Protein 2E60 (pdb70)

Structure (mmCIF, N/CA/C/O backbone):
data_2E60
#
_entry.id   2E60
#
loop_
_atom_site.group_PDB
_atom_site.id
_atom_site.type_symbol
_atom_site.label_atom_id
_atom_site.label_alt_id
_atom_site.label_comp_id
_atom_site.label_asym_id
_atom_site.label_entity_id
_atom_site.label_seq_id
_atom_site.pdbx_PDB_ins_code
_atom_site.Cartn_x
_atom_site.Cartn_y
_atom_site.Cartn_z
_atom_site.occupancy
_atom_site.B_iso_or_equiv
_atom_site.auth_seq_id
_atom_site.auth_comp_id
_atom_site.auth_asym_id
_atom_site.auth_atom_id
_atom_site.pdbx_PDB_model_num
ATOM 1 N N . GLY A 1 1 ? 23.302 20.447 5.272 1.00 0.00 1 GLY A N 1
ATOM 2 C CA . GLY A 1 1 ? 24.044 20.448 4.024 1.00 0.00 1 GLY A CA 1
ATOM 3 C C . GLY A 1 1 ? 24.330 19.048 3.519 1.00 0.00 1 GLY A C 1
ATOM 4 O O . GLY A 1 1 ? 23.767 18.617 2.512 1.00 0.00 1 GLY A O 1
ATOM 8 N N . SER A 1 2 ? 25.208 18.335 4.218 1.00 0.00 2 SER A N 1
ATOM 9 C CA . SER A 1 2 ? 25.571 16.977 3.831 1.00 0.00 2 SER A CA 1
ATOM 10 C C . SER A 1 2 ? 24.821 15.952 4.675 1.00 0.00 2 SER A C 1
ATOM 11 O O . SER A 1 2 ? 24.500 16.204 5.836 1.00 0.00 2 SER A O 1
ATOM 19 N N . SER A 1 3 ? 24.545 14.795 4.082 1.00 0.00 3 SER A N 1
ATOM 20 C CA . SER A 1 3 ? 23.829 13.732 4.778 1.00 0.00 3 SER A CA 1
ATOM 21 C C . SER A 1 3 ? 22.424 14.185 5.163 1.00 0.00 3 SER A C 1
ATOM 22 O O . SER A 1 3 ? 22.001 15.290 4.825 1.00 0.00 3 SER A O 1
ATOM 30 N N . GLY A 1 4 ? 21.705 13.322 5.875 1.00 0.00 4 GLY A N 1
ATOM 31 C CA . GLY A 1 4 ? 20.355 13.651 6.296 1.00 0.00 4 GLY A CA 1
ATOM 32 C C . GLY A 1 4 ? 19.443 12.441 6.313 1.00 0.00 4 GLY A C 1
ATOM 33 O O . GLY A 1 4 ? 19.713 11.460 7.006 1.00 0.00 4 GLY A O 1
ATOM 37 N N . SER A 1 5 ? 18.357 12.509 5.549 1.00 0.00 5 SER A N 1
ATOM 38 C CA . SER A 1 5 ? 17.398 11.413 5.483 1.00 0.00 5 SER A CA 1
ATOM 39 C C . SER A 1 5 ? 17.036 11.094 4.035 1.00 0.00 5 SER A C 1
ATOM 40 O O . SER A 1 5 ? 17.257 11.904 3.136 1.00 0.00 5 SER A O 1
ATOM 48 N N . SER A 1 6 ? 16.479 9.907 3.819 1.00 0.00 6 SER A N 1
ATOM 49 C CA . SER A 1 6 ? 16.090 9.477 2.481 1.00 0.00 6 SER A CA 1
ATOM 50 C C . SER A 1 6 ? 14.798 8.667 2.525 1.00 0.00 6 SER A C 1
ATOM 51 O O . SER A 1 6 ? 14.471 8.054 3.541 1.00 0.00 6 SER A O 1
ATOM 59 N N . GLY A 1 7 ? 14.067 8.669 1.415 1.00 0.00 7 GLY A N 1
ATOM 60 C CA . GLY A 1 7 ? 12.819 7.931 1.346 1.00 0.00 7 GLY A CA 1
ATOM 61 C C . GLY A 1 7 ? 11.606 8.839 1.381 1.00 0.00 7 GLY A C 1
ATOM 62 O O . GLY A 1 7 ? 11.687 9.978 1.842 1.00 0.00 7 GLY A O 1
ATOM 66 N N . VAL A 1 8 ? 10.478 8.336 0.890 1.00 0.00 8 VAL A N 1
ATOM 67 C CA . VAL A 1 8 ? 9.242 9.110 0.866 1.00 0.00 8 VAL A CA 1
ATOM 68 C C . VAL A 1 8 ? 8.241 8.579 1.886 1.00 0.00 8 VAL A C 1
ATOM 69 O O . VAL A 1 8 ? 8.122 7.370 2.083 1.00 0.00 8 VAL A O 1
ATOM 82 N N . ALA A 1 9 ? 7.523 9.492 2.532 1.00 0.00 9 ALA A N 1
ATOM 83 C CA . ALA A 1 9 ? 6.529 9.116 3.531 1.00 0.00 9 ALA A CA 1
ATOM 84 C C . ALA A 1 9 ? 5.251 9.931 3.368 1.00 0.00 9 ALA A C 1
ATOM 85 O O . ALA A 1 9 ? 5.243 11.002 2.760 1.00 0.00 9 ALA A O 1
ATOM 92 N N . PRO A 1 10 ? 4.145 9.415 3.923 1.00 0.00 10 PRO A N 1
ATOM 93 C CA . PRO A 1 10 ? 2.840 10.080 3.852 1.00 0.00 10 PRO A CA 1
ATOM 94 C C . PRO A 1 10 ? 2.790 11.349 4.696 1.00 0.00 10 PRO A C 1
ATOM 95 O O . PRO A 1 10 ? 3.812 11.808 5.207 1.00 0.00 10 PRO A O 1
ATOM 106 N N . LEU A 1 11 ? 1.595 11.912 4.838 1.00 0.00 11 LEU A N 1
ATOM 107 C CA . LEU A 1 11 ? 1.411 13.130 5.621 1.00 0.00 11 LEU A CA 1
ATOM 108 C C . LEU A 1 11 ? 0.631 12.842 6.900 1.00 0.00 11 LEU A C 1
ATOM 109 O O . LEU A 1 11 ? 1.198 12.813 7.992 1.00 0.00 11 LEU A O 1
ATOM 125 N N . GLY A 1 12 ? -0.673 12.628 6.756 1.00 0.00 12 GLY A N 1
ATOM 126 C CA . GLY A 1 12 ? -1.510 12.343 7.907 1.00 0.00 12 GLY A CA 1
ATOM 127 C C . GLY A 1 12 ? -0.997 11.172 8.721 1.00 0.00 12 GLY A C 1
ATOM 128 O O . GLY A 1 12 ? -0.960 11.229 9.951 1.00 0.00 12 GLY A O 1
ATOM 132 N N . LEU A 1 13 ? -0.602 10.105 8.035 1.00 0.00 13 LEU A N 1
ATOM 133 C CA . LEU A 1 13 ? -0.089 8.913 8.702 1.00 0.00 13 LEU A CA 1
ATOM 134 C C . LEU A 1 13 ? 1.238 9.205 9.396 1.00 0.00 13 LEU A C 1
ATOM 135 O O . LEU A 1 13 ? 2.139 9.801 8.807 1.00 0.00 13 LEU A O 1
ATOM 151 N N . SER A 1 14 ? 1.350 8.779 10.650 1.00 0.00 14 SER A N 1
ATOM 152 C CA . SER A 1 14 ? 2.567 8.996 11.424 1.00 0.00 14 SER A CA 1
ATOM 153 C C . SER A 1 14 ? 3.273 7.674 11.708 1.00 0.00 14 SER A C 1
ATOM 154 O O . SER A 1 14 ? 2.935 6.968 12.659 1.00 0.00 14 SER A O 1
ATOM 162 N N . VAL A 1 15 ? 4.256 7.344 10.876 1.00 0.00 15 VAL A N 1
ATOM 163 C CA . VAL A 1 15 ? 5.012 6.108 11.037 1.00 0.00 15 VAL A CA 1
ATOM 164 C C . VAL A 1 15 ? 6.031 6.230 12.165 1.00 0.00 15 VAL A C 1
ATOM 165 O O . VAL A 1 15 ? 6.756 7.218 12.276 1.00 0.00 15 VAL A O 1
ATOM 178 N N . PRO A 1 16 ? 6.089 5.200 13.023 1.00 0.00 16 PRO A N 1
ATOM 179 C CA . PRO A 1 16 ? 7.017 5.167 14.157 1.00 0.00 16 PRO A CA 1
ATOM 180 C C . PRO A 1 16 ? 8.468 5.009 13.715 1.00 0.00 16 PRO A C 1
ATOM 181 O O . PRO A 1 16 ? 8.769 5.031 12.521 1.00 0.00 16 PRO A O 1
ATOM 192 N N . SER A 1 17 ? 9.363 4.849 14.684 1.00 0.00 17 SER A N 1
ATOM 193 C CA . SER A 1 17 ? 10.784 4.690 14.395 1.00 0.00 17 SER A CA 1
ATOM 194 C C . SER A 1 17 ? 11.169 3.214 14.361 1.00 0.00 17 SER A C 1
ATOM 195 O O . SER A 1 17 ? 12.320 2.856 14.613 1.00 0.00 17 SER A O 1
ATOM 203 N N . ASP A 1 18 ? 10.199 2.363 14.046 1.00 0.00 18 ASP A N 1
ATOM 204 C CA . ASP A 1 18 ? 10.436 0.926 13.978 1.00 0.00 18 ASP A CA 1
ATOM 205 C C . ASP A 1 18 ? 10.276 0.416 12.549 1.00 0.00 18 ASP A C 1
ATOM 206 O O . ASP A 1 18 ? 10.862 -0.598 12.171 1.00 0.00 18 ASP A O 1
ATOM 215 N N . VAL A 1 19 ? 9.477 1.127 11.759 1.00 0.00 19 VAL A N 1
ATOM 216 C CA . VAL A 1 19 ? 9.240 0.747 10.371 1.00 0.00 19 VAL A CA 1
ATOM 217 C C . VAL A 1 19 ? 10.162 1.510 9.427 1.00 0.00 19 VAL A C 1
ATOM 218 O O . VAL A 1 19 ? 10.501 2.666 9.676 1.00 0.00 19 VAL A O 1
ATOM 231 N N . GLU A 1 20 ? 10.562 0.855 8.342 1.00 0.00 20 GLU A N 1
ATOM 232 C CA . GLU A 1 20 ? 11.446 1.473 7.360 1.00 0.00 20 GLU A CA 1
ATOM 233 C C . GLU A 1 20 ? 10.644 2.078 6.211 1.00 0.00 20 GLU A C 1
ATOM 234 O O . GLU A 1 20 ? 9.581 1.572 5.847 1.00 0.00 20 GLU A O 1
ATOM 246 N N . LEU A 1 21 ? 11.159 3.163 5.644 1.00 0.00 21 LEU A N 1
ATOM 247 C CA . LEU A 1 21 ? 10.492 3.838 4.536 1.00 0.00 21 LEU A CA 1
ATOM 248 C C . LEU A 1 21 ? 10.821 3.162 3.209 1.00 0.00 21 LEU A C 1
ATOM 249 O O . LEU A 1 21 ? 11.812 2.443 3.079 1.00 0.00 21 LEU A O 1
ATOM 265 N N . PRO A 1 22 ? 9.973 3.399 2.198 1.00 0.00 22 PRO A N 1
ATOM 266 C CA . PRO A 1 22 ? 10.154 2.825 0.861 1.00 0.00 22 PRO A CA 1
ATOM 267 C C . PRO A 1 22 ? 11.349 3.427 0.129 1.00 0.00 22 PRO A C 1
ATOM 268 O O . PRO A 1 22 ? 11.876 4.474 0.506 1.00 0.00 22 PRO A O 1
ATOM 279 N N . PRO A 1 23 ? 11.788 2.751 -0.944 1.00 0.00 23 PRO A N 1
ATOM 280 C CA . PRO A 1 23 ? 12.925 3.202 -1.752 1.00 0.00 23 PRO A CA 1
ATOM 281 C C . PRO A 1 23 ? 12.605 4.460 -2.552 1.00 0.00 23 PRO A C 1
ATOM 282 O O . PRO A 1 23 ? 13.373 5.423 -2.550 1.00 0.00 23 PRO A O 1
ATOM 293 N N . THR A 1 24 ? 11.466 4.446 -3.238 1.00 0.00 24 THR A N 1
ATOM 294 C CA . THR A 1 24 ? 11.045 5.585 -4.043 1.00 0.00 24 THR A CA 1
ATOM 295 C C . THR A 1 24 ? 9.525 5.680 -4.108 1.00 0.00 24 THR A C 1
ATOM 296 O O . THR A 1 24 ? 8.817 4.772 -3.673 1.00 0.00 24 THR A O 1
ATOM 307 N N . ALA A 1 25 ? 9.029 6.785 -4.655 1.00 0.00 25 ALA A N 1
ATOM 308 C CA . ALA A 1 25 ? 7.592 6.998 -4.779 1.00 0.00 25 ALA A CA 1
ATOM 309 C C . ALA A 1 25 ? 6.915 5.802 -5.441 1.00 0.00 25 ALA A C 1
ATOM 310 O O . ALA A 1 25 ? 5.816 5.406 -5.056 1.00 0.00 25 ALA A O 1
ATOM 317 N N . LYS A 1 26 ? 7.579 5.232 -6.441 1.00 0.00 26 LYS A N 1
ATOM 318 C CA . LYS A 1 26 ? 7.043 4.081 -7.158 1.00 0.00 26 LYS A CA 1
ATOM 319 C C . LYS A 1 26 ? 6.654 2.969 -6.189 1.00 0.00 26 LYS A C 1
ATOM 320 O O . LYS A 1 26 ? 5.479 2.622 -6.068 1.00 0.00 26 LYS A O 1
ATOM 339 N N . MET A 1 27 ? 7.646 2.417 -5.499 1.00 0.00 27 MET A N 1
ATOM 340 C CA . MET A 1 27 ? 7.406 1.347 -4.538 1.00 0.00 27 MET A CA 1
ATOM 341 C C . MET A 1 27 ? 6.383 1.776 -3.491 1.00 0.00 27 MET A C 1
ATOM 342 O O . MET A 1 27 ? 5.489 1.009 -3.130 1.00 0.00 27 MET A O 1
ATOM 356 N N . HIS A 1 28 ? 6.520 3.006 -3.005 1.00 0.00 28 HIS A N 1
ATOM 357 C CA . HIS A 1 28 ? 5.608 3.537 -1.999 1.00 0.00 28 HIS A CA 1
ATOM 358 C C . HIS A 1 28 ? 4.164 3.475 -2.488 1.00 0.00 28 HIS A C 1
ATOM 359 O O . HIS A 1 28 ? 3.264 3.082 -1.748 1.00 0.00 28 HIS A O 1
ATOM 373 N N . ALA A 1 29 ? 3.952 3.868 -3.740 1.00 0.00 29 ALA A N 1
ATOM 374 C CA . ALA A 1 29 ? 2.618 3.856 -4.328 1.00 0.00 29 ALA A CA 1
ATOM 375 C C . ALA A 1 29 ? 2.092 2.432 -4.468 1.00 0.00 29 ALA A C 1
ATOM 376 O O . ALA A 1 29 ? 0.945 2.147 -4.124 1.00 0.00 29 ALA A O 1
ATOM 383 N N . ILE A 1 30 ? 2.938 1.541 -4.976 1.00 0.00 30 ILE A N 1
ATOM 384 C CA . ILE A 1 30 ? 2.557 0.146 -5.161 1.00 0.00 30 ILE A CA 1
ATOM 385 C C . ILE A 1 30 ? 2.085 -0.473 -3.850 1.00 0.00 30 ILE A C 1
ATOM 386 O O . ILE A 1 30 ? 1.076 -1.178 -3.812 1.00 0.00 30 ILE A O 1
ATOM 402 N N . ILE A 1 31 ? 2.820 -0.203 -2.776 1.00 0.00 31 ILE A N 1
ATOM 403 C CA . ILE A 1 31 ? 2.475 -0.732 -1.462 1.00 0.00 31 ILE A CA 1
ATOM 404 C C . ILE A 1 31 ? 1.081 -0.282 -1.037 1.00 0.00 31 ILE A C 1
ATOM 405 O O . ILE A 1 31 ? 0.171 -1.097 -0.898 1.00 0.00 31 ILE A O 1
ATOM 421 N N . GLU A 1 32 ? 0.923 1.023 -0.835 1.00 0.00 32 GLU A N 1
ATOM 422 C CA . GLU A 1 32 ? -0.361 1.581 -0.427 1.00 0.00 32 GLU A CA 1
ATOM 423 C C . GLU A 1 32 ? -1.477 1.118 -1.359 1.00 0.00 32 GLU A C 1
ATOM 424 O O . GLU A 1 32 ? -2.498 0.596 -0.910 1.00 0.00 32 GLU A O 1
ATOM 436 N N . ARG A 1 33 ? -1.274 1.312 -2.658 1.00 0.00 33 ARG A N 1
ATOM 437 C CA . ARG A 1 33 ? -2.263 0.916 -3.653 1.00 0.00 33 ARG A CA 1
ATOM 438 C C . ARG A 1 33 ? -2.675 -0.541 -3.460 1.00 0.00 33 ARG A C 1
ATOM 439 O O . ARG A 1 33 ? -3.862 -0.866 -3.449 1.00 0.00 33 ARG A O 1
ATOM 460 N N . THR A 1 34 ? -1.685 -1.416 -3.310 1.00 0.00 34 THR A N 1
ATOM 461 C CA . THR A 1 34 ? -1.943 -2.837 -3.120 1.00 0.00 34 THR A CA 1
ATOM 462 C C . THR A 1 34 ? -2.673 -3.093 -1.806 1.00 0.00 34 THR A C 1
ATOM 463 O O . THR A 1 34 ? -3.555 -3.947 -1.731 1.00 0.00 34 THR A O 1
ATOM 474 N N . ALA A 1 35 ? -2.299 -2.346 -0.772 1.00 0.00 35 ALA A N 1
ATOM 475 C CA . ALA A 1 35 ? -2.921 -2.490 0.539 1.00 0.00 35 ALA A CA 1
ATOM 476 C C . ALA A 1 35 ? -4.421 -2.227 0.467 1.00 0.00 35 ALA A C 1
ATOM 477 O O . ALA A 1 35 ? -5.222 -3.002 0.989 1.00 0.00 35 ALA A O 1
ATOM 484 N N . SER A 1 36 ? -4.794 -1.130 -0.184 1.00 0.00 36 SER A N 1
ATOM 485 C CA . SER A 1 36 ? -6.199 -0.762 -0.320 1.00 0.00 36 SER A CA 1
ATOM 486 C C . SER A 1 36 ? -6.986 -1.871 -1.012 1.00 0.00 36 SER A C 1
ATOM 487 O O . SER A 1 36 ? -8.118 -2.173 -0.635 1.00 0.00 36 SER A O 1
ATOM 495 N N . PHE A 1 37 ? -6.377 -2.475 -2.028 1.00 0.00 37 PHE A N 1
ATOM 496 C CA . PHE A 1 37 ? -7.020 -3.550 -2.775 1.00 0.00 37 PHE A CA 1
ATOM 497 C C . PHE A 1 37 ? -7.096 -4.823 -1.938 1.00 0.00 37 PHE A C 1
ATOM 498 O O . PHE A 1 37 ? -8.119 -5.508 -1.921 1.00 0.00 37 PHE A O 1
ATOM 515 N N . VAL A 1 38 ? -6.006 -5.135 -1.244 1.00 0.00 38 VAL A N 1
ATOM 516 C CA . VAL A 1 38 ? -5.948 -6.325 -0.404 1.00 0.00 38 VAL A CA 1
ATOM 517 C C . VAL A 1 38 ? -6.864 -6.188 0.807 1.00 0.00 38 VAL A C 1
ATOM 518 O O . VAL A 1 38 ? -7.296 -7.185 1.387 1.00 0.00 38 VAL A O 1
ATOM 531 N N . CYS A 1 39 ? -7.156 -4.948 1.184 1.00 0.00 39 CYS A N 1
ATOM 532 C CA . CYS A 1 39 ? -8.020 -4.680 2.327 1.00 0.00 39 CYS A CA 1
ATOM 533 C C . CYS A 1 39 ? -9.483 -4.616 1.900 1.00 0.00 39 CYS A C 1
ATOM 534 O O . CYS A 1 39 ? -10.376 -5.015 2.647 1.00 0.00 39 CYS A O 1
ATOM 542 N N . ARG A 1 40 ? -9.720 -4.110 0.694 1.00 0.00 40 ARG A N 1
ATOM 543 C CA . ARG A 1 40 ? -11.075 -3.991 0.168 1.00 0.00 40 ARG A CA 1
ATOM 544 C C . ARG A 1 40 ? -11.565 -5.328 -0.378 1.00 0.00 40 ARG A C 1
ATOM 545 O O . ARG A 1 40 ? -12.688 -5.748 -0.101 1.00 0.00 40 ARG A O 1
ATOM 566 N N . GLN A 1 41 ? -10.715 -5.991 -1.156 1.00 0.00 41 GLN A N 1
ATOM 567 C CA . GLN A 1 41 ? -11.064 -7.280 -1.742 1.00 0.00 41 GLN A CA 1
ATOM 568 C C . GLN A 1 41 ? -11.081 -8.374 -0.680 1.00 0.00 41 GLN A C 1
ATOM 569 O O . GLN A 1 41 ? -11.879 -9.308 -0.749 1.00 0.00 41 GLN A O 1
ATOM 583 N N . GLY A 1 42 ? -10.192 -8.253 0.302 1.00 0.00 42 GLY A N 1
ATOM 584 C CA . GLY A 1 42 ? -10.122 -9.239 1.364 1.00 0.00 42 GLY A CA 1
ATOM 585 C C . GLY A 1 42 ? -8.731 -9.820 1.525 1.00 0.00 42 GLY A C 1
ATOM 586 O O . GLY A 1 42 ? -7.865 -9.619 0.674 1.00 0.00 42 GLY A O 1
ATOM 590 N N . ALA A 1 43 ? -8.516 -10.541 2.621 1.00 0.00 43 ALA A N 1
ATOM 591 C CA . ALA A 1 43 ? -7.220 -11.152 2.890 1.00 0.00 43 ALA A CA 1
ATOM 592 C C . ALA A 1 43 ? -6.823 -12.111 1.773 1.00 0.00 43 ALA A C 1
ATOM 593 O O . ALA A 1 43 ? -5.652 -12.197 1.405 1.00 0.00 43 ALA A O 1
ATOM 600 N N . GLN A 1 44 ? -7.805 -12.830 1.239 1.00 0.00 44 GLN A N 1
ATOM 601 C CA . GLN A 1 44 ? -7.556 -13.783 0.165 1.00 0.00 44 GLN A CA 1
ATOM 602 C C . GLN A 1 44 ? -6.788 -13.128 -0.978 1.00 0.00 44 GLN A C 1
ATOM 603 O O . GLN A 1 44 ? -5.968 -13.768 -1.637 1.00 0.00 44 GLN A O 1
ATOM 617 N N . PHE A 1 45 ? -7.058 -11.847 -1.208 1.00 0.00 45 PHE A N 1
ATOM 618 C CA . PHE A 1 45 ? -6.393 -11.104 -2.273 1.00 0.00 45 PHE A CA 1
ATOM 619 C C . PHE A 1 45 ? -4.878 -11.247 -2.170 1.00 0.00 45 PHE A C 1
ATOM 620 O O . PHE A 1 45 ? -4.207 -11.569 -3.150 1.00 0.00 45 PHE A O 1
ATOM 637 N N . GLU A 1 46 ? -4.346 -11.003 -0.976 1.00 0.00 46 GLU A N 1
ATOM 638 C CA . GLU A 1 46 ? -2.909 -11.102 -0.746 1.00 0.00 46 GLU A CA 1
ATOM 639 C C . GLU A 1 46 ? -2.375 -12.453 -1.215 1.00 0.00 46 GLU A C 1
ATOM 640 O O . GLU A 1 46 ? -1.277 -12.540 -1.766 1.00 0.00 46 GLU A O 1
ATOM 652 N N . ILE A 1 47 ? -3.159 -13.502 -0.993 1.00 0.00 47 ILE A N 1
ATOM 653 C CA . ILE A 1 47 ? -2.766 -14.847 -1.393 1.00 0.00 47 ILE A CA 1
ATOM 654 C C . ILE A 1 47 ? -2.645 -14.957 -2.909 1.00 0.00 47 ILE A C 1
ATOM 655 O O . ILE A 1 47 ? -1.604 -15.353 -3.432 1.00 0.00 47 ILE A O 1
ATOM 671 N N . MET A 1 48 ? -3.717 -14.601 -3.610 1.00 0.00 48 MET A N 1
ATOM 672 C CA . MET A 1 48 ? -3.730 -14.657 -5.067 1.00 0.00 48 MET A CA 1
ATOM 673 C C . MET A 1 48 ? -2.544 -13.895 -5.650 1.00 0.00 48 MET A C 1
ATOM 674 O O . MET A 1 48 ? -1.880 -14.371 -6.573 1.00 0.00 48 MET A O 1
ATOM 688 N N . LEU A 1 49 ? -2.282 -12.711 -5.108 1.00 0.00 49 LEU A N 1
ATOM 689 C CA . LEU A 1 49 ? -1.176 -11.883 -5.575 1.00 0.00 49 LEU A CA 1
ATOM 690 C C . LEU A 1 49 ? 0.164 -12.554 -5.292 1.00 0.00 49 LEU A C 1
ATOM 691 O O . LEU A 1 49 ? 0.970 -12.764 -6.199 1.00 0.00 49 LEU A O 1
ATOM 707 N N . LYS A 1 50 ? 0.395 -12.891 -4.028 1.00 0.00 50 LYS A N 1
ATOM 708 C CA . LYS A 1 50 ? 1.636 -13.542 -3.624 1.00 0.00 50 LYS A CA 1
ATOM 709 C C . LYS A 1 50 ? 1.834 -14.853 -4.379 1.00 0.00 50 LYS A C 1
ATOM 710 O O . LYS A 1 50 ? 2.956 -15.340 -4.511 1.00 0.00 50 LYS A O 1
ATOM 729 N N . ALA A 1 51 ? 0.737 -15.416 -4.874 1.00 0.00 51 ALA A N 1
ATOM 730 C CA . ALA A 1 51 ? 0.791 -16.668 -5.619 1.00 0.00 51 ALA A CA 1
ATOM 731 C C . ALA A 1 51 ? 1.099 -16.418 -7.091 1.00 0.00 51 ALA A C 1
ATOM 732 O O . ALA A 1 51 ? 2.162 -16.793 -7.586 1.00 0.00 51 ALA A O 1
ATOM 739 N N . LYS A 1 52 ? 0.163 -15.781 -7.787 1.00 0.00 52 LYS A N 1
ATOM 740 C CA . LYS A 1 52 ? 0.335 -15.479 -9.203 1.00 0.00 52 LYS A CA 1
ATOM 741 C C . LYS A 1 52 ? 1.592 -14.647 -9.434 1.00 0.00 52 LYS A C 1
ATOM 742 O O . LYS A 1 52 ? 2.462 -15.025 -10.218 1.00 0.00 52 LYS A O 1
ATOM 761 N N . GLN A 1 53 ? 1.680 -13.514 -8.745 1.00 0.00 53 GLN A N 1
ATOM 762 C CA . GLN A 1 53 ? 2.832 -12.629 -8.875 1.00 0.00 53 GLN A CA 1
ATOM 763 C C . GLN A 1 53 ? 3.993 -13.117 -8.015 1.00 0.00 53 GLN A C 1
ATOM 764 O O . GLN A 1 53 ? 4.487 -12.391 -7.152 1.00 0.00 53 GLN A O 1
ATOM 778 N N . ALA A 1 54 ? 4.424 -14.351 -8.256 1.00 0.00 54 ALA A N 1
ATOM 779 C CA . ALA A 1 54 ? 5.528 -14.935 -7.505 1.00 0.00 54 ALA A CA 1
ATOM 780 C C . ALA A 1 54 ? 6.873 -14.496 -8.074 1.00 0.00 54 ALA A C 1
ATOM 781 O O . ALA A 1 54 ? 7.882 -14.482 -7.368 1.00 0.00 54 ALA A O 1
ATOM 788 N N . ARG A 1 55 ? 6.880 -14.138 -9.354 1.00 0.00 55 ARG A N 1
ATOM 789 C CA . ARG A 1 55 ? 8.102 -13.700 -10.018 1.00 0.00 55 ARG A CA 1
ATOM 790 C C . ARG A 1 55 ? 8.224 -12.180 -9.985 1.00 0.00 55 ARG A C 1
ATOM 791 O O . ARG A 1 55 ? 9.325 -11.634 -10.044 1.00 0.00 55 ARG A O 1
ATOM 812 N N . ASN A 1 56 ? 7.084 -11.502 -9.890 1.00 0.00 56 ASN A N 1
ATOM 813 C CA . ASN A 1 56 ? 7.063 -10.044 -9.850 1.00 0.00 56 ASN A CA 1
ATOM 814 C C . ASN A 1 56 ? 7.942 -9.518 -8.719 1.00 0.00 56 ASN A C 1
ATOM 815 O O . ASN A 1 56 ? 8.123 -10.183 -7.699 1.00 0.00 56 ASN A O 1
ATOM 826 N N . SER A 1 57 ? 8.485 -8.319 -8.907 1.00 0.00 57 SER A N 1
ATOM 827 C CA . SER A 1 57 ? 9.347 -7.705 -7.904 1.00 0.00 57 SER A CA 1
ATOM 828 C C . SER A 1 57 ? 8.606 -6.606 -7.150 1.00 0.00 57 SER A C 1
ATOM 829 O O . SER A 1 57 ? 8.845 -6.384 -5.963 1.00 0.00 57 SER A O 1
ATOM 837 N N . GLN A 1 58 ? 7.705 -5.922 -7.847 1.00 0.00 58 GLN A N 1
ATOM 838 C CA . GLN A 1 58 ? 6.928 -4.846 -7.244 1.00 0.00 58 GLN A CA 1
ATOM 839 C C . GLN A 1 58 ? 6.177 -5.341 -6.012 1.00 0.00 58 GLN A C 1
ATOM 840 O O . GLN A 1 58 ? 5.858 -4.563 -5.113 1.00 0.00 58 GLN A O 1
ATOM 854 N N . PHE A 1 59 ? 5.898 -6.639 -5.978 1.00 0.00 59 PHE A N 1
ATOM 855 C CA . PHE A 1 59 ? 5.183 -7.238 -4.857 1.00 0.00 59 PHE A CA 1
ATOM 856 C C . PHE A 1 59 ? 6.146 -7.974 -3.929 1.00 0.00 59 PHE A C 1
ATOM 857 O O . PHE A 1 59 ? 5.795 -8.994 -3.335 1.00 0.00 59 PHE A O 1
ATOM 874 N N . ASP A 1 60 ? 7.360 -7.449 -3.809 1.00 0.00 60 ASP A N 1
ATOM 875 C CA . ASP A 1 60 ? 8.374 -8.055 -2.954 1.00 0.00 60 ASP A CA 1
ATOM 876 C C . ASP A 1 60 ? 8.104 -7.741 -1.485 1.00 0.00 60 ASP A C 1
ATOM 877 O O . ASP A 1 60 ? 8.553 -8.460 -0.593 1.00 0.00 60 ASP A O 1
ATOM 886 N N . PHE A 1 61 ? 7.369 -6.660 -1.242 1.00 0.00 61 PHE A N 1
ATOM 887 C CA . PHE A 1 61 ? 7.041 -6.249 0.118 1.00 0.00 61 PHE A CA 1
ATOM 888 C C . PHE A 1 61 ? 6.232 -7.328 0.832 1.00 0.00 61 PHE A C 1
ATOM 889 O O . PHE A 1 61 ? 6.150 -7.348 2.061 1.00 0.00 61 PHE A O 1
ATOM 906 N N . LEU A 1 62 ? 5.635 -8.224 0.054 1.00 0.00 62 LEU A N 1
ATOM 907 C CA . LEU A 1 62 ? 4.831 -9.307 0.610 1.00 0.00 62 LEU A CA 1
ATOM 908 C C . LEU A 1 62 ? 5.719 -10.377 1.237 1.00 0.00 62 LEU A C 1
ATOM 909 O O . LEU A 1 62 ? 5.320 -11.049 2.188 1.00 0.00 62 LEU A O 1
ATOM 925 N N . ARG A 1 63 ? 6.924 -10.529 0.699 1.00 0.00 63 ARG A N 1
ATOM 926 C CA . ARG A 1 63 ? 7.869 -11.516 1.206 1.00 0.00 63 ARG A CA 1
ATOM 927 C C . ARG A 1 63 ? 8.196 -11.253 2.673 1.00 0.00 63 ARG A C 1
ATOM 928 O O . ARG A 1 63 ? 8.563 -10.139 3.048 1.00 0.00 63 ARG A O 1
ATOM 949 N N . PHE A 1 64 ? 8.060 -12.285 3.499 1.00 0.00 64 PHE A N 1
ATOM 950 C CA . PHE A 1 64 ? 8.339 -12.165 4.925 1.00 0.00 64 PHE A CA 1
ATOM 951 C C . PHE A 1 64 ? 9.785 -11.738 5.162 1.00 0.00 64 PHE A C 1
ATOM 952 O O . PHE A 1 64 ? 10.113 -11.172 6.205 1.00 0.00 64 PHE A O 1
ATOM 969 N N . ASP A 1 65 ? 10.644 -12.014 4.187 1.00 0.00 65 ASP A N 1
ATOM 970 C CA . ASP A 1 65 ? 12.055 -11.659 4.288 1.00 0.00 65 ASP A CA 1
ATOM 971 C C . ASP A 1 65 ? 12.329 -10.323 3.604 1.00 0.00 65 ASP A C 1
ATOM 972 O O . ASP A 1 65 ? 13.388 -10.125 3.008 1.00 0.00 65 ASP A O 1
ATOM 981 N N . HIS A 1 66 ? 11.367 -9.410 3.694 1.00 0.00 66 HIS A N 1
ATOM 982 C CA . HIS A 1 66 ? 11.505 -8.092 3.083 1.00 0.00 66 HIS A CA 1
ATOM 983 C C . HIS A 1 66 ? 11.459 -6.995 4.142 1.00 0.00 66 HIS A C 1
ATOM 984 O O . HIS A 1 66 ? 10.957 -7.205 5.247 1.00 0.00 66 HIS A O 1
ATOM 998 N N . TYR A 1 67 ? 11.986 -5.825 3.798 1.00 0.00 67 TYR A N 1
ATOM 999 C CA . TYR A 1 67 ? 12.009 -4.696 4.721 1.00 0.00 67 TYR A CA 1
ATOM 1000 C C . TYR A 1 67 ? 10.669 -3.967 4.722 1.00 0.00 67 TYR A C 1
ATOM 1001 O O . TYR A 1 67 ? 10.336 -3.256 5.671 1.00 0.00 67 TYR A O 1
ATOM 1019 N N . LEU A 1 68 ? 9.902 -4.150 3.652 1.00 0.00 68 LEU A N 1
ATOM 1020 C CA . LEU A 1 68 ? 8.597 -3.511 3.528 1.00 0.00 68 LEU A CA 1
ATOM 1021 C C . LEU A 1 68 ? 7.520 -4.332 4.231 1.00 0.00 68 LEU A C 1
ATOM 1022 O O . LEU A 1 68 ? 6.340 -3.987 4.194 1.00 0.00 68 LEU A O 1
ATOM 1038 N N . ASN A 1 69 ? 7.936 -5.419 4.873 1.00 0.00 69 ASN A N 1
ATOM 1039 C CA . ASN A 1 69 ? 7.007 -6.288 5.587 1.00 0.00 69 ASN A CA 1
ATOM 1040 C C . ASN A 1 69 ? 6.155 -5.486 6.565 1.00 0.00 69 ASN A C 1
ATOM 1041 O O . ASN A 1 69 ? 4.925 -5.533 6.539 1.00 0.00 69 ASN A O 1
ATOM 1052 N N . PRO A 1 70 ? 6.823 -4.732 7.451 1.00 0.00 70 PRO A N 1
ATOM 1053 C CA . PRO A 1 70 ? 6.146 -3.905 8.455 1.00 0.00 70 PRO A CA 1
ATOM 1054 C C . PRO A 1 70 ? 5.427 -2.712 7.834 1.00 0.00 70 PRO A C 1
ATOM 1055 O O . PRO A 1 70 ? 4.330 -2.347 8.258 1.00 0.00 70 PRO A O 1
ATOM 1066 N N . TYR A 1 71 ? 6.050 -2.110 6.827 1.00 0.00 71 TYR A N 1
ATOM 1067 C CA . TYR A 1 71 ? 5.470 -0.957 6.149 1.00 0.00 71 TYR A CA 1
ATOM 1068 C C . TYR A 1 71 ? 4.137 -1.320 5.501 1.00 0.00 71 TYR A C 1
ATOM 1069 O O . TYR A 1 71 ? 3.122 -0.662 5.731 1.00 0.00 71 TYR A O 1
ATOM 1087 N N . TYR A 1 72 ? 4.148 -2.373 4.691 1.00 0.00 72 TYR A N 1
ATOM 1088 C CA . TYR A 1 72 ? 2.942 -2.824 4.008 1.00 0.00 72 TYR A CA 1
ATOM 1089 C C . TYR A 1 72 ? 1.905 -3.326 5.007 1.00 0.00 72 TYR A C 1
ATOM 1090 O O . TYR A 1 72 ? 0.737 -2.939 4.956 1.00 0.00 72 TYR A O 1
ATOM 1108 N N . LYS A 1 73 ? 2.340 -4.191 5.918 1.00 0.00 73 LYS A N 1
ATOM 1109 C CA . LYS A 1 73 ? 1.452 -4.746 6.932 1.00 0.00 73 LYS A CA 1
ATOM 1110 C C . LYS A 1 73 ? 0.810 -3.637 7.759 1.00 0.00 73 LYS A C 1
ATOM 1111 O O . LYS A 1 73 ? -0.333 -3.760 8.200 1.00 0.00 73 LYS A O 1
ATOM 1130 N N . PHE A 1 74 ? 1.551 -2.554 7.965 1.00 0.00 74 PHE A N 1
ATOM 1131 C CA . PHE A 1 74 ? 1.053 -1.422 8.739 1.00 0.00 74 PHE A CA 1
ATOM 1132 C C . PHE A 1 74 ? -0.019 -0.662 7.963 1.00 0.00 74 PHE A C 1
ATOM 1133 O O . PHE A 1 74 ? -1.152 -0.524 8.424 1.00 0.00 74 PHE A O 1
ATOM 1150 N N . ILE A 1 75 ? 0.349 -0.172 6.784 1.00 0.00 75 ILE A N 1
ATOM 1151 C CA . ILE A 1 75 ? -0.581 0.574 5.944 1.00 0.00 75 ILE A CA 1
ATOM 1152 C C . ILE A 1 75 ? -1.874 -0.205 5.731 1.00 0.00 75 ILE A C 1
ATOM 1153 O O . ILE A 1 75 ? -2.961 0.373 5.709 1.00 0.00 75 ILE A O 1
ATOM 1169 N N . GLN A 1 76 ? -1.749 -1.519 5.578 1.00 0.00 76 GLN A N 1
ATOM 1170 C CA . GLN A 1 76 ? -2.910 -2.377 5.368 1.00 0.00 76 GLN A CA 1
ATOM 1171 C C . GLN A 1 76 ? -3.750 -2.477 6.637 1.00 0.00 76 GLN A C 1
ATOM 1172 O O . GLN A 1 76 ? -4.943 -2.175 6.630 1.00 0.00 76 GLN A O 1
ATOM 1186 N N . LYS A 1 77 ? -3.118 -2.902 7.726 1.00 0.00 77 LYS A N 1
ATOM 1187 C CA . LYS A 1 77 ? -3.806 -3.041 9.004 1.00 0.00 77 LYS A CA 1
ATOM 1188 C C . LYS A 1 77 ? -4.469 -1.729 9.411 1.00 0.00 77 LYS A C 1
ATOM 1189 O O . LYS A 1 77 ? -5.547 -1.726 10.005 1.00 0.00 77 LYS A O 1
ATOM 1208 N N . ALA A 1 78 ? -3.818 -0.617 9.087 1.00 0.00 78 ALA A N 1
ATOM 1209 C CA . ALA A 1 78 ? -4.347 0.701 9.415 1.00 0.00 78 ALA A CA 1
ATOM 1210 C C . ALA A 1 78 ? -5.526 1.059 8.517 1.00 0.00 78 ALA A C 1
ATOM 1211 O O . ALA A 1 78 ? -6.535 1.587 8.982 1.00 0.00 78 ALA A O 1
ATOM 1218 N N . MET A 1 79 ? -5.390 0.770 7.227 1.00 0.00 79 MET A N 1
ATOM 1219 C CA . MET A 1 79 ? -6.445 1.062 6.263 1.00 0.00 79 MET A CA 1
ATOM 1220 C C . MET A 1 79 ? -7.713 0.282 6.593 1.00 0.00 79 MET A C 1
ATOM 1221 O O . MET A 1 79 ? -8.825 0.772 6.394 1.00 0.00 79 MET A O 1
ATOM 1235 N N . LYS A 1 80 ? -7.539 -0.935 7.097 1.00 0.00 80 LYS A N 1
ATOM 1236 C CA . LYS A 1 80 ? -8.670 -1.784 7.455 1.00 0.00 80 LYS A CA 1
ATOM 1237 C C . LYS A 1 80 ? -9.182 -1.447 8.852 1.00 0.00 80 LYS A C 1
ATOM 1238 O O . LYS A 1 80 ? -10.378 -1.541 9.123 1.00 0.00 80 LYS A O 1
ATOM 1257 N N . GLU A 1 81 ? -8.268 -1.053 9.733 1.00 0.00 81 GLU A N 1
ATOM 1258 C CA . GLU A 1 81 ? -8.629 -0.701 11.102 1.00 0.00 81 GLU A CA 1
ATOM 1259 C C . GLU A 1 81 ? -9.403 0.613 11.140 1.00 0.00 81 GLU A C 1
ATOM 1260 O O . GLU A 1 81 ? -10.138 0.886 12.087 1.00 0.00 81 GLU A O 1
ATOM 1272 N N . GLY A 1 82 ? -9.230 1.425 10.101 1.00 0.00 82 GLY A N 1
ATOM 1273 C CA . GLY A 1 82 ? -9.917 2.702 10.035 1.00 0.00 82 GLY A CA 1
ATOM 1274 C C . GLY A 1 82 ? -9.028 3.860 10.442 1.00 0.00 82 GLY A C 1
ATOM 1275 O O . GLY A 1 82 ? -9.474 4.784 11.123 1.00 0.00 82 GLY A O 1
ATOM 1279 N N . ARG A 1 83 ? -7.767 3.811 10.026 1.00 0.00 83 ARG A N 1
ATOM 1280 C CA . ARG A 1 83 ? -6.813 4.864 10.354 1.00 0.00 83 ARG A CA 1
ATOM 1281 C C . ARG A 1 83 ? -6.243 5.495 9.087 1.00 0.00 83 ARG A C 1
ATOM 1282 O O . ARG A 1 83 ? -6.134 6.717 8.985 1.00 0.00 83 ARG A O 1
ATOM 1303 N N . TYR A 1 84 ? -5.880 4.654 8.125 1.00 0.00 84 TYR A N 1
ATOM 1304 C CA . TYR A 1 84 ? -5.318 5.129 6.866 1.00 0.00 84 TYR A CA 1
ATOM 1305 C C . TYR A 1 84 ? -6.397 5.232 5.793 1.00 0.00 84 TYR A C 1
ATOM 1306 O O . TYR A 1 84 ? -7.225 4.334 5.639 1.00 0.00 84 TYR A O 1
ATOM 1324 N N . THR A 1 85 ? -6.381 6.335 5.051 1.00 0.00 85 THR A N 1
ATOM 1325 C CA . THR A 1 85 ? -7.357 6.559 3.992 1.00 0.00 85 THR A CA 1
ATOM 1326 C C . THR A 1 85 ? -6.670 6.859 2.665 1.00 0.00 85 THR A C 1
ATOM 1327 O O . THR A 1 85 ? -5.541 7.349 2.636 1.00 0.00 85 THR A O 1
ATOM 1338 N N . VAL A 1 86 ? -7.358 6.562 1.567 1.00 0.00 86 VAL A N 1
ATOM 1339 C CA . VAL A 1 86 ? -6.814 6.802 0.236 1.00 0.00 86 VAL A CA 1
ATOM 1340 C C . VAL A 1 86 ? -7.781 7.619 -0.614 1.00 0.00 86 VAL A C 1
ATOM 1341 O O . VAL A 1 86 ? -8.832 7.126 -1.025 1.00 0.00 86 VAL A O 1
ATOM 1354 N N . LEU A 1 87 ? -7.418 8.870 -0.875 1.00 0.00 87 LEU A N 1
ATOM 1355 C CA . LEU A 1 87 ? -8.254 9.756 -1.678 1.00 0.00 87 LEU A CA 1
ATOM 1356 C C . LEU A 1 87 ? -9.653 9.872 -1.083 1.00 0.00 87 LEU A C 1
ATOM 1357 O O . LEU A 1 87 ? -9.933 9.323 -0.018 1.00 0.00 87 LEU A O 1
ATOM 1373 N N . ALA A 1 88 ? -10.529 10.589 -1.780 1.00 0.00 88 ALA A N 1
ATOM 1374 C CA . ALA A 1 88 ? -11.901 10.773 -1.323 1.00 0.00 88 ALA A CA 1
ATOM 1375 C C . ALA A 1 88 ? -12.788 9.616 -1.769 1.00 0.00 88 ALA A C 1
ATOM 1376 O O . ALA A 1 88 ? -13.420 9.677 -2.823 1.00 0.00 88 ALA A O 1
ATOM 1383 N N . GLU A 1 89 ? -12.830 8.562 -0.960 1.00 0.00 89 GLU A N 1
ATOM 1384 C CA . GLU A 1 89 ? -13.639 7.390 -1.274 1.00 0.00 89 GLU A CA 1
ATOM 1385 C C . GLU A 1 89 ? -14.759 7.213 -0.252 1.00 0.00 89 GLU A C 1
ATOM 1386 O O . GLU A 1 89 ? -14.895 6.154 0.358 1.00 0.00 89 GLU A O 1
ATOM 1398 N N . ASN A 1 90 ? -15.559 8.259 -0.073 1.00 0.00 90 ASN A N 1
ATOM 1399 C CA . ASN A 1 90 ? -16.667 8.220 0.875 1.00 0.00 90 ASN A CA 1
ATOM 1400 C C . ASN A 1 90 ? -17.701 9.293 0.548 1.00 0.00 90 ASN A C 1
ATOM 1401 O O . ASN A 1 90 ? -18.894 9.009 0.436 1.00 0.00 90 ASN A O 1
ATOM 1412 N N . LYS A 1 91 ? -17.235 10.528 0.394 1.00 0.00 91 LYS A N 1
ATOM 1413 C CA . LYS A 1 91 ? -18.117 11.645 0.078 1.00 0.00 91 LYS A CA 1
ATOM 1414 C C . LYS A 1 91 ? -17.329 12.810 -0.514 1.00 0.00 91 LYS A C 1
ATOM 1415 O O . LYS A 1 91 ? -16.118 12.716 -0.711 1.00 0.00 91 LYS A O 1
ATOM 1434 N N . SER A 1 92 ? -18.025 13.907 -0.795 1.00 0.00 92 SER A N 1
ATOM 1435 C CA . SER A 1 92 ? -17.391 15.089 -1.367 1.00 0.00 92 SER A CA 1
ATOM 1436 C C . SER A 1 92 ? -18.362 16.266 -1.397 1.00 0.00 92 SER A C 1
ATOM 1437 O O . SER A 1 92 ? -17.984 17.404 -1.120 1.00 0.00 92 SER A O 1
ATOM 1445 N N . ASP A 1 93 ? -19.614 15.982 -1.736 1.00 0.00 93 ASP A N 1
ATOM 1446 C CA . ASP A 1 93 ? -20.641 17.015 -1.803 1.00 0.00 93 ASP A CA 1
ATOM 1447 C C . ASP A 1 93 ? -20.271 18.085 -2.825 1.00 0.00 93 ASP A C 1
ATOM 1448 O O . ASP A 1 93 ? -20.658 19.245 -2.691 1.00 0.00 93 ASP A O 1
ATOM 1457 N N . GLU A 1 94 ? -19.518 17.685 -3.846 1.00 0.00 94 GLU A N 1
ATOM 1458 C CA . GLU A 1 94 ? -19.093 18.611 -4.889 1.00 0.00 94 GLU A CA 1
ATOM 1459 C C . GLU A 1 94 ? -18.880 17.880 -6.212 1.00 0.00 94 GLU A C 1
ATOM 1460 O O . GLU A 1 94 ? -18.894 16.650 -6.264 1.00 0.00 94 GLU A O 1
ATOM 1472 N N . LYS A 1 95 ? -18.684 18.646 -7.279 1.00 0.00 95 LYS A N 1
ATOM 1473 C CA . LYS A 1 95 ? -18.467 18.073 -8.603 1.00 0.00 95 LYS A CA 1
ATOM 1474 C C . LYS A 1 95 ? -17.308 17.082 -8.584 1.00 0.00 95 LYS A C 1
ATOM 1475 O O . LYS A 1 95 ? -16.229 17.382 -8.071 1.00 0.00 95 LYS A O 1
ATOM 1494 N N . LYS A 1 96 ? -17.536 15.901 -9.147 1.00 0.00 96 LYS A N 1
ATOM 1495 C CA . LYS A 1 96 ? -16.510 14.866 -9.197 1.00 0.00 96 LYS A CA 1
ATOM 1496 C C . LYS A 1 96 ? -15.906 14.767 -10.594 1.00 0.00 96 LYS A C 1
ATOM 1497 O O . LYS A 1 96 ? -16.467 15.279 -11.563 1.00 0.00 96 LYS A O 1
ATOM 1516 N N . LYS A 1 97 ? -14.759 14.103 -10.692 1.00 0.00 97 LYS A N 1
ATOM 1517 C CA . LYS A 1 97 ? -14.079 13.934 -11.971 1.00 0.00 97 LYS A CA 1
ATOM 1518 C C . LYS A 1 97 ? -14.935 13.126 -12.940 1.00 0.00 97 LYS A C 1
ATOM 1519 O O . LYS A 1 97 ? -16.003 12.633 -12.576 1.00 0.00 97 LYS A O 1
ATOM 1538 N N . SER A 1 98 ? -14.460 12.993 -14.174 1.00 0.00 98 SER A N 1
ATOM 1539 C CA . SER A 1 98 ? -15.184 12.246 -15.196 1.00 0.00 98 SER A CA 1
ATOM 1540 C C . SER A 1 98 ? -14.271 11.229 -15.875 1.00 0.00 98 SER A C 1
ATOM 1541 O O . SER A 1 98 ? -13.051 11.386 -15.890 1.00 0.00 98 SER A O 1
ATOM 1549 N N . GLY A 1 99 ? -14.873 10.185 -16.436 1.00 0.00 99 GLY A N 1
ATOM 1550 C CA . GLY A 1 99 ? -14.100 9.157 -17.109 1.00 0.00 99 GLY A CA 1
ATOM 1551 C C . GLY A 1 99 ? -14.015 9.382 -18.605 1.00 0.00 99 GLY A C 1
ATOM 1552 O O . GLY A 1 99 ? -14.982 9.817 -19.231 1.00 0.00 99 GLY A O 1
ATOM 1556 N N . VAL A 1 100 ? -12.854 9.085 -19.182 1.00 0.00 100 VAL A N 1
ATOM 1557 C CA . VAL A 1 100 ? -12.646 9.259 -20.614 1.00 0.00 100 VAL A CA 1
ATOM 1558 C C . VAL A 1 100 ? -13.464 8.250 -21.414 1.00 0.00 100 VAL A C 1
ATOM 1559 O O . VAL A 1 100 ? -13.541 7.075 -21.056 1.00 0.00 100 VAL A O 1
ATOM 1572 N N . SER A 1 101 ? -14.072 8.718 -22.499 1.00 0.00 101 SER A N 1
ATOM 1573 C CA . SER A 1 101 ? -14.887 7.858 -23.349 1.00 0.00 101 SER A CA 1
ATOM 1574 C C . SER A 1 101 ? -14.201 7.610 -24.689 1.00 0.00 101 SER A C 1
ATOM 1575 O O . SER A 1 101 ? -13.729 8.543 -25.337 1.00 0.00 101 SER A O 1
ATOM 1583 N N . GLY A 1 1 ? 24.375 3.213 -10.915 1.00 0.00 1 GLY A N 2
ATOM 1584 C CA . GLY A 1 1 ? 23.411 2.830 -9.900 1.00 0.00 1 GLY A CA 2
ATOM 1585 C C . GLY A 1 1 ? 23.878 3.172 -8.499 1.00 0.00 1 GLY A C 2
ATOM 1586 O O . GLY A 1 1 ? 24.935 2.718 -8.062 1.00 0.00 1 GLY A O 2
ATOM 1590 N N . SER A 1 2 ? 23.089 3.976 -7.794 1.00 0.00 2 SER A N 2
ATOM 1591 C CA . SER A 1 2 ? 23.430 4.383 -6.436 1.00 0.00 2 SER A CA 2
ATOM 1592 C C . SER A 1 2 ? 22.372 3.908 -5.444 1.00 0.00 2 SER A C 2
ATOM 1593 O O . SER A 1 2 ? 21.362 3.321 -5.831 1.00 0.00 2 SER A O 2
ATOM 1601 N N . SER A 1 3 ? 22.613 4.166 -4.163 1.00 0.00 3 SER A N 2
ATOM 1602 C CA . SER A 1 3 ? 21.684 3.761 -3.114 1.00 0.00 3 SER A CA 2
ATOM 1603 C C . SER A 1 3 ? 21.762 4.712 -1.923 1.00 0.00 3 SER A C 2
ATOM 1604 O O . SER A 1 3 ? 22.782 5.364 -1.701 1.00 0.00 3 SER A O 2
ATOM 1612 N N . GLY A 1 4 ? 20.676 4.784 -1.159 1.00 0.00 4 GLY A N 2
ATOM 1613 C CA . GLY A 1 4 ? 20.642 5.657 0.000 1.00 0.00 4 GLY A CA 2
ATOM 1614 C C . GLY A 1 4 ? 19.823 6.909 -0.242 1.00 0.00 4 GLY A C 2
ATOM 1615 O O . GLY A 1 4 ? 20.059 7.943 0.383 1.00 0.00 4 GLY A O 2
ATOM 1619 N N . SER A 1 5 ? 18.859 6.818 -1.152 1.00 0.00 5 SER A N 2
ATOM 1620 C CA . SER A 1 5 ? 18.006 7.955 -1.479 1.00 0.00 5 SER A CA 2
ATOM 1621 C C . SER A 1 5 ? 17.151 8.355 -0.280 1.00 0.00 5 SER A C 2
ATOM 1622 O O . SER A 1 5 ? 17.018 7.598 0.681 1.00 0.00 5 SER A O 2
ATOM 1630 N N . SER A 1 6 ? 16.573 9.550 -0.346 1.00 0.00 6 SER A N 2
ATOM 1631 C CA . SER A 1 6 ? 15.734 10.054 0.734 1.00 0.00 6 SER A CA 2
ATOM 1632 C C . SER A 1 6 ? 14.499 9.177 0.917 1.00 0.00 6 SER A C 2
ATOM 1633 O O . SER A 1 6 ? 13.970 8.621 -0.046 1.00 0.00 6 SER A O 2
ATOM 1641 N N . GLY A 1 7 ? 14.043 9.058 2.160 1.00 0.00 7 GLY A N 2
ATOM 1642 C CA . GLY A 1 7 ? 12.874 8.248 2.448 1.00 0.00 7 GLY A CA 2
ATOM 1643 C C . GLY A 1 7 ? 11.586 9.044 2.380 1.00 0.00 7 GLY A C 2
ATOM 1644 O O . GLY A 1 7 ? 11.300 9.853 3.263 1.00 0.00 7 GLY A O 2
ATOM 1648 N N . VAL A 1 8 ? 10.806 8.816 1.328 1.00 0.00 8 VAL A N 2
ATOM 1649 C CA . VAL A 1 8 ? 9.541 9.519 1.148 1.00 0.00 8 VAL A CA 2
ATOM 1650 C C . VAL A 1 8 ? 8.439 8.893 1.995 1.00 0.00 8 VAL A C 2
ATOM 1651 O O . VAL A 1 8 ? 8.357 7.671 2.121 1.00 0.00 8 VAL A O 2
ATOM 1664 N N . ALA A 1 9 ? 7.593 9.739 2.573 1.00 0.00 9 ALA A N 2
ATOM 1665 C CA . ALA A 1 9 ? 6.493 9.268 3.407 1.00 0.00 9 ALA A CA 2
ATOM 1666 C C . ALA A 1 9 ? 5.183 9.948 3.023 1.00 0.00 9 ALA A C 2
ATOM 1667 O O . ALA A 1 9 ? 5.166 11.032 2.440 1.00 0.00 9 ALA A O 2
ATOM 1674 N N . PRO A 1 10 ? 4.059 9.298 3.357 1.00 0.00 10 PRO A N 2
ATOM 1675 C CA . PRO A 1 10 ? 2.723 9.822 3.056 1.00 0.00 10 PRO A CA 2
ATOM 1676 C C . PRO A 1 10 ? 2.379 11.048 3.894 1.00 0.00 10 PRO A C 2
ATOM 1677 O O . PRO A 1 10 ? 3.227 11.580 4.612 1.00 0.00 10 PRO A O 2
ATOM 1688 N N . LEU A 1 11 ? 1.130 11.492 3.799 1.00 0.00 11 LEU A N 2
ATOM 1689 C CA . LEU A 1 11 ? 0.674 12.657 4.550 1.00 0.00 11 LEU A CA 2
ATOM 1690 C C . LEU A 1 11 ? -0.341 12.255 5.615 1.00 0.00 11 LEU A C 2
ATOM 1691 O O . LEU A 1 11 ? -1.302 11.540 5.333 1.00 0.00 11 LEU A O 2
ATOM 1707 N N . GLY A 1 12 ? -0.122 12.720 6.841 1.00 0.00 12 GLY A N 2
ATOM 1708 C CA . GLY A 1 12 ? -1.026 12.400 7.929 1.00 0.00 12 GLY A CA 2
ATOM 1709 C C . GLY A 1 12 ? -0.580 11.184 8.716 1.00 0.00 12 GLY A C 2
ATOM 1710 O O . GLY A 1 12 ? -0.562 11.204 9.948 1.00 0.00 12 GLY A O 2
ATOM 1714 N N . LEU A 1 13 ? -0.220 10.121 8.005 1.00 0.00 13 LEU A N 2
ATOM 1715 C CA . LEU A 1 13 ? 0.228 8.889 8.645 1.00 0.00 13 LEU A CA 2
ATOM 1716 C C . LEU A 1 13 ? 1.612 9.066 9.260 1.00 0.00 13 LEU A C 2
ATOM 1717 O O . LEU A 1 13 ? 2.577 9.380 8.563 1.00 0.00 13 LEU A O 2
ATOM 1733 N N . SER A 1 14 ? 1.703 8.861 10.570 1.00 0.00 14 SER A N 2
ATOM 1734 C CA . SER A 1 14 ? 2.969 9.000 11.280 1.00 0.00 14 SER A CA 2
ATOM 1735 C C . SER A 1 14 ? 3.598 7.635 11.541 1.00 0.00 14 SER A C 2
ATOM 1736 O O . SER A 1 14 ? 3.276 6.968 12.525 1.00 0.00 14 SER A O 2
ATOM 1744 N N . VAL A 1 15 ? 4.497 7.225 10.652 1.00 0.00 15 VAL A N 2
ATOM 1745 C CA . VAL A 1 15 ? 5.173 5.940 10.785 1.00 0.00 15 VAL A CA 2
ATOM 1746 C C . VAL A 1 15 ? 6.272 6.004 11.841 1.00 0.00 15 VAL A C 2
ATOM 1747 O O . VAL A 1 15 ? 7.070 6.940 11.886 1.00 0.00 15 VAL A O 2
ATOM 1760 N N . PRO A 1 16 ? 6.315 4.985 12.711 1.00 0.00 16 PRO A N 2
ATOM 1761 C CA . PRO A 1 16 ? 7.313 4.901 13.782 1.00 0.00 16 PRO A CA 2
ATOM 1762 C C . PRO A 1 16 ? 8.716 4.633 13.249 1.00 0.00 16 PRO A C 2
ATOM 1763 O O . PRO A 1 16 ? 8.906 4.436 12.049 1.00 0.00 16 PRO A O 2
ATOM 1774 N N . SER A 1 17 ? 9.695 4.629 14.147 1.00 0.00 17 SER A N 2
ATOM 1775 C CA . SER A 1 17 ? 11.082 4.389 13.766 1.00 0.00 17 SER A CA 2
ATOM 1776 C C . SER A 1 17 ? 11.317 2.910 13.475 1.00 0.00 17 SER A C 2
ATOM 1777 O O . SER A 1 17 ? 12.194 2.552 12.688 1.00 0.00 17 SER A O 2
ATOM 1785 N N . ASP A 1 18 ? 10.528 2.055 14.116 1.00 0.00 18 ASP A N 2
ATOM 1786 C CA . ASP A 1 18 ? 10.648 0.614 13.926 1.00 0.00 18 ASP A CA 2
ATOM 1787 C C . ASP A 1 18 ? 10.512 0.246 12.452 1.00 0.00 18 ASP A C 2
ATOM 1788 O O . ASP A 1 18 ? 11.331 -0.495 11.908 1.00 0.00 18 ASP A O 2
ATOM 1797 N N . VAL A 1 19 ? 9.471 0.768 11.811 1.00 0.00 19 VAL A N 2
ATOM 1798 C CA . VAL A 1 19 ? 9.228 0.495 10.399 1.00 0.00 19 VAL A CA 2
ATOM 1799 C C . VAL A 1 19 ? 10.148 1.326 9.512 1.00 0.00 19 VAL A C 2
ATOM 1800 O O . VAL A 1 19 ? 10.510 2.450 9.858 1.00 0.00 19 VAL A O 2
ATOM 1813 N N . GLU A 1 20 ? 10.522 0.764 8.366 1.00 0.00 20 GLU A N 2
ATOM 1814 C CA . GLU A 1 20 ? 11.400 1.455 7.429 1.00 0.00 20 GLU A CA 2
ATOM 1815 C C . GLU A 1 20 ? 10.598 2.081 6.292 1.00 0.00 20 GLU A C 2
ATOM 1816 O O . GLU A 1 20 ? 9.560 1.556 5.886 1.00 0.00 20 GLU A O 2
ATOM 1828 N N . LEU A 1 21 ? 11.086 3.207 5.783 1.00 0.00 21 LEU A N 2
ATOM 1829 C CA . LEU A 1 21 ? 10.415 3.907 4.692 1.00 0.00 21 LEU A CA 2
ATOM 1830 C C . LEU A 1 21 ? 10.773 3.286 3.346 1.00 0.00 21 LEU A C 2
ATOM 1831 O O . LEU A 1 21 ? 11.780 2.593 3.201 1.00 0.00 21 LEU A O 2
ATOM 1847 N N . PRO A 1 22 ? 9.929 3.540 2.334 1.00 0.00 22 PRO A N 2
ATOM 1848 C CA . PRO A 1 22 ? 10.137 3.018 0.980 1.00 0.00 22 PRO A CA 2
ATOM 1849 C C . PRO A 1 22 ? 11.325 3.671 0.283 1.00 0.00 22 PRO A C 2
ATOM 1850 O O . PRO A 1 22 ? 11.809 4.729 0.687 1.00 0.00 22 PRO A O 2
ATOM 1861 N N . PRO A 1 23 ? 11.808 3.029 -0.791 1.00 0.00 23 PRO A N 2
ATOM 1862 C CA . PRO A 1 23 ? 12.946 3.530 -1.568 1.00 0.00 23 PRO A CA 2
ATOM 1863 C C . PRO A 1 23 ? 12.600 4.790 -2.355 1.00 0.00 23 PRO A C 2
ATOM 1864 O O . PRO A 1 23 ? 13.335 5.778 -2.320 1.00 0.00 23 PRO A O 2
ATOM 1875 N N . THR A 1 24 ? 11.477 4.749 -3.064 1.00 0.00 24 THR A N 2
ATOM 1876 C CA . THR A 1 24 ? 11.034 5.887 -3.861 1.00 0.00 24 THR A CA 2
ATOM 1877 C C . THR A 1 24 ? 9.514 5.931 -3.958 1.00 0.00 24 THR A C 2
ATOM 1878 O O . THR A 1 24 ? 8.829 4.992 -3.554 1.00 0.00 24 THR A O 2
ATOM 1889 N N . ALA A 1 25 ? 8.992 7.027 -4.499 1.00 0.00 25 ALA A N 2
ATOM 1890 C CA . ALA A 1 25 ? 7.552 7.193 -4.652 1.00 0.00 25 ALA A CA 2
ATOM 1891 C C . ALA A 1 25 ? 6.932 5.986 -5.349 1.00 0.00 25 ALA A C 2
ATOM 1892 O O . ALA A 1 25 ? 5.821 5.570 -5.021 1.00 0.00 25 ALA A O 2
ATOM 1899 N N . LYS A 1 26 ? 7.657 5.428 -6.312 1.00 0.00 26 LYS A N 2
ATOM 1900 C CA . LYS A 1 26 ? 7.180 4.268 -7.056 1.00 0.00 26 LYS A CA 2
ATOM 1901 C C . LYS A 1 26 ? 6.786 3.139 -6.109 1.00 0.00 26 LYS A C 2
ATOM 1902 O O . LYS A 1 26 ? 5.610 2.799 -5.990 1.00 0.00 26 LYS A O 2
ATOM 1921 N N . MET A 1 27 ? 7.778 2.563 -5.438 1.00 0.00 27 MET A N 2
ATOM 1922 C CA . MET A 1 27 ? 7.534 1.474 -4.499 1.00 0.00 27 MET A CA 2
ATOM 1923 C C . MET A 1 27 ? 6.498 1.878 -3.455 1.00 0.00 27 MET A C 2
ATOM 1924 O O . MET A 1 27 ? 5.615 1.095 -3.107 1.00 0.00 27 MET A O 2
ATOM 1938 N N . HIS A 1 28 ? 6.613 3.106 -2.958 1.00 0.00 28 HIS A N 2
ATOM 1939 C CA . HIS A 1 28 ? 5.686 3.614 -1.953 1.00 0.00 28 HIS A CA 2
ATOM 1940 C C . HIS A 1 28 ? 4.246 3.533 -2.452 1.00 0.00 28 HIS A C 2
ATOM 1941 O O . HIS A 1 28 ? 3.352 3.097 -1.728 1.00 0.00 28 HIS A O 2
ATOM 1955 N N . ALA A 1 29 ? 4.031 3.958 -3.693 1.00 0.00 29 ALA A N 2
ATOM 1956 C CA . ALA A 1 29 ? 2.700 3.932 -4.288 1.00 0.00 29 ALA A CA 2
ATOM 1957 C C . ALA A 1 29 ? 2.206 2.501 -4.467 1.00 0.00 29 ALA A C 2
ATOM 1958 O O . ALA A 1 29 ? 1.054 2.190 -4.164 1.00 0.00 29 ALA A O 2
ATOM 1965 N N . ILE A 1 30 ? 3.084 1.634 -4.960 1.00 0.00 30 ILE A N 2
ATOM 1966 C CA . ILE A 1 30 ? 2.735 0.236 -5.178 1.00 0.00 30 ILE A CA 2
ATOM 1967 C C . ILE A 1 30 ? 2.250 -0.418 -3.889 1.00 0.00 30 ILE A C 2
ATOM 1968 O O . ILE A 1 30 ? 1.253 -1.140 -3.885 1.00 0.00 30 ILE A O 2
ATOM 1984 N N . ILE A 1 31 ? 2.960 -0.157 -2.796 1.00 0.00 31 ILE A N 2
ATOM 1985 C CA . ILE A 1 31 ? 2.599 -0.717 -1.500 1.00 0.00 31 ILE A CA 2
ATOM 1986 C C . ILE A 1 31 ? 1.195 -0.289 -1.087 1.00 0.00 31 ILE A C 2
ATOM 1987 O O . ILE A 1 31 ? 0.293 -1.117 -0.969 1.00 0.00 31 ILE A O 2
ATOM 2003 N N . GLU A 1 32 ? 1.018 1.011 -0.872 1.00 0.00 32 GLU A N 2
ATOM 2004 C CA . GLU A 1 32 ? -0.278 1.549 -0.474 1.00 0.00 32 GLU A CA 2
ATOM 2005 C C . GLU A 1 32 ? -1.376 1.083 -1.425 1.00 0.00 32 GLU A C 2
ATOM 2006 O O . GLU A 1 32 ? -2.408 0.567 -0.993 1.00 0.00 32 GLU A O 2
ATOM 2018 N N . ARG A 1 33 ? -1.147 1.268 -2.720 1.00 0.00 33 ARG A N 2
ATOM 2019 C CA . ARG A 1 33 ? -2.117 0.869 -3.733 1.00 0.00 33 ARG A CA 2
ATOM 2020 C C . ARG A 1 33 ? -2.535 -0.586 -3.541 1.00 0.00 33 ARG A C 2
ATOM 2021 O O . ARG A 1 33 ? -3.721 -0.914 -3.581 1.00 0.00 33 ARG A O 2
ATOM 2042 N N . THR A 1 34 ? -1.551 -1.457 -3.333 1.00 0.00 34 THR A N 2
ATOM 2043 C CA . THR A 1 34 ? -1.816 -2.876 -3.137 1.00 0.00 34 THR A CA 2
ATOM 2044 C C . THR A 1 34 ? -2.633 -3.114 -1.872 1.00 0.00 34 THR A C 2
ATOM 2045 O O . THR A 1 34 ? -3.594 -3.883 -1.878 1.00 0.00 34 THR A O 2
ATOM 2056 N N . ALA A 1 35 ? -2.246 -2.448 -0.789 1.00 0.00 35 ALA A N 2
ATOM 2057 C CA . ALA A 1 35 ? -2.945 -2.585 0.483 1.00 0.00 35 ALA A CA 2
ATOM 2058 C C . ALA A 1 35 ? -4.424 -2.246 0.335 1.00 0.00 35 ALA A C 2
ATOM 2059 O O . ALA A 1 35 ? -5.287 -2.941 0.872 1.00 0.00 35 ALA A O 2
ATOM 2066 N N . SER A 1 36 ? -4.711 -1.174 -0.396 1.00 0.00 36 SER A N 2
ATOM 2067 C CA . SER A 1 36 ? -6.087 -0.740 -0.610 1.00 0.00 36 SER A CA 2
ATOM 2068 C C . SER A 1 36 ? -6.922 -1.863 -1.218 1.00 0.00 36 SER A C 2
ATOM 2069 O O . SER A 1 36 ? -8.034 -2.138 -0.769 1.00 0.00 36 SER A O 2
ATOM 2077 N N . PHE A 1 37 ? -6.376 -2.508 -2.244 1.00 0.00 37 PHE A N 2
ATOM 2078 C CA . PHE A 1 37 ? -7.070 -3.600 -2.917 1.00 0.00 37 PHE A CA 2
ATOM 2079 C C . PHE A 1 37 ? -7.129 -4.837 -2.025 1.00 0.00 37 PHE A C 2
ATOM 2080 O O . PHE A 1 37 ? -8.144 -5.532 -1.976 1.00 0.00 37 PHE A O 2
ATOM 2097 N N . VAL A 1 38 ? -6.034 -5.106 -1.322 1.00 0.00 38 VAL A N 2
ATOM 2098 C CA . VAL A 1 38 ? -5.960 -6.258 -0.432 1.00 0.00 38 VAL A CA 2
ATOM 2099 C C . VAL A 1 38 ? -6.916 -6.104 0.746 1.00 0.00 38 VAL A C 2
ATOM 2100 O O . VAL A 1 38 ? -7.342 -7.092 1.345 1.00 0.00 38 VAL A O 2
ATOM 2113 N N . CYS A 1 39 ? -7.250 -4.861 1.071 1.00 0.00 39 CYS A N 2
ATOM 2114 C CA . CYS A 1 39 ? -8.156 -4.577 2.179 1.00 0.00 39 CYS A CA 2
ATOM 2115 C C . CYS A 1 39 ? -9.608 -4.599 1.711 1.00 0.00 39 CYS A C 2
ATOM 2116 O O . CYS A 1 39 ? -10.477 -5.160 2.379 1.00 0.00 39 CYS A O 2
ATOM 2124 N N . ARG A 1 40 ? -9.863 -3.982 0.562 1.00 0.00 40 ARG A N 2
ATOM 2125 C CA . ARG A 1 40 ? -11.211 -3.928 0.007 1.00 0.00 40 ARG A CA 2
ATOM 2126 C C . ARG A 1 40 ? -11.645 -5.300 -0.500 1.00 0.00 40 ARG A C 2
ATOM 2127 O O . ARG A 1 40 ? -12.767 -5.739 -0.245 1.00 0.00 40 ARG A O 2
ATOM 2148 N N . GLN A 1 41 ? -10.751 -5.970 -1.219 1.00 0.00 41 GLN A N 2
ATOM 2149 C CA . GLN A 1 41 ? -11.043 -7.291 -1.762 1.00 0.00 41 GLN A CA 2
ATOM 2150 C C . GLN A 1 41 ? -11.069 -8.341 -0.657 1.00 0.00 41 GLN A C 2
ATOM 2151 O O . GLN A 1 41 ? -11.840 -9.298 -0.714 1.00 0.00 41 GLN A O 2
ATOM 2165 N N . GLY A 1 42 ? -10.220 -8.155 0.349 1.00 0.00 42 GLY A N 2
ATOM 2166 C CA . GLY A 1 42 ? -10.161 -9.095 1.454 1.00 0.00 42 GLY A CA 2
ATOM 2167 C C . GLY A 1 42 ? -8.780 -9.691 1.635 1.00 0.00 42 GLY A C 2
ATOM 2168 O O . GLY A 1 42 ? -7.921 -9.560 0.764 1.00 0.00 42 GLY A O 2
ATOM 2172 N N . ALA A 1 43 ? -8.564 -10.345 2.772 1.00 0.00 43 ALA A N 2
ATOM 2173 C CA . ALA A 1 43 ? -7.277 -10.963 3.064 1.00 0.00 43 ALA A CA 2
ATOM 2174 C C . ALA A 1 43 ? -6.885 -11.959 1.977 1.00 0.00 43 ALA A C 2
ATOM 2175 O O . ALA A 1 43 ? -5.720 -12.041 1.590 1.00 0.00 43 ALA A O 2
ATOM 2182 N N . GLN A 1 44 ? -7.866 -12.712 1.490 1.00 0.00 44 GLN A N 2
ATOM 2183 C CA . GLN A 1 44 ? -7.623 -13.703 0.449 1.00 0.00 44 GLN A CA 2
ATOM 2184 C C . GLN A 1 44 ? -6.886 -13.080 -0.733 1.00 0.00 44 GLN A C 2
ATOM 2185 O O . GLN A 1 44 ? -6.073 -13.736 -1.385 1.00 0.00 44 GLN A O 2
ATOM 2199 N N . PHE A 1 45 ? -7.175 -11.812 -1.003 1.00 0.00 45 PHE A N 2
ATOM 2200 C CA . PHE A 1 45 ? -6.540 -11.101 -2.107 1.00 0.00 45 PHE A CA 2
ATOM 2201 C C . PHE A 1 45 ? -5.021 -11.223 -2.031 1.00 0.00 45 PHE A C 2
ATOM 2202 O O . PHE A 1 45 ? -4.366 -11.564 -3.015 1.00 0.00 45 PHE A O 2
ATOM 2219 N N . GLU A 1 46 ? -4.469 -10.942 -0.855 1.00 0.00 46 GLU A N 2
ATOM 2220 C CA . GLU A 1 46 ? -3.027 -11.020 -0.651 1.00 0.00 46 GLU A CA 2
ATOM 2221 C C . GLU A 1 46 ? -2.486 -12.374 -1.100 1.00 0.00 46 GLU A C 2
ATOM 2222 O O . GLU A 1 46 ? -1.405 -12.459 -1.683 1.00 0.00 46 GLU A O 2
ATOM 2234 N N . ILE A 1 47 ? -3.245 -13.429 -0.824 1.00 0.00 47 ILE A N 2
ATOM 2235 C CA . ILE A 1 47 ? -2.842 -14.778 -1.200 1.00 0.00 47 ILE A CA 2
ATOM 2236 C C . ILE A 1 47 ? -2.727 -14.916 -2.714 1.00 0.00 47 ILE A C 2
ATOM 2237 O O . ILE A 1 47 ? -1.678 -15.291 -3.236 1.00 0.00 47 ILE A O 2
ATOM 2253 N N . MET A 1 48 ? -3.814 -14.608 -3.415 1.00 0.00 48 MET A N 2
ATOM 2254 C CA . MET A 1 48 ? -3.834 -14.695 -4.871 1.00 0.00 48 MET A CA 2
ATOM 2255 C C . MET A 1 48 ? -2.670 -13.917 -5.478 1.00 0.00 48 MET A C 2
ATOM 2256 O O . MET A 1 48 ? -2.000 -14.396 -6.393 1.00 0.00 48 MET A O 2
ATOM 2270 N N . LEU A 1 49 ? -2.436 -12.715 -4.963 1.00 0.00 49 LEU A N 2
ATOM 2271 C CA . LEU A 1 49 ? -1.354 -11.870 -5.455 1.00 0.00 49 LEU A CA 2
ATOM 2272 C C . LEU A 1 49 ? 0.005 -12.493 -5.150 1.00 0.00 49 LEU A C 2
ATOM 2273 O O . LEU A 1 49 ? 0.823 -12.695 -6.048 1.00 0.00 49 LEU A O 2
ATOM 2289 N N . LYS A 1 50 ? 0.238 -12.799 -3.878 1.00 0.00 50 LYS A N 2
ATOM 2290 C CA . LYS A 1 50 ? 1.496 -13.403 -3.454 1.00 0.00 50 LYS A CA 2
ATOM 2291 C C . LYS A 1 50 ? 1.739 -14.720 -4.183 1.00 0.00 50 LYS A C 2
ATOM 2292 O O . LYS A 1 50 ? 2.876 -15.177 -4.297 1.00 0.00 50 LYS A O 2
ATOM 2311 N N . ALA A 1 51 ? 0.664 -15.326 -4.676 1.00 0.00 51 ALA A N 2
ATOM 2312 C CA . ALA A 1 51 ? 0.762 -16.590 -5.396 1.00 0.00 51 ALA A CA 2
ATOM 2313 C C . ALA A 1 51 ? 1.051 -16.357 -6.875 1.00 0.00 51 ALA A C 2
ATOM 2314 O O . ALA A 1 51 ? 2.118 -16.715 -7.374 1.00 0.00 51 ALA A O 2
ATOM 2321 N N . LYS A 1 52 ? 0.093 -15.756 -7.573 1.00 0.00 52 LYS A N 2
ATOM 2322 C CA . LYS A 1 52 ? 0.244 -15.474 -8.996 1.00 0.00 52 LYS A CA 2
ATOM 2323 C C . LYS A 1 52 ? 1.477 -14.613 -9.252 1.00 0.00 52 LYS A C 2
ATOM 2324 O O . LYS A 1 52 ? 2.352 -14.984 -10.034 1.00 0.00 52 LYS A O 2
ATOM 2343 N N . GLN A 1 53 ? 1.540 -13.464 -8.587 1.00 0.00 53 GLN A N 2
ATOM 2344 C CA . GLN A 1 53 ? 2.667 -12.552 -8.743 1.00 0.00 53 GLN A CA 2
ATOM 2345 C C . GLN A 1 53 ? 3.846 -12.992 -7.881 1.00 0.00 53 GLN A C 2
ATOM 2346 O O . GLN A 1 53 ? 4.323 -12.238 -7.034 1.00 0.00 53 GLN A O 2
ATOM 2360 N N . ALA A 1 54 ? 4.312 -14.216 -8.104 1.00 0.00 54 ALA A N 2
ATOM 2361 C CA . ALA A 1 54 ? 5.436 -14.755 -7.349 1.00 0.00 54 ALA A CA 2
ATOM 2362 C C . ALA A 1 54 ? 6.765 -14.342 -7.973 1.00 0.00 54 ALA A C 2
ATOM 2363 O O . ALA A 1 54 ? 7.789 -14.285 -7.294 1.00 0.00 54 ALA A O 2
ATOM 2370 N N . ARG A 1 55 ? 6.740 -14.055 -9.271 1.00 0.00 55 ARG A N 2
ATOM 2371 C CA . ARG A 1 55 ? 7.943 -13.649 -9.987 1.00 0.00 55 ARG A CA 2
ATOM 2372 C C . ARG A 1 55 ? 8.078 -12.129 -10.005 1.00 0.00 55 ARG A C 2
ATOM 2373 O O . ARG A 1 55 ? 9.181 -11.595 -10.117 1.00 0.00 55 ARG A O 2
ATOM 2394 N N . ASN A 1 56 ? 6.947 -11.438 -9.895 1.00 0.00 56 ASN A N 2
ATOM 2395 C CA . ASN A 1 56 ? 6.939 -9.980 -9.900 1.00 0.00 56 ASN A CA 2
ATOM 2396 C C . ASN A 1 56 ? 7.858 -9.427 -8.815 1.00 0.00 56 ASN A C 2
ATOM 2397 O O . ASN A 1 56 ? 8.028 -10.038 -7.760 1.00 0.00 56 ASN A O 2
ATOM 2408 N N . SER A 1 57 ? 8.447 -8.266 -9.082 1.00 0.00 57 SER A N 2
ATOM 2409 C CA . SER A 1 57 ? 9.351 -7.631 -8.130 1.00 0.00 57 SER A CA 2
ATOM 2410 C C . SER A 1 57 ? 8.656 -6.484 -7.402 1.00 0.00 57 SER A C 2
ATOM 2411 O O . SER A 1 57 ? 8.974 -6.182 -6.252 1.00 0.00 57 SER A O 2
ATOM 2419 N N . GLN A 1 58 ? 7.706 -5.850 -8.082 1.00 0.00 58 GLN A N 2
ATOM 2420 C CA . GLN A 1 58 ? 6.967 -4.736 -7.501 1.00 0.00 58 GLN A CA 2
ATOM 2421 C C . GLN A 1 58 ? 6.249 -5.165 -6.225 1.00 0.00 58 GLN A C 2
ATOM 2422 O O . GLN A 1 58 ? 5.964 -4.343 -5.354 1.00 0.00 58 GLN A O 2
ATOM 2436 N N . PHE A 1 59 ? 5.958 -6.458 -6.122 1.00 0.00 59 PHE A N 2
ATOM 2437 C CA . PHE A 1 59 ? 5.272 -6.997 -4.954 1.00 0.00 59 PHE A CA 2
ATOM 2438 C C . PHE A 1 59 ? 6.250 -7.724 -4.036 1.00 0.00 59 PHE A C 2
ATOM 2439 O O . PHE A 1 59 ? 5.896 -8.712 -3.393 1.00 0.00 59 PHE A O 2
ATOM 2456 N N . ASP A 1 60 ? 7.481 -7.228 -3.982 1.00 0.00 60 ASP A N 2
ATOM 2457 C CA . ASP A 1 60 ? 8.511 -7.829 -3.143 1.00 0.00 60 ASP A CA 2
ATOM 2458 C C . ASP A 1 60 ? 8.242 -7.550 -1.667 1.00 0.00 60 ASP A C 2
ATOM 2459 O O . ASP A 1 60 ? 8.698 -8.286 -0.792 1.00 0.00 60 ASP A O 2
ATOM 2468 N N . PHE A 1 61 ? 7.499 -6.481 -1.399 1.00 0.00 61 PHE A N 2
ATOM 2469 C CA . PHE A 1 61 ? 7.170 -6.103 -0.029 1.00 0.00 61 PHE A CA 2
ATOM 2470 C C . PHE A 1 61 ? 6.381 -7.209 0.666 1.00 0.00 61 PHE A C 2
ATOM 2471 O O . PHE A 1 61 ? 6.314 -7.261 1.895 1.00 0.00 61 PHE A O 2
ATOM 2488 N N . LEU A 1 62 ? 5.785 -8.091 -0.129 1.00 0.00 62 LEU A N 2
ATOM 2489 C CA . LEU A 1 62 ? 4.999 -9.196 0.409 1.00 0.00 62 LEU A CA 2
ATOM 2490 C C . LEU A 1 62 ? 5.903 -10.254 1.033 1.00 0.00 62 LEU A C 2
ATOM 2491 O O . LEU A 1 62 ? 5.525 -10.915 2.000 1.00 0.00 62 LEU A O 2
ATOM 2507 N N . ARG A 1 63 ? 7.100 -10.406 0.476 1.00 0.00 63 ARG A N 2
ATOM 2508 C CA . ARG A 1 63 ? 8.058 -11.383 0.979 1.00 0.00 63 ARG A CA 2
ATOM 2509 C C . ARG A 1 63 ? 8.369 -11.131 2.451 1.00 0.00 63 ARG A C 2
ATOM 2510 O O . ARG A 1 63 ? 8.713 -10.015 2.841 1.00 0.00 63 ARG A O 2
ATOM 2531 N N . PHE A 1 64 ? 8.246 -12.175 3.264 1.00 0.00 64 PHE A N 2
ATOM 2532 C CA . PHE A 1 64 ? 8.512 -12.067 4.693 1.00 0.00 64 PHE A CA 2
ATOM 2533 C C . PHE A 1 64 ? 9.950 -11.621 4.946 1.00 0.00 64 PHE A C 2
ATOM 2534 O O . PHE A 1 64 ? 10.264 -11.073 6.003 1.00 0.00 64 PHE A O 2
ATOM 2551 N N . ASP A 1 65 ? 10.817 -11.861 3.970 1.00 0.00 65 ASP A N 2
ATOM 2552 C CA . ASP A 1 65 ? 12.222 -11.485 4.085 1.00 0.00 65 ASP A CA 2
ATOM 2553 C C . ASP A 1 65 ? 12.477 -10.131 3.430 1.00 0.00 65 ASP A C 2
ATOM 2554 O O . ASP A 1 65 ? 13.541 -9.899 2.856 1.00 0.00 65 ASP A O 2
ATOM 2563 N N . HIS A 1 66 ? 11.494 -9.241 3.521 1.00 0.00 66 HIS A N 2
ATOM 2564 C CA . HIS A 1 66 ? 11.612 -7.910 2.936 1.00 0.00 66 HIS A CA 2
ATOM 2565 C C . HIS A 1 66 ? 11.542 -6.834 4.016 1.00 0.00 66 HIS A C 2
ATOM 2566 O O . HIS A 1 66 ? 11.031 -7.073 5.111 1.00 0.00 66 HIS A O 2
ATOM 2580 N N . TYR A 1 67 ? 12.059 -5.652 3.702 1.00 0.00 67 TYR A N 2
ATOM 2581 C CA . TYR A 1 67 ? 12.058 -4.541 4.646 1.00 0.00 67 TYR A CA 2
ATOM 2582 C C . TYR A 1 67 ? 10.708 -3.831 4.650 1.00 0.00 67 TYR A C 2
ATOM 2583 O O . TYR A 1 67 ? 10.361 -3.135 5.606 1.00 0.00 67 TYR A O 2
ATOM 2601 N N . LEU A 1 68 ? 9.949 -4.012 3.575 1.00 0.00 68 LEU A N 2
ATOM 2602 C CA . LEU A 1 68 ? 8.635 -3.389 3.453 1.00 0.00 68 LEU A CA 2
ATOM 2603 C C . LEU A 1 68 ? 7.565 -4.238 4.133 1.00 0.00 68 LEU A C 2
ATOM 2604 O O . LEU A 1 68 ? 6.382 -3.901 4.106 1.00 0.00 68 LEU A O 2
ATOM 2620 N N . ASN A 1 69 ? 7.991 -5.339 4.745 1.00 0.00 69 ASN A N 2
ATOM 2621 C CA . ASN A 1 69 ? 7.069 -6.235 5.434 1.00 0.00 69 ASN A CA 2
ATOM 2622 C C . ASN A 1 69 ? 6.196 -5.464 6.420 1.00 0.00 69 ASN A C 2
ATOM 2623 O O . ASN A 1 69 ? 4.967 -5.528 6.381 1.00 0.00 69 ASN A O 2
ATOM 2634 N N . PRO A 1 70 ? 6.845 -4.717 7.325 1.00 0.00 70 PRO A N 2
ATOM 2635 C CA . PRO A 1 70 ? 6.148 -3.918 8.338 1.00 0.00 70 PRO A CA 2
ATOM 2636 C C . PRO A 1 70 ? 5.416 -2.725 7.733 1.00 0.00 70 PRO A C 2
ATOM 2637 O O . PRO A 1 70 ? 4.291 -2.412 8.123 1.00 0.00 70 PRO A O 2
ATOM 2648 N N . TYR A 1 71 ? 6.061 -2.064 6.778 1.00 0.00 71 TYR A N 2
ATOM 2649 C CA . TYR A 1 71 ? 5.471 -0.904 6.120 1.00 0.00 71 TYR A CA 2
ATOM 2650 C C . TYR A 1 71 ? 4.150 -1.269 5.451 1.00 0.00 71 TYR A C 2
ATOM 2651 O O . TYR A 1 71 ? 3.124 -0.631 5.687 1.00 0.00 71 TYR A O 2
ATOM 2669 N N . TYR A 1 72 ? 4.183 -2.302 4.616 1.00 0.00 72 TYR A N 2
ATOM 2670 C CA . TYR A 1 72 ? 2.990 -2.753 3.911 1.00 0.00 72 TYR A CA 2
ATOM 2671 C C . TYR A 1 72 ? 1.948 -3.287 4.889 1.00 0.00 72 TYR A C 2
ATOM 2672 O O . TYR A 1 72 ? 0.779 -2.903 4.841 1.00 0.00 72 TYR A O 2
ATOM 2690 N N . LYS A 1 73 ? 2.380 -4.176 5.777 1.00 0.00 73 LYS A N 2
ATOM 2691 C CA . LYS A 1 73 ? 1.488 -4.763 6.769 1.00 0.00 73 LYS A CA 2
ATOM 2692 C C . LYS A 1 73 ? 0.838 -3.680 7.625 1.00 0.00 73 LYS A C 2
ATOM 2693 O O . LYS A 1 73 ? -0.291 -3.838 8.090 1.00 0.00 73 LYS A O 2
ATOM 2712 N N . PHE A 1 74 ? 1.556 -2.581 7.826 1.00 0.00 74 PHE A N 2
ATOM 2713 C CA . PHE A 1 74 ? 1.048 -1.472 8.625 1.00 0.00 74 PHE A CA 2
ATOM 2714 C C . PHE A 1 74 ? -0.034 -0.707 7.869 1.00 0.00 74 PHE A C 2
ATOM 2715 O O . PHE A 1 74 ? -1.162 -0.574 8.345 1.00 0.00 74 PHE A O 2
ATOM 2732 N N . ILE A 1 75 ? 0.318 -0.207 6.689 1.00 0.00 75 ILE A N 2
ATOM 2733 C CA . ILE A 1 75 ? -0.623 0.543 5.866 1.00 0.00 75 ILE A CA 2
ATOM 2734 C C . ILE A 1 75 ? -1.914 -0.241 5.654 1.00 0.00 75 ILE A C 2
ATOM 2735 O O . ILE A 1 75 ? -3.007 0.323 5.697 1.00 0.00 75 ILE A O 2
ATOM 2751 N N . GLN A 1 76 ? -1.779 -1.543 5.428 1.00 0.00 76 GLN A N 2
ATOM 2752 C CA . GLN A 1 76 ? -2.935 -2.404 5.210 1.00 0.00 76 GLN A CA 2
ATOM 2753 C C . GLN A 1 76 ? -3.730 -2.584 6.499 1.00 0.00 76 GLN A C 2
ATOM 2754 O O . GLN A 1 76 ? -4.930 -2.312 6.544 1.00 0.00 76 GLN A O 2
ATOM 2768 N N . LYS A 1 77 ? -3.054 -3.045 7.546 1.00 0.00 77 LYS A N 2
ATOM 2769 C CA . LYS A 1 77 ? -3.696 -3.260 8.837 1.00 0.00 77 LYS A CA 2
ATOM 2770 C C . LYS A 1 77 ? -4.404 -1.995 9.311 1.00 0.00 77 LYS A C 2
ATOM 2771 O O . LYS A 1 77 ? -5.462 -2.063 9.936 1.00 0.00 77 LYS A O 2
ATOM 2790 N N . ALA A 1 78 ? -3.815 -0.843 9.007 1.00 0.00 78 ALA A N 2
ATOM 2791 C CA . ALA A 1 78 ? -4.393 0.436 9.399 1.00 0.00 78 ALA A CA 2
ATOM 2792 C C . ALA A 1 78 ? -5.593 0.787 8.526 1.00 0.00 78 ALA A C 2
ATOM 2793 O O . ALA A 1 78 ? -6.619 1.252 9.023 1.00 0.00 78 ALA A O 2
ATOM 2800 N N . MET A 1 79 ? -5.457 0.562 7.223 1.00 0.00 79 MET A N 2
ATOM 2801 C CA . MET A 1 79 ? -6.532 0.854 6.282 1.00 0.00 79 MET A CA 2
ATOM 2802 C C . MET A 1 79 ? -7.761 -0.001 6.577 1.00 0.00 79 MET A C 2
ATOM 2803 O O . MET A 1 79 ? -8.893 0.419 6.338 1.00 0.00 79 MET A O 2
ATOM 2817 N N . LYS A 1 80 ? -7.529 -1.201 7.097 1.00 0.00 80 LYS A N 2
ATOM 2818 C CA . LYS A 1 80 ? -8.617 -2.115 7.425 1.00 0.00 80 LYS A CA 2
ATOM 2819 C C . LYS A 1 80 ? -9.120 -1.874 8.845 1.00 0.00 80 LYS A C 2
ATOM 2820 O O . LYS A 1 80 ? -10.307 -2.034 9.127 1.00 0.00 80 LYS A O 2
ATOM 2839 N N . GLU A 1 81 ? -8.210 -1.486 9.733 1.00 0.00 81 GLU A N 2
ATOM 2840 C CA . GLU A 1 81 ? -8.564 -1.221 11.123 1.00 0.00 81 GLU A CA 2
ATOM 2841 C C . GLU A 1 81 ? -9.399 0.051 11.239 1.00 0.00 81 GLU A C 2
ATOM 2842 O O . GLU A 1 81 ? -10.132 0.239 12.209 1.00 0.00 81 GLU A O 2
ATOM 2854 N N . GLY A 1 82 ? -9.281 0.922 10.242 1.00 0.00 82 GLY A N 2
ATOM 2855 C CA . GLY A 1 82 ? -10.029 2.166 10.251 1.00 0.00 82 GLY A CA 2
ATOM 2856 C C . GLY A 1 82 ? -9.183 3.348 10.683 1.00 0.00 82 GLY A C 2
ATOM 2857 O O . GLY A 1 82 ? -9.676 4.264 11.342 1.00 0.00 82 GLY A O 2
ATOM 2861 N N . ARG A 1 83 ? -7.907 3.328 10.312 1.00 0.00 83 ARG A N 2
ATOM 2862 C CA . ARG A 1 83 ? -6.991 4.405 10.667 1.00 0.00 83 ARG A CA 2
ATOM 2863 C C . ARG A 1 83 ? -6.477 5.115 9.419 1.00 0.00 83 ARG A C 2
ATOM 2864 O O . ARG A 1 83 ? -6.472 6.344 9.349 1.00 0.00 83 ARG A O 2
ATOM 2885 N N . TYR A 1 84 ? -6.045 4.334 8.435 1.00 0.00 84 TYR A N 2
ATOM 2886 C CA . TYR A 1 84 ? -5.526 4.888 7.191 1.00 0.00 84 TYR A CA 2
ATOM 2887 C C . TYR A 1 84 ? -6.635 5.029 6.153 1.00 0.00 84 TYR A C 2
ATOM 2888 O O . TYR A 1 84 ? -7.401 4.095 5.913 1.00 0.00 84 TYR A O 2
ATOM 2906 N N . THR A 1 85 ? -6.715 6.205 5.538 1.00 0.00 85 THR A N 2
ATOM 2907 C CA . THR A 1 85 ? -7.729 6.471 4.526 1.00 0.00 85 THR A CA 2
ATOM 2908 C C . THR A 1 85 ? -7.092 6.797 3.180 1.00 0.00 85 THR A C 2
ATOM 2909 O O . THR A 1 85 ? -6.034 7.424 3.119 1.00 0.00 85 THR A O 2
ATOM 2920 N N . VAL A 1 86 ? -7.742 6.368 2.103 1.00 0.00 86 VAL A N 2
ATOM 2921 C CA . VAL A 1 86 ? -7.239 6.616 0.757 1.00 0.00 86 VAL A CA 2
ATOM 2922 C C . VAL A 1 86 ? -8.305 7.266 -0.117 1.00 0.00 86 VAL A C 2
ATOM 2923 O O . VAL A 1 86 ? -9.436 6.785 -0.198 1.00 0.00 86 VAL A O 2
ATOM 2936 N N . LEU A 1 87 ? -7.938 8.363 -0.771 1.00 0.00 87 LEU A N 2
ATOM 2937 C CA . LEU A 1 87 ? -8.863 9.080 -1.641 1.00 0.00 87 LEU A CA 2
ATOM 2938 C C . LEU A 1 87 ? -10.063 9.597 -0.853 1.00 0.00 87 LEU A C 2
ATOM 2939 O O . LEU A 1 87 ? -10.145 9.414 0.361 1.00 0.00 87 LEU A O 2
ATOM 2955 N N . ALA A 1 88 ? -10.991 10.241 -1.553 1.00 0.00 88 ALA A N 2
ATOM 2956 C CA . ALA A 1 88 ? -12.188 10.780 -0.920 1.00 0.00 88 ALA A CA 2
ATOM 2957 C C . ALA A 1 88 ? -13.376 9.841 -1.102 1.00 0.00 88 ALA A C 2
ATOM 2958 O O . ALA A 1 88 ? -14.526 10.276 -1.110 1.00 0.00 88 ALA A O 2
ATOM 2965 N N . GLU A 1 89 ? -13.087 8.551 -1.248 1.00 0.00 89 GLU A N 2
ATOM 2966 C CA . GLU A 1 89 ? -14.133 7.551 -1.431 1.00 0.00 89 GLU A CA 2
ATOM 2967 C C . GLU A 1 89 ? -14.255 6.659 -0.199 1.00 0.00 89 GLU A C 2
ATOM 2968 O O . GLU A 1 89 ? -13.381 5.839 0.075 1.00 0.00 89 GLU A O 2
ATOM 2980 N N . ASN A 1 90 ? -15.347 6.828 0.540 1.00 0.00 90 ASN A N 2
ATOM 2981 C CA . ASN A 1 90 ? -15.584 6.039 1.743 1.00 0.00 90 ASN A CA 2
ATOM 2982 C C . ASN A 1 90 ? -16.958 5.377 1.698 1.00 0.00 90 ASN A C 2
ATOM 2983 O O . ASN A 1 90 ? -17.916 5.944 1.171 1.00 0.00 90 ASN A O 2
ATOM 2994 N N . LYS A 1 91 ? -17.048 4.174 2.255 1.00 0.00 91 LYS A N 2
ATOM 2995 C CA . LYS A 1 91 ? -18.304 3.434 2.281 1.00 0.00 91 LYS A CA 2
ATOM 2996 C C . LYS A 1 91 ? -19.016 3.617 3.618 1.00 0.00 91 LYS A C 2
ATOM 2997 O O . LYS A 1 91 ? -20.242 3.716 3.671 1.00 0.00 91 LYS A O 2
ATOM 3016 N N . SER A 1 92 ? -18.239 3.662 4.695 1.00 0.00 92 SER A N 2
ATOM 3017 C CA . SER A 1 92 ? -18.795 3.830 6.033 1.00 0.00 92 SER A CA 2
ATOM 3018 C C . SER A 1 92 ? -18.018 4.884 6.816 1.00 0.00 92 SER A C 2
ATOM 3019 O O . SER A 1 92 ? -16.808 4.764 7.007 1.00 0.00 92 SER A O 2
ATOM 3027 N N . ASP A 1 93 ? -18.722 5.916 7.267 1.00 0.00 93 ASP A N 2
ATOM 3028 C CA . ASP A 1 93 ? -18.100 6.991 8.030 1.00 0.00 93 ASP A CA 2
ATOM 3029 C C . ASP A 1 93 ? -18.220 6.733 9.529 1.00 0.00 93 ASP A C 2
ATOM 3030 O O . ASP A 1 93 ? -19.308 6.467 10.037 1.00 0.00 93 ASP A O 2
ATOM 3039 N N . GLU A 1 94 ? -17.093 6.812 10.230 1.00 0.00 94 GLU A N 2
ATOM 3040 C CA . GLU A 1 94 ? -17.072 6.585 11.670 1.00 0.00 94 GLU A CA 2
ATOM 3041 C C . GLU A 1 94 ? -16.039 7.481 12.348 1.00 0.00 94 GLU A C 2
ATOM 3042 O O . GLU A 1 94 ? -16.354 8.211 13.288 1.00 0.00 94 GLU A O 2
ATOM 3054 N N . LYS A 1 95 ? -14.803 7.419 11.864 1.00 0.00 95 LYS A N 2
ATOM 3055 C CA . LYS A 1 95 ? -13.722 8.223 12.420 1.00 0.00 95 LYS A CA 2
ATOM 3056 C C . LYS A 1 95 ? -12.906 8.879 11.311 1.00 0.00 95 LYS A C 2
ATOM 3057 O O . LYS A 1 95 ? -12.381 8.201 10.428 1.00 0.00 95 LYS A O 2
ATOM 3076 N N . LYS A 1 96 ? -12.801 10.203 11.363 1.00 0.00 96 LYS A N 2
ATOM 3077 C CA . LYS A 1 96 ? -12.046 10.951 10.365 1.00 0.00 96 LYS A CA 2
ATOM 3078 C C . LYS A 1 96 ? -11.594 12.297 10.922 1.00 0.00 96 LYS A C 2
ATOM 3079 O O . LYS A 1 96 ? -12.408 13.191 11.153 1.00 0.00 96 LYS A O 2
ATOM 3098 N N . LYS A 1 97 ? -10.290 12.436 11.134 1.00 0.00 97 LYS A N 2
ATOM 3099 C CA . LYS A 1 97 ? -9.727 13.674 11.661 1.00 0.00 97 LYS A CA 2
ATOM 3100 C C . LYS A 1 97 ? -8.634 14.210 10.741 1.00 0.00 97 LYS A C 2
ATOM 3101 O O . LYS A 1 97 ? -7.521 14.491 11.183 1.00 0.00 97 LYS A O 2
ATOM 3120 N N . SER A 1 98 ? -8.961 14.350 9.461 1.00 0.00 98 SER A N 2
ATOM 3121 C CA . SER A 1 98 ? -8.006 14.850 8.478 1.00 0.00 98 SER A CA 2
ATOM 3122 C C . SER A 1 98 ? -8.159 16.357 8.291 1.00 0.00 98 SER A C 2
ATOM 3123 O O . SER A 1 98 ? -9.221 16.841 7.905 1.00 0.00 98 SER A O 2
ATOM 3131 N N . GLY A 1 99 ? -7.086 17.092 8.568 1.00 0.00 99 GLY A N 2
ATOM 3132 C CA . GLY A 1 99 ? -7.120 18.536 8.425 1.00 0.00 99 GLY A CA 2
ATOM 3133 C C . GLY A 1 99 ? -5.866 19.201 8.958 1.00 0.00 99 GLY A C 2
ATOM 3134 O O . GLY A 1 99 ? -5.649 19.254 10.168 1.00 0.00 99 GLY A O 2
ATOM 3138 N N . VAL A 1 100 ? -5.037 19.709 8.052 1.00 0.00 100 VAL A N 2
ATOM 3139 C CA . VAL A 1 100 ? -3.798 20.374 8.437 1.00 0.00 100 VAL A CA 2
ATOM 3140 C C . VAL A 1 100 ? -3.867 21.871 8.158 1.00 0.00 100 VAL A C 2
ATOM 3141 O O . VAL A 1 100 ? -4.879 22.376 7.672 1.00 0.00 100 VAL A O 2
ATOM 3154 N N . SER A 1 101 ? -2.784 22.576 8.469 1.00 0.00 101 SER A N 2
ATOM 3155 C CA . SER A 1 101 ? -2.722 24.017 8.254 1.00 0.00 101 SER A CA 2
ATOM 3156 C C . SER A 1 101 ? -1.522 24.387 7.389 1.00 0.00 101 SER A C 2
ATOM 3157 O O . SER A 1 101 ? -1.652 24.585 6.182 1.00 0.00 101 SER A O 2
ATOM 3165 N N . GLY A 1 1 ? 24.869 11.950 -13.440 1.00 0.00 1 GLY A N 3
ATOM 3166 C CA . GLY A 1 1 ? 24.260 10.723 -12.963 1.00 0.00 1 GLY A CA 3
ATOM 3167 C C . GLY A 1 1 ? 23.458 10.930 -11.693 1.00 0.00 1 GLY A C 3
ATOM 3168 O O . GLY A 1 1 ? 24.010 10.915 -10.593 1.00 0.00 1 GLY A O 3
ATOM 3172 N N . SER A 1 2 ? 22.152 11.124 -11.845 1.00 0.00 2 SER A N 3
ATOM 3173 C CA . SER A 1 2 ? 21.273 11.340 -10.701 1.00 0.00 2 SER A CA 3
ATOM 3174 C C . SER A 1 2 ? 20.573 10.045 -10.302 1.00 0.00 2 SER A C 3
ATOM 3175 O O . SER A 1 2 ? 19.348 9.999 -10.185 1.00 0.00 2 SER A O 3
ATOM 3183 N N . SER A 1 3 ? 21.360 8.994 -10.093 1.00 0.00 3 SER A N 3
ATOM 3184 C CA . SER A 1 3 ? 20.816 7.696 -9.711 1.00 0.00 3 SER A CA 3
ATOM 3185 C C . SER A 1 3 ? 20.783 7.547 -8.193 1.00 0.00 3 SER A C 3
ATOM 3186 O O . SER A 1 3 ? 21.682 6.957 -7.596 1.00 0.00 3 SER A O 3
ATOM 3194 N N . GLY A 1 4 ? 19.738 8.088 -7.574 1.00 0.00 4 GLY A N 3
ATOM 3195 C CA . GLY A 1 4 ? 19.606 8.006 -6.131 1.00 0.00 4 GLY A CA 3
ATOM 3196 C C . GLY A 1 4 ? 18.433 8.812 -5.609 1.00 0.00 4 GLY A C 3
ATOM 3197 O O . GLY A 1 4 ? 18.271 9.982 -5.958 1.00 0.00 4 GLY A O 3
ATOM 3201 N N . SER A 1 5 ? 17.612 8.186 -4.772 1.00 0.00 5 SER A N 3
ATOM 3202 C CA . SER A 1 5 ? 16.445 8.852 -4.205 1.00 0.00 5 SER A CA 3
ATOM 3203 C C . SER A 1 5 ? 16.375 8.634 -2.696 1.00 0.00 5 SER A C 3
ATOM 3204 O O . SER A 1 5 ? 16.942 7.677 -2.169 1.00 0.00 5 SER A O 3
ATOM 3212 N N . SER A 1 6 ? 15.673 9.528 -2.008 1.00 0.00 6 SER A N 3
ATOM 3213 C CA . SER A 1 6 ? 15.531 9.437 -0.559 1.00 0.00 6 SER A CA 3
ATOM 3214 C C . SER A 1 6 ? 14.214 8.764 -0.184 1.00 0.00 6 SER A C 3
ATOM 3215 O O . SER A 1 6 ? 13.253 8.783 -0.952 1.00 0.00 6 SER A O 3
ATOM 3223 N N . GLY A 1 7 ? 14.179 8.168 1.004 1.00 0.00 7 GLY A N 3
ATOM 3224 C CA . GLY A 1 7 ? 12.976 7.496 1.461 1.00 0.00 7 GLY A CA 3
ATOM 3225 C C . GLY A 1 7 ? 11.785 8.431 1.543 1.00 0.00 7 GLY A C 3
ATOM 3226 O O . GLY A 1 7 ? 11.858 9.487 2.171 1.00 0.00 7 GLY A O 3
ATOM 3230 N N . VAL A 1 8 ? 10.686 8.043 0.905 1.00 0.00 8 VAL A N 3
ATOM 3231 C CA . VAL A 1 8 ? 9.474 8.853 0.908 1.00 0.00 8 VAL A CA 3
ATOM 3232 C C . VAL A 1 8 ? 8.464 8.329 1.922 1.00 0.00 8 VAL A C 3
ATOM 3233 O O . VAL A 1 8 ? 8.352 7.122 2.134 1.00 0.00 8 VAL A O 3
ATOM 3246 N N . ALA A 1 9 ? 7.730 9.244 2.546 1.00 0.00 9 ALA A N 3
ATOM 3247 C CA . ALA A 1 9 ? 6.726 8.874 3.536 1.00 0.00 9 ALA A CA 3
ATOM 3248 C C . ALA A 1 9 ? 5.468 9.723 3.387 1.00 0.00 9 ALA A C 3
ATOM 3249 O O . ALA A 1 9 ? 5.479 10.790 2.774 1.00 0.00 9 ALA A O 3
ATOM 3256 N N . PRO A 1 10 ? 4.356 9.239 3.959 1.00 0.00 10 PRO A N 3
ATOM 3257 C CA . PRO A 1 10 ? 3.068 9.938 3.903 1.00 0.00 10 PRO A CA 3
ATOM 3258 C C . PRO A 1 10 ? 3.063 11.212 4.741 1.00 0.00 10 PRO A C 3
ATOM 3259 O O . PRO A 1 10 ? 4.103 11.641 5.243 1.00 0.00 10 PRO A O 3
ATOM 3270 N N . LEU A 1 11 ? 1.888 11.812 4.889 1.00 0.00 11 LEU A N 3
ATOM 3271 C CA . LEU A 1 11 ? 1.747 13.038 5.668 1.00 0.00 11 LEU A CA 3
ATOM 3272 C C . LEU A 1 11 ? 0.948 12.785 6.942 1.00 0.00 11 LEU A C 3
ATOM 3273 O O . LEU A 1 11 ? 1.506 12.737 8.037 1.00 0.00 11 LEU A O 3
ATOM 3289 N N . GLY A 1 12 ? -0.363 12.621 6.790 1.00 0.00 12 GLY A N 3
ATOM 3290 C CA . GLY A 1 12 ? -1.217 12.373 7.937 1.00 0.00 12 GLY A CA 3
ATOM 3291 C C . GLY A 1 12 ? -0.806 11.135 8.708 1.00 0.00 12 GLY A C 3
ATOM 3292 O O . GLY A 1 12 ? -0.836 11.123 9.940 1.00 0.00 12 GLY A O 3
ATOM 3296 N N . LEU A 1 13 ? -0.424 10.089 7.985 1.00 0.00 13 LEU A N 3
ATOM 3297 C CA . LEU A 1 13 ? -0.007 8.838 8.609 1.00 0.00 13 LEU A CA 3
ATOM 3298 C C . LEU A 1 13 ? 1.363 8.985 9.262 1.00 0.00 13 LEU A C 3
ATOM 3299 O O . LEU A 1 13 ? 2.344 9.326 8.601 1.00 0.00 13 LEU A O 3
ATOM 3315 N N . SER A 1 14 ? 1.423 8.724 10.564 1.00 0.00 14 SER A N 3
ATOM 3316 C CA . SER A 1 14 ? 2.673 8.829 11.308 1.00 0.00 14 SER A CA 3
ATOM 3317 C C . SER A 1 14 ? 3.307 7.455 11.503 1.00 0.00 14 SER A C 3
ATOM 3318 O O . SER A 1 14 ? 2.804 6.629 12.264 1.00 0.00 14 SER A O 3
ATOM 3326 N N . VAL A 1 15 ? 4.415 7.218 10.808 1.00 0.00 15 VAL A N 3
ATOM 3327 C CA . VAL A 1 15 ? 5.119 5.945 10.905 1.00 0.00 15 VAL A CA 3
ATOM 3328 C C . VAL A 1 15 ? 6.378 6.076 11.755 1.00 0.00 15 VAL A C 3
ATOM 3329 O O . VAL A 1 15 ? 7.161 7.014 11.609 1.00 0.00 15 VAL A O 3
ATOM 3342 N N . PRO A 1 16 ? 6.578 5.113 12.667 1.00 0.00 16 PRO A N 3
ATOM 3343 C CA . PRO A 1 16 ? 7.741 5.097 13.559 1.00 0.00 16 PRO A CA 3
ATOM 3344 C C . PRO A 1 16 ? 9.039 4.800 12.816 1.00 0.00 16 PRO A C 3
ATOM 3345 O O . PRO A 1 16 ? 9.020 4.317 11.684 1.00 0.00 16 PRO A O 3
ATOM 3356 N N . SER A 1 17 ? 10.165 5.091 13.460 1.00 0.00 17 SER A N 3
ATOM 3357 C CA . SER A 1 17 ? 11.472 4.857 12.858 1.00 0.00 17 SER A CA 3
ATOM 3358 C C . SER A 1 17 ? 11.733 3.364 12.689 1.00 0.00 17 SER A C 3
ATOM 3359 O O . SER A 1 17 ? 12.484 2.950 11.805 1.00 0.00 17 SER A O 3
ATOM 3367 N N . ASP A 1 18 ? 11.108 2.560 13.542 1.00 0.00 18 ASP A N 3
ATOM 3368 C CA . ASP A 1 18 ? 11.271 1.112 13.488 1.00 0.00 18 ASP A CA 3
ATOM 3369 C C . ASP A 1 18 ? 10.956 0.581 12.093 1.00 0.00 18 ASP A C 3
ATOM 3370 O O . ASP A 1 18 ? 11.655 -0.290 11.576 1.00 0.00 18 ASP A O 3
ATOM 3379 N N . VAL A 1 19 ? 9.898 1.112 11.488 1.00 0.00 19 VAL A N 3
ATOM 3380 C CA . VAL A 1 19 ? 9.489 0.692 10.153 1.00 0.00 19 VAL A CA 3
ATOM 3381 C C . VAL A 1 19 ? 10.354 1.348 9.082 1.00 0.00 19 VAL A C 3
ATOM 3382 O O . VAL A 1 19 ? 10.505 2.569 9.055 1.00 0.00 19 VAL A O 3
ATOM 3395 N N . GLU A 1 20 ? 10.919 0.528 8.201 1.00 0.00 20 GLU A N 3
ATOM 3396 C CA . GLU A 1 20 ? 11.769 1.030 7.128 1.00 0.00 20 GLU A CA 3
ATOM 3397 C C . GLU A 1 20 ? 10.948 1.805 6.101 1.00 0.00 20 GLU A C 3
ATOM 3398 O O . GLU A 1 20 ? 9.744 1.589 5.961 1.00 0.00 20 GLU A O 3
ATOM 3410 N N . LEU A 1 21 ? 11.608 2.709 5.386 1.00 0.00 21 LEU A N 3
ATOM 3411 C CA . LEU A 1 21 ? 10.941 3.518 4.372 1.00 0.00 21 LEU A CA 3
ATOM 3412 C C . LEU A 1 21 ? 11.133 2.917 2.983 1.00 0.00 21 LEU A C 3
ATOM 3413 O O . LEU A 1 21 ? 12.048 2.129 2.742 1.00 0.00 21 LEU A O 3
ATOM 3429 N N . PRO A 1 22 ? 10.253 3.298 2.046 1.00 0.00 22 PRO A N 3
ATOM 3430 C CA . PRO A 1 22 ? 10.306 2.811 0.665 1.00 0.00 22 PRO A CA 3
ATOM 3431 C C . PRO A 1 22 ? 11.505 3.362 -0.099 1.00 0.00 22 PRO A C 3
ATOM 3432 O O . PRO A 1 22 ? 12.092 4.380 0.270 1.00 0.00 22 PRO A O 3
ATOM 3443 N N . PRO A 1 23 ? 11.881 2.676 -1.188 1.00 0.00 23 PRO A N 3
ATOM 3444 C CA . PRO A 1 23 ? 13.013 3.080 -2.027 1.00 0.00 23 PRO A CA 3
ATOM 3445 C C . PRO A 1 23 ? 12.729 4.358 -2.809 1.00 0.00 23 PRO A C 3
ATOM 3446 O O . PRO A 1 23 ? 13.541 5.284 -2.823 1.00 0.00 23 PRO A O 3
ATOM 3457 N N . THR A 1 24 ? 11.571 4.403 -3.460 1.00 0.00 24 THR A N 3
ATOM 3458 C CA . THR A 1 24 ? 11.180 5.567 -4.245 1.00 0.00 24 THR A CA 3
ATOM 3459 C C . THR A 1 24 ? 9.665 5.733 -4.265 1.00 0.00 24 THR A C 3
ATOM 3460 O O . THR A 1 24 ? 8.928 4.853 -3.819 1.00 0.00 24 THR A O 3
ATOM 3471 N N . ALA A 1 25 ? 9.205 6.866 -4.784 1.00 0.00 25 ALA A N 3
ATOM 3472 C CA . ALA A 1 25 ? 7.777 7.146 -4.865 1.00 0.00 25 ALA A CA 3
ATOM 3473 C C . ALA A 1 25 ? 7.027 5.992 -5.522 1.00 0.00 25 ALA A C 3
ATOM 3474 O O . ALA A 1 25 ? 5.899 5.676 -5.146 1.00 0.00 25 ALA A O 3
ATOM 3481 N N . LYS A 1 26 ? 7.662 5.366 -6.507 1.00 0.00 26 LYS A N 3
ATOM 3482 C CA . LYS A 1 26 ? 7.056 4.246 -7.218 1.00 0.00 26 LYS A CA 3
ATOM 3483 C C . LYS A 1 26 ? 6.667 3.133 -6.249 1.00 0.00 26 LYS A C 3
ATOM 3484 O O . LYS A 1 26 ? 5.485 2.839 -6.070 1.00 0.00 26 LYS A O 3
ATOM 3503 N N . MET A 1 27 ? 7.668 2.520 -5.626 1.00 0.00 27 MET A N 3
ATOM 3504 C CA . MET A 1 27 ? 7.428 1.442 -4.673 1.00 0.00 27 MET A CA 3
ATOM 3505 C C . MET A 1 27 ? 6.449 1.882 -3.589 1.00 0.00 27 MET A C 3
ATOM 3506 O O . MET A 1 27 ? 5.518 1.153 -3.247 1.00 0.00 27 MET A O 3
ATOM 3520 N N . HIS A 1 28 ? 6.665 3.079 -3.053 1.00 0.00 28 HIS A N 3
ATOM 3521 C CA . HIS A 1 28 ? 5.800 3.616 -2.008 1.00 0.00 28 HIS A CA 3
ATOM 3522 C C . HIS A 1 28 ? 4.340 3.602 -2.451 1.00 0.00 28 HIS A C 3
ATOM 3523 O O . HIS A 1 28 ? 3.448 3.275 -1.669 1.00 0.00 28 HIS A O 3
ATOM 3537 N N . ALA A 1 29 ? 4.105 3.960 -3.709 1.00 0.00 29 ALA A N 3
ATOM 3538 C CA . ALA A 1 29 ? 2.754 3.988 -4.255 1.00 0.00 29 ALA A CA 3
ATOM 3539 C C . ALA A 1 29 ? 2.197 2.577 -4.413 1.00 0.00 29 ALA A C 3
ATOM 3540 O O . ALA A 1 29 ? 1.042 2.315 -4.076 1.00 0.00 29 ALA A O 3
ATOM 3547 N N . ILE A 1 30 ? 3.024 1.674 -4.928 1.00 0.00 30 ILE A N 3
ATOM 3548 C CA . ILE A 1 30 ? 2.613 0.290 -5.130 1.00 0.00 30 ILE A CA 3
ATOM 3549 C C . ILE A 1 30 ? 2.121 -0.333 -3.828 1.00 0.00 30 ILE A C 3
ATOM 3550 O O . ILE A 1 30 ? 1.066 -0.968 -3.792 1.00 0.00 30 ILE A O 3
ATOM 3566 N N . ILE A 1 31 ? 2.890 -0.146 -2.761 1.00 0.00 31 ILE A N 3
ATOM 3567 C CA . ILE A 1 31 ? 2.531 -0.687 -1.456 1.00 0.00 31 ILE A CA 3
ATOM 3568 C C . ILE A 1 31 ? 1.139 -0.228 -1.035 1.00 0.00 31 ILE A C 3
ATOM 3569 O O . ILE A 1 31 ? 0.234 -1.043 -0.857 1.00 0.00 31 ILE A O 3
ATOM 3585 N N . GLU A 1 32 ? 0.975 1.082 -0.881 1.00 0.00 32 GLU A N 3
ATOM 3586 C CA . GLU A 1 32 ? -0.307 1.649 -0.482 1.00 0.00 32 GLU A CA 3
ATOM 3587 C C . GLU A 1 32 ? -1.429 1.146 -1.385 1.00 0.00 32 GLU A C 3
ATOM 3588 O O . GLU A 1 32 ? -2.426 0.602 -0.910 1.00 0.00 32 GLU A O 3
ATOM 3600 N N . ARG A 1 33 ? -1.259 1.333 -2.690 1.00 0.00 33 ARG A N 3
ATOM 3601 C CA . ARG A 1 33 ? -2.258 0.900 -3.660 1.00 0.00 33 ARG A CA 3
ATOM 3602 C C . ARG A 1 33 ? -2.622 -0.567 -3.447 1.00 0.00 33 ARG A C 3
ATOM 3603 O O . ARG A 1 33 ? -3.800 -0.927 -3.414 1.00 0.00 33 ARG A O 3
ATOM 3624 N N . THR A 1 34 ? -1.605 -1.410 -3.304 1.00 0.00 34 THR A N 3
ATOM 3625 C CA . THR A 1 34 ? -1.817 -2.837 -3.097 1.00 0.00 34 THR A CA 3
ATOM 3626 C C . THR A 1 34 ? -2.609 -3.094 -1.819 1.00 0.00 34 THR A C 3
ATOM 3627 O O . THR A 1 34 ? -3.555 -3.881 -1.813 1.00 0.00 34 THR A O 3
ATOM 3638 N N . ALA A 1 35 ? -2.216 -2.426 -0.740 1.00 0.00 35 ALA A N 3
ATOM 3639 C CA . ALA A 1 35 ? -2.891 -2.581 0.542 1.00 0.00 35 ALA A CA 3
ATOM 3640 C C . ALA A 1 35 ? -4.383 -2.293 0.415 1.00 0.00 35 ALA A C 3
ATOM 3641 O O . ALA A 1 35 ? -5.217 -3.077 0.870 1.00 0.00 35 ALA A O 3
ATOM 3648 N N . SER A 1 36 ? -4.713 -1.164 -0.204 1.00 0.00 36 SER A N 3
ATOM 3649 C CA . SER A 1 36 ? -6.105 -0.771 -0.386 1.00 0.00 36 SER A CA 3
ATOM 3650 C C . SER A 1 36 ? -6.904 -1.891 -1.047 1.00 0.00 36 SER A C 3
ATOM 3651 O O . SER A 1 36 ? -8.021 -2.201 -0.632 1.00 0.00 36 SER A O 3
ATOM 3659 N N . PHE A 1 37 ? -6.323 -2.494 -2.079 1.00 0.00 37 PHE A N 3
ATOM 3660 C CA . PHE A 1 37 ? -6.979 -3.579 -2.799 1.00 0.00 37 PHE A CA 3
ATOM 3661 C C . PHE A 1 37 ? -7.041 -4.841 -1.944 1.00 0.00 37 PHE A C 3
ATOM 3662 O O . PHE A 1 37 ? -8.054 -5.540 -1.920 1.00 0.00 37 PHE A O 3
ATOM 3679 N N . VAL A 1 38 ? -5.948 -5.127 -1.242 1.00 0.00 38 VAL A N 3
ATOM 3680 C CA . VAL A 1 38 ? -5.876 -6.304 -0.385 1.00 0.00 38 VAL A CA 3
ATOM 3681 C C . VAL A 1 38 ? -6.869 -6.205 0.768 1.00 0.00 38 VAL A C 3
ATOM 3682 O O . VAL A 1 38 ? -7.298 -7.219 1.320 1.00 0.00 38 VAL A O 3
ATOM 3695 N N . CYS A 1 39 ? -7.230 -4.978 1.127 1.00 0.00 39 CYS A N 3
ATOM 3696 C CA . CYS A 1 39 ? -8.172 -4.746 2.216 1.00 0.00 39 CYS A CA 3
ATOM 3697 C C . CYS A 1 39 ? -9.611 -4.836 1.718 1.00 0.00 39 CYS A C 3
ATOM 3698 O O . CYS A 1 39 ? -10.434 -5.551 2.291 1.00 0.00 39 CYS A O 3
ATOM 3706 N N . ARG A 1 40 ? -9.908 -4.105 0.648 1.00 0.00 40 ARG A N 3
ATOM 3707 C CA . ARG A 1 40 ? -11.248 -4.100 0.074 1.00 0.00 40 ARG A CA 3
ATOM 3708 C C . ARG A 1 40 ? -11.602 -5.472 -0.494 1.00 0.00 40 ARG A C 3
ATOM 3709 O O . ARG A 1 40 ? -12.708 -5.971 -0.291 1.00 0.00 40 ARG A O 3
ATOM 3730 N N . GLN A 1 41 ? -10.655 -6.073 -1.206 1.00 0.00 41 GLN A N 3
ATOM 3731 C CA . GLN A 1 41 ? -10.867 -7.386 -1.804 1.00 0.00 41 GLN A CA 3
ATOM 3732 C C . GLN A 1 41 ? -10.878 -8.475 -0.737 1.00 0.00 41 GLN A C 3
ATOM 3733 O O . GLN A 1 41 ? -11.514 -9.515 -0.903 1.00 0.00 41 GLN A O 3
ATOM 3747 N N . GLY A 1 42 ? -10.168 -8.229 0.360 1.00 0.00 42 GLY A N 3
ATOM 3748 C CA . GLY A 1 42 ? -10.109 -9.199 1.439 1.00 0.00 42 GLY A CA 3
ATOM 3749 C C . GLY A 1 42 ? -8.729 -9.804 1.599 1.00 0.00 42 GLY A C 3
ATOM 3750 O O . GLY A 1 42 ? -7.883 -9.679 0.715 1.00 0.00 42 GLY A O 3
ATOM 3754 N N . ALA A 1 43 ? -8.501 -10.460 2.732 1.00 0.00 43 ALA A N 3
ATOM 3755 C CA . ALA A 1 43 ? -7.213 -11.087 3.006 1.00 0.00 43 ALA A CA 3
ATOM 3756 C C . ALA A 1 43 ? -6.830 -12.061 1.896 1.00 0.00 43 ALA A C 3
ATOM 3757 O O . ALA A 1 43 ? -5.665 -12.148 1.510 1.00 0.00 43 ALA A O 3
ATOM 3764 N N . GLN A 1 44 ? -7.818 -12.790 1.388 1.00 0.00 44 GLN A N 3
ATOM 3765 C CA . GLN A 1 44 ? -7.583 -13.759 0.324 1.00 0.00 44 GLN A CA 3
ATOM 3766 C C . GLN A 1 44 ? -6.835 -13.117 -0.840 1.00 0.00 44 GLN A C 3
ATOM 3767 O O . GLN A 1 44 ? -6.021 -13.763 -1.501 1.00 0.00 44 GLN A O 3
ATOM 3781 N N . PHE A 1 45 ? -7.116 -11.842 -1.086 1.00 0.00 45 PHE A N 3
ATOM 3782 C CA . PHE A 1 45 ? -6.470 -11.113 -2.172 1.00 0.00 45 PHE A CA 3
ATOM 3783 C C . PHE A 1 45 ? -4.952 -11.244 -2.088 1.00 0.00 45 PHE A C 3
ATOM 3784 O O . PHE A 1 45 ? -4.294 -11.580 -3.072 1.00 0.00 45 PHE A O 3
ATOM 3801 N N . GLU A 1 46 ? -4.405 -10.976 -0.907 1.00 0.00 46 GLU A N 3
ATOM 3802 C CA . GLU A 1 46 ? -2.965 -11.063 -0.696 1.00 0.00 46 GLU A CA 3
ATOM 3803 C C . GLU A 1 46 ? -2.428 -12.414 -1.159 1.00 0.00 46 GLU A C 3
ATOM 3804 O O . GLU A 1 46 ? -1.336 -12.500 -1.721 1.00 0.00 46 GLU A O 3
ATOM 3816 N N . ILE A 1 47 ? -3.203 -13.466 -0.917 1.00 0.00 47 ILE A N 3
ATOM 3817 C CA . ILE A 1 47 ? -2.806 -14.813 -1.310 1.00 0.00 47 ILE A CA 3
ATOM 3818 C C . ILE A 1 47 ? -2.714 -14.939 -2.827 1.00 0.00 47 ILE A C 3
ATOM 3819 O O . ILE A 1 47 ? -1.676 -15.323 -3.366 1.00 0.00 47 ILE A O 3
ATOM 3835 N N . MET A 1 48 ? -3.806 -14.611 -3.509 1.00 0.00 48 MET A N 3
ATOM 3836 C CA . MET A 1 48 ? -3.847 -14.684 -4.965 1.00 0.00 48 MET A CA 3
ATOM 3837 C C . MET A 1 48 ? -2.675 -13.926 -5.581 1.00 0.00 48 MET A C 3
ATOM 3838 O O . MET A 1 48 ? -2.031 -14.410 -6.513 1.00 0.00 48 MET A O 3
ATOM 3852 N N . LEU A 1 49 ? -2.405 -12.736 -5.057 1.00 0.00 49 LEU A N 3
ATOM 3853 C CA . LEU A 1 49 ? -1.311 -11.911 -5.556 1.00 0.00 49 LEU A CA 3
ATOM 3854 C C . LEU A 1 49 ? 0.036 -12.578 -5.297 1.00 0.00 49 LEU A C 3
ATOM 3855 O O . LEU A 1 49 ? 0.825 -12.788 -6.219 1.00 0.00 49 LEU A O 3
ATOM 3871 N N . LYS A 1 50 ? 0.293 -12.911 -4.037 1.00 0.00 50 LYS A N 3
ATOM 3872 C CA . LYS A 1 50 ? 1.543 -13.558 -3.656 1.00 0.00 50 LYS A CA 3
ATOM 3873 C C . LYS A 1 50 ? 1.726 -14.873 -4.406 1.00 0.00 50 LYS A C 3
ATOM 3874 O O . LYS A 1 50 ? 2.844 -15.364 -4.555 1.00 0.00 50 LYS A O 3
ATOM 3893 N N . ALA A 1 51 ? 0.619 -15.438 -4.879 1.00 0.00 51 ALA A N 3
ATOM 3894 C CA . ALA A 1 51 ? 0.658 -16.695 -5.617 1.00 0.00 51 ALA A CA 3
ATOM 3895 C C . ALA A 1 51 ? 0.941 -16.454 -7.096 1.00 0.00 51 ALA A C 3
ATOM 3896 O O . ALA A 1 51 ? 1.994 -16.833 -7.608 1.00 0.00 51 ALA A O 3
ATOM 3903 N N . LYS A 1 52 ? -0.008 -15.821 -7.779 1.00 0.00 52 LYS A N 3
ATOM 3904 C CA . LYS A 1 52 ? 0.138 -15.529 -9.200 1.00 0.00 52 LYS A CA 3
ATOM 3905 C C . LYS A 1 52 ? 1.386 -14.690 -9.457 1.00 0.00 52 LYS A C 3
ATOM 3906 O O . LYS A 1 52 ? 2.243 -15.066 -10.256 1.00 0.00 52 LYS A O 3
ATOM 3925 N N . GLN A 1 53 ? 1.480 -13.553 -8.775 1.00 0.00 53 GLN A N 3
ATOM 3926 C CA . GLN A 1 53 ? 2.624 -12.662 -8.931 1.00 0.00 53 GLN A CA 3
ATOM 3927 C C . GLN A 1 53 ? 3.801 -13.135 -8.084 1.00 0.00 53 GLN A C 3
ATOM 3928 O O . GLN A 1 53 ? 4.303 -12.398 -7.236 1.00 0.00 53 GLN A O 3
ATOM 3942 N N . ALA A 1 54 ? 4.236 -14.368 -8.321 1.00 0.00 54 ALA A N 3
ATOM 3943 C CA . ALA A 1 54 ? 5.356 -14.938 -7.582 1.00 0.00 54 ALA A CA 3
ATOM 3944 C C . ALA A 1 54 ? 6.688 -14.475 -8.160 1.00 0.00 54 ALA A C 3
ATOM 3945 O O . ALA A 1 54 ? 7.696 -14.421 -7.456 1.00 0.00 54 ALA A O 3
ATOM 3952 N N . ARG A 1 55 ? 6.686 -14.142 -9.447 1.00 0.00 55 ARG A N 3
ATOM 3953 C CA . ARG A 1 55 ? 7.896 -13.685 -10.120 1.00 0.00 55 ARG A CA 3
ATOM 3954 C C . ARG A 1 55 ? 7.885 -12.168 -10.288 1.00 0.00 55 ARG A C 3
ATOM 3955 O O . ARG A 1 55 ? 8.599 -11.622 -11.127 1.00 0.00 55 ARG A O 3
ATOM 3976 N N . ASN A 1 56 ? 7.070 -11.495 -9.482 1.00 0.00 56 ASN A N 3
ATOM 3977 C CA . ASN A 1 56 ? 6.965 -10.041 -9.542 1.00 0.00 56 ASN A CA 3
ATOM 3978 C C . ASN A 1 56 ? 7.977 -9.384 -8.608 1.00 0.00 56 ASN A C 3
ATOM 3979 O O . ASN A 1 56 ? 8.413 -9.986 -7.627 1.00 0.00 56 ASN A O 3
ATOM 3990 N N . SER A 1 57 ? 8.344 -8.145 -8.921 1.00 0.00 57 SER A N 3
ATOM 3991 C CA . SER A 1 57 ? 9.307 -7.407 -8.112 1.00 0.00 57 SER A CA 3
ATOM 3992 C C . SER A 1 57 ? 8.603 -6.371 -7.241 1.00 0.00 57 SER A C 3
ATOM 3993 O O . SER A 1 57 ? 8.925 -6.212 -6.064 1.00 0.00 57 SER A O 3
ATOM 4001 N N . GLN A 1 58 ? 7.640 -5.668 -7.829 1.00 0.00 58 GLN A N 3
ATOM 4002 C CA . GLN A 1 58 ? 6.891 -4.646 -7.108 1.00 0.00 58 GLN A CA 3
ATOM 4003 C C . GLN A 1 58 ? 6.177 -5.246 -5.901 1.00 0.00 58 GLN A C 3
ATOM 4004 O O . GLN A 1 58 ? 5.900 -4.551 -4.923 1.00 0.00 58 GLN A O 3
ATOM 4018 N N . PHE A 1 59 ? 5.881 -6.539 -5.977 1.00 0.00 59 PHE A N 3
ATOM 4019 C CA . PHE A 1 59 ? 5.197 -7.232 -4.891 1.00 0.00 59 PHE A CA 3
ATOM 4020 C C . PHE A 1 59 ? 6.193 -7.988 -4.016 1.00 0.00 59 PHE A C 3
ATOM 4021 O O . PHE A 1 59 ? 5.884 -9.055 -3.485 1.00 0.00 59 PHE A O 3
ATOM 4038 N N . ASP A 1 60 ? 7.389 -7.427 -3.871 1.00 0.00 60 ASP A N 3
ATOM 4039 C CA . ASP A 1 60 ? 8.431 -8.047 -3.061 1.00 0.00 60 ASP A CA 3
ATOM 4040 C C . ASP A 1 60 ? 8.240 -7.716 -1.584 1.00 0.00 60 ASP A C 3
ATOM 4041 O O . ASP A 1 60 ? 8.765 -8.406 -0.710 1.00 0.00 60 ASP A O 3
ATOM 4050 N N . PHE A 1 61 ? 7.485 -6.656 -1.313 1.00 0.00 61 PHE A N 3
ATOM 4051 C CA . PHE A 1 61 ? 7.226 -6.233 0.058 1.00 0.00 61 PHE A CA 3
ATOM 4052 C C . PHE A 1 61 ? 6.464 -7.309 0.825 1.00 0.00 61 PHE A C 3
ATOM 4053 O O . PHE A 1 61 ? 6.415 -7.294 2.056 1.00 0.00 61 PHE A O 3
ATOM 4070 N N . LEU A 1 62 ? 5.868 -8.241 0.089 1.00 0.00 62 LEU A N 3
ATOM 4071 C CA . LEU A 1 62 ? 5.107 -9.326 0.699 1.00 0.00 62 LEU A CA 3
ATOM 4072 C C . LEU A 1 62 ? 6.035 -10.334 1.369 1.00 0.00 62 LEU A C 3
ATOM 4073 O O . LEU A 1 62 ? 5.677 -10.952 2.371 1.00 0.00 62 LEU A O 3
ATOM 4089 N N . ARG A 1 63 ? 7.230 -10.492 0.810 1.00 0.00 63 ARG A N 3
ATOM 4090 C CA . ARG A 1 63 ? 8.211 -11.424 1.354 1.00 0.00 63 ARG A CA 3
ATOM 4091 C C . ARG A 1 63 ? 8.477 -11.134 2.828 1.00 0.00 63 ARG A C 3
ATOM 4092 O O . ARG A 1 63 ? 8.778 -10.001 3.204 1.00 0.00 63 ARG A O 3
ATOM 4113 N N . PHE A 1 64 ? 8.365 -12.165 3.658 1.00 0.00 64 PHE A N 3
ATOM 4114 C CA . PHE A 1 64 ? 8.592 -12.021 5.091 1.00 0.00 64 PHE A CA 3
ATOM 4115 C C . PHE A 1 64 ? 9.997 -11.494 5.369 1.00 0.00 64 PHE A C 3
ATOM 4116 O O . PHE A 1 64 ? 10.243 -10.864 6.397 1.00 0.00 64 PHE A O 3
ATOM 4133 N N . ASP A 1 65 ? 10.914 -11.759 4.445 1.00 0.0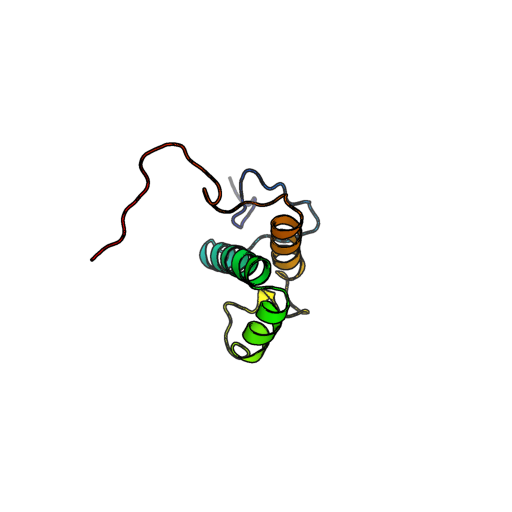0 65 ASP A N 3
ATOM 4134 C CA . ASP A 1 65 ? 12.295 -11.312 4.589 1.00 0.00 65 ASP A CA 3
ATOM 4135 C C . ASP A 1 65 ? 12.556 -10.072 3.739 1.00 0.00 65 ASP A C 3
ATOM 4136 O O . ASP A 1 65 ? 13.587 -9.969 3.073 1.00 0.00 65 ASP A O 3
ATOM 4145 N N . HIS A 1 66 ? 11.615 -9.134 3.764 1.00 0.00 66 HIS A N 3
ATOM 4146 C CA . HIS A 1 66 ? 11.743 -7.901 2.995 1.00 0.00 66 HIS A CA 3
ATOM 4147 C C . HIS A 1 66 ? 11.821 -6.690 3.919 1.00 0.00 66 HIS A C 3
ATOM 4148 O O . HIS A 1 66 ? 11.534 -6.788 5.113 1.00 0.00 66 HIS A O 3
ATOM 4162 N N . TYR A 1 67 ? 12.212 -5.550 3.361 1.00 0.00 67 TYR A N 3
ATOM 4163 C CA . TYR A 1 67 ? 12.331 -4.321 4.135 1.00 0.00 67 TYR A CA 3
ATOM 4164 C C . TYR A 1 67 ? 11.032 -3.522 4.093 1.00 0.00 67 TYR A C 3
ATOM 4165 O O . TYR A 1 67 ? 10.996 -2.351 4.474 1.00 0.00 67 TYR A O 3
ATOM 4183 N N . LEU A 1 68 ? 9.966 -4.164 3.628 1.00 0.00 68 LEU A N 3
ATOM 4184 C CA . LEU A 1 68 ? 8.663 -3.515 3.535 1.00 0.00 68 LEU A CA 3
ATOM 4185 C C . LEU A 1 68 ? 7.584 -4.362 4.204 1.00 0.00 68 LEU A C 3
ATOM 4186 O O . LEU A 1 68 ? 6.392 -4.138 4.003 1.00 0.00 68 LEU A O 3
ATOM 4202 N N . ASN A 1 69 ? 8.013 -5.336 5.000 1.00 0.00 69 ASN A N 3
ATOM 4203 C CA . ASN A 1 69 ? 7.084 -6.216 5.700 1.00 0.00 69 ASN A CA 3
ATOM 4204 C C . ASN A 1 69 ? 6.200 -5.422 6.658 1.00 0.00 69 ASN A C 3
ATOM 4205 O O . ASN A 1 69 ? 4.972 -5.488 6.607 1.00 0.00 69 ASN A O 3
ATOM 4216 N N . PRO A 1 70 ? 6.839 -4.654 7.553 1.00 0.00 70 PRO A N 3
ATOM 4217 C CA . PRO A 1 70 ? 6.131 -3.832 8.539 1.00 0.00 70 PRO A CA 3
ATOM 4218 C C . PRO A 1 70 ? 5.406 -2.654 7.898 1.00 0.00 70 PRO A C 3
ATOM 4219 O O . PRO A 1 70 ? 4.281 -2.325 8.275 1.00 0.00 70 PRO A O 3
ATOM 4230 N N . TYR A 1 71 ? 6.056 -2.022 6.927 1.00 0.00 71 TYR A N 3
ATOM 4231 C CA . TYR A 1 71 ? 5.474 -0.879 6.235 1.00 0.00 71 TYR A CA 3
ATOM 4232 C C . TYR A 1 71 ? 4.160 -1.261 5.561 1.00 0.00 71 TYR A C 3
ATOM 4233 O O . TYR A 1 71 ? 3.133 -0.615 5.766 1.00 0.00 71 TYR A O 3
ATOM 4251 N N . TYR A 1 72 ? 4.202 -2.317 4.756 1.00 0.00 72 TYR A N 3
ATOM 4252 C CA . TYR A 1 72 ? 3.016 -2.786 4.049 1.00 0.00 72 TYR A CA 3
ATOM 4253 C C . TYR A 1 72 ? 1.965 -3.299 5.028 1.00 0.00 72 TYR A C 3
ATOM 4254 O O . TYR A 1 72 ? 0.794 -2.926 4.952 1.00 0.00 72 TYR A O 3
ATOM 4272 N N . LYS A 1 73 ? 2.392 -4.156 5.949 1.00 0.00 73 LYS A N 3
ATOM 4273 C CA . LYS A 1 73 ? 1.490 -4.720 6.947 1.00 0.00 73 LYS A CA 3
ATOM 4274 C C . LYS A 1 73 ? 0.828 -3.617 7.767 1.00 0.00 73 LYS A C 3
ATOM 4275 O O . LYS A 1 73 ? -0.312 -3.759 8.209 1.00 0.00 73 LYS A O 3
ATOM 4294 N N . PHE A 1 74 ? 1.549 -2.519 7.964 1.00 0.00 74 PHE A N 3
ATOM 4295 C CA . PHE A 1 74 ? 1.030 -1.392 8.731 1.00 0.00 74 PHE A CA 3
ATOM 4296 C C . PHE A 1 74 ? -0.042 -0.645 7.942 1.00 0.00 74 PHE A C 3
ATOM 4297 O O . PHE A 1 74 ? -1.179 -0.510 8.395 1.00 0.00 74 PHE A O 3
ATOM 4314 N N . ILE A 1 75 ? 0.329 -0.162 6.761 1.00 0.00 75 ILE A N 3
ATOM 4315 C CA . ILE A 1 75 ? -0.600 0.570 5.910 1.00 0.00 75 ILE A CA 3
ATOM 4316 C C . ILE A 1 75 ? -1.887 -0.219 5.695 1.00 0.00 75 ILE A C 3
ATOM 4317 O O . ILE A 1 75 ? -2.981 0.344 5.712 1.00 0.00 75 ILE A O 3
ATOM 4333 N N . GLN A 1 76 ? -1.747 -1.525 5.495 1.00 0.00 76 GLN A N 3
ATOM 4334 C CA . GLN A 1 76 ? -2.900 -2.392 5.278 1.00 0.00 76 GLN A CA 3
ATOM 4335 C C . GLN A 1 76 ? -3.724 -2.531 6.554 1.00 0.00 76 GLN A C 3
ATOM 4336 O O . GLN A 1 76 ? -4.927 -2.272 6.560 1.00 0.00 76 GLN A O 3
ATOM 4350 N N . LYS A 1 77 ? -3.068 -2.943 7.634 1.00 0.00 77 LYS A N 3
ATOM 4351 C CA . LYS A 1 77 ? -3.739 -3.117 8.917 1.00 0.00 77 LYS A CA 3
ATOM 4352 C C . LYS A 1 77 ? -4.452 -1.835 9.336 1.00 0.00 77 LYS A C 3
ATOM 4353 O O . LYS A 1 77 ? -5.524 -1.878 9.938 1.00 0.00 77 LYS A O 3
ATOM 4372 N N . ALA A 1 78 ? -3.850 -0.695 9.011 1.00 0.00 78 ALA A N 3
ATOM 4373 C CA . ALA A 1 78 ? -4.430 0.598 9.351 1.00 0.00 78 ALA A CA 3
ATOM 4374 C C . ALA A 1 78 ? -5.620 0.919 8.454 1.00 0.00 78 ALA A C 3
ATOM 4375 O O . ALA A 1 78 ? -6.648 1.409 8.921 1.00 0.00 78 ALA A O 3
ATOM 4382 N N . MET A 1 79 ? -5.474 0.641 7.162 1.00 0.00 79 MET A N 3
ATOM 4383 C CA . MET A 1 79 ? -6.538 0.901 6.200 1.00 0.00 79 MET A CA 3
ATOM 4384 C C . MET A 1 79 ? -7.774 0.064 6.517 1.00 0.00 79 MET A C 3
ATOM 4385 O O . MET A 1 79 ? -8.904 0.497 6.290 1.00 0.00 79 MET A O 3
ATOM 4399 N N . LYS A 1 80 ? -7.552 -1.135 7.044 1.00 0.00 80 LYS A N 3
ATOM 4400 C CA . LYS A 1 80 ? -8.646 -2.032 7.394 1.00 0.00 80 LYS A CA 3
ATOM 4401 C C . LYS A 1 80 ? -9.169 -1.732 8.796 1.00 0.00 80 LYS A C 3
ATOM 4402 O O . LYS A 1 80 ? -10.360 -1.877 9.067 1.00 0.00 80 LYS A O 3
ATOM 4421 N N . GLU A 1 81 ? -8.269 -1.312 9.680 1.00 0.00 81 GLU A N 3
ATOM 4422 C CA . GLU A 1 81 ? -8.641 -0.992 11.053 1.00 0.00 81 GLU A CA 3
ATOM 4423 C C . GLU A 1 81 ? -9.466 0.291 11.108 1.00 0.00 81 GLU A C 3
ATOM 4424 O O . GLU A 1 81 ? -10.209 0.524 12.060 1.00 0.00 81 GLU A O 3
ATOM 4436 N N . GLY A 1 82 ? -9.327 1.122 10.079 1.00 0.00 82 GLY A N 3
ATOM 4437 C CA . GLY A 1 82 ? -10.064 2.371 10.029 1.00 0.00 82 GLY A CA 3
ATOM 4438 C C . GLY A 1 82 ? -9.219 3.559 10.443 1.00 0.00 82 GLY A C 3
ATOM 4439 O O . GLY A 1 82 ? -9.699 4.462 11.128 1.00 0.00 82 GLY A O 3
ATOM 4443 N N . ARG A 1 83 ? -7.956 3.558 10.028 1.00 0.00 83 ARG A N 3
ATOM 4444 C CA . ARG A 1 83 ? -7.041 4.643 10.363 1.00 0.00 83 ARG A CA 3
ATOM 4445 C C . ARG A 1 83 ? -6.496 5.304 9.100 1.00 0.00 83 ARG A C 3
ATOM 4446 O O . ARG A 1 83 ? -6.404 6.529 9.018 1.00 0.00 83 ARG A O 3
ATOM 4467 N N . TYR A 1 84 ? -6.134 4.484 8.119 1.00 0.00 84 TYR A N 3
ATOM 4468 C CA . TYR A 1 84 ? -5.595 4.988 6.862 1.00 0.00 84 TYR A CA 3
ATOM 4469 C C . TYR A 1 84 ? -6.679 5.048 5.790 1.00 0.00 84 TYR A C 3
ATOM 4470 O O . TYR A 1 84 ? -7.461 4.111 5.627 1.00 0.00 84 TYR A O 3
ATOM 4488 N N . THR A 1 85 ? -6.718 6.158 5.059 1.00 0.00 85 THR A N 3
ATOM 4489 C CA . THR A 1 85 ? -7.705 6.343 4.002 1.00 0.00 85 THR A CA 3
ATOM 4490 C C . THR A 1 85 ? -7.040 6.763 2.696 1.00 0.00 85 THR A C 3
ATOM 4491 O O . THR A 1 85 ? -6.038 7.478 2.700 1.00 0.00 85 THR A O 3
ATOM 4502 N N . VAL A 1 86 ? -7.604 6.314 1.579 1.00 0.00 86 VAL A N 3
ATOM 4503 C CA . VAL A 1 86 ? -7.067 6.646 0.265 1.00 0.00 86 VAL A CA 3
ATOM 4504 C C . VAL A 1 86 ? -8.038 7.519 -0.522 1.00 0.00 86 VAL A C 3
ATOM 4505 O O . VAL A 1 86 ? -9.255 7.369 -0.410 1.00 0.00 86 VAL A O 3
ATOM 4518 N N . LEU A 1 87 ? -7.492 8.432 -1.317 1.00 0.00 87 LEU A N 3
ATOM 4519 C CA . LEU A 1 87 ? -8.310 9.331 -2.124 1.00 0.00 87 LEU A CA 3
ATOM 4520 C C . LEU A 1 87 ? -8.343 8.878 -3.580 1.00 0.00 87 LEU A C 3
ATOM 4521 O O . LEU A 1 87 ? -7.723 7.878 -3.943 1.00 0.00 87 LEU A O 3
ATOM 4537 N N . ALA A 1 88 ? -9.067 9.621 -4.410 1.00 0.00 88 ALA A N 3
ATOM 4538 C CA . ALA A 1 88 ? -9.177 9.298 -5.827 1.00 0.00 88 ALA A CA 3
ATOM 4539 C C . ALA A 1 88 ? -9.821 7.930 -6.030 1.00 0.00 88 ALA A C 3
ATOM 4540 O O . ALA A 1 88 ? -9.568 7.257 -7.028 1.00 0.00 88 ALA A O 3
ATOM 4547 N N . GLU A 1 89 ? -10.654 7.526 -5.075 1.00 0.00 89 GLU A N 3
ATOM 4548 C CA . GLU A 1 89 ? -11.332 6.237 -5.150 1.00 0.00 89 GLU A CA 3
ATOM 4549 C C . GLU A 1 89 ? -12.727 6.390 -5.750 1.00 0.00 89 GLU A C 3
ATOM 4550 O O . GLU A 1 89 ? -13.566 7.117 -5.219 1.00 0.00 89 GLU A O 3
ATOM 4562 N N . ASN A 1 90 ? -12.967 5.700 -6.860 1.00 0.00 90 ASN A N 3
ATOM 4563 C CA . ASN A 1 90 ? -14.259 5.760 -7.533 1.00 0.00 90 ASN A CA 3
ATOM 4564 C C . ASN A 1 90 ? -15.017 4.445 -7.373 1.00 0.00 90 ASN A C 3
ATOM 4565 O O . ASN A 1 90 ? -14.907 3.547 -8.207 1.00 0.00 90 ASN A O 3
ATOM 4576 N N . LYS A 1 91 ? -15.787 4.340 -6.295 1.00 0.00 91 LYS A N 3
ATOM 4577 C CA . LYS A 1 91 ? -16.565 3.137 -6.025 1.00 0.00 91 LYS A CA 3
ATOM 4578 C C . LYS A 1 91 ? -18.053 3.392 -6.243 1.00 0.00 91 LYS A C 3
ATOM 4579 O O . LYS A 1 91 ? -18.796 2.491 -6.635 1.00 0.00 91 LYS A O 3
ATOM 4598 N N . SER A 1 92 ? -18.482 4.624 -5.988 1.00 0.00 92 SER A N 3
ATOM 4599 C CA . SER A 1 92 ? -19.882 4.996 -6.154 1.00 0.00 92 SER A CA 3
ATOM 4600 C C . SER A 1 92 ? -20.091 6.476 -5.847 1.00 0.00 92 SER A C 3
ATOM 4601 O O . SER A 1 92 ? -20.126 6.881 -4.686 1.00 0.00 92 SER A O 3
ATOM 4609 N N . ASP A 1 93 ? -20.229 7.277 -6.898 1.00 0.00 93 ASP A N 3
ATOM 4610 C CA . ASP A 1 93 ? -20.436 8.712 -6.743 1.00 0.00 93 ASP A CA 3
ATOM 4611 C C . ASP A 1 93 ? -21.150 9.293 -7.959 1.00 0.00 93 ASP A C 3
ATOM 4612 O O . ASP A 1 93 ? -21.187 8.675 -9.022 1.00 0.00 93 ASP A O 3
ATOM 4621 N N . GLU A 1 94 ? -21.715 10.485 -7.794 1.00 0.00 94 GLU A N 3
ATOM 4622 C CA . GLU A 1 94 ? -22.430 11.148 -8.879 1.00 0.00 94 GLU A CA 3
ATOM 4623 C C . GLU A 1 94 ? -21.880 12.552 -9.114 1.00 0.00 94 GLU A C 3
ATOM 4624 O O . GLU A 1 94 ? -21.799 13.362 -8.191 1.00 0.00 94 GLU A O 3
ATOM 4636 N N . LYS A 1 95 ? -21.503 12.832 -10.357 1.00 0.00 95 LYS A N 3
ATOM 4637 C CA . LYS A 1 95 ? -20.962 14.137 -10.717 1.00 0.00 95 LYS A CA 3
ATOM 4638 C C . LYS A 1 95 ? -19.724 14.461 -9.886 1.00 0.00 95 LYS A C 3
ATOM 4639 O O . LYS A 1 95 ? -19.655 15.504 -9.236 1.00 0.00 95 LYS A O 3
ATOM 4658 N N . LYS A 1 96 ? -18.747 13.560 -9.913 1.00 0.00 96 LYS A N 3
ATOM 4659 C CA . LYS A 1 96 ? -17.510 13.750 -9.165 1.00 0.00 96 LYS A CA 3
ATOM 4660 C C . LYS A 1 96 ? -16.548 14.656 -9.926 1.00 0.00 96 LYS A C 3
ATOM 4661 O O . LYS A 1 96 ? -15.726 15.349 -9.326 1.00 0.00 96 LYS A O 3
ATOM 4680 N N . LYS A 1 97 ? -16.657 14.648 -11.250 1.00 0.00 97 LYS A N 3
ATOM 4681 C CA . LYS A 1 97 ? -15.799 15.472 -12.093 1.00 0.00 97 LYS A CA 3
ATOM 4682 C C . LYS A 1 97 ? -16.406 16.856 -12.301 1.00 0.00 97 LYS A C 3
ATOM 4683 O O . LYS A 1 97 ? -17.214 17.060 -13.207 1.00 0.00 97 LYS A O 3
ATOM 4702 N N . SER A 1 98 ? -16.011 17.803 -11.457 1.00 0.00 98 SER A N 3
ATOM 4703 C CA . SER A 1 98 ? -16.518 19.167 -11.547 1.00 0.00 98 SER A CA 3
ATOM 4704 C C . SER A 1 98 ? -16.330 19.725 -12.954 1.00 0.00 98 SER A C 3
ATOM 4705 O O . SER A 1 98 ? -15.353 19.412 -13.633 1.00 0.00 98 SER A O 3
ATOM 4713 N N . GLY A 1 99 ? -17.275 20.555 -13.387 1.00 0.00 99 GLY A N 3
ATOM 4714 C CA . GLY A 1 99 ? -17.197 21.144 -14.711 1.00 0.00 99 GLY A CA 3
ATOM 4715 C C . GLY A 1 99 ? -16.483 22.481 -14.709 1.00 0.00 99 GLY A C 3
ATOM 4716 O O . GLY A 1 99 ? -15.808 22.832 -13.741 1.00 0.00 99 GLY A O 3
ATOM 4720 N N . VAL A 1 100 ? -16.631 23.230 -15.797 1.00 0.00 100 VAL A N 3
ATOM 4721 C CA . VAL A 1 100 ? -15.995 24.537 -15.918 1.00 0.00 100 VAL A CA 3
ATOM 4722 C C . VAL A 1 100 ? -16.984 25.585 -16.416 1.00 0.00 100 VAL A C 3
ATOM 4723 O O . VAL A 1 100 ? -16.604 26.537 -17.097 1.00 0.00 100 VAL A O 3
ATOM 4736 N N . SER A 1 101 ? -18.255 25.404 -16.070 1.00 0.00 101 SER A N 3
ATOM 4737 C CA . SER A 1 101 ? -19.300 26.332 -16.485 1.00 0.00 101 SER A CA 3
ATOM 4738 C C . SER A 1 101 ? -19.028 27.733 -15.944 1.00 0.00 101 SER A C 3
ATOM 4739 O O . SER A 1 101 ? -19.903 28.597 -15.964 1.00 0.00 101 SER A O 3
ATOM 4747 N N . GLY A 1 1 ? 24.538 -3.680 4.830 1.00 0.00 1 GLY A N 4
ATOM 4748 C CA . GLY A 1 1 ? 23.880 -4.877 4.338 1.00 0.00 1 GLY A CA 4
ATOM 4749 C C . GLY A 1 1 ? 22.429 -4.634 3.976 1.00 0.00 1 GLY A C 4
ATOM 4750 O O . GLY A 1 1 ? 21.967 -5.059 2.917 1.00 0.00 1 GLY A O 4
ATOM 4754 N N . SER A 1 2 ? 21.707 -3.948 4.857 1.00 0.00 2 SER A N 4
ATOM 4755 C CA . SER A 1 2 ? 20.298 -3.654 4.626 1.00 0.00 2 SER A CA 4
ATOM 4756 C C . SER A 1 2 ? 19.826 -2.517 5.529 1.00 0.00 2 SER A C 4
ATOM 4757 O O . SER A 1 2 ? 19.586 -2.714 6.720 1.00 0.00 2 SER A O 4
ATOM 4765 N N . SER A 1 3 ? 19.695 -1.327 4.951 1.00 0.00 3 SER A N 4
ATOM 4766 C CA . SER A 1 3 ? 19.255 -0.158 5.703 1.00 0.00 3 SER A CA 4
ATOM 4767 C C . SER A 1 3 ? 18.506 0.818 4.800 1.00 0.00 3 SER A C 4
ATOM 4768 O O . SER A 1 3 ? 18.351 0.580 3.603 1.00 0.00 3 SER A O 4
ATOM 4776 N N . GLY A 1 4 ? 18.043 1.919 5.384 1.00 0.00 4 GLY A N 4
ATOM 4777 C CA . GLY A 1 4 ? 17.315 2.915 4.619 1.00 0.00 4 GLY A CA 4
ATOM 4778 C C . GLY A 1 4 ? 17.600 4.328 5.088 1.00 0.00 4 GLY A C 4
ATOM 4779 O O . GLY A 1 4 ? 16.893 4.860 5.944 1.00 0.00 4 GLY A O 4
ATOM 4783 N N . SER A 1 5 ? 18.640 4.937 4.527 1.00 0.00 5 SER A N 4
ATOM 4784 C CA . SER A 1 5 ? 19.020 6.295 4.896 1.00 0.00 5 SER A CA 4
ATOM 4785 C C . SER A 1 5 ? 17.990 7.303 4.396 1.00 0.00 5 SER A C 4
ATOM 4786 O O . SER A 1 5 ? 17.636 8.248 5.102 1.00 0.00 5 SER A O 4
ATOM 4794 N N . SER A 1 6 ? 17.512 7.095 3.174 1.00 0.00 6 SER A N 4
ATOM 4795 C CA . SER A 1 6 ? 16.525 7.986 2.577 1.00 0.00 6 SER A CA 4
ATOM 4796 C C . SER A 1 6 ? 15.269 7.217 2.177 1.00 0.00 6 SER A C 4
ATOM 4797 O O . SER A 1 6 ? 15.291 5.993 2.051 1.00 0.00 6 SER A O 4
ATOM 4805 N N . GLY A 1 7 ? 14.174 7.945 1.979 1.00 0.00 7 GLY A N 4
ATOM 4806 C CA . GLY A 1 7 ? 12.924 7.315 1.596 1.00 0.00 7 GLY A CA 4
ATOM 4807 C C . GLY A 1 7 ? 11.741 8.256 1.713 1.00 0.00 7 GLY A C 4
ATOM 4808 O O . GLY A 1 7 ? 11.755 9.185 2.521 1.00 0.00 7 GLY A O 4
ATOM 4812 N N . VAL A 1 8 ? 10.714 8.017 0.904 1.00 0.00 8 VAL A N 4
ATOM 4813 C CA . VAL A 1 8 ? 9.518 8.850 0.920 1.00 0.00 8 VAL A CA 4
ATOM 4814 C C . VAL A 1 8 ? 8.492 8.319 1.915 1.00 0.00 8 VAL A C 4
ATOM 4815 O O . VAL A 1 8 ? 8.359 7.110 2.099 1.00 0.00 8 VAL A O 4
ATOM 4828 N N . ALA A 1 9 ? 7.768 9.233 2.553 1.00 0.00 9 ALA A N 4
ATOM 4829 C CA . ALA A 1 9 ? 6.751 8.856 3.528 1.00 0.00 9 ALA A CA 4
ATOM 4830 C C . ALA A 1 9 ? 5.500 9.716 3.376 1.00 0.00 9 ALA A C 4
ATOM 4831 O O . ALA A 1 9 ? 5.525 10.788 2.772 1.00 0.00 9 ALA A O 4
ATOM 4838 N N . PRO A 1 10 ? 4.380 9.235 3.935 1.00 0.00 10 PRO A N 4
ATOM 4839 C CA . PRO A 1 10 ? 3.098 9.944 3.875 1.00 0.00 10 PRO A CA 4
ATOM 4840 C C . PRO A 1 10 ? 3.096 11.211 4.724 1.00 0.00 10 PRO A C 4
ATOM 4841 O O . PRO A 1 10 ? 4.136 11.633 5.231 1.00 0.00 10 PRO A O 4
ATOM 4852 N N . LEU A 1 11 ? 1.922 11.815 4.874 1.00 0.00 11 LEU A N 4
ATOM 4853 C CA . LEU A 1 11 ? 1.784 13.034 5.662 1.00 0.00 11 LEU A CA 4
ATOM 4854 C C . LEU A 1 11 ? 1.000 12.769 6.943 1.00 0.00 11 LEU A C 4
ATOM 4855 O O . LEU A 1 11 ? 1.570 12.713 8.032 1.00 0.00 11 LEU A O 4
ATOM 4871 N N . GLY A 1 12 ? -0.312 12.605 6.804 1.00 0.00 12 GLY A N 4
ATOM 4872 C CA . GLY A 1 12 ? -1.154 12.345 7.958 1.00 0.00 12 GLY A CA 4
ATOM 4873 C C . GLY A 1 12 ? -0.723 11.109 8.723 1.00 0.00 12 GLY A C 4
ATOM 4874 O O . GLY A 1 12 ? -0.730 11.098 9.954 1.00 0.00 12 GLY A O 4
ATOM 4878 N N . LEU A 1 13 ? -0.350 10.064 7.993 1.00 0.00 13 LEU A N 4
ATOM 4879 C CA . LEU A 1 13 ? 0.084 8.815 8.610 1.00 0.00 13 LEU A CA 4
ATOM 4880 C C . LEU A 1 13 ? 1.474 8.964 9.221 1.00 0.00 13 LEU A C 4
ATOM 4881 O O . LEU A 1 13 ? 2.426 9.343 8.538 1.00 0.00 13 LEU A O 4
ATOM 4897 N N . SER A 1 14 ? 1.584 8.661 10.510 1.00 0.00 14 SER A N 4
ATOM 4898 C CA . SER A 1 14 ? 2.857 8.763 11.213 1.00 0.00 14 SER A CA 4
ATOM 4899 C C . SER A 1 14 ? 3.459 7.381 11.450 1.00 0.00 14 SER A C 4
ATOM 4900 O O . SER A 1 14 ? 2.947 6.596 12.248 1.00 0.00 14 SER A O 4
ATOM 4908 N N . VAL A 1 15 ? 4.551 7.090 10.749 1.00 0.00 15 VAL A N 4
ATOM 4909 C CA . VAL A 1 15 ? 5.225 5.804 10.882 1.00 0.00 15 VAL A CA 4
ATOM 4910 C C . VAL A 1 15 ? 6.492 5.932 11.720 1.00 0.00 15 VAL A C 4
ATOM 4911 O O . VAL A 1 15 ? 7.298 6.845 11.537 1.00 0.00 15 VAL A O 4
ATOM 4924 N N . PRO A 1 16 ? 6.677 4.994 12.661 1.00 0.00 16 PRO A N 4
ATOM 4925 C CA . PRO A 1 16 ? 7.846 4.979 13.545 1.00 0.00 16 PRO A CA 4
ATOM 4926 C C . PRO A 1 16 ? 9.130 4.625 12.803 1.00 0.00 16 PRO A C 4
ATOM 4927 O O . PRO A 1 16 ? 9.102 4.304 11.615 1.00 0.00 16 PRO A O 4
ATOM 4938 N N . SER A 1 17 ? 10.253 4.686 13.511 1.00 0.00 17 SER A N 4
ATOM 4939 C CA . SER A 1 17 ? 11.548 4.375 12.917 1.00 0.00 17 SER A CA 4
ATOM 4940 C C . SER A 1 17 ? 11.727 2.868 12.763 1.00 0.00 17 SER A C 4
ATOM 4941 O O . SER A 1 17 ? 12.465 2.404 11.893 1.00 0.00 17 SER A O 4
ATOM 4949 N N . ASP A 1 18 ? 11.047 2.108 13.615 1.00 0.00 18 ASP A N 4
ATOM 4950 C CA . ASP A 1 18 ? 11.129 0.652 13.574 1.00 0.00 18 ASP A CA 4
ATOM 4951 C C . ASP A 1 18 ? 10.787 0.127 12.183 1.00 0.00 18 ASP A C 4
ATOM 4952 O O . ASP A 1 18 ? 11.246 -0.942 11.782 1.00 0.00 18 ASP A O 4
ATOM 4961 N N . VAL A 1 19 ? 9.978 0.887 11.452 1.00 0.00 19 VAL A N 4
ATOM 4962 C CA . VAL A 1 19 ? 9.575 0.499 10.105 1.00 0.00 19 VAL A CA 4
ATOM 4963 C C . VAL A 1 19 ? 10.473 1.142 9.055 1.00 0.00 19 VAL A C 4
ATOM 4964 O O . VAL A 1 19 ? 10.765 2.336 9.122 1.00 0.00 19 VAL A O 4
ATOM 4977 N N . GLU A 1 20 ? 10.909 0.343 8.087 1.00 0.00 20 GLU A N 4
ATOM 4978 C CA . GLU A 1 20 ? 11.775 0.835 7.022 1.00 0.00 20 GLU A CA 4
ATOM 4979 C C . GLU A 1 20 ? 10.966 1.572 5.959 1.00 0.00 20 GLU A C 4
ATOM 4980 O O . GLU A 1 20 ? 9.872 1.143 5.587 1.00 0.00 20 GLU A O 4
ATOM 4992 N N . LEU A 1 21 ? 11.509 2.683 5.474 1.00 0.00 21 LEU A N 4
ATOM 4993 C CA . LEU A 1 21 ? 10.839 3.481 4.454 1.00 0.00 21 LEU A CA 4
ATOM 4994 C C . LEU A 1 21 ? 11.060 2.888 3.066 1.00 0.00 21 LEU A C 4
ATOM 4995 O O . LEU A 1 21 ? 11.994 2.120 2.834 1.00 0.00 21 LEU A O 4
ATOM 5011 N N . PRO A 1 22 ? 10.184 3.254 2.119 1.00 0.00 22 PRO A N 4
ATOM 5012 C CA . PRO A 1 22 ? 10.265 2.773 0.737 1.00 0.00 22 PRO A CA 4
ATOM 5013 C C . PRO A 1 22 ? 11.462 3.351 -0.010 1.00 0.00 22 PRO A C 4
ATOM 5014 O O . PRO A 1 22 ? 12.023 4.379 0.371 1.00 0.00 22 PRO A O 4
ATOM 5025 N N . PRO A 1 23 ? 11.863 2.678 -1.098 1.00 0.00 23 PRO A N 4
ATOM 5026 C CA . PRO A 1 23 ? 12.998 3.108 -1.921 1.00 0.00 23 PRO A CA 4
ATOM 5027 C C . PRO A 1 23 ? 12.698 4.384 -2.700 1.00 0.00 23 PRO A C 4
ATOM 5028 O O . PRO A 1 23 ? 13.493 5.324 -2.704 1.00 0.00 23 PRO A O 4
ATOM 5039 N N . THR A 1 24 ? 11.544 4.412 -3.360 1.00 0.00 24 THR A N 4
ATOM 5040 C CA . THR A 1 24 ? 11.139 5.572 -4.143 1.00 0.00 24 THR A CA 4
ATOM 5041 C C . THR A 1 24 ? 9.621 5.713 -4.173 1.00 0.00 24 THR A C 4
ATOM 5042 O O . THR A 1 24 ? 8.897 4.820 -3.735 1.00 0.00 24 THR A O 4
ATOM 5053 N N . ALA A 1 25 ? 9.146 6.839 -4.694 1.00 0.00 25 ALA A N 4
ATOM 5054 C CA . ALA A 1 25 ? 7.714 7.095 -4.784 1.00 0.00 25 ALA A CA 4
ATOM 5055 C C . ALA A 1 25 ? 6.988 5.930 -5.447 1.00 0.00 25 ALA A C 4
ATOM 5056 O O . ALA A 1 25 ? 5.883 5.564 -5.048 1.00 0.00 25 ALA A O 4
ATOM 5063 N N . LYS A 1 26 ? 7.617 5.349 -6.464 1.00 0.00 26 LYS A N 4
ATOM 5064 C CA . LYS A 1 26 ? 7.032 4.224 -7.184 1.00 0.00 26 LYS A CA 4
ATOM 5065 C C . LYS A 1 26 ? 6.654 3.101 -6.223 1.00 0.00 26 LYS A C 4
ATOM 5066 O O . LYS A 1 26 ? 5.483 2.745 -6.101 1.00 0.00 26 LYS A O 4
ATOM 5085 N N . MET A 1 27 ? 7.653 2.549 -5.542 1.00 0.00 27 MET A N 4
ATOM 5086 C CA . MET A 1 27 ? 7.423 1.468 -4.590 1.00 0.00 27 MET A CA 4
ATOM 5087 C C . MET A 1 27 ? 6.410 1.885 -3.529 1.00 0.00 27 MET A C 4
ATOM 5088 O O . MET A 1 27 ? 5.470 1.148 -3.230 1.00 0.00 27 MET A O 4
ATOM 5102 N N . HIS A 1 28 ? 6.608 3.071 -2.962 1.00 0.00 28 HIS A N 4
ATOM 5103 C CA . HIS A 1 28 ? 5.711 3.586 -1.933 1.00 0.00 28 HIS A CA 4
ATOM 5104 C C . HIS A 1 28 ? 4.262 3.558 -2.412 1.00 0.00 28 HIS A C 4
ATOM 5105 O O . HIS A 1 28 ? 3.349 3.266 -1.642 1.00 0.00 28 HIS A O 4
ATOM 5119 N N . ALA A 1 29 ? 4.061 3.866 -3.690 1.00 0.00 29 ALA A N 4
ATOM 5120 C CA . ALA A 1 29 ? 2.724 3.875 -4.271 1.00 0.00 29 ALA A CA 4
ATOM 5121 C C . ALA A 1 29 ? 2.184 2.458 -4.429 1.00 0.00 29 ALA A C 4
ATOM 5122 O O . ALA A 1 29 ? 1.040 2.177 -4.073 1.00 0.00 29 ALA A O 4
ATOM 5129 N N . ILE A 1 30 ? 3.015 1.570 -4.965 1.00 0.00 30 ILE A N 4
ATOM 5130 C CA . ILE A 1 30 ? 2.620 0.182 -5.169 1.00 0.00 30 ILE A CA 4
ATOM 5131 C C . ILE A 1 30 ? 2.118 -0.444 -3.872 1.00 0.00 30 ILE A C 4
ATOM 5132 O O . ILE A 1 30 ? 1.060 -1.074 -3.844 1.00 0.00 30 ILE A O 4
ATOM 5148 N N . ILE A 1 31 ? 2.883 -0.264 -2.801 1.00 0.00 31 ILE A N 4
ATOM 5149 C CA . ILE A 1 31 ? 2.514 -0.808 -1.500 1.00 0.00 31 ILE A CA 4
ATOM 5150 C C . ILE A 1 31 ? 1.123 -0.341 -1.083 1.00 0.00 31 ILE A C 4
ATOM 5151 O O . ILE A 1 31 ? 0.198 -1.143 -0.964 1.00 0.00 31 ILE A O 4
ATOM 5167 N N . GLU A 1 32 ? 0.984 0.963 -0.863 1.00 0.00 32 GLU A N 4
ATOM 5168 C CA . GLU A 1 32 ? -0.294 1.537 -0.461 1.00 0.00 32 GLU A CA 4
ATOM 5169 C C . GLU A 1 32 ? -1.408 1.104 -1.409 1.00 0.00 32 GLU A C 4
ATOM 5170 O O . GLU A 1 32 ? -2.436 0.581 -0.979 1.00 0.00 32 GLU A O 4
ATOM 5182 N N . ARG A 1 33 ? -1.196 1.325 -2.702 1.00 0.00 33 ARG A N 4
ATOM 5183 C CA . ARG A 1 33 ? -2.181 0.960 -3.712 1.00 0.00 33 ARG A CA 4
ATOM 5184 C C . ARG A 1 33 ? -2.605 -0.497 -3.556 1.00 0.00 33 ARG A C 4
ATOM 5185 O O . ARG A 1 33 ? -3.790 -0.824 -3.640 1.00 0.00 33 ARG A O 4
ATOM 5206 N N . THR A 1 34 ? -1.629 -1.371 -3.330 1.00 0.00 34 THR A N 4
ATOM 5207 C CA . THR A 1 34 ? -1.900 -2.794 -3.164 1.00 0.00 34 THR A CA 4
ATOM 5208 C C . THR A 1 34 ? -2.675 -3.059 -1.878 1.00 0.00 34 THR A C 4
ATOM 5209 O O . THR A 1 34 ? -3.637 -3.826 -1.870 1.00 0.00 34 THR A O 4
ATOM 5220 N N . ALA A 1 35 ? -2.250 -2.420 -0.794 1.00 0.00 35 ALA A N 4
ATOM 5221 C CA . ALA A 1 35 ? -2.906 -2.585 0.497 1.00 0.00 35 ALA A CA 4
ATOM 5222 C C . ALA A 1 35 ? -4.399 -2.292 0.396 1.00 0.00 35 ALA A C 4
ATOM 5223 O O . ALA A 1 35 ? -5.229 -3.085 0.840 1.00 0.00 35 ALA A O 4
ATOM 5230 N N . SER A 1 36 ? -4.734 -1.147 -0.191 1.00 0.00 36 SER A N 4
ATOM 5231 C CA . SER A 1 36 ? -6.127 -0.746 -0.346 1.00 0.00 36 SER A CA 4
ATOM 5232 C C . SER A 1 36 ? -6.941 -1.857 -1.004 1.00 0.00 36 SER A C 4
ATOM 5233 O O . SER A 1 36 ? -8.039 -2.187 -0.555 1.00 0.00 36 SER A O 4
ATOM 5241 N N . PHE A 1 37 ? -6.395 -2.429 -2.071 1.00 0.00 37 PHE A N 4
ATOM 5242 C CA . PHE A 1 37 ? -7.070 -3.502 -2.793 1.00 0.00 37 PHE A CA 4
ATOM 5243 C C . PHE A 1 37 ? -7.127 -4.773 -1.950 1.00 0.00 37 PHE A C 4
ATOM 5244 O O . PHE A 1 37 ? -8.135 -5.479 -1.939 1.00 0.00 37 PHE A O 4
ATOM 5261 N N . VAL A 1 38 ? -6.036 -5.058 -1.246 1.00 0.00 38 VAL A N 4
ATOM 5262 C CA . VAL A 1 38 ? -5.961 -6.242 -0.399 1.00 0.00 38 VAL A CA 4
ATOM 5263 C C . VAL A 1 38 ? -6.942 -6.150 0.764 1.00 0.00 38 VAL A C 4
ATOM 5264 O O . VAL A 1 38 ? -7.372 -7.167 1.309 1.00 0.00 38 VAL A O 4
ATOM 5277 N N . CYS A 1 39 ? -7.291 -4.925 1.140 1.00 0.00 39 CYS A N 4
ATOM 5278 C CA . CYS A 1 39 ? -8.222 -4.699 2.240 1.00 0.00 39 CYS A CA 4
ATOM 5279 C C . CYS A 1 39 ? -9.666 -4.780 1.755 1.00 0.00 39 CYS A C 4
ATOM 5280 O O . CYS A 1 39 ? -10.502 -5.442 2.372 1.00 0.00 39 CYS A O 4
ATOM 5288 N N . ARG A 1 40 ? -9.953 -4.103 0.649 1.00 0.00 40 ARG A N 4
ATOM 5289 C CA . ARG A 1 40 ? -11.296 -4.096 0.083 1.00 0.00 40 ARG A CA 4
ATOM 5290 C C . ARG A 1 40 ? -11.656 -5.468 -0.480 1.00 0.00 40 ARG A C 4
ATOM 5291 O O . ARG A 1 40 ? -12.758 -5.970 -0.261 1.00 0.00 40 ARG A O 4
ATOM 5312 N N . GLN A 1 41 ? -10.719 -6.068 -1.207 1.00 0.00 41 GLN A N 4
ATOM 5313 C CA . GLN A 1 41 ? -10.938 -7.381 -1.802 1.00 0.00 41 GLN A CA 4
ATOM 5314 C C . GLN A 1 41 ? -10.929 -8.471 -0.735 1.00 0.00 41 GLN A C 4
ATOM 5315 O O . GLN A 1 41 ? -11.567 -9.511 -0.891 1.00 0.00 41 GLN A O 4
ATOM 5329 N N . GLY A 1 42 ? -10.201 -8.224 0.350 1.00 0.00 42 GLY A N 4
ATOM 5330 C CA . GLY A 1 42 ? -10.123 -9.194 1.426 1.00 0.00 42 GLY A CA 4
ATOM 5331 C C . GLY A 1 42 ? -8.735 -9.785 1.575 1.00 0.00 42 GLY A C 4
ATOM 5332 O O . GLY A 1 42 ? -7.893 -9.639 0.689 1.00 0.00 42 GLY A O 4
ATOM 5336 N N . ALA A 1 43 ? -8.495 -10.453 2.698 1.00 0.00 43 ALA A N 4
ATOM 5337 C CA . ALA A 1 43 ? -7.200 -11.068 2.959 1.00 0.00 43 ALA A CA 4
ATOM 5338 C C . ALA A 1 43 ? -6.812 -12.030 1.841 1.00 0.00 43 ALA A C 4
ATOM 5339 O O . ALA A 1 43 ? -5.644 -12.121 1.466 1.00 0.00 43 ALA A O 4
ATOM 5346 N N . GLN A 1 44 ? -7.801 -12.744 1.312 1.00 0.00 44 GLN A N 4
ATOM 5347 C CA . GLN A 1 44 ? -7.562 -13.699 0.237 1.00 0.00 44 GLN A CA 4
ATOM 5348 C C . GLN A 1 44 ? -6.796 -13.048 -0.910 1.00 0.00 44 GLN A C 4
ATOM 5349 O O . GLN A 1 44 ? -5.976 -13.691 -1.566 1.00 0.00 44 GLN A O 4
ATOM 5363 N N . PHE A 1 45 ? -7.068 -11.769 -1.146 1.00 0.00 45 PHE A N 4
ATOM 5364 C CA . PHE A 1 45 ? -6.405 -11.031 -2.214 1.00 0.00 45 PHE A CA 4
ATOM 5365 C C . PHE A 1 45 ? -4.889 -11.170 -2.112 1.00 0.00 45 PHE A C 4
ATOM 5366 O O . PHE A 1 45 ? -4.221 -11.519 -3.084 1.00 0.00 45 PHE A O 4
ATOM 5383 N N . GLU A 1 46 ? -4.354 -10.892 -0.927 1.00 0.00 46 GLU A N 4
ATOM 5384 C CA . GLU A 1 46 ? -2.917 -10.984 -0.698 1.00 0.00 46 GLU A CA 4
ATOM 5385 C C . GLU A 1 46 ? -2.381 -12.343 -1.141 1.00 0.00 46 GLU A C 4
ATOM 5386 O O . GLU A 1 46 ? -1.281 -12.440 -1.685 1.00 0.00 46 GLU A O 4
ATOM 5398 N N . ILE A 1 47 ? -3.167 -13.388 -0.902 1.00 0.00 47 ILE A N 4
ATOM 5399 C CA . ILE A 1 47 ? -2.772 -14.740 -1.277 1.00 0.00 47 ILE A CA 4
ATOM 5400 C C . ILE A 1 47 ? -2.674 -14.884 -2.792 1.00 0.00 47 ILE A C 4
ATOM 5401 O O . ILE A 1 47 ? -1.646 -15.309 -3.319 1.00 0.00 47 ILE A O 4
ATOM 5417 N N . MET A 1 48 ? -3.749 -14.526 -3.486 1.00 0.00 48 MET A N 4
ATOM 5418 C CA . MET A 1 48 ? -3.782 -14.613 -4.941 1.00 0.00 48 MET A CA 4
ATOM 5419 C C . MET A 1 48 ? -2.600 -13.870 -5.557 1.00 0.00 48 MET A C 4
ATOM 5420 O O . MET A 1 48 ? -1.971 -14.356 -6.498 1.00 0.00 48 MET A O 4
ATOM 5434 N N . LEU A 1 49 ? -2.303 -12.692 -5.021 1.00 0.00 49 LEU A N 4
ATOM 5435 C CA . LEU A 1 49 ? -1.197 -11.882 -5.519 1.00 0.00 49 LEU A CA 4
ATOM 5436 C C . LEU A 1 49 ? 0.141 -12.562 -5.247 1.00 0.00 49 LEU A C 4
ATOM 5437 O O . LEU A 1 49 ? 0.926 -12.801 -6.165 1.00 0.00 49 LEU A O 4
ATOM 5453 N N . LYS A 1 50 ? 0.394 -12.875 -3.981 1.00 0.00 50 LYS A N 4
ATOM 5454 C CA . LYS A 1 50 ? 1.635 -13.531 -3.587 1.00 0.00 50 LYS A CA 4
ATOM 5455 C C . LYS A 1 50 ? 1.802 -14.860 -4.317 1.00 0.00 50 LYS A C 4
ATOM 5456 O O . LYS A 1 50 ? 2.916 -15.364 -4.461 1.00 0.00 50 LYS A O 4
ATOM 5475 N N . ALA A 1 51 ? 0.689 -15.422 -4.776 1.00 0.00 51 ALA A N 4
ATOM 5476 C CA . ALA A 1 51 ? 0.713 -16.691 -5.494 1.00 0.00 51 ALA A CA 4
ATOM 5477 C C . ALA A 1 51 ? 0.978 -16.475 -6.980 1.00 0.00 51 ALA A C 4
ATOM 5478 O O . ALA A 1 51 ? 2.023 -16.868 -7.499 1.00 0.00 51 ALA A O 4
ATOM 5485 N N . LYS A 1 52 ? 0.024 -15.850 -7.661 1.00 0.00 52 LYS A N 4
ATOM 5486 C CA . LYS A 1 52 ? 0.153 -15.582 -9.089 1.00 0.00 52 LYS A CA 4
ATOM 5487 C C . LYS A 1 52 ? 1.412 -14.772 -9.378 1.00 0.00 52 LYS A C 4
ATOM 5488 O O . LYS A 1 52 ? 2.248 -15.177 -10.185 1.00 0.00 52 LYS A O 4
ATOM 5507 N N . GLN A 1 53 ? 1.541 -13.628 -8.714 1.00 0.00 53 GLN A N 4
ATOM 5508 C CA . GLN A 1 53 ? 2.699 -12.763 -8.901 1.00 0.00 53 GLN A CA 4
ATOM 5509 C C . GLN A 1 53 ? 3.885 -13.256 -8.079 1.00 0.00 53 GLN A C 4
ATOM 5510 O O . GLN A 1 53 ? 4.424 -12.525 -7.248 1.00 0.00 53 GLN A O 4
ATOM 5524 N N . ALA A 1 54 ? 4.287 -14.501 -8.316 1.00 0.00 54 ALA A N 4
ATOM 5525 C CA . ALA A 1 54 ? 5.410 -15.091 -7.599 1.00 0.00 54 ALA A CA 4
ATOM 5526 C C . ALA A 1 54 ? 6.735 -14.729 -8.261 1.00 0.00 54 ALA A C 4
ATOM 5527 O O . ALA A 1 54 ? 7.781 -14.717 -7.612 1.00 0.00 54 ALA A O 4
ATOM 5534 N N . ARG A 1 55 ? 6.684 -14.435 -9.556 1.00 0.00 55 ARG A N 4
ATOM 5535 C CA . ARG A 1 55 ? 7.881 -14.074 -10.306 1.00 0.00 55 ARG A CA 4
ATOM 5536 C C . ARG A 1 55 ? 8.094 -12.563 -10.296 1.00 0.00 55 ARG A C 4
ATOM 5537 O O . ARG A 1 55 ? 9.219 -12.085 -10.435 1.00 0.00 55 ARG A O 4
ATOM 5558 N N . ASN A 1 56 ? 7.006 -11.818 -10.131 1.00 0.00 56 ASN A N 4
ATOM 5559 C CA . ASN A 1 56 ? 7.074 -10.362 -10.104 1.00 0.00 56 ASN A CA 4
ATOM 5560 C C . ASN A 1 56 ? 8.057 -9.882 -9.041 1.00 0.00 56 ASN A C 4
ATOM 5561 O O . ASN A 1 56 ? 8.313 -10.578 -8.058 1.00 0.00 56 ASN A O 4
ATOM 5572 N N . SER A 1 57 ? 8.605 -8.689 -9.245 1.00 0.00 57 SER A N 4
ATOM 5573 C CA . SER A 1 57 ? 9.563 -8.117 -8.306 1.00 0.00 57 SER A CA 4
ATOM 5574 C C . SER A 1 57 ? 8.951 -6.938 -7.555 1.00 0.00 57 SER A C 4
ATOM 5575 O O . SER A 1 57 ? 9.248 -6.715 -6.382 1.00 0.00 57 SER A O 4
ATOM 5583 N N . GLN A 1 58 ? 8.095 -6.188 -8.241 1.00 0.00 58 GLN A N 4
ATOM 5584 C CA . GLN A 1 58 ? 7.441 -5.032 -7.640 1.00 0.00 58 GLN A CA 4
ATOM 5585 C C . GLN A 1 58 ? 6.715 -5.423 -6.357 1.00 0.00 58 GLN A C 4
ATOM 5586 O O . GLN A 1 58 ? 6.530 -4.599 -5.460 1.00 0.00 58 GLN A O 4
ATOM 5600 N N . PHE A 1 59 ? 6.306 -6.685 -6.275 1.00 0.00 59 PHE A N 4
ATOM 5601 C CA . PHE A 1 59 ? 5.600 -7.185 -5.101 1.00 0.00 59 PHE A CA 4
ATOM 5602 C C . PHE A 1 59 ? 6.564 -7.868 -4.136 1.00 0.00 59 PHE A C 4
ATOM 5603 O O . PHE A 1 59 ? 6.205 -8.834 -3.463 1.00 0.00 59 PHE A O 4
ATOM 5620 N N . ASP A 1 60 ? 7.789 -7.358 -4.074 1.00 0.00 60 ASP A N 4
ATOM 5621 C CA . ASP A 1 60 ? 8.806 -7.917 -3.191 1.00 0.00 60 ASP A CA 4
ATOM 5622 C C . ASP A 1 60 ? 8.494 -7.599 -1.732 1.00 0.00 60 ASP A C 4
ATOM 5623 O O . ASP A 1 60 ? 8.979 -8.270 -0.822 1.00 0.00 60 ASP A O 4
ATOM 5632 N N . PHE A 1 61 ? 7.682 -6.569 -1.518 1.00 0.00 61 PHE A N 4
ATOM 5633 C CA . PHE A 1 61 ? 7.306 -6.160 -0.170 1.00 0.00 61 PHE A CA 4
ATOM 5634 C C . PHE A 1 61 ? 6.501 -7.253 0.526 1.00 0.00 61 PHE A C 4
ATOM 5635 O O . PHE A 1 61 ? 6.341 -7.240 1.748 1.00 0.00 61 PHE A O 4
ATOM 5652 N N . LEU A 1 62 ? 5.995 -8.198 -0.259 1.00 0.00 62 LEU A N 4
ATOM 5653 C CA . LEU A 1 62 ? 5.205 -9.299 0.280 1.00 0.00 62 LEU A CA 4
ATOM 5654 C C . LEU A 1 62 ? 6.102 -10.332 0.955 1.00 0.00 62 LEU A C 4
ATOM 5655 O O . LEU A 1 62 ? 5.665 -11.059 1.848 1.00 0.00 62 LEU A O 4
ATOM 5671 N N . ARG A 1 63 ? 7.357 -10.391 0.524 1.00 0.00 63 ARG A N 4
ATOM 5672 C CA . ARG A 1 63 ? 8.316 -11.334 1.088 1.00 0.00 63 ARG A CA 4
ATOM 5673 C C . ARG A 1 63 ? 8.529 -11.069 2.575 1.00 0.00 63 ARG A C 4
ATOM 5674 O O . ARG A 1 63 ? 8.716 -9.927 2.993 1.00 0.00 63 ARG A O 4
ATOM 5695 N N . PHE A 1 64 ? 8.497 -12.134 3.371 1.00 0.00 64 PHE A N 4
ATOM 5696 C CA . PHE A 1 64 ? 8.685 -12.017 4.812 1.00 0.00 64 PHE A CA 4
ATOM 5697 C C . PHE A 1 64 ? 10.075 -11.476 5.138 1.00 0.00 64 PHE A C 4
ATOM 5698 O O . PHE A 1 64 ? 10.286 -10.868 6.187 1.00 0.00 64 PHE A O 4
ATOM 5715 N N . ASP A 1 65 ? 11.018 -11.704 4.231 1.00 0.00 65 ASP A N 4
ATOM 5716 C CA . ASP A 1 65 ? 12.388 -11.240 4.420 1.00 0.00 65 ASP A CA 4
ATOM 5717 C C . ASP A 1 65 ? 12.649 -9.973 3.612 1.00 0.00 65 ASP A C 4
ATOM 5718 O O . ASP A 1 65 ? 13.691 -9.837 2.969 1.00 0.00 65 ASP A O 4
ATOM 5727 N N . HIS A 1 66 ? 11.696 -9.047 3.648 1.00 0.00 66 HIS A N 4
ATOM 5728 C CA . HIS A 1 66 ? 11.823 -7.790 2.919 1.00 0.00 66 HIS A CA 4
ATOM 5729 C C . HIS A 1 66 ? 11.860 -6.606 3.880 1.00 0.00 66 HIS A C 4
ATOM 5730 O O . HIS A 1 66 ? 11.564 -6.747 5.066 1.00 0.00 66 HIS A O 4
ATOM 5744 N N . TYR A 1 67 ? 12.225 -5.439 3.359 1.00 0.00 67 TYR A N 4
ATOM 5745 C CA . TYR A 1 67 ? 12.304 -4.231 4.172 1.00 0.00 67 TYR A CA 4
ATOM 5746 C C . TYR A 1 67 ? 11.000 -3.442 4.101 1.00 0.00 67 TYR A C 4
ATOM 5747 O O . TYR A 1 67 ? 10.958 -2.257 4.438 1.00 0.00 67 TYR A O 4
ATOM 5765 N N . LEU A 1 68 ? 9.937 -4.106 3.662 1.00 0.00 68 LEU A N 4
ATOM 5766 C CA . LEU A 1 68 ? 8.630 -3.468 3.548 1.00 0.00 68 LEU A CA 4
ATOM 5767 C C . LEU A 1 68 ? 7.555 -4.301 4.239 1.00 0.00 68 LEU A C 4
ATOM 5768 O O . LEU A 1 68 ? 6.373 -3.964 4.198 1.00 0.00 68 LEU A O 4
ATOM 5784 N N . ASN A 1 69 ? 7.976 -5.389 4.876 1.00 0.00 69 ASN A N 4
ATOM 5785 C CA . ASN A 1 69 ? 7.049 -6.270 5.578 1.00 0.00 69 ASN A CA 4
ATOM 5786 C C . ASN A 1 69 ? 6.178 -5.479 6.550 1.00 0.00 69 ASN A C 4
ATOM 5787 O O . ASN A 1 69 ? 4.949 -5.537 6.509 1.00 0.00 69 ASN A O 4
ATOM 5798 N N . PRO A 1 70 ? 6.829 -4.722 7.446 1.00 0.00 70 PRO A N 4
ATOM 5799 C CA . PRO A 1 70 ? 6.135 -3.905 8.445 1.00 0.00 70 PRO A CA 4
ATOM 5800 C C . PRO A 1 70 ? 5.412 -2.716 7.820 1.00 0.00 70 PRO A C 4
ATOM 5801 O O . PRO A 1 70 ? 4.291 -2.385 8.208 1.00 0.00 70 PRO A O 4
ATOM 5812 N N . TYR A 1 71 ? 6.059 -2.079 6.851 1.00 0.00 71 TYR A N 4
ATOM 5813 C CA .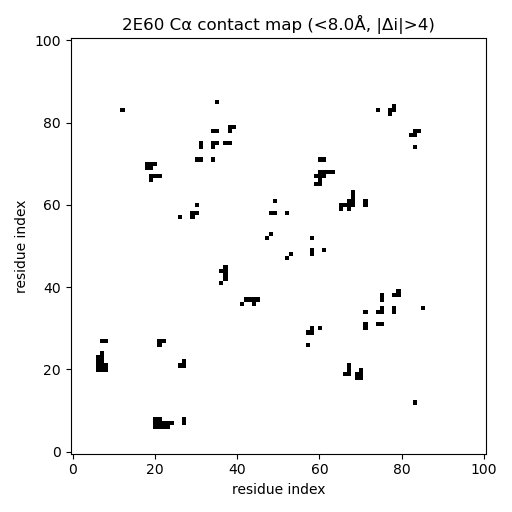 TYR A 1 71 ? 5.478 -0.926 6.174 1.00 0.00 71 TYR A CA 4
ATOM 5814 C C . TYR A 1 71 ? 4.157 -1.295 5.506 1.00 0.00 71 TYR A C 4
ATOM 5815 O O . TYR A 1 71 ? 3.134 -0.646 5.728 1.00 0.00 71 TYR A O 4
ATOM 5833 N N . TYR A 1 72 ? 4.187 -2.341 4.688 1.00 0.00 72 TYR A N 4
ATOM 5834 C CA . TYR A 1 72 ? 2.994 -2.797 3.986 1.00 0.00 72 TYR A CA 4
ATOM 5835 C C . TYR A 1 72 ? 1.945 -3.309 4.969 1.00 0.00 72 TYR A C 4
ATOM 5836 O O . TYR A 1 72 ? 0.777 -2.925 4.906 1.00 0.00 72 TYR A O 4
ATOM 5854 N N . LYS A 1 73 ? 2.372 -4.180 5.877 1.00 0.00 73 LYS A N 4
ATOM 5855 C CA . LYS A 1 73 ? 1.473 -4.746 6.876 1.00 0.00 73 LYS A CA 4
ATOM 5856 C C . LYS A 1 73 ? 0.825 -3.646 7.710 1.00 0.00 73 LYS A C 4
ATOM 5857 O O . LYS A 1 73 ? -0.312 -3.785 8.163 1.00 0.00 73 LYS A O 4
ATOM 5876 N N . PHE A 1 74 ? 1.553 -2.553 7.908 1.00 0.00 74 PHE A N 4
ATOM 5877 C CA . PHE A 1 74 ? 1.048 -1.428 8.687 1.00 0.00 74 PHE A CA 4
ATOM 5878 C C . PHE A 1 74 ? -0.026 -0.670 7.914 1.00 0.00 74 PHE A C 4
ATOM 5879 O O . PHE A 1 74 ? -1.159 -0.531 8.378 1.00 0.00 74 PHE A O 4
ATOM 5896 N N . ILE A 1 75 ? 0.337 -0.180 6.734 1.00 0.00 75 ILE A N 4
ATOM 5897 C CA . ILE A 1 75 ? -0.596 0.564 5.896 1.00 0.00 75 ILE A CA 4
ATOM 5898 C C . ILE A 1 75 ? -1.891 -0.215 5.690 1.00 0.00 75 ILE A C 4
ATOM 5899 O O . ILE A 1 75 ? -2.981 0.355 5.729 1.00 0.00 75 ILE A O 4
ATOM 5915 N N . GLN A 1 76 ? -1.762 -1.519 5.472 1.00 0.00 76 GLN A N 4
ATOM 5916 C CA . GLN A 1 76 ? -2.923 -2.376 5.260 1.00 0.00 76 GLN A CA 4
ATOM 5917 C C . GLN A 1 76 ? -3.731 -2.524 6.545 1.00 0.00 76 GLN A C 4
ATOM 5918 O O . GLN A 1 76 ? -4.936 -2.269 6.566 1.00 0.00 76 GLN A O 4
ATOM 5932 N N . LYS A 1 77 ? -3.062 -2.937 7.616 1.00 0.00 77 LYS A N 4
ATOM 5933 C CA . LYS A 1 77 ? -3.717 -3.118 8.906 1.00 0.00 77 LYS A CA 4
ATOM 5934 C C . LYS A 1 77 ? -4.424 -1.839 9.341 1.00 0.00 77 LYS A C 4
ATOM 5935 O O . LYS A 1 77 ? -5.490 -1.886 9.955 1.00 0.00 77 LYS A O 4
ATOM 5954 N N . ALA A 1 78 ? -3.825 -0.697 9.018 1.00 0.00 78 ALA A N 4
ATOM 5955 C CA . ALA A 1 78 ? -4.400 0.594 9.372 1.00 0.00 78 ALA A CA 4
ATOM 5956 C C . ALA A 1 78 ? -5.600 0.922 8.490 1.00 0.00 78 ALA A C 4
ATOM 5957 O O . ALA A 1 78 ? -6.623 1.407 8.973 1.00 0.00 78 ALA A O 4
ATOM 5964 N N . MET A 1 79 ? -5.467 0.654 7.195 1.00 0.00 79 MET A N 4
ATOM 5965 C CA . MET A 1 79 ? -6.542 0.920 6.246 1.00 0.00 79 MET A CA 4
ATOM 5966 C C . MET A 1 79 ? -7.775 0.083 6.572 1.00 0.00 79 MET A C 4
ATOM 5967 O O . MET A 1 79 ? -8.907 0.518 6.361 1.00 0.00 79 MET A O 4
ATOM 5981 N N . LYS A 1 80 ? -7.548 -1.121 7.086 1.00 0.00 80 LYS A N 4
ATOM 5982 C CA . LYS A 1 80 ? -8.639 -2.020 7.442 1.00 0.00 80 LYS A CA 4
ATOM 5983 C C . LYS A 1 80 ? -9.146 -1.729 8.851 1.00 0.00 80 LYS A C 4
ATOM 5984 O O . LYS A 1 80 ? -10.334 -1.875 9.135 1.00 0.00 80 LYS A O 4
ATOM 6003 N N . GLU A 1 81 ? -8.237 -1.315 9.729 1.00 0.00 81 GLU A N 4
ATOM 6004 C CA . GLU A 1 81 ? -8.594 -1.003 11.108 1.00 0.00 81 GLU A CA 4
ATOM 6005 C C . GLU A 1 81 ? -9.416 0.281 11.180 1.00 0.00 81 GLU A C 4
ATOM 6006 O O . GLU A 1 81 ? -10.148 0.509 12.141 1.00 0.00 81 GLU A O 4
ATOM 6018 N N . GLY A 1 82 ? -9.287 1.118 10.154 1.00 0.00 82 GLY A N 4
ATOM 6019 C CA . GLY A 1 82 ? -10.022 2.369 10.121 1.00 0.00 82 GLY A CA 4
ATOM 6020 C C . GLY A 1 82 ? -9.170 3.553 10.534 1.00 0.00 82 GLY A C 4
ATOM 6021 O O . GLY A 1 82 ? -9.640 4.450 11.234 1.00 0.00 82 GLY A O 4
ATOM 6025 N N . ARG A 1 83 ? -7.914 3.555 10.101 1.00 0.00 83 ARG A N 4
ATOM 6026 C CA . ARG A 1 83 ? -6.994 4.637 10.433 1.00 0.00 83 ARG A CA 4
ATOM 6027 C C . ARG A 1 83 ? -6.460 5.303 9.168 1.00 0.00 83 ARG A C 4
ATOM 6028 O O . ARG A 1 83 ? -6.368 6.529 9.092 1.00 0.00 83 ARG A O 4
ATOM 6049 N N . TYR A 1 84 ? -6.110 4.489 8.180 1.00 0.00 84 TYR A N 4
ATOM 6050 C CA . TYR A 1 84 ? -5.582 4.999 6.920 1.00 0.00 84 TYR A CA 4
ATOM 6051 C C . TYR A 1 84 ? -6.674 5.060 5.856 1.00 0.00 84 TYR A C 4
ATOM 6052 O O . TYR A 1 84 ? -7.473 4.134 5.715 1.00 0.00 84 TYR A O 4
ATOM 6070 N N . THR A 1 85 ? -6.703 6.159 5.109 1.00 0.00 85 THR A N 4
ATOM 6071 C CA . THR A 1 85 ? -7.696 6.344 4.059 1.00 0.00 85 THR A CA 4
ATOM 6072 C C . THR A 1 85 ? -7.037 6.739 2.742 1.00 0.00 85 THR A C 4
ATOM 6073 O O . THR A 1 85 ? -6.088 7.523 2.722 1.00 0.00 85 THR A O 4
ATOM 6084 N N . VAL A 1 86 ? -7.546 6.191 1.643 1.00 0.00 86 VAL A N 4
ATOM 6085 C CA . VAL A 1 86 ? -7.008 6.488 0.321 1.00 0.00 86 VAL A CA 4
ATOM 6086 C C . VAL A 1 86 ? -7.966 7.365 -0.478 1.00 0.00 86 VAL A C 4
ATOM 6087 O O . VAL A 1 86 ? -9.166 7.405 -0.202 1.00 0.00 86 VAL A O 4
ATOM 6100 N N . LEU A 1 87 ? -7.429 8.066 -1.471 1.00 0.00 87 LEU A N 4
ATOM 6101 C CA . LEU A 1 87 ? -8.236 8.943 -2.312 1.00 0.00 87 LEU A CA 4
ATOM 6102 C C . LEU A 1 87 ? -9.390 8.175 -2.949 1.00 0.00 87 LEU A C 4
ATOM 6103 O O . LEU A 1 87 ? -9.461 6.950 -2.855 1.00 0.00 87 LEU A O 4
ATOM 6119 N N . ALA A 1 88 ? -10.291 8.904 -3.599 1.00 0.00 88 ALA A N 4
ATOM 6120 C CA . ALA A 1 88 ? -11.440 8.292 -4.255 1.00 0.00 88 ALA A CA 4
ATOM 6121 C C . ALA A 1 88 ? -11.046 7.685 -5.598 1.00 0.00 88 ALA A C 4
ATOM 6122 O O . ALA A 1 88 ? -10.639 8.398 -6.515 1.00 0.00 88 ALA A O 4
ATOM 6129 N N . GLU A 1 89 ? -11.170 6.366 -5.705 1.00 0.00 89 GLU A N 4
ATOM 6130 C CA . GLU A 1 89 ? -10.825 5.665 -6.936 1.00 0.00 89 GLU A CA 4
ATOM 6131 C C . GLU A 1 89 ? -11.307 4.218 -6.891 1.00 0.00 89 GLU A C 4
ATOM 6132 O O . GLU A 1 89 ? -10.760 3.392 -6.161 1.00 0.00 89 GLU A O 4
ATOM 6144 N N . ASN A 1 90 ? -12.336 3.919 -7.677 1.00 0.00 90 ASN A N 4
ATOM 6145 C CA . ASN A 1 90 ? -12.894 2.572 -7.727 1.00 0.00 90 ASN A CA 4
ATOM 6146 C C . ASN A 1 90 ? -13.128 2.133 -9.169 1.00 0.00 90 ASN A C 4
ATOM 6147 O O . ASN A 1 90 ? -13.130 2.953 -10.087 1.00 0.00 90 ASN A O 4
ATOM 6158 N N . LYS A 1 91 ? -13.325 0.833 -9.361 1.00 0.00 91 LYS A N 4
ATOM 6159 C CA . LYS A 1 91 ? -13.561 0.283 -10.691 1.00 0.00 91 LYS A CA 4
ATOM 6160 C C . LYS A 1 91 ? -15.055 0.130 -10.959 1.00 0.00 91 LYS A C 4
ATOM 6161 O O . LYS A 1 91 ? -15.533 0.432 -12.052 1.00 0.00 91 LYS A O 4
ATOM 6180 N N . SER A 1 92 ? -15.787 -0.340 -9.953 1.00 0.00 92 SER A N 4
ATOM 6181 C CA . SER A 1 92 ? -17.226 -0.535 -10.082 1.00 0.00 92 SER A CA 4
ATOM 6182 C C . SER A 1 92 ? -17.545 -1.482 -11.234 1.00 0.00 92 SER A C 4
ATOM 6183 O O . SER A 1 92 ? -17.844 -1.046 -12.346 1.00 0.00 92 SER A O 4
ATOM 6191 N N . ASP A 1 93 ? -17.480 -2.781 -10.960 1.00 0.00 93 ASP A N 4
ATOM 6192 C CA . ASP A 1 93 ? -17.762 -3.791 -11.973 1.00 0.00 93 ASP A CA 4
ATOM 6193 C C . ASP A 1 93 ? -17.977 -5.158 -11.332 1.00 0.00 93 ASP A C 4
ATOM 6194 O O . ASP A 1 93 ? -17.127 -5.646 -10.588 1.00 0.00 93 ASP A O 4
ATOM 6203 N N . GLU A 1 94 ? -19.120 -5.771 -11.624 1.00 0.00 94 GLU A N 4
ATOM 6204 C CA . GLU A 1 94 ? -19.447 -7.081 -11.074 1.00 0.00 94 GLU A CA 4
ATOM 6205 C C . GLU A 1 94 ? -19.538 -7.024 -9.552 1.00 0.00 94 GLU A C 4
ATOM 6206 O O . GLU A 1 94 ? -19.379 -5.963 -8.948 1.00 0.00 94 GLU A O 4
ATOM 6218 N N . LYS A 1 95 ? -19.797 -8.173 -8.937 1.00 0.00 95 LYS A N 4
ATOM 6219 C CA . LYS A 1 95 ? -19.909 -8.257 -7.486 1.00 0.00 95 LYS A CA 4
ATOM 6220 C C . LYS A 1 95 ? -19.934 -9.711 -7.025 1.00 0.00 95 LYS A C 4
ATOM 6221 O O . LYS A 1 95 ? -20.972 -10.371 -7.073 1.00 0.00 95 LYS A O 4
ATOM 6240 N N . LYS A 1 96 ? -18.784 -10.205 -6.577 1.00 0.00 96 LYS A N 4
ATOM 6241 C CA . LYS A 1 96 ? -18.674 -11.580 -6.105 1.00 0.00 96 LYS A CA 4
ATOM 6242 C C . LYS A 1 96 ? -17.890 -11.645 -4.798 1.00 0.00 96 LYS A C 4
ATOM 6243 O O . LYS A 1 96 ? -16.885 -10.954 -4.630 1.00 0.00 96 LYS A O 4
ATOM 6262 N N . LYS A 1 97 ? -18.354 -12.481 -3.876 1.00 0.00 97 LYS A N 4
ATOM 6263 C CA . LYS A 1 97 ? -17.695 -12.639 -2.585 1.00 0.00 97 LYS A CA 4
ATOM 6264 C C . LYS A 1 97 ? -17.584 -14.113 -2.208 1.00 0.00 97 LYS A C 4
ATOM 6265 O O . LYS A 1 97 ? -18.256 -14.965 -2.790 1.00 0.00 97 LYS A O 4
ATOM 6284 N N . SER A 1 98 ? -16.734 -14.407 -1.230 1.00 0.00 98 SER A N 4
ATOM 6285 C CA . SER A 1 98 ? -16.533 -15.778 -0.777 1.00 0.00 98 SER A CA 4
ATOM 6286 C C . SER A 1 98 ? -16.120 -15.810 0.692 1.00 0.00 98 SER A C 4
ATOM 6287 O O . SER A 1 98 ? -14.953 -15.606 1.024 1.00 0.00 98 SER A O 4
ATOM 6295 N N . GLY A 1 99 ? -17.087 -16.069 1.567 1.00 0.00 99 GLY A N 4
ATOM 6296 C CA . GLY A 1 99 ? -16.805 -16.124 2.989 1.00 0.00 99 GLY A CA 4
ATOM 6297 C C . GLY A 1 99 ? -17.634 -17.171 3.705 1.00 0.00 99 GLY A C 4
ATOM 6298 O O . GLY A 1 99 ? -18.641 -17.643 3.178 1.00 0.00 99 GLY A O 4
ATOM 6302 N N . VAL A 1 100 ? -17.209 -17.539 4.910 1.00 0.00 100 VAL A N 4
ATOM 6303 C CA . VAL A 1 100 ? -17.919 -18.538 5.699 1.00 0.00 100 VAL A CA 4
ATOM 6304 C C . VAL A 1 100 ? -19.149 -17.936 6.370 1.00 0.00 100 VAL A C 4
ATOM 6305 O O . VAL A 1 100 ? -19.047 -17.292 7.413 1.00 0.00 100 VAL A O 4
ATOM 6318 N N . SER A 1 101 ? -20.312 -18.152 5.763 1.00 0.00 101 SER A N 4
ATOM 6319 C CA . SER A 1 101 ? -21.562 -17.628 6.300 1.00 0.00 101 SER A CA 4
ATOM 6320 C C . SER A 1 101 ? -21.946 -18.351 7.588 1.00 0.00 101 SER A C 4
ATOM 6321 O O . SER A 1 101 ? -21.092 -18.909 8.275 1.00 0.00 101 SER A O 4
ATOM 6329 N N . GLY A 1 1 ? 16.890 9.764 -5.540 1.00 0.00 1 GLY A N 5
ATOM 6330 C CA . GLY A 1 1 ? 18.189 9.154 -5.324 1.00 0.00 1 GLY A CA 5
ATOM 6331 C C . GLY A 1 1 ? 18.432 8.807 -3.868 1.00 0.00 1 GLY A C 5
ATOM 6332 O O . GLY A 1 1 ? 18.853 9.655 -3.082 1.00 0.00 1 GLY A O 5
ATOM 6336 N N . SER A 1 2 ? 18.163 7.556 -3.508 1.00 0.00 2 SER A N 5
ATOM 6337 C CA . SER A 1 2 ? 18.350 7.099 -2.136 1.00 0.00 2 SER A CA 5
ATOM 6338 C C . SER A 1 2 ? 19.826 6.848 -1.842 1.00 0.00 2 SER A C 5
ATOM 6339 O O . SER A 1 2 ? 20.347 5.765 -2.105 1.00 0.00 2 SER A O 5
ATOM 6347 N N . SER A 1 3 ? 20.493 7.859 -1.295 1.00 0.00 3 SER A N 5
ATOM 6348 C CA . SER A 1 3 ? 21.911 7.751 -0.968 1.00 0.00 3 SER A CA 5
ATOM 6349 C C . SER A 1 3 ? 22.129 6.781 0.189 1.00 0.00 3 SER A C 5
ATOM 6350 O O . SER A 1 3 ? 22.870 5.807 0.065 1.00 0.00 3 SER A O 5
ATOM 6358 N N . GLY A 1 4 ? 21.477 7.056 1.315 1.00 0.00 4 GLY A N 5
ATOM 6359 C CA . GLY A 1 4 ? 21.613 6.200 2.478 1.00 0.00 4 GLY A CA 5
ATOM 6360 C C . GLY A 1 4 ? 20.435 6.317 3.425 1.00 0.00 4 GLY A C 5
ATOM 6361 O O . GLY A 1 4 ? 19.788 5.321 3.748 1.00 0.00 4 GLY A O 5
ATOM 6365 N N . SER A 1 5 ? 20.157 7.537 3.872 1.00 0.00 5 SER A N 5
ATOM 6366 C CA . SER A 1 5 ? 19.052 7.780 4.792 1.00 0.00 5 SER A CA 5
ATOM 6367 C C . SER A 1 5 ? 17.975 8.638 4.134 1.00 0.00 5 SER A C 5
ATOM 6368 O O . SER A 1 5 ? 17.484 9.599 4.726 1.00 0.00 5 SER A O 5
ATOM 6376 N N . SER A 1 6 ? 17.614 8.283 2.905 1.00 0.00 6 SER A N 5
ATOM 6377 C CA . SER A 1 6 ? 16.599 9.022 2.164 1.00 0.00 6 SER A CA 5
ATOM 6378 C C . SER A 1 6 ? 15.403 8.130 1.844 1.00 0.00 6 SER A C 5
ATOM 6379 O O . SER A 1 6 ? 15.559 7.025 1.326 1.00 0.00 6 SER A O 5
ATOM 6387 N N . GLY A 1 7 ? 14.207 8.619 2.159 1.00 0.00 7 GLY A N 5
ATOM 6388 C CA . GLY A 1 7 ? 13.001 7.855 1.899 1.00 0.00 7 GLY A CA 5
ATOM 6389 C C . GLY A 1 7 ? 11.761 8.725 1.853 1.00 0.00 7 GLY A C 5
ATOM 6390 O O . GLY A 1 7 ? 11.652 9.703 2.593 1.00 0.00 7 GLY A O 5
ATOM 6394 N N . VAL A 1 8 ? 10.823 8.372 0.979 1.00 0.00 8 VAL A N 5
ATOM 6395 C CA . VAL A 1 8 ? 9.585 9.128 0.839 1.00 0.00 8 VAL A CA 5
ATOM 6396 C C . VAL A 1 8 ? 8.502 8.586 1.764 1.00 0.00 8 VAL A C 5
ATOM 6397 O O . VAL A 1 8 ? 8.458 7.390 2.052 1.00 0.00 8 VAL A O 5
ATOM 6410 N N . ALA A 1 9 ? 7.628 9.474 2.228 1.00 0.00 9 ALA A N 5
ATOM 6411 C CA . ALA A 1 9 ? 6.542 9.084 3.119 1.00 0.00 9 ALA A CA 5
ATOM 6412 C C . ALA A 1 9 ? 5.230 9.740 2.705 1.00 0.00 9 ALA A C 5
ATOM 6413 O O . ALA A 1 9 ? 5.208 10.750 2.001 1.00 0.00 9 ALA A O 5
ATOM 6420 N N . PRO A 1 10 ? 4.108 9.155 3.150 1.00 0.00 10 PRO A N 5
ATOM 6421 C CA . PRO A 1 10 ? 2.770 9.667 2.838 1.00 0.00 10 PRO A CA 5
ATOM 6422 C C . PRO A 1 10 ? 2.477 10.989 3.541 1.00 0.00 10 PRO A C 5
ATOM 6423 O O . PRO A 1 10 ? 3.346 11.559 4.202 1.00 0.00 10 PRO A O 5
ATOM 6434 N N . LEU A 1 11 ? 1.248 11.471 3.394 1.00 0.00 11 LEU A N 5
ATOM 6435 C CA . LEU A 1 11 ? 0.839 12.726 4.015 1.00 0.00 11 LEU A CA 5
ATOM 6436 C C . LEU A 1 11 ? -0.433 12.539 4.835 1.00 0.00 11 LEU A C 5
ATOM 6437 O O . LEU A 1 11 ? -1.540 12.741 4.338 1.00 0.00 11 LEU A O 5
ATOM 6453 N N . GLY A 1 12 ? -0.267 12.153 6.097 1.00 0.00 12 GLY A N 5
ATOM 6454 C CA . GLY A 1 12 ? -1.411 11.947 6.966 1.00 0.00 12 GLY A CA 5
ATOM 6455 C C . GLY A 1 12 ? -1.176 10.846 7.982 1.00 0.00 12 GLY A C 5
ATOM 6456 O O . GLY A 1 12 ? -1.806 10.823 9.040 1.00 0.00 12 GLY A O 5
ATOM 6460 N N . LEU A 1 13 ? -0.269 9.930 7.660 1.00 0.00 13 LEU A N 5
ATOM 6461 C CA . LEU A 1 13 ? 0.046 8.820 8.552 1.00 0.00 13 LEU A CA 5
ATOM 6462 C C . LEU A 1 13 ? 1.494 8.897 9.027 1.00 0.00 13 LEU A C 5
ATOM 6463 O O . LEU A 1 13 ? 2.426 8.772 8.232 1.00 0.00 13 LEU A O 5
ATOM 6479 N N . SER A 1 14 ? 1.674 9.101 10.328 1.00 0.00 14 SER A N 5
ATOM 6480 C CA . SER A 1 14 ? 3.008 9.196 10.909 1.00 0.00 14 SER A CA 5
ATOM 6481 C C . SER A 1 14 ? 3.566 7.810 11.218 1.00 0.00 14 SER A C 5
ATOM 6482 O O . SER A 1 14 ? 3.237 7.209 12.240 1.00 0.00 14 SER A O 5
ATOM 6490 N N . VAL A 1 15 ? 4.414 7.308 10.325 1.00 0.00 15 VAL A N 5
ATOM 6491 C CA . VAL A 1 15 ? 5.020 5.994 10.502 1.00 0.00 15 VAL A CA 5
ATOM 6492 C C . VAL A 1 15 ? 6.175 6.050 11.495 1.00 0.00 15 VAL A C 5
ATOM 6493 O O . VAL A 1 15 ? 7.028 6.936 11.443 1.00 0.00 15 VAL A O 5
ATOM 6506 N N . PRO A 1 16 ? 6.205 5.081 12.422 1.00 0.00 16 PRO A N 5
ATOM 6507 C CA . PRO A 1 16 ? 7.252 4.997 13.445 1.00 0.00 16 PRO A CA 5
ATOM 6508 C C . PRO A 1 16 ? 8.607 4.613 12.858 1.00 0.00 16 PRO A C 5
ATOM 6509 O O . PRO A 1 16 ? 8.680 3.969 11.812 1.00 0.00 16 PRO A O 5
ATOM 6520 N N . SER A 1 17 ? 9.676 5.013 13.539 1.00 0.00 17 SER A N 5
ATOM 6521 C CA . SER A 1 17 ? 11.028 4.714 13.084 1.00 0.00 17 SER A CA 5
ATOM 6522 C C . SER A 1 17 ? 11.248 3.207 12.987 1.00 0.00 17 SER A C 5
ATOM 6523 O O . SER A 1 17 ? 12.080 2.739 12.209 1.00 0.00 17 SER A O 5
ATOM 6531 N N . ASP A 1 18 ? 10.495 2.454 13.781 1.00 0.00 18 ASP A N 5
ATOM 6532 C CA . ASP A 1 18 ? 10.606 1.000 13.785 1.00 0.00 18 ASP A CA 5
ATOM 6533 C C . ASP A 1 18 ? 10.413 0.436 12.381 1.00 0.00 18 ASP A C 5
ATOM 6534 O O . ASP A 1 18 ? 10.922 -0.637 12.056 1.00 0.00 18 ASP A O 5
ATOM 6543 N N . VAL A 1 19 ? 9.674 1.166 11.552 1.00 0.00 19 VAL A N 5
ATOM 6544 C CA . VAL A 1 19 ? 9.414 0.739 10.182 1.00 0.00 19 VAL A CA 5
ATOM 6545 C C . VAL A 1 19 ? 10.351 1.436 9.202 1.00 0.00 19 VAL A C 5
ATOM 6546 O O . VAL A 1 19 ? 10.679 2.610 9.370 1.00 0.00 19 VAL A O 5
ATOM 6559 N N . GLU A 1 20 ? 10.779 0.704 8.178 1.00 0.00 20 GLU A N 5
ATOM 6560 C CA . GLU A 1 20 ? 11.679 1.252 7.171 1.00 0.00 20 GLU A CA 5
ATOM 6561 C C . GLU A 1 20 ? 10.894 1.913 6.041 1.00 0.00 20 GLU A C 5
ATOM 6562 O O . GLU A 1 20 ? 9.862 1.402 5.605 1.00 0.00 20 GLU A O 5
ATOM 6574 N N . LEU A 1 21 ? 11.390 3.053 5.573 1.00 0.00 21 LEU A N 5
ATOM 6575 C CA . LEU A 1 21 ? 10.736 3.786 4.494 1.00 0.00 21 LEU A CA 5
ATOM 6576 C C . LEU A 1 21 ? 10.994 3.118 3.148 1.00 0.00 21 LEU A C 5
ATOM 6577 O O . LEU A 1 21 ? 11.939 2.347 2.980 1.00 0.00 21 LEU A O 5
ATOM 6593 N N . PRO A 1 22 ? 10.136 3.422 2.162 1.00 0.00 22 PRO A N 5
ATOM 6594 C CA . PRO A 1 22 ? 10.252 2.863 0.812 1.00 0.00 22 PRO A CA 5
ATOM 6595 C C . PRO A 1 22 ? 11.461 3.410 0.060 1.00 0.00 22 PRO A C 5
ATOM 6596 O O . PRO A 1 22 ? 12.030 4.442 0.418 1.00 0.00 22 PRO A O 5
ATOM 6607 N N . PRO A 1 23 ? 11.865 2.705 -1.007 1.00 0.00 23 PRO A N 5
ATOM 6608 C CA . PRO A 1 23 ? 13.010 3.102 -1.831 1.00 0.00 23 PRO A CA 5
ATOM 6609 C C . PRO A 1 23 ? 12.729 4.360 -2.646 1.00 0.00 23 PRO A C 5
ATOM 6610 O O . PRO A 1 23 ? 13.535 5.291 -2.669 1.00 0.00 23 PRO A O 5
ATOM 6621 N N . THR A 1 24 ? 11.580 4.382 -3.315 1.00 0.00 24 THR A N 5
ATOM 6622 C CA . THR A 1 24 ? 11.193 5.526 -4.131 1.00 0.00 24 THR A CA 5
ATOM 6623 C C . THR A 1 24 ? 9.677 5.681 -4.177 1.00 0.00 24 THR A C 5
ATOM 6624 O O . THR A 1 24 ? 8.940 4.804 -3.727 1.00 0.00 24 THR A O 5
ATOM 6635 N N . ALA A 1 25 ? 9.218 6.802 -4.723 1.00 0.00 25 ALA A N 5
ATOM 6636 C CA . ALA A 1 25 ? 7.790 7.071 -4.830 1.00 0.00 25 ALA A CA 5
ATOM 6637 C C . ALA A 1 25 ? 7.058 5.901 -5.480 1.00 0.00 25 ALA A C 5
ATOM 6638 O O . ALA A 1 25 ? 5.934 5.571 -5.101 1.00 0.00 25 ALA A O 5
ATOM 6645 N N . LYS A 1 26 ? 7.702 5.278 -6.460 1.00 0.00 26 LYS A N 5
ATOM 6646 C CA . LYS A 1 26 ? 7.114 4.144 -7.163 1.00 0.00 26 LYS A CA 5
ATOM 6647 C C . LYS A 1 26 ? 6.706 3.049 -6.183 1.00 0.00 26 LYS A C 5
ATOM 6648 O O . LYS A 1 26 ? 5.521 2.753 -6.027 1.00 0.00 26 LYS A O 5
ATOM 6667 N N . MET A 1 27 ? 7.694 2.451 -5.526 1.00 0.00 27 MET A N 5
ATOM 6668 C CA . MET A 1 27 ? 7.436 1.390 -4.559 1.00 0.00 27 MET A CA 5
ATOM 6669 C C . MET A 1 27 ? 6.441 1.851 -3.499 1.00 0.00 27 MET A C 5
ATOM 6670 O O . MET A 1 27 ? 5.513 1.122 -3.145 1.00 0.00 27 MET A O 5
ATOM 6684 N N . HIS A 1 28 ? 6.640 3.065 -2.994 1.00 0.00 28 HIS A N 5
ATOM 6685 C CA . HIS A 1 28 ? 5.759 3.622 -1.974 1.00 0.00 28 HIS A CA 5
ATOM 6686 C C . HIS A 1 28 ? 4.302 3.561 -2.422 1.00 0.00 28 HIS A C 5
ATOM 6687 O O . HIS A 1 28 ? 3.414 3.228 -1.637 1.00 0.00 28 HIS A O 5
ATOM 6701 N N . ALA A 1 29 ? 4.063 3.884 -3.689 1.00 0.00 29 ALA A N 5
ATOM 6702 C CA . ALA A 1 29 ? 2.714 3.865 -4.241 1.00 0.00 29 ALA A CA 5
ATOM 6703 C C . ALA A 1 29 ? 2.200 2.437 -4.385 1.00 0.00 29 ALA A C 5
ATOM 6704 O O . ALA A 1 29 ? 1.063 2.137 -4.020 1.00 0.00 29 ALA A O 5
ATOM 6711 N N . ILE A 1 30 ? 3.045 1.560 -4.918 1.00 0.00 30 ILE A N 5
ATOM 6712 C CA . ILE A 1 30 ? 2.675 0.163 -5.108 1.00 0.00 30 ILE A CA 5
ATOM 6713 C C . ILE A 1 30 ? 2.157 -0.451 -3.812 1.00 0.00 30 ILE A C 5
ATOM 6714 O O . ILE A 1 30 ? 1.091 -1.066 -3.787 1.00 0.00 30 ILE A O 5
ATOM 6730 N N . ILE A 1 31 ? 2.918 -0.278 -2.737 1.00 0.00 31 ILE A N 5
ATOM 6731 C CA . ILE A 1 31 ? 2.534 -0.812 -1.436 1.00 0.00 31 ILE A CA 5
ATOM 6732 C C . ILE A 1 31 ? 1.146 -0.329 -1.031 1.00 0.00 31 ILE A C 5
ATOM 6733 O O . ILE A 1 31 ? 0.228 -1.129 -0.852 1.00 0.00 31 ILE A O 5
ATOM 6749 N N . GLU A 1 32 ? 0.999 0.985 -0.891 1.00 0.00 32 GLU A N 5
ATOM 6750 C CA . GLU A 1 32 ? -0.278 1.574 -0.508 1.00 0.00 32 GLU A CA 5
ATOM 6751 C C . GLU A 1 32 ? -1.400 1.076 -1.415 1.00 0.00 32 GLU A C 5
ATOM 6752 O O . GLU A 1 32 ? -2.400 0.534 -0.944 1.00 0.00 32 GLU A O 5
ATOM 6764 N N . ARG A 1 33 ? -1.227 1.265 -2.719 1.00 0.00 33 ARG A N 5
ATOM 6765 C CA . ARG A 1 33 ? -2.224 0.838 -3.693 1.00 0.00 33 ARG A CA 5
ATOM 6766 C C . ARG A 1 33 ? -2.595 -0.627 -3.483 1.00 0.00 33 ARG A C 5
ATOM 6767 O O . ARG A 1 33 ? -3.772 -0.991 -3.500 1.00 0.00 33 ARG A O 5
ATOM 6788 N N . THR A 1 34 ? -1.583 -1.467 -3.286 1.00 0.00 34 THR A N 5
ATOM 6789 C CA . THR A 1 34 ? -1.802 -2.892 -3.075 1.00 0.00 34 THR A CA 5
ATOM 6790 C C . THR A 1 34 ? -2.607 -3.143 -1.805 1.00 0.00 34 THR A C 5
ATOM 6791 O O . THR A 1 34 ? -3.568 -3.910 -1.810 1.00 0.00 34 THR A O 5
ATOM 6802 N N . ALA A 1 35 ? -2.207 -2.490 -0.719 1.00 0.00 35 ALA A N 5
ATOM 6803 C CA . ALA A 1 35 ? -2.894 -2.640 0.558 1.00 0.00 35 ALA A CA 5
ATOM 6804 C C . ALA A 1 35 ? -4.382 -2.339 0.421 1.00 0.00 35 ALA A C 5
ATOM 6805 O O . ALA A 1 35 ? -5.226 -3.111 0.875 1.00 0.00 35 ALA A O 5
ATOM 6812 N N . SER A 1 36 ? -4.697 -1.211 -0.208 1.00 0.00 36 SER A N 5
ATOM 6813 C CA . SER A 1 36 ? -6.085 -0.806 -0.402 1.00 0.00 36 SER A CA 5
ATOM 6814 C C . SER A 1 36 ? -6.892 -1.925 -1.051 1.00 0.00 36 SER A C 5
ATOM 6815 O O . SER A 1 36 ? -8.011 -2.223 -0.632 1.00 0.00 36 SER A O 5
ATOM 6823 N N . PHE A 1 37 ? -6.317 -2.542 -2.078 1.00 0.00 37 PHE A N 5
ATOM 6824 C CA . PHE A 1 37 ? -6.982 -3.629 -2.788 1.00 0.00 37 PHE A CA 5
ATOM 6825 C C . PHE A 1 37 ? -7.037 -4.887 -1.927 1.00 0.00 37 PHE A C 5
ATOM 6826 O O . PHE A 1 37 ? -8.046 -5.592 -1.902 1.00 0.00 37 PHE A O 5
ATOM 6843 N N . VAL A 1 38 ? -5.944 -5.164 -1.223 1.00 0.00 38 VAL A N 5
ATOM 6844 C CA . VAL A 1 38 ? -5.867 -6.336 -0.360 1.00 0.00 38 VAL A CA 5
ATOM 6845 C C . VAL A 1 38 ? -6.861 -6.237 0.792 1.00 0.00 38 VAL A C 5
ATOM 6846 O O . VAL A 1 38 ? -7.281 -7.251 1.352 1.00 0.00 38 VAL A O 5
ATOM 6859 N N . CYS A 1 39 ? -7.232 -5.011 1.142 1.00 0.00 39 CYS A N 5
ATOM 6860 C CA . CYS A 1 39 ? -8.177 -4.778 2.228 1.00 0.00 39 CYS A CA 5
ATOM 6861 C C . CYS A 1 39 ? -9.615 -4.854 1.724 1.00 0.00 39 CYS A C 5
ATOM 6862 O O . CYS A 1 39 ? -10.447 -5.560 2.295 1.00 0.00 39 CYS A O 5
ATOM 6870 N N . ARG A 1 40 ? -9.900 -4.122 0.652 1.00 0.00 40 ARG A N 5
ATOM 6871 C CA . ARG A 1 40 ? -11.238 -4.105 0.073 1.00 0.00 40 ARG A CA 5
ATOM 6872 C C . ARG A 1 40 ? -11.602 -5.473 -0.495 1.00 0.00 40 ARG A C 5
ATOM 6873 O O . ARG A 1 40 ? -12.710 -5.966 -0.286 1.00 0.00 40 ARG A O 5
ATOM 6894 N N . GLN A 1 41 ? -10.663 -6.079 -1.214 1.00 0.00 41 GLN A N 5
ATOM 6895 C CA . GLN A 1 41 ? -10.887 -7.390 -1.812 1.00 0.00 41 GLN A CA 5
ATOM 6896 C C . GLN A 1 41 ? -10.897 -8.481 -0.747 1.00 0.00 41 GLN A C 5
ATOM 6897 O O . GLN A 1 41 ? -11.544 -9.515 -0.909 1.00 0.00 41 GLN A O 5
ATOM 6911 N N . GLY A 1 42 ? -10.176 -8.242 0.345 1.00 0.00 42 GLY A N 5
ATOM 6912 C CA . GLY A 1 42 ? -10.115 -9.214 1.421 1.00 0.00 42 GLY A CA 5
ATOM 6913 C C . GLY A 1 42 ? -8.733 -9.815 1.583 1.00 0.00 42 GLY A C 5
ATOM 6914 O O . GLY A 1 42 ? -7.888 -9.693 0.696 1.00 0.00 42 GLY A O 5
ATOM 6918 N N . ALA A 1 43 ? -8.501 -10.464 2.719 1.00 0.00 43 ALA A N 5
ATOM 6919 C CA . ALA A 1 43 ? -7.212 -11.086 2.994 1.00 0.00 43 ALA A CA 5
ATOM 6920 C C . ALA A 1 43 ? -6.828 -12.064 1.889 1.00 0.00 43 ALA A C 5
ATOM 6921 O O . ALA A 1 43 ? -5.664 -12.144 1.496 1.00 0.00 43 ALA A O 5
ATOM 6928 N N . GLN A 1 44 ? -7.812 -12.805 1.392 1.00 0.00 44 GLN A N 5
ATOM 6929 C CA . GLN A 1 44 ? -7.575 -13.779 0.332 1.00 0.00 44 GLN A CA 5
ATOM 6930 C C . GLN A 1 44 ? -6.840 -13.139 -0.840 1.00 0.00 44 GLN A C 5
ATOM 6931 O O . GLN A 1 44 ? -6.032 -13.786 -1.507 1.00 0.00 44 GLN A O 5
ATOM 6945 N N . PHE A 1 45 ? -7.125 -11.865 -1.087 1.00 0.00 45 PHE A N 5
ATOM 6946 C CA . PHE A 1 45 ? -6.492 -11.138 -2.181 1.00 0.00 45 PHE A CA 5
ATOM 6947 C C . PHE A 1 45 ? -4.973 -11.267 -2.112 1.00 0.00 45 PHE A C 5
ATOM 6948 O O . PHE A 1 45 ? -4.322 -11.591 -3.105 1.00 0.00 45 PHE A O 5
ATOM 6965 N N . GLU A 1 46 ? -4.416 -11.009 -0.933 1.00 0.00 46 GLU A N 5
ATOM 6966 C CA . GLU A 1 46 ? -2.974 -11.095 -0.735 1.00 0.00 46 GLU A CA 5
ATOM 6967 C C . GLU A 1 46 ? -2.437 -12.440 -1.217 1.00 0.00 46 GLU A C 5
ATOM 6968 O O . GLU A 1 46 ? -1.345 -12.518 -1.779 1.00 0.00 46 GLU A O 5
ATOM 6980 N N . ILE A 1 47 ? -3.214 -13.494 -0.993 1.00 0.00 47 ILE A N 5
ATOM 6981 C CA . ILE A 1 47 ? -2.817 -14.835 -1.405 1.00 0.00 47 ILE A CA 5
ATOM 6982 C C . ILE A 1 47 ? -2.746 -14.945 -2.924 1.00 0.00 47 ILE A C 5
ATOM 6983 O O . ILE A 1 47 ? -1.721 -15.338 -3.480 1.00 0.00 47 ILE A O 5
ATOM 6999 N N . MET A 1 48 ? -3.842 -14.595 -3.589 1.00 0.00 48 MET A N 5
ATOM 7000 C CA . MET A 1 48 ? -3.903 -14.651 -5.045 1.00 0.00 48 MET A CA 5
ATOM 7001 C C . MET A 1 48 ? -2.741 -13.884 -5.668 1.00 0.00 48 MET A C 5
ATOM 7002 O O . MET A 1 48 ? -2.122 -14.346 -6.627 1.00 0.00 48 MET A O 5
ATOM 7016 N N . LEU A 1 49 ? -2.450 -12.711 -5.117 1.00 0.00 49 LEU A N 5
ATOM 7017 C CA . LEU A 1 49 ? -1.362 -11.879 -5.619 1.00 0.00 49 LEU A CA 5
ATOM 7018 C C . LEU A 1 49 ? -0.011 -12.548 -5.383 1.00 0.00 49 LEU A C 5
ATOM 7019 O O . LEU A 1 49 ? 0.765 -12.750 -6.317 1.00 0.00 49 LEU A O 5
ATOM 7035 N N . LYS A 1 50 ? 0.262 -12.892 -4.129 1.00 0.00 50 LYS A N 5
ATOM 7036 C CA . LYS A 1 50 ? 1.517 -13.542 -3.770 1.00 0.00 50 LYS A CA 5
ATOM 7037 C C . LYS A 1 50 ? 1.688 -14.852 -4.531 1.00 0.00 50 LYS A C 5
ATOM 7038 O O . LYS A 1 50 ? 2.804 -15.343 -4.698 1.00 0.00 50 LYS A O 5
ATOM 7057 N N . ALA A 1 51 ? 0.575 -15.413 -4.992 1.00 0.00 51 ALA A N 5
ATOM 7058 C CA . ALA A 1 51 ? 0.603 -16.665 -5.739 1.00 0.00 51 ALA A CA 5
ATOM 7059 C C . ALA A 1 51 ? 0.836 -16.413 -7.225 1.00 0.00 51 ALA A C 5
ATOM 7060 O O . ALA A 1 51 ? 1.877 -16.779 -7.772 1.00 0.00 51 ALA A O 5
ATOM 7067 N N . LYS A 1 52 ? -0.139 -15.785 -7.874 1.00 0.00 52 LYS A N 5
ATOM 7068 C CA . LYS A 1 52 ? -0.040 -15.483 -9.297 1.00 0.00 52 LYS A CA 5
ATOM 7069 C C . LYS A 1 52 ? 1.202 -14.647 -9.591 1.00 0.00 52 LYS A C 5
ATOM 7070 O O . LYS A 1 52 ? 2.022 -15.014 -10.432 1.00 0.00 52 LYS A O 5
ATOM 7089 N N . GLN A 1 53 ? 1.333 -13.525 -8.892 1.00 0.00 53 GLN A N 5
ATOM 7090 C CA . GLN A 1 53 ? 2.476 -12.638 -9.078 1.00 0.00 53 GLN A CA 5
ATOM 7091 C C . GLN A 1 53 ? 3.687 -13.140 -8.299 1.00 0.00 53 GLN A C 5
ATOM 7092 O O . GLN A 1 53 ? 4.238 -12.426 -7.462 1.00 0.00 53 GLN A O 5
ATOM 7106 N N . ALA A 1 54 ? 4.096 -14.373 -8.581 1.00 0.00 54 ALA A N 5
ATOM 7107 C CA . ALA A 1 54 ? 5.243 -14.969 -7.908 1.00 0.00 54 ALA A CA 5
ATOM 7108 C C . ALA A 1 54 ? 6.546 -14.590 -8.603 1.00 0.00 54 ALA A C 5
ATOM 7109 O O . ALA A 1 54 ? 7.611 -14.585 -7.986 1.00 0.00 54 ALA A O 5
ATOM 7116 N N . ARG A 1 55 ? 6.454 -14.273 -9.890 1.00 0.00 55 ARG A N 5
ATOM 7117 C CA . ARG A 1 55 ? 7.626 -13.894 -10.669 1.00 0.00 55 ARG A CA 5
ATOM 7118 C C . ARG A 1 55 ? 7.879 -12.392 -10.576 1.00 0.00 55 ARG A C 5
ATOM 7119 O O . ARG A 1 55 ? 9.008 -11.931 -10.737 1.00 0.00 55 ARG A O 5
ATOM 7140 N N . ASN A 1 56 ? 6.819 -11.634 -10.315 1.00 0.00 56 ASN A N 5
ATOM 7141 C CA . ASN A 1 56 ? 6.926 -10.183 -10.202 1.00 0.00 56 ASN A CA 5
ATOM 7142 C C . ASN A 1 56 ? 7.967 -9.795 -9.157 1.00 0.00 56 ASN A C 5
ATOM 7143 O O . ASN A 1 56 ? 8.258 -10.563 -8.240 1.00 0.00 56 ASN A O 5
ATOM 7154 N N . SER A 1 57 ? 8.524 -8.597 -9.301 1.00 0.00 57 SER A N 5
ATOM 7155 C CA . SER A 1 57 ? 9.536 -8.107 -8.372 1.00 0.00 57 SER A CA 5
ATOM 7156 C C . SER A 1 57 ? 8.992 -6.953 -7.536 1.00 0.00 57 SER A C 5
ATOM 7157 O O . SER A 1 57 ? 9.448 -6.714 -6.418 1.00 0.00 57 SER A O 5
ATOM 7165 N N . GLN A 1 58 ? 8.014 -6.240 -8.087 1.00 0.00 58 GLN A N 5
ATOM 7166 C CA . GLN A 1 58 ? 7.408 -5.110 -7.393 1.00 0.00 58 GLN A CA 5
ATOM 7167 C C . GLN A 1 58 ? 6.684 -5.570 -6.132 1.00 0.00 58 GLN A C 5
ATOM 7168 O O . GLN A 1 58 ? 6.477 -4.789 -5.203 1.00 0.00 58 GLN A O 5
ATOM 7182 N N . PHE A 1 59 ? 6.302 -6.843 -6.106 1.00 0.00 59 PHE A N 5
ATOM 7183 C CA . PHE A 1 59 ? 5.600 -7.407 -4.959 1.00 0.00 59 PHE A CA 5
ATOM 7184 C C . PHE A 1 59 ? 6.574 -8.106 -4.015 1.00 0.00 59 PHE A C 5
ATOM 7185 O O . PHE A 1 59 ? 6.234 -9.108 -3.386 1.00 0.00 59 PHE A O 5
ATOM 7202 N N . ASP A 1 60 ? 7.786 -7.571 -3.923 1.00 0.00 60 ASP A N 5
ATOM 7203 C CA . ASP A 1 60 ? 8.811 -8.143 -3.057 1.00 0.00 60 ASP A CA 5
ATOM 7204 C C . ASP A 1 60 ? 8.599 -7.711 -1.609 1.00 0.00 60 ASP A C 5
ATOM 7205 O O . ASP A 1 60 ? 9.145 -8.315 -0.684 1.00 0.00 60 ASP A O 5
ATOM 7214 N N . PHE A 1 61 ? 7.805 -6.663 -1.418 1.00 0.00 61 PHE A N 5
ATOM 7215 C CA . PHE A 1 61 ? 7.523 -6.150 -0.083 1.00 0.00 61 PHE A CA 5
ATOM 7216 C C . PHE A 1 61 ? 6.775 -7.185 0.751 1.00 0.00 61 PHE A C 5
ATOM 7217 O O . PHE A 1 61 ? 6.702 -7.077 1.976 1.00 0.00 61 PHE A O 5
ATOM 7234 N N . LEU A 1 62 ? 6.221 -8.189 0.080 1.00 0.00 62 LEU A N 5
ATOM 7235 C CA . LEU A 1 62 ? 5.477 -9.245 0.758 1.00 0.00 62 LEU A CA 5
ATOM 7236 C C . LEU A 1 62 ? 6.423 -10.201 1.477 1.00 0.00 62 LEU A C 5
ATOM 7237 O O . LEU A 1 62 ? 6.053 -10.823 2.473 1.00 0.00 62 LEU A O 5
ATOM 7253 N N . ARG A 1 63 ? 7.645 -10.312 0.967 1.00 0.00 63 ARG A N 5
ATOM 7254 C CA . ARG A 1 63 ? 8.644 -11.191 1.561 1.00 0.00 63 ARG A CA 5
ATOM 7255 C C . ARG A 1 63 ? 8.790 -10.917 3.055 1.00 0.00 63 ARG A C 5
ATOM 7256 O O . ARG A 1 63 ? 9.014 -9.780 3.470 1.00 0.00 63 ARG A O 5
ATOM 7277 N N . PHE A 1 64 ? 8.660 -11.968 3.859 1.00 0.00 64 PHE A N 5
ATOM 7278 C CA . PHE A 1 64 ? 8.775 -11.840 5.308 1.00 0.00 64 PHE A CA 5
ATOM 7279 C C . PHE A 1 64 ? 10.137 -11.272 5.697 1.00 0.00 64 PHE A C 5
ATOM 7280 O O . PHE A 1 64 ? 10.291 -10.677 6.764 1.00 0.00 64 PHE A O 5
ATOM 7297 N N . ASP A 1 65 ? 11.121 -11.459 4.825 1.00 0.00 65 ASP A N 5
ATOM 7298 C CA . ASP A 1 65 ? 12.470 -10.965 5.076 1.00 0.00 65 ASP A CA 5
ATOM 7299 C C . ASP A 1 65 ? 12.751 -9.711 4.254 1.00 0.00 65 ASP A C 5
ATOM 7300 O O . ASP A 1 65 ? 13.870 -9.501 3.785 1.00 0.00 65 ASP A O 5
ATOM 7309 N N . HIS A 1 66 ? 11.727 -8.880 4.082 1.00 0.00 66 HIS A N 5
ATOM 7310 C CA . HIS A 1 66 ? 11.864 -7.647 3.316 1.00 0.00 66 HIS A CA 5
ATOM 7311 C C . HIS A 1 66 ? 11.880 -6.433 4.239 1.00 0.00 66 HIS A C 5
ATOM 7312 O O . HIS A 1 66 ? 11.538 -6.532 5.418 1.00 0.00 66 HIS A O 5
ATOM 7326 N N . TYR A 1 67 ? 12.281 -5.288 3.697 1.00 0.00 67 TYR A N 5
ATOM 7327 C CA . TYR A 1 67 ? 12.345 -4.055 4.473 1.00 0.00 67 TYR A CA 5
ATOM 7328 C C . TYR A 1 67 ? 11.032 -3.284 4.379 1.00 0.00 67 TYR A C 5
ATOM 7329 O O . TYR A 1 67 ? 10.954 -2.118 4.769 1.00 0.00 67 TYR A O 5
ATOM 7347 N N . LEU A 1 68 ? 10.002 -3.942 3.859 1.00 0.00 68 LEU A N 5
ATOM 7348 C CA . LEU A 1 68 ? 8.691 -3.320 3.714 1.00 0.00 68 LEU A CA 5
ATOM 7349 C C . LEU A 1 68 ? 7.616 -4.144 4.415 1.00 0.00 68 LEU A C 5
ATOM 7350 O O . LEU A 1 68 ? 6.430 -3.823 4.347 1.00 0.00 68 LEU A O 5
ATOM 7366 N N . ASN A 1 69 ? 8.040 -5.207 5.091 1.00 0.00 69 ASN A N 5
ATOM 7367 C CA . ASN A 1 69 ? 7.114 -6.077 5.808 1.00 0.00 69 ASN A CA 5
ATOM 7368 C C . ASN A 1 69 ? 6.219 -5.267 6.741 1.00 0.00 69 ASN A C 5
ATOM 7369 O O . ASN A 1 69 ? 4.991 -5.339 6.682 1.00 0.00 69 ASN A O 5
ATOM 7380 N N . PRO A 1 70 ? 6.847 -4.477 7.625 1.00 0.00 70 PRO A N 5
ATOM 7381 C CA . PRO A 1 70 ? 6.127 -3.638 8.587 1.00 0.00 70 PRO A CA 5
ATOM 7382 C C . PRO A 1 70 ? 5.402 -2.476 7.915 1.00 0.00 70 PRO A C 5
ATOM 7383 O O . PRO A 1 70 ? 4.290 -2.118 8.304 1.00 0.00 70 PRO A O 5
ATOM 7394 N N . TYR A 1 71 ? 6.039 -1.893 6.906 1.00 0.00 71 TYR A N 5
ATOM 7395 C CA . TYR A 1 71 ? 5.455 -0.770 6.181 1.00 0.00 71 TYR A CA 5
ATOM 7396 C C . TYR A 1 71 ? 4.141 -1.174 5.518 1.00 0.00 71 TYR A C 5
ATOM 7397 O O . TYR A 1 71 ? 3.112 -0.527 5.709 1.00 0.00 71 TYR A O 5
ATOM 7415 N N . TYR A 1 72 ? 4.186 -2.248 4.738 1.00 0.00 72 TYR A N 5
ATOM 7416 C CA . TYR A 1 72 ? 3.001 -2.739 4.044 1.00 0.00 72 TYR A CA 5
ATOM 7417 C C . TYR A 1 72 ? 1.955 -3.237 5.037 1.00 0.00 72 TYR A C 5
ATOM 7418 O O . TYR A 1 72 ? 0.780 -2.882 4.950 1.00 0.00 72 TYR A O 5
ATOM 7436 N N . LYS A 1 73 ? 2.392 -4.062 5.982 1.00 0.00 73 LYS A N 5
ATOM 7437 C CA . LYS A 1 73 ? 1.497 -4.609 6.995 1.00 0.00 73 LYS A CA 5
ATOM 7438 C C . LYS A 1 73 ? 0.844 -3.493 7.804 1.00 0.00 73 LYS A C 5
ATOM 7439 O O . LYS A 1 73 ? -0.281 -3.637 8.282 1.00 0.00 73 LYS A O 5
ATOM 7458 N N . PHE A 1 74 ? 1.556 -2.381 7.951 1.00 0.00 74 PHE A N 5
ATOM 7459 C CA . PHE A 1 74 ? 1.045 -1.240 8.702 1.00 0.00 74 PHE A CA 5
ATOM 7460 C C . PHE A 1 74 ? -0.038 -0.511 7.912 1.00 0.00 74 PHE A C 5
ATOM 7461 O O . PHE A 1 74 ? -1.167 -0.360 8.381 1.00 0.00 74 PHE A O 5
ATOM 7478 N N . ILE A 1 75 ? 0.315 -0.060 6.713 1.00 0.00 75 ILE A N 5
ATOM 7479 C CA . ILE A 1 75 ? -0.626 0.653 5.858 1.00 0.00 75 ILE A CA 5
ATOM 7480 C C . ILE A 1 75 ? -1.906 -0.152 5.659 1.00 0.00 75 ILE A C 5
ATOM 7481 O O . ILE A 1 75 ? -3.006 0.399 5.678 1.00 0.00 75 ILE A O 5
ATOM 7497 N N . GLN A 1 76 ? -1.754 -1.458 5.469 1.00 0.00 76 GLN A N 5
ATOM 7498 C CA . GLN A 1 76 ? -2.898 -2.339 5.267 1.00 0.00 76 GLN A CA 5
ATOM 7499 C C . GLN A 1 76 ? -3.698 -2.495 6.556 1.00 0.00 76 GLN A C 5
ATOM 7500 O O . GLN A 1 76 ? -4.903 -2.244 6.585 1.00 0.00 76 GLN A O 5
ATOM 7514 N N . LYS A 1 77 ? -3.021 -2.913 7.620 1.00 0.00 77 LYS A N 5
ATOM 7515 C CA . LYS A 1 77 ? -3.668 -3.102 8.913 1.00 0.00 77 LYS A CA 5
ATOM 7516 C C . LYS A 1 77 ? -4.399 -1.836 9.347 1.00 0.00 77 LYS A C 5
ATOM 7517 O O . LYS A 1 77 ? -5.462 -1.901 9.963 1.00 0.00 77 LYS A O 5
ATOM 7536 N N . ALA A 1 78 ? -3.822 -0.684 9.019 1.00 0.00 78 ALA A N 5
ATOM 7537 C CA . ALA A 1 78 ? -4.421 0.597 9.372 1.00 0.00 78 ALA A CA 5
ATOM 7538 C C . ALA A 1 78 ? -5.610 0.915 8.471 1.00 0.00 78 ALA A C 5
ATOM 7539 O O . ALA A 1 78 ? -6.641 1.399 8.936 1.00 0.00 78 ALA A O 5
ATOM 7546 N N . MET A 1 79 ? -5.458 0.639 7.180 1.00 0.00 79 MET A N 5
ATOM 7547 C CA . MET A 1 79 ? -6.520 0.896 6.214 1.00 0.00 79 MET A CA 5
ATOM 7548 C C . MET A 1 79 ? -7.740 0.027 6.505 1.00 0.00 79 MET A C 5
ATOM 7549 O O . MET A 1 79 ? -8.873 0.412 6.214 1.00 0.00 79 MET A O 5
ATOM 7563 N N . LYS A 1 80 ? -7.502 -1.146 7.081 1.00 0.00 80 LYS A N 5
ATOM 7564 C CA . LYS A 1 80 ? -8.580 -2.070 7.412 1.00 0.00 80 LYS A CA 5
ATOM 7565 C C . LYS A 1 80 ? -9.108 -1.808 8.819 1.00 0.00 80 LYS A C 5
ATOM 7566 O O . LYS A 1 80 ? -10.296 -1.981 9.088 1.00 0.00 80 LYS A O 5
ATOM 7585 N N . GLU A 1 81 ? -8.217 -1.387 9.711 1.00 0.00 81 GLU A N 5
ATOM 7586 C CA . GLU A 1 81 ? -8.594 -1.101 11.090 1.00 0.00 81 GLU A CA 5
ATOM 7587 C C . GLU A 1 81 ? -9.463 0.152 11.168 1.00 0.00 81 GLU A C 5
ATOM 7588 O O . GLU A 1 81 ? -10.212 0.343 12.125 1.00 0.00 81 GLU A O 5
ATOM 7600 N N . GLY A 1 82 ? -9.356 1.003 10.152 1.00 0.00 82 GLY A N 5
ATOM 7601 C CA . GLY A 1 82 ? -10.136 2.226 10.124 1.00 0.00 82 GLY A CA 5
ATOM 7602 C C . GLY A 1 82 ? -9.323 3.441 10.526 1.00 0.00 82 GLY A C 5
ATOM 7603 O O . GLY A 1 82 ? -9.848 4.374 11.134 1.00 0.00 82 GLY A O 5
ATOM 7607 N N . ARG A 1 83 ? -8.038 3.430 10.187 1.00 0.00 83 ARG A N 5
ATOM 7608 C CA . ARG A 1 83 ? -7.151 4.538 10.519 1.00 0.00 83 ARG A CA 5
ATOM 7609 C C . ARG A 1 83 ? -6.664 5.242 9.255 1.00 0.00 83 ARG A C 5
ATOM 7610 O O . ARG A 1 83 ? -6.661 6.471 9.179 1.00 0.00 83 ARG A O 5
ATOM 7631 N N . TYR A 1 84 ? -6.253 4.456 8.268 1.00 0.00 84 TYR A N 5
ATOM 7632 C CA . TYR A 1 84 ? -5.761 5.003 7.009 1.00 0.00 84 TYR A CA 5
ATOM 7633 C C . TYR A 1 84 ? -6.857 4.998 5.947 1.00 0.00 84 TYR A C 5
ATOM 7634 O O . TYR A 1 84 ? -7.688 4.091 5.899 1.00 0.00 84 TYR A O 5
ATOM 7652 N N . THR A 1 85 ? -6.851 6.019 5.096 1.00 0.00 85 THR A N 5
ATOM 7653 C CA . THR A 1 85 ? -7.843 6.134 4.034 1.00 0.00 85 THR A CA 5
ATOM 7654 C C . THR A 1 85 ? -7.205 6.605 2.733 1.00 0.00 85 THR A C 5
ATOM 7655 O O . THR A 1 85 ? -6.286 7.425 2.741 1.00 0.00 85 THR A O 5
ATOM 7666 N N . VAL A 1 86 ? -7.696 6.082 1.614 1.00 0.00 86 VAL A N 5
ATOM 7667 C CA . VAL A 1 86 ? -7.174 6.450 0.304 1.00 0.00 86 VAL A CA 5
ATOM 7668 C C . VAL A 1 86 ? -8.190 7.274 -0.480 1.00 0.00 86 VAL A C 5
ATOM 7669 O O . VAL A 1 86 ? -9.398 7.138 -0.286 1.00 0.00 86 VAL A O 5
ATOM 7682 N N . LEU A 1 87 ? -7.691 8.128 -1.367 1.00 0.00 87 LEU A N 5
ATOM 7683 C CA . LEU A 1 87 ? -8.555 8.975 -2.183 1.00 0.00 87 LEU A CA 5
ATOM 7684 C C . LEU A 1 87 ? -9.621 8.144 -2.891 1.00 0.00 87 LEU A C 5
ATOM 7685 O O . LEU A 1 87 ? -9.551 6.915 -2.913 1.00 0.00 87 LEU A O 5
ATOM 7701 N N . ALA A 1 88 ? -10.605 8.823 -3.471 1.00 0.00 88 ALA A N 5
ATOM 7702 C CA . ALA A 1 88 ? -11.682 8.148 -4.184 1.00 0.00 88 ALA A CA 5
ATOM 7703 C C . ALA A 1 88 ? -11.132 7.236 -5.275 1.00 0.00 88 ALA A C 5
ATOM 7704 O O . ALA A 1 88 ? -10.568 7.706 -6.262 1.00 0.00 88 ALA A O 5
ATOM 7711 N N . GLU A 1 89 ? -11.299 5.931 -5.089 1.00 0.00 89 GLU A N 5
ATOM 7712 C CA . GLU A 1 89 ? -10.817 4.954 -6.058 1.00 0.00 89 GLU A CA 5
ATOM 7713 C C . GLU A 1 89 ? -11.819 4.775 -7.195 1.00 0.00 89 GLU A C 5
ATOM 7714 O O . GLU A 1 89 ? -13.003 5.074 -7.046 1.00 0.00 89 GLU A O 5
ATOM 7726 N N . ASN A 1 90 ? -11.334 4.286 -8.332 1.00 0.00 90 ASN A N 5
ATOM 7727 C CA . ASN A 1 90 ? -12.186 4.069 -9.496 1.00 0.00 90 ASN A CA 5
ATOM 7728 C C . ASN A 1 90 ? -11.963 2.678 -10.081 1.00 0.00 90 ASN A C 5
ATOM 7729 O O . ASN A 1 90 ? -11.361 2.528 -11.145 1.00 0.00 90 ASN A O 5
ATOM 7740 N N . LYS A 1 91 ? -12.452 1.661 -9.379 1.00 0.00 91 LYS A N 5
ATOM 7741 C CA . LYS A 1 91 ? -12.309 0.282 -9.828 1.00 0.00 91 LYS A CA 5
ATOM 7742 C C . LYS A 1 91 ? -13.672 -0.344 -10.107 1.00 0.00 91 LYS A C 5
ATOM 7743 O O . LYS A 1 91 ? -14.642 -0.085 -9.395 1.00 0.00 91 LYS A O 5
ATOM 7762 N N . SER A 1 92 ? -13.738 -1.169 -11.146 1.00 0.00 92 SER A N 5
ATOM 7763 C CA . SER A 1 92 ? -14.983 -1.830 -11.520 1.00 0.00 92 SER A CA 5
ATOM 7764 C C . SER A 1 92 ? -15.375 -2.877 -10.483 1.00 0.00 92 SER A C 5
ATOM 7765 O O . SER A 1 92 ? -16.420 -2.769 -9.839 1.00 0.00 92 SER A O 5
ATOM 7773 N N . ASP A 1 93 ? -14.531 -3.891 -10.325 1.00 0.00 93 ASP A N 5
ATOM 7774 C CA . ASP A 1 93 ? -14.788 -4.958 -9.365 1.00 0.00 93 ASP A CA 5
ATOM 7775 C C . ASP A 1 93 ? -16.117 -5.645 -9.659 1.00 0.00 93 ASP A C 5
ATOM 7776 O O . ASP A 1 93 ? -17.132 -5.349 -9.030 1.00 0.00 93 ASP A O 5
ATOM 7785 N N . GLU A 1 94 ? -16.103 -6.564 -10.620 1.00 0.00 94 GLU A N 5
ATOM 7786 C CA . GLU A 1 94 ? -17.309 -7.291 -10.998 1.00 0.00 94 GLU A CA 5
ATOM 7787 C C . GLU A 1 94 ? -17.662 -8.342 -9.949 1.00 0.00 94 GLU A C 5
ATOM 7788 O O . GLU A 1 94 ? -18.749 -8.319 -9.372 1.00 0.00 94 GLU A O 5
ATOM 7800 N N . LYS A 1 95 ? -16.735 -9.263 -9.708 1.00 0.00 95 LYS A N 5
ATOM 7801 C CA . LYS A 1 95 ? -16.946 -10.323 -8.729 1.00 0.00 95 LYS A CA 5
ATOM 7802 C C . LYS A 1 95 ? -16.753 -9.798 -7.310 1.00 0.00 95 LYS A C 5
ATOM 7803 O O . LYS A 1 95 ? -15.633 -9.747 -6.802 1.00 0.00 95 LYS A O 5
ATOM 7822 N N . LYS A 1 96 ? -17.853 -9.411 -6.672 1.00 0.00 96 LYS A N 5
ATOM 7823 C CA . LYS A 1 96 ? -17.806 -8.893 -5.310 1.00 0.00 96 LYS A CA 5
ATOM 7824 C C . LYS A 1 96 ? -18.874 -9.550 -4.441 1.00 0.00 96 LYS A C 5
ATOM 7825 O O . LYS A 1 96 ? -20.071 -9.389 -4.682 1.00 0.00 96 LYS A O 5
ATOM 7844 N N . LYS A 1 97 ? -18.434 -10.290 -3.429 1.00 0.00 97 LYS A N 5
ATOM 7845 C CA . LYS A 1 97 ? -19.351 -10.970 -2.522 1.00 0.00 97 LYS A CA 5
ATOM 7846 C C . LYS A 1 97 ? -18.613 -11.495 -1.295 1.00 0.00 97 LYS A C 5
ATOM 7847 O O . LYS A 1 97 ? -17.392 -11.380 -1.197 1.00 0.00 97 LYS A O 5
ATOM 7866 N N . SER A 1 98 ? -19.363 -12.073 -0.361 1.00 0.00 98 SER A N 5
ATOM 7867 C CA . SER A 1 98 ? -18.779 -12.614 0.861 1.00 0.00 98 SER A CA 5
ATOM 7868 C C . SER A 1 98 ? -19.422 -13.948 1.225 1.00 0.00 98 SER A C 5
ATOM 7869 O O . SER A 1 98 ? -20.571 -13.997 1.663 1.00 0.00 98 SER A O 5
ATOM 7877 N N . GLY A 1 99 ? -18.672 -15.030 1.041 1.00 0.00 99 GLY A N 5
ATOM 7878 C CA . GLY A 1 99 ? -19.184 -16.351 1.355 1.00 0.00 99 GLY A CA 5
ATOM 7879 C C . GLY A 1 99 ? -18.091 -17.399 1.408 1.00 0.00 99 GLY A C 5
ATOM 7880 O O . GLY A 1 99 ? -17.308 -17.443 2.358 1.00 0.00 99 GLY A O 5
ATOM 7884 N N . VAL A 1 100 ? -18.036 -18.248 0.387 1.00 0.00 100 VAL A N 5
ATOM 7885 C CA . VAL A 1 100 ? -17.031 -19.302 0.321 1.00 0.00 100 VAL A CA 5
ATOM 7886 C C . VAL A 1 100 ? -16.607 -19.568 -1.119 1.00 0.00 100 VAL A C 5
ATOM 7887 O O . VAL A 1 100 ? -17.431 -19.549 -2.033 1.00 0.00 100 VAL A O 5
ATOM 7900 N N . SER A 1 101 ? -15.316 -19.816 -1.314 1.00 0.00 101 SER A N 5
ATOM 7901 C CA . SER A 1 101 ? -14.781 -20.083 -2.643 1.00 0.00 101 SER A CA 5
ATOM 7902 C C . SER A 1 101 ? -15.157 -18.968 -3.614 1.00 0.00 101 SER A C 5
ATOM 7903 O O . SER A 1 101 ? -14.636 -17.857 -3.531 1.00 0.00 101 SER A O 5
ATOM 7911 N N . GLY A 1 1 ? 14.774 19.719 -4.258 1.00 0.00 1 GLY A N 6
ATOM 7912 C CA . GLY A 1 1 ? 14.194 18.511 -4.816 1.00 0.00 1 GLY A CA 6
ATOM 7913 C C . GLY A 1 1 ? 12.924 18.094 -4.100 1.00 0.00 1 GLY A C 6
ATOM 7914 O O . GLY A 1 1 ? 12.944 17.806 -2.903 1.00 0.00 1 GLY A O 6
ATOM 7918 N N . SER A 1 2 ? 11.816 18.062 -4.833 1.00 0.00 2 SER A N 6
ATOM 7919 C CA . SER A 1 2 ? 10.531 17.682 -4.260 1.00 0.00 2 SER A CA 6
ATOM 7920 C C . SER A 1 2 ? 10.506 16.195 -3.919 1.00 0.00 2 SER A C 6
ATOM 7921 O O . SER A 1 2 ? 10.002 15.796 -2.869 1.00 0.00 2 SER A O 6
ATOM 7929 N N . SER A 1 3 ? 11.054 15.380 -4.815 1.00 0.00 3 SER A N 6
ATOM 7930 C CA . SER A 1 3 ? 11.092 13.937 -4.612 1.00 0.00 3 SER A CA 6
ATOM 7931 C C . SER A 1 3 ? 11.882 13.585 -3.354 1.00 0.00 3 SER A C 6
ATOM 7932 O O . SER A 1 3 ? 13.060 13.919 -3.234 1.00 0.00 3 SER A O 6
ATOM 7940 N N . GLY A 1 4 ? 11.222 12.908 -2.419 1.00 0.00 4 GLY A N 6
ATOM 7941 C CA . GLY A 1 4 ? 11.877 12.523 -1.182 1.00 0.00 4 GLY A CA 6
ATOM 7942 C C . GLY A 1 4 ? 13.131 11.705 -1.421 1.00 0.00 4 GLY A C 6
ATOM 7943 O O . GLY A 1 4 ? 13.055 10.521 -1.749 1.00 0.00 4 GLY A O 6
ATOM 7947 N N . SER A 1 5 ? 14.288 12.339 -1.258 1.00 0.00 5 SER A N 6
ATOM 7948 C CA . SER A 1 5 ? 15.564 11.664 -1.463 1.00 0.00 5 SER A CA 6
ATOM 7949 C C . SER A 1 5 ? 15.868 10.713 -0.309 1.00 0.00 5 SER A C 6
ATOM 7950 O O . SER A 1 5 ? 16.403 9.623 -0.512 1.00 0.00 5 SER A O 6
ATOM 7958 N N . SER A 1 6 ? 15.521 11.134 0.903 1.00 0.00 6 SER A N 6
ATOM 7959 C CA . SER A 1 6 ? 15.759 10.323 2.091 1.00 0.00 6 SER A CA 6
ATOM 7960 C C . SER A 1 6 ? 14.512 9.528 2.466 1.00 0.00 6 SER A C 6
ATOM 7961 O O . SER A 1 6 ? 13.972 9.678 3.561 1.00 0.00 6 SER A O 6
ATOM 7969 N N . GLY A 1 7 ? 14.058 8.682 1.546 1.00 0.00 7 GLY A N 6
ATOM 7970 C CA . GLY A 1 7 ? 12.878 7.876 1.797 1.00 0.00 7 GLY A CA 6
ATOM 7971 C C . GLY A 1 7 ? 11.597 8.683 1.717 1.00 0.00 7 GLY A C 6
ATOM 7972 O O . GLY A 1 7 ? 11.379 9.596 2.515 1.00 0.00 7 GLY A O 6
ATOM 7976 N N . VAL A 1 8 ? 10.747 8.349 0.751 1.00 0.00 8 VAL A N 6
ATOM 7977 C CA . VAL A 1 8 ? 9.481 9.050 0.570 1.00 0.00 8 VAL A CA 6
ATOM 7978 C C . VAL A 1 8 ? 8.417 8.517 1.523 1.00 0.00 8 VAL A C 6
ATOM 7979 O O . VAL A 1 8 ? 8.272 7.307 1.694 1.00 0.00 8 VAL A O 6
ATOM 7992 N N . ALA A 1 9 ? 7.674 9.429 2.141 1.00 0.00 9 ALA A N 6
ATOM 7993 C CA . ALA A 1 9 ? 6.620 9.051 3.074 1.00 0.00 9 ALA A CA 6
ATOM 7994 C C . ALA A 1 9 ? 5.277 9.636 2.652 1.00 0.00 9 ALA A C 6
ATOM 7995 O O . ALA A 1 9 ? 5.205 10.634 1.935 1.00 0.00 9 ALA A O 6
ATOM 8002 N N . PRO A 1 10 ? 4.185 9.001 3.105 1.00 0.00 10 PRO A N 6
ATOM 8003 C CA . PRO A 1 10 ? 2.824 9.442 2.787 1.00 0.00 10 PRO A CA 6
ATOM 8004 C C . PRO A 1 10 ? 2.464 10.756 3.472 1.00 0.00 10 PRO A C 6
ATOM 8005 O O . PRO A 1 10 ? 3.305 11.380 4.120 1.00 0.00 10 PRO A O 6
ATOM 8016 N N . LEU A 1 11 ? 1.211 11.170 3.325 1.00 0.00 11 LEU A N 6
ATOM 8017 C CA . LEU A 1 11 ? 0.740 12.411 3.930 1.00 0.00 11 LEU A CA 6
ATOM 8018 C C . LEU A 1 11 ? -0.367 12.136 4.943 1.00 0.00 11 LEU A C 6
ATOM 8019 O O . LEU A 1 11 ? -1.297 11.377 4.672 1.00 0.00 11 LEU A O 6
ATOM 8035 N N . GLY A 1 12 ? -0.261 12.761 6.112 1.00 0.00 12 GLY A N 6
ATOM 8036 C CA . GLY A 1 12 ? -1.260 12.572 7.148 1.00 0.00 12 GLY A CA 6
ATOM 8037 C C . GLY A 1 12 ? -0.901 11.452 8.104 1.00 0.00 12 GLY A C 6
ATOM 8038 O O . GLY A 1 12 ? -0.917 11.636 9.322 1.00 0.00 12 GLY A O 6
ATOM 8042 N N . LEU A 1 13 ? -0.576 10.288 7.553 1.00 0.00 13 LEU A N 6
ATOM 8043 C CA . LEU A 1 13 ? -0.212 9.132 8.365 1.00 0.00 13 LEU A CA 6
ATOM 8044 C C . LEU A 1 13 ? 1.120 9.361 9.072 1.00 0.00 13 LEU A C 6
ATOM 8045 O O . LEU A 1 13 ? 2.099 9.778 8.453 1.00 0.00 13 LEU A O 6
ATOM 8061 N N . SER A 1 14 ? 1.150 9.083 10.372 1.00 0.00 14 SER A N 6
ATOM 8062 C CA . SER A 1 14 ? 2.361 9.260 11.164 1.00 0.00 14 SER A CA 6
ATOM 8063 C C . SER A 1 14 ? 3.121 7.944 11.296 1.00 0.00 14 SER A C 6
ATOM 8064 O O . SER A 1 14 ? 2.799 7.110 12.143 1.00 0.00 14 SER A O 6
ATOM 8072 N N . VAL A 1 15 ? 4.132 7.763 10.453 1.00 0.00 15 VAL A N 6
ATOM 8073 C CA . VAL A 1 15 ? 4.939 6.550 10.475 1.00 0.00 15 VAL A CA 6
ATOM 8074 C C . VAL A 1 15 ? 5.942 6.578 11.623 1.00 0.00 15 VAL A C 6
ATOM 8075 O O . VAL A 1 15 ? 6.622 7.576 11.862 1.00 0.00 15 VAL A O 6
ATOM 8088 N N . PRO A 1 16 ? 6.038 5.456 12.352 1.00 0.00 16 PRO A N 6
ATOM 8089 C CA . PRO A 1 16 ? 6.956 5.326 13.488 1.00 0.00 16 PRO A CA 6
ATOM 8090 C C . PRO A 1 16 ? 8.416 5.283 13.051 1.00 0.00 16 PRO A C 6
ATOM 8091 O O . PRO A 1 16 ? 8.717 5.292 11.857 1.00 0.00 16 PRO A O 6
ATOM 8102 N N . SER A 1 17 ? 9.319 5.237 14.024 1.00 0.00 17 SER A N 6
ATOM 8103 C CA . SER A 1 17 ? 10.749 5.196 13.740 1.00 0.00 17 SER A CA 6
ATOM 8104 C C . SER A 1 17 ? 11.281 3.768 13.832 1.00 0.00 17 SER A C 6
ATOM 8105 O O . SER A 1 17 ? 12.460 3.550 14.109 1.00 0.00 17 SER A O 6
ATOM 8113 N N . ASP A 1 18 ? 10.402 2.801 13.597 1.00 0.00 18 ASP A N 6
ATOM 8114 C CA . ASP A 1 18 ? 10.781 1.393 13.652 1.00 0.00 18 ASP A CA 6
ATOM 8115 C C . ASP A 1 18 ? 10.627 0.735 12.284 1.00 0.00 18 ASP A C 6
ATOM 8116 O O . ASP A 1 18 ? 11.304 -0.246 11.976 1.00 0.00 18 ASP A O 6
ATOM 8125 N N . VAL A 1 19 ? 9.732 1.282 11.467 1.00 0.00 19 VAL A N 6
ATOM 8126 C CA . VAL A 1 19 ? 9.489 0.748 10.132 1.00 0.00 19 VAL A CA 6
ATOM 8127 C C . VAL A 1 19 ? 10.404 1.403 9.104 1.00 0.00 19 VAL A C 6
ATOM 8128 O O . VAL A 1 19 ? 10.666 2.604 9.168 1.00 0.00 19 VAL A O 6
ATOM 8141 N N . GLU A 1 20 ? 10.887 0.606 8.156 1.00 0.00 20 GLU A N 6
ATOM 8142 C CA . GLU A 1 20 ? 11.774 1.109 7.114 1.00 0.00 20 GLU A CA 6
ATOM 8143 C C . GLU A 1 20 ? 10.977 1.782 6.000 1.00 0.00 20 GLU A C 6
ATOM 8144 O O . GLU A 1 20 ? 9.938 1.278 5.572 1.00 0.00 20 GLU A O 6
ATOM 8156 N N . LEU A 1 21 ? 11.471 2.925 5.536 1.00 0.00 21 LEU A N 6
ATOM 8157 C CA . LEU A 1 21 ? 10.805 3.670 4.472 1.00 0.00 21 LEU A CA 6
ATOM 8158 C C . LEU A 1 21 ? 11.050 3.017 3.116 1.00 0.00 21 LEU A C 6
ATOM 8159 O O . LEU A 1 21 ? 11.994 2.248 2.930 1.00 0.00 21 LEU A O 6
ATOM 8175 N N . PRO A 1 22 ? 10.182 3.331 2.142 1.00 0.00 22 PRO A N 6
ATOM 8176 C CA . PRO A 1 22 ? 10.285 2.788 0.785 1.00 0.00 22 PRO A CA 6
ATOM 8177 C C . PRO A 1 22 ? 11.486 3.344 0.027 1.00 0.00 22 PRO A C 6
ATOM 8178 O O . PRO A 1 22 ? 12.049 4.380 0.382 1.00 0.00 22 PRO A O 6
ATOM 8189 N N . PRO A 1 23 ? 11.889 2.641 -1.042 1.00 0.00 23 PRO A N 6
ATOM 8190 C CA . PRO A 1 23 ? 13.028 3.047 -1.872 1.00 0.00 23 PRO A CA 6
ATOM 8191 C C . PRO A 1 23 ? 12.733 4.302 -2.686 1.00 0.00 23 PRO A C 6
ATOM 8192 O O . PRO A 1 23 ? 13.531 5.240 -2.711 1.00 0.00 23 PRO A O 6
ATOM 8203 N N . THR A 1 24 ? 11.582 4.314 -3.351 1.00 0.00 24 THR A N 6
ATOM 8204 C CA . THR A 1 24 ? 11.183 5.454 -4.167 1.00 0.00 24 THR A CA 6
ATOM 8205 C C . THR A 1 24 ? 9.666 5.598 -4.206 1.00 0.00 24 THR A C 6
ATOM 8206 O O . THR A 1 24 ? 8.938 4.716 -3.752 1.00 0.00 24 THR A O 6
ATOM 8217 N N . ALA A 1 25 ? 9.196 6.715 -4.751 1.00 0.00 25 ALA A N 6
ATOM 8218 C CA . ALA A 1 25 ? 7.765 6.973 -4.851 1.00 0.00 25 ALA A CA 6
ATOM 8219 C C . ALA A 1 25 ? 7.039 5.797 -5.496 1.00 0.00 25 ALA A C 6
ATOM 8220 O O . ALA A 1 25 ? 5.940 5.429 -5.080 1.00 0.00 25 ALA A O 6
ATOM 8227 N N . LYS A 1 26 ? 7.660 5.210 -6.513 1.00 0.00 26 LYS A N 6
ATOM 8228 C CA . LYS A 1 26 ? 7.074 4.075 -7.216 1.00 0.00 26 LYS A CA 6
ATOM 8229 C C . LYS A 1 26 ? 6.684 2.972 -6.237 1.00 0.00 26 LYS A C 6
ATOM 8230 O O . LYS A 1 26 ? 5.506 2.648 -6.091 1.00 0.00 26 LYS A O 6
ATOM 8249 N N . MET A 1 27 ? 7.681 2.400 -5.569 1.00 0.00 27 MET A N 6
ATOM 8250 C CA . MET A 1 27 ? 7.440 1.336 -4.602 1.00 0.00 27 MET A CA 6
ATOM 8251 C C . MET A 1 27 ? 6.433 1.778 -3.545 1.00 0.00 27 MET A C 6
ATOM 8252 O O . MET A 1 27 ? 5.493 1.050 -3.225 1.00 0.00 27 MET A O 6
ATOM 8266 N N . HIS A 1 28 ? 6.636 2.976 -3.007 1.00 0.00 28 HIS A N 6
ATOM 8267 C CA . HIS A 1 28 ? 5.745 3.516 -1.985 1.00 0.00 28 HIS A CA 6
ATOM 8268 C C . HIS A 1 28 ? 4.293 3.477 -2.455 1.00 0.00 28 HIS A C 6
ATOM 8269 O O . HIS A 1 28 ? 3.390 3.154 -1.684 1.00 0.00 28 HIS A O 6
ATOM 8283 N N . ALA A 1 29 ? 4.078 3.808 -3.724 1.00 0.00 29 ALA A N 6
ATOM 8284 C CA . ALA A 1 29 ? 2.737 3.810 -4.296 1.00 0.00 29 ALA A CA 6
ATOM 8285 C C . ALA A 1 29 ? 2.199 2.390 -4.437 1.00 0.00 29 ALA A C 6
ATOM 8286 O O . ALA A 1 29 ? 1.049 2.115 -4.095 1.00 0.00 29 ALA A O 6
ATOM 8293 N N . ILE A 1 30 ? 3.038 1.492 -4.944 1.00 0.00 30 ILE A N 6
ATOM 8294 C CA . ILE A 1 30 ? 2.646 0.101 -5.131 1.00 0.00 30 ILE A CA 6
ATOM 8295 C C . ILE A 1 30 ? 2.134 -0.505 -3.828 1.00 0.00 30 ILE A C 6
ATOM 8296 O O . ILE A 1 30 ? 1.078 -1.138 -3.799 1.00 0.00 30 ILE A O 6
ATOM 8312 N N . ILE A 1 31 ? 2.888 -0.306 -2.753 1.00 0.00 31 ILE A N 6
ATOM 8313 C CA . ILE A 1 31 ? 2.509 -0.830 -1.446 1.00 0.00 31 ILE A CA 6
ATOM 8314 C C . ILE A 1 31 ? 1.118 -0.350 -1.044 1.00 0.00 31 ILE A C 6
ATOM 8315 O O . ILE A 1 31 ? 0.189 -1.146 -0.920 1.00 0.00 31 ILE A O 6
ATOM 8331 N N . GLU A 1 32 ? 0.985 0.957 -0.843 1.00 0.00 32 GLU A N 6
ATOM 8332 C CA . GLU A 1 32 ? -0.293 1.543 -0.456 1.00 0.00 32 GLU A CA 6
ATOM 8333 C C . GLU A 1 32 ? -1.404 1.103 -1.406 1.00 0.00 32 GLU A C 6
ATOM 8334 O O . GLU A 1 32 ? -2.436 0.589 -0.975 1.00 0.00 32 GLU A O 6
ATOM 8346 N N . ARG A 1 33 ? -1.183 1.310 -2.700 1.00 0.00 33 ARG A N 6
ATOM 8347 C CA . ARG A 1 33 ? -2.165 0.937 -3.711 1.00 0.00 33 ARG A CA 6
ATOM 8348 C C . ARG A 1 33 ? -2.595 -0.517 -3.541 1.00 0.00 33 ARG A C 6
ATOM 8349 O O . ARG A 1 33 ? -3.784 -0.835 -3.598 1.00 0.00 33 ARG A O 6
ATOM 8370 N N . THR A 1 34 ? -1.621 -1.397 -3.334 1.00 0.00 34 THR A N 6
ATOM 8371 C CA . THR A 1 34 ? -1.898 -2.816 -3.157 1.00 0.00 34 THR A CA 6
ATOM 8372 C C . THR A 1 34 ? -2.670 -3.070 -1.868 1.00 0.00 34 THR A C 6
ATOM 8373 O O . THR A 1 34 ? -3.623 -3.848 -1.847 1.00 0.00 34 THR A O 6
ATOM 8384 N N . ALA A 1 35 ? -2.252 -2.408 -0.794 1.00 0.00 35 ALA A N 6
ATOM 8385 C CA . ALA A 1 35 ? -2.907 -2.560 0.500 1.00 0.00 35 ALA A CA 6
ATOM 8386 C C . ALA A 1 35 ? -4.401 -2.274 0.396 1.00 0.00 35 ALA A C 6
ATOM 8387 O O . ALA A 1 35 ? -5.228 -3.069 0.843 1.00 0.00 35 ALA A O 6
ATOM 8394 N N . SER A 1 36 ? -4.741 -1.134 -0.197 1.00 0.00 36 SER A N 6
ATOM 8395 C CA . SER A 1 36 ? -6.137 -0.741 -0.356 1.00 0.00 36 SER A CA 6
ATOM 8396 C C . SER A 1 36 ? -6.945 -1.859 -1.009 1.00 0.00 36 SER A C 6
ATOM 8397 O O . SER A 1 36 ? -8.049 -2.181 -0.569 1.00 0.00 36 SER A O 6
ATOM 8405 N N . PHE A 1 37 ? -6.386 -2.447 -2.061 1.00 0.00 37 PHE A N 6
ATOM 8406 C CA . PHE A 1 37 ? -7.054 -3.528 -2.777 1.00 0.00 37 PHE A CA 6
ATOM 8407 C C . PHE A 1 37 ? -7.112 -4.791 -1.923 1.00 0.00 37 PHE A C 6
ATOM 8408 O O . PHE A 1 37 ? -8.133 -5.477 -1.876 1.00 0.00 37 PHE A O 6
ATOM 8425 N N . VAL A 1 38 ? -6.007 -5.093 -1.248 1.00 0.00 38 VAL A N 6
ATOM 8426 C CA . VAL A 1 38 ? -5.931 -6.273 -0.394 1.00 0.00 38 VAL A CA 6
ATOM 8427 C C . VAL A 1 38 ? -6.915 -6.176 0.766 1.00 0.00 38 VAL A C 6
ATOM 8428 O O . VAL A 1 38 ? -7.348 -7.191 1.313 1.00 0.00 38 VAL A O 6
ATOM 8441 N N . CYS A 1 39 ? -7.264 -4.949 1.138 1.00 0.00 39 CYS A N 6
ATOM 8442 C CA . CYS A 1 39 ? -8.198 -4.719 2.234 1.00 0.00 39 CYS A CA 6
ATOM 8443 C C . CYS A 1 39 ? -9.641 -4.818 1.750 1.00 0.00 39 CYS A C 6
ATOM 8444 O O . CYS A 1 39 ? -10.455 -5.532 2.336 1.00 0.00 39 CYS A O 6
ATOM 8452 N N . ARG A 1 40 ? -9.950 -4.096 0.678 1.00 0.00 40 ARG A N 6
ATOM 8453 C CA . ARG A 1 40 ? -11.296 -4.100 0.117 1.00 0.00 40 ARG A CA 6
ATOM 8454 C C . ARG A 1 40 ? -11.652 -5.480 -0.431 1.00 0.00 40 ARG A C 6
ATOM 8455 O O . ARG A 1 40 ? -12.750 -5.984 -0.199 1.00 0.00 40 ARG A O 6
ATOM 8476 N N . GLN A 1 41 ? -10.717 -6.082 -1.158 1.00 0.00 41 GLN A N 6
ATOM 8477 C CA . GLN A 1 41 ? -10.933 -7.402 -1.739 1.00 0.00 41 GLN A CA 6
ATOM 8478 C C . GLN A 1 41 ? -10.913 -8.481 -0.662 1.00 0.00 41 GLN A C 6
ATOM 8479 O O . GLN A 1 41 ? -11.572 -9.512 -0.789 1.00 0.00 41 GLN A O 6
ATOM 8493 N N . GLY A 1 42 ? -10.151 -8.236 0.401 1.00 0.00 42 GLY A N 6
ATOM 8494 C CA . GLY A 1 42 ? -10.059 -9.197 1.485 1.00 0.00 42 GLY A CA 6
ATOM 8495 C C . GLY A 1 42 ? -8.670 -9.789 1.617 1.00 0.00 42 GLY A C 6
ATOM 8496 O O . GLY A 1 42 ? -7.848 -9.671 0.710 1.00 0.00 42 GLY A O 6
ATOM 8500 N N . ALA A 1 43 ? -8.407 -10.428 2.753 1.00 0.00 43 ALA A N 6
ATOM 8501 C CA . ALA A 1 43 ? -7.109 -11.042 3.001 1.00 0.00 43 ALA A CA 6
ATOM 8502 C C . ALA A 1 43 ? -6.741 -12.017 1.888 1.00 0.00 43 ALA A C 6
ATOM 8503 O O . ALA A 1 43 ? -5.582 -12.100 1.483 1.00 0.00 43 ALA A O 6
ATOM 8510 N N . GLN A 1 44 ? -7.734 -12.752 1.400 1.00 0.00 44 GLN A N 6
ATOM 8511 C CA . GLN A 1 44 ? -7.513 -13.723 0.334 1.00 0.00 44 GLN A CA 6
ATOM 8512 C C . GLN A 1 44 ? -6.787 -13.082 -0.844 1.00 0.00 44 GLN A C 6
ATOM 8513 O O . GLN A 1 44 ? -5.989 -13.730 -1.522 1.00 0.00 44 GLN A O 6
ATOM 8527 N N . PHE A 1 45 ? -7.069 -11.805 -1.083 1.00 0.00 45 PHE A N 6
ATOM 8528 C CA . PHE A 1 45 ? -6.444 -11.076 -2.180 1.00 0.00 45 PHE A CA 6
ATOM 8529 C C . PHE A 1 45 ? -4.925 -11.212 -2.128 1.00 0.00 45 PHE A C 6
ATOM 8530 O O . PHE A 1 45 ? -4.288 -11.551 -3.125 1.00 0.00 45 PHE A O 6
ATOM 8547 N N . GLU A 1 46 ? -4.353 -10.945 -0.959 1.00 0.00 46 GLU A N 6
ATOM 8548 C CA . GLU A 1 46 ? -2.909 -11.036 -0.777 1.00 0.00 46 GLU A CA 6
ATOM 8549 C C . GLU A 1 46 ? -2.385 -12.389 -1.248 1.00 0.00 46 GLU A C 6
ATOM 8550 O O . GLU A 1 46 ? -1.311 -12.478 -1.844 1.00 0.00 46 GLU A O 6
ATOM 8562 N N . ILE A 1 47 ? -3.151 -13.440 -0.977 1.00 0.00 47 ILE A N 6
ATOM 8563 C CA . ILE A 1 47 ? -2.765 -14.789 -1.373 1.00 0.00 47 ILE A CA 6
ATOM 8564 C C . ILE A 1 47 ? -2.690 -14.916 -2.891 1.00 0.00 47 ILE A C 6
ATOM 8565 O O . ILE A 1 47 ? -1.670 -15.331 -3.439 1.00 0.00 47 ILE A O 6
ATOM 8581 N N . MET A 1 48 ? -3.778 -14.553 -3.564 1.00 0.00 48 MET A N 6
ATOM 8582 C CA . MET A 1 48 ? -3.834 -14.624 -5.019 1.00 0.00 48 MET A CA 6
ATOM 8583 C C . MET A 1 48 ? -2.673 -13.859 -5.646 1.00 0.00 48 MET A C 6
ATOM 8584 O O . MET A 1 48 ? -2.044 -14.332 -6.593 1.00 0.00 48 MET A O 6
ATOM 8598 N N . LEU A 1 49 ? -2.393 -12.675 -5.112 1.00 0.00 49 LEU A N 6
ATOM 8599 C CA . LEU A 1 49 ? -1.307 -11.844 -5.619 1.00 0.00 49 LEU A CA 6
ATOM 8600 C C . LEU A 1 49 ? 0.045 -12.506 -5.373 1.00 0.00 49 LEU A C 6
ATOM 8601 O O . LEU A 1 49 ? 0.816 -12.734 -6.306 1.00 0.00 49 LEU A O 6
ATOM 8617 N N . LYS A 1 50 ? 0.327 -12.814 -4.112 1.00 0.00 50 LYS A N 6
ATOM 8618 C CA . LYS A 1 50 ? 1.584 -13.453 -3.742 1.00 0.00 50 LYS A CA 6
ATOM 8619 C C . LYS A 1 50 ? 1.760 -14.776 -4.481 1.00 0.00 50 LYS A C 6
ATOM 8620 O O . LYS A 1 50 ? 2.879 -15.259 -4.651 1.00 0.00 50 LYS A O 6
ATOM 8639 N N . ALA A 1 51 ? 0.647 -15.356 -4.919 1.00 0.00 51 ALA A N 6
ATOM 8640 C CA . ALA A 1 51 ? 0.679 -16.621 -5.642 1.00 0.00 51 ALA A CA 6
ATOM 8641 C C . ALA A 1 51 ? 0.927 -16.397 -7.130 1.00 0.00 51 ALA A C 6
ATOM 8642 O O . ALA A 1 51 ? 1.971 -16.775 -7.660 1.00 0.00 51 ALA A O 6
ATOM 8649 N N . LYS A 1 52 ? -0.040 -15.779 -7.799 1.00 0.00 52 LYS A N 6
ATOM 8650 C CA . LYS A 1 52 ? 0.072 -15.503 -9.227 1.00 0.00 52 LYS A CA 6
ATOM 8651 C C . LYS A 1 52 ? 1.319 -14.675 -9.524 1.00 0.00 52 LYS A C 6
ATOM 8652 O O . LYS A 1 52 ? 2.157 -15.070 -10.333 1.00 0.00 52 LYS A O 6
ATOM 8671 N N . GLN A 1 53 ? 1.433 -13.527 -8.864 1.00 0.00 53 GLN A N 6
ATOM 8672 C CA . GLN A 1 53 ? 2.578 -12.645 -9.058 1.00 0.00 53 GLN A CA 6
ATOM 8673 C C . GLN A 1 53 ? 3.775 -13.120 -8.241 1.00 0.00 53 GLN A C 6
ATOM 8674 O O . GLN A 1 53 ? 4.307 -12.380 -7.414 1.00 0.00 53 GLN A O 6
ATOM 8688 N N . ALA A 1 54 ? 4.194 -14.358 -8.479 1.00 0.00 54 ALA A N 6
ATOM 8689 C CA . ALA A 1 54 ? 5.330 -14.931 -7.767 1.00 0.00 54 ALA A CA 6
ATOM 8690 C C . ALA A 1 54 ? 6.647 -14.529 -8.422 1.00 0.00 54 ALA A C 6
ATOM 8691 O O . ALA A 1 54 ? 7.691 -14.500 -7.770 1.00 0.00 54 ALA A O 6
ATOM 8698 N N . ARG A 1 55 ? 6.591 -14.222 -9.713 1.00 0.00 55 ARG A N 6
ATOM 8699 C CA . ARG A 1 55 ? 7.781 -13.824 -10.456 1.00 0.00 55 ARG A CA 6
ATOM 8700 C C . ARG A 1 55 ? 7.860 -12.305 -10.583 1.00 0.00 55 ARG A C 6
ATOM 8701 O O . ARG A 1 55 ? 8.551 -11.781 -11.455 1.00 0.00 55 ARG A O 6
ATOM 8722 N N . ASN A 1 56 ? 7.148 -11.605 -9.706 1.00 0.00 56 ASN A N 6
ATOM 8723 C CA . ASN A 1 56 ? 7.136 -10.147 -9.721 1.00 0.00 56 ASN A CA 6
ATOM 8724 C C . ASN A 1 56 ? 8.076 -9.585 -8.659 1.00 0.00 56 ASN A C 6
ATOM 8725 O O . ASN A 1 56 ? 8.095 -10.054 -7.520 1.00 0.00 56 ASN A O 6
ATOM 8736 N N . SER A 1 57 ? 8.855 -8.577 -9.039 1.00 0.00 57 SER A N 6
ATOM 8737 C CA . SER A 1 57 ? 9.801 -7.953 -8.120 1.00 0.00 57 SER A CA 6
ATOM 8738 C C . SER A 1 57 ? 9.119 -6.865 -7.296 1.00 0.00 57 SER A C 6
ATOM 8739 O O . SER A 1 57 ? 9.382 -6.721 -6.102 1.00 0.00 57 SER A O 6
ATOM 8747 N N . GLN A 1 58 ? 8.242 -6.104 -7.942 1.00 0.00 58 GLN A N 6
ATOM 8748 C CA . GLN A 1 58 ? 7.523 -5.029 -7.269 1.00 0.00 58 GLN A CA 6
ATOM 8749 C C . GLN A 1 58 ? 6.763 -5.558 -6.057 1.00 0.00 58 GLN A C 6
ATOM 8750 O O . GLN A 1 58 ? 6.487 -4.817 -5.112 1.00 0.00 58 GLN A O 6
ATOM 8764 N N . PHE A 1 59 ? 6.427 -6.843 -6.090 1.00 0.00 59 PHE A N 6
ATOM 8765 C CA . PHE A 1 59 ? 5.698 -7.471 -4.994 1.00 0.00 59 PHE A CA 6
ATOM 8766 C C . PHE A 1 59 ? 6.655 -8.169 -4.033 1.00 0.00 59 PHE A C 6
ATOM 8767 O O . PHE A 1 59 ? 6.324 -9.203 -3.453 1.00 0.00 59 PHE A O 6
ATOM 8784 N N . ASP A 1 60 ? 7.843 -7.597 -3.871 1.00 0.00 60 ASP A N 6
ATOM 8785 C CA . ASP A 1 60 ? 8.849 -8.163 -2.981 1.00 0.00 60 ASP A CA 6
ATOM 8786 C C . ASP A 1 60 ? 8.625 -7.702 -1.544 1.00 0.00 60 ASP A C 6
ATOM 8787 O O . ASP A 1 60 ? 9.232 -8.227 -0.611 1.00 0.00 60 ASP A O 6
ATOM 8796 N N . PHE A 1 61 ? 7.750 -6.717 -1.374 1.00 0.00 61 PHE A N 6
ATOM 8797 C CA . PHE A 1 61 ? 7.447 -6.183 -0.051 1.00 0.00 61 PHE A CA 6
ATOM 8798 C C . PHE A 1 61 ? 6.671 -7.200 0.781 1.00 0.00 61 PHE A C 6
ATOM 8799 O O . PHE A 1 61 ? 6.622 -7.108 2.008 1.00 0.00 61 PHE A O 6
ATOM 8816 N N . LEU A 1 62 ? 6.065 -8.170 0.104 1.00 0.00 62 LEU A N 6
ATOM 8817 C CA . LEU A 1 62 ? 5.290 -9.205 0.780 1.00 0.00 62 LEU A CA 6
ATOM 8818 C C . LEU A 1 62 ? 6.208 -10.211 1.466 1.00 0.00 62 LEU A C 6
ATOM 8819 O O . LEU A 1 62 ? 5.820 -10.858 2.439 1.00 0.00 62 LEU A O 6
ATOM 8835 N N . ARG A 1 63 ? 7.428 -10.337 0.953 1.00 0.00 63 ARG A N 6
ATOM 8836 C CA . ARG A 1 63 ? 8.402 -11.264 1.517 1.00 0.00 63 ARG A CA 6
ATOM 8837 C C . ARG A 1 63 ? 8.649 -10.962 2.993 1.00 0.00 63 ARG A C 6
ATOM 8838 O O . ARG A 1 63 ? 8.895 -9.816 3.370 1.00 0.00 63 ARG A O 6
ATOM 8859 N N . PHE A 1 64 ? 8.581 -11.998 3.823 1.00 0.00 64 PHE A N 6
ATOM 8860 C CA . PHE A 1 64 ? 8.795 -11.843 5.257 1.00 0.00 64 PHE A CA 6
ATOM 8861 C C . PHE A 1 64 ? 10.198 -11.317 5.543 1.00 0.00 64 PHE A C 6
ATOM 8862 O O . PHE A 1 64 ? 10.446 -10.715 6.589 1.00 0.00 64 PHE A O 6
ATOM 8879 N N . ASP A 1 65 ? 11.113 -11.547 4.608 1.00 0.00 65 ASP A N 6
ATOM 8880 C CA . ASP A 1 65 ? 12.491 -11.096 4.758 1.00 0.00 65 ASP A CA 6
ATOM 8881 C C . ASP A 1 65 ? 12.747 -9.843 3.927 1.00 0.00 65 ASP A C 6
ATOM 8882 O O . ASP A 1 65 ? 13.780 -9.722 3.268 1.00 0.00 65 ASP A O 6
ATOM 8891 N N . HIS A 1 66 ? 11.797 -8.913 3.960 1.00 0.00 66 HIS A N 6
ATOM 8892 C CA . HIS A 1 66 ? 11.919 -7.669 3.209 1.00 0.00 66 HIS A CA 6
ATOM 8893 C C . HIS A 1 66 ? 11.920 -6.466 4.147 1.00 0.00 66 HIS A C 6
ATOM 8894 O O . HIS A 1 66 ? 11.598 -6.588 5.330 1.00 0.00 66 HIS A O 6
ATOM 8908 N N . TYR A 1 67 ? 12.284 -5.305 3.613 1.00 0.00 67 TYR A N 6
ATOM 8909 C CA . TYR A 1 67 ? 12.330 -4.081 4.404 1.00 0.00 67 TYR A CA 6
ATOM 8910 C C . TYR A 1 67 ? 11.021 -3.307 4.285 1.00 0.00 67 TYR A C 6
ATOM 8911 O O . TYR A 1 67 ? 10.962 -2.113 4.585 1.00 0.00 67 TYR A O 6
ATOM 8929 N N . LEU A 1 68 ? 9.972 -3.994 3.846 1.00 0.00 68 LEU A N 6
ATOM 8930 C CA . LEU A 1 68 ? 8.662 -3.373 3.687 1.00 0.00 68 LEU A CA 6
ATOM 8931 C C . LEU A 1 68 ? 7.582 -4.196 4.382 1.00 0.00 68 LEU A C 6
ATOM 8932 O O . LEU A 1 68 ? 6.399 -3.865 4.319 1.00 0.00 68 LEU A O 6
ATOM 8948 N N . ASN A 1 69 ? 7.998 -5.269 5.046 1.00 0.00 69 ASN A N 6
ATOM 8949 C CA . ASN A 1 69 ? 7.066 -6.139 5.755 1.00 0.00 69 ASN A CA 6
ATOM 8950 C C . ASN A 1 69 ? 6.181 -5.332 6.700 1.00 0.00 69 ASN A C 6
ATOM 8951 O O . ASN A 1 69 ? 4.952 -5.396 6.646 1.00 0.00 69 ASN A O 6
ATOM 8962 N N . PRO A 1 70 ? 6.818 -4.554 7.587 1.00 0.00 70 PRO A N 6
ATOM 8963 C CA . PRO A 1 70 ? 6.108 -3.719 8.561 1.00 0.00 70 PRO A CA 6
ATOM 8964 C C . PRO A 1 70 ? 5.387 -2.547 7.903 1.00 0.00 70 PRO A C 6
ATOM 8965 O O . PRO A 1 70 ? 4.282 -2.182 8.304 1.00 0.00 70 PRO A O 6
ATOM 8976 N N . TYR A 1 71 ? 6.019 -1.962 6.892 1.00 0.00 71 TYR A N 6
ATOM 8977 C CA . TYR A 1 71 ? 5.439 -0.830 6.180 1.00 0.00 71 TYR A CA 6
ATOM 8978 C C . TYR A 1 71 ? 4.122 -1.221 5.516 1.00 0.00 71 TYR A C 6
ATOM 8979 O O . TYR A 1 71 ? 3.095 -0.572 5.718 1.00 0.00 71 TYR A O 6
ATOM 8997 N N . TYR A 1 72 ? 4.159 -2.287 4.725 1.00 0.00 72 TYR A N 6
ATOM 8998 C CA . TYR A 1 72 ? 2.970 -2.765 4.030 1.00 0.00 72 TYR A CA 6
ATOM 8999 C C . TYR A 1 72 ? 1.923 -3.264 5.021 1.00 0.00 72 TYR A C 6
ATOM 9000 O O . TYR A 1 72 ? 0.748 -2.905 4.935 1.00 0.00 72 TYR A O 6
ATOM 9018 N N . LYS A 1 73 ? 2.358 -4.095 5.962 1.00 0.00 73 LYS A N 6
ATOM 9019 C CA . LYS A 1 73 ? 1.462 -4.644 6.973 1.00 0.00 73 LYS A CA 6
ATOM 9020 C C . LYS A 1 73 ? 0.818 -3.530 7.792 1.00 0.00 73 LYS A C 6
ATOM 9021 O O . LYS A 1 73 ? -0.310 -3.666 8.266 1.00 0.00 73 LYS A O 6
ATOM 9040 N N . PHE A 1 74 ? 1.542 -2.427 7.954 1.00 0.00 74 PHE A N 6
ATOM 9041 C CA . PHE A 1 74 ? 1.040 -1.289 8.716 1.00 0.00 74 PHE A CA 6
ATOM 9042 C C . PHE A 1 74 ? -0.043 -0.548 7.937 1.00 0.00 74 PHE A C 6
ATOM 9043 O O . PHE A 1 74 ? -1.170 -0.400 8.409 1.00 0.00 74 PHE A O 6
ATOM 9060 N N . ILE A 1 75 ? 0.309 -0.084 6.743 1.00 0.00 75 ILE A N 6
ATOM 9061 C CA . ILE A 1 75 ? -0.632 0.642 5.899 1.00 0.00 75 ILE A CA 6
ATOM 9062 C C . ILE A 1 75 ? -1.918 -0.154 5.698 1.00 0.00 75 ILE A C 6
ATOM 9063 O O . ILE A 1 75 ? -3.016 0.398 5.752 1.00 0.00 75 ILE A O 6
ATOM 9079 N N . GLN A 1 76 ? -1.772 -1.455 5.469 1.00 0.00 76 GLN A N 6
ATOM 9080 C CA . GLN A 1 76 ? -2.922 -2.328 5.262 1.00 0.00 76 GLN A CA 6
ATOM 9081 C C . GLN A 1 76 ? -3.722 -2.488 6.550 1.00 0.00 76 GLN A C 6
ATOM 9082 O O . GLN A 1 76 ? -4.924 -2.224 6.584 1.00 0.00 76 GLN A O 6
ATOM 9096 N N . LYS A 1 77 ? -3.048 -2.924 7.609 1.00 0.00 77 LYS A N 6
ATOM 9097 C CA . LYS A 1 77 ? -3.695 -3.119 8.901 1.00 0.00 77 LYS A CA 6
ATOM 9098 C C . LYS A 1 77 ? -4.422 -1.853 9.343 1.00 0.00 77 LYS A C 6
ATOM 9099 O O . LYS A 1 77 ? -5.497 -1.919 9.938 1.00 0.00 77 LYS A O 6
ATOM 9118 N N . ALA A 1 78 ? -3.829 -0.701 9.046 1.00 0.00 78 ALA A N 6
ATOM 9119 C CA . ALA A 1 78 ? -4.422 0.579 9.410 1.00 0.00 78 ALA A CA 6
ATOM 9120 C C . ALA A 1 78 ? -5.602 0.915 8.503 1.00 0.00 78 ALA A C 6
ATOM 9121 O O . ALA A 1 78 ? -6.614 1.447 8.958 1.00 0.00 78 ALA A O 6
ATOM 9128 N N . MET A 1 79 ? -5.463 0.601 7.219 1.00 0.00 79 MET A N 6
ATOM 9129 C CA . MET A 1 79 ? -6.519 0.869 6.250 1.00 0.00 79 MET A CA 6
ATOM 9130 C C . MET A 1 79 ? -7.747 0.009 6.531 1.00 0.00 79 MET A C 6
ATOM 9131 O O . MET A 1 79 ? -8.874 0.399 6.226 1.00 0.00 79 MET A O 6
ATOM 9145 N N . LYS A 1 80 ? -7.521 -1.163 7.114 1.00 0.00 80 LYS A N 6
ATOM 9146 C CA . LYS A 1 80 ? -8.609 -2.079 7.437 1.00 0.00 80 LYS A CA 6
ATOM 9147 C C . LYS A 1 80 ? -9.128 -1.831 8.850 1.00 0.00 80 LYS A C 6
ATOM 9148 O O . LYS A 1 80 ? -10.316 -1.994 9.122 1.00 0.00 80 LYS A O 6
ATOM 9167 N N . GLU A 1 81 ? -8.228 -1.433 9.744 1.00 0.00 81 GLU A N 6
ATOM 9168 C CA . GLU A 1 81 ? -8.597 -1.162 11.129 1.00 0.00 81 GLU A CA 6
ATOM 9169 C C . GLU A 1 81 ? -9.449 0.100 11.227 1.00 0.00 81 GLU A C 6
ATOM 9170 O O . GLU A 1 81 ? -10.199 0.283 12.186 1.00 0.00 81 GLU A O 6
ATOM 9182 N N . GLY A 1 82 ? -9.327 0.969 10.228 1.00 0.00 82 GLY A N 6
ATOM 9183 C CA . GLY A 1 82 ? -10.091 2.203 10.221 1.00 0.00 82 GLY A CA 6
ATOM 9184 C C . GLY A 1 82 ? -9.274 3.393 10.684 1.00 0.00 82 GLY A C 6
ATOM 9185 O O . GLY A 1 82 ? -9.789 4.281 11.364 1.00 0.00 82 GLY A O 6
ATOM 9189 N N . ARG A 1 83 ? -7.997 3.411 10.318 1.00 0.00 83 ARG A N 6
ATOM 9190 C CA . ARG A 1 83 ? -7.107 4.500 10.702 1.00 0.00 83 ARG A CA 6
ATOM 9191 C C . ARG A 1 83 ? -6.630 5.272 9.476 1.00 0.00 83 ARG A C 6
ATOM 9192 O O . ARG A 1 83 ? -6.662 6.503 9.453 1.00 0.00 83 ARG A O 6
ATOM 9213 N N . TYR A 1 84 ? -6.189 4.542 8.458 1.00 0.00 84 TYR A N 6
ATOM 9214 C CA . TYR A 1 84 ? -5.703 5.158 7.229 1.00 0.00 84 TYR A CA 6
ATOM 9215 C C . TYR A 1 84 ? -6.859 5.477 6.286 1.00 0.00 84 TYR A C 6
ATOM 9216 O O . TYR A 1 84 ? -7.754 4.656 6.080 1.00 0.00 84 TYR A O 6
ATOM 9234 N N . THR A 1 85 ? -6.833 6.676 5.712 1.00 0.00 85 THR A N 6
ATOM 9235 C CA . THR A 1 85 ? -7.877 7.106 4.791 1.00 0.00 85 THR A CA 6
ATOM 9236 C C . THR A 1 85 ? -7.352 7.183 3.362 1.00 0.00 85 THR A C 6
ATOM 9237 O O . THR A 1 85 ? -6.211 7.584 3.130 1.00 0.00 85 THR A O 6
ATOM 9248 N N . VAL A 1 86 ? -8.191 6.797 2.406 1.00 0.00 86 VAL A N 6
ATOM 9249 C CA . VAL A 1 86 ? -7.812 6.825 0.999 1.00 0.00 86 VAL A CA 6
ATOM 9250 C C . VAL A 1 86 ? -8.819 7.617 0.173 1.00 0.00 86 VAL A C 6
ATOM 9251 O O . VAL A 1 86 ? -10.030 7.439 0.313 1.00 0.00 86 VAL A O 6
ATOM 9264 N N . LEU A 1 87 ? -8.312 8.493 -0.687 1.00 0.00 87 LEU A N 6
ATOM 9265 C CA . LEU A 1 87 ? -9.167 9.313 -1.537 1.00 0.00 87 LEU A CA 6
ATOM 9266 C C . LEU A 1 87 ? -10.122 10.156 -0.698 1.00 0.00 87 LEU A C 6
ATOM 9267 O O . LEU A 1 87 ? -10.101 10.096 0.531 1.00 0.00 87 LEU A O 6
ATOM 9283 N N . ALA A 1 88 ? -10.960 10.939 -1.370 1.00 0.00 88 ALA A N 6
ATOM 9284 C CA . ALA A 1 88 ? -11.925 11.790 -0.686 1.00 0.00 88 ALA A CA 6
ATOM 9285 C C . ALA A 1 88 ? -13.286 11.108 -0.589 1.00 0.00 88 ALA A C 6
ATOM 9286 O O . ALA A 1 88 ? -14.320 11.773 -0.531 1.00 0.00 88 ALA A O 6
ATOM 9293 N N . GLU A 1 89 ? -13.278 9.779 -0.574 1.00 0.00 89 GLU A N 6
ATOM 9294 C CA . GLU A 1 89 ? -14.513 9.009 -0.486 1.00 0.00 89 GLU A CA 6
ATOM 9295 C C . GLU A 1 89 ? -14.295 7.719 0.300 1.00 0.00 89 GLU A C 6
ATOM 9296 O O . GLU A 1 89 ? -14.435 6.622 -0.238 1.00 0.00 89 GLU A O 6
ATOM 9308 N N . ASN A 1 90 ? -13.951 7.861 1.576 1.00 0.00 90 ASN A N 6
ATOM 9309 C CA . ASN A 1 90 ? -13.712 6.708 2.436 1.00 0.00 90 ASN A CA 6
ATOM 9310 C C . ASN A 1 90 ? -15.017 5.978 2.742 1.00 0.00 90 ASN A C 6
ATOM 9311 O O . ASN A 1 90 ? -15.942 6.552 3.316 1.00 0.00 90 ASN A O 6
ATOM 9322 N N . LYS A 1 91 ? -15.083 4.709 2.354 1.00 0.00 91 LYS A N 6
ATOM 9323 C CA . LYS A 1 91 ? -16.272 3.898 2.588 1.00 0.00 91 LYS A CA 6
ATOM 9324 C C . LYS A 1 91 ? -15.892 2.466 2.948 1.00 0.00 91 LYS A C 6
ATOM 9325 O O . LYS A 1 91 ? -15.397 1.715 2.108 1.00 0.00 91 LYS A O 6
ATOM 9344 N N . SER A 1 92 ? -16.129 2.093 4.202 1.00 0.00 92 SER A N 6
ATOM 9345 C CA . SER A 1 92 ? -15.809 0.750 4.673 1.00 0.00 92 SER A CA 6
ATOM 9346 C C . SER A 1 92 ? -16.591 0.419 5.940 1.00 0.00 92 SER A C 6
ATOM 9347 O O . SER A 1 92 ? -17.412 1.212 6.402 1.00 0.00 92 SER A O 6
ATOM 9355 N N . ASP A 1 93 ? -16.331 -0.759 6.497 1.00 0.00 93 ASP A N 6
ATOM 9356 C CA . ASP A 1 93 ? -17.010 -1.197 7.711 1.00 0.00 93 ASP A CA 6
ATOM 9357 C C . ASP A 1 93 ? -18.513 -1.320 7.480 1.00 0.00 93 ASP A C 6
ATOM 9358 O O . ASP A 1 93 ? -19.235 -0.324 7.488 1.00 0.00 93 ASP A O 6
ATOM 9367 N N . GLU A 1 94 ? -18.976 -2.549 7.272 1.00 0.00 94 GLU A N 6
ATOM 9368 C CA . GLU A 1 94 ? -20.393 -2.800 7.036 1.00 0.00 94 GLU A CA 6
ATOM 9369 C C . GLU A 1 94 ? -20.961 -3.745 8.092 1.00 0.00 94 GLU A C 6
ATOM 9370 O O . GLU A 1 94 ? -21.803 -4.593 7.795 1.00 0.00 94 GLU A O 6
ATOM 9382 N N . LYS A 1 95 ? -20.493 -3.593 9.326 1.00 0.00 95 LYS A N 6
ATOM 9383 C CA . LYS A 1 95 ? -20.953 -4.430 10.428 1.00 0.00 95 LYS A CA 6
ATOM 9384 C C . LYS A 1 95 ? -21.475 -3.577 11.579 1.00 0.00 95 LYS A C 6
ATOM 9385 O O . LYS A 1 95 ? -21.103 -2.411 11.720 1.00 0.00 95 LYS A O 6
ATOM 9404 N N . LYS A 1 96 ? -22.337 -4.164 12.402 1.00 0.00 96 LYS A N 6
ATOM 9405 C CA . LYS A 1 96 ? -22.909 -3.459 13.543 1.00 0.00 96 LYS A CA 6
ATOM 9406 C C . LYS A 1 96 ? -23.177 -4.420 14.697 1.00 0.00 96 LYS A C 6
ATOM 9407 O O . LYS A 1 96 ? -24.249 -4.397 15.301 1.00 0.00 96 LYS A O 6
ATOM 9426 N N . LYS A 1 97 ? -22.196 -5.263 14.999 1.00 0.00 97 LYS A N 6
ATOM 9427 C CA . LYS A 1 97 ? -22.324 -6.231 16.083 1.00 0.00 97 LYS A CA 6
ATOM 9428 C C . LYS A 1 97 ? -22.383 -5.528 17.435 1.00 0.00 97 LYS A C 6
ATOM 9429 O O . LYS A 1 97 ? -21.356 -5.125 17.981 1.00 0.00 97 LYS A O 6
ATOM 9448 N N . SER A 1 98 ? -23.591 -5.385 17.971 1.00 0.00 98 SER A N 6
ATOM 9449 C CA . SER A 1 98 ? -23.784 -4.729 19.258 1.00 0.00 98 SER A CA 6
ATOM 9450 C C . SER A 1 98 ? -23.027 -5.463 20.361 1.00 0.00 98 SER A C 6
ATOM 9451 O O . SER A 1 98 ? -22.919 -6.689 20.346 1.00 0.00 98 SER A O 6
ATOM 9459 N N . GLY A 1 99 ? -22.503 -4.703 21.318 1.00 0.00 99 GLY A N 6
ATOM 9460 C CA . GLY A 1 99 ? -21.763 -5.298 22.416 1.00 0.00 99 GLY A CA 6
ATOM 9461 C C . GLY A 1 99 ? -22.507 -5.207 23.733 1.00 0.00 99 GLY A C 6
ATOM 9462 O O . GLY A 1 99 ? -23.707 -5.473 23.797 1.00 0.00 99 GLY A O 6
ATOM 9466 N N . VAL A 1 100 ? -21.793 -4.831 24.790 1.00 0.00 100 VAL A N 6
ATOM 9467 C CA . VAL A 1 100 ? -22.392 -4.706 26.113 1.00 0.00 100 VAL A CA 6
ATOM 9468 C C . VAL A 1 100 ? -23.486 -3.644 26.123 1.00 0.00 100 VAL A C 6
ATOM 9469 O O . VAL A 1 100 ? -23.303 -2.545 25.599 1.00 0.00 100 VAL A O 6
ATOM 9482 N N . SER A 1 101 ? -24.624 -3.979 26.722 1.00 0.00 101 SER A N 6
ATOM 9483 C CA . SER A 1 101 ? -25.749 -3.055 26.798 1.00 0.00 101 SER A CA 6
ATOM 9484 C C . SER A 1 101 ? -26.139 -2.559 25.409 1.00 0.00 101 SER A C 6
ATOM 9485 O O . SER A 1 101 ? -27.098 -3.046 24.812 1.00 0.00 101 SER A O 6
ATOM 9493 N N . GLY A 1 1 ? 25.428 15.283 -11.075 1.00 0.00 1 GLY A N 7
ATOM 9494 C CA . GLY A 1 1 ? 26.314 14.309 -10.465 1.00 0.00 1 GLY A CA 7
ATOM 9495 C C . GLY A 1 1 ? 25.801 13.819 -9.125 1.00 0.00 1 GLY A C 7
ATOM 9496 O O . GLY A 1 1 ? 25.687 12.614 -8.900 1.00 0.00 1 GLY A O 7
ATOM 9500 N N . SER A 1 2 ? 25.493 14.754 -8.233 1.00 0.00 2 SER A N 7
ATOM 9501 C CA . SER A 1 2 ? 24.995 14.411 -6.906 1.00 0.00 2 SER A CA 7
ATOM 9502 C C . SER A 1 2 ? 23.492 14.152 -6.940 1.00 0.00 2 SER A C 7
ATOM 9503 O O . SER A 1 2 ? 22.690 15.087 -6.957 1.00 0.00 2 SER A O 7
ATOM 9511 N N . SER A 1 3 ? 23.117 12.877 -6.951 1.00 0.00 3 SER A N 7
ATOM 9512 C CA . SER A 1 3 ? 21.710 12.494 -6.987 1.00 0.00 3 SER A CA 7
ATOM 9513 C C . SER A 1 3 ? 21.405 11.448 -5.920 1.00 0.00 3 SER A C 7
ATOM 9514 O O . SER A 1 3 ? 22.249 10.616 -5.590 1.00 0.00 3 SER A O 7
ATOM 9522 N N . GLY A 1 4 ? 20.189 11.497 -5.383 1.00 0.00 4 GLY A N 7
ATOM 9523 C CA . GLY A 1 4 ? 19.792 10.549 -4.358 1.00 0.00 4 GLY A CA 7
ATOM 9524 C C . GLY A 1 4 ? 18.988 11.198 -3.248 1.00 0.00 4 GLY A C 7
ATOM 9525 O O . GLY A 1 4 ? 19.448 12.147 -2.613 1.00 0.00 4 GLY A O 7
ATOM 9529 N N . SER A 1 5 ? 17.784 10.686 -3.015 1.00 0.00 5 SER A N 7
ATOM 9530 C CA . SER A 1 5 ? 16.912 11.225 -1.978 1.00 0.00 5 SER A CA 7
ATOM 9531 C C . SER A 1 5 ? 16.603 10.167 -0.924 1.00 0.00 5 SER A C 7
ATOM 9532 O O . SER A 1 5 ? 16.998 9.008 -1.057 1.00 0.00 5 SER A O 7
ATOM 9540 N N . SER A 1 6 ? 15.894 10.574 0.124 1.00 0.00 6 SER A N 7
ATOM 9541 C CA . SER A 1 6 ? 15.535 9.663 1.205 1.00 0.00 6 SER A CA 7
ATOM 9542 C C . SER A 1 6 ? 14.194 8.991 0.926 1.00 0.00 6 SER A C 7
ATOM 9543 O O . SER A 1 6 ? 13.635 9.124 -0.162 1.00 0.00 6 SER A O 7
ATOM 9551 N N . GLY A 1 7 ? 13.683 8.269 1.918 1.00 0.00 7 GLY A N 7
ATOM 9552 C CA . GLY A 1 7 ? 12.411 7.587 1.761 1.00 0.00 7 GLY A CA 7
ATOM 9553 C C . GLY A 1 7 ? 11.240 8.548 1.713 1.00 0.00 7 GLY A C 7
ATOM 9554 O O . GLY A 1 7 ? 11.284 9.623 2.313 1.00 0.00 7 GLY A O 7
ATOM 9558 N N . VAL A 1 8 ? 10.189 8.163 0.997 1.00 0.00 8 VAL A N 7
ATOM 9559 C CA . VAL A 1 8 ? 9.000 8.998 0.872 1.00 0.00 8 VAL A CA 7
ATOM 9560 C C . VAL A 1 8 ? 7.920 8.567 1.859 1.00 0.00 8 VAL A C 7
ATOM 9561 O O . VAL A 1 8 ? 7.759 7.380 2.139 1.00 0.00 8 VAL A O 7
ATOM 9574 N N . ALA A 1 9 ? 7.182 9.541 2.382 1.00 0.00 9 ALA A N 7
ATOM 9575 C CA . ALA A 1 9 ? 6.115 9.263 3.335 1.00 0.00 9 ALA A CA 7
ATOM 9576 C C . ALA A 1 9 ? 4.748 9.572 2.735 1.00 0.00 9 ALA A C 7
ATOM 9577 O O . ALA A 1 9 ? 4.627 10.292 1.743 1.00 0.00 9 ALA A O 7
ATOM 9584 N N . PRO A 1 10 ? 3.692 9.016 3.347 1.00 0.00 10 PRO A N 7
ATOM 9585 C CA . PRO A 1 10 ? 2.315 9.219 2.890 1.00 0.00 10 PRO A CA 7
ATOM 9586 C C . PRO A 1 10 ? 1.827 10.644 3.130 1.00 0.00 10 PRO A C 7
ATOM 9587 O O . PRO A 1 10 ? 2.602 11.517 3.524 1.00 0.00 10 PRO A O 7
ATOM 9598 N N . LEU A 1 11 ? 0.541 10.872 2.891 1.00 0.00 11 LEU A N 7
ATOM 9599 C CA . LEU A 1 11 ? -0.050 12.192 3.082 1.00 0.00 11 LEU A CA 7
ATOM 9600 C C . LEU A 1 11 ? 0.265 12.734 4.473 1.00 0.00 11 LEU A C 7
ATOM 9601 O O . LEU A 1 11 ? 1.096 13.627 4.629 1.00 0.00 11 LEU A O 7
ATOM 9617 N N . GLY A 1 12 ? -0.404 12.184 5.482 1.00 0.00 12 GLY A N 7
ATOM 9618 C CA . GLY A 1 12 ? -0.180 12.623 6.847 1.00 0.00 12 GLY A CA 7
ATOM 9619 C C . GLY A 1 12 ? -0.167 11.471 7.832 1.00 0.00 12 GLY A C 7
ATOM 9620 O O . GLY A 1 12 ? -0.357 11.668 9.033 1.00 0.00 12 GLY A O 7
ATOM 9624 N N . LEU A 1 13 ? 0.056 10.264 7.325 1.00 0.00 13 LEU A N 7
ATOM 9625 C CA . LEU A 1 13 ? 0.092 9.074 8.168 1.00 0.00 13 LEU A CA 7
ATOM 9626 C C . LEU A 1 13 ? 1.293 9.108 9.108 1.00 0.00 13 LEU A C 7
ATOM 9627 O O . LEU A 1 13 ? 2.406 9.434 8.696 1.00 0.00 13 LEU A O 7
ATOM 9643 N N . SER A 1 14 ? 1.059 8.768 10.371 1.00 0.00 14 SER A N 7
ATOM 9644 C CA . SER A 1 14 ? 2.121 8.762 11.370 1.00 0.00 14 SER A CA 7
ATOM 9645 C C . SER A 1 14 ? 2.788 7.391 11.445 1.00 0.00 14 SER A C 7
ATOM 9646 O O . SER A 1 14 ? 2.187 6.420 11.905 1.00 0.00 14 SER A O 7
ATOM 9654 N N . VAL A 1 15 ? 4.035 7.321 10.991 1.00 0.00 15 VAL A N 7
ATOM 9655 C CA . VAL A 1 15 ? 4.785 6.071 11.007 1.00 0.00 15 VAL A CA 7
ATOM 9656 C C . VAL A 1 15 ? 5.935 6.133 12.006 1.00 0.00 15 VAL A C 7
ATOM 9657 O O . VAL A 1 15 ? 6.683 7.108 12.069 1.00 0.00 15 VAL A O 7
ATOM 9670 N N . PRO A 1 16 ? 6.081 5.066 12.807 1.00 0.00 16 PRO A N 7
ATOM 9671 C CA . PRO A 1 16 ? 7.138 4.974 13.818 1.00 0.00 16 PRO A CA 7
ATOM 9672 C C . PRO A 1 16 ? 8.522 4.820 13.196 1.00 0.00 16 PRO A C 7
ATOM 9673 O O . PRO A 1 16 ? 8.653 4.413 12.042 1.00 0.00 16 PRO A O 7
ATOM 9684 N N . SER A 1 17 ? 9.553 5.148 13.969 1.00 0.00 17 SER A N 7
ATOM 9685 C CA . SER A 1 17 ? 10.927 5.049 13.493 1.00 0.00 17 SER A CA 7
ATOM 9686 C C . SER A 1 17 ? 11.297 3.598 13.198 1.00 0.00 17 SER A C 7
ATOM 9687 O O . SER A 1 17 ? 12.164 3.323 12.368 1.00 0.00 17 SER A O 7
ATOM 9695 N N . ASP A 1 18 ? 10.632 2.674 13.882 1.00 0.00 18 ASP A N 7
ATOM 9696 C CA . ASP A 1 18 ? 10.888 1.251 13.694 1.00 0.00 18 ASP A CA 7
ATOM 9697 C C . ASP A 1 18 ? 10.709 0.855 12.232 1.00 0.00 18 ASP A C 7
ATOM 9698 O O . ASP A 1 18 ? 11.597 0.255 11.626 1.00 0.00 18 ASP A O 7
ATOM 9707 N N . VAL A 1 19 ? 9.553 1.195 11.670 1.00 0.00 19 VAL A N 7
ATOM 9708 C CA . VAL A 1 19 ? 9.256 0.875 10.278 1.00 0.00 19 VAL A CA 7
ATOM 9709 C C . VAL A 1 19 ? 10.145 1.673 9.330 1.00 0.00 19 VAL A C 7
ATOM 9710 O O . VAL A 1 19 ? 10.308 2.882 9.487 1.00 0.00 19 VAL A O 7
ATOM 9723 N N . GLU A 1 20 ? 10.716 0.986 8.345 1.00 0.00 20 GLU A N 7
ATOM 9724 C CA . GLU A 1 20 ? 11.589 1.631 7.371 1.00 0.00 20 GLU A CA 7
ATOM 9725 C C . GLU A 1 20 ? 10.776 2.244 6.235 1.00 0.00 20 GLU A C 7
ATOM 9726 O O . GLU A 1 20 ? 9.705 1.747 5.883 1.00 0.00 20 GLU A O 7
ATOM 9738 N N . LEU A 1 21 ? 11.292 3.328 5.664 1.00 0.00 21 LEU A N 7
ATOM 9739 C CA . LEU A 1 21 ? 10.615 4.011 4.567 1.00 0.00 21 LEU A CA 7
ATOM 9740 C C . LEU A 1 21 ? 10.917 3.333 3.235 1.00 0.00 21 LEU A C 7
ATOM 9741 O O . LEU A 1 21 ? 11.898 2.603 3.090 1.00 0.00 21 LEU A O 7
ATOM 9757 N N . PRO A 1 22 ? 10.055 3.579 2.237 1.00 0.00 22 PRO A N 7
ATOM 9758 C CA . PRO A 1 22 ? 10.210 3.004 0.897 1.00 0.00 22 PRO A CA 7
ATOM 9759 C C . PRO A 1 22 ? 11.400 3.594 0.147 1.00 0.00 22 PRO A C 7
ATOM 9760 O O . PRO A 1 22 ? 11.917 4.656 0.492 1.00 0.00 22 PRO A O 7
ATOM 9771 N N . PRO A 1 23 ? 11.846 2.890 -0.904 1.00 0.00 23 PRO A N 7
ATOM 9772 C CA . PRO A 1 23 ? 12.979 3.326 -1.725 1.00 0.00 23 PRO A CA 7
ATOM 9773 C C . PRO A 1 23 ? 12.648 4.555 -2.564 1.00 0.00 23 PRO A C 7
ATOM 9774 O O . PRO A 1 23 ? 13.407 5.525 -2.591 1.00 0.00 23 PRO A O 7
ATOM 9785 N N . THR A 1 24 ? 11.510 4.510 -3.249 1.00 0.00 24 THR A N 7
ATOM 9786 C CA . THR A 1 24 ? 11.078 5.620 -4.090 1.00 0.00 24 THR A CA 7
ATOM 9787 C C . THR A 1 24 ? 9.558 5.698 -4.160 1.00 0.00 24 THR A C 7
ATOM 9788 O O . THR A 1 24 ? 8.859 4.794 -3.702 1.00 0.00 24 THR A O 7
ATOM 9799 N N . ALA A 1 25 ? 9.052 6.783 -4.736 1.00 0.00 25 ALA A N 7
ATOM 9800 C CA . ALA A 1 25 ? 7.613 6.977 -4.869 1.00 0.00 25 ALA A CA 7
ATOM 9801 C C . ALA A 1 25 ? 6.951 5.759 -5.503 1.00 0.00 25 ALA A C 7
ATOM 9802 O O . ALA A 1 25 ? 5.857 5.357 -5.106 1.00 0.00 25 ALA A O 7
ATOM 9809 N N . LYS A 1 26 ? 7.620 5.175 -6.491 1.00 0.00 26 LYS A N 7
ATOM 9810 C CA . LYS A 1 26 ? 7.097 4.001 -7.181 1.00 0.00 26 LYS A CA 7
ATOM 9811 C C . LYS A 1 26 ? 6.724 2.906 -6.186 1.00 0.00 26 LYS A C 7
ATOM 9812 O O . LYS A 1 26 ? 5.558 2.532 -6.069 1.00 0.00 26 LYS A O 7
ATOM 9831 N N . MET A 1 27 ? 7.723 2.399 -5.470 1.00 0.00 27 MET A N 7
ATOM 9832 C CA . MET A 1 27 ? 7.498 1.349 -4.483 1.00 0.00 27 MET A CA 7
ATOM 9833 C C . MET A 1 27 ? 6.456 1.782 -3.457 1.00 0.00 27 MET A C 7
ATOM 9834 O O . MET A 1 27 ? 5.555 1.016 -3.112 1.00 0.00 27 MET A O 7
ATOM 9848 N N . HIS A 1 28 ? 6.586 3.012 -2.971 1.00 0.00 28 HIS A N 7
ATOM 9849 C CA . HIS A 1 28 ? 5.654 3.546 -1.984 1.00 0.00 28 HIS A CA 7
ATOM 9850 C C . HIS A 1 28 ? 4.219 3.471 -2.494 1.00 0.00 28 HIS A C 7
ATOM 9851 O O . HIS A 1 28 ? 3.301 3.131 -1.748 1.00 0.00 28 HIS A O 7
ATOM 9865 N N . ALA A 1 29 ? 4.032 3.793 -3.770 1.00 0.00 29 ALA A N 7
ATOM 9866 C CA . ALA A 1 29 ? 2.709 3.761 -4.381 1.00 0.00 29 ALA A CA 7
ATOM 9867 C C . ALA A 1 29 ? 2.189 2.331 -4.489 1.00 0.00 29 ALA A C 7
ATOM 9868 O O . ALA A 1 29 ? 1.035 2.054 -4.162 1.00 0.00 29 ALA A O 7
ATOM 9875 N N . ILE A 1 30 ? 3.047 1.428 -4.952 1.00 0.00 30 ILE A N 7
ATOM 9876 C CA . ILE A 1 30 ? 2.674 0.027 -5.103 1.00 0.00 30 ILE A CA 7
ATOM 9877 C C . ILE A 1 30 ? 2.176 -0.555 -3.784 1.00 0.00 30 ILE A C 7
ATOM 9878 O O . ILE A 1 30 ? 1.140 -1.218 -3.739 1.00 0.00 30 ILE A O 7
ATOM 9894 N N . ILE A 1 31 ? 2.921 -0.300 -2.714 1.00 0.00 31 ILE A N 7
ATOM 9895 C CA . ILE A 1 31 ? 2.553 -0.796 -1.393 1.00 0.00 31 ILE A CA 7
ATOM 9896 C C . ILE A 1 31 ? 1.159 -0.323 -0.996 1.00 0.00 31 ILE A C 7
ATOM 9897 O O . ILE A 1 31 ? 0.235 -1.125 -0.866 1.00 0.00 31 ILE A O 7
ATOM 9913 N N . GLU A 1 32 ? 1.016 0.985 -0.808 1.00 0.00 32 GLU A N 7
ATOM 9914 C CA . GLU A 1 32 ? -0.267 1.565 -0.427 1.00 0.00 32 GLU A CA 7
ATOM 9915 C C . GLU A 1 32 ? -1.373 1.110 -1.374 1.00 0.00 32 GLU A C 7
ATOM 9916 O O . GLU A 1 32 ? -2.406 0.601 -0.940 1.00 0.00 32 GLU A O 7
ATOM 9928 N N . ARG A 1 33 ? -1.148 1.298 -2.671 1.00 0.00 33 ARG A N 7
ATOM 9929 C CA . ARG A 1 33 ? -2.125 0.910 -3.680 1.00 0.00 33 ARG A CA 7
ATOM 9930 C C . ARG A 1 33 ? -2.554 -0.543 -3.491 1.00 0.00 33 ARG A C 7
ATOM 9931 O O . ARG A 1 33 ? -3.745 -0.853 -3.473 1.00 0.00 33 ARG A O 7
ATOM 9952 N N . THR A 1 34 ? -1.574 -1.430 -3.349 1.00 0.00 34 THR A N 7
ATOM 9953 C CA . THR A 1 34 ? -1.849 -2.849 -3.163 1.00 0.00 34 THR A CA 7
ATOM 9954 C C . THR A 1 34 ? -2.600 -3.097 -1.860 1.00 0.00 34 THR A C 7
ATOM 9955 O O . THR A 1 34 ? -3.512 -3.922 -1.806 1.00 0.00 34 THR A O 7
ATOM 9966 N N . ALA A 1 35 ? -2.212 -2.378 -0.812 1.00 0.00 35 ALA A N 7
ATOM 9967 C CA . ALA A 1 35 ? -2.851 -2.518 0.490 1.00 0.00 35 ALA A CA 7
ATOM 9968 C C . ALA A 1 35 ? -4.351 -2.259 0.396 1.00 0.00 35 ALA A C 7
ATOM 9969 O O . ALA A 1 35 ? -5.161 -3.084 0.818 1.00 0.00 35 ALA A O 7
ATOM 9976 N N . SER A 1 36 ? -4.714 -1.107 -0.159 1.00 0.00 36 SER A N 7
ATOM 9977 C CA . SER A 1 36 ? -6.117 -0.736 -0.304 1.00 0.00 36 SER A CA 7
ATOM 9978 C C . SER A 1 36 ? -6.902 -1.843 -1.001 1.00 0.00 36 SER A C 7
ATOM 9979 O O . SER A 1 36 ? -8.057 -2.106 -0.667 1.00 0.00 36 SER A O 7
ATOM 9987 N N . PHE A 1 37 ? -6.265 -2.491 -1.971 1.00 0.00 37 PHE A N 7
ATOM 9988 C CA . PHE A 1 37 ? -6.903 -3.569 -2.717 1.00 0.00 37 PHE A CA 7
ATOM 9989 C C . PHE A 1 37 ? -6.972 -4.843 -1.879 1.00 0.00 37 PHE A C 7
ATOM 9990 O O . PHE A 1 37 ? -7.976 -5.555 -1.893 1.00 0.00 37 PHE A O 7
ATOM 10007 N N . VAL A 1 38 ? -5.896 -5.124 -1.151 1.00 0.00 38 VAL A N 7
ATOM 10008 C CA . VAL A 1 38 ? -5.833 -6.311 -0.307 1.00 0.00 38 VAL A CA 7
ATOM 10009 C C . VAL A 1 38 ? -6.823 -6.216 0.849 1.00 0.00 38 VAL A C 7
ATOM 10010 O O . VAL A 1 38 ? -7.252 -7.232 1.397 1.00 0.00 38 VAL A O 7
ATOM 10023 N N . CYS A 1 39 ? -7.182 -4.990 1.214 1.00 0.00 39 CYS A N 7
ATOM 10024 C CA . CYS A 1 39 ? -8.122 -4.762 2.305 1.00 0.00 39 CYS A CA 7
ATOM 10025 C C . CYS A 1 39 ? -9.559 -4.756 1.793 1.00 0.00 39 CYS A C 7
ATOM 10026 O O . CYS A 1 39 ? -10.443 -5.373 2.388 1.00 0.00 39 CYS A O 7
ATOM 10034 N N . ARG A 1 40 ? -9.784 -4.053 0.688 1.00 0.00 40 ARG A N 7
ATOM 10035 C CA . ARG A 1 40 ? -11.114 -3.964 0.098 1.00 0.00 40 ARG A CA 7
ATOM 10036 C C . ARG A 1 40 ? -11.534 -5.303 -0.502 1.00 0.00 40 ARG A C 7
ATOM 10037 O O . ARG A 1 40 ? -12.658 -5.759 -0.299 1.00 0.00 40 ARG A O 7
ATOM 10058 N N . GLN A 1 41 ? -10.622 -5.925 -1.242 1.00 0.00 41 GLN A N 7
ATOM 10059 C CA . GLN A 1 41 ? -10.898 -7.211 -1.873 1.00 0.00 41 GLN A CA 7
ATOM 10060 C C . GLN A 1 41 ? -10.944 -8.327 -0.835 1.00 0.00 41 GLN A C 7
ATOM 10061 O O . GLN A 1 41 ? -11.634 -9.329 -1.016 1.00 0.00 41 GLN A O 7
ATOM 10075 N N . GLY A 1 42 ? -10.203 -8.147 0.254 1.00 0.00 42 GLY A N 7
ATOM 10076 C CA . GLY A 1 42 ? -10.172 -9.148 1.305 1.00 0.00 42 GLY A CA 7
ATOM 10077 C C . GLY A 1 42 ? -8.804 -9.780 1.465 1.00 0.00 42 GLY A C 7
ATOM 10078 O O . GLY A 1 42 ? -7.933 -9.614 0.611 1.00 0.00 42 GLY A O 7
ATOM 10082 N N . ALA A 1 43 ? -8.614 -10.506 2.561 1.00 0.00 43 ALA A N 7
ATOM 10083 C CA . ALA A 1 43 ? -7.342 -11.166 2.829 1.00 0.00 43 ALA A CA 7
ATOM 10084 C C . ALA A 1 43 ? -6.963 -12.111 1.694 1.00 0.00 43 ALA A C 7
ATOM 10085 O O . ALA A 1 43 ? -5.793 -12.222 1.331 1.00 0.00 43 ALA A O 7
ATOM 10092 N N . GLN A 1 44 ? -7.962 -12.790 1.138 1.00 0.00 44 GLN A N 7
ATOM 10093 C CA . GLN A 1 44 ? -7.731 -13.727 0.045 1.00 0.00 44 GLN A CA 7
ATOM 10094 C C . GLN A 1 44 ? -6.937 -13.069 -1.078 1.00 0.00 44 GLN A C 7
ATOM 10095 O O . GLN A 1 44 ? -6.127 -13.716 -1.742 1.00 0.00 44 GLN A O 7
ATOM 10109 N N . PHE A 1 45 ? -7.174 -11.778 -1.286 1.00 0.00 45 PHE A N 7
ATOM 10110 C CA . PHE A 1 45 ? -6.481 -11.031 -2.330 1.00 0.00 45 PHE A CA 7
ATOM 10111 C C . PHE A 1 45 ? -4.970 -11.212 -2.215 1.00 0.00 45 PHE A C 7
ATOM 10112 O O . PHE A 1 45 ? -4.300 -11.549 -3.191 1.00 0.00 45 PHE A O 7
ATOM 10129 N N . GLU A 1 46 ? -4.442 -10.983 -1.017 1.00 0.00 46 GLU A N 7
ATOM 10130 C CA . GLU A 1 46 ? -3.010 -11.119 -0.776 1.00 0.00 46 GLU A CA 7
ATOM 10131 C C . GLU A 1 46 ? -2.504 -12.477 -1.254 1.00 0.00 46 GLU A C 7
ATOM 10132 O O . GLU A 1 46 ? -1.404 -12.585 -1.797 1.00 0.00 46 GLU A O 7
ATOM 10144 N N . ILE A 1 47 ? -3.314 -13.510 -1.048 1.00 0.00 47 ILE A N 7
ATOM 10145 C CA . ILE A 1 47 ? -2.949 -14.860 -1.458 1.00 0.00 47 ILE A CA 7
ATOM 10146 C C . ILE A 1 47 ? -2.827 -14.960 -2.975 1.00 0.00 47 ILE A C 7
ATOM 10147 O O . ILE A 1 47 ? -1.789 -15.361 -3.499 1.00 0.00 47 ILE A O 7
ATOM 10163 N N . MET A 1 48 ? -3.894 -14.589 -3.674 1.00 0.00 48 MET A N 7
ATOM 10164 C CA . MET A 1 48 ? -3.905 -14.634 -5.132 1.00 0.00 48 MET A CA 7
ATOM 10165 C C . MET A 1 48 ? -2.698 -13.900 -5.707 1.00 0.00 48 MET A C 7
ATOM 10166 O O . MET A 1 48 ? -2.048 -14.386 -6.634 1.00 0.00 48 MET A O 7
ATOM 10180 N N . LEU A 1 49 ? -2.404 -12.729 -5.153 1.00 0.00 49 LEU A N 7
ATOM 10181 C CA . LEU A 1 49 ? -1.274 -11.928 -5.612 1.00 0.00 49 LEU A CA 7
ATOM 10182 C C . LEU A 1 49 ? 0.047 -12.636 -5.326 1.00 0.00 49 LEU A C 7
ATOM 10183 O O . LEU A 1 49 ? 0.858 -12.848 -6.228 1.00 0.00 49 LEU A O 7
ATOM 10199 N N . LYS A 1 50 ? 0.256 -13.002 -4.066 1.00 0.00 50 LYS A N 7
ATOM 10200 C CA . LYS A 1 50 ? 1.476 -13.689 -3.661 1.00 0.00 50 LYS A CA 7
ATOM 10201 C C . LYS A 1 50 ? 1.647 -14.994 -4.432 1.00 0.00 50 LYS A C 7
ATOM 10202 O O . LYS A 1 50 ? 2.756 -15.513 -4.554 1.00 0.00 50 LYS A O 7
ATOM 10221 N N . ALA A 1 51 ? 0.542 -15.519 -4.951 1.00 0.00 51 ALA A N 7
ATOM 10222 C CA . ALA A 1 51 ? 0.571 -16.761 -5.713 1.00 0.00 51 ALA A CA 7
ATOM 10223 C C . ALA A 1 51 ? 0.915 -16.500 -7.175 1.00 0.00 51 ALA A C 7
ATOM 10224 O O . ALA A 1 51 ? 1.975 -16.902 -7.656 1.00 0.00 51 ALA A O 7
ATOM 10231 N N . LYS A 1 52 ? 0.013 -15.825 -7.879 1.00 0.00 52 LYS A N 7
ATOM 10232 C CA . LYS A 1 52 ? 0.220 -15.509 -9.288 1.00 0.00 52 LYS A CA 7
ATOM 10233 C C . LYS A 1 52 ? 1.497 -14.697 -9.481 1.00 0.00 52 LYS A C 7
ATOM 10234 O O . LYS A 1 52 ? 2.375 -15.079 -10.254 1.00 0.00 52 LYS A O 7
ATOM 10253 N N . GLN A 1 53 ? 1.593 -13.576 -8.772 1.00 0.00 53 GLN A N 7
ATOM 10254 C CA . GLN A 1 53 ? 2.763 -12.712 -8.866 1.00 0.00 53 GLN A CA 7
ATOM 10255 C C . GLN A 1 53 ? 3.897 -13.233 -7.989 1.00 0.00 53 GLN A C 7
ATOM 10256 O O . GLN A 1 53 ? 4.392 -12.525 -7.112 1.00 0.00 53 GLN A O 7
ATOM 10270 N N . ALA A 1 54 ? 4.303 -14.475 -8.232 1.00 0.00 54 ALA A N 7
ATOM 10271 C CA . ALA A 1 54 ? 5.380 -15.090 -7.465 1.00 0.00 54 ALA A CA 7
ATOM 10272 C C . ALA A 1 54 ? 6.744 -14.644 -7.979 1.00 0.00 54 ALA A C 7
ATOM 10273 O O . ALA A 1 54 ? 7.730 -14.657 -7.242 1.00 0.00 54 ALA A O 7
ATOM 10280 N N . ARG A 1 55 ? 6.794 -14.250 -9.248 1.00 0.00 55 ARG A N 7
ATOM 10281 C CA . ARG A 1 55 ? 8.038 -13.802 -9.860 1.00 0.00 55 ARG A CA 7
ATOM 10282 C C . ARG A 1 55 ? 8.038 -12.287 -10.046 1.00 0.00 55 ARG A C 7
ATOM 10283 O O . ARG A 1 55 ? 8.796 -11.751 -10.852 1.00 0.00 55 ARG A O 7
ATOM 10304 N N . ASN A 1 56 ? 7.182 -11.604 -9.293 1.00 0.00 56 ASN A N 7
ATOM 10305 C CA . ASN A 1 56 ? 7.083 -10.151 -9.374 1.00 0.00 56 ASN A CA 7
ATOM 10306 C C . ASN A 1 56 ? 8.102 -9.484 -8.456 1.00 0.00 56 ASN A C 7
ATOM 10307 O O . ASN A 1 56 ? 8.541 -10.071 -7.468 1.00 0.00 56 ASN A O 7
ATOM 10318 N N . SER A 1 57 ? 8.473 -8.252 -8.790 1.00 0.00 57 SER A N 7
ATOM 10319 C CA . SER A 1 57 ? 9.443 -7.505 -7.998 1.00 0.00 57 SER A CA 7
ATOM 10320 C C . SER A 1 57 ? 8.759 -6.394 -7.207 1.00 0.00 57 SER A C 7
ATOM 10321 O O . SER A 1 57 ? 9.248 -5.972 -6.159 1.00 0.00 57 SER A O 7
ATOM 10329 N N . GLN A 1 58 ? 7.624 -5.926 -7.717 1.00 0.00 58 GLN A N 7
ATOM 10330 C CA . GLN A 1 58 ? 6.873 -4.864 -7.059 1.00 0.00 58 GLN A CA 7
ATOM 10331 C C . GLN A 1 58 ? 6.157 -5.390 -5.820 1.00 0.00 58 GLN A C 7
ATOM 10332 O O . GLN A 1 58 ? 5.874 -4.638 -4.887 1.00 0.00 58 GLN A O 7
ATOM 10346 N N . PHE A 1 59 ? 5.868 -6.687 -5.816 1.00 0.00 59 PHE A N 7
ATOM 10347 C CA . PHE A 1 59 ? 5.185 -7.315 -4.691 1.00 0.00 59 PHE A CA 7
ATOM 10348 C C . PHE A 1 59 ? 6.178 -8.034 -3.783 1.00 0.00 59 PHE A C 7
ATOM 10349 O O . PHE A 1 59 ? 5.862 -9.069 -3.195 1.00 0.00 59 PHE A O 7
ATOM 10366 N N . ASP A 1 60 ? 7.380 -7.479 -3.675 1.00 0.00 60 ASP A N 7
ATOM 10367 C CA . ASP A 1 60 ? 8.421 -8.067 -2.840 1.00 0.00 60 ASP A CA 7
ATOM 10368 C C . ASP A 1 60 ? 8.199 -7.720 -1.371 1.00 0.00 60 ASP A C 7
ATOM 10369 O O . ASP A 1 60 ? 8.687 -8.413 -0.478 1.00 0.00 60 ASP A O 7
ATOM 10378 N N . PHE A 1 61 ? 7.459 -6.643 -1.128 1.00 0.00 61 PHE A N 7
ATOM 10379 C CA . PHE A 1 61 ? 7.174 -6.203 0.233 1.00 0.00 61 PHE A CA 7
ATOM 10380 C C . PHE A 1 61 ? 6.398 -7.271 0.998 1.00 0.00 61 PHE A C 7
ATOM 10381 O O . PHE A 1 61 ? 6.350 -7.258 2.229 1.00 0.00 61 PHE A O 7
ATOM 10398 N N . LEU A 1 62 ? 5.789 -8.193 0.261 1.00 0.00 62 LEU A N 7
ATOM 10399 C CA . LEU A 1 62 ? 5.014 -9.269 0.869 1.00 0.00 62 LEU A CA 7
ATOM 10400 C C . LEU A 1 62 ? 5.929 -10.283 1.549 1.00 0.00 62 LEU A C 7
ATOM 10401 O O . LEU A 1 62 ? 5.548 -10.914 2.535 1.00 0.00 62 LEU A O 7
ATOM 10417 N N . ARG A 1 63 ? 7.137 -10.433 1.016 1.00 0.00 63 ARG A N 7
ATOM 10418 C CA . ARG A 1 63 ? 8.106 -11.369 1.571 1.00 0.00 63 ARG A CA 7
ATOM 10419 C C . ARG A 1 63 ? 8.431 -11.020 3.021 1.00 0.00 63 ARG A C 7
ATOM 10420 O O . ARG A 1 63 ? 8.752 -9.874 3.337 1.00 0.00 63 ARG A O 7
ATOM 10441 N N . PHE A 1 64 ? 8.343 -12.015 3.898 1.00 0.00 64 PHE A N 7
ATOM 10442 C CA . PHE A 1 64 ? 8.626 -11.813 5.314 1.00 0.00 64 PHE A CA 7
ATOM 10443 C C . PHE A 1 64 ? 10.049 -11.302 5.517 1.00 0.00 64 PHE A C 7
ATOM 10444 O O . PHE A 1 64 ? 10.350 -10.652 6.518 1.00 0.00 64 PHE A O 7
ATOM 10461 N N . ASP A 1 65 ? 10.921 -11.603 4.561 1.00 0.00 65 ASP A N 7
ATOM 10462 C CA . ASP A 1 65 ? 12.313 -11.175 4.633 1.00 0.00 65 ASP A CA 7
ATOM 10463 C C . ASP A 1 65 ? 12.527 -9.885 3.847 1.00 0.00 65 ASP A C 7
ATOM 10464 O O . ASP A 1 65 ? 13.570 -9.692 3.222 1.00 0.00 65 ASP A O 7
ATOM 10473 N N . HIS A 1 66 ? 11.531 -9.005 3.881 1.00 0.00 66 HIS A N 7
ATOM 10474 C CA . HIS A 1 66 ? 11.610 -7.733 3.171 1.00 0.00 66 HIS A CA 7
ATOM 10475 C C . HIS A 1 66 ? 11.579 -6.562 4.149 1.00 0.00 66 HIS A C 7
ATOM 10476 O O . HIS A 1 66 ? 11.029 -6.671 5.245 1.00 0.00 66 HIS A O 7
ATOM 10490 N N . TYR A 1 67 ? 12.172 -5.445 3.745 1.00 0.00 67 TYR A N 7
ATOM 10491 C CA . TYR A 1 67 ? 12.215 -4.255 4.587 1.00 0.00 67 TYR A CA 7
ATOM 10492 C C . TYR A 1 67 ? 10.874 -3.528 4.570 1.00 0.00 67 TYR A C 7
ATOM 10493 O O . TYR A 1 67 ? 10.629 -2.634 5.381 1.00 0.00 67 TYR A O 7
ATOM 10511 N N . LEU A 1 68 ? 10.008 -3.918 3.642 1.00 0.00 68 LEU A N 7
ATOM 10512 C CA . LEU A 1 68 ? 8.690 -3.306 3.518 1.00 0.00 68 LEU A CA 7
ATOM 10513 C C . LEU A 1 68 ? 7.629 -4.149 4.218 1.00 0.00 68 LEU A C 7
ATOM 10514 O O . LEU A 1 68 ? 6.433 -3.960 4.008 1.00 0.00 68 LEU A O 7
ATOM 10530 N N . ASN A 1 69 ? 8.078 -5.080 5.054 1.00 0.00 69 ASN A N 7
ATOM 10531 C CA . ASN A 1 69 ? 7.168 -5.952 5.787 1.00 0.00 69 ASN A CA 7
ATOM 10532 C C . ASN A 1 69 ? 6.293 -5.146 6.742 1.00 0.00 69 ASN A C 7
ATOM 10533 O O . ASN A 1 69 ? 5.065 -5.226 6.716 1.00 0.00 69 ASN A O 7
ATOM 10544 N N . PRO A 1 70 ? 6.939 -4.349 7.606 1.00 0.00 70 PRO A N 7
ATOM 10545 C CA . PRO A 1 70 ? 6.240 -3.511 8.585 1.00 0.00 70 PRO A CA 7
ATOM 10546 C C . PRO A 1 70 ? 5.490 -2.357 7.930 1.00 0.00 70 PRO A C 7
ATOM 10547 O O . PRO A 1 70 ? 4.410 -1.971 8.378 1.00 0.00 70 PRO A O 7
ATOM 10558 N N . TYR A 1 71 ? 6.069 -1.809 6.867 1.00 0.00 71 TYR A N 7
ATOM 10559 C CA . TYR A 1 71 ? 5.456 -0.697 6.151 1.00 0.00 71 TYR A CA 7
ATOM 10560 C C . TYR A 1 71 ? 4.136 -1.121 5.513 1.00 0.00 71 TYR A C 7
ATOM 10561 O O . TYR A 1 71 ? 3.100 -0.489 5.724 1.00 0.00 71 TYR A O 7
ATOM 10579 N N . TYR A 1 72 ? 4.182 -2.195 4.733 1.00 0.00 72 TYR A N 7
ATOM 10580 C CA . TYR A 1 72 ? 2.992 -2.703 4.061 1.00 0.00 72 TYR A CA 7
ATOM 10581 C C . TYR A 1 72 ? 1.968 -3.206 5.075 1.00 0.00 72 TYR A C 7
ATOM 10582 O O . TYR A 1 72 ? 0.780 -2.897 4.982 1.00 0.00 72 TYR A O 7
ATOM 10600 N N . LYS A 1 73 ? 2.438 -3.984 6.045 1.00 0.00 73 LYS A N 7
ATOM 10601 C CA . LYS A 1 73 ? 1.567 -4.529 7.078 1.00 0.00 73 LYS A CA 7
ATOM 10602 C C . LYS A 1 73 ? 0.906 -3.411 7.879 1.00 0.00 73 LYS A C 7
ATOM 10603 O O . LYS A 1 73 ? -0.243 -3.535 8.305 1.00 0.00 73 LYS A O 7
ATOM 10622 N N . PHE A 1 74 ? 1.638 -2.321 8.079 1.00 0.00 74 PHE A N 7
ATOM 10623 C CA . PHE A 1 74 ? 1.123 -1.181 8.828 1.00 0.00 74 PHE A CA 7
ATOM 10624 C C . PHE A 1 74 ? 0.016 -0.475 8.051 1.00 0.00 74 PHE A C 7
ATOM 10625 O O . PHE A 1 74 ? -1.104 -0.328 8.541 1.00 0.00 74 PHE A O 7
ATOM 10642 N N . ILE A 1 75 ? 0.337 -0.040 6.837 1.00 0.00 75 ILE A N 7
ATOM 10643 C CA . ILE A 1 75 ? -0.629 0.649 5.992 1.00 0.00 75 ILE A CA 7
ATOM 10644 C C . ILE A 1 75 ? -1.903 -0.174 5.829 1.00 0.00 75 ILE A C 7
ATOM 10645 O O . ILE A 1 75 ? -3.008 0.331 6.027 1.00 0.00 75 ILE A O 7
ATOM 10661 N N . GLN A 1 76 ? -1.739 -1.443 5.470 1.00 0.00 76 GLN A N 7
ATOM 10662 C CA . GLN A 1 76 ? -2.877 -2.336 5.282 1.00 0.00 76 GLN A CA 7
ATOM 10663 C C . GLN A 1 76 ? -3.682 -2.469 6.570 1.00 0.00 76 GLN A C 7
ATOM 10664 O O . GLN A 1 76 ? -4.895 -2.260 6.582 1.00 0.00 76 GLN A O 7
ATOM 10678 N N . LYS A 1 77 ? -2.999 -2.820 7.655 1.00 0.00 77 LYS A N 7
ATOM 10679 C CA . LYS A 1 77 ? -3.650 -2.981 8.950 1.00 0.00 77 LYS A CA 7
ATOM 10680 C C . LYS A 1 77 ? -4.416 -1.720 9.335 1.00 0.00 77 LYS A C 7
ATOM 10681 O O . LYS A 1 77 ? -5.506 -1.793 9.901 1.00 0.00 77 LYS A O 7
ATOM 10700 N N . ALA A 1 78 ? -3.839 -0.564 9.022 1.00 0.00 78 ALA A N 7
ATOM 10701 C CA . ALA A 1 78 ? -4.470 0.713 9.332 1.00 0.00 78 ALA A CA 7
ATOM 10702 C C . ALA A 1 78 ? -5.694 0.949 8.454 1.00 0.00 78 ALA A C 7
ATOM 10703 O O . ALA A 1 78 ? -6.691 1.513 8.902 1.00 0.00 78 ALA A O 7
ATOM 10710 N N . MET A 1 79 ? -5.610 0.513 7.201 1.00 0.00 79 MET A N 7
ATOM 10711 C CA . MET A 1 79 ? -6.712 0.677 6.260 1.00 0.00 79 MET A CA 7
ATOM 10712 C C . MET A 1 79 ? -7.910 -0.173 6.673 1.00 0.00 79 MET A C 7
ATOM 10713 O O . MET A 1 79 ? -9.058 0.256 6.558 1.00 0.00 79 MET A O 7
ATOM 10727 N N . LYS A 1 80 ? -7.635 -1.381 7.154 1.00 0.00 80 LYS A N 7
ATOM 10728 C CA . LYS A 1 80 ? -8.690 -2.291 7.585 1.00 0.00 80 LYS A CA 7
ATOM 10729 C C . LYS A 1 80 ? -9.158 -1.952 8.997 1.00 0.00 80 LYS A C 7
ATOM 10730 O O . LYS A 1 80 ? -10.330 -2.126 9.330 1.00 0.00 80 LYS A O 7
ATOM 10749 N N . GLU A 1 81 ? -8.235 -1.465 9.821 1.00 0.00 81 GLU A N 7
ATOM 10750 C CA . GLU A 1 81 ? -8.556 -1.101 11.196 1.00 0.00 81 GLU A CA 7
ATOM 10751 C C . GLU A 1 81 ? -9.477 0.116 11.236 1.00 0.00 81 GLU A C 7
ATOM 10752 O O . GLU A 1 81 ? -10.208 0.323 12.204 1.00 0.00 81 GLU A O 7
ATOM 10764 N N . GLY A 1 82 ? -9.434 0.918 10.177 1.00 0.00 82 GLY A N 7
ATOM 10765 C CA . GLY A 1 82 ? -10.268 2.104 10.110 1.00 0.00 82 GLY A CA 7
ATOM 10766 C C . GLY A 1 82 ? -9.515 3.364 10.488 1.00 0.00 82 GLY A C 7
ATOM 10767 O O . GLY A 1 82 ? -10.059 4.245 11.154 1.00 0.00 82 GLY A O 7
ATOM 10771 N N . ARG A 1 83 ? -8.258 3.450 10.063 1.00 0.00 83 ARG A N 7
ATOM 10772 C CA . ARG A 1 83 ? -7.428 4.610 10.363 1.00 0.00 83 ARG A CA 7
ATOM 10773 C C . ARG A 1 83 ? -7.040 5.347 9.084 1.00 0.00 83 ARG A C 7
ATOM 10774 O O . ARG A 1 83 ? -7.147 6.571 9.003 1.00 0.00 83 ARG A O 7
ATOM 10795 N N . TYR A 1 84 ? -6.588 4.593 8.088 1.00 0.00 84 TYR A N 7
ATOM 10796 C CA . TYR A 1 84 ? -6.181 5.174 6.814 1.00 0.00 84 TYR A CA 7
ATOM 10797 C C . TYR A 1 84 ? -7.397 5.509 5.955 1.00 0.00 84 TYR A C 7
ATOM 10798 O O . TYR A 1 84 ? -8.279 4.674 5.752 1.00 0.00 84 TYR A O 7
ATOM 10816 N N . THR A 1 85 ? -7.437 6.739 5.452 1.00 0.00 85 THR A N 7
ATOM 10817 C CA . THR A 1 85 ? -8.543 7.187 4.615 1.00 0.00 85 THR A CA 7
ATOM 10818 C C . THR A 1 85 ? -8.085 7.426 3.180 1.00 0.00 85 THR A C 7
ATOM 10819 O O . THR A 1 85 ? -7.146 8.183 2.935 1.00 0.00 85 THR A O 7
ATOM 10830 N N . VAL A 1 86 ? -8.756 6.775 2.235 1.00 0.00 86 VAL A N 7
ATOM 10831 C CA . VAL A 1 86 ? -8.419 6.918 0.823 1.00 0.00 86 VAL A CA 7
ATOM 10832 C C . VAL A 1 86 ? -9.620 7.401 0.018 1.00 0.00 86 VAL A C 7
ATOM 10833 O O . VAL A 1 86 ? -10.592 6.668 -0.169 1.00 0.00 86 VAL A O 7
ATOM 10846 N N . LEU A 1 87 ? -9.547 8.639 -0.458 1.00 0.00 87 LEU A N 7
ATOM 10847 C CA . LEU A 1 87 ? -10.628 9.222 -1.244 1.00 0.00 87 LEU A CA 7
ATOM 10848 C C . LEU A 1 87 ? -11.948 9.167 -0.481 1.00 0.00 87 LEU A C 7
ATOM 10849 O O . LEU A 1 87 ? -11.991 8.744 0.674 1.00 0.00 87 LEU A O 7
ATOM 10865 N N . ALA A 1 88 ? -13.022 9.596 -1.135 1.00 0.00 88 ALA A N 7
ATOM 10866 C CA . ALA A 1 88 ? -14.343 9.592 -0.520 1.00 0.00 88 ALA A CA 7
ATOM 10867 C C . ALA A 1 88 ? -15.042 8.253 -0.730 1.00 0.00 88 ALA A C 7
ATOM 10868 O O . ALA A 1 88 ? -15.793 8.079 -1.689 1.00 0.00 88 ALA A O 7
ATOM 10875 N N . GLU A 1 89 ? -14.789 7.311 0.173 1.00 0.00 89 GLU A N 7
ATOM 10876 C CA . GLU A 1 89 ? -15.394 5.987 0.084 1.00 0.00 89 GLU A CA 7
ATOM 10877 C C . GLU A 1 89 ? -16.911 6.070 0.234 1.00 0.00 89 GLU A C 7
ATOM 10878 O O . GLU A 1 89 ? -17.642 5.215 -0.264 1.00 0.00 89 GLU A O 7
ATOM 10890 N N . ASN A 1 90 ? -17.375 7.107 0.924 1.00 0.00 90 ASN A N 7
ATOM 10891 C CA . ASN A 1 90 ? -18.804 7.302 1.140 1.00 0.00 90 ASN A CA 7
ATOM 10892 C C . ASN A 1 90 ? -19.546 7.409 -0.189 1.00 0.00 90 ASN A C 7
ATOM 10893 O O . ASN A 1 90 ? -18.935 7.607 -1.239 1.00 0.00 90 ASN A O 7
ATOM 10904 N N . LYS A 1 91 ? -20.867 7.278 -0.135 1.00 0.00 91 LYS A N 7
ATOM 10905 C CA . LYS A 1 91 ? -21.694 7.362 -1.333 1.00 0.00 91 LYS A CA 7
ATOM 10906 C C . LYS A 1 91 ? -21.640 8.763 -1.934 1.00 0.00 91 LYS A C 7
ATOM 10907 O O . LYS A 1 91 ? -21.722 8.929 -3.151 1.00 0.00 91 LYS A O 7
ATOM 10926 N N . SER A 1 92 ? -21.500 9.766 -1.074 1.00 0.00 92 SER A N 7
ATOM 10927 C CA . SER A 1 92 ? -21.437 11.153 -1.521 1.00 0.00 92 SER A CA 7
ATOM 10928 C C . SER A 1 92 ? -20.086 11.457 -2.160 1.00 0.00 92 SER A C 7
ATOM 10929 O O . SER A 1 92 ? -19.128 11.812 -1.474 1.00 0.00 92 SER A O 7
ATOM 10937 N N . ASP A 1 93 ? -20.017 11.315 -3.479 1.00 0.00 93 ASP A N 7
ATOM 10938 C CA . ASP A 1 93 ? -18.784 11.575 -4.213 1.00 0.00 93 ASP A CA 7
ATOM 10939 C C . ASP A 1 93 ? -19.085 12.031 -5.638 1.00 0.00 93 ASP A C 7
ATOM 10940 O O . ASP A 1 93 ? -20.242 12.072 -6.054 1.00 0.00 93 ASP A O 7
ATOM 10949 N N . GLU A 1 94 ? -18.036 12.374 -6.378 1.00 0.00 94 GLU A N 7
ATOM 10950 C CA . GLU A 1 94 ? -18.189 12.829 -7.755 1.00 0.00 94 GLU A CA 7
ATOM 10951 C C . GLU A 1 94 ? -18.243 11.646 -8.716 1.00 0.00 94 GLU A C 7
ATOM 10952 O O . GLU A 1 94 ? -18.859 11.722 -9.780 1.00 0.00 94 GLU A O 7
ATOM 10964 N N . LYS A 1 95 ? -17.592 10.552 -8.335 1.00 0.00 95 LYS A N 7
ATOM 10965 C CA . LYS A 1 95 ? -17.564 9.350 -9.161 1.00 0.00 95 LYS A CA 7
ATOM 10966 C C . LYS A 1 95 ? -16.920 9.635 -10.514 1.00 0.00 95 LYS A C 7
ATOM 10967 O O . LYS A 1 95 ? -17.570 10.144 -11.428 1.00 0.00 95 LYS A O 7
ATOM 10986 N N . LYS A 1 96 ? -15.639 9.303 -10.637 1.00 0.00 96 LYS A N 7
ATOM 10987 C CA . LYS A 1 96 ? -14.907 9.520 -11.879 1.00 0.00 96 LYS A CA 7
ATOM 10988 C C . LYS A 1 96 ? -13.554 8.817 -11.843 1.00 0.00 96 LYS A C 7
ATOM 10989 O O . LYS A 1 96 ? -12.621 9.277 -11.185 1.00 0.00 96 LYS A O 7
ATOM 11008 N N . LYS A 1 97 ? -13.454 7.700 -12.556 1.00 0.00 97 LYS A N 7
ATOM 11009 C CA . LYS A 1 97 ? -12.214 6.934 -12.608 1.00 0.00 97 LYS A CA 7
ATOM 11010 C C . LYS A 1 97 ? -11.091 7.759 -13.229 1.00 0.00 97 LYS A C 7
ATOM 11011 O O . LYS A 1 97 ? -9.966 7.766 -12.731 1.00 0.00 97 LYS A O 7
ATOM 11030 N N . SER A 1 98 ? -11.406 8.452 -14.319 1.00 0.00 98 SER A N 7
ATOM 11031 C CA . SER A 1 98 ? -10.422 9.278 -15.009 1.00 0.00 98 SER A CA 7
ATOM 11032 C C . SER A 1 98 ? -9.177 8.467 -15.354 1.00 0.00 98 SER A C 7
ATOM 11033 O O . SER A 1 98 ? -8.084 8.746 -14.864 1.00 0.00 98 SER A O 7
ATOM 11041 N N . GLY A 1 99 ? -9.352 7.458 -16.203 1.00 0.00 99 GLY A N 7
ATOM 11042 C CA . GLY A 1 99 ? -8.236 6.620 -16.600 1.00 0.00 99 GLY A CA 7
ATOM 11043 C C . GLY A 1 99 ? -8.160 6.430 -18.102 1.00 0.00 99 GLY A C 7
ATOM 11044 O O . GLY A 1 99 ? -9.152 6.607 -18.809 1.00 0.00 99 GLY A O 7
ATOM 11048 N N . VAL A 1 100 ? -6.978 6.069 -18.592 1.00 0.00 100 VAL A N 7
ATOM 11049 C CA . VAL A 1 100 ? -6.775 5.854 -20.020 1.00 0.00 100 VAL A CA 7
ATOM 11050 C C . VAL A 1 100 ? -7.768 4.836 -20.569 1.00 0.00 100 VAL A C 7
ATOM 11051 O O . VAL A 1 100 ? -8.480 4.176 -19.811 1.00 0.00 100 VAL A O 7
ATOM 11064 N N . SER A 1 101 ? -7.810 4.712 -21.892 1.00 0.00 101 SER A N 7
ATOM 11065 C CA . SER A 1 101 ? -8.718 3.776 -22.544 1.00 0.00 101 SER A CA 7
ATOM 11066 C C . SER A 1 101 ? -8.079 2.396 -22.666 1.00 0.00 101 SER A C 7
ATOM 11067 O O . SER A 1 101 ? -8.149 1.760 -23.717 1.00 0.00 101 SER A O 7
ATOM 11075 N N . GLY A 1 1 ? 20.842 9.446 11.986 1.00 0.00 1 GLY A N 8
ATOM 11076 C CA . GLY A 1 1 ? 19.685 9.254 11.131 1.00 0.00 1 GLY A CA 8
ATOM 11077 C C . GLY A 1 1 ? 18.898 8.009 11.492 1.00 0.00 1 GLY A C 8
ATOM 11078 O O . GLY A 1 1 ? 19.324 7.221 12.336 1.00 0.00 1 GLY A O 8
ATOM 11082 N N . SER A 1 2 ? 17.746 7.834 10.854 1.00 0.00 2 SER A N 8
ATOM 11083 C CA . SER A 1 2 ? 16.895 6.679 11.116 1.00 0.00 2 SER A CA 8
ATOM 11084 C C . SER A 1 2 ? 17.609 5.383 10.747 1.00 0.00 2 SER A C 8
ATOM 11085 O O . SER A 1 2 ? 17.729 4.472 11.566 1.00 0.00 2 SER A O 8
ATOM 11093 N N . SER A 1 3 ? 18.080 5.307 9.506 1.00 0.00 3 SER A N 8
ATOM 11094 C CA . SER A 1 3 ? 18.779 4.121 9.025 1.00 0.00 3 SER A CA 8
ATOM 11095 C C . SER A 1 3 ? 19.402 4.375 7.656 1.00 0.00 3 SER A C 8
ATOM 11096 O O . SER A 1 3 ? 20.561 4.039 7.416 1.00 0.00 3 SER A O 8
ATOM 11104 N N . GLY A 1 4 ? 18.621 4.972 6.759 1.00 0.00 4 GLY A N 8
ATOM 11105 C CA . GLY A 1 4 ? 19.112 5.261 5.425 1.00 0.00 4 GLY A CA 8
ATOM 11106 C C . GLY A 1 4 ? 18.854 6.696 5.011 1.00 0.00 4 GLY A C 8
ATOM 11107 O O . GLY A 1 4 ? 18.796 7.592 5.854 1.00 0.00 4 GLY A O 8
ATOM 11111 N N . SER A 1 5 ? 18.701 6.917 3.709 1.00 0.00 5 SER A N 8
ATOM 11112 C CA . SER A 1 5 ? 18.453 8.255 3.185 1.00 0.00 5 SER A CA 8
ATOM 11113 C C . SER A 1 5 ? 17.713 8.188 1.852 1.00 0.00 5 SER A C 8
ATOM 11114 O O . SER A 1 5 ? 17.407 7.105 1.354 1.00 0.00 5 SER A O 8
ATOM 11122 N N . SER A 1 6 ? 17.430 9.354 1.280 1.00 0.00 6 SER A N 8
ATOM 11123 C CA . SER A 1 6 ? 16.722 9.429 0.007 1.00 0.00 6 SER A CA 8
ATOM 11124 C C . SER A 1 6 ? 15.396 8.679 0.078 1.00 0.00 6 SER A C 8
ATOM 11125 O O . SER A 1 6 ? 14.893 8.187 -0.931 1.00 0.00 6 SER A O 8
ATOM 11133 N N . GLY A 1 7 ? 14.833 8.596 1.280 1.00 0.00 7 GLY A N 8
ATOM 11134 C CA . GLY A 1 7 ? 13.570 7.905 1.462 1.00 0.00 7 GLY A CA 8
ATOM 11135 C C . GLY A 1 7 ? 12.380 8.840 1.373 1.00 0.00 7 GLY A C 8
ATOM 11136 O O . GLY A 1 7 ? 12.513 10.047 1.572 1.00 0.00 7 GLY A O 8
ATOM 11140 N N . VAL A 1 8 ? 11.212 8.281 1.072 1.00 0.00 8 VAL A N 8
ATOM 11141 C CA . VAL A 1 8 ? 9.993 9.073 0.956 1.00 0.00 8 VAL A CA 8
ATOM 11142 C C . VAL A 1 8 ? 8.886 8.509 1.840 1.00 0.00 8 VAL A C 8
ATOM 11143 O O . VAL A 1 8 ? 8.726 7.295 1.953 1.00 0.00 8 VAL A O 8
ATOM 11156 N N . ALA A 1 9 ? 8.124 9.401 2.465 1.00 0.00 9 ALA A N 8
ATOM 11157 C CA . ALA A 1 9 ? 7.029 8.993 3.337 1.00 0.00 9 ALA A CA 8
ATOM 11158 C C . ALA A 1 9 ? 5.735 9.708 2.965 1.00 0.00 9 ALA A C 8
ATOM 11159 O O . ALA A 1 9 ? 5.742 10.782 2.363 1.00 0.00 9 ALA A O 8
ATOM 11166 N N . PRO A 1 10 ? 4.596 9.101 3.330 1.00 0.00 10 PRO A N 8
ATOM 11167 C CA . PRO A 1 10 ? 3.273 9.662 3.045 1.00 0.00 10 PRO A CA 8
ATOM 11168 C C . PRO A 1 10 ? 2.984 10.913 3.868 1.00 0.00 10 PRO A C 8
ATOM 11169 O O . PRO A 1 10 ? 3.858 11.420 4.573 1.00 0.00 10 PRO A O 8
ATOM 11180 N N . LEU A 1 11 ? 1.754 11.406 3.775 1.00 0.00 11 LEU A N 8
ATOM 11181 C CA . LEU A 1 11 ? 1.350 12.598 4.512 1.00 0.00 11 LEU A CA 8
ATOM 11182 C C . LEU A 1 11 ? 0.274 12.264 5.540 1.00 0.00 11 LEU A C 8
ATOM 11183 O O . LEU A 1 11 ? -0.700 11.577 5.235 1.00 0.00 11 LEU A O 8
ATOM 11199 N N . GLY A 1 12 ? 0.457 12.756 6.762 1.00 0.00 12 GLY A N 8
ATOM 11200 C CA . GLY A 1 12 ? -0.507 12.501 7.817 1.00 0.00 12 GLY A CA 8
ATOM 11201 C C . GLY A 1 12 ? -0.208 11.225 8.579 1.00 0.00 12 GLY A C 8
ATOM 11202 O O . GLY A 1 12 ? -0.212 11.213 9.811 1.00 0.00 12 GLY A O 8
ATOM 11206 N N . LEU A 1 13 ? 0.052 10.148 7.847 1.00 0.00 13 LEU A N 8
ATOM 11207 C CA . LEU A 1 13 ? 0.353 8.860 8.461 1.00 0.00 13 LEU A CA 8
ATOM 11208 C C . LEU A 1 13 ? 1.739 8.871 9.099 1.00 0.00 13 LEU A C 8
ATOM 11209 O O . LEU A 1 13 ? 2.753 8.804 8.405 1.00 0.00 13 LEU A O 8
ATOM 11225 N N . SER A 1 14 ? 1.773 8.955 10.425 1.00 0.00 14 SER A N 8
ATOM 11226 C CA . SER A 1 14 ? 3.034 8.977 11.157 1.00 0.00 14 SER A CA 8
ATOM 11227 C C . SER A 1 14 ? 3.554 7.561 11.386 1.00 0.00 14 SER A C 8
ATOM 11228 O O . SER A 1 14 ? 3.024 6.818 12.212 1.00 0.00 14 SER A O 8
ATOM 11236 N N . VAL A 1 15 ? 4.597 7.195 10.647 1.00 0.00 15 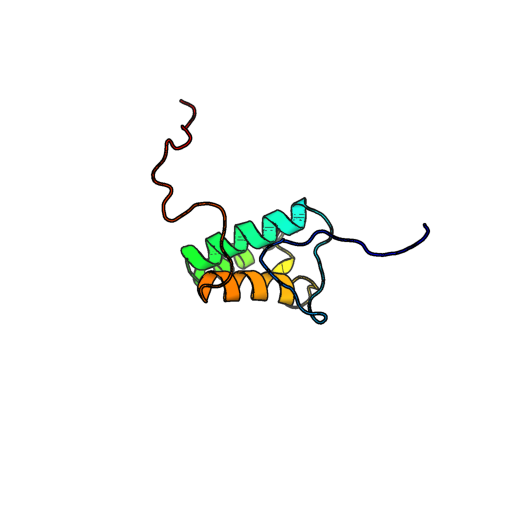VAL A N 8
ATOM 11237 C CA . VAL A 1 15 ? 5.191 5.869 10.768 1.00 0.00 15 VAL A CA 8
ATOM 11238 C C . VAL A 1 15 ? 6.395 5.889 11.702 1.00 0.00 15 VAL A C 8
ATOM 11239 O O . VAL A 1 15 ? 7.258 6.764 11.624 1.00 0.00 15 VAL A O 8
ATOM 11252 N N . PRO A 1 16 ? 6.458 4.903 12.609 1.00 0.00 16 PRO A N 8
ATOM 11253 C CA . PRO A 1 16 ? 7.553 4.785 13.576 1.00 0.00 16 PRO A CA 8
ATOM 11254 C C . PRO A 1 16 ? 8.870 4.394 12.916 1.00 0.00 16 PRO A C 8
ATOM 11255 O O . PRO A 1 16 ? 8.887 3.887 11.794 1.00 0.00 16 PRO A O 8
ATOM 11266 N N . SER A 1 17 ? 9.973 4.632 13.618 1.00 0.00 17 SER A N 8
ATOM 11267 C CA . SER A 1 17 ? 11.296 4.307 13.098 1.00 0.00 17 SER A CA 8
ATOM 11268 C C . SER A 1 17 ? 11.463 2.799 12.942 1.00 0.00 17 SER A C 8
ATOM 11269 O O . SER A 1 17 ? 12.244 2.332 12.112 1.00 0.00 17 SER A O 8
ATOM 11277 N N . ASP A 1 18 ? 10.724 2.042 13.746 1.00 0.00 18 ASP A N 8
ATOM 11278 C CA . ASP A 1 18 ? 10.789 0.586 13.698 1.00 0.00 18 ASP A CA 8
ATOM 11279 C C . ASP A 1 18 ? 10.504 0.076 12.288 1.00 0.00 18 ASP A C 8
ATOM 11280 O O . ASP A 1 18 ? 10.962 -1.000 11.902 1.00 0.00 18 ASP A O 8
ATOM 11289 N N . VAL A 1 19 ? 9.744 0.854 11.525 1.00 0.00 19 VAL A N 8
ATOM 11290 C CA . VAL A 1 19 ? 9.398 0.482 10.158 1.00 0.00 19 VAL A CA 8
ATOM 11291 C C . VAL A 1 19 ? 10.317 1.166 9.153 1.00 0.00 19 VAL A C 8
ATOM 11292 O O . VAL A 1 19 ? 10.642 2.344 9.297 1.00 0.00 19 VAL A O 8
ATOM 11305 N N . GLU A 1 20 ? 10.730 0.420 8.133 1.00 0.00 20 GLU A N 8
ATOM 11306 C CA . GLU A 1 20 ? 11.612 0.956 7.103 1.00 0.00 20 GLU A CA 8
ATOM 11307 C C . GLU A 1 20 ? 10.815 1.709 6.042 1.00 0.00 20 GLU A C 8
ATOM 11308 O O . GLU A 1 20 ? 9.650 1.399 5.788 1.00 0.00 20 GLU A O 8
ATOM 11320 N N . LEU A 1 21 ? 11.450 2.700 5.427 1.00 0.00 21 LEU A N 8
ATOM 11321 C CA . LEU A 1 21 ? 10.801 3.500 4.393 1.00 0.00 21 LEU A CA 8
ATOM 11322 C C . LEU A 1 21 ? 11.012 2.883 3.014 1.00 0.00 21 LEU A C 8
ATOM 11323 O O . LEU A 1 21 ? 11.928 2.090 2.796 1.00 0.00 21 LEU A O 8
ATOM 11339 N N . PRO A 1 22 ? 10.147 3.256 2.060 1.00 0.00 22 PRO A N 8
ATOM 11340 C CA . PRO A 1 22 ? 10.221 2.753 0.685 1.00 0.00 22 PRO A CA 8
ATOM 11341 C C . PRO A 1 22 ? 11.434 3.293 -0.066 1.00 0.00 22 PRO A C 8
ATOM 11342 O O . PRO A 1 22 ? 12.014 4.316 0.298 1.00 0.00 22 PRO A O 8
ATOM 11353 N N . PRO A 1 23 ? 11.826 2.592 -1.140 1.00 0.00 23 PRO A N 8
ATOM 11354 C CA . PRO A 1 23 ? 12.973 2.983 -1.964 1.00 0.00 23 PRO A CA 8
ATOM 11355 C C . PRO A 1 23 ? 12.703 4.250 -2.769 1.00 0.00 23 PRO A C 8
ATOM 11356 O O . PRO A 1 23 ? 13.516 5.175 -2.783 1.00 0.00 23 PRO A O 8
ATOM 11367 N N . THR A 1 24 ? 11.556 4.287 -3.439 1.00 0.00 24 THR A N 8
ATOM 11368 C CA . THR A 1 24 ? 11.179 5.440 -4.247 1.00 0.00 24 THR A CA 8
ATOM 11369 C C . THR A 1 24 ? 9.665 5.615 -4.282 1.00 0.00 24 THR A C 8
ATOM 11370 O O . THR A 1 24 ? 8.919 4.745 -3.834 1.00 0.00 24 THR A O 8
ATOM 11381 N N . ALA A 1 25 ? 9.217 6.746 -4.819 1.00 0.00 25 ALA A N 8
ATOM 11382 C CA . ALA A 1 25 ? 7.791 7.033 -4.915 1.00 0.00 25 ALA A CA 8
ATOM 11383 C C . ALA A 1 25 ? 7.041 5.877 -5.568 1.00 0.00 25 ALA A C 8
ATOM 11384 O O . ALA A 1 25 ? 5.901 5.583 -5.211 1.00 0.00 25 ALA A O 8
ATOM 11391 N N . LYS A 1 26 ? 7.689 5.225 -6.528 1.00 0.00 26 LYS A N 8
ATOM 11392 C CA . LYS A 1 26 ? 7.084 4.100 -7.231 1.00 0.00 26 LYS A CA 8
ATOM 11393 C C . LYS A 1 26 ? 6.684 2.999 -6.254 1.00 0.00 26 LYS A C 8
ATOM 11394 O O . LYS A 1 26 ? 5.500 2.711 -6.080 1.00 0.00 26 LYS A O 8
ATOM 11413 N N . MET A 1 27 ? 7.678 2.388 -5.619 1.00 0.00 27 MET A N 8
ATOM 11414 C CA . MET A 1 27 ? 7.428 1.320 -4.657 1.00 0.00 27 MET A CA 8
ATOM 11415 C C . MET A 1 27 ? 6.443 1.774 -3.585 1.00 0.00 27 MET A C 8
ATOM 11416 O O . MET A 1 27 ? 5.519 1.042 -3.227 1.00 0.00 27 MET A O 8
ATOM 11430 N N . HIS A 1 28 ? 6.645 2.985 -3.076 1.00 0.00 28 HIS A N 8
ATOM 11431 C CA . HIS A 1 28 ? 5.773 3.536 -2.044 1.00 0.00 28 HIS A CA 8
ATOM 11432 C C . HIS A 1 28 ? 4.316 3.516 -2.497 1.00 0.00 28 HIS A C 8
ATOM 11433 O O . HIS A 1 28 ? 3.420 3.182 -1.723 1.00 0.00 28 HIS A O 8
ATOM 11447 N N . ALA A 1 29 ? 4.088 3.879 -3.755 1.00 0.00 29 ALA A N 8
ATOM 11448 C CA . ALA A 1 29 ? 2.740 3.902 -4.311 1.00 0.00 29 ALA A CA 8
ATOM 11449 C C . ALA A 1 29 ? 2.184 2.490 -4.460 1.00 0.00 29 ALA A C 8
ATOM 11450 O O . ALA A 1 29 ? 1.023 2.233 -4.138 1.00 0.00 29 ALA A O 8
ATOM 11457 N N . ILE A 1 30 ? 3.017 1.579 -4.949 1.00 0.00 30 ILE A N 8
ATOM 11458 C CA . ILE A 1 30 ? 2.608 0.193 -5.140 1.00 0.00 30 ILE A CA 8
ATOM 11459 C C . ILE A 1 30 ? 2.108 -0.417 -3.835 1.00 0.00 30 ILE A C 8
ATOM 11460 O O . ILE A 1 30 ? 1.052 -1.050 -3.798 1.00 0.00 30 ILE A O 8
ATOM 11476 N N . ILE A 1 31 ? 2.872 -0.221 -2.766 1.00 0.00 31 ILE A N 8
ATOM 11477 C CA . ILE A 1 31 ? 2.505 -0.749 -1.458 1.00 0.00 31 ILE A CA 8
ATOM 11478 C C . ILE A 1 31 ? 1.118 -0.271 -1.041 1.00 0.00 31 ILE A C 8
ATOM 11479 O O . ILE A 1 31 ? 0.201 -1.073 -0.866 1.00 0.00 31 ILE A O 8
ATOM 11495 N N . GLU A 1 32 ? 0.971 1.041 -0.887 1.00 0.00 32 GLU A N 8
ATOM 11496 C CA . GLU A 1 32 ? -0.305 1.626 -0.493 1.00 0.00 32 GLU A CA 8
ATOM 11497 C C . GLU A 1 32 ? -1.431 1.137 -1.399 1.00 0.00 32 GLU A C 8
ATOM 11498 O O . GLU A 1 32 ? -2.450 0.634 -0.925 1.00 0.00 32 GLU A O 8
ATOM 11510 N N . ARG A 1 33 ? -1.239 1.288 -2.705 1.00 0.00 33 ARG A N 8
ATOM 11511 C CA . ARG A 1 33 ? -2.238 0.864 -3.679 1.00 0.00 33 ARG A CA 8
ATOM 11512 C C . ARG A 1 33 ? -2.631 -0.593 -3.454 1.00 0.00 33 ARG A C 8
ATOM 11513 O O . ARG A 1 33 ? -3.815 -0.924 -3.373 1.00 0.00 33 ARG A O 8
ATOM 11534 N N . THR A 1 34 ? -1.630 -1.463 -3.355 1.00 0.00 34 THR A N 8
ATOM 11535 C CA . THR A 1 34 ? -1.871 -2.884 -3.142 1.00 0.00 34 THR A CA 8
ATOM 11536 C C . THR A 1 34 ? -2.645 -3.123 -1.851 1.00 0.00 34 THR A C 8
ATOM 11537 O O . THR A 1 34 ? -3.587 -3.915 -1.819 1.00 0.00 34 THR A O 8
ATOM 11548 N N . ALA A 1 35 ? -2.242 -2.434 -0.789 1.00 0.00 35 ALA A N 8
ATOM 11549 C CA . ALA A 1 35 ? -2.901 -2.569 0.505 1.00 0.00 35 ALA A CA 8
ATOM 11550 C C . ALA A 1 35 ? -4.393 -2.275 0.394 1.00 0.00 35 ALA A C 8
ATOM 11551 O O . ALA A 1 35 ? -5.225 -3.056 0.857 1.00 0.00 35 ALA A O 8
ATOM 11558 N N . SER A 1 36 ? -4.725 -1.144 -0.220 1.00 0.00 36 SER A N 8
ATOM 11559 C CA . SER A 1 36 ? -6.117 -0.745 -0.387 1.00 0.00 36 SER A CA 8
ATOM 11560 C C . SER A 1 36 ? -6.926 -1.858 -1.046 1.00 0.00 36 SER A C 8
ATOM 11561 O O . SER A 1 36 ? -8.047 -2.155 -0.633 1.00 0.00 36 SER A O 8
ATOM 11569 N N . PHE A 1 37 ? -6.350 -2.469 -2.076 1.00 0.00 37 PHE A N 8
ATOM 11570 C CA . PHE A 1 37 ? -7.016 -3.549 -2.795 1.00 0.00 37 PHE A CA 8
ATOM 11571 C C . PHE A 1 37 ? -7.094 -4.808 -1.936 1.00 0.00 37 PHE A C 8
ATOM 11572 O O . PHE A 1 37 ? -8.123 -5.482 -1.895 1.00 0.00 37 PHE A O 8
ATOM 11589 N N . VAL A 1 38 ? -5.998 -5.118 -1.251 1.00 0.00 38 VAL A N 8
ATOM 11590 C CA . VAL A 1 38 ? -5.941 -6.295 -0.392 1.00 0.00 38 VAL A CA 8
ATOM 11591 C C . VAL A 1 38 ? -6.918 -6.174 0.772 1.00 0.00 38 VAL A C 8
ATOM 11592 O O . VAL A 1 38 ? -7.357 -7.178 1.334 1.00 0.00 38 VAL A O 8
ATOM 11605 N N . CYS A 1 39 ? -7.253 -4.939 1.129 1.00 0.00 39 CYS A N 8
ATOM 11606 C CA . CYS A 1 39 ? -8.179 -4.686 2.228 1.00 0.00 39 CYS A CA 8
ATOM 11607 C C . CYS A 1 39 ? -9.624 -4.739 1.744 1.00 0.00 39 CYS A C 8
ATOM 11608 O O . CYS A 1 39 ? -10.479 -5.358 2.378 1.00 0.00 39 CYS A O 8
ATOM 11616 N N . ARG A 1 40 ? -9.890 -4.085 0.618 1.00 0.00 40 ARG A N 8
ATOM 11617 C CA . ARG A 1 40 ? -11.233 -4.055 0.051 1.00 0.00 40 ARG A CA 8
ATOM 11618 C C . ARG A 1 40 ? -11.631 -5.431 -0.477 1.00 0.00 40 ARG A C 8
ATOM 11619 O O . ARG A 1 40 ? -12.744 -5.899 -0.239 1.00 0.00 40 ARG A O 8
ATOM 11640 N N . GLN A 1 41 ? -10.714 -6.072 -1.194 1.00 0.00 41 GLN A N 8
ATOM 11641 C CA . GLN A 1 41 ? -10.970 -7.393 -1.755 1.00 0.00 41 GLN A CA 8
ATOM 11642 C C . GLN A 1 41 ? -10.984 -8.456 -0.662 1.00 0.00 41 GLN A C 8
ATOM 11643 O O . GLN A 1 41 ? -11.731 -9.430 -0.738 1.00 0.00 41 GLN A O 8
ATOM 11657 N N . GLY A 1 42 ? -10.150 -8.262 0.356 1.00 0.00 42 GLY A N 8
ATOM 11658 C CA . GLY A 1 42 ? -10.082 -9.213 1.450 1.00 0.00 42 GLY A CA 8
ATOM 11659 C C . GLY A 1 42 ? -8.697 -9.806 1.618 1.00 0.00 42 GLY A C 8
ATOM 11660 O O . GLY A 1 42 ? -7.861 -9.711 0.719 1.00 0.00 42 GLY A O 8
ATOM 11664 N N . ALA A 1 43 ? -8.452 -10.417 2.772 1.00 0.00 43 ALA A N 8
ATOM 11665 C CA . ALA A 1 43 ? -7.159 -11.027 3.054 1.00 0.00 43 ALA A CA 8
ATOM 11666 C C . ALA A 1 43 ? -6.778 -12.033 1.973 1.00 0.00 43 ALA A C 8
ATOM 11667 O O . ALA A 1 43 ? -5.610 -12.148 1.603 1.00 0.00 43 ALA A O 8
ATOM 11674 N N . GLN A 1 44 ? -7.772 -12.760 1.472 1.00 0.00 44 GLN A N 8
ATOM 11675 C CA . GLN A 1 44 ? -7.540 -13.757 0.434 1.00 0.00 44 GLN A CA 8
ATOM 11676 C C . GLN A 1 44 ? -6.834 -13.138 -0.768 1.00 0.00 44 GLN A C 8
ATOM 11677 O O . GLN A 1 44 ? -6.128 -13.824 -1.507 1.00 0.00 44 GLN A O 8
ATOM 11691 N N . PHE A 1 45 ? -7.030 -11.838 -0.957 1.00 0.00 45 PHE A N 8
ATOM 11692 C CA . PHE A 1 45 ? -6.413 -11.126 -2.071 1.00 0.00 45 PHE A CA 8
ATOM 11693 C C . PHE A 1 45 ? -4.892 -11.236 -2.011 1.00 0.00 45 PHE A C 8
ATOM 11694 O O . PHE A 1 45 ? -4.241 -11.523 -3.014 1.00 0.00 45 PHE A O 8
ATOM 11711 N N . GLU A 1 46 ? -4.334 -11.004 -0.827 1.00 0.00 46 GLU A N 8
ATOM 11712 C CA . GLU A 1 46 ? -2.891 -11.076 -0.636 1.00 0.00 46 GLU A CA 8
ATOM 11713 C C . GLU A 1 46 ? -2.349 -12.429 -1.087 1.00 0.00 46 GLU A C 8
ATOM 11714 O O . GLU A 1 46 ? -1.210 -12.532 -1.545 1.00 0.00 46 GLU A O 8
ATOM 11726 N N . ILE A 1 47 ? -3.172 -13.464 -0.953 1.00 0.00 47 ILE A N 8
ATOM 11727 C CA . ILE A 1 47 ? -2.776 -14.810 -1.347 1.00 0.00 47 ILE A CA 8
ATOM 11728 C C . ILE A 1 47 ? -2.661 -14.928 -2.863 1.00 0.00 47 ILE A C 8
ATOM 11729 O O . ILE A 1 47 ? -1.598 -15.253 -3.391 1.00 0.00 47 ILE A O 8
ATOM 11745 N N . MET A 1 48 ? -3.763 -14.661 -3.557 1.00 0.00 48 MET A N 8
ATOM 11746 C CA . MET A 1 48 ? -3.785 -14.735 -5.013 1.00 0.00 48 MET A CA 8
ATOM 11747 C C . MET A 1 48 ? -2.648 -13.915 -5.616 1.00 0.00 48 MET A C 8
ATOM 11748 O O . MET A 1 48 ? -1.947 -14.377 -6.517 1.00 0.00 48 MET A O 8
ATOM 11762 N N . LEU A 1 49 ? -2.471 -12.699 -5.114 1.00 0.00 49 LEU A N 8
ATOM 11763 C CA . LEU A 1 49 ? -1.418 -11.815 -5.603 1.00 0.00 49 LEU A CA 8
ATOM 11764 C C . LEU A 1 49 ? -0.040 -12.414 -5.345 1.00 0.00 49 LEU A C 8
ATOM 11765 O O . LEU A 1 49 ? 0.756 -12.590 -6.267 1.00 0.00 49 LEU A O 8
ATOM 11781 N N . LYS A 1 50 ? 0.236 -12.729 -4.083 1.00 0.00 50 LYS A N 8
ATOM 11782 C CA . LYS A 1 50 ? 1.517 -13.312 -3.702 1.00 0.00 50 LYS A CA 8
ATOM 11783 C C . LYS A 1 50 ? 1.762 -14.620 -4.448 1.00 0.00 50 LYS A C 8
ATOM 11784 O O . LYS A 1 50 ? 2.904 -15.056 -4.596 1.00 0.00 50 LYS A O 8
ATOM 11803 N N . ALA A 1 51 ? 0.685 -15.239 -4.918 1.00 0.00 51 ALA A N 8
ATOM 11804 C CA . ALA A 1 51 ? 0.784 -16.494 -5.652 1.00 0.00 51 ALA A CA 8
ATOM 11805 C C . ALA A 1 51 ? 1.076 -16.246 -7.128 1.00 0.00 51 ALA A C 8
ATOM 11806 O O . ALA A 1 51 ? 2.150 -16.584 -7.626 1.00 0.00 51 ALA A O 8
ATOM 11813 N N . LYS A 1 52 ? 0.112 -15.653 -7.825 1.00 0.00 52 LYS A N 8
ATOM 11814 C CA . LYS A 1 52 ? 0.264 -15.358 -9.245 1.00 0.00 52 LYS A CA 8
ATOM 11815 C C . LYS A 1 52 ? 1.477 -14.465 -9.488 1.00 0.00 52 LYS A C 8
ATOM 11816 O O . LYS A 1 52 ? 2.359 -14.804 -10.277 1.00 0.00 52 LYS A O 8
ATOM 11835 N N . GLN A 1 53 ? 1.514 -13.326 -8.805 1.00 0.00 53 GLN A N 8
ATOM 11836 C CA . GLN A 1 53 ? 2.620 -12.386 -8.947 1.00 0.00 53 GLN A CA 8
ATOM 11837 C C . GLN A 1 53 ? 3.809 -12.811 -8.091 1.00 0.00 53 GLN A C 8
ATOM 11838 O O . GLN A 1 53 ? 4.276 -12.054 -7.241 1.00 0.00 53 GLN A O 8
ATOM 11852 N N . ALA A 1 54 ? 4.294 -14.027 -8.322 1.00 0.00 54 ALA A N 8
ATOM 11853 C CA . ALA A 1 54 ? 5.429 -14.552 -7.574 1.00 0.00 54 ALA A CA 8
ATOM 11854 C C . ALA A 1 54 ? 6.749 -14.127 -8.209 1.00 0.00 54 ALA A C 8
ATOM 11855 O O . ALA A 1 54 ? 7.777 -14.053 -7.536 1.00 0.00 54 ALA A O 8
ATOM 11862 N N . ARG A 1 55 ? 6.712 -13.849 -9.508 1.00 0.00 55 ARG A N 8
ATOM 11863 C CA . ARG A 1 55 ? 7.907 -13.434 -10.234 1.00 0.00 55 ARG A CA 8
ATOM 11864 C C . ARG A 1 55 ? 8.069 -11.917 -10.190 1.00 0.00 55 ARG A C 8
ATOM 11865 O O . ARG A 1 55 ? 9.180 -11.399 -10.297 1.00 0.00 55 ARG A O 8
ATOM 11886 N N . ASN A 1 56 ? 6.954 -11.212 -10.033 1.00 0.00 56 ASN A N 8
ATOM 11887 C CA . ASN A 1 56 ? 6.973 -9.754 -9.976 1.00 0.00 56 ASN A CA 8
ATOM 11888 C C . ASN A 1 56 ? 7.917 -9.265 -8.882 1.00 0.00 56 ASN A C 8
ATOM 11889 O O . ASN A 1 56 ? 8.091 -9.924 -7.857 1.00 0.00 56 ASN A O 8
ATOM 11900 N N . SER A 1 57 ? 8.524 -8.104 -9.108 1.00 0.00 57 SER A N 8
ATOM 11901 C CA . SER A 1 57 ? 9.453 -7.527 -8.144 1.00 0.00 57 SER A CA 8
ATOM 11902 C C . SER A 1 57 ? 8.756 -6.484 -7.275 1.00 0.00 57 SER A C 8
ATOM 11903 O O . SER A 1 57 ? 9.031 -6.372 -6.081 1.00 0.00 57 SER A O 8
ATOM 11911 N N . GLN A 1 58 ? 7.852 -5.723 -7.885 1.00 0.00 58 GLN A N 8
ATOM 11912 C CA . GLN A 1 58 ? 7.116 -4.689 -7.167 1.00 0.00 58 GLN A CA 8
ATOM 11913 C C . GLN A 1 58 ? 6.391 -5.274 -5.961 1.00 0.00 58 GLN A C 8
ATOM 11914 O O . GLN A 1 58 ? 6.118 -4.573 -4.987 1.00 0.00 58 GLN A O 8
ATOM 11928 N N . PHE A 1 59 ? 6.081 -6.565 -6.032 1.00 0.00 59 PHE A N 8
ATOM 11929 C CA . PHE A 1 59 ? 5.385 -7.245 -4.945 1.00 0.00 59 PHE A CA 8
ATOM 11930 C C . PHE A 1 59 ? 6.374 -7.957 -4.027 1.00 0.00 59 PHE A C 8
ATOM 11931 O O . PHE A 1 59 ? 6.075 -9.017 -3.477 1.00 0.00 59 PHE A O 8
ATOM 11948 N N . ASP A 1 60 ? 7.554 -7.366 -3.868 1.00 0.00 60 ASP A N 8
ATOM 11949 C CA . ASP A 1 60 ? 8.588 -7.943 -3.017 1.00 0.00 60 ASP A CA 8
ATOM 11950 C C . ASP A 1 60 ? 8.348 -7.587 -1.553 1.00 0.00 60 ASP A C 8
ATOM 11951 O O . ASP A 1 60 ? 8.873 -8.239 -0.650 1.00 0.00 60 ASP A O 8
ATOM 11960 N N . PHE A 1 61 ? 7.553 -6.547 -1.325 1.00 0.00 61 PHE A N 8
ATOM 11961 C CA . PHE A 1 61 ? 7.245 -6.102 0.029 1.00 0.00 61 PHE A CA 8
ATOM 11962 C C . PHE A 1 61 ? 6.474 -7.176 0.792 1.00 0.00 61 PHE A C 8
ATOM 11963 O O . PHE A 1 61 ? 6.372 -7.131 2.019 1.00 0.00 61 PHE A O 8
ATOM 11980 N N . LEU A 1 62 ? 5.932 -8.141 0.057 1.00 0.00 62 LEU A N 8
ATOM 11981 C CA . LEU A 1 62 ? 5.169 -9.227 0.663 1.00 0.00 62 LEU A CA 8
ATOM 11982 C C . LEU A 1 62 ? 6.097 -10.249 1.311 1.00 0.00 62 LEU A C 8
ATOM 11983 O O . LEU A 1 62 ? 5.724 -10.917 2.275 1.00 0.00 62 LEU A O 8
ATOM 11999 N N . ARG A 1 63 ? 7.308 -10.363 0.776 1.00 0.00 63 ARG A N 8
ATOM 12000 C CA . ARG A 1 63 ? 8.291 -11.303 1.304 1.00 0.00 63 ARG A CA 8
ATOM 12001 C C . ARG A 1 63 ? 8.554 -11.040 2.783 1.00 0.00 63 ARG A C 8
ATOM 12002 O O . ARG A 1 63 ? 8.836 -9.911 3.184 1.00 0.00 63 ARG A O 8
ATOM 12023 N N . PHE A 1 64 ? 8.460 -12.091 3.591 1.00 0.00 64 PHE A N 8
ATOM 12024 C CA . PHE A 1 64 ? 8.687 -11.975 5.027 1.00 0.00 64 PHE A CA 8
ATOM 12025 C C . PHE A 1 64 ? 10.090 -11.449 5.315 1.00 0.00 64 PHE A C 8
ATOM 12026 O O . PHE A 1 64 ? 10.337 -10.848 6.361 1.00 0.00 64 PHE A O 8
ATOM 12043 N N . ASP A 1 65 ? 11.005 -11.682 4.381 1.00 0.00 65 ASP A N 8
ATOM 12044 C CA . ASP A 1 65 ? 12.384 -11.232 4.533 1.00 0.00 65 ASP A CA 8
ATOM 12045 C C . ASP A 1 65 ? 12.639 -9.973 3.710 1.00 0.00 65 ASP A C 8
ATOM 12046 O O . ASP A 1 65 ? 13.664 -9.856 3.036 1.00 0.00 65 ASP A O 8
ATOM 12055 N N . HIS A 1 66 ? 11.700 -9.034 3.767 1.00 0.00 66 HIS A N 8
ATOM 12056 C CA . HIS A 1 66 ? 11.823 -7.784 3.026 1.00 0.00 66 HIS A CA 8
ATOM 12057 C C . HIS A 1 66 ? 11.870 -6.592 3.976 1.00 0.00 66 HIS A C 8
ATOM 12058 O O . HIS A 1 66 ? 11.583 -6.722 5.167 1.00 0.00 66 HIS A O 8
ATOM 12072 N N . TYR A 1 67 ? 12.235 -5.431 3.444 1.00 0.00 67 TYR A N 8
ATOM 12073 C CA . TYR A 1 67 ? 12.322 -4.216 4.245 1.00 0.00 67 TYR A CA 8
ATOM 12074 C C . TYR A 1 67 ? 11.023 -3.419 4.171 1.00 0.00 67 TYR A C 8
ATOM 12075 O O . TYR A 1 67 ? 10.993 -2.228 4.483 1.00 0.00 67 TYR A O 8
ATOM 12093 N N . LEU A 1 68 ? 9.951 -4.086 3.757 1.00 0.00 68 LEU A N 8
ATOM 12094 C CA . LEU A 1 68 ? 8.647 -3.442 3.643 1.00 0.00 68 LEU A CA 8
ATOM 12095 C C . LEU A 1 68 ? 7.568 -4.273 4.329 1.00 0.00 68 LEU A C 8
ATOM 12096 O O . LEU A 1 68 ? 6.386 -3.935 4.280 1.00 0.00 68 LEU A O 8
ATOM 12112 N N . ASN A 1 69 ? 7.983 -5.360 4.970 1.00 0.00 69 ASN A N 8
ATOM 12113 C CA . ASN A 1 69 ? 7.052 -6.239 5.669 1.00 0.00 69 ASN A CA 8
ATOM 12114 C C . ASN A 1 69 ? 6.173 -5.445 6.631 1.00 0.00 69 ASN A C 8
ATOM 12115 O O . ASN A 1 69 ? 4.944 -5.502 6.579 1.00 0.00 69 ASN A O 8
ATOM 12126 N N . PRO A 1 70 ? 6.816 -4.686 7.531 1.00 0.00 70 PRO A N 8
ATOM 12127 C CA . PRO A 1 70 ? 6.113 -3.865 8.521 1.00 0.00 70 PRO A CA 8
ATOM 12128 C C . PRO A 1 70 ? 5.397 -2.678 7.886 1.00 0.00 70 PRO A C 8
ATOM 12129 O O . PRO A 1 70 ? 4.290 -2.320 8.291 1.00 0.00 70 PRO A O 8
ATOM 12140 N N . TYR A 1 71 ? 6.033 -2.073 6.890 1.00 0.00 71 TYR A N 8
ATOM 12141 C CA . TYR A 1 71 ? 5.457 -0.925 6.200 1.00 0.00 71 TYR A CA 8
ATOM 12142 C C . TYR A 1 71 ? 4.134 -1.295 5.538 1.00 0.00 71 TYR A C 8
ATOM 12143 O O . TYR A 1 71 ? 3.113 -0.642 5.756 1.00 0.00 71 TYR A O 8
ATOM 12161 N N . TYR A 1 72 ? 4.159 -2.347 4.728 1.00 0.00 72 TYR A N 8
ATOM 12162 C CA . TYR A 1 72 ? 2.963 -2.805 4.031 1.00 0.00 72 TYR A CA 8
ATOM 12163 C C . TYR A 1 72 ? 1.920 -3.319 5.019 1.00 0.00 72 TYR A C 8
ATOM 12164 O O . TYR A 1 72 ? 0.748 -2.949 4.951 1.00 0.00 72 TYR A O 8
ATOM 12182 N N . LYS A 1 73 ? 2.356 -4.173 5.938 1.00 0.00 73 LYS A N 8
ATOM 12183 C CA . LYS A 1 73 ? 1.463 -4.738 6.943 1.00 0.00 73 LYS A CA 8
ATOM 12184 C C . LYS A 1 73 ? 0.806 -3.636 7.768 1.00 0.00 73 LYS A C 8
ATOM 12185 O O . LYS A 1 73 ? -0.333 -3.777 8.214 1.00 0.00 73 LYS A O 8
ATOM 12204 N N . PHE A 1 74 ? 1.529 -2.539 7.965 1.00 0.00 74 PHE A N 8
ATOM 12205 C CA . PHE A 1 74 ? 1.015 -1.413 8.735 1.00 0.00 74 PHE A CA 8
ATOM 12206 C C . PHE A 1 74 ? -0.055 -0.660 7.951 1.00 0.00 74 PHE A C 8
ATOM 12207 O O . PHE A 1 74 ? -1.191 -0.521 8.406 1.00 0.00 74 PHE A O 8
ATOM 12224 N N . ILE A 1 75 ? 0.315 -0.177 6.770 1.00 0.00 75 ILE A N 8
ATOM 12225 C CA . ILE A 1 75 ? -0.613 0.561 5.922 1.00 0.00 75 ILE A CA 8
ATOM 12226 C C . ILE A 1 75 ? -1.907 -0.219 5.714 1.00 0.00 75 ILE A C 8
ATOM 12227 O O . ILE A 1 75 ? -2.997 0.351 5.742 1.00 0.00 75 ILE A O 8
ATOM 12243 N N . GLN A 1 76 ? -1.777 -1.526 5.508 1.00 0.00 76 GLN A N 8
ATOM 12244 C CA . GLN A 1 76 ? -2.936 -2.384 5.297 1.00 0.00 76 GLN A CA 8
ATOM 12245 C C . GLN A 1 76 ? -3.749 -2.526 6.579 1.00 0.00 76 GLN A C 8
ATOM 12246 O O . GLN A 1 76 ? -4.954 -2.276 6.594 1.00 0.00 76 GLN A O 8
ATOM 12260 N N . LYS A 1 77 ? -3.082 -2.930 7.655 1.00 0.00 77 LYS A N 8
ATOM 12261 C CA . LYS A 1 77 ? -3.741 -3.105 8.944 1.00 0.00 77 LYS A CA 8
ATOM 12262 C C . LYS A 1 77 ? -4.456 -1.826 9.367 1.00 0.00 77 LYS A C 8
ATOM 12263 O O . LYS A 1 77 ? -5.525 -1.874 9.975 1.00 0.00 77 LYS A O 8
ATOM 12282 N N . ALA A 1 78 ? -3.860 -0.684 9.041 1.00 0.00 78 ALA A N 8
ATOM 12283 C CA . ALA A 1 78 ? -4.443 0.607 9.385 1.00 0.00 78 ALA A CA 8
ATOM 12284 C C . ALA A 1 78 ? -5.633 0.929 8.487 1.00 0.00 78 ALA A C 8
ATOM 12285 O O . ALA A 1 78 ? -6.659 1.421 8.954 1.00 0.00 78 ALA A O 8
ATOM 12292 N N . MET A 1 79 ? -5.487 0.648 7.196 1.00 0.00 79 MET A N 8
ATOM 12293 C CA . MET A 1 79 ? -6.551 0.908 6.233 1.00 0.00 79 MET A CA 8
ATOM 12294 C C . MET A 1 79 ? -7.784 0.065 6.545 1.00 0.00 79 MET A C 8
ATOM 12295 O O . MET A 1 79 ? -8.915 0.485 6.298 1.00 0.00 79 MET A O 8
ATOM 12309 N N . LYS A 1 80 ? -7.559 -1.126 7.089 1.00 0.00 80 LYS A N 8
ATOM 12310 C CA . LYS A 1 80 ? -8.650 -2.028 7.435 1.00 0.00 80 LYS A CA 8
ATOM 12311 C C . LYS A 1 80 ? -9.173 -1.737 8.838 1.00 0.00 80 LYS A C 8
ATOM 12312 O O . LYS A 1 80 ? -10.363 -1.887 9.110 1.00 0.00 80 LYS A O 8
ATOM 12331 N N . GLU A 1 81 ? -8.274 -1.318 9.724 1.00 0.00 81 GLU A N 8
ATOM 12332 C CA . GLU A 1 81 ? -8.646 -1.005 11.099 1.00 0.00 81 GLU A CA 8
ATOM 12333 C C . GLU A 1 81 ? -9.467 0.280 11.161 1.00 0.00 81 GLU A C 8
ATOM 12334 O O . GLU A 1 81 ? -10.211 0.509 12.114 1.00 0.00 81 GLU A O 8
ATOM 12346 N N . GLY A 1 82 ? -9.324 1.117 10.137 1.00 0.00 82 GLY A N 8
ATOM 12347 C CA . GLY A 1 82 ? -10.057 2.369 10.095 1.00 0.00 82 GLY A CA 8
ATOM 12348 C C . GLY A 1 82 ? -9.212 3.550 10.527 1.00 0.00 82 GLY A C 8
ATOM 12349 O O . GLY A 1 82 ? -9.691 4.442 11.227 1.00 0.00 82 GLY A O 8
ATOM 12353 N N . ARG A 1 83 ? -7.950 3.557 10.109 1.00 0.00 83 ARG A N 8
ATOM 12354 C CA . ARG A 1 83 ? -7.035 4.636 10.460 1.00 0.00 83 ARG A CA 8
ATOM 12355 C C . ARG A 1 83 ? -6.498 5.322 9.207 1.00 0.00 83 ARG A C 8
ATOM 12356 O O . ARG A 1 83 ? -6.414 6.549 9.146 1.00 0.00 83 ARG A O 8
ATOM 12377 N N . TYR A 1 84 ? -6.136 4.522 8.210 1.00 0.00 84 TYR A N 8
ATOM 12378 C CA . TYR A 1 84 ? -5.604 5.051 6.960 1.00 0.00 84 TYR A CA 8
ATOM 12379 C C . TYR A 1 84 ? -6.705 5.186 5.913 1.00 0.00 84 TYR A C 8
ATOM 12380 O O . TYR A 1 84 ? -7.523 4.282 5.734 1.00 0.00 84 TYR A O 8
ATOM 12398 N N . THR A 1 85 ? -6.721 6.321 5.222 1.00 0.00 85 THR A N 8
ATOM 12399 C CA . THR A 1 85 ? -7.721 6.576 4.193 1.00 0.00 85 THR A CA 8
ATOM 12400 C C . THR A 1 85 ? -7.067 6.793 2.833 1.00 0.00 85 THR A C 8
ATOM 12401 O O . THR A 1 85 ? -5.955 7.313 2.742 1.00 0.00 85 THR A O 8
ATOM 12412 N N . VAL A 1 86 ? -7.765 6.391 1.775 1.00 0.00 86 VAL A N 8
ATOM 12413 C CA . VAL A 1 86 ? -7.253 6.542 0.418 1.00 0.00 86 VAL A CA 8
ATOM 12414 C C . VAL A 1 86 ? -8.181 7.409 -0.426 1.00 0.00 86 VAL A C 8
ATOM 12415 O O . VAL A 1 86 ? -9.401 7.241 -0.398 1.00 0.00 86 VAL A O 8
ATOM 12428 N N . LEU A 1 87 ? -7.596 8.336 -1.176 1.00 0.00 87 LEU A N 8
ATOM 12429 C CA . LEU A 1 87 ? -8.371 9.230 -2.030 1.00 0.00 87 LEU A CA 8
ATOM 12430 C C . LEU A 1 87 ? -8.889 8.494 -3.261 1.00 0.00 87 LEU A C 8
ATOM 12431 O O . LEU A 1 87 ? -8.577 7.322 -3.473 1.00 0.00 87 LEU A O 8
ATOM 12447 N N . ALA A 1 88 ? -9.680 9.189 -4.071 1.00 0.00 88 ALA A N 8
ATOM 12448 C CA . ALA A 1 88 ? -10.237 8.603 -5.284 1.00 0.00 88 ALA A CA 8
ATOM 12449 C C . ALA A 1 88 ? -11.069 7.366 -4.963 1.00 0.00 88 ALA A C 8
ATOM 12450 O O . ALA A 1 88 ? -11.210 6.470 -5.794 1.00 0.00 88 ALA A O 8
ATOM 12457 N N . GLU A 1 89 ? -11.615 7.323 -3.752 1.00 0.00 89 GLU A N 8
ATOM 12458 C CA . GLU A 1 89 ? -12.431 6.194 -3.322 1.00 0.00 89 GLU A CA 8
ATOM 12459 C C . GLU A 1 89 ? -13.576 5.947 -4.300 1.00 0.00 89 GLU A C 8
ATOM 12460 O O . GLU A 1 89 ? -14.051 6.868 -4.962 1.00 0.00 89 GLU A O 8
ATOM 12472 N N . ASN A 1 90 ? -14.015 4.695 -4.384 1.00 0.00 90 ASN A N 8
ATOM 12473 C CA . ASN A 1 90 ? -15.103 4.325 -5.282 1.00 0.00 90 ASN A CA 8
ATOM 12474 C C . ASN A 1 90 ? -14.731 4.608 -6.734 1.00 0.00 90 ASN A C 8
ATOM 12475 O O . ASN A 1 90 ? -15.317 5.478 -7.379 1.00 0.00 90 ASN A O 8
ATOM 12486 N N . LYS A 1 91 ? -13.752 3.868 -7.243 1.00 0.00 91 LYS A N 8
ATOM 12487 C CA . LYS A 1 91 ? -13.301 4.036 -8.620 1.00 0.00 91 LYS A CA 8
ATOM 12488 C C . LYS A 1 91 ? -13.794 2.890 -9.498 1.00 0.00 91 LYS A C 8
ATOM 12489 O O . LYS A 1 91 ? -14.551 3.102 -10.445 1.00 0.00 91 LYS A O 8
ATOM 12508 N N . SER A 1 92 ? -13.360 1.676 -9.176 1.00 0.00 92 SER A N 8
ATOM 12509 C CA . SER A 1 92 ? -13.755 0.496 -9.937 1.00 0.00 92 SER A CA 8
ATOM 12510 C C . SER A 1 92 ? -15.263 0.279 -9.859 1.00 0.00 92 SER A C 8
ATOM 12511 O O . SER A 1 92 ? -15.914 0.706 -8.905 1.00 0.00 92 SER A O 8
ATOM 12519 N N . ASP A 1 93 ? -15.811 -0.388 -10.868 1.00 0.00 93 ASP A N 8
ATOM 12520 C CA . ASP A 1 93 ? -17.243 -0.665 -10.914 1.00 0.00 93 ASP A CA 8
ATOM 12521 C C . ASP A 1 93 ? -17.528 -2.118 -10.547 1.00 0.00 93 ASP A C 8
ATOM 12522 O O . ASP A 1 93 ? -17.594 -2.985 -11.417 1.00 0.00 93 ASP A O 8
ATOM 12531 N N . GLU A 1 94 ? -17.695 -2.374 -9.253 1.00 0.00 94 GLU A N 8
ATOM 12532 C CA . GLU A 1 94 ? -17.971 -3.723 -8.772 1.00 0.00 94 GLU A CA 8
ATOM 12533 C C . GLU A 1 94 ? -19.166 -3.728 -7.824 1.00 0.00 94 GLU A C 8
ATOM 12534 O O . GLU A 1 94 ? -19.289 -2.864 -6.956 1.00 0.00 94 GLU A O 8
ATOM 12546 N N . LYS A 1 95 ? -20.047 -4.708 -7.998 1.00 0.00 95 LYS A N 8
ATOM 12547 C CA . LYS A 1 95 ? -21.234 -4.828 -7.159 1.00 0.00 95 LYS A CA 8
ATOM 12548 C C . LYS A 1 95 ? -20.862 -5.294 -5.755 1.00 0.00 95 LYS A C 8
ATOM 12549 O O . LYS A 1 95 ? -20.070 -6.222 -5.586 1.00 0.00 95 LYS A O 8
ATOM 12568 N N . LYS A 1 96 ? -21.440 -4.646 -4.749 1.00 0.00 96 LYS A N 8
ATOM 12569 C CA . LYS A 1 96 ? -21.172 -4.995 -3.359 1.00 0.00 96 LYS A CA 8
ATOM 12570 C C . LYS A 1 96 ? -22.183 -4.333 -2.428 1.00 0.00 96 LYS A C 8
ATOM 12571 O O . LYS A 1 96 ? -22.671 -3.237 -2.703 1.00 0.00 96 LYS A O 8
ATOM 12590 N N . LYS A 1 97 ? -22.491 -5.004 -1.323 1.00 0.00 97 LYS A N 8
ATOM 12591 C CA . LYS A 1 97 ? -23.440 -4.480 -0.349 1.00 0.00 97 LYS A CA 8
ATOM 12592 C C . LYS A 1 97 ? -22.714 -3.800 0.808 1.00 0.00 97 LYS A C 8
ATOM 12593 O O . LYS A 1 97 ? -22.420 -4.430 1.824 1.00 0.00 97 LYS A O 8
ATOM 12612 N N . SER A 1 98 ? -22.430 -2.512 0.647 1.00 0.00 98 SER A N 8
ATOM 12613 C CA . SER A 1 98 ? -21.736 -1.748 1.677 1.00 0.00 98 SER A CA 8
ATOM 12614 C C . SER A 1 98 ? -22.307 -0.337 1.784 1.00 0.00 98 SER A C 8
ATOM 12615 O O . SER A 1 98 ? -21.592 0.612 2.105 1.00 0.00 98 SER A O 8
ATOM 12623 N N . GLY A 1 99 ? -23.602 -0.207 1.511 1.00 0.00 99 GLY A N 8
ATOM 12624 C CA . GLY A 1 99 ? -24.248 1.091 1.581 1.00 0.00 99 GLY A CA 8
ATOM 12625 C C . GLY A 1 99 ? -24.590 1.643 0.212 1.00 0.00 99 GLY A C 8
ATOM 12626 O O . GLY A 1 99 ? -23.886 2.509 -0.310 1.00 0.00 99 GLY A O 8
ATOM 12630 N N . VAL A 1 100 ? -25.672 1.141 -0.374 1.00 0.00 100 VAL A N 8
ATOM 12631 C CA . VAL A 1 100 ? -26.106 1.589 -1.692 1.00 0.00 100 VAL A CA 8
ATOM 12632 C C . VAL A 1 100 ? -26.547 3.048 -1.659 1.00 0.00 100 VAL A C 8
ATOM 12633 O O . VAL A 1 100 ? -26.475 3.752 -2.666 1.00 0.00 100 VAL A O 8
ATOM 12646 N N . SER A 1 101 ? -27.003 3.496 -0.493 1.00 0.00 101 SER A N 8
ATOM 12647 C CA . SER A 1 101 ? -27.460 4.871 -0.329 1.00 0.00 101 SER A CA 8
ATOM 12648 C C . SER A 1 101 ? -26.486 5.667 0.534 1.00 0.00 101 SER A C 8
ATOM 12649 O O . SER A 1 101 ? -26.247 5.328 1.692 1.00 0.00 101 SER A O 8
ATOM 12657 N N . GLY A 1 1 ? 27.703 17.478 -5.312 1.00 0.00 1 GLY A N 9
ATOM 12658 C CA . GLY A 1 1 ? 27.471 16.804 -4.048 1.00 0.00 1 GLY A CA 9
ATOM 12659 C C . GLY A 1 1 ? 26.244 15.916 -4.082 1.00 0.00 1 GLY A C 9
ATOM 12660 O O . GLY A 1 1 ? 25.936 15.309 -5.108 1.00 0.00 1 GLY A O 9
ATOM 12664 N N . SER A 1 2 ? 25.541 15.837 -2.956 1.00 0.00 2 SER A N 9
ATOM 12665 C CA . SER A 1 2 ? 24.343 15.011 -2.859 1.00 0.00 2 SER A CA 9
ATOM 12666 C C . SER A 1 2 ? 23.154 15.835 -2.373 1.00 0.00 2 SER A C 9
ATOM 12667 O O . SER A 1 2 ? 23.233 16.517 -1.352 1.00 0.00 2 SER A O 9
ATOM 12675 N N . SER A 1 3 ? 22.052 15.766 -3.114 1.00 0.00 3 SER A N 9
ATOM 12676 C CA . SER A 1 3 ? 20.847 16.507 -2.762 1.00 0.00 3 SER A CA 9
ATOM 12677 C C . SER A 1 3 ? 19.608 15.629 -2.906 1.00 0.00 3 SER A C 9
ATOM 12678 O O . SER A 1 3 ? 19.238 15.232 -4.010 1.00 0.00 3 SER A O 9
ATOM 12686 N N . GLY A 1 4 ? 18.969 15.329 -1.779 1.00 0.00 4 GLY A N 9
ATOM 12687 C CA . GLY A 1 4 ? 17.778 14.500 -1.799 1.00 0.00 4 GLY A CA 9
ATOM 12688 C C . GLY A 1 4 ? 17.404 13.988 -0.422 1.00 0.00 4 GLY A C 9
ATOM 12689 O O . GLY A 1 4 ? 17.933 14.456 0.586 1.00 0.00 4 GLY A O 9
ATOM 12693 N N . SER A 1 5 ? 16.488 13.026 -0.378 1.00 0.00 5 SER A N 9
ATOM 12694 C CA . SER A 1 5 ? 16.039 12.455 0.886 1.00 0.00 5 SER A CA 9
ATOM 12695 C C . SER A 1 5 ? 16.385 10.971 0.965 1.00 0.00 5 SER A C 9
ATOM 12696 O O . SER A 1 5 ? 16.568 10.310 -0.058 1.00 0.00 5 SER A O 9
ATOM 12704 N N . SER A 1 6 ? 16.472 10.454 2.186 1.00 0.00 6 SER A N 9
ATOM 12705 C CA . SER A 1 6 ? 16.800 9.049 2.400 1.00 0.00 6 SER A CA 9
ATOM 12706 C C . SER A 1 6 ? 15.555 8.253 2.779 1.00 0.00 6 SER A C 9
ATOM 12707 O O . SER A 1 6 ? 15.556 7.507 3.758 1.00 0.00 6 SER A O 9
ATOM 12715 N N . GLY A 1 7 ? 14.493 8.418 1.997 1.00 0.00 7 GLY A N 9
ATOM 12716 C CA . GLY A 1 7 ? 13.255 7.709 2.267 1.00 0.00 7 GLY A CA 9
ATOM 12717 C C . GLY A 1 7 ? 12.043 8.618 2.215 1.00 0.00 7 GLY A C 9
ATOM 12718 O O . GLY A 1 7 ? 11.924 9.551 3.009 1.00 0.00 7 GLY A O 9
ATOM 12722 N N . VAL A 1 8 ? 11.142 8.348 1.276 1.00 0.00 8 VAL A N 9
ATOM 12723 C CA . VAL A 1 8 ? 9.933 9.149 1.124 1.00 0.00 8 VAL A CA 9
ATOM 12724 C C . VAL A 1 8 ? 8.801 8.605 1.988 1.00 0.00 8 VAL A C 9
ATOM 12725 O O . VAL A 1 8 ? 8.637 7.393 2.123 1.00 0.00 8 VAL A O 9
ATOM 12738 N N . ALA A 1 9 ? 8.021 9.510 2.570 1.00 0.00 9 ALA A N 9
ATOM 12739 C CA . ALA A 1 9 ? 6.902 9.121 3.419 1.00 0.00 9 ALA A CA 9
ATOM 12740 C C . ALA A 1 9 ? 5.622 9.839 3.004 1.00 0.00 9 ALA A C 9
ATOM 12741 O O . ALA A 1 9 ? 5.652 10.919 2.413 1.00 0.00 9 ALA A O 9
ATOM 12748 N N . PRO A 1 10 ? 4.471 9.228 3.318 1.00 0.00 10 PRO A N 9
ATOM 12749 C CA . PRO A 1 10 ? 3.159 9.791 2.986 1.00 0.00 10 PRO A CA 9
ATOM 12750 C C . PRO A 1 10 ? 2.837 11.034 3.809 1.00 0.00 10 PRO A C 9
ATOM 12751 O O . PRO A 1 10 ? 3.692 11.554 4.528 1.00 0.00 10 PRO A O 9
ATOM 12762 N N . LEU A 1 11 ? 1.600 11.506 3.701 1.00 0.00 11 LEU A N 9
ATOM 12763 C CA . LEU A 1 11 ? 1.164 12.688 4.437 1.00 0.00 11 LEU A CA 9
ATOM 12764 C C . LEU A 1 11 ? 0.094 12.327 5.462 1.00 0.00 11 LEU A C 9
ATOM 12765 O O . LEU A 1 11 ? -0.873 11.635 5.147 1.00 0.00 11 LEU A O 9
ATOM 12781 N N . GLY A 1 12 ? 0.274 12.804 6.690 1.00 0.00 12 GLY A N 9
ATOM 12782 C CA . GLY A 1 12 ? -0.685 12.524 7.742 1.00 0.00 12 GLY A CA 9
ATOM 12783 C C . GLY A 1 12 ? -0.335 11.275 8.528 1.00 0.00 12 GLY A C 9
ATOM 12784 O O . GLY A 1 12 ? -0.386 11.273 9.759 1.00 0.00 12 GLY A O 9
ATOM 12788 N N . LEU A 1 13 ? 0.019 10.211 7.817 1.00 0.00 13 LEU A N 9
ATOM 12789 C CA . LEU A 1 13 ? 0.377 8.949 8.456 1.00 0.00 13 LEU A CA 9
ATOM 12790 C C . LEU A 1 13 ? 1.759 9.036 9.096 1.00 0.00 13 LEU A C 9
ATOM 12791 O O . LEU A 1 13 ? 2.777 9.034 8.404 1.00 0.00 13 LEU A O 9
ATOM 12807 N N . SER A 1 14 ? 1.787 9.111 10.423 1.00 0.00 14 SER A N 9
ATOM 12808 C CA . SER A 1 14 ? 3.043 9.201 11.157 1.00 0.00 14 SER A CA 9
ATOM 12809 C C . SER A 1 14 ? 3.616 7.812 11.425 1.00 0.00 14 SER A C 9
ATOM 12810 O O . SER A 1 14 ? 3.218 7.136 12.373 1.00 0.00 14 SER A O 9
ATOM 12818 N N . VAL A 1 15 ? 4.554 7.393 10.582 1.00 0.00 15 VAL A N 9
ATOM 12819 C CA . VAL A 1 15 ? 5.184 6.086 10.726 1.00 0.00 15 VAL A CA 9
ATOM 12820 C C . VAL A 1 15 ? 6.295 6.124 11.770 1.00 0.00 15 VAL A C 9
ATOM 12821 O O . VAL A 1 15 ? 7.128 7.030 11.794 1.00 0.00 15 VAL A O 9
ATOM 12834 N N . PRO A 1 16 ? 6.310 5.115 12.654 1.00 0.00 16 PRO A N 9
ATOM 12835 C CA . PRO A 1 16 ? 7.315 5.009 13.716 1.00 0.00 16 PRO A CA 9
ATOM 12836 C C . PRO A 1 16 ? 8.701 4.683 13.173 1.00 0.00 16 PRO A C 9
ATOM 12837 O O . PRO A 1 16 ? 8.835 4.068 12.115 1.00 0.00 16 PRO A O 9
ATOM 12848 N N . SER A 1 17 ? 9.731 5.099 13.903 1.00 0.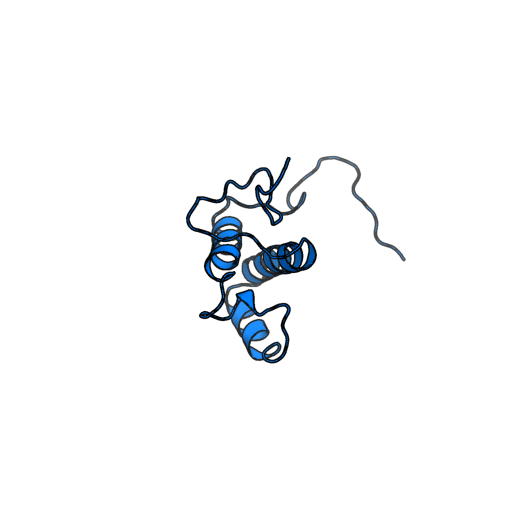00 17 SER A N 9
ATOM 12849 C CA . SER A 1 17 ? 11.108 4.854 13.492 1.00 0.00 17 SER A CA 9
ATOM 12850 C C . SER A 1 17 ? 11.363 3.361 13.310 1.00 0.00 17 SER A C 9
ATOM 12851 O O . SER A 1 17 ? 12.214 2.957 12.516 1.00 0.00 17 SER A O 9
ATOM 12859 N N . ASP A 1 18 ? 10.620 2.546 14.050 1.00 0.00 18 ASP A N 9
ATOM 12860 C CA . ASP A 1 18 ? 10.764 1.097 13.971 1.00 0.00 18 ASP A CA 9
ATOM 12861 C C . ASP A 1 18 ? 10.626 0.615 12.530 1.00 0.00 18 ASP A C 9
ATOM 12862 O O . ASP A 1 18 ? 11.433 -0.182 12.051 1.00 0.00 18 ASP A O 9
ATOM 12871 N N . VAL A 1 19 ? 9.597 1.103 11.844 1.00 0.00 19 VAL A N 9
ATOM 12872 C CA . VAL A 1 19 ? 9.353 0.723 10.458 1.00 0.00 19 VAL A CA 9
ATOM 12873 C C . VAL A 1 19 ? 10.257 1.499 9.508 1.00 0.00 19 VAL A C 9
ATOM 12874 O O . VAL A 1 19 ? 10.574 2.663 9.749 1.00 0.00 19 VAL A O 9
ATOM 12887 N N . GLU A 1 20 ? 10.670 0.845 8.426 1.00 0.00 20 GLU A N 9
ATOM 12888 C CA . GLU A 1 20 ? 11.539 1.475 7.439 1.00 0.00 20 GLU A CA 9
ATOM 12889 C C . GLU A 1 20 ? 10.720 2.115 6.322 1.00 0.00 20 GLU A C 9
ATOM 12890 O O . GLU A 1 20 ? 9.601 1.688 6.034 1.00 0.00 20 GLU A O 9
ATOM 12902 N N . LEU A 1 21 ? 11.284 3.143 5.697 1.00 0.00 21 LEU A N 9
ATOM 12903 C CA . LEU A 1 21 ? 10.607 3.844 4.612 1.00 0.00 21 LEU A CA 9
ATOM 12904 C C . LEU A 1 21 ? 10.929 3.204 3.266 1.00 0.00 21 LEU A C 9
ATOM 12905 O O . LEU A 1 21 ? 11.922 2.493 3.111 1.00 0.00 21 LEU A O 9
ATOM 12921 N N . PRO A 1 22 ? 10.073 3.464 2.266 1.00 0.00 22 PRO A N 9
ATOM 12922 C CA . PRO A 1 22 ? 10.248 2.925 0.914 1.00 0.00 22 PRO A CA 9
ATOM 12923 C C . PRO A 1 22 ? 11.435 3.550 0.190 1.00 0.00 22 PRO A C 9
ATOM 12924 O O . PRO A 1 22 ? 11.949 4.599 0.580 1.00 0.00 22 PRO A O 9
ATOM 12935 N N . PRO A 1 23 ? 11.883 2.893 -0.891 1.00 0.00 23 PRO A N 9
ATOM 12936 C CA . PRO A 1 23 ? 13.015 3.367 -1.693 1.00 0.00 23 PRO A CA 9
ATOM 12937 C C . PRO A 1 23 ? 12.680 4.631 -2.478 1.00 0.00 23 PRO A C 9
ATOM 12938 O O . PRO A 1 23 ? 13.435 5.603 -2.463 1.00 0.00 23 PRO A O 9
ATOM 12949 N N . THR A 1 24 ? 11.541 4.611 -3.164 1.00 0.00 24 THR A N 9
ATOM 12950 C CA . THR A 1 24 ? 11.106 5.755 -3.956 1.00 0.00 24 THR A CA 9
ATOM 12951 C C . THR A 1 24 ? 9.585 5.831 -4.023 1.00 0.00 24 THR A C 9
ATOM 12952 O O . THR A 1 24 ? 8.889 4.908 -3.602 1.00 0.00 24 THR A O 9
ATOM 12963 N N . ALA A 1 25 ? 9.075 6.937 -4.555 1.00 0.00 25 ALA A N 9
ATOM 12964 C CA . ALA A 1 25 ? 7.636 7.132 -4.679 1.00 0.00 25 ALA A CA 9
ATOM 12965 C C . ALA A 1 25 ? 6.977 5.938 -5.360 1.00 0.00 25 ALA A C 9
ATOM 12966 O O . ALA A 1 25 ? 5.873 5.532 -4.994 1.00 0.00 25 ALA A O 9
ATOM 12973 N N . LYS A 1 26 ? 7.660 5.377 -6.353 1.00 0.00 26 LYS A N 9
ATOM 12974 C CA . LYS A 1 26 ? 7.141 4.228 -7.085 1.00 0.00 26 LYS A CA 9
ATOM 12975 C C . LYS A 1 26 ? 6.726 3.115 -6.129 1.00 0.00 26 LYS A C 9
ATOM 12976 O O . LYS A 1 26 ? 5.544 2.796 -6.009 1.00 0.00 26 LYS A O 9
ATOM 12995 N N . MET A 1 27 ? 7.706 2.529 -5.449 1.00 0.00 27 MET A N 9
ATOM 12996 C CA . MET A 1 27 ? 7.441 1.454 -4.500 1.00 0.00 27 MET A CA 9
ATOM 12997 C C . MET A 1 27 ? 6.436 1.897 -3.442 1.00 0.00 27 MET A C 9
ATOM 12998 O O . MET A 1 27 ? 5.529 1.148 -3.080 1.00 0.00 27 MET A O 9
ATOM 13012 N N . HIS A 1 28 ? 6.604 3.120 -2.949 1.00 0.00 28 HIS A N 9
ATOM 13013 C CA . HIS A 1 28 ? 5.711 3.664 -1.932 1.00 0.00 28 HIS A CA 9
ATOM 13014 C C . HIS A 1 28 ? 4.260 3.617 -2.402 1.00 0.00 28 HIS A C 9
ATOM 13015 O O . HIS A 1 28 ? 3.361 3.267 -1.638 1.00 0.00 28 HIS A O 9
ATOM 13029 N N . ALA A 1 29 ? 4.040 3.975 -3.663 1.00 0.00 29 ALA A N 9
ATOM 13030 C CA . ALA A 1 29 ? 2.700 3.973 -4.234 1.00 0.00 29 ALA A CA 9
ATOM 13031 C C . ALA A 1 29 ? 2.173 2.550 -4.394 1.00 0.00 29 ALA A C 9
ATOM 13032 O O . ALA A 1 29 ? 1.035 2.256 -4.029 1.00 0.00 29 ALA A O 9
ATOM 13039 N N . ILE A 1 30 ? 3.007 1.674 -4.942 1.00 0.00 30 ILE A N 9
ATOM 13040 C CA . ILE A 1 30 ? 2.625 0.282 -5.149 1.00 0.00 30 ILE A CA 9
ATOM 13041 C C . ILE A 1 30 ? 2.110 -0.344 -3.858 1.00 0.00 30 ILE A C 9
ATOM 13042 O O . ILE A 1 30 ? 1.025 -0.925 -3.828 1.00 0.00 30 ILE A O 9
ATOM 13058 N N . ILE A 1 31 ? 2.896 -0.222 -2.793 1.00 0.00 31 ILE A N 9
ATOM 13059 C CA . ILE A 1 31 ? 2.518 -0.774 -1.498 1.00 0.00 31 ILE A CA 9
ATOM 13060 C C . ILE A 1 31 ? 1.127 -0.303 -1.085 1.00 0.00 31 ILE A C 9
ATOM 13061 O O . ILE A 1 31 ? 0.215 -1.110 -0.912 1.00 0.00 31 ILE A O 9
ATOM 13077 N N . GLU A 1 32 ? 0.974 1.008 -0.930 1.00 0.00 32 GLU A N 9
ATOM 13078 C CA . GLU A 1 32 ? -0.306 1.586 -0.538 1.00 0.00 32 GLU A CA 9
ATOM 13079 C C . GLU A 1 32 ? -1.427 1.093 -1.448 1.00 0.00 32 GLU A C 9
ATOM 13080 O O . GLU A 1 32 ? -2.436 0.565 -0.979 1.00 0.00 32 GLU A O 9
ATOM 13092 N N . ARG A 1 33 ? -1.243 1.269 -2.753 1.00 0.00 33 ARG A N 9
ATOM 13093 C CA . ARG A 1 33 ? -2.239 0.844 -3.729 1.00 0.00 33 ARG A CA 9
ATOM 13094 C C . ARG A 1 33 ? -2.627 -0.615 -3.510 1.00 0.00 33 ARG A C 9
ATOM 13095 O O . ARG A 1 33 ? -3.809 -0.960 -3.503 1.00 0.00 33 ARG A O 9
ATOM 13116 N N . THR A 1 34 ? -1.624 -1.469 -3.331 1.00 0.00 34 THR A N 9
ATOM 13117 C CA . THR A 1 34 ? -1.860 -2.890 -3.113 1.00 0.00 34 THR A CA 9
ATOM 13118 C C . THR A 1 34 ? -2.641 -3.127 -1.825 1.00 0.00 34 THR A C 9
ATOM 13119 O O . THR A 1 34 ? -3.558 -3.947 -1.786 1.00 0.00 34 THR A O 9
ATOM 13130 N N . ALA A 1 35 ? -2.271 -2.404 -0.773 1.00 0.00 35 ALA A N 9
ATOM 13131 C CA . ALA A 1 35 ? -2.939 -2.533 0.516 1.00 0.00 35 ALA A CA 9
ATOM 13132 C C . ALA A 1 35 ? -4.431 -2.243 0.393 1.00 0.00 35 ALA A C 9
ATOM 13133 O O . ALA A 1 35 ? -5.264 -3.003 0.886 1.00 0.00 35 ALA A O 9
ATOM 13140 N N . SER A 1 36 ? -4.762 -1.137 -0.267 1.00 0.00 36 SER A N 9
ATOM 13141 C CA . SER A 1 36 ? -6.154 -0.744 -0.450 1.00 0.00 36 SER A CA 9
ATOM 13142 C C . SER A 1 36 ? -6.947 -1.855 -1.132 1.00 0.00 36 SER A C 9
ATOM 13143 O O . SER A 1 36 ? -8.101 -2.109 -0.789 1.00 0.00 36 SER A O 9
ATOM 13151 N N . PHE A 1 37 ? -6.318 -2.514 -2.099 1.00 0.00 37 PHE A N 9
ATOM 13152 C CA . PHE A 1 37 ? -6.964 -3.598 -2.831 1.00 0.00 37 PHE A CA 9
ATOM 13153 C C . PHE A 1 37 ? -7.049 -4.857 -1.974 1.00 0.00 37 PHE A C 9
ATOM 13154 O O . PHE A 1 37 ? -8.068 -5.548 -1.966 1.00 0.00 37 PHE A O 9
ATOM 13171 N N . VAL A 1 38 ? -5.971 -5.150 -1.253 1.00 0.00 38 VAL A N 9
ATOM 13172 C CA . VAL A 1 38 ? -5.923 -6.325 -0.392 1.00 0.00 38 VAL A CA 9
ATOM 13173 C C . VAL A 1 38 ? -6.903 -6.196 0.769 1.00 0.00 38 VAL A C 9
ATOM 13174 O O . VAL A 1 38 ? -7.349 -7.196 1.332 1.00 0.00 38 VAL A O 9
ATOM 13187 N N . CYS A 1 39 ? -7.234 -4.959 1.122 1.00 0.00 39 CYS A N 9
ATOM 13188 C CA . CYS A 1 39 ? -8.162 -4.698 2.217 1.00 0.00 39 CYS A CA 9
ATOM 13189 C C . CYS A 1 39 ? -9.603 -4.686 1.717 1.00 0.00 39 CYS A C 9
ATOM 13190 O O . CYS A 1 39 ? -10.493 -5.257 2.347 1.00 0.00 39 CYS A O 9
ATOM 13198 N N . ARG A 1 40 ? -9.825 -4.031 0.582 1.00 0.00 40 ARG A N 9
ATOM 13199 C CA . ARG A 1 40 ? -11.158 -3.943 0.000 1.00 0.00 40 ARG A CA 9
ATOM 13200 C C . ARG A 1 40 ? -11.599 -5.293 -0.557 1.00 0.00 40 ARG A C 9
ATOM 13201 O O . ARG A 1 40 ? -12.730 -5.726 -0.337 1.00 0.00 40 ARG A O 9
ATOM 13222 N N . GLN A 1 41 ? -10.699 -5.952 -1.280 1.00 0.00 41 GLN A N 9
ATOM 13223 C CA . GLN A 1 41 ? -10.996 -7.252 -1.869 1.00 0.00 41 GLN A CA 9
ATOM 13224 C C . GLN A 1 41 ? -11.055 -8.335 -0.797 1.00 0.00 41 GLN A C 9
ATOM 13225 O O . GLN A 1 41 ? -11.836 -9.281 -0.897 1.00 0.00 41 GLN A O 9
ATOM 13239 N N . GLY A 1 42 ? -10.224 -8.190 0.231 1.00 0.00 42 GLY A N 9
ATOM 13240 C CA . GLY A 1 42 ? -10.197 -9.163 1.307 1.00 0.00 42 GLY A CA 9
ATOM 13241 C C . GLY A 1 42 ? -8.826 -9.784 1.493 1.00 0.00 42 GLY A C 9
ATOM 13242 O O . GLY A 1 42 ? -7.948 -9.631 0.645 1.00 0.00 42 GLY A O 9
ATOM 13246 N N . ALA A 1 43 ? -8.643 -10.486 2.606 1.00 0.00 43 ALA A N 9
ATOM 13247 C CA . ALA A 1 43 ? -7.370 -11.132 2.900 1.00 0.00 43 ALA A CA 9
ATOM 13248 C C . ALA A 1 43 ? -6.973 -12.096 1.788 1.00 0.00 43 ALA A C 9
ATOM 13249 O O . ALA A 1 43 ? -5.800 -12.194 1.429 1.00 0.00 43 ALA A O 9
ATOM 13256 N N . GLN A 1 44 ? -7.958 -12.806 1.247 1.00 0.00 44 GLN A N 9
ATOM 13257 C CA . GLN A 1 44 ? -7.710 -13.763 0.175 1.00 0.00 44 GLN A CA 9
ATOM 13258 C C . GLN A 1 44 ? -6.927 -13.116 -0.962 1.00 0.00 44 GLN A C 9
ATOM 13259 O O . GLN A 1 44 ? -6.110 -13.766 -1.615 1.00 0.00 44 GLN A O 9
ATOM 13273 N N . PHE A 1 45 ? -7.182 -11.833 -1.195 1.00 0.00 45 PHE A N 9
ATOM 13274 C CA . PHE A 1 45 ? -6.502 -11.099 -2.255 1.00 0.00 45 PHE A CA 9
ATOM 13275 C C . PHE A 1 45 ? -4.988 -11.256 -2.141 1.00 0.00 45 PHE A C 9
ATOM 13276 O O . PHE A 1 45 ? -4.315 -11.595 -3.114 1.00 0.00 45 PHE A O 9
ATOM 13293 N N . GLU A 1 46 ? -4.462 -11.007 -0.946 1.00 0.00 46 GLU A N 9
ATOM 13294 C CA . GLU A 1 46 ? -3.028 -11.119 -0.706 1.00 0.00 46 GLU A CA 9
ATOM 13295 C C . GLU A 1 46 ? -2.503 -12.475 -1.170 1.00 0.00 46 GLU A C 9
ATOM 13296 O O . GLU A 1 46 ? -1.407 -12.572 -1.722 1.00 0.00 46 GLU A O 9
ATOM 13308 N N . ILE A 1 47 ? -3.293 -13.519 -0.941 1.00 0.00 47 ILE A N 9
ATOM 13309 C CA . ILE A 1 47 ? -2.909 -14.868 -1.336 1.00 0.00 47 ILE A CA 9
ATOM 13310 C C . ILE A 1 47 ? -2.773 -14.980 -2.850 1.00 0.00 47 ILE A C 9
ATOM 13311 O O . ILE A 1 47 ? -1.721 -15.362 -3.362 1.00 0.00 47 ILE A O 9
ATOM 13327 N N . MET A 1 48 ? -3.844 -14.643 -3.562 1.00 0.00 48 MET A N 9
ATOM 13328 C CA . MET A 1 48 ? -3.843 -14.702 -5.019 1.00 0.00 48 MET A CA 9
ATOM 13329 C C . MET A 1 48 ? -2.649 -13.946 -5.593 1.00 0.00 48 MET A C 9
ATOM 13330 O O . MET A 1 48 ? -1.984 -14.422 -6.514 1.00 0.00 48 MET A O 9
ATOM 13344 N N . LEU A 1 49 ? -2.383 -12.765 -5.044 1.00 0.00 49 LEU A N 9
ATOM 13345 C CA . LEU A 1 49 ? -1.269 -11.942 -5.502 1.00 0.00 49 LEU A CA 9
ATOM 13346 C C . LEU A 1 49 ? 0.066 -12.608 -5.185 1.00 0.00 49 LEU A C 9
ATOM 13347 O O . LEU A 1 49 ? 0.900 -12.804 -6.069 1.00 0.00 49 LEU A O 9
ATOM 13363 N N . LYS A 1 50 ? 0.262 -12.954 -3.917 1.00 0.00 50 LYS A N 9
ATOM 13364 C CA . LYS A 1 50 ? 1.494 -13.601 -3.482 1.00 0.00 50 LYS A CA 9
ATOM 13365 C C . LYS A 1 50 ? 1.717 -14.908 -4.235 1.00 0.00 50 LYS A C 9
ATOM 13366 O O . LYS A 1 50 ? 2.843 -15.396 -4.329 1.00 0.00 50 LYS A O 9
ATOM 13385 N N . ALA A 1 51 ? 0.638 -15.470 -4.770 1.00 0.00 51 ALA A N 9
ATOM 13386 C CA . ALA A 1 51 ? 0.718 -16.718 -5.518 1.00 0.00 51 ALA A CA 9
ATOM 13387 C C . ALA A 1 51 ? 1.016 -16.458 -6.991 1.00 0.00 51 ALA A C 9
ATOM 13388 O O . ALA A 1 51 ? 2.082 -16.815 -7.492 1.00 0.00 51 ALA A O 9
ATOM 13395 N N . LYS A 1 52 ? 0.067 -15.835 -7.681 1.00 0.00 52 LYS A N 9
ATOM 13396 C CA . LYS A 1 52 ? 0.227 -15.526 -9.096 1.00 0.00 52 LYS A CA 9
ATOM 13397 C C . LYS A 1 52 ? 1.476 -14.683 -9.332 1.00 0.00 52 LYS A C 9
ATOM 13398 O O . LYS A 1 52 ? 2.336 -15.043 -10.135 1.00 0.00 52 LYS A O 9
ATOM 13417 N N . GLN A 1 53 ? 1.570 -13.561 -8.624 1.00 0.00 53 GLN A N 9
ATOM 13418 C CA . GLN A 1 53 ? 2.715 -12.669 -8.757 1.00 0.00 53 GLN A CA 9
ATOM 13419 C C . GLN A 1 53 ? 3.868 -13.127 -7.870 1.00 0.00 53 GLN A C 9
ATOM 13420 O O . GLN A 1 53 ? 4.314 -12.395 -6.987 1.00 0.00 53 GLN A O 9
ATOM 13434 N N . ALA A 1 54 ? 4.345 -14.344 -8.110 1.00 0.00 54 ALA A N 9
ATOM 13435 C CA . ALA A 1 54 ? 5.447 -14.899 -7.334 1.00 0.00 54 ALA A CA 9
ATOM 13436 C C . ALA A 1 54 ? 6.794 -14.479 -7.914 1.00 0.00 54 ALA A C 9
ATOM 13437 O O . ALA A 1 54 ? 7.800 -14.439 -7.205 1.00 0.00 54 ALA A O 9
ATOM 13444 N N . ARG A 1 55 ? 6.805 -14.168 -9.206 1.00 0.00 55 ARG A N 9
ATOM 13445 C CA . ARG A 1 55 ? 8.029 -13.753 -9.881 1.00 0.00 55 ARG A CA 9
ATOM 13446 C C . ARG A 1 55 ? 8.163 -12.233 -9.878 1.00 0.00 55 ARG A C 9
ATOM 13447 O O . ARG A 1 55 ? 9.268 -11.698 -9.951 1.00 0.00 55 ARG A O 9
ATOM 13468 N N . ASN A 1 56 ? 7.029 -11.545 -9.793 1.00 0.00 56 ASN A N 9
ATOM 13469 C CA . ASN A 1 56 ? 7.020 -10.086 -9.782 1.00 0.00 56 ASN A CA 9
ATOM 13470 C C . ASN A 1 56 ? 7.906 -9.546 -8.664 1.00 0.00 56 ASN A C 9
ATOM 13471 O O . ASN A 1 56 ? 8.095 -10.198 -7.637 1.00 0.00 56 ASN A O 9
ATOM 13482 N N . SER A 1 57 ? 8.446 -8.349 -8.870 1.00 0.00 57 SER A N 9
ATOM 13483 C CA . SER A 1 57 ? 9.315 -7.721 -7.882 1.00 0.00 57 SER A CA 9
ATOM 13484 C C . SER A 1 57 ? 8.581 -6.603 -7.146 1.00 0.00 57 SER A C 9
ATOM 13485 O O . SER A 1 57 ? 8.835 -6.351 -5.969 1.00 0.00 57 SER A O 9
ATOM 13493 N N . GLN A 1 58 ? 7.672 -5.937 -7.850 1.00 0.00 58 GLN A N 9
ATOM 13494 C CA . GLN A 1 58 ? 6.902 -4.846 -7.265 1.00 0.00 58 GLN A CA 9
ATOM 13495 C C . GLN A 1 58 ? 6.166 -5.310 -6.012 1.00 0.00 58 GLN A C 9
ATOM 13496 O O . GLN A 1 58 ? 5.855 -4.509 -5.130 1.00 0.00 58 GLN A O 9
ATOM 13510 N N . PHE A 1 59 ? 5.890 -6.608 -5.941 1.00 0.00 59 PHE A N 9
ATOM 13511 C CA . PHE A 1 59 ? 5.189 -7.178 -4.796 1.00 0.00 59 PHE A CA 9
ATOM 13512 C C . PHE A 1 59 ? 6.157 -7.920 -3.880 1.00 0.00 59 PHE A C 9
ATOM 13513 O O . PHE A 1 59 ? 5.801 -8.926 -3.265 1.00 0.00 59 PHE A O 9
ATOM 13530 N N . ASP A 1 60 ? 7.384 -7.418 -3.794 1.00 0.00 60 ASP A N 9
ATOM 13531 C CA . ASP A 1 60 ? 8.405 -8.032 -2.954 1.00 0.00 60 ASP A CA 9
ATOM 13532 C C . ASP A 1 60 ? 8.148 -7.733 -1.480 1.00 0.00 60 ASP A C 9
ATOM 13533 O O . ASP A 1 60 ? 8.614 -8.455 -0.598 1.00 0.00 60 ASP A O 9
ATOM 13542 N N . PHE A 1 61 ? 7.404 -6.663 -1.220 1.00 0.00 61 PHE A N 9
ATOM 13543 C CA . PHE A 1 61 ? 7.086 -6.267 0.147 1.00 0.00 61 PHE A CA 9
ATOM 13544 C C . PHE A 1 61 ? 6.282 -7.353 0.855 1.00 0.00 61 PHE A C 9
ATOM 13545 O O . PHE A 1 61 ? 6.194 -7.375 2.084 1.00 0.00 61 PHE A O 9
ATOM 13562 N N . LEU A 1 62 ? 5.696 -8.252 0.072 1.00 0.00 62 LEU A N 9
ATOM 13563 C CA . LEU A 1 62 ? 4.898 -9.343 0.623 1.00 0.00 62 LEU A CA 9
ATOM 13564 C C . LEU A 1 62 ? 5.791 -10.399 1.267 1.00 0.00 62 LEU A C 9
ATOM 13565 O O . LEU A 1 62 ? 5.364 -11.121 2.168 1.00 0.00 62 LEU A O 9
ATOM 13581 N N . ARG A 1 63 ? 7.032 -10.482 0.799 1.00 0.00 63 ARG A N 9
ATOM 13582 C CA . ARG A 1 63 ? 7.985 -11.450 1.330 1.00 0.00 63 ARG A CA 9
ATOM 13583 C C . ARG A 1 63 ? 8.316 -11.143 2.787 1.00 0.00 63 ARG A C 9
ATOM 13584 O O . ARG A 1 63 ? 8.655 -10.012 3.133 1.00 0.00 63 ARG A O 9
ATOM 13605 N N . PHE A 1 64 ? 8.215 -12.160 3.638 1.00 0.00 64 PHE A N 9
ATOM 13606 C CA . PHE A 1 64 ? 8.503 -11.999 5.058 1.00 0.00 64 PHE A CA 9
ATOM 13607 C C . PHE A 1 64 ? 9.944 -11.547 5.274 1.00 0.00 64 PHE A C 9
ATOM 13608 O O . PHE A 1 64 ? 10.271 -10.948 6.299 1.00 0.00 64 PHE A O 9
ATOM 13625 N N . ASP A 1 65 ? 10.801 -11.839 4.302 1.00 0.00 65 ASP A N 9
ATOM 13626 C CA . ASP A 1 65 ? 12.207 -11.463 4.384 1.00 0.00 65 ASP A CA 9
ATOM 13627 C C . ASP A 1 65 ? 12.463 -10.152 3.646 1.00 0.00 65 ASP A C 9
ATOM 13628 O O . ASP A 1 65 ? 13.511 -9.972 3.024 1.00 0.00 65 ASP A O 9
ATOM 13637 N N . HIS A 1 66 ? 11.499 -9.240 3.718 1.00 0.00 66 HIS A N 9
ATOM 13638 C CA . HIS A 1 66 ? 11.619 -7.946 3.056 1.00 0.00 66 HIS A CA 9
ATOM 13639 C C . HIS A 1 66 ? 11.578 -6.810 4.073 1.00 0.00 66 HIS A C 9
ATOM 13640 O O . HIS A 1 66 ? 11.049 -6.968 5.173 1.00 0.00 66 HIS A O 9
ATOM 13654 N N . TYR A 1 67 ? 12.138 -5.666 3.697 1.00 0.00 67 TYR A N 9
ATOM 13655 C CA . TYR A 1 67 ? 12.168 -4.504 4.578 1.00 0.00 67 TYR A CA 9
ATOM 13656 C C . TYR A 1 67 ? 10.826 -3.779 4.568 1.00 0.00 67 TYR A C 9
ATOM 13657 O O . TYR A 1 67 ? 10.531 -2.981 5.459 1.00 0.00 67 TYR A O 9
ATOM 13675 N N . LEU A 1 68 ? 10.016 -4.061 3.554 1.00 0.00 68 LEU A N 9
ATOM 13676 C CA . LEU A 1 68 ? 8.703 -3.438 3.426 1.00 0.00 68 LEU A CA 9
ATOM 13677 C C . LEU A 1 68 ? 7.631 -4.281 4.108 1.00 0.00 68 LEU A C 9
ATOM 13678 O O . LEU A 1 68 ? 6.436 -4.056 3.917 1.00 0.00 68 LEU A O 9
ATOM 13694 N N . ASN A 1 69 ? 8.066 -5.251 4.906 1.00 0.00 69 ASN A N 9
ATOM 13695 C CA . ASN A 1 69 ? 7.143 -6.127 5.618 1.00 0.00 69 ASN A CA 9
ATOM 13696 C C . ASN A 1 69 ? 6.268 -5.328 6.579 1.00 0.00 69 ASN A C 9
ATOM 13697 O O . ASN A 1 69 ? 5.039 -5.400 6.544 1.00 0.00 69 ASN A O 9
ATOM 13708 N N . PRO A 1 70 ? 6.914 -4.548 7.458 1.00 0.00 70 PRO A N 9
ATOM 13709 C CA . PRO A 1 70 ? 6.214 -3.720 8.445 1.00 0.00 70 PRO A CA 9
ATOM 13710 C C . PRO A 1 70 ? 5.475 -2.551 7.801 1.00 0.00 70 PRO A C 9
ATOM 13711 O O . PRO A 1 70 ? 4.383 -2.181 8.233 1.00 0.00 70 PRO A O 9
ATOM 13722 N N . TYR A 1 71 ? 6.077 -1.974 6.767 1.00 0.00 71 TYR A N 9
ATOM 13723 C CA . TYR A 1 71 ? 5.476 -0.846 6.065 1.00 0.00 71 TYR A CA 9
ATOM 13724 C C . TYR A 1 71 ? 4.143 -1.242 5.438 1.00 0.00 71 TYR A C 9
ATOM 13725 O O . TYR A 1 71 ? 3.120 -0.594 5.665 1.00 0.00 71 TYR A O 9
ATOM 13743 N N . TYR A 1 72 ? 4.161 -2.311 4.649 1.00 0.00 72 TYR A N 9
ATOM 13744 C CA . TYR A 1 72 ? 2.955 -2.793 3.988 1.00 0.00 72 TYR A CA 9
ATOM 13745 C C . TYR A 1 72 ? 1.943 -3.307 5.007 1.00 0.00 72 TYR A C 9
ATOM 13746 O O . TYR A 1 72 ? 0.758 -2.979 4.944 1.00 0.00 72 TYR A O 9
ATOM 13764 N N . LYS A 1 73 ? 2.419 -4.116 5.948 1.00 0.00 73 LYS A N 9
ATOM 13765 C CA . LYS A 1 73 ? 1.559 -4.675 6.984 1.00 0.00 73 LYS A CA 9
ATOM 13766 C C . LYS A 1 73 ? 0.893 -3.568 7.794 1.00 0.00 73 LYS A C 9
ATOM 13767 O O . LYS A 1 73 ? -0.240 -3.717 8.253 1.00 0.00 73 LYS A O 9
ATOM 13786 N N . PHE A 1 74 ? 1.603 -2.458 7.967 1.00 0.00 74 PHE A N 9
ATOM 13787 C CA . PHE A 1 74 ? 1.080 -1.326 8.722 1.00 0.00 74 PHE A CA 9
ATOM 13788 C C . PHE A 1 74 ? -0.006 -0.601 7.933 1.00 0.00 74 PHE A C 9
ATOM 13789 O O . PHE A 1 74 ? -1.138 -0.463 8.398 1.00 0.00 74 PHE A O 9
ATOM 13806 N N . ILE A 1 75 ? 0.346 -0.140 6.738 1.00 0.00 75 ILE A N 9
ATOM 13807 C CA . ILE A 1 75 ? -0.598 0.569 5.884 1.00 0.00 75 ILE A CA 9
ATOM 13808 C C . ILE A 1 75 ? -1.876 -0.239 5.687 1.00 0.00 75 ILE A C 9
ATOM 13809 O O . ILE A 1 75 ? -2.976 0.313 5.680 1.00 0.00 75 ILE A O 9
ATOM 13825 N N . GLN A 1 76 ? -1.722 -1.550 5.529 1.00 0.00 76 GLN A N 9
ATOM 13826 C CA . GLN A 1 76 ? -2.864 -2.434 5.333 1.00 0.00 76 GLN A CA 9
ATOM 13827 C C . GLN A 1 76 ? -3.681 -2.562 6.615 1.00 0.00 76 GLN A C 9
ATOM 13828 O O . GLN A 1 76 ? -4.881 -2.289 6.629 1.00 0.00 76 GLN A O 9
ATOM 13842 N N . LYS A 1 77 ? -3.022 -2.979 7.691 1.00 0.00 77 LYS A N 9
ATOM 13843 C CA . LYS A 1 77 ? -3.685 -3.142 8.979 1.00 0.00 77 LYS A CA 9
ATOM 13844 C C . LYS A 1 77 ? -4.394 -1.857 9.393 1.00 0.00 77 LYS A C 9
ATOM 13845 O O . LYS A 1 77 ? -5.462 -1.895 10.003 1.00 0.00 77 LYS A O 9
ATOM 13864 N N . ALA A 1 78 ? -3.794 -0.720 9.055 1.00 0.00 78 ALA A N 9
ATOM 13865 C CA . ALA A 1 78 ? -4.370 0.576 9.389 1.00 0.00 78 ALA A CA 9
ATOM 13866 C C . ALA A 1 78 ? -5.561 0.895 8.491 1.00 0.00 78 ALA A C 9
ATOM 13867 O O . ALA A 1 78 ? -6.588 1.387 8.958 1.00 0.00 78 ALA A O 9
ATOM 13874 N N . MET A 1 79 ? -5.415 0.613 7.200 1.00 0.00 79 MET A N 9
ATOM 13875 C CA . MET A 1 79 ? -6.480 0.869 6.237 1.00 0.00 79 MET A CA 9
ATOM 13876 C C . MET A 1 79 ? -7.716 0.035 6.558 1.00 0.00 79 MET A C 9
ATOM 13877 O O . MET A 1 79 ? -8.845 0.459 6.313 1.00 0.00 79 MET A O 9
ATOM 13891 N N . LYS A 1 80 ? -7.495 -1.154 7.108 1.00 0.00 80 LYS A N 9
ATOM 13892 C CA . LYS A 1 80 ? -8.590 -2.048 7.464 1.00 0.00 80 LYS A CA 9
ATOM 13893 C C . LYS A 1 80 ? -9.108 -1.743 8.866 1.00 0.00 80 LYS A C 9
ATOM 13894 O O . LYS A 1 80 ? -10.299 -1.886 9.142 1.00 0.00 80 LYS A O 9
ATOM 13913 N N . GLU A 1 81 ? -8.206 -1.322 9.747 1.00 0.00 81 GLU A N 9
ATOM 13914 C CA . GLU A 1 81 ? -8.574 -0.996 11.120 1.00 0.00 81 GLU A CA 9
ATOM 13915 C C . GLU A 1 81 ? -9.401 0.285 11.172 1.00 0.00 81 GLU A C 9
ATOM 13916 O O . GLU A 1 81 ? -10.142 0.521 12.126 1.00 0.00 81 GLU A O 9
ATOM 13928 N N . GLY A 1 82 ? -9.268 1.111 10.139 1.00 0.00 82 GLY A N 9
ATOM 13929 C CA . GLY A 1 82 ? -10.008 2.359 10.086 1.00 0.00 82 GLY A CA 9
ATOM 13930 C C . GLY A 1 82 ? -9.162 3.552 10.486 1.00 0.00 82 GLY A C 9
ATOM 13931 O O . GLY A 1 82 ? -9.647 4.473 11.143 1.00 0.00 82 GLY A O 9
ATOM 13935 N N . ARG A 1 83 ? -7.893 3.534 10.090 1.00 0.00 83 ARG A N 9
ATOM 13936 C CA . ARG A 1 83 ? -6.977 4.622 10.414 1.00 0.00 83 ARG A CA 9
ATOM 13937 C C . ARG A 1 83 ? -6.458 5.291 9.144 1.00 0.00 83 ARG A C 9
ATOM 13938 O O . ARG A 1 83 ? -6.443 6.517 9.039 1.00 0.00 83 ARG A O 9
ATOM 13959 N N . TYR A 1 84 ? -6.033 4.477 8.184 1.00 0.00 84 TYR A N 9
ATOM 13960 C CA . TYR A 1 84 ? -5.510 4.990 6.924 1.00 0.00 84 TYR A CA 9
ATOM 13961 C C . TYR A 1 84 ? -6.608 5.061 5.867 1.00 0.00 84 TYR A C 9
ATOM 13962 O O . TYR A 1 84 ? -7.355 4.103 5.664 1.00 0.00 84 TYR A O 9
ATOM 13980 N N . THR A 1 85 ? -6.701 6.204 5.195 1.00 0.00 85 THR A N 9
ATOM 13981 C CA . THR A 1 85 ? -7.707 6.402 4.159 1.00 0.00 85 THR A CA 9
ATOM 13982 C C . THR A 1 85 ? -7.058 6.669 2.806 1.00 0.00 85 THR A C 9
ATOM 13983 O O . THR A 1 85 ? -5.943 7.186 2.731 1.00 0.00 85 THR A O 9
ATOM 13994 N N . VAL A 1 86 ? -7.762 6.313 1.736 1.00 0.00 86 VAL A N 9
ATOM 13995 C CA . VAL A 1 86 ? -7.255 6.515 0.384 1.00 0.00 86 VAL A CA 9
ATOM 13996 C C . VAL A 1 86 ? -8.256 7.286 -0.469 1.00 0.00 86 VAL A C 9
ATOM 13997 O O . VAL A 1 86 ? -9.322 6.773 -0.811 1.00 0.00 86 VAL A O 9
ATOM 14010 N N . LEU A 1 87 ? -7.906 8.522 -0.809 1.00 0.00 87 LEU A N 9
ATOM 14011 C CA . LEU A 1 87 ? -8.774 9.365 -1.624 1.00 0.00 87 LEU A CA 9
ATOM 14012 C C . LEU A 1 87 ? -10.154 9.502 -0.988 1.00 0.00 87 LEU A C 9
ATOM 14013 O O . LEU A 1 87 ? -10.393 9.005 0.112 1.00 0.00 87 LEU A O 9
ATOM 14029 N N . ALA A 1 88 ? -11.058 10.178 -1.688 1.00 0.00 88 ALA A N 9
ATOM 14030 C CA . ALA A 1 88 ? -12.415 10.376 -1.194 1.00 0.00 88 ALA A CA 9
ATOM 14031 C C . ALA A 1 88 ? -13.285 9.156 -1.475 1.00 0.00 88 ALA A C 9
ATOM 14032 O O . ALA A 1 88 ? -13.971 9.093 -2.495 1.00 0.00 88 ALA A O 9
ATOM 14039 N N . GLU A 1 89 ? -13.252 8.189 -0.563 1.00 0.00 89 GLU A N 9
ATOM 14040 C CA . GLU A 1 89 ? -14.038 6.970 -0.715 1.00 0.00 89 GLU A CA 9
ATOM 14041 C C . GLU A 1 89 ? -14.624 6.530 0.623 1.00 0.00 89 GLU A C 9
ATOM 14042 O O . GLU A 1 89 ? -13.934 6.520 1.642 1.00 0.00 89 GLU A O 9
ATOM 14054 N N . ASN A 1 90 ? -15.903 6.167 0.612 1.00 0.00 90 ASN A N 9
ATOM 14055 C CA . ASN A 1 90 ? -16.583 5.728 1.825 1.00 0.00 90 ASN A CA 9
ATOM 14056 C C . ASN A 1 90 ? -16.785 4.215 1.817 1.00 0.00 90 ASN A C 9
ATOM 14057 O O . ASN A 1 90 ? -17.020 3.614 0.769 1.00 0.00 90 ASN A O 9
ATOM 14068 N N . LYS A 1 91 ? -16.691 3.606 2.994 1.00 0.00 91 LYS A N 9
ATOM 14069 C CA . LYS A 1 91 ? -16.864 2.164 3.126 1.00 0.00 91 LYS A CA 9
ATOM 14070 C C . LYS A 1 91 ? -17.968 1.838 4.127 1.00 0.00 91 LYS A C 9
ATOM 14071 O O . LYS A 1 91 ? -17.738 1.821 5.336 1.00 0.00 91 LYS A O 9
ATOM 14090 N N . SER A 1 92 ? -19.167 1.579 3.615 1.00 0.00 92 SER A N 9
ATOM 14091 C CA . SER A 1 92 ? -20.308 1.256 4.465 1.00 0.00 92 SER A CA 9
ATOM 14092 C C . SER A 1 92 ? -20.133 -0.116 5.110 1.00 0.00 92 SER A C 9
ATOM 14093 O O . SER A 1 92 ? -20.121 -1.139 4.425 1.00 0.00 92 SER A O 9
ATOM 14101 N N . ASP A 1 93 ? -19.998 -0.128 6.431 1.00 0.00 93 ASP A N 9
ATOM 14102 C CA . ASP A 1 93 ? -19.825 -1.373 7.170 1.00 0.00 93 ASP A CA 9
ATOM 14103 C C . ASP A 1 93 ? -20.326 -1.229 8.604 1.00 0.00 93 ASP A C 9
ATOM 14104 O O . ASP A 1 93 ? -20.802 -0.165 9.000 1.00 0.00 93 ASP A O 9
ATOM 14113 N N . GLU A 1 94 ? -20.218 -2.306 9.375 1.00 0.00 94 GLU A N 9
ATOM 14114 C CA . GLU A 1 94 ? -20.663 -2.298 10.764 1.00 0.00 94 GLU A CA 9
ATOM 14115 C C . GLU A 1 94 ? -19.536 -1.858 11.694 1.00 0.00 94 GLU A C 9
ATOM 14116 O O . GLU A 1 94 ? -18.392 -2.289 11.549 1.00 0.00 94 GLU A O 9
ATOM 14128 N N . LYS A 1 95 ? -19.868 -0.996 12.649 1.00 0.00 95 LYS A N 9
ATOM 14129 C CA . LYS A 1 95 ? -18.886 -0.497 13.604 1.00 0.00 95 LYS A CA 9
ATOM 14130 C C . LYS A 1 95 ? -17.756 0.237 12.890 1.00 0.00 95 LYS A C 9
ATOM 14131 O O . LYS A 1 95 ? -16.691 -0.329 12.645 1.00 0.00 95 LYS A O 9
ATOM 14150 N N . LYS A 1 96 ? -17.995 1.502 12.559 1.00 0.00 96 LYS A N 9
ATOM 14151 C CA . LYS A 1 96 ? -16.997 2.316 11.875 1.00 0.00 96 LYS A CA 9
ATOM 14152 C C . LYS A 1 96 ? -16.512 3.450 12.772 1.00 0.00 96 LYS A C 9
ATOM 14153 O O . LYS A 1 96 ? -15.353 3.860 12.701 1.00 0.00 96 LYS A O 9
ATOM 14172 N N . LYS A 1 97 ? -17.406 3.954 13.616 1.00 0.00 97 LYS A N 9
ATOM 14173 C CA . LYS A 1 97 ? -17.070 5.039 14.529 1.00 0.00 97 LYS A CA 9
ATOM 14174 C C . LYS A 1 97 ? -16.228 4.529 15.695 1.00 0.00 97 LYS A C 9
ATOM 14175 O O . LYS A 1 97 ? -16.743 3.886 16.609 1.00 0.00 97 LYS A O 9
ATOM 14194 N N . SER A 1 98 ? -14.932 4.821 15.655 1.00 0.00 98 SER A N 9
ATOM 14195 C CA . SER A 1 98 ? -14.019 4.389 16.707 1.00 0.00 98 SER A CA 9
ATOM 14196 C C . SER A 1 98 ? -13.936 5.432 17.816 1.00 0.00 98 SER A C 9
ATOM 14197 O O . SER A 1 98 ? -13.685 6.609 17.560 1.00 0.00 98 SER A O 9
ATOM 14205 N N . GLY A 1 99 ? -14.149 4.991 19.052 1.00 0.00 99 GLY A N 9
ATOM 14206 C CA . GLY A 1 99 ? -14.094 5.899 20.184 1.00 0.00 99 GLY A CA 9
ATOM 14207 C C . GLY A 1 99 ? -13.805 5.183 21.488 1.00 0.00 99 GLY A C 9
ATOM 14208 O O . GLY A 1 99 ? -14.643 5.155 22.389 1.00 0.00 99 GLY A O 9
ATOM 14212 N N . VAL A 1 100 ? -12.614 4.600 21.590 1.00 0.00 100 VAL A N 9
ATOM 14213 C CA . VAL A 1 100 ? -12.216 3.880 22.793 1.00 0.00 100 VAL A CA 9
ATOM 14214 C C . VAL A 1 100 ? -11.808 4.844 23.901 1.00 0.00 100 VAL A C 9
ATOM 14215 O O . VAL A 1 100 ? -11.951 4.541 25.086 1.00 0.00 100 VAL A O 9
ATOM 14228 N N . SER A 1 101 ? -11.300 6.008 23.508 1.00 0.00 101 SER A N 9
ATOM 14229 C CA . SER A 1 101 ? -10.868 7.016 24.468 1.00 0.00 101 SER A CA 9
ATOM 14230 C C . SER A 1 101 ? -11.777 8.241 24.416 1.00 0.00 101 SER A C 9
ATOM 14231 O O . SER A 1 101 ? -12.527 8.509 25.353 1.00 0.00 101 SER A O 9
ATOM 14239 N N . GLY A 1 1 ? 23.548 -0.953 7.857 1.00 0.00 1 GLY A N 10
ATOM 14240 C CA . GLY A 1 1 ? 22.646 -0.069 7.141 1.00 0.00 1 GLY A CA 10
ATOM 14241 C C . GLY A 1 1 ? 23.147 1.362 7.101 1.00 0.00 1 GLY A C 10
ATOM 14242 O O . GLY A 1 1 ? 23.712 1.856 8.076 1.00 0.00 1 GLY A O 10
ATOM 14246 N N . SER A 1 2 ? 22.940 2.028 5.970 1.00 0.00 2 SER A N 10
ATOM 14247 C CA . SER A 1 2 ? 23.379 3.408 5.805 1.00 0.00 2 SER A CA 10
ATOM 14248 C C . SER A 1 2 ? 22.783 4.302 6.888 1.00 0.00 2 SER A C 10
ATOM 14249 O O . SER A 1 2 ? 23.496 5.059 7.546 1.00 0.00 2 SER A O 10
ATOM 14257 N N . SER A 1 3 ? 21.470 4.206 7.069 1.00 0.00 3 SER A N 10
ATOM 14258 C CA . SER A 1 3 ? 20.775 5.008 8.069 1.00 0.00 3 SER A CA 10
ATOM 14259 C C . SER A 1 3 ? 21.102 6.489 7.902 1.00 0.00 3 SER A C 10
ATOM 14260 O O . SER A 1 3 ? 21.740 7.096 8.761 1.00 0.00 3 SER A O 10
ATOM 14268 N N . GLY A 1 4 ? 20.660 7.064 6.788 1.00 0.00 4 GLY A N 10
ATOM 14269 C CA . GLY A 1 4 ? 20.915 8.468 6.527 1.00 0.00 4 GLY A CA 10
ATOM 14270 C C . GLY A 1 4 ? 19.740 9.157 5.860 1.00 0.00 4 GLY A C 10
ATOM 14271 O O . GLY A 1 4 ? 19.921 9.968 4.952 1.00 0.00 4 GLY A O 10
ATOM 14275 N N . SER A 1 5 ? 18.533 8.832 6.311 1.00 0.00 5 SER A N 10
ATOM 14276 C CA . SER A 1 5 ? 17.323 9.421 5.749 1.00 0.00 5 SER A CA 10
ATOM 14277 C C . SER A 1 5 ? 17.222 9.131 4.254 1.00 0.00 5 SER A C 10
ATOM 14278 O O . SER A 1 5 ? 17.676 9.920 3.426 1.00 0.00 5 SER A O 10
ATOM 14286 N N . SER A 1 6 ? 16.622 7.994 3.918 1.00 0.00 6 SER A N 10
ATOM 14287 C CA . SER A 1 6 ? 16.464 7.596 2.524 1.00 0.00 6 SER A CA 10
ATOM 14288 C C . SER A 1 6 ? 15.125 6.899 2.306 1.00 0.00 6 SER A C 10
ATOM 14289 O O . SER A 1 6 ? 15.050 5.672 2.268 1.00 0.00 6 SER A O 10
ATOM 14297 N N . GLY A 1 7 ? 14.067 7.693 2.164 1.00 0.00 7 GLY A N 10
ATOM 14298 C CA . GLY A 1 7 ? 12.744 7.135 1.952 1.00 0.00 7 GLY A CA 10
ATOM 14299 C C . GLY A 1 7 ? 11.657 8.191 1.990 1.00 0.00 7 GLY A C 10
ATOM 14300 O O . GLY A 1 7 ? 11.827 9.245 2.603 1.00 0.00 7 GLY A O 10
ATOM 14304 N N . VAL A 1 8 ? 10.538 7.910 1.331 1.00 0.00 8 VAL A N 10
ATOM 14305 C CA . VAL A 1 8 ? 9.419 8.843 1.291 1.00 0.00 8 VAL A CA 10
ATOM 14306 C C . VAL A 1 8 ? 8.301 8.403 2.230 1.00 0.00 8 VAL A C 10
ATOM 14307 O O . VAL A 1 8 ? 7.934 7.229 2.266 1.00 0.00 8 VAL A O 10
ATOM 14320 N N . ALA A 1 9 ? 7.764 9.353 2.988 1.00 0.00 9 ALA A N 10
ATOM 14321 C CA . ALA A 1 9 ? 6.686 9.063 3.926 1.00 0.00 9 ALA A CA 10
ATOM 14322 C C . ALA A 1 9 ? 5.322 9.267 3.275 1.00 0.00 9 ALA A C 10
ATOM 14323 O O . ALA A 1 9 ? 5.192 9.929 2.245 1.00 0.00 9 ALA A O 10
ATOM 14330 N N . PRO A 1 10 ? 4.281 8.683 3.886 1.00 0.00 10 PRO A N 10
ATOM 14331 C CA . PRO A 1 10 ? 2.908 8.787 3.383 1.00 0.00 10 PRO A CA 10
ATOM 14332 C C . PRO A 1 10 ? 2.338 10.192 3.538 1.00 0.00 10 PRO A C 10
ATOM 14333 O O . PRO A 1 10 ? 3.057 11.130 3.885 1.00 0.00 10 PRO A O 10
ATOM 14344 N N . LEU A 1 11 ? 1.042 10.332 3.279 1.00 0.00 11 LEU A N 10
ATOM 14345 C CA . LEU A 1 11 ? 0.375 11.624 3.390 1.00 0.00 11 LEU A CA 10
ATOM 14346 C C . LEU A 1 11 ? 0.618 12.246 4.762 1.00 0.00 11 LEU A C 10
ATOM 14347 O O . LEU A 1 11 ? 1.396 13.190 4.897 1.00 0.00 11 LEU A O 10
ATOM 14363 N N . GLY A 1 12 ? -0.051 11.709 5.777 1.00 0.00 12 GLY A N 10
ATOM 14364 C CA . GLY A 1 12 ? 0.108 12.223 7.125 1.00 0.00 12 GLY A CA 10
ATOM 14365 C C . GLY A 1 12 ? 0.024 11.132 8.175 1.00 0.00 12 GLY A C 10
ATOM 14366 O O . GLY A 1 12 ? -0.244 11.406 9.345 1.00 0.00 12 GLY A O 10
ATOM 14370 N N . LEU A 1 13 ? 0.253 9.893 7.757 1.00 0.00 13 LEU A N 10
ATOM 14371 C CA . LEU A 1 13 ? 0.201 8.756 8.669 1.00 0.00 13 LEU A CA 10
ATOM 14372 C C . LEU A 1 13 ? 1.456 8.693 9.534 1.00 0.00 13 LEU A C 10
ATOM 14373 O O . LEU A 1 13 ? 2.575 8.786 9.029 1.00 0.00 13 LEU A O 10
ATOM 14389 N N . SER A 1 14 ? 1.262 8.534 10.839 1.00 0.00 14 SER A N 10
ATOM 14390 C CA . SER A 1 14 ? 2.379 8.461 11.774 1.00 0.00 14 SER A CA 10
ATOM 14391 C C . SER A 1 14 ? 3.004 7.070 11.766 1.00 0.00 14 SER A C 10
ATOM 14392 O O . SER A 1 14 ? 2.407 6.106 12.247 1.00 0.00 14 SER A O 10
ATOM 14400 N N . VAL A 1 15 ? 4.210 6.973 11.217 1.00 0.00 15 VAL A N 10
ATOM 14401 C CA . VAL A 1 15 ? 4.919 5.700 11.147 1.00 0.00 15 VAL A CA 10
ATOM 14402 C C . VAL A 1 15 ? 6.077 5.661 12.136 1.00 0.00 15 VAL A C 10
ATOM 14403 O O . VAL A 1 15 ? 6.859 6.605 12.254 1.00 0.00 15 VAL A O 10
ATOM 14416 N N . PRO A 1 16 ? 6.194 4.542 12.867 1.00 0.00 16 PRO A N 10
ATOM 14417 C CA . PRO A 1 16 ? 7.256 4.351 13.859 1.00 0.00 16 PRO A CA 10
ATOM 14418 C C . PRO A 1 16 ? 8.629 4.191 13.216 1.00 0.00 16 PRO A C 10
ATOM 14419 O O . PRO A 1 16 ? 8.737 3.886 12.028 1.00 0.00 16 PRO A O 10
ATOM 14430 N N . SER A 1 17 ? 9.676 4.399 14.007 1.00 0.00 17 SER A N 10
ATOM 14431 C CA . SER A 1 17 ? 11.043 4.281 13.514 1.00 0.00 17 SER A CA 10
ATOM 14432 C C . SER A 1 17 ? 11.358 2.839 13.126 1.00 0.00 17 SER A C 10
ATOM 14433 O O . SER A 1 17 ? 12.214 2.586 12.279 1.00 0.00 17 SER A O 10
ATOM 14441 N N . ASP A 1 18 ? 10.660 1.899 13.753 1.00 0.00 18 ASP A N 10
ATOM 14442 C CA . ASP A 1 18 ? 10.864 0.482 13.475 1.00 0.00 18 ASP A CA 10
ATOM 14443 C C . ASP A 1 18 ? 10.599 0.174 12.005 1.00 0.00 18 ASP A C 10
ATOM 14444 O O . ASP A 1 18 ? 11.409 -0.472 11.339 1.00 0.00 18 ASP A O 10
ATOM 14453 N N . VAL A 1 19 ? 9.459 0.639 11.503 1.00 0.00 19 VAL A N 10
ATOM 14454 C CA . VAL A 1 19 ? 9.087 0.413 10.112 1.00 0.00 19 VAL A CA 10
ATOM 14455 C C . VAL A 1 19 ? 10.041 1.132 9.164 1.00 0.00 19 VAL A C 10
ATOM 14456 O O . VAL A 1 19 ? 10.368 2.301 9.366 1.00 0.00 19 VAL A O 10
ATOM 14469 N N . GLU A 1 20 ? 10.485 0.424 8.130 1.00 0.00 20 GLU A N 10
ATOM 14470 C CA . GLU A 1 20 ? 11.403 0.996 7.152 1.00 0.00 20 GLU A CA 10
ATOM 14471 C C . GLU A 1 20 ? 10.638 1.702 6.036 1.00 0.00 20 GLU A C 10
ATOM 14472 O O . GLU A 1 20 ? 9.570 1.251 5.618 1.00 0.00 20 GLU A O 10
ATOM 14484 N N . LEU A 1 21 ? 11.190 2.812 5.559 1.00 0.00 21 LEU A N 10
ATOM 14485 C CA . LEU A 1 21 ? 10.560 3.582 4.492 1.00 0.00 21 LEU A CA 10
ATOM 14486 C C . LEU A 1 21 ? 10.838 2.954 3.130 1.00 0.00 21 LEU A C 10
ATOM 14487 O O . LEU A 1 21 ? 11.781 2.182 2.956 1.00 0.00 21 LEU A O 10
ATOM 14503 N N . PRO A 1 22 ? 10.000 3.294 2.139 1.00 0.00 22 PRO A N 10
ATOM 14504 C CA . PRO A 1 22 ? 10.137 2.777 0.775 1.00 0.00 22 PRO A CA 10
ATOM 14505 C C . PRO A 1 22 ? 11.363 3.338 0.062 1.00 0.00 22 PRO A C 10
ATOM 14506 O O . PRO A 1 22 ? 11.907 4.377 0.436 1.00 0.00 22 PRO A O 10
ATOM 14517 N N . PRO A 1 23 ? 11.810 2.635 -0.989 1.00 0.00 23 PRO A N 10
ATOM 14518 C CA . PRO A 1 23 ? 12.977 3.046 -1.777 1.00 0.00 23 PRO A CA 10
ATOM 14519 C C . PRO A 1 23 ? 12.707 4.298 -2.604 1.00 0.00 23 PRO A C 10
ATOM 14520 O O . PRO A 1 23 ? 13.503 5.237 -2.606 1.00 0.00 23 PRO A O 10
ATOM 14531 N N . THR A 1 24 ? 11.578 4.306 -3.306 1.00 0.00 24 THR A N 10
ATOM 14532 C CA . THR A 1 24 ? 11.203 5.443 -4.137 1.00 0.00 24 THR A CA 10
ATOM 14533 C C . THR A 1 24 ? 9.689 5.618 -4.179 1.00 0.00 24 THR A C 10
ATOM 14534 O O . THR A 1 24 ? 8.942 4.748 -3.734 1.00 0.00 24 THR A O 10
ATOM 14545 N N . ALA A 1 25 ? 9.244 6.749 -4.717 1.00 0.00 25 ALA A N 10
ATOM 14546 C CA . ALA A 1 25 ? 7.819 7.037 -4.819 1.00 0.00 25 ALA A CA 10
ATOM 14547 C C . ALA A 1 25 ? 7.071 5.880 -5.472 1.00 0.00 25 ALA A C 10
ATOM 14548 O O . ALA A 1 25 ? 5.953 5.548 -5.078 1.00 0.00 25 ALA A O 10
ATOM 14555 N N . LYS A 1 26 ? 7.693 5.270 -6.475 1.00 0.00 26 LYS A N 10
ATOM 14556 C CA . LYS A 1 26 ? 7.087 4.149 -7.184 1.00 0.00 26 LYS A CA 10
ATOM 14557 C C . LYS A 1 26 ? 6.662 3.055 -6.210 1.00 0.00 26 LYS A C 10
ATOM 14558 O O . LYS A 1 26 ? 5.475 2.764 -6.069 1.00 0.00 26 LYS A O 10
ATOM 14577 N N . MET A 1 27 ? 7.640 2.453 -5.540 1.00 0.00 27 MET A N 10
ATOM 14578 C CA . MET A 1 27 ? 7.365 1.393 -4.577 1.00 0.00 27 MET A CA 10
ATOM 14579 C C . MET A 1 27 ? 6.378 1.866 -3.515 1.00 0.00 27 MET A C 10
ATOM 14580 O O . MET A 1 27 ? 5.455 1.140 -3.144 1.00 0.00 27 MET A O 10
ATOM 14594 N N . HIS A 1 28 ? 6.578 3.086 -3.028 1.00 0.00 28 HIS A N 10
ATOM 14595 C CA . HIS A 1 28 ? 5.705 3.656 -2.008 1.00 0.00 28 HIS A CA 10
ATOM 14596 C C . HIS A 1 28 ? 4.245 3.596 -2.448 1.00 0.00 28 HIS A C 10
ATOM 14597 O O . HIS A 1 28 ? 3.361 3.274 -1.655 1.00 0.00 28 HIS A O 10
ATOM 14611 N N . ALA A 1 29 ? 4.001 3.910 -3.716 1.00 0.00 29 ALA A N 10
ATOM 14612 C CA . ALA A 1 29 ? 2.649 3.891 -4.261 1.00 0.00 29 ALA A CA 10
ATOM 14613 C C . ALA A 1 29 ? 2.137 2.462 -4.410 1.00 0.00 29 ALA A C 10
ATOM 14614 O O . ALA A 1 29 ? 1.008 2.155 -4.028 1.00 0.00 29 ALA A O 10
ATOM 14621 N N . ILE A 1 30 ? 2.974 1.594 -4.968 1.00 0.00 30 ILE A N 10
ATOM 14622 C CA . ILE A 1 30 ? 2.605 0.198 -5.167 1.00 0.00 30 ILE A CA 10
ATOM 14623 C C . ILE A 1 30 ? 2.088 -0.423 -3.874 1.00 0.00 30 ILE A C 10
ATOM 14624 O O . ILE A 1 30 ? 1.031 -1.054 -3.856 1.00 0.00 30 ILE A O 10
ATOM 14640 N N . ILE A 1 31 ? 2.840 -0.239 -2.793 1.00 0.00 31 ILE A N 10
ATOM 14641 C CA . ILE A 1 31 ? 2.455 -0.779 -1.495 1.00 0.00 31 ILE A CA 10
ATOM 14642 C C . ILE A 1 31 ? 1.073 -0.285 -1.081 1.00 0.00 31 ILE A C 10
ATOM 14643 O O . ILE A 1 31 ? 0.150 -1.078 -0.896 1.00 0.00 31 ILE A O 10
ATOM 14659 N N . GLU A 1 32 ? 0.939 1.030 -0.940 1.00 0.00 32 GLU A N 10
ATOM 14660 C CA . GLU A 1 32 ? -0.332 1.629 -0.550 1.00 0.00 32 GLU A CA 10
ATOM 14661 C C . GLU A 1 32 ? -1.463 1.143 -1.451 1.00 0.00 32 GLU A C 10
ATOM 14662 O O . GLU A 1 32 ? -2.463 0.606 -0.975 1.00 0.00 32 GLU A O 10
ATOM 14674 N N . ARG A 1 33 ? -1.296 1.336 -2.756 1.00 0.00 33 ARG A N 10
ATOM 14675 C CA . ARG A 1 33 ? -2.303 0.919 -3.724 1.00 0.00 33 ARG A CA 10
ATOM 14676 C C . ARG A 1 33 ? -2.683 -0.544 -3.518 1.00 0.00 33 ARG A C 10
ATOM 14677 O O . ARG A 1 33 ? -3.864 -0.896 -3.510 1.00 0.00 33 ARG A O 10
ATOM 14698 N N . THR A 1 34 ? -1.675 -1.394 -3.352 1.00 0.00 34 THR A N 10
ATOM 14699 C CA . THR A 1 34 ? -1.903 -2.819 -3.147 1.00 0.00 34 THR A CA 10
ATOM 14700 C C . THR A 1 34 ? -2.666 -3.074 -1.853 1.00 0.00 34 THR A C 10
ATOM 14701 O O . THR A 1 34 ? -3.596 -3.879 -1.818 1.00 0.00 34 THR A O 10
ATOM 14712 N N . ALA A 1 35 ? -2.267 -2.382 -0.790 1.00 0.00 35 ALA A N 10
ATOM 14713 C CA . ALA A 1 35 ? -2.916 -2.532 0.506 1.00 0.00 35 ALA A CA 10
ATOM 14714 C C . ALA A 1 35 ? -4.411 -2.253 0.407 1.00 0.00 35 ALA A C 10
ATOM 14715 O O . ALA A 1 35 ? -5.232 -3.043 0.873 1.00 0.00 35 ALA A O 10
ATOM 14722 N N . SER A 1 36 ? -4.759 -1.123 -0.201 1.00 0.00 36 SER A N 10
ATOM 14723 C CA . SER A 1 36 ? -6.156 -0.737 -0.357 1.00 0.00 36 SER A CA 10
ATOM 14724 C C . SER A 1 36 ? -6.952 -1.843 -1.045 1.00 0.00 36 SER A C 10
ATOM 14725 O O . SER A 1 36 ? -8.076 -2.152 -0.651 1.00 0.00 36 SER A O 10
ATOM 14733 N N . PHE A 1 37 ? -6.358 -2.436 -2.076 1.00 0.00 37 PHE A N 10
ATOM 14734 C CA . PHE A 1 37 ? -7.010 -3.506 -2.821 1.00 0.00 37 PHE A CA 10
ATOM 14735 C C . PHE A 1 37 ? -7.093 -4.779 -1.984 1.00 0.00 37 PHE A C 10
ATOM 14736 O O . PHE A 1 37 ? -8.119 -5.459 -1.967 1.00 0.00 37 PHE A O 10
ATOM 14753 N N . VAL A 1 38 ? -6.004 -5.096 -1.290 1.00 0.00 38 VAL A N 10
ATOM 14754 C CA . VAL A 1 38 ? -5.952 -6.286 -0.450 1.00 0.00 38 VAL A CA 10
ATOM 14755 C C . VAL A 1 38 ? -6.928 -6.179 0.716 1.00 0.00 38 VAL A C 10
ATOM 14756 O O . VAL A 1 38 ? -7.379 -7.189 1.257 1.00 0.00 38 VAL A O 10
ATOM 14769 N N . CYS A 1 39 ? -7.251 -4.948 1.099 1.00 0.00 39 CYS A N 10
ATOM 14770 C CA . CYS A 1 39 ? -8.174 -4.708 2.202 1.00 0.00 39 CYS A CA 10
ATOM 14771 C C . CYS A 1 39 ? -9.621 -4.776 1.725 1.00 0.00 39 CYS A C 10
ATOM 14772 O O . CYS A 1 39 ? -10.460 -5.428 2.346 1.00 0.00 39 CYS A O 10
ATOM 14780 N N . ARG A 1 40 ? -9.906 -4.096 0.619 1.00 0.00 40 ARG A N 10
ATOM 14781 C CA . ARG A 1 40 ? -11.252 -4.077 0.060 1.00 0.00 40 ARG A CA 10
ATOM 14782 C C . ARG A 1 40 ? -11.628 -5.446 -0.501 1.00 0.00 40 ARG A C 10
ATOM 14783 O O . ARG A 1 40 ? -12.735 -5.936 -0.277 1.00 0.00 40 ARG A O 10
ATOM 14804 N N . GLN A 1 41 ? -10.700 -6.056 -1.230 1.00 0.00 41 GLN A N 10
ATOM 14805 C CA . GLN A 1 41 ? -10.934 -7.367 -1.823 1.00 0.00 41 GLN A CA 10
ATOM 14806 C C . GLN A 1 41 ? -10.934 -8.456 -0.755 1.00 0.00 41 GLN A C 10
ATOM 14807 O O . GLN A 1 41 ? -11.584 -9.489 -0.908 1.00 0.00 41 GLN A O 10
ATOM 14821 N N . GLY A 1 42 ? -10.199 -8.216 0.327 1.00 0.00 42 GLY A N 10
ATOM 14822 C CA . GLY A 1 42 ? -10.127 -9.186 1.404 1.00 0.00 42 GLY A CA 10
ATOM 14823 C C . GLY A 1 42 ? -8.743 -9.784 1.555 1.00 0.00 42 GLY A C 10
ATOM 14824 O O . GLY A 1 42 ? -7.907 -9.664 0.660 1.00 0.00 42 GLY A O 10
ATOM 14828 N N . ALA A 1 43 ? -8.499 -10.430 2.690 1.00 0.00 43 ALA A N 10
ATOM 14829 C CA . ALA A 1 43 ? -7.206 -11.049 2.955 1.00 0.00 43 ALA A CA 10
ATOM 14830 C C . ALA A 1 43 ? -6.828 -12.025 1.846 1.00 0.00 43 ALA A C 10
ATOM 14831 O O . ALA A 1 43 ? -5.663 -12.117 1.459 1.00 0.00 43 ALA A O 10
ATOM 14838 N N . GLN A 1 44 ? -7.819 -12.752 1.340 1.00 0.00 44 GLN A N 10
ATOM 14839 C CA . GLN A 1 44 ? -7.589 -13.722 0.277 1.00 0.00 44 GLN A CA 10
ATOM 14840 C C . GLN A 1 44 ? -6.841 -13.084 -0.890 1.00 0.00 44 GLN A C 10
ATOM 14841 O O . GLN A 1 44 ? -6.035 -13.735 -1.555 1.00 0.00 44 GLN A O 10
ATOM 14855 N N . PHE A 1 45 ? -7.114 -11.807 -1.133 1.00 0.00 45 PHE A N 10
ATOM 14856 C CA . PHE A 1 45 ? -6.469 -11.080 -2.220 1.00 0.00 45 PHE A CA 10
ATOM 14857 C C . PHE A 1 45 ? -4.951 -11.222 -2.143 1.00 0.00 45 PHE A C 10
ATOM 14858 O O . PHE A 1 45 ? -4.299 -11.560 -3.130 1.00 0.00 45 PHE A O 10
ATOM 14875 N N . GLU A 1 46 ? -4.397 -10.960 -0.963 1.00 0.00 46 GLU A N 10
ATOM 14876 C CA . GLU A 1 46 ? -2.957 -11.058 -0.758 1.00 0.00 46 GLU A CA 10
ATOM 14877 C C . GLU A 1 46 ? -2.432 -12.415 -1.218 1.00 0.00 46 GLU A C 10
ATOM 14878 O O . GLU A 1 46 ? -1.348 -12.510 -1.793 1.00 0.00 46 GLU A O 10
ATOM 14890 N N . ILE A 1 47 ? -3.209 -13.461 -0.959 1.00 0.00 47 ILE A N 10
ATOM 14891 C CA . ILE A 1 47 ? -2.823 -14.813 -1.346 1.00 0.00 47 ILE A CA 10
ATOM 14892 C C . ILE A 1 47 ? -2.723 -14.943 -2.862 1.00 0.00 47 ILE A C 10
ATOM 14893 O O . ILE A 1 47 ? -1.700 -15.376 -3.391 1.00 0.00 47 ILE A O 10
ATOM 14909 N N . MET A 1 48 ? -3.791 -14.562 -3.555 1.00 0.00 48 MET A N 10
ATOM 14910 C CA . MET A 1 48 ? -3.821 -14.633 -5.011 1.00 0.00 48 MET A CA 10
ATOM 14911 C C . MET A 1 48 ? -2.645 -13.874 -5.617 1.00 0.00 48 MET A C 10
ATOM 14912 O O . MET A 1 48 ? -2.002 -14.351 -6.554 1.00 0.00 48 MET A O 10
ATOM 14926 N N . LEU A 1 49 ? -2.368 -12.692 -5.078 1.00 0.00 49 LEU A N 10
ATOM 14927 C CA . LEU A 1 49 ? -1.269 -11.867 -5.566 1.00 0.00 49 LEU A CA 10
ATOM 14928 C C . LEU A 1 49 ? 0.076 -12.532 -5.289 1.00 0.00 49 LEU A C 10
ATOM 14929 O O . LEU A 1 49 ? 0.863 -12.771 -6.204 1.00 0.00 49 LEU A O 10
ATOM 14945 N N . LYS A 1 50 ? 0.331 -12.830 -4.020 1.00 0.00 50 LYS A N 10
ATOM 14946 C CA . LYS A 1 50 ? 1.579 -13.470 -3.620 1.00 0.00 50 LYS A CA 10
ATOM 14947 C C . LYS A 1 50 ? 1.766 -14.798 -4.347 1.00 0.00 50 LYS A C 10
ATOM 14948 O O . LYS A 1 50 ? 2.887 -15.284 -4.494 1.00 0.00 50 LYS A O 10
ATOM 14967 N N . ALA A 1 51 ? 0.660 -15.380 -4.801 1.00 0.00 51 ALA A N 10
ATOM 14968 C CA . ALA A 1 51 ? 0.703 -16.650 -5.516 1.00 0.00 51 ALA A CA 10
ATOM 14969 C C . ALA A 1 51 ? 0.980 -16.435 -7.000 1.00 0.00 51 ALA A C 10
ATOM 14970 O O . ALA A 1 51 ? 2.034 -16.819 -7.507 1.00 0.00 51 ALA A O 10
ATOM 14977 N N . LYS A 1 52 ? 0.028 -15.820 -7.692 1.00 0.00 52 LYS A N 10
ATOM 14978 C CA . LYS A 1 52 ? 0.168 -15.553 -9.118 1.00 0.00 52 LYS A CA 10
ATOM 14979 C C . LYS A 1 52 ? 1.424 -14.733 -9.397 1.00 0.00 52 LYS A C 10
ATOM 14980 O O . LYS A 1 52 ? 2.277 -15.138 -10.186 1.00 0.00 52 LYS A O 10
ATOM 14999 N N . GLN A 1 53 ? 1.529 -13.580 -8.745 1.00 0.00 53 GLN A N 10
ATOM 15000 C CA . GLN A 1 53 ? 2.681 -12.704 -8.923 1.00 0.00 53 GLN A CA 10
ATOM 15001 C C . GLN A 1 53 ? 3.860 -13.177 -8.080 1.00 0.00 53 GLN A C 10
ATOM 15002 O O . GLN A 1 53 ? 4.378 -12.434 -7.247 1.00 0.00 53 GLN A O 10
ATOM 15016 N N . ALA A 1 54 ? 4.280 -14.419 -8.302 1.00 0.00 54 ALA A N 10
ATOM 15017 C CA . ALA A 1 54 ? 5.399 -14.991 -7.563 1.00 0.00 54 ALA A CA 10
ATOM 15018 C C . ALA A 1 54 ? 6.729 -14.622 -8.211 1.00 0.00 54 ALA A C 10
ATOM 15019 O O . ALA A 1 54 ? 7.766 -14.593 -7.548 1.00 0.00 54 ALA A O 10
ATOM 15026 N N . ARG A 1 55 ? 6.693 -14.343 -9.510 1.00 0.00 55 ARG A N 10
ATOM 15027 C CA . ARG A 1 55 ? 7.896 -13.979 -10.247 1.00 0.00 55 ARG A CA 10
ATOM 15028 C C . ARG A 1 55 ? 8.138 -12.474 -10.184 1.00 0.00 55 ARG A C 10
ATOM 15029 O O . ARG A 1 55 ? 9.275 -12.013 -10.274 1.00 0.00 55 ARG A O 10
ATOM 15050 N N . ASN A 1 56 ? 7.060 -11.712 -10.028 1.00 0.00 56 ASN A N 10
ATOM 15051 C CA . ASN A 1 56 ? 7.155 -10.259 -9.954 1.00 0.00 56 ASN A CA 10
ATOM 15052 C C . ASN A 1 56 ? 8.112 -9.832 -8.846 1.00 0.00 56 ASN A C 10
ATOM 15053 O O . ASN A 1 56 ? 8.228 -10.502 -7.820 1.00 0.00 56 ASN A O 10
ATOM 15064 N N . SER A 1 57 ? 8.796 -8.712 -9.061 1.00 0.00 57 SER A N 10
ATOM 15065 C CA . SER A 1 57 ? 9.746 -8.197 -8.082 1.00 0.00 57 SER A CA 10
ATOM 15066 C C . SER A 1 57 ? 9.134 -7.052 -7.281 1.00 0.00 57 SER A C 10
ATOM 15067 O O . SER A 1 57 ? 9.438 -6.874 -6.102 1.00 0.00 57 SER A O 10
ATOM 15075 N N . GLN A 1 58 ? 8.271 -6.278 -7.932 1.00 0.00 58 GLN A N 10
ATOM 15076 C CA . GLN A 1 58 ? 7.617 -5.149 -7.282 1.00 0.00 58 GLN A CA 10
ATOM 15077 C C . GLN A 1 58 ? 6.845 -5.604 -6.048 1.00 0.00 58 GLN A C 10
ATOM 15078 O O . GLN A 1 58 ? 6.595 -4.818 -5.134 1.00 0.00 58 GLN A O 10
ATOM 15092 N N . PHE A 1 59 ? 6.469 -6.879 -6.028 1.00 0.00 59 PHE A N 10
ATOM 15093 C CA . PHE A 1 59 ? 5.724 -7.439 -4.906 1.00 0.00 59 PHE A CA 10
ATOM 15094 C C . PHE A 1 59 ? 6.662 -8.124 -3.918 1.00 0.00 59 PHE A C 10
ATOM 15095 O O . PHE A 1 59 ? 6.303 -9.123 -3.294 1.00 0.00 59 PHE A O 10
ATOM 15112 N N . ASP A 1 60 ? 7.867 -7.581 -3.781 1.00 0.00 60 ASP A N 10
ATOM 15113 C CA . ASP A 1 60 ? 8.858 -8.139 -2.868 1.00 0.00 60 ASP A CA 10
ATOM 15114 C C . ASP A 1 60 ? 8.570 -7.718 -1.430 1.00 0.00 60 ASP A C 10
ATOM 15115 O O . ASP A 1 60 ? 9.073 -8.323 -0.483 1.00 0.00 60 ASP A O 10
ATOM 15124 N N . PHE A 1 61 ? 7.758 -6.678 -1.274 1.00 0.00 61 PHE A N 10
ATOM 15125 C CA . PHE A 1 61 ? 7.405 -6.175 0.048 1.00 0.00 61 PHE A CA 10
ATOM 15126 C C . PHE A 1 61 ? 6.600 -7.211 0.827 1.00 0.00 61 PHE A C 10
ATOM 15127 O O . PHE A 1 61 ? 6.451 -7.111 2.045 1.00 0.00 61 PHE A O 10
ATOM 15144 N N . LEU A 1 62 ? 6.082 -8.206 0.115 1.00 0.00 62 LEU A N 10
ATOM 15145 C CA . LEU A 1 62 ? 5.291 -9.261 0.738 1.00 0.00 62 LEU A CA 10
ATOM 15146 C C . LEU A 1 62 ? 6.191 -10.285 1.422 1.00 0.00 62 LEU A C 10
ATOM 15147 O O . LEU A 1 62 ? 5.784 -10.942 2.380 1.00 0.00 62 LEU A O 10
ATOM 15163 N N . ARG A 1 63 ? 7.417 -10.413 0.926 1.00 0.00 63 ARG A N 10
ATOM 15164 C CA . ARG A 1 63 ? 8.376 -11.355 1.490 1.00 0.00 63 ARG A CA 10
ATOM 15165 C C . ARG A 1 63 ? 8.606 -11.074 2.972 1.00 0.00 63 ARG A C 10
ATOM 15166 O O . ARG A 1 63 ? 8.869 -9.937 3.366 1.00 0.00 63 ARG A O 10
ATOM 15187 N N . PHE A 1 64 ? 8.505 -12.117 3.790 1.00 0.00 64 PHE A N 10
ATOM 15188 C CA . PHE A 1 64 ? 8.701 -11.982 5.228 1.00 0.00 64 PHE A CA 10
ATOM 15189 C C . PHE A 1 64 ? 10.095 -11.445 5.540 1.00 0.00 64 PHE A C 10
ATOM 15190 O O . PHE A 1 64 ? 10.312 -10.815 6.575 1.00 0.00 64 PHE A O 10
ATOM 15207 N N . ASP A 1 65 ? 11.035 -11.700 4.637 1.00 0.00 65 ASP A N 10
ATOM 15208 C CA . ASP A 1 65 ? 12.409 -11.242 4.814 1.00 0.00 65 ASP A CA 10
ATOM 15209 C C . ASP A 1 65 ? 12.680 -10.000 3.970 1.00 0.00 65 ASP A C 10
ATOM 15210 O O . ASP A 1 65 ? 13.716 -9.897 3.313 1.00 0.00 65 ASP A O 10
ATOM 15219 N N . HIS A 1 66 ? 11.742 -9.059 3.993 1.00 0.00 66 HIS A N 10
ATO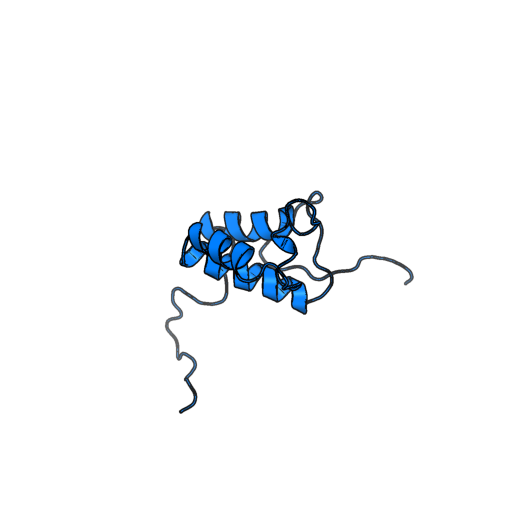M 15220 C CA . HIS A 1 66 ? 11.879 -7.823 3.230 1.00 0.00 66 HIS A CA 10
ATOM 15221 C C . HIS A 1 66 ? 11.920 -6.613 4.158 1.00 0.00 66 HIS A C 10
ATOM 15222 O O . HIS A 1 66 ? 11.609 -6.718 5.345 1.00 0.00 66 HIS A O 10
ATOM 15236 N N . TYR A 1 67 ? 12.305 -5.466 3.610 1.00 0.00 67 TYR A N 10
ATOM 15237 C CA . TYR A 1 67 ? 12.388 -4.236 4.390 1.00 0.00 67 TYR A CA 10
ATOM 15238 C C . TYR A 1 67 ? 11.092 -3.439 4.291 1.00 0.00 67 TYR A C 10
ATOM 15239 O O . TYR A 1 67 ? 11.053 -2.250 4.611 1.00 0.00 67 TYR A O 10
ATOM 15257 N N . LEU A 1 68 ? 10.030 -4.102 3.846 1.00 0.00 68 LEU A N 10
ATOM 15258 C CA . LEU A 1 68 ? 8.729 -3.457 3.704 1.00 0.00 68 LEU A CA 10
ATOM 15259 C C . LEU A 1 68 ? 7.640 -4.271 4.395 1.00 0.00 68 LEU A C 10
ATOM 15260 O O . LEU A 1 68 ? 6.458 -3.937 4.318 1.00 0.00 68 LEU A O 10
ATOM 15276 N N . ASN A 1 69 ? 8.047 -5.341 5.072 1.00 0.00 69 ASN A N 10
ATOM 15277 C CA . ASN A 1 69 ? 7.105 -6.202 5.778 1.00 0.00 69 ASN A CA 10
ATOM 15278 C C . ASN A 1 69 ? 6.210 -5.384 6.704 1.00 0.00 69 ASN A C 10
ATOM 15279 O O . ASN A 1 69 ? 4.982 -5.443 6.633 1.00 0.00 69 ASN A O 10
ATOM 15290 N N . PRO A 1 70 ? 6.837 -4.602 7.595 1.00 0.00 70 PRO A N 10
ATOM 15291 C CA . PRO A 1 70 ? 6.117 -3.757 8.552 1.00 0.00 70 PRO A CA 10
ATOM 15292 C C . PRO A 1 70 ? 5.411 -2.587 7.875 1.00 0.00 70 PRO A C 10
ATOM 15293 O O . PRO A 1 70 ? 4.322 -2.185 8.286 1.00 0.00 70 PRO A O 10
ATOM 15304 N N . TYR A 1 71 ? 6.037 -2.045 6.836 1.00 0.00 71 TYR A N 10
ATOM 15305 C CA . TYR A 1 71 ? 5.469 -0.920 6.104 1.00 0.00 71 TYR A CA 10
ATOM 15306 C C . TYR A 1 71 ? 4.138 -1.302 5.464 1.00 0.00 71 TYR A C 10
ATOM 15307 O O . TYR A 1 71 ? 3.123 -0.637 5.670 1.00 0.00 71 TYR A O 10
ATOM 15325 N N . TYR A 1 72 ? 4.151 -2.379 4.686 1.00 0.00 72 TYR A N 10
ATOM 15326 C CA . TYR A 1 72 ? 2.947 -2.851 4.013 1.00 0.00 72 TYR A CA 10
ATOM 15327 C C . TYR A 1 72 ? 1.917 -3.347 5.024 1.00 0.00 72 TYR A C 10
ATOM 15328 O O . TYR A 1 72 ? 0.736 -3.011 4.942 1.00 0.00 72 TYR A O 10
ATOM 15346 N N . LYS A 1 73 ? 2.375 -4.149 5.980 1.00 0.00 73 LYS A N 10
ATOM 15347 C CA . LYS A 1 73 ? 1.497 -4.692 7.009 1.00 0.00 73 LYS A CA 10
ATOM 15348 C C . LYS A 1 73 ? 0.849 -3.572 7.818 1.00 0.00 73 LYS A C 10
ATOM 15349 O O . LYS A 1 73 ? -0.279 -3.707 8.291 1.00 0.00 73 LYS A O 10
ATOM 15368 N N . PHE A 1 74 ? 1.569 -2.466 7.971 1.00 0.00 74 PHE A N 10
ATOM 15369 C CA . PHE A 1 74 ? 1.064 -1.322 8.721 1.00 0.00 74 PHE A CA 10
ATOM 15370 C C . PHE A 1 74 ? -0.009 -0.582 7.928 1.00 0.00 74 PHE A C 10
ATOM 15371 O O . PHE A 1 74 ? -1.140 -0.425 8.390 1.00 0.00 74 PHE A O 10
ATOM 15388 N N . ILE A 1 75 ? 0.353 -0.130 6.732 1.00 0.00 75 ILE A N 10
ATOM 15389 C CA . ILE A 1 75 ? -0.578 0.592 5.875 1.00 0.00 75 ILE A CA 10
ATOM 15390 C C . ILE A 1 75 ? -1.867 -0.198 5.674 1.00 0.00 75 ILE A C 10
ATOM 15391 O O . ILE A 1 75 ? -2.960 0.366 5.692 1.00 0.00 75 ILE A O 10
ATOM 15407 N N . GLN A 1 76 ? -1.729 -1.506 5.486 1.00 0.00 76 GLN A N 10
ATOM 15408 C CA . GLN A 1 76 ? -2.884 -2.374 5.284 1.00 0.00 76 GLN A CA 10
ATOM 15409 C C . GLN A 1 76 ? -3.684 -2.524 6.573 1.00 0.00 76 GLN A C 10
ATOM 15410 O O . GLN A 1 76 ? -4.881 -2.239 6.611 1.00 0.00 76 GLN A O 10
ATOM 15424 N N . LYS A 1 77 ? -3.016 -2.974 7.630 1.00 0.00 77 LYS A N 10
ATOM 15425 C CA . LYS A 1 77 ? -3.664 -3.162 8.923 1.00 0.00 77 LYS A CA 10
ATOM 15426 C C . LYS A 1 77 ? -4.380 -1.889 9.362 1.00 0.00 77 LYS A C 10
ATOM 15427 O O . LYS A 1 77 ? -5.441 -1.946 9.983 1.00 0.00 77 LYS A O 10
ATOM 15446 N N . ALA A 1 78 ? -3.793 -0.743 9.036 1.00 0.00 78 ALA A N 10
ATOM 15447 C CA . ALA A 1 78 ? -4.377 0.544 9.394 1.00 0.00 78 ALA A CA 10
ATOM 15448 C C . ALA A 1 78 ? -5.561 0.879 8.493 1.00 0.00 78 ALA A C 10
ATOM 15449 O O . ALA A 1 78 ? -6.589 1.367 8.961 1.00 0.00 78 ALA A O 10
ATOM 15456 N N . MET A 1 79 ? -5.407 0.616 7.200 1.00 0.00 79 MET A N 10
ATOM 15457 C CA . MET A 1 79 ? -6.465 0.890 6.234 1.00 0.00 79 MET A CA 10
ATOM 15458 C C . MET A 1 79 ? -7.694 0.032 6.516 1.00 0.00 79 MET A C 10
ATOM 15459 O O . MET A 1 79 ? -8.821 0.423 6.208 1.00 0.00 79 MET A O 10
ATOM 15473 N N . LYS A 1 80 ? -7.471 -1.139 7.103 1.00 0.00 80 LYS A N 10
ATOM 15474 C CA . LYS A 1 80 ? -8.561 -2.052 7.427 1.00 0.00 80 LYS A CA 10
ATOM 15475 C C . LYS A 1 80 ? -9.085 -1.794 8.837 1.00 0.00 80 LYS A C 10
ATOM 15476 O O . LYS A 1 80 ? -10.275 -1.956 9.104 1.00 0.00 80 LYS A O 10
ATOM 15495 N N . GLU A 1 81 ? -8.189 -1.392 9.732 1.00 0.00 81 GLU A N 10
ATOM 15496 C CA . GLU A 1 81 ? -8.563 -1.112 11.113 1.00 0.00 81 GLU A CA 10
ATOM 15497 C C . GLU A 1 81 ? -9.419 0.149 11.200 1.00 0.00 81 GLU A C 10
ATOM 15498 O O . GLU A 1 81 ? -10.165 0.341 12.159 1.00 0.00 81 GLU A O 10
ATOM 15510 N N . GLY A 1 82 ? -9.303 1.006 10.190 1.00 0.00 82 GLY A N 10
ATOM 15511 C CA . GLY A 1 82 ? -10.070 2.238 10.171 1.00 0.00 82 GLY A CA 10
ATOM 15512 C C . GLY A 1 82 ? -9.243 3.442 10.575 1.00 0.00 82 GLY A C 10
ATOM 15513 O O . GLY A 1 82 ? -9.759 4.384 11.177 1.00 0.00 82 GLY A O 10
ATOM 15517 N N . ARG A 1 83 ? -7.957 3.412 10.244 1.00 0.00 83 ARG A N 10
ATOM 15518 C CA . ARG A 1 83 ? -7.056 4.509 10.578 1.00 0.00 83 ARG A CA 10
ATOM 15519 C C . ARG A 1 83 ? -6.564 5.213 9.317 1.00 0.00 83 ARG A C 10
ATOM 15520 O O . ARG A 1 83 ? -6.542 6.442 9.248 1.00 0.00 83 ARG A O 10
ATOM 15541 N N . TYR A 1 84 ? -6.170 4.425 8.322 1.00 0.00 84 TYR A N 10
ATOM 15542 C CA . TYR A 1 84 ? -5.676 4.972 7.064 1.00 0.00 84 TYR A CA 10
ATOM 15543 C C . TYR A 1 84 ? -6.773 4.978 6.004 1.00 0.00 84 TYR A C 10
ATOM 15544 O O . TYR A 1 84 ? -7.597 4.065 5.941 1.00 0.00 84 TYR A O 10
ATOM 15562 N N . THR A 1 85 ? -6.776 6.013 5.170 1.00 0.00 85 THR A N 10
ATOM 15563 C CA . THR A 1 85 ? -7.770 6.140 4.112 1.00 0.00 85 THR A CA 10
ATOM 15564 C C . THR A 1 85 ? -7.136 6.638 2.819 1.00 0.00 85 THR A C 10
ATOM 15565 O O . THR A 1 85 ? -6.216 7.455 2.841 1.00 0.00 85 THR A O 10
ATOM 15576 N N . VAL A 1 86 ? -7.635 6.141 1.691 1.00 0.00 86 VAL A N 10
ATOM 15577 C CA . VAL A 1 86 ? -7.118 6.538 0.386 1.00 0.00 86 VAL A CA 10
ATOM 15578 C C . VAL A 1 86 ? -8.159 7.328 -0.400 1.00 0.00 86 VAL A C 10
ATOM 15579 O O . VAL A 1 86 ? -9.357 7.242 -0.126 1.00 0.00 86 VAL A O 10
ATOM 15592 N N . LEU A 1 87 ? -7.694 8.097 -1.378 1.00 0.00 87 LEU A N 10
ATOM 15593 C CA . LEU A 1 87 ? -8.585 8.903 -2.206 1.00 0.00 87 LEU A CA 10
ATOM 15594 C C . LEU A 1 87 ? -9.614 8.026 -2.912 1.00 0.00 87 LEU A C 10
ATOM 15595 O O . LEU A 1 87 ? -9.630 6.808 -2.738 1.00 0.00 87 LEU A O 10
ATOM 15611 N N . ALA A 1 88 ? -10.471 8.654 -3.710 1.00 0.00 88 ALA A N 10
ATOM 15612 C CA . ALA A 1 88 ? -11.501 7.931 -4.446 1.00 0.00 88 ALA A CA 10
ATOM 15613 C C . ALA A 1 88 ? -10.885 7.035 -5.515 1.00 0.00 88 ALA A C 10
ATOM 15614 O O . ALA A 1 88 ? -10.333 7.522 -6.502 1.00 0.00 88 ALA A O 10
ATOM 15621 N N . GLU A 1 89 ? -10.984 5.725 -5.313 1.00 0.00 89 GLU A N 10
ATOM 15622 C CA . GLU A 1 89 ? -10.434 4.763 -6.260 1.00 0.00 89 GLU A CA 10
ATOM 15623 C C . GLU A 1 89 ? -11.364 4.587 -7.457 1.00 0.00 89 GLU A C 10
ATOM 15624 O O . GLU A 1 89 ? -12.478 5.107 -7.473 1.00 0.00 89 GLU A O 10
ATOM 15636 N N . ASN A 1 90 ? -10.896 3.849 -8.459 1.00 0.00 90 ASN A N 10
ATOM 15637 C CA . ASN A 1 90 ? -11.684 3.604 -9.662 1.00 0.00 90 ASN A CA 10
ATOM 15638 C C . ASN A 1 90 ? -12.046 2.127 -9.784 1.00 0.00 90 ASN A C 10
ATOM 15639 O O . ASN A 1 90 ? -11.193 1.290 -10.077 1.00 0.00 90 ASN A O 10
ATOM 15650 N N . LYS A 1 91 ? -13.317 1.815 -9.557 1.00 0.00 91 LYS A N 10
ATOM 15651 C CA . LYS A 1 91 ? -13.795 0.440 -9.643 1.00 0.00 91 LYS A CA 10
ATOM 15652 C C . LYS A 1 91 ? -13.450 -0.172 -10.998 1.00 0.00 91 LYS A C 10
ATOM 15653 O O . LYS A 1 91 ? -13.150 0.543 -11.954 1.00 0.00 91 LYS A O 10
ATOM 15672 N N . SER A 1 92 ? -13.497 -1.498 -11.072 1.00 0.00 92 SER A N 10
ATOM 15673 C CA . SER A 1 92 ? -13.188 -2.206 -12.309 1.00 0.00 92 SER A CA 10
ATOM 15674 C C . SER A 1 92 ? -14.362 -3.078 -12.744 1.00 0.00 92 SER A C 10
ATOM 15675 O O . SER A 1 92 ? -14.173 -4.143 -13.332 1.00 0.00 92 SER A O 10
ATOM 15683 N N . ASP A 1 93 ? -15.573 -2.618 -12.450 1.00 0.00 93 ASP A N 10
ATOM 15684 C CA . ASP A 1 93 ? -16.779 -3.355 -12.811 1.00 0.00 93 ASP A CA 10
ATOM 15685 C C . ASP A 1 93 ? -16.716 -4.788 -12.291 1.00 0.00 93 ASP A C 10
ATOM 15686 O O . ASP A 1 93 ? -16.983 -5.737 -13.027 1.00 0.00 93 ASP A O 10
ATOM 15695 N N . GLU A 1 94 ? -16.362 -4.935 -11.018 1.00 0.00 94 GLU A N 10
ATOM 15696 C CA . GLU A 1 94 ? -16.263 -6.252 -10.401 1.00 0.00 94 GLU A CA 10
ATOM 15697 C C . GLU A 1 94 ? -15.194 -7.097 -11.089 1.00 0.00 94 GLU A C 10
ATOM 15698 O O . GLU A 1 94 ? -14.541 -6.646 -12.031 1.00 0.00 94 GLU A O 10
ATOM 15710 N N . LYS A 1 95 ? -15.022 -8.325 -10.613 1.00 0.00 95 LYS A N 10
ATOM 15711 C CA . LYS A 1 95 ? -14.034 -9.235 -11.182 1.00 0.00 95 LYS A CA 10
ATOM 15712 C C . LYS A 1 95 ? -14.445 -10.688 -10.966 1.00 0.00 95 LYS A C 10
ATOM 15713 O O . LYS A 1 95 ? -13.675 -11.490 -10.438 1.00 0.00 95 LYS A O 10
ATOM 15732 N N . LYS A 1 96 ? -15.663 -11.021 -11.380 1.00 0.00 96 LYS A N 10
ATOM 15733 C CA . LYS A 1 96 ? -16.177 -12.378 -11.235 1.00 0.00 96 LYS A CA 10
ATOM 15734 C C . LYS A 1 96 ? -16.239 -12.783 -9.766 1.00 0.00 96 LYS A C 10
ATOM 15735 O O . LYS A 1 96 ? -15.938 -11.984 -8.878 1.00 0.00 96 LYS A O 10
ATOM 15754 N N . LYS A 1 97 ? -16.630 -14.028 -9.516 1.00 0.00 97 LYS A N 10
ATOM 15755 C CA . LYS A 1 97 ? -16.729 -14.540 -8.154 1.00 0.00 97 LYS A CA 10
ATOM 15756 C C . LYS A 1 97 ? -16.633 -16.062 -8.138 1.00 0.00 97 LYS A C 10
ATOM 15757 O O . LYS A 1 97 ? -17.372 -16.732 -7.416 1.00 0.00 97 LYS A O 10
ATOM 15776 N N . SER A 1 98 ? -15.718 -16.602 -8.937 1.00 0.00 98 SER A N 10
ATOM 15777 C CA . SER A 1 98 ? -15.528 -18.046 -9.015 1.00 0.00 98 SER A CA 10
ATOM 15778 C C . SER A 1 98 ? -14.660 -18.543 -7.863 1.00 0.00 98 SER A C 10
ATOM 15779 O O . SER A 1 98 ? -13.650 -17.928 -7.522 1.00 0.00 98 SER A O 10
ATOM 15787 N N . GLY A 1 99 ? -15.062 -19.661 -7.267 1.00 0.00 99 GLY A N 10
ATOM 15788 C CA . GLY A 1 99 ? -14.311 -20.223 -6.159 1.00 0.00 99 GLY A CA 10
ATOM 15789 C C . GLY A 1 99 ? -15.209 -20.745 -5.055 1.00 0.00 99 GLY A C 10
ATOM 15790 O O . GLY A 1 99 ? -16.395 -20.420 -5.003 1.00 0.00 99 GLY A O 10
ATOM 15794 N N . VAL A 1 100 ? -14.643 -21.561 -4.171 1.00 0.00 100 VAL A N 10
ATOM 15795 C CA . VAL A 1 100 ? -15.400 -22.130 -3.063 1.00 0.00 100 VAL A CA 10
ATOM 15796 C C . VAL A 1 100 ? -14.787 -21.744 -1.722 1.00 0.00 100 VAL A C 10
ATOM 15797 O O . VAL A 1 100 ? -14.755 -22.546 -0.788 1.00 0.00 100 VAL A O 10
ATOM 15810 N N . SER A 1 101 ? -14.301 -20.510 -1.633 1.00 0.00 101 SER A N 10
ATOM 15811 C CA . SER A 1 101 ? -13.685 -20.018 -0.406 1.00 0.00 101 SER A CA 10
ATOM 15812 C C . SER A 1 101 ? -12.542 -20.929 0.031 1.00 0.00 101 SER A C 10
ATOM 15813 O O . SER A 1 101 ? -11.389 -20.506 0.100 1.00 0.00 101 SER A O 10
ATOM 15821 N N . GLY A 1 1 ? 22.389 2.318 -7.724 1.00 0.00 1 GLY A N 11
ATOM 15822 C CA . GLY A 1 1 ? 21.660 1.873 -6.551 1.00 0.00 1 GLY A CA 11
ATOM 15823 C C . GLY A 1 1 ? 21.039 3.022 -5.783 1.00 0.00 1 GLY A C 11
ATOM 15824 O O . GLY A 1 1 ? 19.829 3.241 -5.851 1.00 0.00 1 GLY A O 11
ATOM 15828 N N . SER A 1 2 ? 21.867 3.758 -5.050 1.00 0.00 2 SER A N 11
ATOM 15829 C CA . SER A 1 2 ? 21.391 4.889 -4.261 1.00 0.00 2 SER A CA 11
ATOM 15830 C C . SER A 1 2 ? 22.101 6.175 -4.673 1.00 0.00 2 SER A C 11
ATOM 15831 O O . SER A 1 2 ? 23.310 6.185 -4.899 1.00 0.00 2 SER A O 11
ATOM 15839 N N . SER A 1 3 ? 21.338 7.260 -4.767 1.00 0.00 3 SER A N 11
ATOM 15840 C CA . SER A 1 3 ? 21.891 8.552 -5.155 1.00 0.00 3 SER A CA 11
ATOM 15841 C C . SER A 1 3 ? 22.506 9.263 -3.953 1.00 0.00 3 SER A C 11
ATOM 15842 O O . SER A 1 3 ? 23.679 9.634 -3.971 1.00 0.00 3 SER A O 11
ATOM 15850 N N . GLY A 1 4 ? 21.704 9.448 -2.909 1.00 0.00 4 GLY A N 11
ATOM 15851 C CA . GLY A 1 4 ? 22.186 10.114 -1.713 1.00 0.00 4 GLY A CA 11
ATOM 15852 C C . GLY A 1 4 ? 21.584 9.537 -0.447 1.00 0.00 4 GLY A C 11
ATOM 15853 O O . GLY A 1 4 ? 22.307 9.128 0.462 1.00 0.00 4 GLY A O 11
ATOM 15857 N N . SER A 1 5 ? 20.257 9.507 -0.385 1.00 0.00 5 SER A N 11
ATOM 15858 C CA . SER A 1 5 ? 19.558 8.982 0.782 1.00 0.00 5 SER A CA 11
ATOM 15859 C C . SER A 1 5 ? 18.213 8.380 0.384 1.00 0.00 5 SER A C 11
ATOM 15860 O O . SER A 1 5 ? 17.917 7.228 0.704 1.00 0.00 5 SER A O 11
ATOM 15868 N N . SER A 1 6 ? 17.403 9.168 -0.315 1.00 0.00 6 SER A N 11
ATOM 15869 C CA . SER A 1 6 ? 16.088 8.715 -0.753 1.00 0.00 6 SER A CA 11
ATOM 15870 C C . SER A 1 6 ? 15.196 8.397 0.443 1.00 0.00 6 SER A C 11
ATOM 15871 O O . SER A 1 6 ? 15.595 8.573 1.593 1.00 0.00 6 SER A O 11
ATOM 15879 N N . GLY A 1 7 ? 13.984 7.928 0.161 1.00 0.00 7 GLY A N 11
ATOM 15880 C CA . GLY A 1 7 ? 13.053 7.593 1.223 1.00 0.00 7 GLY A CA 11
ATOM 15881 C C . GLY A 1 7 ? 11.867 8.535 1.273 1.00 0.00 7 GLY A C 11
ATOM 15882 O O . GLY A 1 7 ? 12.006 9.702 1.639 1.00 0.00 7 GLY A O 11
ATOM 15886 N N . VAL A 1 8 ? 10.695 8.028 0.902 1.00 0.00 8 VAL A N 11
ATOM 15887 C CA . VAL A 1 8 ? 9.479 8.832 0.905 1.00 0.00 8 VAL A CA 11
ATOM 15888 C C . VAL A 1 8 ? 8.471 8.301 1.918 1.00 0.00 8 VAL A C 11
ATOM 15889 O O . VAL A 1 8 ? 8.401 7.098 2.166 1.00 0.00 8 VAL A O 11
ATOM 15902 N N . ALA A 1 9 ? 7.692 9.207 2.500 1.00 0.00 9 ALA A N 11
ATOM 15903 C CA . ALA A 1 9 ? 6.685 8.829 3.485 1.00 0.00 9 ALA A CA 11
ATOM 15904 C C . ALA A 1 9 ? 5.436 9.694 3.352 1.00 0.00 9 ALA A C 11
ATOM 15905 O O . ALA A 1 9 ? 5.459 10.772 2.759 1.00 0.00 9 ALA A O 11
ATOM 15912 N N . PRO A 1 10 ? 4.319 9.212 3.917 1.00 0.00 10 PRO A N 11
ATOM 15913 C CA . PRO A 1 10 ? 3.039 9.925 3.875 1.00 0.00 10 PRO A CA 11
ATOM 15914 C C . PRO A 1 10 ? 3.049 11.183 4.736 1.00 0.00 10 PRO A C 11
ATOM 15915 O O . PRO A 1 10 ? 4.094 11.596 5.240 1.00 0.00 10 PRO A O 11
ATOM 15926 N N . LEU A 1 11 ? 1.878 11.790 4.901 1.00 0.00 11 LEU A N 11
ATOM 15927 C CA . LEU A 1 11 ? 1.751 13.002 5.703 1.00 0.00 11 LEU A CA 11
ATOM 15928 C C . LEU A 1 11 ? 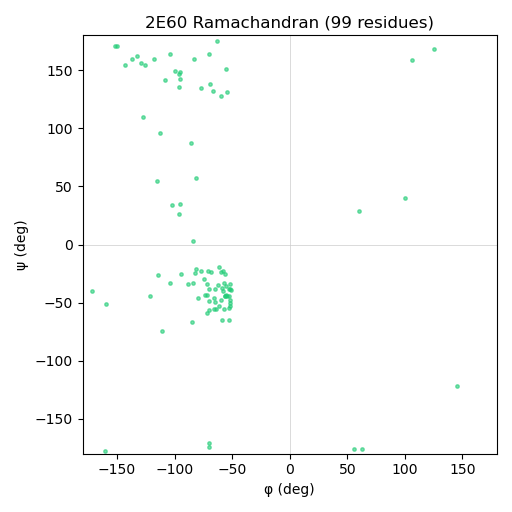0.954 12.733 6.975 1.00 0.00 11 LEU A C 11
ATOM 15929 O O . LEU A 1 11 ? 1.514 12.660 8.068 1.00 0.00 11 LEU A O 11
ATOM 15945 N N . GLY A 1 12 ? -0.359 12.583 6.824 1.00 0.00 12 GLY A N 11
ATOM 15946 C CA . GLY A 1 12 ? -1.212 12.321 7.968 1.00 0.00 12 GLY A CA 11
ATOM 15947 C C . GLY A 1 12 ? -0.779 11.094 8.745 1.00 0.00 12 GLY A C 11
ATOM 15948 O O . GLY A 1 12 ? -0.819 11.083 9.976 1.00 0.00 12 GLY A O 11
ATOM 15952 N N . LEU A 1 13 ? -0.366 10.056 8.027 1.00 0.00 13 LEU A N 11
ATOM 15953 C CA . LEU A 1 13 ? 0.075 8.816 8.657 1.00 0.00 13 LEU A CA 11
ATOM 15954 C C . LEU A 1 13 ? 1.449 8.989 9.295 1.00 0.00 13 LEU A C 11
ATOM 15955 O O . LEU A 1 13 ? 2.393 9.442 8.648 1.00 0.00 13 LEU A O 11
ATOM 15971 N N . SER A 1 14 ? 1.554 8.622 10.569 1.00 0.00 14 SER A N 11
ATOM 15972 C CA . SER A 1 14 ? 2.813 8.738 11.296 1.00 0.00 14 SER A CA 11
ATOM 15973 C C . SER A 1 14 ? 3.436 7.364 11.526 1.00 0.00 14 SER A C 11
ATOM 15974 O O . SER A 1 14 ? 2.950 6.578 12.339 1.00 0.00 14 SER A O 11
ATOM 15982 N N . VAL A 1 15 ? 4.515 7.082 10.804 1.00 0.00 15 VAL A N 11
ATOM 15983 C CA . VAL A 1 15 ? 5.207 5.805 10.929 1.00 0.00 15 VAL A CA 11
ATOM 15984 C C . VAL A 1 15 ? 6.478 5.947 11.758 1.00 0.00 15 VAL A C 11
ATOM 15985 O O . VAL A 1 15 ? 7.270 6.871 11.572 1.00 0.00 15 VAL A O 11
ATOM 15998 N N . PRO A 1 16 ? 6.681 5.009 12.695 1.00 0.00 16 PRO A N 11
ATOM 15999 C CA . PRO A 1 16 ? 7.857 5.007 13.571 1.00 0.00 16 PRO A CA 11
ATOM 16000 C C . PRO A 1 16 ? 9.140 4.672 12.818 1.00 0.00 16 PRO A C 11
ATOM 16001 O O . PRO A 1 16 ? 9.126 4.483 11.602 1.00 0.00 16 PRO A O 11
ATOM 16012 N N . SER A 1 17 ? 10.248 4.600 13.549 1.00 0.00 17 SER A N 11
ATOM 16013 C CA . SER A 1 17 ? 11.540 4.291 12.950 1.00 0.00 17 SER A CA 11
ATOM 16014 C C . SER A 1 17 ? 11.710 2.785 12.771 1.00 0.00 17 SER A C 11
ATOM 16015 O O . SER A 1 17 ? 12.442 2.332 11.890 1.00 0.00 17 SER A O 11
ATOM 16023 N N . ASP A 1 18 ? 11.028 2.015 13.611 1.00 0.00 18 ASP A N 11
ATOM 16024 C CA . ASP A 1 18 ? 11.101 0.560 13.546 1.00 0.00 18 ASP A CA 11
ATOM 16025 C C . ASP A 1 18 ? 10.752 0.061 12.148 1.00 0.00 18 ASP A C 11
ATOM 16026 O O . ASP A 1 18 ? 11.202 -1.005 11.728 1.00 0.00 18 ASP A O 11
ATOM 16035 N N . VAL A 1 19 ? 9.945 0.837 11.432 1.00 0.00 19 VAL A N 11
ATOM 16036 C CA . VAL A 1 19 ? 9.534 0.474 10.081 1.00 0.00 19 VAL A CA 11
ATOM 16037 C C . VAL A 1 19 ? 10.439 1.122 9.039 1.00 0.00 19 VAL A C 11
ATOM 16038 O O . VAL A 1 19 ? 10.737 2.313 9.118 1.00 0.00 19 VAL A O 11
ATOM 16051 N N . GLU A 1 20 ? 10.871 0.330 8.063 1.00 0.00 20 GLU A N 11
ATOM 16052 C CA . GLU A 1 20 ? 11.742 0.828 7.005 1.00 0.00 20 GLU A CA 11
ATOM 16053 C C . GLU A 1 20 ? 10.939 1.579 5.947 1.00 0.00 20 GLU A C 11
ATOM 16054 O O . GLU A 1 20 ? 9.822 1.187 5.606 1.00 0.00 20 GLU A O 11
ATOM 16066 N N . LEU A 1 21 ? 11.515 2.659 5.432 1.00 0.00 21 LEU A N 11
ATOM 16067 C CA . LEU A 1 21 ? 10.853 3.467 4.413 1.00 0.00 21 LEU A CA 11
ATOM 16068 C C . LEU A 1 21 ? 11.056 2.866 3.025 1.00 0.00 21 LEU A C 11
ATOM 16069 O O . LEU A 1 21 ? 11.974 2.080 2.791 1.00 0.00 21 LEU A O 11
ATOM 16085 N N . PRO A 1 22 ? 10.182 3.246 2.082 1.00 0.00 22 PRO A N 11
ATOM 16086 C CA . PRO A 1 22 ? 10.246 2.759 0.701 1.00 0.00 22 PRO A CA 11
ATOM 16087 C C . PRO A 1 22 ? 11.450 3.313 -0.054 1.00 0.00 22 PRO A C 11
ATOM 16088 O O . PRO A 1 22 ? 12.031 4.332 0.319 1.00 0.00 22 PRO A O 11
ATOM 16099 N N . PRO A 1 23 ? 11.835 2.628 -1.140 1.00 0.00 23 PRO A N 11
ATOM 16100 C CA . PRO A 1 23 ? 12.973 3.034 -1.970 1.00 0.00 23 PRO A CA 11
ATOM 16101 C C . PRO A 1 23 ? 12.691 4.311 -2.755 1.00 0.00 23 PRO A C 11
ATOM 16102 O O . PRO A 1 23 ? 13.501 5.239 -2.763 1.00 0.00 23 PRO A O 11
ATOM 16113 N N . THR A 1 24 ? 11.537 4.353 -3.414 1.00 0.00 24 THR A N 11
ATOM 16114 C CA . THR A 1 24 ? 11.149 5.516 -4.202 1.00 0.00 24 THR A CA 11
ATOM 16115 C C . THR A 1 24 ? 9.634 5.680 -4.231 1.00 0.00 24 THR A C 11
ATOM 16116 O O . THR A 1 24 ? 8.897 4.799 -3.790 1.00 0.00 24 THR A O 11
ATOM 16127 N N . ALA A 1 25 ? 9.176 6.813 -4.753 1.00 0.00 25 ALA A N 11
ATOM 16128 C CA . ALA A 1 25 ? 7.748 7.091 -4.841 1.00 0.00 25 ALA A CA 11
ATOM 16129 C C . ALA A 1 25 ? 7.004 5.937 -5.503 1.00 0.00 25 ALA A C 11
ATOM 16130 O O . ALA A 1 25 ? 5.880 5.608 -5.122 1.00 0.00 25 ALA A O 11
ATOM 16137 N N . LYS A 1 26 ? 7.637 5.324 -6.498 1.00 0.00 26 LYS A N 11
ATOM 16138 C CA . LYS A 1 26 ? 7.036 4.206 -7.214 1.00 0.00 26 LYS A CA 11
ATOM 16139 C C . LYS A 1 26 ? 6.650 3.087 -6.251 1.00 0.00 26 LYS A C 11
ATOM 16140 O O . LYS A 1 26 ? 5.471 2.772 -6.092 1.00 0.00 26 LYS A O 11
ATOM 16159 N N . MET A 1 27 ? 7.651 2.492 -5.611 1.00 0.00 27 MET A N 11
ATOM 16160 C CA . MET A 1 27 ? 7.415 1.411 -4.662 1.00 0.00 27 MET A CA 11
ATOM 16161 C C . MET A 1 27 ? 6.417 1.837 -3.590 1.00 0.00 27 MET A C 11
ATOM 16162 O O . MET A 1 27 ? 5.480 1.103 -3.273 1.00 0.00 27 MET A O 11
ATOM 16176 N N . HIS A 1 28 ? 6.625 3.026 -3.033 1.00 0.00 28 HIS A N 11
ATOM 16177 C CA . HIS A 1 28 ? 5.742 3.549 -1.996 1.00 0.00 28 HIS A CA 11
ATOM 16178 C C . HIS A 1 28 ? 4.290 3.537 -2.462 1.00 0.00 28 HIS A C 11
ATOM 16179 O O . HIS A 1 28 ? 3.386 3.200 -1.698 1.00 0.00 28 HIS A O 11
ATOM 16193 N N . ALA A 1 29 ? 4.074 3.909 -3.720 1.00 0.00 29 ALA A N 11
ATOM 16194 C CA . ALA A 1 29 ? 2.731 3.939 -4.287 1.00 0.00 29 ALA A CA 11
ATOM 16195 C C . ALA A 1 29 ? 2.170 2.530 -4.446 1.00 0.00 29 ALA A C 11
ATOM 16196 O O . ALA A 1 29 ? 1.013 2.272 -4.113 1.00 0.00 29 ALA A O 11
ATOM 16203 N N . ILE A 1 30 ? 2.996 1.624 -4.957 1.00 0.00 30 ILE A N 11
ATOM 16204 C CA . ILE A 1 30 ? 2.581 0.241 -5.160 1.00 0.00 30 ILE A CA 11
ATOM 16205 C C . ILE A 1 30 ? 2.082 -0.379 -3.859 1.00 0.00 30 ILE A C 11
ATOM 16206 O O . ILE A 1 30 ? 1.021 -1.004 -3.825 1.00 0.00 30 ILE A O 11
ATOM 16222 N N . ILE A 1 31 ? 2.851 -0.200 -2.791 1.00 0.00 31 ILE A N 11
ATOM 16223 C CA . ILE A 1 31 ? 2.485 -0.739 -1.487 1.00 0.00 31 ILE A CA 11
ATOM 16224 C C . ILE A 1 31 ? 1.089 -0.284 -1.077 1.00 0.00 31 ILE A C 11
ATOM 16225 O O . ILE A 1 31 ? 0.175 -1.096 -0.941 1.00 0.00 31 ILE A O 11
ATOM 16241 N N . GLU A 1 32 ? 0.932 1.022 -0.881 1.00 0.00 32 GLU A N 11
ATOM 16242 C CA . GLU A 1 32 ? -0.354 1.586 -0.487 1.00 0.00 32 GLU A CA 11
ATOM 16243 C C . GLU A 1 32 ? -1.463 1.121 -1.427 1.00 0.00 32 GLU A C 11
ATOM 16244 O O . GLU A 1 32 ? -2.480 0.585 -0.986 1.00 0.00 32 GLU A O 11
ATOM 16256 N N . ARG A 1 33 ? -1.259 1.331 -2.723 1.00 0.00 33 ARG A N 11
ATOM 16257 C CA . ARG A 1 33 ? -2.241 0.935 -3.725 1.00 0.00 33 ARG A CA 11
ATOM 16258 C C . ARG A 1 33 ? -2.636 -0.528 -3.551 1.00 0.00 33 ARG A C 11
ATOM 16259 O O . ARG A 1 33 ? -3.809 -0.885 -3.669 1.00 0.00 33 ARG A O 11
ATOM 16280 N N . THR A 1 34 ? -1.649 -1.373 -3.270 1.00 0.00 34 THR A N 11
ATOM 16281 C CA . THR A 1 34 ? -1.893 -2.798 -3.081 1.00 0.00 34 THR A CA 11
ATOM 16282 C C . THR A 1 34 ? -2.673 -3.057 -1.797 1.00 0.00 34 THR A C 11
ATOM 16283 O O . THR A 1 34 ? -3.608 -3.856 -1.779 1.00 0.00 34 THR A O 11
ATOM 16294 N N . ALA A 1 35 ? -2.284 -2.375 -0.725 1.00 0.00 35 ALA A N 11
ATOM 16295 C CA . ALA A 1 35 ? -2.949 -2.529 0.562 1.00 0.00 35 ALA A CA 11
ATOM 16296 C C . ALA A 1 35 ? -4.443 -2.244 0.446 1.00 0.00 35 ALA A C 11
ATOM 16297 O O . ALA A 1 35 ? -5.271 -3.021 0.921 1.00 0.00 35 ALA A O 11
ATOM 16304 N N . SER A 1 36 ? -4.779 -1.126 -0.189 1.00 0.00 36 SER A N 11
ATOM 16305 C CA . SER A 1 36 ? -6.174 -0.737 -0.363 1.00 0.00 36 SER A CA 11
ATOM 16306 C C . SER A 1 36 ? -6.965 -1.844 -1.053 1.00 0.00 36 SER A C 11
ATOM 16307 O O . SER A 1 36 ? -8.088 -2.159 -0.658 1.00 0.00 36 SER A O 11
ATOM 16315 N N . PHE A 1 37 ? -6.371 -2.431 -2.087 1.00 0.00 37 PHE A N 11
ATOM 16316 C CA . PHE A 1 37 ? -7.019 -3.502 -2.834 1.00 0.00 37 PHE A CA 11
ATOM 16317 C C . PHE A 1 37 ? -7.100 -4.776 -1.998 1.00 0.00 37 PHE A C 11
ATOM 16318 O O . PHE A 1 37 ? -8.114 -5.473 -2.005 1.00 0.00 37 PHE A O 11
ATOM 16335 N N . VAL A 1 38 ? -6.022 -5.074 -1.279 1.00 0.00 38 VAL A N 11
ATOM 16336 C CA . VAL A 1 38 ? -5.970 -6.263 -0.437 1.00 0.00 38 VAL A CA 11
ATOM 16337 C C . VAL A 1 38 ? -6.947 -6.155 0.728 1.00 0.00 38 VAL A C 11
ATOM 16338 O O . VAL A 1 38 ? -7.392 -7.166 1.275 1.00 0.00 38 VAL A O 11
ATOM 16351 N N . CYS A 1 39 ? -7.279 -4.925 1.103 1.00 0.00 39 CYS A N 11
ATOM 16352 C CA . CYS A 1 39 ? -8.204 -4.684 2.204 1.00 0.00 39 CYS A CA 11
ATOM 16353 C C . CYS A 1 39 ? -9.650 -4.736 1.721 1.00 0.00 39 CYS A C 11
ATOM 16354 O O . CYS A 1 39 ? -10.511 -5.332 2.368 1.00 0.00 39 CYS A O 11
ATOM 16362 N N . ARG A 1 40 ? -9.909 -4.105 0.579 1.00 0.00 40 ARG A N 11
ATOM 16363 C CA . ARG A 1 40 ? -11.251 -4.077 0.011 1.00 0.00 40 ARG A CA 11
ATOM 16364 C C . ARG A 1 40 ? -11.631 -5.442 -0.555 1.00 0.00 40 ARG A C 11
ATOM 16365 O O . ARG A 1 40 ? -12.741 -5.927 -0.337 1.00 0.00 40 ARG A O 11
ATOM 16386 N N . GLN A 1 41 ? -10.702 -6.055 -1.282 1.00 0.00 41 GLN A N 11
ATOM 16387 C CA . GLN A 1 41 ? -10.941 -7.363 -1.880 1.00 0.00 41 GLN A CA 11
ATOM 16388 C C . GLN A 1 41 ? -10.951 -8.455 -0.815 1.00 0.00 41 GLN A C 11
ATOM 16389 O O . GLN A 1 41 ? -11.591 -9.492 -0.981 1.00 0.00 41 GLN A O 11
ATOM 16403 N N . GLY A 1 42 ? -10.236 -8.213 0.280 1.00 0.00 42 GLY A N 11
ATOM 16404 C CA . GLY A 1 42 ? -10.175 -9.185 1.356 1.00 0.00 42 GLY A CA 11
ATOM 16405 C C . GLY A 1 42 ? -8.788 -9.771 1.531 1.00 0.00 42 GLY A C 11
ATOM 16406 O O . GLY A 1 42 ? -7.934 -9.632 0.656 1.00 0.00 42 GLY A O 11
ATOM 16410 N N . ALA A 1 43 ? -8.564 -10.428 2.664 1.00 0.00 43 ALA A N 11
ATOM 16411 C CA . ALA A 1 43 ? -7.271 -11.037 2.950 1.00 0.00 43 ALA A CA 11
ATOM 16412 C C . ALA A 1 43 ? -6.866 -12.010 1.848 1.00 0.00 43 ALA A C 11
ATOM 16413 O O . ALA A 1 43 ? -5.694 -12.095 1.483 1.00 0.00 43 ALA A O 11
ATOM 16420 N N . GLN A 1 44 ? -7.843 -12.740 1.321 1.00 0.00 44 GLN A N 11
ATOM 16421 C CA . GLN A 1 44 ? -7.587 -13.708 0.261 1.00 0.00 44 GLN A CA 11
ATOM 16422 C C . GLN A 1 44 ? -6.819 -13.064 -0.889 1.00 0.00 44 GLN A C 11
ATOM 16423 O O . GLN A 1 44 ? -5.995 -13.710 -1.538 1.00 0.00 44 GLN A O 11
ATOM 16437 N N . PHE A 1 45 ? -7.094 -11.788 -1.137 1.00 0.00 45 PHE A N 11
ATOM 16438 C CA . PHE A 1 45 ? -6.429 -11.057 -2.209 1.00 0.00 45 PHE A CA 11
ATOM 16439 C C . PHE A 1 45 ? -4.913 -11.191 -2.101 1.00 0.00 45 PHE A C 11
ATOM 16440 O O . PHE A 1 45 ? -4.239 -11.531 -3.073 1.00 0.00 45 PHE A O 11
ATOM 16457 N N . GLU A 1 46 ? -4.384 -10.921 -0.912 1.00 0.00 46 GLU A N 11
ATOM 16458 C CA . GLU A 1 46 ? -2.948 -11.011 -0.677 1.00 0.00 46 GLU A CA 11
ATOM 16459 C C . GLU A 1 46 ? -2.406 -12.364 -1.128 1.00 0.00 46 GLU A C 11
ATOM 16460 O O . GLU A 1 46 ? -1.306 -12.453 -1.675 1.00 0.00 46 GLU A O 11
ATOM 16472 N N . ILE A 1 47 ? -3.186 -13.414 -0.895 1.00 0.00 47 ILE A N 11
ATOM 16473 C CA . ILE A 1 47 ? -2.785 -14.762 -1.278 1.00 0.00 47 ILE A CA 11
ATOM 16474 C C . ILE A 1 47 ? -2.668 -14.892 -2.793 1.00 0.00 47 ILE A C 11
ATOM 16475 O O . ILE A 1 47 ? -1.626 -15.290 -3.314 1.00 0.00 47 ILE A O 11
ATOM 16491 N N . MET A 1 48 ? -3.743 -14.550 -3.495 1.00 0.00 48 MET A N 11
ATOM 16492 C CA . MET A 1 48 ? -3.760 -14.626 -4.952 1.00 0.00 48 MET A CA 11
ATOM 16493 C C . MET A 1 48 ? -2.577 -13.870 -5.549 1.00 0.00 48 MET A C 11
ATOM 16494 O O . MET A 1 48 ? -1.925 -14.349 -6.477 1.00 0.00 48 MET A O 11
ATOM 16508 N N . LEU A 1 49 ? -2.305 -12.686 -5.011 1.00 0.00 49 LEU A N 11
ATOM 16509 C CA . LEU A 1 49 ? -1.200 -11.863 -5.491 1.00 0.00 49 LEU A CA 11
ATOM 16510 C C . LEU A 1 49 ? 0.141 -12.531 -5.203 1.00 0.00 49 LEU A C 11
ATOM 16511 O O . LEU A 1 49 ? 0.947 -12.746 -6.109 1.00 0.00 49 LEU A O 11
ATOM 16527 N N . LYS A 1 50 ? 0.373 -12.858 -3.937 1.00 0.00 50 LYS A N 11
ATOM 16528 C CA . LYS A 1 50 ? 1.615 -13.504 -3.528 1.00 0.00 50 LYS A CA 11
ATOM 16529 C C . LYS A 1 50 ? 1.813 -14.821 -4.273 1.00 0.00 50 LYS A C 11
ATOM 16530 O O . LYS A 1 50 ? 2.935 -15.310 -4.401 1.00 0.00 50 LYS A O 11
ATOM 16549 N N . ALA A 1 51 ? 0.716 -15.390 -4.762 1.00 0.00 51 ALA A N 11
ATOM 16550 C CA . ALA A 1 51 ? 0.770 -16.647 -5.497 1.00 0.00 51 ALA A CA 11
ATOM 16551 C C . ALA A 1 51 ? 1.051 -16.408 -6.976 1.00 0.00 51 ALA A C 11
ATOM 16552 O O . ALA A 1 51 ? 2.110 -16.777 -7.486 1.00 0.00 51 ALA A O 11
ATOM 16559 N N . LYS A 1 52 ? 0.097 -15.787 -7.662 1.00 0.00 52 LYS A N 11
ATOM 16560 C CA . LYS A 1 52 ? 0.242 -15.497 -9.084 1.00 0.00 52 LYS A CA 11
ATOM 16561 C C . LYS A 1 52 ? 1.492 -14.663 -9.345 1.00 0.00 52 LYS A C 11
ATOM 16562 O O . LYS A 1 52 ? 2.346 -15.043 -10.145 1.00 0.00 52 LYS A O 11
ATOM 16581 N N . GLN A 1 53 ? 1.593 -13.527 -8.662 1.00 0.00 53 GLN A N 11
ATOM 16582 C CA . GLN A 1 53 ? 2.740 -12.641 -8.821 1.00 0.00 53 GLN A CA 11
ATOM 16583 C C . GLN A 1 53 ? 3.919 -13.122 -7.982 1.00 0.00 53 GLN A C 11
ATOM 16584 O O . GLN A 1 53 ? 4.428 -12.392 -7.132 1.00 0.00 53 GLN A O 11
ATOM 16598 N N . ALA A 1 54 ? 4.349 -14.355 -8.228 1.00 0.00 54 ALA A N 11
ATOM 16599 C CA . ALA A 1 54 ? 5.470 -14.933 -7.497 1.00 0.00 54 ALA A CA 11
ATOM 16600 C C . ALA A 1 54 ? 6.801 -14.525 -8.120 1.00 0.00 54 ALA A C 11
ATOM 16601 O O . ALA A 1 54 ? 7.832 -14.505 -7.447 1.00 0.00 54 ALA A O 11
ATOM 16608 N N . ARG A 1 55 ? 6.771 -14.201 -9.408 1.00 0.00 55 ARG A N 11
ATOM 16609 C CA . ARG A 1 55 ? 7.976 -13.796 -10.122 1.00 0.00 55 ARG A CA 11
ATOM 16610 C C . ARG A 1 55 ? 8.122 -12.277 -10.123 1.00 0.00 55 ARG A C 11
ATOM 16611 O O . ARG A 1 55 ? 9.228 -11.750 -10.229 1.00 0.00 55 ARG A O 11
ATOM 16632 N N . ASN A 1 56 ? 6.997 -11.579 -10.003 1.00 0.00 56 ASN A N 11
ATOM 16633 C CA . ASN A 1 56 ? 6.999 -10.121 -9.991 1.00 0.00 56 ASN A CA 11
ATOM 16634 C C . ASN A 1 56 ? 7.924 -9.587 -8.900 1.00 0.00 56 ASN A C 11
ATOM 16635 O O . ASN A 1 56 ? 8.173 -10.260 -7.900 1.00 0.00 56 ASN A O 11
ATOM 16646 N N . SER A 1 57 ? 8.428 -8.374 -9.101 1.00 0.00 57 SER A N 11
ATOM 16647 C CA . SER A 1 57 ? 9.327 -7.751 -8.137 1.00 0.00 57 SER A CA 11
ATOM 16648 C C . SER A 1 57 ? 8.623 -6.624 -7.387 1.00 0.00 57 SER A C 11
ATOM 16649 O O . SER A 1 57 ? 8.902 -6.377 -6.214 1.00 0.00 57 SER A O 11
ATOM 16657 N N . GLN A 1 58 ? 7.710 -5.945 -8.073 1.00 0.00 58 GLN A N 11
ATOM 16658 C CA . GLN A 1 58 ? 6.966 -4.844 -7.473 1.00 0.00 58 GLN A CA 11
ATOM 16659 C C . GLN A 1 58 ? 6.256 -5.297 -6.201 1.00 0.00 58 GLN A C 11
ATOM 16660 O O . GLN A 1 58 ? 5.983 -4.492 -5.310 1.00 0.00 58 GLN A O 11
ATOM 16674 N N . PHE A 1 59 ? 5.958 -6.589 -6.124 1.00 0.00 59 PHE A N 11
ATOM 16675 C CA . PHE A 1 59 ? 5.278 -7.149 -4.962 1.00 0.00 59 PHE A CA 11
ATOM 16676 C C . PHE A 1 59 ? 6.266 -7.866 -4.046 1.00 0.00 59 PHE A C 11
ATOM 16677 O O . PHE A 1 59 ? 5.927 -8.865 -3.412 1.00 0.00 59 PHE A O 11
ATOM 16694 N N . ASP A 1 60 ? 7.488 -7.349 -3.984 1.00 0.00 60 ASP A N 11
ATOM 16695 C CA . ASP A 1 60 ? 8.526 -7.939 -3.147 1.00 0.00 60 ASP A CA 11
ATOM 16696 C C . ASP A 1 60 ? 8.272 -7.637 -1.673 1.00 0.00 60 ASP A C 11
ATOM 16697 O O . ASP A 1 60 ? 8.766 -8.339 -0.791 1.00 0.00 60 ASP A O 11
ATOM 16706 N N . PHE A 1 61 ? 7.501 -6.586 -1.414 1.00 0.00 61 PHE A N 11
ATOM 16707 C CA . PHE A 1 61 ? 7.184 -6.189 -0.048 1.00 0.00 61 PHE A CA 11
ATOM 16708 C C . PHE A 1 61 ? 6.384 -7.277 0.663 1.00 0.00 61 PHE A C 11
ATOM 16709 O O . PHE A 1 61 ? 6.276 -7.282 1.890 1.00 0.00 61 PHE A O 11
ATOM 16726 N N . LEU A 1 62 ? 5.826 -8.197 -0.116 1.00 0.00 62 LEU A N 11
ATOM 16727 C CA . LEU A 1 62 ? 5.035 -9.291 0.438 1.00 0.00 62 LEU A CA 11
ATOM 16728 C C . LEU A 1 62 ? 5.933 -10.331 1.100 1.00 0.00 62 LEU A C 11
ATOM 16729 O O . LEU A 1 62 ? 5.517 -11.025 2.027 1.00 0.00 62 LEU A O 11
ATOM 16745 N N . ARG A 1 63 ? 7.168 -10.432 0.618 1.00 0.00 63 ARG A N 11
ATOM 16746 C CA . ARG A 1 63 ? 8.125 -11.386 1.164 1.00 0.00 63 ARG A CA 11
ATOM 16747 C C . ARG A 1 63 ? 8.373 -11.121 2.646 1.00 0.00 63 ARG A C 11
ATOM 16748 O O . ARG A 1 63 ? 8.611 -9.983 3.052 1.00 0.00 63 ARG A O 11
ATOM 16769 N N . PHE A 1 64 ? 8.315 -12.178 3.449 1.00 0.00 64 PHE A N 11
ATOM 16770 C CA . PHE A 1 64 ? 8.532 -12.059 4.886 1.00 0.00 64 PHE A CA 11
ATOM 16771 C C . PHE A 1 64 ? 9.944 -11.566 5.184 1.00 0.00 64 PHE A C 11
ATOM 16772 O O . PHE A 1 64 ? 10.199 -10.978 6.236 1.00 0.00 64 PHE A O 11
ATOM 16789 N N . ASP A 1 65 ? 10.859 -11.808 4.251 1.00 0.00 65 ASP A N 11
ATOM 16790 C CA . ASP A 1 65 ? 12.246 -11.389 4.412 1.00 0.00 65 ASP A CA 11
ATOM 16791 C C . ASP A 1 65 ? 12.536 -10.141 3.584 1.00 0.00 65 ASP A C 11
ATOM 16792 O O . ASP A 1 65 ? 13.566 -10.053 2.915 1.00 0.00 65 ASP A O 11
ATOM 16801 N N . HIS A 1 66 ? 11.620 -9.179 3.632 1.00 0.00 66 HIS A N 11
ATOM 16802 C CA . HIS A 1 66 ? 11.778 -7.936 2.885 1.00 0.00 66 HIS A CA 11
ATOM 16803 C C . HIS A 1 66 ? 11.845 -6.739 3.829 1.00 0.00 66 HIS A C 11
ATOM 16804 O O . HIS A 1 66 ? 11.550 -6.857 5.019 1.00 0.00 66 HIS A O 11
ATOM 16818 N N . TYR A 1 67 ? 12.235 -5.589 3.292 1.00 0.00 67 TYR A N 11
ATOM 16819 C CA . TYR A 1 67 ? 12.344 -4.372 4.087 1.00 0.00 67 TYR A CA 11
ATOM 16820 C C . TYR A 1 67 ? 11.050 -3.565 4.030 1.00 0.00 67 TYR A C 11
ATOM 16821 O O . TYR A 1 67 ? 11.022 -2.386 4.386 1.00 0.00 67 TYR A O 11
ATOM 16839 N N . LEU A 1 68 ? 9.979 -4.209 3.579 1.00 0.00 68 LEU A N 11
ATOM 16840 C CA . LEU A 1 68 ? 8.680 -3.554 3.474 1.00 0.00 68 LEU A CA 11
ATOM 16841 C C . LEU A 1 68 ? 7.591 -4.395 4.133 1.00 0.00 68 LEU A C 11
ATOM 16842 O O . LEU A 1 68 ? 6.402 -4.153 3.936 1.00 0.00 68 LEU A O 11
ATOM 16858 N N . ASN A 1 69 ? 8.008 -5.383 4.919 1.00 0.00 69 ASN A N 11
ATOM 16859 C CA . ASN A 1 69 ? 7.068 -6.259 5.609 1.00 0.00 69 ASN A CA 11
ATOM 16860 C C . ASN A 1 69 ? 6.195 -5.466 6.577 1.00 0.00 69 ASN A C 11
ATOM 16861 O O . ASN A 1 69 ? 4.966 -5.520 6.530 1.00 0.00 69 ASN A O 11
ATOM 16872 N N . PRO A 1 70 ? 6.844 -4.711 7.476 1.00 0.00 70 PRO A N 11
ATOM 16873 C CA . PRO A 1 70 ? 6.147 -3.891 8.471 1.00 0.00 70 PRO A CA 11
ATOM 16874 C C . PRO A 1 70 ? 5.430 -2.701 7.843 1.00 0.00 70 PRO A C 11
ATOM 16875 O O . PRO A 1 70 ? 4.339 -2.324 8.271 1.00 0.00 70 PRO A O 11
ATOM 16886 N N . TYR A 1 71 ? 6.050 -2.113 6.826 1.00 0.00 71 TYR A N 11
ATOM 16887 C CA . TYR A 1 71 ? 5.471 -0.964 6.140 1.00 0.00 71 TYR A CA 11
ATOM 16888 C C . TYR A 1 71 ? 4.139 -1.330 5.493 1.00 0.00 71 TYR A C 11
ATOM 16889 O O . TYR A 1 71 ? 3.123 -0.674 5.724 1.00 0.00 71 TYR A O 11
ATOM 16907 N N . TYR A 1 72 ? 4.151 -2.382 4.682 1.00 0.00 72 TYR A N 11
ATOM 16908 C CA . TYR A 1 72 ? 2.945 -2.835 3.999 1.00 0.00 72 TYR A CA 11
ATOM 16909 C C . TYR A 1 72 ? 1.916 -3.353 4.999 1.00 0.00 72 TYR A C 11
ATOM 16910 O O . TYR A 1 72 ? 0.735 -3.011 4.926 1.00 0.00 72 TYR A O 11
ATOM 16928 N N . LYS A 1 73 ? 2.372 -4.179 5.934 1.00 0.00 73 LYS A N 11
ATOM 16929 C CA . LYS A 1 73 ? 1.493 -4.744 6.951 1.00 0.00 73 LYS A CA 11
ATOM 16930 C C . LYS A 1 73 ? 0.836 -3.642 7.775 1.00 0.00 73 LYS A C 11
ATOM 16931 O O . LYS A 1 73 ? -0.303 -3.782 8.221 1.00 0.00 73 LYS A O 11
ATOM 16950 N N . PHE A 1 74 ? 1.559 -2.545 7.972 1.00 0.00 74 PHE A N 11
ATOM 16951 C CA . PHE A 1 74 ? 1.046 -1.418 8.742 1.00 0.00 74 PHE A CA 11
ATOM 16952 C C . PHE A 1 74 ? -0.026 -0.667 7.958 1.00 0.00 74 PHE A C 11
ATOM 16953 O O . PHE A 1 74 ? -1.159 -0.521 8.417 1.00 0.00 74 PHE A O 11
ATOM 16970 N N . ILE A 1 75 ? 0.342 -0.191 6.773 1.00 0.00 75 ILE A N 11
ATOM 16971 C CA . ILE A 1 75 ? -0.587 0.545 5.924 1.00 0.00 75 ILE A CA 11
ATOM 16972 C C . ILE A 1 75 ? -1.877 -0.239 5.712 1.00 0.00 75 ILE A C 11
ATOM 16973 O O . ILE A 1 75 ? -2.969 0.329 5.725 1.00 0.00 75 ILE A O 11
ATOM 16989 N N . GLN A 1 76 ? -1.744 -1.547 5.519 1.00 0.00 76 GLN A N 11
ATOM 16990 C CA . GLN A 1 76 ? -2.900 -2.409 5.306 1.00 0.00 76 GLN A CA 11
ATOM 16991 C C . GLN A 1 76 ? -3.719 -2.548 6.585 1.00 0.00 76 GLN A C 11
ATOM 16992 O O . GLN A 1 76 ? -4.918 -2.271 6.600 1.00 0.00 76 GLN A O 11
ATOM 17006 N N . LYS A 1 77 ? -3.063 -2.980 7.657 1.00 0.00 77 LYS A N 11
ATOM 17007 C CA . LYS A 1 77 ? -3.729 -3.156 8.942 1.00 0.00 77 LYS A CA 11
ATOM 17008 C C . LYS A 1 77 ? -4.432 -1.872 9.371 1.00 0.00 77 LYS A C 11
ATOM 17009 O O . LYS A 1 77 ? -5.502 -1.912 9.977 1.00 0.00 77 LYS A O 11
ATOM 17028 N N . ALA A 1 78 ? -3.824 -0.734 9.050 1.00 0.00 78 ALA A N 11
ATOM 17029 C CA . ALA A 1 78 ? -4.395 0.561 9.399 1.00 0.00 78 ALA A CA 11
ATOM 17030 C C . ALA A 1 78 ? -5.577 0.901 8.497 1.00 0.00 78 ALA A C 11
ATOM 17031 O O . ALA A 1 78 ? -6.599 1.404 8.963 1.00 0.00 78 ALA A O 11
ATOM 17038 N N . MET A 1 79 ? -5.430 0.623 7.206 1.00 0.00 79 MET A N 11
ATOM 17039 C CA . MET A 1 79 ? -6.487 0.900 6.240 1.00 0.00 79 MET A CA 11
ATOM 17040 C C . MET A 1 79 ? -7.729 0.068 6.541 1.00 0.00 79 MET A C 11
ATOM 17041 O O . MET A 1 79 ? -8.854 0.497 6.282 1.00 0.00 79 MET A O 11
ATOM 17055 N N . LYS A 1 80 ? -7.519 -1.124 7.088 1.00 0.00 80 LYS A N 11
ATOM 17056 C CA . LYS A 1 80 ? -8.622 -2.017 7.426 1.00 0.00 80 LYS A CA 11
ATOM 17057 C C . LYS A 1 80 ? -9.146 -1.729 8.829 1.00 0.00 80 LYS A C 11
ATOM 17058 O O . LYS A 1 80 ? -10.339 -1.868 9.096 1.00 0.00 80 LYS A O 11
ATOM 17077 N N . GLU A 1 81 ? -8.246 -1.325 9.720 1.00 0.00 81 GLU A N 11
ATOM 17078 C CA . GLU A 1 81 ? -8.619 -1.017 11.096 1.00 0.00 81 GLU A CA 11
ATOM 17079 C C . GLU A 1 81 ? -9.425 0.277 11.164 1.00 0.00 81 GLU A C 11
ATOM 17080 O O . GLU A 1 81 ? -10.167 0.510 12.117 1.00 0.00 81 GLU A O 11
ATOM 17092 N N . GLY A 1 82 ? -9.273 1.117 10.144 1.00 0.00 82 GLY A N 11
ATOM 17093 C CA . GLY A 1 82 ? -9.991 2.377 10.107 1.00 0.00 82 GLY A CA 11
ATOM 17094 C C . GLY A 1 82 ? -9.132 3.547 10.545 1.00 0.00 82 GLY A C 11
ATOM 17095 O O . GLY A 1 82 ? -9.596 4.430 11.267 1.00 0.00 82 GLY A O 11
ATOM 17099 N N . ARG A 1 83 ? -7.877 3.553 10.109 1.00 0.00 83 ARG A N 11
ATOM 17100 C CA . ARG A 1 83 ? -6.951 4.622 10.463 1.00 0.00 83 ARG A CA 11
ATOM 17101 C C . ARG A 1 83 ? -6.401 5.301 9.212 1.00 0.00 83 ARG A C 11
ATOM 17102 O O . ARG A 1 83 ? -6.311 6.527 9.148 1.00 0.00 83 ARG A O 11
ATOM 17123 N N . TYR A 1 84 ? -6.034 4.496 8.221 1.00 0.00 84 TYR A N 11
ATOM 17124 C CA . TYR A 1 84 ? -5.490 5.019 6.973 1.00 0.00 84 TYR A CA 11
ATOM 17125 C C . TYR A 1 84 ? -6.582 5.151 5.916 1.00 0.00 84 TYR A C 11
ATOM 17126 O O . TYR A 1 84 ? -7.426 4.267 5.763 1.00 0.00 84 TYR A O 11
ATOM 17144 N N . THR A 1 85 ? -6.560 6.263 5.188 1.00 0.00 85 THR A N 11
ATOM 17145 C CA . THR A 1 85 ? -7.546 6.514 4.145 1.00 0.00 85 THR A CA 11
ATOM 17146 C C . THR A 1 85 ? -6.874 6.753 2.798 1.00 0.00 85 THR A C 11
ATOM 17147 O O . THR A 1 85 ? -5.744 7.235 2.734 1.00 0.00 85 THR A O 11
ATOM 17158 N N . VAL A 1 86 ? -7.577 6.412 1.722 1.00 0.00 86 VAL A N 11
ATOM 17159 C CA . VAL A 1 86 ? -7.049 6.592 0.375 1.00 0.00 86 VAL A CA 11
ATOM 17160 C C . VAL A 1 86 ? -7.979 7.455 -0.469 1.00 0.00 86 VAL A C 11
ATOM 17161 O O . VAL A 1 86 ? -9.191 7.480 -0.250 1.00 0.00 86 VAL A O 11
ATOM 17174 N N . LEU A 1 87 ? -7.405 8.162 -1.437 1.00 0.00 87 LEU A N 11
ATOM 17175 C CA . LEU A 1 87 ? -8.182 9.027 -2.317 1.00 0.00 87 LEU A CA 11
ATOM 17176 C C . LEU A 1 87 ? -9.349 8.266 -2.938 1.00 0.00 87 LEU A C 11
ATOM 17177 O O . LEU A 1 87 ? -9.430 7.042 -2.834 1.00 0.00 87 LEU A O 11
ATOM 17193 N N . ALA A 1 88 ? -10.248 8.998 -3.588 1.00 0.00 88 ALA A N 11
ATOM 17194 C CA . ALA A 1 88 ? -11.407 8.391 -4.230 1.00 0.00 88 ALA A CA 11
ATOM 17195 C C . ALA A 1 88 ? -10.980 7.391 -5.300 1.00 0.00 88 ALA A C 11
ATOM 17196 O O . ALA A 1 88 ? -10.554 7.778 -6.388 1.00 0.00 88 ALA A O 11
ATOM 17203 N N . GLU A 1 89 ? -11.098 6.106 -4.983 1.00 0.00 89 GLU A N 11
ATOM 17204 C CA . GLU A 1 89 ? -10.723 5.052 -5.918 1.00 0.00 89 GLU A CA 11
ATOM 17205 C C . GLU A 1 89 ? -11.959 4.421 -6.552 1.00 0.00 89 GLU A C 11
ATOM 17206 O O . GLU A 1 89 ? -13.079 4.616 -6.081 1.00 0.00 89 GLU A O 11
ATOM 17218 N N . ASN A 1 90 ? -11.747 3.665 -7.625 1.00 0.00 90 ASN A N 11
ATOM 17219 C CA . ASN A 1 90 ? -12.844 3.007 -8.325 1.00 0.00 90 ASN A CA 11
ATOM 17220 C C . ASN A 1 90 ? -13.486 1.938 -7.447 1.00 0.00 90 ASN A C 11
ATOM 17221 O O . ASN A 1 90 ? -12.813 1.290 -6.645 1.00 0.00 90 ASN A O 11
ATOM 17232 N N . LYS A 1 91 ? -14.793 1.758 -7.604 1.00 0.00 91 LYS A N 11
ATOM 17233 C CA . LYS A 1 91 ? -15.529 0.767 -6.828 1.00 0.00 91 LYS A CA 11
ATOM 17234 C C . LYS A 1 91 ? -15.121 -0.648 -7.226 1.00 0.00 91 LYS A C 11
ATOM 17235 O O . LYS A 1 91 ? -15.162 -1.569 -6.410 1.00 0.00 91 LYS A O 11
ATOM 17254 N N . SER A 1 92 ? -14.726 -0.813 -8.484 1.00 0.00 92 SER A N 11
ATOM 17255 C CA . SER A 1 92 ? -14.313 -2.116 -8.991 1.00 0.00 92 SER A CA 11
ATOM 17256 C C . SER A 1 92 ? -15.399 -3.161 -8.754 1.00 0.00 92 SER A C 11
ATOM 17257 O O . SER A 1 92 ? -15.428 -3.817 -7.713 1.00 0.00 92 SER A O 11
ATOM 17265 N N . ASP A 1 93 ? -16.291 -3.309 -9.727 1.00 0.00 93 ASP A N 11
ATOM 17266 C CA . ASP A 1 93 ? -17.380 -4.274 -9.627 1.00 0.00 93 ASP A CA 11
ATOM 17267 C C . ASP A 1 93 ? -17.040 -5.557 -10.379 1.00 0.00 93 ASP A C 11
ATOM 17268 O O . ASP A 1 93 ? -16.948 -5.562 -11.606 1.00 0.00 93 ASP A O 11
ATOM 17277 N N . GLU A 1 94 ? -16.853 -6.642 -9.633 1.00 0.00 94 GLU A N 11
ATOM 17278 C CA . GLU A 1 94 ? -16.521 -7.931 -10.231 1.00 0.00 94 GLU A CA 11
ATOM 17279 C C . GLU A 1 94 ? -16.737 -9.065 -9.233 1.00 0.00 94 GLU A C 11
ATOM 17280 O O . GLU A 1 94 ? -16.520 -8.901 -8.032 1.00 0.00 94 GLU A O 11
ATOM 17292 N N . LYS A 1 95 ? -17.167 -10.216 -9.738 1.00 0.00 95 LYS A N 11
ATOM 17293 C CA . LYS A 1 95 ? -17.412 -11.379 -8.894 1.00 0.00 95 LYS A CA 11
ATOM 17294 C C . LYS A 1 95 ? -17.009 -12.665 -9.608 1.00 0.00 95 LYS A C 11
ATOM 17295 O O . LYS A 1 95 ? -17.845 -13.528 -9.874 1.00 0.00 95 LYS A O 11
ATOM 17314 N N . LYS A 1 96 ? -15.722 -12.787 -9.914 1.00 0.00 96 LYS A N 11
ATOM 17315 C CA . LYS A 1 96 ? -15.206 -13.968 -10.595 1.00 0.00 96 LYS A CA 11
ATOM 17316 C C . LYS A 1 96 ? -13.845 -14.368 -10.034 1.00 0.00 96 LYS A C 11
ATOM 17317 O O . LYS A 1 96 ? -12.805 -13.932 -10.529 1.00 0.00 96 LYS A O 11
ATOM 17336 N N . LYS A 1 97 ? -13.858 -15.202 -9.000 1.00 0.00 97 LYS A N 11
ATOM 17337 C CA . LYS A 1 97 ? -12.625 -15.664 -8.373 1.00 0.00 97 LYS A CA 11
ATOM 17338 C C . LYS A 1 97 ? -12.867 -16.938 -7.571 1.00 0.00 97 LYS A C 11
ATOM 17339 O O . LYS A 1 97 ? -12.383 -17.077 -6.447 1.00 0.00 97 LYS A O 11
ATOM 17358 N N . SER A 1 98 ? -13.617 -17.867 -8.155 1.00 0.00 98 SER A N 11
ATOM 17359 C CA . SER A 1 98 ? -13.924 -19.130 -7.494 1.00 0.00 98 SER A CA 11
ATOM 17360 C C . SER A 1 98 ? -13.524 -20.313 -8.369 1.00 0.00 98 SER A C 11
ATOM 17361 O O . SER A 1 98 ? -14.029 -20.479 -9.478 1.00 0.00 98 SER A O 11
ATOM 17369 N N . GLY A 1 99 ? -12.611 -21.136 -7.860 1.00 0.00 99 GLY A N 11
ATOM 17370 C CA . GLY A 1 99 ? -12.157 -22.294 -8.607 1.00 0.00 99 GLY A CA 11
ATOM 17371 C C . GLY A 1 99 ? -10.651 -22.456 -8.568 1.00 0.00 99 GLY A C 11
ATOM 17372 O O . GLY A 1 99 ? -9.938 -21.915 -9.413 1.00 0.00 99 GLY A O 11
ATOM 17376 N N . VAL A 1 100 ? -10.163 -23.202 -7.581 1.00 0.00 100 VAL A N 11
ATOM 17377 C CA . VAL A 1 100 ? -8.731 -23.433 -7.434 1.00 0.00 100 VAL A CA 11
ATOM 17378 C C . VAL A 1 100 ? -8.258 -24.552 -8.354 1.00 0.00 100 VAL A C 11
ATOM 17379 O O . VAL A 1 100 ? -7.097 -24.584 -8.764 1.00 0.00 100 VAL A O 11
ATOM 17392 N N . SER A 1 101 ? -9.164 -25.470 -8.676 1.00 0.00 101 SER A N 11
ATOM 17393 C CA . SER A 1 101 ? -8.839 -26.594 -9.546 1.00 0.00 101 SER A CA 11
ATOM 17394 C C . SER A 1 101 ? -9.850 -26.712 -10.682 1.00 0.00 101 SER A C 11
ATOM 17395 O O . SER A 1 101 ? -10.245 -25.714 -11.281 1.00 0.00 101 SER A O 11
ATOM 17403 N N . GLY A 1 1 ? 20.251 16.330 -1.402 1.00 0.00 1 GLY A N 12
ATOM 17404 C CA . GLY A 1 1 ? 19.819 16.991 -0.185 1.00 0.00 1 GLY A CA 12
ATOM 17405 C C . GLY A 1 1 ? 20.651 16.594 1.018 1.00 0.00 1 GLY A C 12
ATOM 17406 O O . GLY A 1 1 ? 21.629 17.263 1.354 1.00 0.00 1 GLY A O 12
ATOM 17410 N N . SER A 1 2 ? 20.263 15.503 1.670 1.00 0.00 2 SER A N 12
ATOM 17411 C CA . SER A 1 2 ? 20.977 15.020 2.847 1.00 0.00 2 SER A CA 12
ATOM 17412 C C . SER A 1 2 ? 22.176 14.168 2.442 1.00 0.00 2 SER A C 12
ATOM 17413 O O . SER A 1 2 ? 23.223 14.204 3.088 1.00 0.00 2 SER A O 12
ATOM 17421 N N . SER A 1 3 ? 22.013 13.401 1.369 1.00 0.00 3 SER A N 12
ATOM 17422 C CA . SER A 1 3 ? 23.080 12.535 0.880 1.00 0.00 3 SER A CA 12
ATOM 17423 C C . SER A 1 3 ? 23.445 11.481 1.921 1.00 0.00 3 SER A C 12
ATOM 17424 O O . SER A 1 3 ? 24.588 11.408 2.372 1.00 0.00 3 SER A O 12
ATOM 17432 N N . GLY A 1 4 ? 22.465 10.666 2.298 1.00 0.00 4 GLY A N 12
ATOM 17433 C CA . GLY A 1 4 ? 22.702 9.628 3.284 1.00 0.00 4 GLY A CA 12
ATOM 17434 C C . GLY A 1 4 ? 21.785 8.434 3.100 1.00 0.00 4 GLY A C 12
ATOM 17435 O O . GLY A 1 4 ? 22.165 7.440 2.482 1.00 0.00 4 GLY A O 12
ATOM 17439 N N . SER A 1 5 ? 20.574 8.532 3.639 1.00 0.00 5 SER A N 12
ATOM 17440 C CA . SER A 1 5 ? 19.602 7.450 3.536 1.00 0.00 5 SER A CA 12
ATOM 17441 C C . SER A 1 5 ? 18.212 7.928 3.945 1.00 0.00 5 SER A C 12
ATOM 17442 O O . SER A 1 5 ? 17.628 7.425 4.905 1.00 0.00 5 SER A O 12
ATOM 17450 N N . SER A 1 6 ? 17.688 8.903 3.209 1.00 0.00 6 SER A N 12
ATOM 17451 C CA . SER A 1 6 ? 16.368 9.452 3.496 1.00 0.00 6 SER A CA 12
ATOM 17452 C C . SER A 1 6 ? 15.332 8.921 2.510 1.00 0.00 6 SER A C 12
ATOM 17453 O O . SER A 1 6 ? 15.461 9.102 1.300 1.00 0.00 6 SER A O 12
ATOM 17461 N N . GLY A 1 7 ? 14.304 8.263 3.038 1.00 0.00 7 GLY A N 12
ATOM 17462 C CA . GLY A 1 7 ? 13.261 7.715 2.191 1.00 0.00 7 GLY A CA 12
ATOM 17463 C C . GLY A 1 7 ? 12.022 8.588 2.158 1.00 0.00 7 GLY A C 12
ATOM 17464 O O . GLY A 1 7 ? 11.839 9.451 3.017 1.00 0.00 7 GLY A O 12
ATOM 17468 N N . VAL A 1 8 ? 11.169 8.365 1.164 1.00 0.00 8 VAL A N 12
ATOM 17469 C CA . VAL A 1 8 ? 9.941 9.138 1.022 1.00 0.00 8 VAL A CA 12
ATOM 17470 C C . VAL A 1 8 ? 8.842 8.595 1.928 1.00 0.00 8 VAL A C 12
ATOM 17471 O O . VAL A 1 8 ? 8.593 7.390 1.965 1.00 0.00 8 VAL A O 12
ATOM 17484 N N . ALA A 1 9 ? 8.186 9.492 2.657 1.00 0.00 9 ALA A N 12
ATOM 17485 C CA . ALA A 1 9 ? 7.111 9.103 3.561 1.00 0.00 9 ALA A CA 12
ATOM 17486 C C . ALA A 1 9 ? 5.792 9.753 3.157 1.00 0.00 9 ALA A C 12
ATOM 17487 O O . ALA A 1 9 ? 5.760 10.799 2.508 1.00 0.00 9 ALA A O 12
ATOM 17494 N N . PRO A 1 10 ? 4.676 9.119 3.547 1.00 0.00 10 PRO A N 12
ATOM 17495 C CA . PRO A 1 10 ? 3.333 9.618 3.236 1.00 0.00 10 PRO A CA 12
ATOM 17496 C C . PRO A 1 10 ? 2.995 10.892 4.003 1.00 0.00 10 PRO A C 12
ATOM 17497 O O . PRO A 1 10 ? 3.836 11.441 4.716 1.00 0.00 10 PRO A O 12
ATOM 17508 N N . LEU A 1 11 ? 1.761 11.358 3.852 1.00 0.00 11 LEU A N 12
ATOM 17509 C CA . LEU A 1 11 ? 1.311 12.568 4.531 1.00 0.00 11 LEU A CA 12
ATOM 17510 C C . LEU A 1 11 ? 0.187 12.256 5.514 1.00 0.00 11 LEU A C 12
ATOM 17511 O O . LEU A 1 11 ? -0.763 11.548 5.181 1.00 0.00 11 LEU A O 12
ATOM 17527 N N . GLY A 1 12 ? 0.301 12.791 6.725 1.00 0.00 12 GLY A N 12
ATOM 17528 C CA . GLY A 1 12 ? -0.714 12.560 7.737 1.00 0.00 12 GLY A CA 12
ATOM 17529 C C . GLY A 1 12 ? -0.441 11.316 8.559 1.00 0.00 12 GLY A C 12
ATOM 17530 O O . GLY A 1 12 ? -0.499 11.350 9.788 1.00 0.00 12 GLY A O 12
ATOM 17534 N N . LEU A 1 13 ? -0.143 10.214 7.879 1.00 0.00 13 LEU A N 12
ATOM 17535 C CA . LEU A 1 13 ? 0.140 8.952 8.554 1.00 0.00 13 LEU A CA 12
ATOM 17536 C C . LEU A 1 13 ? 1.438 9.038 9.350 1.00 0.00 13 LEU A C 12
ATOM 17537 O O . LEU A 1 13 ? 2.468 9.469 8.832 1.00 0.00 13 LEU A O 12
ATOM 17553 N N . SER A 1 14 ? 1.381 8.624 10.612 1.00 0.00 14 SER A N 12
ATOM 17554 C CA . SER A 1 14 ? 2.552 8.656 11.481 1.00 0.00 14 SER A CA 12
ATOM 17555 C C . SER A 1 14 ? 3.224 7.288 11.537 1.00 0.00 14 SER A C 12
ATOM 17556 O O . SER A 1 14 ? 2.575 6.274 11.797 1.00 0.00 14 SER A O 12
ATOM 17564 N N . VAL A 1 15 ? 4.530 7.267 11.290 1.00 0.00 15 VAL A N 12
ATOM 17565 C CA . VAL A 1 15 ? 5.293 6.024 11.313 1.00 0.00 15 VAL A CA 12
ATOM 17566 C C . VAL A 1 15 ? 6.441 6.102 12.313 1.00 0.00 15 VAL A C 12
ATOM 17567 O O . VAL A 1 15 ? 7.180 7.085 12.372 1.00 0.00 15 VAL A O 12
ATOM 17580 N N . PRO A 1 16 ? 6.597 5.042 13.119 1.00 0.00 16 PRO A N 12
ATOM 17581 C CA . PRO A 1 16 ? 7.654 4.965 14.131 1.00 0.00 16 PRO A CA 12
ATOM 17582 C C . PRO A 1 16 ? 9.040 4.821 13.512 1.00 0.00 16 PRO A C 12
ATOM 17583 O O . PRO A 1 16 ? 9.192 4.860 12.291 1.00 0.00 16 PRO A O 12
ATOM 17594 N N . SER A 1 17 ? 10.049 4.654 14.362 1.00 0.00 17 SER A N 12
ATOM 17595 C CA . SER A 1 17 ? 11.423 4.508 13.897 1.00 0.00 17 SER A CA 12
ATOM 17596 C C . SER A 1 17 ? 11.810 3.035 13.799 1.00 0.00 17 SER A C 12
ATOM 17597 O O . SER A 1 17 ? 12.984 2.682 13.907 1.00 0.00 17 SER A O 12
ATOM 17605 N N . ASP A 1 18 ? 10.813 2.181 13.594 1.00 0.00 18 ASP A N 12
ATOM 17606 C CA . ASP A 1 18 ? 11.047 0.746 13.480 1.00 0.00 18 ASP A CA 12
ATOM 17607 C C . ASP A 1 18 ? 10.715 0.251 12.076 1.00 0.00 18 ASP A C 12
ATOM 17608 O O . ASP A 1 18 ? 11.259 -0.753 11.616 1.00 0.00 18 ASP A O 12
ATOM 17617 N N . VAL A 1 19 ? 9.819 0.963 11.400 1.00 0.00 19 VAL A N 12
ATOM 17618 C CA . VAL A 1 19 ? 9.415 0.596 10.047 1.00 0.00 19 VAL A CA 12
ATOM 17619 C C . VAL A 1 19 ? 10.295 1.279 9.007 1.00 0.00 19 VAL A C 12
ATOM 17620 O O . VAL A 1 19 ? 10.455 2.499 9.020 1.00 0.00 19 VAL A O 12
ATOM 17633 N N . GLU A 1 20 ? 10.863 0.483 8.106 1.00 0.00 20 GLU A N 12
ATOM 17634 C CA . GLU A 1 20 ? 11.728 1.012 7.058 1.00 0.00 20 GLU A CA 12
ATOM 17635 C C . GLU A 1 20 ? 10.912 1.755 6.003 1.00 0.00 20 GLU A C 12
ATOM 17636 O O . GLU A 1 20 ? 9.748 1.434 5.762 1.00 0.00 20 GLU A O 12
ATOM 17648 N N . LEU A 1 21 ? 11.532 2.751 5.379 1.00 0.00 21 LEU A N 12
ATOM 17649 C CA . LEU A 1 21 ? 10.865 3.541 4.350 1.00 0.00 21 LEU A CA 12
ATOM 17650 C C . LEU A 1 21 ? 11.069 2.923 2.971 1.00 0.00 21 LEU A C 12
ATOM 17651 O O . LEU A 1 21 ? 11.990 2.138 2.745 1.00 0.00 21 LEU A O 12
ATOM 17667 N N . PRO A 1 22 ? 10.190 3.285 2.024 1.00 0.00 22 PRO A N 12
ATOM 17668 C CA . PRO A 1 22 ? 10.255 2.780 0.649 1.00 0.00 22 PRO A CA 12
ATOM 17669 C C . PRO A 1 22 ? 11.455 3.329 -0.115 1.00 0.00 22 PRO A C 12
ATOM 17670 O O . PRO A 1 22 ? 12.032 4.356 0.243 1.00 0.00 22 PRO A O 12
ATOM 17681 N N . PRO A 1 23 ? 11.840 2.632 -1.194 1.00 0.00 23 PRO A N 12
ATOM 17682 C CA . PRO A 1 23 ? 12.975 3.032 -2.032 1.00 0.00 23 PRO A CA 12
ATOM 17683 C C . PRO A 1 23 ? 12.686 4.298 -2.832 1.00 0.00 23 PRO A C 12
ATOM 17684 O O . PRO A 1 23 ? 13.492 5.229 -2.853 1.00 0.00 23 PRO A O 12
ATOM 17695 N N . THR A 1 24 ? 11.531 4.326 -3.489 1.00 0.00 24 THR A N 12
ATOM 17696 C CA . THR A 1 24 ? 11.136 5.477 -4.292 1.00 0.00 24 THR A CA 12
ATOM 17697 C C . THR A 1 24 ? 9.620 5.632 -4.323 1.00 0.00 24 THR A C 12
ATOM 17698 O O . THR A 1 24 ? 8.888 4.754 -3.868 1.00 0.00 24 THR A O 12
ATOM 17709 N N . ALA A 1 25 ? 9.156 6.754 -4.862 1.00 0.00 25 ALA A N 12
ATOM 17710 C CA . ALA A 1 25 ? 7.726 7.022 -4.955 1.00 0.00 25 ALA A CA 12
ATOM 17711 C C . ALA A 1 25 ? 6.989 5.852 -5.598 1.00 0.00 25 ALA A C 12
ATOM 17712 O O . ALA A 1 25 ? 5.862 5.532 -5.220 1.00 0.00 25 ALA A O 12
ATOM 17719 N N . LYS A 1 26 ? 7.631 5.218 -6.573 1.00 0.00 26 LYS A N 12
ATOM 17720 C CA . LYS A 1 26 ? 7.038 4.083 -7.269 1.00 0.00 26 LYS A CA 12
ATOM 17721 C C . LYS A 1 26 ? 6.643 2.987 -6.285 1.00 0.00 26 LYS A C 12
ATOM 17722 O O . LYS A 1 26 ? 5.462 2.683 -6.120 1.00 0.00 26 LYS A O 12
ATOM 17741 N N . MET A 1 27 ? 7.639 2.397 -5.632 1.00 0.00 27 MET A N 12
ATOM 17742 C CA . MET A 1 27 ? 7.395 1.336 -4.662 1.00 0.00 27 MET A CA 12
ATOM 17743 C C . MET A 1 27 ? 6.406 1.794 -3.594 1.00 0.00 27 MET A C 12
ATOM 17744 O O . MET A 1 27 ? 5.473 1.069 -3.247 1.00 0.00 27 MET A O 12
ATOM 17758 N N . HIS A 1 28 ? 6.616 3.000 -3.077 1.00 0.00 28 HIS A N 12
ATOM 17759 C CA . HIS A 1 28 ? 5.742 3.553 -2.048 1.00 0.00 28 HIS A CA 12
ATOM 17760 C C . HIS A 1 28 ? 4.286 3.530 -2.503 1.00 0.00 28 HIS A C 12
ATOM 17761 O O . HIS A 1 28 ? 3.386 3.223 -1.721 1.00 0.00 28 HIS A O 12
ATOM 17775 N N . ALA A 1 29 ? 4.061 3.857 -3.771 1.00 0.00 29 ALA A N 12
ATOM 17776 C CA . ALA A 1 29 ? 2.715 3.872 -4.330 1.00 0.00 29 ALA A CA 12
ATOM 17777 C C . ALA A 1 29 ? 2.161 2.458 -4.465 1.00 0.00 29 ALA A C 12
ATOM 17778 O O . ALA A 1 29 ? 1.007 2.198 -4.122 1.00 0.00 29 ALA A O 12
ATOM 17785 N N . ILE A 1 30 ? 2.989 1.548 -4.966 1.00 0.00 30 ILE A N 12
ATOM 17786 C CA . ILE A 1 30 ? 2.581 0.160 -5.145 1.00 0.00 30 ILE A CA 12
ATOM 17787 C C . ILE A 1 30 ? 2.081 -0.440 -3.835 1.00 0.00 30 ILE A C 12
ATOM 17788 O O . ILE A 1 30 ? 1.026 -1.073 -3.794 1.00 0.00 30 ILE A O 12
ATOM 17804 N N . ILE A 1 31 ? 2.844 -0.233 -2.767 1.00 0.00 31 ILE A N 12
ATOM 17805 C CA . ILE A 1 31 ? 2.476 -0.751 -1.455 1.00 0.00 31 ILE A CA 12
ATOM 17806 C C . ILE A 1 31 ? 1.089 -0.271 -1.044 1.00 0.00 31 ILE A C 12
ATOM 17807 O O . ILE A 1 31 ? 0.174 -1.073 -0.860 1.00 0.00 31 ILE A O 12
ATOM 17823 N N . GLU A 1 32 ? 0.940 1.042 -0.903 1.00 0.00 32 GLU A N 12
ATOM 17824 C CA . GLU A 1 32 ? -0.337 1.629 -0.514 1.00 0.00 32 GLU A CA 12
ATOM 17825 C C . GLU A 1 32 ? -1.461 1.134 -1.420 1.00 0.00 32 GLU A C 12
ATOM 17826 O O . GLU A 1 32 ? -2.464 0.601 -0.947 1.00 0.00 32 GLU A O 12
ATOM 17838 N N . ARG A 1 33 ? -1.284 1.316 -2.724 1.00 0.00 33 ARG A N 12
ATOM 17839 C CA . ARG A 1 33 ? -2.284 0.891 -3.697 1.00 0.00 33 ARG A CA 12
ATOM 17840 C C . ARG A 1 33 ? -2.664 -0.571 -3.482 1.00 0.00 33 ARG A C 12
ATOM 17841 O O . ARG A 1 33 ? -3.844 -0.924 -3.483 1.00 0.00 33 ARG A O 12
ATOM 17862 N N . THR A 1 34 ? -1.656 -1.418 -3.298 1.00 0.00 34 THR A N 12
ATOM 17863 C CA . THR A 1 34 ? -1.884 -2.842 -3.084 1.00 0.00 34 THR A CA 12
ATOM 17864 C C . THR A 1 34 ? -2.649 -3.087 -1.788 1.00 0.00 34 THR A C 12
ATOM 17865 O O . THR A 1 34 ? -3.552 -3.922 -1.738 1.00 0.00 34 THR A O 12
ATOM 17876 N N . ALA A 1 35 ? -2.282 -2.355 -0.742 1.00 0.00 35 ALA A N 12
ATOM 17877 C CA . ALA A 1 35 ? -2.937 -2.491 0.553 1.00 0.00 35 ALA A CA 12
ATOM 17878 C C . ALA A 1 35 ? -4.433 -2.218 0.444 1.00 0.00 35 ALA A C 12
ATOM 17879 O O . ALA A 1 35 ? -5.253 -3.002 0.921 1.00 0.00 35 ALA A O 12
ATOM 17886 N N . SER A 1 36 ? -4.781 -1.100 -0.185 1.00 0.00 36 SER A N 12
ATOM 17887 C CA . SER A 1 36 ? -6.179 -0.722 -0.353 1.00 0.00 36 SER A CA 12
ATOM 17888 C C . SER A 1 36 ? -6.961 -1.826 -1.059 1.00 0.00 36 SER A C 12
ATOM 17889 O O . SER A 1 36 ? -8.109 -2.106 -0.715 1.00 0.00 36 SER A O 12
ATOM 17897 N N . PHE A 1 37 ? -6.329 -2.449 -2.048 1.00 0.00 37 PHE A N 12
ATOM 17898 C CA . PHE A 1 37 ? -6.964 -3.522 -2.804 1.00 0.00 37 PHE A CA 12
ATOM 17899 C C . PHE A 1 37 ? -7.063 -4.793 -1.966 1.00 0.00 37 PHE A C 12
ATOM 17900 O O . PHE A 1 37 ? -8.095 -5.465 -1.956 1.00 0.00 37 PHE A O 12
ATOM 17917 N N . VAL A 1 38 ? -5.982 -5.118 -1.263 1.00 0.00 38 VAL A N 12
ATOM 17918 C CA . VAL A 1 38 ? -5.947 -6.307 -0.421 1.00 0.00 38 VAL A CA 12
ATOM 17919 C C . VAL A 1 38 ? -6.926 -6.187 0.741 1.00 0.00 38 VAL A C 12
ATOM 17920 O O . VAL A 1 38 ? -7.386 -7.192 1.285 1.00 0.00 38 VAL A O 12
ATOM 17933 N N . CYS A 1 39 ? -7.240 -4.953 1.118 1.00 0.00 39 CYS A N 12
ATOM 17934 C CA . CYS A 1 39 ? -8.165 -4.700 2.217 1.00 0.00 39 CYS A CA 12
ATOM 17935 C C . CYS A 1 39 ? -9.609 -4.710 1.725 1.00 0.00 39 CYS A C 12
ATOM 17936 O O . CYS A 1 39 ? -10.487 -5.294 2.361 1.00 0.00 39 CYS A O 12
ATOM 17944 N N . ARG A 1 40 ? -9.847 -4.059 0.592 1.00 0.00 40 ARG A N 12
ATOM 17945 C CA . ARG A 1 40 ? -11.185 -3.990 0.017 1.00 0.00 40 ARG A CA 12
ATOM 17946 C C . ARG A 1 40 ? -11.609 -5.347 -0.538 1.00 0.00 40 ARG A C 12
ATOM 17947 O O . ARG A 1 40 ? -12.732 -5.796 -0.312 1.00 0.00 40 ARG A O 12
ATOM 17968 N N . GLN A 1 41 ? -10.702 -5.993 -1.263 1.00 0.00 41 GLN A N 12
ATOM 17969 C CA . GLN A 1 41 ? -10.983 -7.298 -1.850 1.00 0.00 41 GLN A CA 12
ATOM 17970 C C . GLN A 1 41 ? -11.023 -8.381 -0.777 1.00 0.00 41 GLN A C 12
ATOM 17971 O O . GLN A 1 41 ? -11.790 -9.337 -0.875 1.00 0.00 41 GLN A O 12
ATOM 17985 N N . GLY A 1 42 ? -10.190 -8.223 0.247 1.00 0.00 42 GLY A N 12
ATOM 17986 C CA . GLY A 1 42 ? -10.145 -9.196 1.324 1.00 0.00 42 GLY A CA 12
ATOM 17987 C C . GLY A 1 42 ? -8.768 -9.802 1.501 1.00 0.00 42 GLY A C 12
ATOM 17988 O O . GLY A 1 42 ? -7.902 -9.656 0.638 1.00 0.00 42 GLY A O 12
ATOM 17992 N N . ALA A 1 43 ? -8.562 -10.482 2.624 1.00 0.00 43 ALA A N 12
ATOM 17993 C CA . ALA A 1 43 ? -7.280 -11.113 2.912 1.00 0.00 43 ALA A CA 12
ATOM 17994 C C . ALA A 1 43 ? -6.879 -12.075 1.799 1.00 0.00 43 ALA A C 12
ATOM 17995 O O . ALA A 1 43 ? -5.708 -12.159 1.432 1.00 0.00 43 ALA A O 12
ATOM 18002 N N . GLN A 1 44 ? -7.859 -12.798 1.267 1.00 0.00 44 GLN A N 12
ATOM 18003 C CA . GLN A 1 44 ? -7.607 -13.755 0.196 1.00 0.00 44 GLN A CA 12
ATOM 18004 C C . GLN A 1 44 ? -6.839 -13.102 -0.948 1.00 0.00 44 GLN A C 12
ATOM 18005 O O . GLN A 1 44 ? -6.022 -13.745 -1.607 1.00 0.00 44 GLN A O 12
ATOM 18019 N N . PHE A 1 45 ? -7.107 -11.822 -1.179 1.00 0.00 45 PHE A N 12
ATOM 18020 C CA . PHE A 1 45 ? -6.443 -11.082 -2.245 1.00 0.00 45 PHE A CA 12
ATOM 18021 C C . PHE A 1 45 ? -4.927 -11.226 -2.144 1.00 0.00 45 PHE A C 12
ATOM 18022 O O . PHE A 1 45 ? -4.258 -11.548 -3.125 1.00 0.00 45 PHE A O 12
ATOM 18039 N N . GLU A 1 46 ? -4.394 -10.985 -0.951 1.00 0.00 46 GLU A N 12
ATOM 18040 C CA . GLU A 1 46 ? -2.957 -11.087 -0.722 1.00 0.00 46 GLU A CA 12
ATOM 18041 C C . GLU A 1 46 ? -2.423 -12.432 -1.205 1.00 0.00 46 GLU A C 12
ATOM 18042 O O . GLU A 1 46 ? -1.326 -12.515 -1.757 1.00 0.00 46 GLU A O 12
ATOM 18054 N N . ILE A 1 47 ? -3.207 -13.484 -0.992 1.00 0.00 47 ILE A N 12
ATOM 18055 C CA . ILE A 1 47 ? -2.814 -14.825 -1.405 1.00 0.00 47 ILE A CA 12
ATOM 18056 C C . ILE A 1 47 ? -2.697 -14.920 -2.922 1.00 0.00 47 ILE A C 12
ATOM 18057 O O . ILE A 1 47 ? -1.647 -15.285 -3.452 1.00 0.00 47 ILE A O 12
ATOM 18073 N N . MET A 1 48 ? -3.780 -14.589 -3.617 1.00 0.00 48 MET A N 12
ATOM 18074 C CA . MET A 1 48 ? -3.797 -14.634 -5.074 1.00 0.00 48 MET A CA 12
ATOM 18075 C C . MET A 1 48 ? -2.619 -13.860 -5.656 1.00 0.00 48 MET A C 12
ATOM 18076 O O . MET A 1 48 ? -1.973 -14.311 -6.603 1.00 0.00 48 MET A O 12
ATOM 18090 N N . LEU A 1 49 ? -2.344 -12.692 -5.084 1.00 0.00 49 LEU A N 12
ATOM 18091 C CA . LEU A 1 49 ? -1.242 -11.855 -5.547 1.00 0.00 49 LEU A CA 12
ATOM 18092 C C . LEU A 1 49 ? 0.103 -12.506 -5.241 1.00 0.00 49 LEU A C 12
ATOM 18093 O O . LEU A 1 49 ? 0.939 -12.676 -6.129 1.00 0.00 49 LEU A O 12
ATOM 18109 N N . LYS A 1 50 ? 0.304 -12.872 -3.980 1.00 0.00 50 LYS A N 12
ATOM 18110 C CA . LYS A 1 50 ? 1.546 -13.508 -3.556 1.00 0.00 50 LYS A CA 12
ATOM 18111 C C . LYS A 1 50 ? 1.782 -14.805 -4.324 1.00 0.00 50 LYS A C 12
ATOM 18112 O O . LYS A 1 50 ? 2.912 -15.282 -4.421 1.00 0.00 50 LYS A O 12
ATOM 18131 N N . ALA A 1 51 ? 0.709 -15.368 -4.869 1.00 0.00 51 ALA A N 12
ATOM 18132 C CA . ALA A 1 51 ? 0.801 -16.608 -5.631 1.00 0.00 51 ALA A CA 12
ATOM 18133 C C . ALA A 1 51 ? 1.058 -16.326 -7.107 1.00 0.00 51 ALA A C 12
ATOM 18134 O O . ALA A 1 51 ? 2.124 -16.646 -7.634 1.00 0.00 51 ALA A O 12
ATOM 18141 N N . LYS A 1 52 ? 0.076 -15.727 -7.771 1.00 0.00 52 LYS A N 12
ATOM 18142 C CA . LYS A 1 52 ? 0.196 -15.401 -9.187 1.00 0.00 52 LYS A CA 12
ATOM 18143 C C . LYS A 1 52 ? 1.419 -14.527 -9.443 1.00 0.00 52 LYS A C 12
ATOM 18144 O O . LYS A 1 52 ? 2.256 -14.848 -10.287 1.00 0.00 52 LYS A O 12
ATOM 18163 N N . GLN A 1 53 ? 1.517 -13.424 -8.708 1.00 0.00 53 GLN A N 12
ATOM 18164 C CA . GLN A 1 53 ? 2.639 -12.505 -8.856 1.00 0.00 53 GLN A CA 12
ATOM 18165 C C . GLN A 1 53 ? 3.823 -12.950 -8.004 1.00 0.00 53 GLN A C 12
ATOM 18166 O O . GLN A 1 53 ? 4.270 -12.224 -7.116 1.00 0.00 53 GLN A O 12
ATOM 18180 N N . ALA A 1 54 ? 4.327 -14.149 -8.279 1.00 0.00 54 ALA A N 12
ATOM 18181 C CA . ALA A 1 54 ? 5.459 -14.690 -7.538 1.00 0.00 54 ALA A CA 12
ATOM 18182 C C . ALA A 1 54 ? 6.781 -14.258 -8.164 1.00 0.00 54 ALA A C 12
ATOM 18183 O O . ALA A 1 54 ? 7.810 -14.207 -7.490 1.00 0.00 54 ALA A O 12
ATOM 18190 N N . ARG A 1 55 ? 6.746 -13.948 -9.456 1.00 0.00 55 ARG A N 12
ATOM 18191 C CA . ARG A 1 55 ? 7.942 -13.522 -10.172 1.00 0.00 55 ARG A CA 12
ATOM 18192 C C . ARG A 1 55 ? 8.092 -12.004 -10.126 1.00 0.00 55 ARG A C 12
ATOM 18193 O O . ARG A 1 55 ? 9.195 -11.476 -10.255 1.00 0.00 55 ARG A O 12
ATOM 18214 N N . ASN A 1 56 ? 6.973 -11.310 -9.942 1.00 0.00 56 ASN A N 12
ATOM 18215 C CA . ASN A 1 56 ? 6.980 -9.853 -9.879 1.00 0.00 56 ASN A CA 12
ATOM 18216 C C . ASN A 1 56 ? 7.945 -9.359 -8.806 1.00 0.00 56 ASN A C 12
ATOM 18217 O O . ASN A 1 56 ? 8.244 -10.073 -7.849 1.00 0.00 56 ASN A O 12
ATOM 18228 N N . SER A 1 57 ? 8.428 -8.132 -8.972 1.00 0.00 57 SER A N 12
ATOM 18229 C CA . SER A 1 57 ? 9.362 -7.543 -8.020 1.00 0.00 57 SER A CA 12
ATOM 18230 C C . SER A 1 57 ? 8.675 -6.473 -7.176 1.00 0.00 57 SER A C 12
ATOM 18231 O O . SER A 1 57 ? 9.099 -6.184 -6.057 1.00 0.00 57 SER A O 12
ATOM 18239 N N . GLN A 1 58 ? 7.613 -5.890 -7.722 1.00 0.00 58 GLN A N 12
ATOM 18240 C CA . GLN A 1 58 ? 6.867 -4.852 -7.020 1.00 0.00 58 GLN A CA 12
ATOM 18241 C C . GLN A 1 58 ? 6.147 -5.426 -5.805 1.00 0.00 58 GLN A C 12
ATOM 18242 O O . GLN A 1 58 ? 5.859 -4.710 -4.845 1.00 0.00 58 GLN A O 12
ATOM 18256 N N . PHE A 1 59 ? 5.858 -6.722 -5.853 1.00 0.00 59 PHE A N 12
ATOM 18257 C CA . PHE A 1 59 ? 5.170 -7.393 -4.756 1.00 0.00 59 PHE A CA 12
ATOM 18258 C C . PHE A 1 59 ? 6.160 -8.141 -3.868 1.00 0.00 59 PHE A C 12
ATOM 18259 O O . PHE A 1 59 ? 5.844 -9.197 -3.320 1.00 0.00 59 PHE A O 12
ATOM 18276 N N . ASP A 1 60 ? 7.360 -7.586 -3.732 1.00 0.00 60 ASP A N 12
ATOM 18277 C CA . ASP A 1 60 ? 8.397 -8.199 -2.912 1.00 0.00 60 ASP A CA 12
ATOM 18278 C C . ASP A 1 60 ? 8.222 -7.823 -1.444 1.00 0.00 60 ASP A C 12
ATOM 18279 O O . ASP A 1 60 ? 8.746 -8.493 -0.554 1.00 0.00 60 ASP A O 12
ATOM 18288 N N . PHE A 1 61 ? 7.483 -6.746 -1.198 1.00 0.00 61 PHE A N 12
ATOM 18289 C CA . PHE A 1 61 ? 7.241 -6.279 0.162 1.00 0.00 61 PHE A CA 12
ATOM 18290 C C . PHE A 1 61 ? 6.474 -7.324 0.967 1.00 0.00 61 PHE A C 12
ATOM 18291 O O . PHE A 1 61 ? 6.438 -7.273 2.197 1.00 0.00 61 PHE A O 12
ATOM 18308 N N . LEU A 1 62 ? 5.862 -8.271 0.265 1.00 0.00 62 LEU A N 12
ATOM 18309 C CA . LEU A 1 62 ? 5.095 -9.329 0.913 1.00 0.00 62 LEU A CA 12
ATOM 18310 C C . LEU A 1 62 ? 6.019 -10.332 1.595 1.00 0.00 62 LEU A C 12
ATOM 18311 O O . LEU A 1 62 ? 5.672 -10.911 2.625 1.00 0.00 62 LEU A O 12
ATOM 18327 N N . ARG A 1 63 ? 7.198 -10.532 1.015 1.00 0.00 63 ARG A N 12
ATOM 18328 C CA . ARG A 1 63 ? 8.174 -11.464 1.568 1.00 0.00 63 ARG A CA 12
ATOM 18329 C C . ARG A 1 63 ? 8.462 -11.145 3.032 1.00 0.00 63 ARG A C 12
ATOM 18330 O O . ARG A 1 63 ? 8.779 -10.008 3.380 1.00 0.00 63 ARG A O 12
ATOM 18351 N N . PHE A 1 64 ? 8.348 -12.157 3.886 1.00 0.00 64 PHE A N 12
ATOM 18352 C CA . PHE A 1 64 ? 8.594 -11.985 5.313 1.00 0.00 64 PHE A CA 12
ATOM 18353 C C . PHE A 1 64 ? 10.009 -11.469 5.562 1.00 0.00 64 PHE A C 12
ATOM 18354 O O . PHE A 1 64 ? 10.279 -10.835 6.582 1.00 0.00 64 PHE A O 12
ATOM 18371 N N . ASP A 1 65 ? 10.907 -11.746 4.623 1.00 0.00 65 ASP A N 12
ATOM 18372 C CA . ASP A 1 65 ? 12.293 -11.309 4.739 1.00 0.00 65 ASP A CA 12
ATOM 18373 C C . ASP A 1 65 ? 12.553 -10.084 3.868 1.00 0.00 65 ASP A C 12
ATOM 18374 O O . ASP A 1 65 ? 13.578 -9.996 3.191 1.00 0.00 65 ASP A O 12
ATOM 18383 N N . HIS A 1 66 ? 11.616 -9.141 3.889 1.00 0.00 66 HIS A N 12
ATOM 18384 C CA . HIS A 1 66 ? 11.743 -7.920 3.100 1.00 0.00 66 HIS A CA 12
ATOM 18385 C C . HIS A 1 66 ? 11.831 -6.696 4.006 1.00 0.00 66 HIS A C 12
ATOM 18386 O O . HIS A 1 66 ? 11.537 -6.771 5.199 1.00 0.00 66 HIS A O 12
ATOM 18400 N N . TYR A 1 67 ? 12.237 -5.569 3.431 1.00 0.00 67 TYR A N 12
ATOM 18401 C CA . TYR A 1 67 ? 12.366 -4.329 4.186 1.00 0.00 67 TYR A CA 12
ATOM 18402 C C . TYR A 1 67 ? 11.072 -3.523 4.137 1.00 0.00 67 TYR A C 12
ATOM 18403 O O . TYR A 1 67 ? 11.043 -2.348 4.506 1.00 0.00 67 TYR A O 12
ATOM 18421 N N . LEU A 1 68 ? 10.001 -4.163 3.679 1.00 0.00 68 LEU A N 12
ATOM 18422 C CA . LEU A 1 68 ? 8.702 -3.508 3.581 1.00 0.00 68 LEU A CA 12
ATOM 18423 C C . LEU A 1 68 ? 7.620 -4.338 4.266 1.00 0.00 68 LEU A C 12
ATOM 18424 O O . LEU A 1 68 ? 6.428 -4.105 4.070 1.00 0.00 68 LEU A O 12
ATOM 18440 N N . ASN A 1 69 ? 8.046 -5.306 5.071 1.00 0.00 69 ASN A N 12
ATOM 18441 C CA . ASN A 1 69 ? 7.114 -6.170 5.786 1.00 0.00 69 ASN A CA 12
ATOM 18442 C C . ASN A 1 69 ? 6.229 -5.356 6.726 1.00 0.00 69 ASN A C 12
ATOM 18443 O O . ASN A 1 69 ? 5.001 -5.420 6.673 1.00 0.00 69 ASN A O 12
ATOM 18454 N N . PRO A 1 70 ? 6.867 -4.572 7.607 1.00 0.00 70 PRO A N 12
ATOM 18455 C CA . PRO A 1 70 ? 6.159 -3.729 8.575 1.00 0.00 70 PRO A CA 12
ATOM 18456 C C . PRO A 1 70 ? 5.438 -2.562 7.909 1.00 0.00 70 PRO A C 12
ATOM 18457 O O . PRO A 1 70 ? 4.352 -2.166 8.334 1.00 0.00 70 PRO A O 12
ATOM 18468 N N . TYR A 1 71 ? 6.048 -2.015 6.864 1.00 0.00 71 TYR A N 12
ATOM 18469 C CA . TYR A 1 71 ? 5.465 -0.892 6.140 1.00 0.00 71 TYR A CA 12
ATOM 18470 C C . TYR A 1 71 ? 4.125 -1.279 5.521 1.00 0.00 71 TYR A C 12
ATOM 18471 O O . TYR A 1 71 ? 3.111 -0.616 5.743 1.00 0.00 71 TYR A O 12
ATOM 18489 N N . TYR A 1 72 ? 4.130 -2.355 4.743 1.00 0.00 72 TYR A N 12
ATOM 18490 C CA . TYR A 1 72 ? 2.916 -2.831 4.090 1.00 0.00 72 TYR A CA 12
ATOM 18491 C C . TYR A 1 72 ? 1.905 -3.332 5.117 1.00 0.00 72 TYR A C 12
ATOM 18492 O O . TYR A 1 72 ? 0.718 -3.013 5.045 1.00 0.00 72 TYR A O 12
ATOM 18510 N N . LYS A 1 73 ? 2.384 -4.120 6.073 1.00 0.00 73 LYS A N 12
ATOM 18511 C CA . LYS A 1 73 ? 1.525 -4.666 7.118 1.00 0.00 73 LYS A CA 12
ATOM 18512 C C . LYS A 1 73 ? 0.857 -3.548 7.912 1.00 0.00 73 LYS A C 12
ATOM 18513 O O . LYS A 1 73 ? -0.278 -3.689 8.367 1.00 0.00 73 LYS A O 12
ATOM 18532 N N . PHE A 1 74 ? 1.568 -2.437 8.074 1.00 0.00 74 PHE A N 12
ATOM 18533 C CA . PHE A 1 74 ? 1.043 -1.294 8.813 1.00 0.00 74 PHE A CA 12
ATOM 18534 C C . PHE A 1 74 ? -0.031 -0.571 8.005 1.00 0.00 74 PHE A C 12
ATOM 18535 O O . PHE A 1 74 ? -1.163 -0.411 8.463 1.00 0.00 74 PHE A O 12
ATOM 18552 N N . ILE A 1 75 ? 0.333 -0.138 6.803 1.00 0.00 75 ILE A N 12
ATOM 18553 C CA . ILE A 1 75 ? -0.599 0.568 5.932 1.00 0.00 75 ILE A CA 12
ATOM 18554 C C . ILE A 1 75 ? -1.876 -0.240 5.725 1.00 0.00 75 ILE A C 12
ATOM 18555 O O . ILE A 1 75 ? -2.975 0.314 5.706 1.00 0.00 75 ILE A O 12
ATOM 18571 N N . GLN A 1 76 ? -1.722 -1.551 5.572 1.00 0.00 76 GLN A N 12
ATOM 18572 C CA . GLN A 1 76 ? -2.864 -2.434 5.367 1.00 0.00 76 GLN A CA 12
ATOM 18573 C C . GLN A 1 76 ? -3.690 -2.560 6.643 1.00 0.00 76 GLN A C 12
ATOM 18574 O O . GLN A 1 76 ? -4.888 -2.275 6.650 1.00 0.00 76 GLN A O 12
ATOM 18588 N N . LYS A 1 77 ? -3.043 -2.990 7.721 1.00 0.00 77 LYS A N 12
ATOM 18589 C CA . LYS A 1 77 ? -3.717 -3.153 9.004 1.00 0.00 77 LYS A CA 12
ATOM 18590 C C . LYS A 1 77 ? -4.426 -1.866 9.414 1.00 0.00 77 LYS A C 12
ATOM 18591 O O . LYS A 1 77 ? -5.498 -1.902 10.016 1.00 0.00 77 LYS A O 12
ATOM 18610 N N . ALA A 1 78 ? -3.821 -0.731 9.081 1.00 0.00 78 ALA A N 12
ATOM 18611 C CA . ALA A 1 78 ? -4.396 0.567 9.412 1.00 0.00 78 ALA A CA 12
ATOM 18612 C C . ALA A 1 78 ? -5.577 0.891 8.504 1.00 0.00 78 ALA A C 12
ATOM 18613 O O . ALA A 1 78 ? -6.607 1.385 8.961 1.00 0.00 78 ALA A O 12
ATOM 18620 N N . MET A 1 79 ? -5.420 0.611 7.214 1.00 0.00 79 MET A N 12
ATOM 18621 C CA . MET A 1 79 ? -6.475 0.873 6.241 1.00 0.00 79 MET A CA 12
ATOM 18622 C C . MET A 1 79 ? -7.716 0.041 6.548 1.00 0.00 79 MET A C 12
ATOM 18623 O O . MET A 1 79 ? -8.841 0.465 6.282 1.00 0.00 79 MET A O 12
ATOM 18637 N N . LYS A 1 80 ? -7.505 -1.144 7.110 1.00 0.00 80 LYS A N 12
ATOM 18638 C CA . LYS A 1 80 ? -8.606 -2.036 7.454 1.00 0.00 80 LYS A CA 12
ATOM 18639 C C . LYS A 1 80 ? -9.135 -1.732 8.852 1.00 0.00 80 LYS A C 12
ATOM 18640 O O . LYS A 1 80 ? -10.328 -1.872 9.117 1.00 0.00 80 LYS A O 12
ATOM 18659 N N . GLU A 1 81 ? -8.239 -1.316 9.741 1.00 0.00 81 GLU A N 12
ATOM 18660 C CA . GLU A 1 81 ? -8.618 -0.992 11.112 1.00 0.00 81 GLU A CA 12
ATOM 18661 C C . GLU A 1 81 ? -9.426 0.301 11.162 1.00 0.00 81 GLU A C 12
ATOM 18662 O O . GLU A 1 81 ? -10.171 0.545 12.110 1.00 0.00 81 GLU A O 12
ATOM 18674 N N . GLY A 1 82 ? -9.272 1.129 10.133 1.00 0.00 82 GLY A N 12
ATOM 18675 C CA . GLY A 1 82 ? -9.993 2.388 10.078 1.00 0.00 82 GLY A CA 12
ATOM 18676 C C . GLY A 1 82 ? -9.135 3.565 10.499 1.00 0.00 82 GLY A C 12
ATOM 18677 O O . GLY A 1 82 ? -9.607 4.471 11.185 1.00 0.00 82 GLY A O 12
ATOM 18681 N N . ARG A 1 83 ? -7.872 3.551 10.087 1.00 0.00 83 ARG A N 12
ATOM 18682 C CA . ARG A 1 83 ? -6.946 4.625 10.428 1.00 0.00 83 ARG A CA 12
ATOM 18683 C C . ARG A 1 83 ? -6.379 5.274 9.169 1.00 0.00 83 ARG A C 12
ATOM 18684 O O . ARG A 1 83 ? -6.331 6.499 9.058 1.00 0.00 83 ARG A O 12
ATOM 18705 N N . TYR A 1 84 ? -5.952 4.445 8.223 1.00 0.00 84 TYR A N 12
ATOM 18706 C CA . TYR A 1 84 ? -5.386 4.938 6.973 1.00 0.00 84 TYR A CA 12
ATOM 18707 C C . TYR A 1 84 ? -6.469 5.097 5.910 1.00 0.00 84 TYR A C 12
ATOM 18708 O O . TYR A 1 84 ? -7.254 4.181 5.664 1.00 0.00 84 TYR A O 12
ATOM 18726 N N . THR A 1 85 ? -6.505 6.268 5.282 1.00 0.00 85 THR A N 12
ATOM 18727 C CA . THR A 1 85 ? -7.490 6.549 4.245 1.00 0.00 85 THR A CA 12
ATOM 18728 C C . THR A 1 85 ? -6.817 6.808 2.902 1.00 0.00 85 THR A C 12
ATOM 18729 O O . THR A 1 85 ? -5.698 7.317 2.845 1.00 0.00 85 THR A O 12
ATOM 18740 N N . VAL A 1 86 ? -7.507 6.455 1.822 1.00 0.00 86 VAL A N 12
ATOM 18741 C CA . VAL A 1 86 ? -6.976 6.651 0.478 1.00 0.00 86 VAL A CA 12
ATOM 18742 C C . VAL A 1 86 ? -7.889 7.551 -0.347 1.00 0.00 86 VAL A C 12
ATOM 18743 O O . VAL A 1 86 ? -9.068 7.249 -0.540 1.00 0.00 86 VAL A O 12
ATOM 18756 N N . LEU A 1 87 ? -7.338 8.657 -0.834 1.00 0.00 87 LEU A N 12
ATOM 18757 C CA . LEU A 1 87 ? -8.102 9.602 -1.640 1.00 0.00 87 LEU A CA 12
ATOM 18758 C C . LEU A 1 87 ? -9.250 10.202 -0.835 1.00 0.00 87 LEU A C 12
ATOM 18759 O O . LEU A 1 87 ? -9.416 9.901 0.347 1.00 0.00 87 LEU A O 12
ATOM 18775 N N . ALA A 1 88 ? -10.042 11.049 -1.484 1.00 0.00 88 ALA A N 12
ATOM 18776 C CA . ALA A 1 88 ? -11.178 11.687 -0.829 1.00 0.00 88 ALA A CA 12
ATOM 18777 C C . ALA A 1 88 ? -12.468 10.920 -1.099 1.00 0.00 88 ALA A C 12
ATOM 18778 O O . ALA A 1 88 ? -13.554 11.499 -1.103 1.00 0.00 88 ALA A O 12
ATOM 18785 N N . GLU A 1 89 ? -12.341 9.617 -1.326 1.00 0.00 89 GLU A N 12
ATOM 18786 C CA . GLU A 1 89 ? -13.498 8.773 -1.598 1.00 0.00 89 GLU A CA 12
ATOM 18787 C C . GLU A 1 89 ? -13.792 7.854 -0.416 1.00 0.00 89 GLU A C 12
ATOM 18788 O O . GLU A 1 89 ? -13.182 6.795 -0.272 1.00 0.00 89 GLU A O 12
ATOM 18800 N N . ASN A 1 90 ? -14.731 8.268 0.429 1.00 0.00 90 ASN A N 12
ATOM 18801 C CA . ASN A 1 90 ? -15.106 7.484 1.600 1.00 0.00 90 ASN A CA 12
ATOM 18802 C C . ASN A 1 90 ? -16.579 7.687 1.942 1.00 0.00 90 ASN A C 12
ATOM 18803 O O . ASN A 1 90 ? -17.182 8.693 1.567 1.00 0.00 90 ASN A O 12
ATOM 18814 N N . LYS A 1 91 ? -17.153 6.725 2.657 1.00 0.00 91 LYS A N 12
ATOM 18815 C CA . LYS A 1 91 ? -18.554 6.798 3.052 1.00 0.00 91 LYS A CA 12
ATOM 18816 C C . LYS A 1 91 ? -18.751 7.813 4.174 1.00 0.00 91 LYS A C 12
ATOM 18817 O O . LYS A 1 91 ? -17.936 7.903 5.092 1.00 0.00 91 LYS A O 12
ATOM 18836 N N . SER A 1 92 ? -19.838 8.573 4.094 1.00 0.00 92 SER A N 12
ATOM 18837 C CA . SER A 1 92 ? -20.140 9.583 5.101 1.00 0.00 92 SER A CA 12
ATOM 18838 C C . SER A 1 92 ? -20.444 8.933 6.448 1.00 0.00 92 SER A C 12
ATOM 18839 O O . SER A 1 92 ? -19.726 9.141 7.426 1.00 0.00 92 SER A O 12
ATOM 18847 N N . ASP A 1 93 ? -21.513 8.146 6.490 1.00 0.00 93 ASP A N 12
ATOM 18848 C CA . ASP A 1 93 ? -21.913 7.464 7.715 1.00 0.00 93 ASP A CA 12
ATOM 18849 C C . ASP A 1 93 ? -21.154 6.151 7.879 1.00 0.00 93 ASP A C 12
ATOM 18850 O O . ASP A 1 93 ? -21.388 5.193 7.143 1.00 0.00 93 ASP A O 12
ATOM 18859 N N . GLU A 1 94 ? -20.244 6.116 8.847 1.00 0.00 94 GLU A N 12
ATOM 18860 C CA . GLU A 1 94 ? -19.450 4.920 9.104 1.00 0.00 94 GLU A CA 12
ATOM 18861 C C . GLU A 1 94 ? -19.839 4.284 10.436 1.00 0.00 94 GLU A C 12
ATOM 18862 O O . GLU A 1 94 ? -19.915 4.961 11.462 1.00 0.00 94 GLU A O 12
ATOM 18874 N N . LYS A 1 95 ? -20.086 2.979 10.412 1.00 0.00 95 LYS A N 12
ATOM 18875 C CA . LYS A 1 95 ? -20.468 2.250 11.615 1.00 0.00 95 LYS A CA 12
ATOM 18876 C C . LYS A 1 95 ? -19.359 1.296 12.048 1.00 0.00 95 LYS A C 12
ATOM 18877 O O . LYS A 1 95 ? -19.331 0.134 11.641 1.00 0.00 95 LYS A O 12
ATOM 18896 N N . LYS A 1 96 ? -18.446 1.793 12.876 1.00 0.00 96 LYS A N 12
ATOM 18897 C CA . LYS A 1 96 ? -17.336 0.986 13.367 1.00 0.00 96 LYS A CA 12
ATOM 18898 C C . LYS A 1 96 ? -17.766 0.137 14.559 1.00 0.00 96 LYS A C 12
ATOM 18899 O O . LYS A 1 96 ? -18.744 0.452 15.238 1.00 0.00 96 LYS A O 12
ATOM 18918 N N . LYS A 1 97 ? -17.029 -0.940 14.810 1.00 0.00 97 LYS A N 12
ATOM 18919 C CA . LYS A 1 97 ? -17.332 -1.833 15.922 1.00 0.00 97 LYS A CA 12
ATOM 18920 C C . LYS A 1 97 ? -16.116 -2.008 16.826 1.00 0.00 97 LYS A C 12
ATOM 18921 O O . LYS A 1 97 ? -15.214 -2.790 16.525 1.00 0.00 97 LYS A O 12
ATOM 18940 N N . SER A 1 98 ? -16.098 -1.275 17.935 1.00 0.00 98 SER A N 12
ATOM 18941 C CA . SER A 1 98 ? -14.991 -1.348 18.881 1.00 0.00 98 SER A CA 12
ATOM 18942 C C . SER A 1 98 ? -15.087 -2.610 19.733 1.00 0.00 98 SER A C 12
ATOM 18943 O O . SER A 1 98 ? -16.000 -2.757 20.544 1.00 0.00 98 SER A O 12
ATOM 18951 N N . GLY A 1 99 ? -14.136 -3.519 19.541 1.00 0.00 99 GLY A N 12
ATOM 18952 C CA . GLY A 1 99 ? -14.130 -4.758 20.298 1.00 0.00 99 GLY A CA 12
ATOM 18953 C C . GLY A 1 99 ? -12.833 -5.526 20.143 1.00 0.00 99 GLY A C 12
ATOM 18954 O O . GLY A 1 99 ? -11.821 -4.970 19.715 1.00 0.00 99 GLY A O 12
ATOM 18958 N N . VAL A 1 100 ? -12.860 -6.808 20.493 1.00 0.00 100 VAL A N 12
ATOM 18959 C CA . VAL A 1 100 ? -11.677 -7.654 20.391 1.00 0.00 100 VAL A CA 12
ATOM 18960 C C . VAL A 1 100 ? -11.373 -8.001 18.938 1.00 0.00 100 VAL A C 12
ATOM 18961 O O . VAL A 1 100 ? -12.206 -7.801 18.054 1.00 0.00 100 VAL A O 12
ATOM 18974 N N . SER A 1 101 ? -10.174 -8.522 18.698 1.00 0.00 101 SER A N 12
ATOM 18975 C CA . SER A 1 101 ? -9.758 -8.894 17.351 1.00 0.00 101 SER A CA 12
ATOM 18976 C C . SER A 1 101 ? -9.845 -7.699 16.406 1.00 0.00 101 SER A C 12
ATOM 18977 O O . SER A 1 101 ? -8.894 -6.930 16.274 1.00 0.00 101 SER A O 12
ATOM 18985 N N . GLY A 1 1 ? 28.425 5.595 5.552 1.00 0.00 1 GLY A N 13
ATOM 18986 C CA . GLY A 1 1 ? 28.400 6.883 4.884 1.00 0.00 1 GLY A CA 13
ATOM 18987 C C . GLY A 1 1 ? 27.532 6.874 3.642 1.00 0.00 1 GLY A C 13
ATOM 18988 O O . GLY A 1 1 ? 27.616 5.958 2.823 1.00 0.00 1 GLY A O 13
ATOM 18992 N N . SER A 1 2 ? 26.694 7.896 3.500 1.00 0.00 2 SER A N 13
ATOM 18993 C CA . SER A 1 2 ? 25.802 8.001 2.351 1.00 0.00 2 SER A CA 13
ATOM 18994 C C . SER A 1 2 ? 24.950 6.743 2.208 1.00 0.00 2 SER A C 13
ATOM 18995 O O . SER A 1 2 ? 25.142 5.951 1.286 1.00 0.00 2 SER A O 13
ATOM 19003 N N . SER A 1 3 ? 24.008 6.567 3.129 1.00 0.00 3 SER A N 13
ATOM 19004 C CA . SER A 1 3 ? 23.129 5.404 3.110 1.00 0.00 3 SER A CA 13
ATOM 19005 C C . SER A 1 3 ? 21.776 5.756 2.498 1.00 0.00 3 SER A C 13
ATOM 19006 O O . SER A 1 3 ? 20.744 5.686 3.164 1.00 0.00 3 SER A O 13
ATOM 19014 N N . GLY A 1 4 ? 21.791 6.134 1.224 1.00 0.00 4 GLY A N 13
ATOM 19015 C CA . GLY A 1 4 ? 20.560 6.492 0.542 1.00 0.00 4 GLY A CA 13
ATOM 19016 C C . GLY A 1 4 ? 19.985 7.805 1.035 1.00 0.00 4 GLY A C 13
ATOM 19017 O O . GLY A 1 4 ? 20.261 8.863 0.469 1.00 0.00 4 GLY A O 13
ATOM 19021 N N . SER A 1 5 ? 19.182 7.738 2.092 1.00 0.00 5 SER A N 13
ATOM 19022 C CA . SER A 1 5 ? 18.562 8.931 2.657 1.00 0.00 5 SER A CA 13
ATOM 19023 C C . SER A 1 5 ? 17.619 9.582 1.650 1.00 0.00 5 SER A C 13
ATOM 19024 O O . SER A 1 5 ? 17.651 10.796 1.449 1.00 0.00 5 SER A O 13
ATOM 19032 N N . SER A 1 6 ? 16.781 8.766 1.020 1.00 0.00 6 SER A N 13
ATOM 19033 C CA . SER A 1 6 ? 15.831 9.261 0.030 1.00 0.00 6 SER A CA 13
ATOM 19034 C C . SER A 1 6 ? 14.556 8.423 0.034 1.00 0.00 6 SER A C 13
ATOM 19035 O O . SER A 1 6 ? 14.069 8.009 -1.017 1.00 0.00 6 SER A O 13
ATOM 19043 N N . GLY A 1 7 ? 14.021 8.178 1.226 1.00 0.00 7 GLY A N 13
ATOM 19044 C CA . GLY A 1 7 ? 12.807 7.390 1.346 1.00 0.00 7 GLY A CA 13
ATOM 19045 C C . GLY A 1 7 ? 11.581 8.248 1.589 1.00 0.00 7 GLY A C 13
ATOM 19046 O O . GLY A 1 7 ? 11.554 9.056 2.518 1.00 0.00 7 GLY A O 13
ATOM 19050 N N . VAL A 1 8 ? 10.564 8.075 0.751 1.00 0.00 8 VAL A N 13
ATOM 19051 C CA . VAL A 1 8 ? 9.330 8.840 0.878 1.00 0.00 8 VAL A CA 13
ATOM 19052 C C . VAL A 1 8 ? 8.476 8.318 2.028 1.00 0.00 8 VAL A C 13
ATOM 19053 O O . VAL A 1 8 ? 8.444 7.117 2.296 1.00 0.00 8 VAL A O 13
ATOM 19066 N N . ALA A 1 9 ? 7.785 9.229 2.706 1.00 0.00 9 ALA A N 13
ATOM 19067 C CA . ALA A 1 9 ? 6.928 8.860 3.826 1.00 0.00 9 ALA A CA 13
ATOM 19068 C C . ALA A 1 9 ? 5.641 9.677 3.825 1.00 0.00 9 ALA A C 13
ATOM 19069 O O . ALA A 1 9 ? 5.580 10.783 3.287 1.00 0.00 9 ALA A O 13
ATOM 19076 N N . PRO A 1 10 ? 4.586 9.123 4.441 1.00 0.00 10 PRO A N 13
ATOM 19077 C CA . PRO A 1 10 ? 3.281 9.784 4.524 1.00 0.00 10 PRO A CA 13
ATOM 19078 C C . PRO A 1 10 ? 3.304 10.999 5.446 1.00 0.00 10 PRO A C 13
ATOM 19079 O O . PRO A 1 10 ? 4.278 11.228 6.164 1.00 0.00 10 PRO A O 13
ATOM 19090 N N . LEU A 1 11 ? 2.226 11.775 5.421 1.00 0.00 11 LEU A N 13
ATOM 19091 C CA . LEU A 1 11 ? 2.122 12.967 6.255 1.00 0.00 11 LEU A CA 13
ATOM 19092 C C . LEU A 1 11 ? 0.982 12.831 7.259 1.00 0.00 11 LEU A C 13
ATOM 19093 O O . LEU A 1 11 ? 0.998 13.453 8.321 1.00 0.00 11 LEU A O 13
ATOM 19109 N N . GLY A 1 12 ? -0.008 12.012 6.916 1.00 0.00 12 GLY A N 13
ATOM 19110 C CA . GLY A 1 12 ? -1.142 11.807 7.799 1.00 0.00 12 GLY A CA 13
ATOM 19111 C C . GLY A 1 12 ? -1.053 10.502 8.563 1.00 0.00 12 GLY A C 13
ATOM 19112 O O . GLY A 1 12 ? -2.052 10.017 9.096 1.00 0.00 12 GLY A O 13
ATOM 19116 N N . LEU A 1 13 ? 0.144 9.929 8.617 1.00 0.00 13 LEU A N 13
ATOM 19117 C CA . LEU A 1 13 ? 0.360 8.669 9.321 1.00 0.00 13 LEU A CA 13
ATOM 19118 C C . LEU A 1 13 ? 1.494 8.798 10.332 1.00 0.00 13 LEU A C 13
ATOM 19119 O O . LEU A 1 13 ? 2.443 9.553 10.123 1.00 0.00 13 LEU A O 13
ATOM 19135 N N . SER A 1 14 ? 1.390 8.053 11.428 1.00 0.00 14 SER A N 13
ATOM 19136 C CA . SER A 1 14 ? 2.406 8.085 12.474 1.00 0.00 14 SER A CA 13
ATOM 19137 C C . SER A 1 14 ? 3.160 6.761 12.538 1.00 0.00 14 SER A C 13
ATOM 19138 O O . SER A 1 14 ? 2.751 5.833 13.236 1.00 0.00 14 SER A O 13
ATOM 19146 N N . VAL A 1 15 ? 4.266 6.680 11.805 1.00 0.00 15 VAL A N 13
ATOM 19147 C CA . VAL A 1 15 ? 5.079 5.470 11.778 1.00 0.00 15 VAL A CA 13
ATOM 19148 C C . VAL A 1 15 ? 5.933 5.355 13.036 1.00 0.00 15 VAL A C 13
ATOM 19149 O O . VAL A 1 15 ? 6.567 6.314 13.477 1.00 0.00 15 VAL A O 13
ATOM 19162 N N . PRO A 1 16 ? 5.953 4.152 13.629 1.00 0.00 16 PRO A N 13
ATOM 19163 C CA . PRO A 1 16 ? 6.726 3.881 14.844 1.00 0.00 16 PRO A CA 13
ATOM 19164 C C . PRO A 1 16 ? 8.229 3.888 14.588 1.00 0.00 16 PRO A C 13
ATOM 19165 O O . PRO A 1 16 ? 8.677 4.149 13.472 1.00 0.00 16 PRO A O 13
ATOM 19176 N N . SER A 1 17 ? 9.003 3.599 15.630 1.00 0.00 17 SER A N 13
ATOM 19177 C CA . SER A 1 17 ? 10.457 3.575 15.518 1.00 0.00 17 SER A CA 13
ATOM 19178 C C . SER A 1 17 ? 10.959 2.157 15.264 1.00 0.00 17 SER A C 13
ATOM 19179 O O . SER A 1 17 ? 11.751 1.619 16.038 1.00 0.00 17 SER A O 13
ATOM 19187 N N . ASP A 1 18 ? 10.494 1.558 14.174 1.00 0.00 18 ASP A N 13
ATOM 19188 C CA . ASP A 1 18 ? 10.895 0.203 13.815 1.00 0.00 18 ASP A CA 13
ATOM 19189 C C . ASP A 1 18 ? 10.672 -0.055 12.328 1.00 0.00 18 ASP A C 13
ATOM 19190 O O . ASP A 1 18 ? 11.502 -0.675 11.663 1.00 0.00 18 ASP A O 13
ATOM 19199 N N . VAL A 1 19 ? 9.545 0.425 11.813 1.00 0.00 19 VAL A N 13
ATOM 19200 C CA . VAL A 1 19 ? 9.212 0.246 10.404 1.00 0.00 19 VAL A CA 13
ATOM 19201 C C . VAL A 1 19 ? 10.138 1.065 9.513 1.00 0.00 19 VAL A C 13
ATOM 19202 O O . VAL A 1 19 ? 10.492 2.196 9.842 1.00 0.00 19 VAL A O 13
ATOM 19215 N N . GLU A 1 20 ? 10.527 0.485 8.381 1.00 0.00 20 GLU A N 13
ATOM 19216 C CA . GLU A 1 20 ? 11.413 1.162 7.442 1.00 0.00 20 GLU A CA 13
ATOM 19217 C C . GLU A 1 20 ? 10.614 1.842 6.334 1.00 0.00 20 GLU A C 13
ATOM 19218 O O . GLU A 1 20 ? 9.488 1.445 6.031 1.00 0.00 20 GLU A O 13
ATOM 19230 N N . LEU A 1 21 ? 11.204 2.869 5.732 1.00 0.00 21 LEU A N 13
ATOM 19231 C CA . LEU A 1 21 ? 10.549 3.606 4.658 1.00 0.00 21 LEU A CA 13
ATOM 19232 C C . LEU A 1 21 ? 10.867 2.988 3.300 1.00 0.00 21 LEU A C 13
ATOM 19233 O O . LEU A 1 21 ? 11.848 2.261 3.136 1.00 0.00 21 LEU A O 13
ATOM 19249 N N . PRO A 1 22 ? 10.022 3.284 2.302 1.00 0.00 22 PRO A N 13
ATOM 19250 C CA . PRO A 1 22 ? 10.195 2.770 0.940 1.00 0.00 22 PRO A CA 13
ATOM 19251 C C . PRO A 1 22 ? 11.398 3.387 0.235 1.00 0.00 22 PRO A C 13
ATOM 19252 O O . PRO A 1 22 ? 11.931 4.416 0.651 1.00 0.00 22 PRO A O 13
ATOM 19263 N N . PRO A 1 23 ? 11.838 2.747 -0.858 1.00 0.00 23 PRO A N 13
ATOM 19264 C CA . PRO A 1 23 ? 12.982 3.216 -1.644 1.00 0.00 23 PRO A CA 13
ATOM 19265 C C . PRO A 1 23 ? 12.677 4.504 -2.402 1.00 0.00 23 PRO A C 13
ATOM 19266 O O . PRO A 1 23 ? 13.451 5.460 -2.360 1.00 0.00 23 PRO A O 13
ATOM 19277 N N . THR A 1 24 ? 11.542 4.522 -3.094 1.00 0.00 24 THR A N 13
ATOM 19278 C CA . THR A 1 24 ? 11.134 5.692 -3.862 1.00 0.00 24 THR A CA 13
ATOM 19279 C C . THR A 1 24 ? 9.615 5.799 -3.936 1.00 0.00 24 THR A C 13
ATOM 19280 O O . THR A 1 24 ? 8.899 4.879 -3.542 1.00 0.00 24 THR A O 13
ATOM 19291 N N . ALA A 1 25 ? 9.130 6.928 -4.442 1.00 0.00 25 ALA A N 13
ATOM 19292 C CA . ALA A 1 25 ? 7.696 7.153 -4.570 1.00 0.00 25 ALA A CA 13
ATOM 19293 C C . ALA A 1 25 ? 7.019 5.990 -5.288 1.00 0.00 25 ALA A C 13
ATOM 19294 O O . ALA A 1 25 ? 5.900 5.604 -4.948 1.00 0.00 25 ALA A O 13
ATOM 19301 N N . LYS A 1 26 ? 7.704 5.435 -6.282 1.00 0.00 26 LYS A N 13
ATOM 19302 C CA . LYS A 1 26 ? 7.169 4.315 -7.048 1.00 0.00 26 LYS A CA 13
ATOM 19303 C C . LYS A 1 26 ? 6.756 3.173 -6.125 1.00 0.00 26 LYS A C 13
ATOM 19304 O O . LYS A 1 26 ? 5.575 2.841 -6.024 1.00 0.00 26 LYS A O 13
ATOM 19323 N N . MET A 1 27 ? 7.735 2.577 -5.454 1.00 0.00 27 MET A N 13
ATOM 19324 C CA . MET A 1 27 ? 7.471 1.473 -4.537 1.00 0.00 27 MET A CA 13
ATOM 19325 C C . MET A 1 27 ? 6.450 1.878 -3.479 1.00 0.00 27 MET A C 13
ATOM 19326 O O . MET A 1 27 ? 5.544 1.111 -3.151 1.00 0.00 27 MET A O 13
ATOM 19340 N N . HIS A 1 28 ? 6.601 3.087 -2.949 1.00 0.00 28 HIS A N 13
ATOM 19341 C CA . HIS A 1 28 ? 5.691 3.593 -1.927 1.00 0.00 28 HIS A CA 13
ATOM 19342 C C . HIS A 1 28 ? 4.246 3.546 -2.416 1.00 0.00 28 HIS A C 13
ATOM 19343 O O . HIS A 1 28 ? 3.341 3.175 -1.669 1.00 0.00 28 HIS A O 13
ATOM 19357 N N . ALA A 1 29 ? 4.039 3.924 -3.672 1.00 0.00 29 ALA A N 13
ATOM 19358 C CA . ALA A 1 29 ? 2.705 3.923 -4.260 1.00 0.00 29 ALA A CA 13
ATOM 19359 C C . ALA A 1 29 ? 2.195 2.501 -4.463 1.00 0.00 29 ALA A C 13
ATOM 19360 O O . ALA A 1 29 ? 1.056 2.184 -4.116 1.00 0.00 29 ALA A O 13
ATOM 19367 N N . ILE A 1 30 ? 3.044 1.648 -5.026 1.00 0.00 30 ILE A N 13
ATOM 19368 C CA . ILE A 1 30 ? 2.678 0.258 -5.274 1.00 0.00 30 ILE A CA 13
ATOM 19369 C C . ILE A 1 30 ? 2.187 -0.417 -3.998 1.00 0.00 30 ILE A C 13
ATOM 19370 O O . ILE A 1 30 ? 1.187 -1.135 -4.009 1.00 0.00 30 ILE A O 13
ATOM 19386 N N . ILE A 1 31 ? 2.897 -0.181 -2.899 1.00 0.00 31 ILE A N 13
ATOM 19387 C CA . ILE A 1 31 ? 2.531 -0.764 -1.614 1.00 0.00 31 ILE A CA 13
ATOM 19388 C C . ILE A 1 31 ? 1.143 -0.307 -1.178 1.00 0.00 31 ILE A C 13
ATOM 19389 O O . ILE A 1 31 ? 0.235 -1.120 -1.013 1.00 0.00 31 ILE A O 13
ATOM 19405 N N . GLU A 1 32 ? 0.987 1.001 -0.995 1.00 0.00 32 GLU A N 13
ATOM 19406 C CA . GLU A 1 32 ? -0.291 1.566 -0.579 1.00 0.00 32 GLU A CA 13
ATOM 19407 C C . GLU A 1 32 ? -1.419 1.089 -1.490 1.00 0.00 32 GLU A C 13
ATOM 19408 O O . GLU A 1 32 ? -2.430 0.566 -1.022 1.00 0.00 32 GLU A O 13
ATOM 19420 N N . ARG A 1 33 ? -1.238 1.276 -2.793 1.00 0.00 33 ARG A N 13
ATOM 19421 C CA . ARG A 1 33 ? -2.240 0.867 -3.770 1.00 0.00 33 ARG A CA 13
ATOM 19422 C C . ARG A 1 33 ? -2.639 -0.591 -3.563 1.00 0.00 33 ARG A C 13
ATOM 19423 O O . ARG A 1 33 ? -3.824 -0.923 -3.526 1.00 0.00 33 ARG A O 13
ATOM 19444 N N . THR A 1 34 ? -1.640 -1.459 -3.428 1.00 0.00 34 THR A N 13
ATOM 19445 C CA . THR A 1 34 ? -1.886 -2.881 -3.226 1.00 0.00 34 THR A CA 13
ATOM 19446 C C . THR A 1 34 ? -2.647 -3.129 -1.929 1.00 0.00 34 THR A C 13
ATOM 19447 O O . THR A 1 34 ? -3.572 -3.939 -1.886 1.00 0.00 34 THR A O 13
ATOM 19458 N N . ALA A 1 35 ? -2.251 -2.425 -0.873 1.00 0.00 35 ALA A N 13
ATOM 19459 C CA . ALA A 1 35 ? -2.898 -2.568 0.426 1.00 0.00 35 ALA A CA 13
ATOM 19460 C C . ALA A 1 35 ? -4.392 -2.279 0.329 1.00 0.00 35 ALA A C 13
ATOM 19461 O O . ALA A 1 35 ? -5.217 -3.056 0.811 1.00 0.00 35 ALA A O 13
ATOM 19468 N N . SER A 1 36 ? -4.735 -1.157 -0.296 1.00 0.00 36 SER A N 13
ATOM 19469 C CA . SER A 1 36 ? -6.130 -0.764 -0.452 1.00 0.00 36 SER A CA 13
ATOM 19470 C C . SER A 1 36 ? -6.938 -1.878 -1.110 1.00 0.00 36 SER A C 13
ATOM 19471 O O . SER A 1 36 ? -8.078 -2.143 -0.728 1.00 0.00 36 SER A O 13
ATOM 19479 N N . PHE A 1 37 ? -6.339 -2.528 -2.103 1.00 0.00 37 PHE A N 13
ATOM 19480 C CA . PHE A 1 37 ? -7.003 -3.613 -2.816 1.00 0.00 37 PHE A CA 13
ATOM 19481 C C . PHE A 1 37 ? -7.069 -4.870 -1.954 1.00 0.00 37 PHE A C 13
ATOM 19482 O O . PHE A 1 37 ? -8.074 -5.582 -1.951 1.00 0.00 37 PHE A O 13
ATOM 19499 N N . VAL A 1 38 ? -5.992 -5.136 -1.222 1.00 0.00 38 VAL A N 13
ATOM 19500 C CA . VAL A 1 38 ? -5.927 -6.306 -0.355 1.00 0.00 38 VAL A CA 13
ATOM 19501 C C . VAL A 1 38 ? -6.904 -6.183 0.809 1.00 0.00 38 VAL A C 13
ATOM 19502 O O . VAL A 1 38 ? -7.341 -7.185 1.375 1.00 0.00 38 VAL A O 13
ATOM 19515 N N . CYS A 1 39 ? -7.243 -4.947 1.161 1.00 0.00 39 CYS A N 13
ATOM 19516 C CA . CYS A 1 39 ? -8.169 -4.692 2.258 1.00 0.00 39 CYS A CA 13
ATOM 19517 C C . CYS A 1 39 ? -9.610 -4.674 1.761 1.00 0.00 39 CYS A C 13
ATOM 19518 O O . CYS A 1 39 ? -10.504 -5.230 2.399 1.00 0.00 39 CYS A O 13
ATOM 19526 N N . ARG A 1 40 ? -9.829 -4.032 0.618 1.00 0.00 40 ARG A N 13
ATOM 19527 C CA . ARG A 1 40 ? -11.162 -3.940 0.036 1.00 0.00 40 ARG A CA 13
ATOM 19528 C C . ARG A 1 40 ? -11.605 -5.288 -0.524 1.00 0.00 40 ARG A C 13
ATOM 19529 O O . ARG A 1 40 ? -12.735 -5.723 -0.299 1.00 0.00 40 ARG A O 13
ATOM 19550 N N . GLN A 1 41 ? -10.709 -5.943 -1.254 1.00 0.00 41 GLN A N 13
ATOM 19551 C CA . GLN A 1 41 ? -11.008 -7.241 -1.847 1.00 0.00 41 GLN A CA 13
ATOM 19552 C C . GLN A 1 41 ? -11.061 -8.328 -0.779 1.00 0.00 41 GLN A C 13
ATOM 19553 O O . GLN A 1 41 ? -11.842 -9.274 -0.880 1.00 0.00 41 GLN A O 13
ATOM 19567 N N . GLY A 1 42 ? -10.225 -8.187 0.245 1.00 0.00 42 GLY A N 13
ATOM 19568 C CA . GLY A 1 42 ? -10.192 -9.165 1.317 1.00 0.00 42 GLY A CA 13
ATOM 19569 C C . GLY A 1 42 ? -8.821 -9.787 1.492 1.00 0.00 42 GLY A C 13
ATOM 19570 O O . GLY A 1 42 ? -7.940 -9.610 0.652 1.00 0.00 42 GLY A O 13
ATOM 19574 N N . ALA A 1 43 ? -8.640 -10.517 2.588 1.00 0.00 43 ALA A N 13
ATOM 19575 C CA . ALA A 1 43 ? -7.367 -11.167 2.871 1.00 0.00 43 ALA A CA 13
ATOM 19576 C C . ALA A 1 43 ? -6.974 -12.118 1.745 1.00 0.00 43 ALA A C 13
ATOM 19577 O O . ALA A 1 43 ? -5.800 -12.223 1.393 1.00 0.00 43 ALA A O 13
ATOM 19584 N N . GLN A 1 44 ? -7.963 -12.807 1.186 1.00 0.00 44 GLN A N 13
ATOM 19585 C CA . GLN A 1 44 ? -7.719 -13.750 0.101 1.00 0.00 44 GLN A CA 13
ATOM 19586 C C . GLN A 1 44 ? -6.920 -13.093 -1.020 1.00 0.00 44 GLN A C 13
ATOM 19587 O O . GLN A 1 44 ? -6.098 -13.739 -1.671 1.00 0.00 44 GLN A O 13
ATOM 19601 N N . PHE A 1 45 ? -7.168 -11.807 -1.242 1.00 0.00 45 PHE A N 13
ATOM 19602 C CA . PHE A 1 45 ? -6.473 -11.063 -2.286 1.00 0.00 45 PHE A CA 13
ATOM 19603 C C . PHE A 1 45 ? -4.962 -11.227 -2.157 1.00 0.00 45 PHE A C 13
ATOM 19604 O O . PHE A 1 45 ? -4.280 -11.573 -3.121 1.00 0.00 45 PHE A O 13
ATOM 19621 N N . GLU A 1 46 ? -4.446 -10.975 -0.958 1.00 0.00 46 GLU A N 13
ATOM 19622 C CA . GLU A 1 46 ? -3.015 -11.094 -0.702 1.00 0.00 46 GLU A CA 13
ATOM 19623 C C . GLU A 1 46 ? -2.492 -12.454 -1.155 1.00 0.00 46 GLU A C 13
ATOM 19624 O O . GLU A 1 46 ? -1.388 -12.560 -1.689 1.00 0.00 46 GLU A O 13
ATOM 19636 N N . ILE A 1 47 ? -3.294 -13.491 -0.938 1.00 0.00 47 ILE A N 13
ATOM 19637 C CA . ILE A 1 47 ? -2.913 -14.844 -1.324 1.00 0.00 47 ILE A CA 13
ATOM 19638 C C . ILE A 1 47 ? -2.775 -14.966 -2.837 1.00 0.00 47 ILE A C 13
ATOM 19639 O O . ILE A 1 47 ? -1.726 -15.360 -3.346 1.00 0.00 47 ILE A O 13
ATOM 19655 N N . MET A 1 48 ? -3.842 -14.624 -3.552 1.00 0.00 48 MET A N 13
ATOM 19656 C CA . MET A 1 48 ? -3.839 -14.692 -5.009 1.00 0.00 48 MET A CA 13
ATOM 19657 C C . MET A 1 48 ? -2.638 -13.950 -5.586 1.00 0.00 48 MET A C 13
ATOM 19658 O O . MET A 1 48 ? -1.981 -14.433 -6.509 1.00 0.00 48 MET A O 13
ATOM 19672 N N . LEU A 1 49 ? -2.355 -12.774 -5.036 1.00 0.00 49 LEU A N 13
ATOM 19673 C CA . LEU A 1 49 ? -1.233 -11.964 -5.497 1.00 0.00 49 LEU A CA 13
ATOM 19674 C C . LEU A 1 49 ? 0.096 -12.639 -5.170 1.00 0.00 49 LEU A C 13
ATOM 19675 O O . LEU A 1 49 ? 0.932 -12.847 -6.049 1.00 0.00 49 LEU A O 13
ATOM 19691 N N . LYS A 1 50 ? 0.282 -12.982 -3.900 1.00 0.00 50 LYS A N 13
ATOM 19692 C CA . LYS A 1 50 ? 1.507 -13.637 -3.456 1.00 0.00 50 LYS A CA 13
ATOM 19693 C C . LYS A 1 50 ? 1.722 -14.951 -4.200 1.00 0.00 50 LYS A C 13
ATOM 19694 O O . LYS A 1 50 ? 2.843 -15.450 -4.286 1.00 0.00 50 LYS A O 13
ATOM 19713 N N . ALA A 1 51 ? 0.640 -15.504 -4.739 1.00 0.00 51 ALA A N 13
ATOM 19714 C CA . ALA A 1 51 ? 0.711 -16.757 -5.480 1.00 0.00 51 ALA A CA 13
ATOM 19715 C C . ALA A 1 51 ? 1.006 -16.507 -6.955 1.00 0.00 51 ALA A C 13
ATOM 19716 O O . ALA A 1 51 ? 2.072 -16.866 -7.456 1.00 0.00 51 ALA A O 13
ATOM 19723 N N . LYS A 1 52 ? 0.053 -15.891 -7.647 1.00 0.00 52 LYS A N 13
ATOM 19724 C CA . LYS A 1 52 ? 0.210 -15.592 -9.066 1.00 0.00 52 LYS A CA 13
ATOM 19725 C C . LYS A 1 52 ? 1.462 -14.757 -9.311 1.00 0.00 52 LYS A C 13
ATOM 19726 O O . LYS A 1 52 ? 2.312 -15.122 -10.124 1.00 0.00 52 LYS A O 13
ATOM 19745 N N . GLN A 1 53 ? 1.570 -13.638 -8.603 1.00 0.00 53 GLN A N 13
ATOM 19746 C CA . GLN A 1 53 ? 2.720 -12.753 -8.744 1.00 0.00 53 GLN A CA 13
ATOM 19747 C C . GLN A 1 53 ? 3.887 -13.234 -7.888 1.00 0.00 53 GLN A C 13
ATOM 19748 O O . GLN A 1 53 ? 4.368 -12.512 -7.015 1.00 0.00 53 GLN A O 13
ATOM 19762 N N . ALA A 1 54 ? 4.335 -14.459 -8.142 1.00 0.00 54 ALA A N 13
ATOM 19763 C CA . ALA A 1 54 ? 5.446 -15.037 -7.396 1.00 0.00 54 ALA A CA 13
ATOM 19764 C C . ALA A 1 54 ? 6.785 -14.637 -8.007 1.00 0.00 54 ALA A C 13
ATOM 19765 O O . ALA A 1 54 ? 7.808 -14.616 -7.323 1.00 0.00 54 ALA A O 13
ATOM 19772 N N . ARG A 1 55 ? 6.770 -14.323 -9.298 1.00 0.00 55 ARG A N 13
ATOM 19773 C CA . ARG A 1 55 ? 7.984 -13.926 -10.002 1.00 0.00 55 ARG A CA 13
ATOM 19774 C C . ARG A 1 55 ? 8.140 -12.408 -10.003 1.00 0.00 55 ARG A C 13
ATOM 19775 O O . ARG A 1 55 ? 9.251 -11.889 -10.102 1.00 0.00 55 ARG A O 13
ATOM 19796 N N . ASN A 1 56 ? 7.019 -11.703 -9.894 1.00 0.00 56 ASN A N 13
ATOM 19797 C CA . ASN A 1 56 ? 7.031 -10.245 -9.883 1.00 0.00 56 ASN A CA 13
ATOM 19798 C C . ASN A 1 56 ? 7.950 -9.716 -8.787 1.00 0.00 56 ASN A C 13
ATOM 19799 O O . ASN A 1 56 ? 8.198 -10.395 -7.790 1.00 0.00 56 ASN A O 13
ATOM 19810 N N . SER A 1 57 ? 8.452 -8.500 -8.978 1.00 0.00 57 SER A N 13
ATOM 19811 C CA . SER A 1 57 ? 9.346 -7.881 -8.006 1.00 0.00 57 SER A CA 13
ATOM 19812 C C . SER A 1 57 ? 8.660 -6.715 -7.302 1.00 0.00 57 SER A C 13
ATOM 19813 O O . SER A 1 57 ? 9.001 -6.373 -6.170 1.00 0.00 57 SER A O 13
ATOM 19821 N N . GLN A 1 58 ? 7.691 -6.109 -7.981 1.00 0.00 58 GLN A N 13
ATOM 19822 C CA . GLN A 1 58 ? 6.956 -4.981 -7.421 1.00 0.00 58 GLN A CA 13
ATOM 19823 C C . GLN A 1 58 ? 6.231 -5.384 -6.141 1.00 0.00 58 GLN A C 13
ATOM 19824 O O . GLN A 1 58 ? 5.960 -4.548 -5.279 1.00 0.00 58 GLN A O 13
ATOM 19838 N N . PHE A 1 59 ? 5.920 -6.671 -6.024 1.00 0.00 59 PHE A N 13
ATOM 19839 C CA . PHE A 1 59 ? 5.225 -7.185 -4.849 1.00 0.00 59 PHE A CA 13
ATOM 19840 C C . PHE A 1 59 ? 6.192 -7.913 -3.921 1.00 0.00 59 PHE A C 13
ATOM 19841 O O . PHE A 1 59 ? 5.825 -8.889 -3.265 1.00 0.00 59 PHE A O 13
ATOM 19858 N N . ASP A 1 60 ? 7.430 -7.433 -3.871 1.00 0.00 60 ASP A N 13
ATOM 19859 C CA . ASP A 1 60 ? 8.451 -8.037 -3.023 1.00 0.00 60 ASP A CA 13
ATOM 19860 C C . ASP A 1 60 ? 8.180 -7.740 -1.551 1.00 0.00 60 ASP A C 13
ATOM 19861 O O . ASP A 1 60 ? 8.630 -8.469 -0.667 1.00 0.00 60 ASP A O 13
ATOM 19870 N N . PHE A 1 61 ? 7.444 -6.664 -1.296 1.00 0.00 61 PHE A N 13
ATOM 19871 C CA . PHE A 1 61 ? 7.115 -6.269 0.069 1.00 0.00 61 PHE A CA 13
ATOM 19872 C C . PHE A 1 61 ? 6.312 -7.359 0.772 1.00 0.00 61 PHE A C 13
ATOM 19873 O O . PHE A 1 61 ? 6.235 -7.395 2.001 1.00 0.00 61 PHE A O 13
ATOM 19890 N N . LEU A 1 62 ? 5.714 -8.246 -0.016 1.00 0.00 62 LEU A N 13
ATOM 19891 C CA . LEU A 1 62 ? 4.915 -9.337 0.530 1.00 0.00 62 LEU A CA 13
ATOM 19892 C C . LEU A 1 62 ? 5.804 -10.380 1.200 1.00 0.00 62 LEU A C 13
ATOM 19893 O O . LEU A 1 62 ? 5.391 -11.041 2.154 1.00 0.00 62 LEU A O 13
ATOM 19909 N N . ARG A 1 63 ? 7.025 -10.521 0.696 1.00 0.00 63 ARG A N 13
ATOM 19910 C CA . ARG A 1 63 ? 7.973 -11.482 1.247 1.00 0.00 63 ARG A CA 13
ATOM 19911 C C . ARG A 1 63 ? 8.270 -11.176 2.712 1.00 0.00 63 ARG A C 13
ATOM 19912 O O . ARG A 1 63 ? 8.572 -10.037 3.069 1.00 0.00 63 ARG A O 13
ATOM 19933 N N . PHE A 1 64 ? 8.181 -12.199 3.555 1.00 0.00 64 PHE A N 13
ATOM 19934 C CA . PHE A 1 64 ? 8.439 -12.038 4.981 1.00 0.00 64 PHE A CA 13
ATOM 19935 C C . PHE A 1 64 ? 9.874 -11.583 5.227 1.00 0.00 64 PHE A C 13
ATOM 19936 O O . PHE A 1 64 ? 10.181 -10.994 6.263 1.00 0.00 64 PHE A O 13
ATOM 19953 N N . ASP A 1 65 ? 10.749 -11.860 4.266 1.00 0.00 65 ASP A N 13
ATOM 19954 C CA . ASP A 1 65 ? 12.152 -11.478 4.376 1.00 0.00 65 ASP A CA 13
ATOM 19955 C C . ASP A 1 65 ? 12.411 -10.150 3.672 1.00 0.00 65 ASP A C 13
ATOM 19956 O O . ASP A 1 65 ? 13.478 -9.940 3.093 1.00 0.00 65 ASP A O 13
ATOM 19965 N N . HIS A 1 66 ? 11.429 -9.257 3.725 1.00 0.00 66 HIS A N 13
ATOM 19966 C CA . HIS A 1 66 ? 11.550 -7.948 3.092 1.00 0.00 66 HIS A CA 13
ATOM 19967 C C . HIS A 1 66 ? 11.493 -6.834 4.132 1.00 0.00 66 HIS A C 13
ATOM 19968 O O . HIS A 1 66 ? 10.979 -7.026 5.234 1.00 0.00 66 HIS A O 13
ATOM 19982 N N . TYR A 1 67 ? 12.025 -5.670 3.775 1.00 0.00 67 TYR A N 13
ATOM 19983 C CA . TYR A 1 67 ? 12.037 -4.526 4.678 1.00 0.00 67 TYR A CA 13
ATOM 19984 C C . TYR A 1 67 ? 10.692 -3.806 4.664 1.00 0.00 67 TYR A C 13
ATOM 19985 O O . TYR A 1 67 ? 10.369 -3.049 5.581 1.00 0.00 67 TYR A O 13
ATOM 20003 N N . LEU A 1 68 ? 9.911 -4.047 3.617 1.00 0.00 68 LEU A N 13
ATOM 20004 C CA . LEU A 1 68 ? 8.599 -3.423 3.481 1.00 0.00 68 LEU A CA 13
ATOM 20005 C C . LEU A 1 68 ? 7.530 -4.241 4.197 1.00 0.00 68 LEU A C 13
ATOM 20006 O O . LEU A 1 68 ? 6.346 -3.911 4.149 1.00 0.00 68 LEU A O 13
ATOM 20022 N N . ASN A 1 69 ? 7.957 -5.310 4.863 1.00 0.00 69 ASN A N 13
ATOM 20023 C CA . ASN A 1 69 ? 7.036 -6.175 5.591 1.00 0.00 69 ASN A CA 13
ATOM 20024 C C . ASN A 1 69 ? 6.184 -5.366 6.564 1.00 0.00 69 ASN A C 13
ATOM 20025 O O . ASN A 1 69 ? 4.954 -5.422 6.546 1.00 0.00 69 ASN A O 13
ATOM 20036 N N . PRO A 1 70 ? 6.851 -4.594 7.434 1.00 0.00 70 PRO A N 13
ATOM 20037 C CA . PRO A 1 70 ? 6.176 -3.757 8.431 1.00 0.00 70 PRO A CA 13
ATOM 20038 C C . PRO A 1 70 ? 5.443 -2.579 7.798 1.00 0.00 70 PRO A C 13
ATOM 20039 O O . PRO A 1 70 ? 4.334 -2.234 8.206 1.00 0.00 70 PRO A O 13
ATOM 20050 N N . TYR A 1 71 ? 6.069 -1.967 6.799 1.00 0.00 71 TYR A N 13
ATOM 20051 C CA . TYR A 1 71 ? 5.477 -0.826 6.111 1.00 0.00 71 TYR A CA 13
ATOM 20052 C C . TYR A 1 71 ? 4.152 -1.210 5.459 1.00 0.00 71 TYR A C 13
ATOM 20053 O O . TYR A 1 71 ? 3.131 -0.556 5.671 1.00 0.00 71 TYR A O 13
ATOM 20071 N N . TYR A 1 72 ? 4.178 -2.275 4.666 1.00 0.00 72 TYR A N 13
ATOM 20072 C CA . TYR A 1 72 ? 2.981 -2.747 3.981 1.00 0.00 72 TYR A CA 13
ATOM 20073 C C . TYR A 1 72 ? 1.939 -3.240 4.981 1.00 0.00 72 TYR A C 13
ATOM 20074 O O . TYR A 1 72 ? 0.766 -2.875 4.905 1.00 0.00 72 TYR A O 13
ATOM 20092 N N . LYS A 1 73 ? 2.377 -4.071 5.920 1.00 0.00 73 LYS A N 13
ATOM 20093 C CA . LYS A 1 73 ? 1.486 -4.614 6.938 1.00 0.00 73 LYS A CA 13
ATOM 20094 C C . LYS A 1 73 ? 0.871 -3.497 7.775 1.00 0.00 73 LYS A C 13
ATOM 20095 O O . LYS A 1 73 ? -0.245 -3.627 8.278 1.00 0.00 73 LYS A O 13
ATOM 20114 N N . PHE A 1 74 ? 1.605 -2.398 7.918 1.00 0.00 74 PHE A N 13
ATOM 20115 C CA . PHE A 1 74 ? 1.132 -1.258 8.694 1.00 0.00 74 PHE A CA 13
ATOM 20116 C C . PHE A 1 74 ? 0.041 -0.503 7.940 1.00 0.00 74 PHE A C 13
ATOM 20117 O O . PHE A 1 74 ? -1.047 -0.272 8.468 1.00 0.00 74 PHE A O 13
ATOM 20134 N N . ILE A 1 75 ? 0.341 -0.122 6.703 1.00 0.00 75 ILE A N 13
ATOM 20135 C CA . ILE A 1 75 ? -0.614 0.606 5.876 1.00 0.00 75 ILE A CA 13
ATOM 20136 C C . ILE A 1 75 ? -1.910 -0.179 5.712 1.00 0.00 75 ILE A C 13
ATOM 20137 O O . ILE A 1 75 ? -3.002 0.385 5.779 1.00 0.00 75 ILE A O 13
ATOM 20153 N N . GLN A 1 76 ? -1.782 -1.485 5.498 1.00 0.00 76 GLN A N 13
ATOM 20154 C CA . GLN A 1 76 ? -2.944 -2.348 5.326 1.00 0.00 76 GLN A CA 13
ATOM 20155 C C . GLN A 1 76 ? -3.709 -2.499 6.637 1.00 0.00 76 GLN A C 13
ATOM 20156 O O . GLN A 1 76 ? -4.915 -2.258 6.696 1.00 0.00 76 GLN A O 13
ATOM 20170 N N . LYS A 1 77 ? -3.001 -2.901 7.687 1.00 0.00 77 LYS A N 13
ATOM 20171 C CA . LYS A 1 77 ? -3.611 -3.084 8.998 1.00 0.00 77 LYS A CA 13
ATOM 20172 C C . LYS A 1 77 ? -4.346 -1.821 9.437 1.00 0.00 77 LYS A C 13
ATOM 20173 O O . LYS A 1 77 ? -5.399 -1.893 10.070 1.00 0.00 77 LYS A O 13
ATOM 20192 N N . ALA A 1 78 ? -3.784 -0.666 9.096 1.00 0.00 78 ALA A N 13
ATOM 20193 C CA . ALA A 1 78 ? -4.388 0.612 9.452 1.00 0.00 78 ALA A CA 13
ATOM 20194 C C . ALA A 1 78 ? -5.579 0.925 8.553 1.00 0.00 78 ALA A C 13
ATOM 20195 O O . ALA A 1 78 ? -6.598 1.439 9.015 1.00 0.00 78 ALA A O 13
ATOM 20202 N N . MET A 1 79 ? -5.444 0.613 7.269 1.00 0.00 79 MET A N 13
ATOM 20203 C CA . MET A 1 79 ? -6.511 0.861 6.306 1.00 0.00 79 MET A CA 13
ATOM 20204 C C . MET A 1 79 ? -7.721 -0.022 6.595 1.00 0.00 79 MET A C 13
ATOM 20205 O O . MET A 1 79 ? -8.853 0.328 6.261 1.00 0.00 79 MET A O 13
ATOM 20219 N N . LYS A 1 80 ? -7.475 -1.170 7.218 1.00 0.00 80 LYS A N 13
ATOM 20220 C CA . LYS A 1 80 ? -8.543 -2.104 7.553 1.00 0.00 80 LYS A CA 13
ATOM 20221 C C . LYS A 1 80 ? -9.061 -1.854 8.966 1.00 0.00 80 LYS A C 13
ATOM 20222 O O . LYS A 1 80 ? -10.244 -2.043 9.244 1.00 0.00 80 LYS A O 13
ATOM 20241 N N . GLU A 1 81 ? -8.167 -1.426 9.852 1.00 0.00 81 GLU A N 13
ATOM 20242 C CA . GLU A 1 81 ? -8.536 -1.150 11.235 1.00 0.00 81 GLU A CA 13
ATOM 20243 C C . GLU A 1 81 ? -9.409 0.099 11.327 1.00 0.00 81 GLU A C 13
ATOM 20244 O O . GLU A 1 81 ? -10.150 0.283 12.291 1.00 0.00 81 GLU A O 13
ATOM 20256 N N . GLY A 1 82 ? -9.314 0.956 10.314 1.00 0.00 82 GLY A N 13
ATOM 20257 C CA . GLY A 1 82 ? -10.098 2.176 10.299 1.00 0.00 82 GLY A CA 13
ATOM 20258 C C . GLY A 1 82 ? -9.290 3.390 10.711 1.00 0.00 82 GLY A C 13
ATOM 20259 O O . GLY A 1 82 ? -9.808 4.298 11.362 1.00 0.00 82 GLY A O 13
ATOM 20263 N N . ARG A 1 83 ? -8.016 3.407 10.332 1.00 0.00 83 ARG A N 13
ATOM 20264 C CA . ARG A 1 83 ? -7.133 4.518 10.669 1.00 0.00 83 ARG A CA 13
ATOM 20265 C C . ARG A 1 83 ? -6.667 5.243 9.410 1.00 0.00 83 ARG A C 13
ATOM 20266 O O . ARG A 1 83 ? -6.682 6.472 9.347 1.00 0.00 83 ARG A O 13
ATOM 20287 N N . TYR A 1 84 ? -6.253 4.473 8.410 1.00 0.00 84 TYR A N 13
ATOM 20288 C CA . TYR A 1 84 ? -5.779 5.041 7.153 1.00 0.00 84 TYR A CA 13
ATOM 20289 C C . TYR A 1 84 ? -6.904 5.106 6.125 1.00 0.00 84 TYR A C 13
ATOM 20290 O O . TYR A 1 84 ? -7.630 4.132 5.919 1.00 0.00 84 TYR A O 13
ATOM 20308 N N . THR A 1 85 ? -7.044 6.260 5.482 1.00 0.00 85 THR A N 13
ATOM 20309 C CA . THR A 1 85 ? -8.081 6.454 4.476 1.00 0.00 85 THR A CA 13
ATOM 20310 C C . THR A 1 85 ? -7.473 6.778 3.116 1.00 0.00 85 THR A C 13
ATOM 20311 O O . THR A 1 85 ? -6.458 7.469 3.027 1.00 0.00 85 THR A O 13
ATOM 20322 N N . VAL A 1 86 ? -8.101 6.276 2.057 1.00 0.00 86 VAL A N 13
ATOM 20323 C CA . VAL A 1 86 ? -7.623 6.514 0.700 1.00 0.00 86 VAL A CA 13
ATOM 20324 C C . VAL A 1 86 ? -8.652 7.286 -0.118 1.00 0.00 86 VAL A C 13
ATOM 20325 O O . VAL A 1 86 ? -9.858 7.126 0.072 1.00 0.00 86 VAL A O 13
ATOM 20338 N N . LEU A 1 87 ? -8.168 8.122 -1.029 1.00 0.00 87 LEU A N 13
ATOM 20339 C CA . LEU A 1 87 ? -9.046 8.920 -1.878 1.00 0.00 87 LEU A CA 13
ATOM 20340 C C . LEU A 1 87 ? -10.086 8.040 -2.565 1.00 0.00 87 LEU A C 13
ATOM 20341 O O . LEU A 1 87 ? -9.980 6.814 -2.555 1.00 0.00 87 LEU A O 13
ATOM 20357 N N . ALA A 1 88 ? -11.089 8.675 -3.162 1.00 0.00 88 ALA A N 13
ATOM 20358 C CA . ALA A 1 88 ? -12.146 7.950 -3.857 1.00 0.00 88 ALA A CA 13
ATOM 20359 C C . ALA A 1 88 ? -11.586 7.162 -5.037 1.00 0.00 88 ALA A C 13
ATOM 20360 O O . ALA A 1 88 ? -11.006 7.735 -5.958 1.00 0.00 88 ALA A O 13
ATOM 20367 N N . GLU A 1 89 ? -11.764 5.845 -5.000 1.00 0.00 89 GLU A N 13
ATOM 20368 C CA . GLU A 1 89 ? -11.274 4.979 -6.067 1.00 0.00 89 GLU A CA 13
ATOM 20369 C C . GLU A 1 89 ? -12.238 3.822 -6.313 1.00 0.00 89 GLU A C 13
ATOM 20370 O O . GLU A 1 89 ? -11.849 2.656 -6.263 1.00 0.00 89 GLU A O 13
ATOM 20382 N N . ASN A 1 90 ? -13.497 4.154 -6.579 1.00 0.00 90 ASN A N 13
ATOM 20383 C CA . ASN A 1 90 ? -14.517 3.143 -6.832 1.00 0.00 90 ASN A CA 13
ATOM 20384 C C . ASN A 1 90 ? -14.648 2.864 -8.326 1.00 0.00 90 ASN A C 13
ATOM 20385 O O . ASN A 1 90 ? -14.116 3.602 -9.156 1.00 0.00 90 ASN A O 13
ATOM 20396 N N . LYS A 1 91 ? -15.361 1.795 -8.662 1.00 0.00 91 LYS A N 13
ATOM 20397 C CA . LYS A 1 91 ? -15.565 1.418 -10.056 1.00 0.00 91 LYS A CA 13
ATOM 20398 C C . LYS A 1 91 ? -17.037 1.128 -10.331 1.00 0.00 91 LYS A C 13
ATOM 20399 O O . LYS A 1 91 ? -17.640 1.722 -11.225 1.00 0.00 91 LYS A O 13
ATOM 20418 N N . SER A 1 92 ? -17.610 0.211 -9.557 1.00 0.00 92 SER A N 13
ATOM 20419 C CA . SER A 1 92 ? -19.011 -0.159 -9.720 1.00 0.00 92 SER A CA 13
ATOM 20420 C C . SER A 1 92 ? -19.481 -1.026 -8.556 1.00 0.00 92 SER A C 13
ATOM 20421 O O . SER A 1 92 ? -18.678 -1.674 -7.885 1.00 0.00 92 SER A O 13
ATOM 20429 N N . ASP A 1 93 ? -20.789 -1.033 -8.323 1.00 0.00 93 ASP A N 13
ATOM 20430 C CA . ASP A 1 93 ? -21.369 -1.821 -7.241 1.00 0.00 93 ASP A CA 13
ATOM 20431 C C . ASP A 1 93 ? -21.442 -3.296 -7.622 1.00 0.00 93 ASP A C 13
ATOM 20432 O O . ASP A 1 93 ? -21.956 -3.647 -8.684 1.00 0.00 93 ASP A O 13
ATOM 20441 N N . GLU A 1 94 ? -20.924 -4.154 -6.749 1.00 0.00 94 GLU A N 13
ATOM 20442 C CA . GLU A 1 94 ? -20.929 -5.591 -6.996 1.00 0.00 94 GLU A CA 13
ATOM 20443 C C . GLU A 1 94 ? -22.331 -6.168 -6.823 1.00 0.00 94 GLU A C 13
ATOM 20444 O O . GLU A 1 94 ? -23.111 -5.697 -5.994 1.00 0.00 94 GLU A O 13
ATOM 20456 N N . LYS A 1 95 ? -22.646 -7.190 -7.612 1.00 0.00 95 LYS A N 13
ATOM 20457 C CA . LYS A 1 95 ? -23.953 -7.833 -7.547 1.00 0.00 95 LYS A CA 13
ATOM 20458 C C . LYS A 1 95 ? -23.810 -9.349 -7.460 1.00 0.00 95 LYS A C 13
ATOM 20459 O O . LYS A 1 95 ? -22.704 -9.884 -7.544 1.00 0.00 95 LYS A O 13
ATOM 20478 N N . LYS A 1 96 ? -24.934 -10.036 -7.293 1.00 0.00 96 LYS A N 13
ATOM 20479 C CA . LYS A 1 96 ? -24.935 -11.491 -7.197 1.00 0.00 96 LYS A CA 13
ATOM 20480 C C . LYS A 1 96 ? -26.132 -12.084 -7.935 1.00 0.00 96 LYS A C 13
ATOM 20481 O O . LYS A 1 96 ? -25.973 -12.784 -8.935 1.00 0.00 96 LYS A O 13
ATOM 20500 N N . LYS A 1 97 ? -27.330 -11.798 -7.436 1.00 0.00 97 LYS A N 13
ATOM 20501 C CA . LYS A 1 97 ? -28.554 -12.300 -8.049 1.00 0.00 97 LYS A CA 13
ATOM 20502 C C . LYS A 1 97 ? -29.784 -11.748 -7.337 1.00 0.00 97 LYS A C 13
ATOM 20503 O O . LYS A 1 97 ? -29.671 -11.075 -6.312 1.00 0.00 97 LYS A O 13
ATOM 20522 N N . SER A 1 98 ? -30.960 -12.037 -7.885 1.00 0.00 98 SER A N 13
ATOM 20523 C CA . SER A 1 98 ? -32.212 -11.568 -7.303 1.00 0.00 98 SER A CA 13
ATOM 20524 C C . SER A 1 98 ? -33.233 -12.699 -7.226 1.00 0.00 98 SER A C 13
ATOM 20525 O O . SER A 1 98 ? -33.236 -13.605 -8.059 1.00 0.00 98 SER A O 13
ATOM 20533 N N . GLY A 1 99 ? -34.099 -12.638 -6.219 1.00 0.00 99 GLY A N 13
ATOM 20534 C CA . GLY A 1 99 ? -35.114 -13.662 -6.051 1.00 0.00 99 GLY A CA 13
ATOM 20535 C C . GLY A 1 99 ? -34.676 -14.762 -5.104 1.00 0.00 99 GLY A C 13
ATOM 20536 O O . GLY A 1 99 ? -33.790 -15.553 -5.426 1.00 0.00 99 GLY A O 13
ATOM 20540 N N . VAL A 1 100 ? -35.297 -14.811 -3.929 1.00 0.00 100 VAL A N 13
ATOM 20541 C CA . VAL A 1 100 ? -34.966 -15.821 -2.931 1.00 0.00 100 VAL A CA 13
ATOM 20542 C C . VAL A 1 100 ? -36.206 -16.600 -2.506 1.00 0.00 100 VAL A C 13
ATOM 20543 O O . VAL A 1 100 ? -36.215 -17.831 -2.528 1.00 0.00 100 VAL A O 13
ATOM 20556 N N . SER A 1 101 ? -37.251 -15.875 -2.121 1.00 0.00 101 SER A N 13
ATOM 20557 C CA . SER A 1 101 ? -38.496 -16.498 -1.688 1.00 0.00 101 SER A CA 13
ATOM 20558 C C . SER A 1 101 ? -39.213 -17.154 -2.864 1.00 0.00 101 SER A C 13
ATOM 20559 O O . SER A 1 101 ? -38.737 -17.110 -3.997 1.00 0.00 101 SER A O 13
ATOM 20567 N N . GLY A 1 1 ? 20.759 -1.659 -0.856 1.00 0.00 1 GLY A N 14
ATOM 20568 C CA . GLY A 1 1 ? 21.991 -0.899 -0.757 1.00 0.00 1 GLY A CA 14
ATOM 20569 C C . GLY A 1 1 ? 21.788 0.575 -1.044 1.00 0.00 1 GLY A C 14
ATOM 20570 O O . GLY A 1 1 ? 20.740 1.137 -0.727 1.00 0.00 1 GLY A O 14
ATOM 20574 N N . SER A 1 2 ? 22.793 1.204 -1.645 1.00 0.00 2 SER A N 14
ATOM 20575 C CA . SER A 1 2 ? 22.722 2.624 -1.970 1.00 0.00 2 SER A CA 14
ATOM 20576 C C . SER A 1 2 ? 21.923 2.849 -3.250 1.00 0.00 2 SER A C 14
ATOM 20577 O O . SER A 1 2 ? 22.054 2.098 -4.217 1.00 0.00 2 SER A O 14
ATOM 20585 N N . SER A 1 3 ? 21.095 3.888 -3.248 1.00 0.00 3 SER A N 14
ATOM 20586 C CA . SER A 1 3 ? 20.271 4.211 -4.407 1.00 0.00 3 SER A CA 14
ATOM 20587 C C . SER A 1 3 ? 19.723 5.632 -4.305 1.00 0.00 3 SER A C 14
ATOM 20588 O O . SER A 1 3 ? 19.886 6.439 -5.220 1.00 0.00 3 SER A O 14
ATOM 20596 N N . GLY A 1 4 ? 19.073 5.930 -3.185 1.00 0.00 4 GLY A N 14
ATOM 20597 C CA . GLY A 1 4 ? 18.511 7.253 -2.983 1.00 0.00 4 GLY A CA 14
ATOM 20598 C C . GLY A 1 4 ? 19.231 8.030 -1.899 1.00 0.00 4 GLY A C 14
ATOM 20599 O O . GLY A 1 4 ? 20.393 8.402 -2.061 1.00 0.00 4 GLY A O 14
ATOM 20603 N N . SER A 1 5 ? 18.540 8.277 -0.791 1.00 0.00 5 SER A N 14
ATOM 20604 C CA . SER A 1 5 ? 19.120 9.020 0.322 1.00 0.00 5 SER A CA 14
ATOM 20605 C C . SER A 1 5 ? 18.314 8.801 1.599 1.00 0.00 5 SER A C 14
ATOM 20606 O O . SER A 1 5 ? 18.787 8.169 2.543 1.00 0.00 5 SER A O 14
ATOM 20614 N N . SER A 1 6 ? 17.094 9.329 1.619 1.00 0.00 6 SER A N 14
ATOM 20615 C CA . SER A 1 6 ? 16.223 9.196 2.781 1.00 0.00 6 SER A CA 14
ATOM 20616 C C . SER A 1 6 ? 15.031 8.298 2.466 1.00 0.00 6 SER A C 14
ATOM 20617 O O . SER A 1 6 ? 14.943 7.171 2.951 1.00 0.00 6 SER A O 14
ATOM 20625 N N . GLY A 1 7 ? 14.114 8.807 1.649 1.00 0.00 7 GLY A N 14
ATOM 20626 C CA . GLY A 1 7 ? 12.938 8.039 1.282 1.00 0.00 7 GLY A CA 14
ATOM 20627 C C . GLY A 1 7 ? 11.712 8.910 1.096 1.00 0.00 7 GLY A C 14
ATOM 20628 O O . GLY A 1 7 ? 11.785 10.133 1.220 1.00 0.00 7 GLY A O 14
ATOM 20632 N N . VAL A 1 8 ? 10.581 8.280 0.794 1.00 0.00 8 VAL A N 14
ATOM 20633 C CA . VAL A 1 8 ? 9.333 9.006 0.589 1.00 0.00 8 VAL A CA 14
ATOM 20634 C C . VAL A 1 8 ? 8.244 8.504 1.532 1.00 0.00 8 VAL A C 14
ATOM 20635 O O . VAL A 1 8 ? 8.177 7.316 1.842 1.00 0.00 8 VAL A O 14
ATOM 20648 N N . ALA A 1 9 ? 7.393 9.420 1.984 1.00 0.00 9 ALA A N 14
ATOM 20649 C CA . ALA A 1 9 ? 6.306 9.070 2.889 1.00 0.00 9 ALA A CA 14
ATOM 20650 C C . ALA A 1 9 ? 5.002 9.737 2.464 1.00 0.00 9 ALA A C 14
ATOM 20651 O O . ALA A 1 9 ? 4.990 10.702 1.700 1.00 0.00 9 ALA A O 14
ATOM 20658 N N . PRO A 1 10 ? 3.876 9.211 2.969 1.00 0.00 10 PRO A N 14
ATOM 20659 C CA . PRO A 1 10 ? 2.545 9.740 2.655 1.00 0.00 10 PRO A CA 14
ATOM 20660 C C . PRO A 1 10 ? 2.303 11.110 3.281 1.00 0.00 10 PRO A C 14
ATOM 20661 O O . PRO A 1 10 ? 3.221 11.727 3.822 1.00 0.00 10 PRO A O 14
ATOM 20672 N N . LEU A 1 11 ? 1.063 11.579 3.204 1.00 0.00 11 LEU A N 14
ATOM 20673 C CA . LEU A 1 11 ? 0.699 12.876 3.764 1.00 0.00 11 LEU A CA 14
ATOM 20674 C C . LEU A 1 11 ? -0.130 12.709 5.033 1.00 0.00 11 LEU A C 14
ATOM 20675 O O . LEU A 1 11 ? 0.363 12.914 6.141 1.00 0.00 11 LEU A O 14
ATOM 20691 N N . GLY A 1 12 ? -1.394 12.332 4.862 1.00 0.00 12 GLY A N 14
ATOM 20692 C CA . GLY A 1 12 ? -2.272 12.141 6.002 1.00 0.00 12 GLY A CA 14
ATOM 20693 C C . GLY A 1 12 ? -1.748 11.097 6.968 1.00 0.00 12 GLY A C 14
ATOM 20694 O O . GLY A 1 12 ? -1.820 11.274 8.185 1.00 0.00 12 GLY A O 14
ATOM 20698 N N . LEU A 1 13 ? -1.221 10.004 6.427 1.00 0.00 13 LEU A N 14
ATOM 20699 C CA . LEU A 1 13 ? -0.685 8.925 7.249 1.00 0.00 13 LEU A CA 14
ATOM 20700 C C . LEU A 1 13 ? 0.682 9.299 7.813 1.00 0.00 13 LEU A C 14
ATOM 20701 O O . LEU A 1 13 ? 1.543 9.807 7.095 1.00 0.00 13 LEU A O 14
ATOM 20717 N N . SER A 1 14 ? 0.875 9.041 9.103 1.00 0.00 14 SER A N 14
ATOM 20718 C CA . SER A 1 14 ? 2.137 9.352 9.764 1.00 0.00 14 SER A CA 14
ATOM 20719 C C . SER A 1 14 ? 2.852 8.075 10.196 1.00 0.00 14 SER A C 14
ATOM 20720 O O . SER A 1 14 ? 2.413 7.385 11.116 1.00 0.00 14 SER A O 14
ATOM 20728 N N . VAL A 1 15 ? 3.958 7.768 9.526 1.00 0.00 15 VAL A N 14
ATOM 20729 C CA . VAL A 1 15 ? 4.736 6.576 9.840 1.00 0.00 15 VAL A CA 14
ATOM 20730 C C . VAL A 1 15 ? 5.937 6.918 10.714 1.00 0.00 15 VAL A C 14
ATOM 20731 O O . VAL A 1 15 ? 6.666 7.878 10.463 1.00 0.00 15 VAL A O 14
ATOM 20744 N N . PRO A 1 16 ? 6.151 6.114 11.766 1.00 0.00 16 PRO A N 14
ATOM 20745 C CA . PRO A 1 16 ? 7.264 6.311 12.699 1.00 0.00 16 PRO A CA 14
ATOM 20746 C C . PRO A 1 16 ? 8.615 6.001 12.064 1.00 0.00 16 PRO A C 14
ATOM 20747 O O . PRO A 1 16 ? 8.684 5.498 10.942 1.00 0.00 16 PRO A O 14
ATOM 20758 N N . SER A 1 17 ? 9.688 6.305 12.788 1.00 0.00 17 SER A N 14
ATOM 20759 C CA . SER A 1 17 ? 11.038 6.062 12.292 1.00 0.00 17 SER A CA 14
ATOM 20760 C C . SER A 1 17 ? 11.375 4.574 12.340 1.00 0.00 17 SER A C 14
ATOM 20761 O O . SER A 1 17 ? 12.204 4.089 11.570 1.00 0.00 17 SER A O 14
ATOM 20769 N N . ASP A 1 18 ? 10.725 3.856 13.249 1.00 0.00 18 ASP A N 14
ATOM 20770 C CA . ASP A 1 18 ? 10.953 2.424 13.398 1.00 0.00 18 ASP A CA 14
ATOM 20771 C C . ASP A 1 18 ? 10.775 1.704 12.065 1.00 0.00 18 ASP A C 14
ATOM 20772 O O . ASP A 1 18 ? 11.665 0.984 11.613 1.00 0.00 18 ASP A O 14
ATOM 20781 N N . VAL A 1 19 ? 9.618 1.902 11.441 1.00 0.00 19 VAL A N 14
ATOM 20782 C CA . VAL A 1 19 ? 9.322 1.272 10.160 1.00 0.00 19 VAL A CA 14
ATOM 20783 C C . VAL A 1 19 ? 10.223 1.818 9.058 1.00 0.00 19 VAL A C 14
ATOM 20784 O O . VAL A 1 19 ? 10.411 3.028 8.941 1.00 0.00 19 VAL A O 14
ATOM 20797 N N . GLU A 1 20 ? 10.776 0.917 8.253 1.00 0.00 20 GLU A N 14
ATOM 20798 C CA . GLU A 1 20 ? 11.658 1.310 7.160 1.00 0.00 20 GLU A CA 14
ATOM 20799 C C . GLU A 1 20 ? 10.867 1.965 6.031 1.00 0.00 20 GLU A C 14
ATOM 20800 O O . GLU A 1 20 ? 9.837 1.447 5.598 1.00 0.00 20 GLU A O 14
ATOM 20812 N N . LEU A 1 21 ? 11.355 3.108 5.560 1.00 0.00 21 LEU A N 14
ATOM 20813 C CA . LEU A 1 21 ? 10.694 3.835 4.482 1.00 0.00 21 LEU A CA 14
ATOM 20814 C C . LEU A 1 21 ? 10.960 3.172 3.134 1.00 0.00 21 LEU A C 14
ATOM 20815 O O . LEU A 1 21 ? 11.913 2.411 2.967 1.00 0.00 21 LEU A O 14
ATOM 20831 N N . PRO A 1 22 ? 10.100 3.468 2.149 1.00 0.00 22 PRO A N 14
ATOM 20832 C CA . PRO A 1 22 ? 10.223 2.913 0.797 1.00 0.00 22 PRO A CA 14
ATOM 20833 C C . PRO A 1 22 ? 11.426 3.474 0.048 1.00 0.00 22 PRO A C 14
ATOM 20834 O O . PRO A 1 22 ? 11.985 4.510 0.408 1.00 0.00 22 PRO A O 14
ATOM 20845 N N . PRO A 1 23 ? 11.837 2.774 -1.020 1.00 0.00 23 PRO A N 14
ATOM 20846 C CA . PRO A 1 23 ? 12.979 3.184 -1.844 1.00 0.00 23 PRO A CA 14
ATOM 20847 C C . PRO A 1 23 ? 12.686 4.441 -2.656 1.00 0.00 23 PRO A C 14
ATOM 20848 O O . PRO A 1 23 ? 13.480 5.382 -2.672 1.00 0.00 23 PRO A O 14
ATOM 20859 N N . THR A 1 24 ? 11.540 4.451 -3.331 1.00 0.00 24 THR A N 14
ATOM 20860 C CA . THR A 1 24 ? 11.143 5.592 -4.146 1.00 0.00 24 THR A CA 14
ATOM 20861 C C . THR A 1 24 ? 9.626 5.731 -4.195 1.00 0.00 24 THR A C 14
ATOM 20862 O O . THR A 1 24 ? 8.897 4.846 -3.746 1.00 0.00 24 THR A O 14
ATOM 20873 N N . ALA A 1 25 ? 9.156 6.846 -4.744 1.00 0.00 25 ALA A N 14
ATOM 20874 C CA . ALA A 1 25 ? 7.725 7.099 -4.854 1.00 0.00 25 ALA A CA 14
ATOM 20875 C C . ALA A 1 25 ? 7.007 5.919 -5.502 1.00 0.00 25 ALA A C 14
ATOM 20876 O O . ALA A 1 25 ? 5.881 5.586 -5.134 1.00 0.00 25 ALA A O 14
ATOM 20883 N N . LYS A 1 26 ? 7.666 5.292 -6.470 1.00 0.00 26 LYS A N 14
ATOM 20884 C CA . LYS A 1 26 ? 7.092 4.149 -7.170 1.00 0.00 26 LYS A CA 14
ATOM 20885 C C . LYS A 1 26 ? 6.698 3.051 -6.187 1.00 0.00 26 LYS A C 14
ATOM 20886 O O . LYS A 1 26 ? 5.517 2.745 -6.025 1.00 0.00 26 LYS A O 14
ATOM 20905 N N . MET A 1 27 ? 7.694 2.462 -5.534 1.00 0.00 27 MET A N 14
ATOM 20906 C CA . MET A 1 27 ? 7.450 1.400 -4.565 1.00 0.00 27 MET A CA 14
ATOM 20907 C C . MET A 1 27 ? 6.449 1.850 -3.506 1.00 0.00 27 MET A C 14
ATOM 20908 O O . MET A 1 27 ? 5.535 1.107 -3.145 1.00 0.00 27 MET A O 14
ATOM 20922 N N . HIS A 1 28 ? 6.626 3.071 -3.010 1.00 0.00 28 HIS A N 14
ATOM 20923 C CA . HIS A 1 28 ? 5.738 3.619 -1.992 1.00 0.00 28 HIS A CA 14
ATOM 20924 C C . HIS A 1 28 ? 4.282 3.547 -2.445 1.00 0.00 28 HIS A C 14
ATOM 20925 O O . HIS A 1 28 ? 3.397 3.197 -1.665 1.00 0.00 28 HIS A O 14
ATOM 20939 N N . ALA A 1 29 ? 4.044 3.881 -3.708 1.00 0.00 29 ALA A N 14
ATOM 20940 C CA . ALA A 1 29 ? 2.697 3.852 -4.265 1.00 0.00 29 ALA A CA 14
ATOM 20941 C C . ALA A 1 29 ? 2.192 2.421 -4.409 1.00 0.00 29 ALA A C 14
ATOM 20942 O O . ALA A 1 29 ? 1.046 2.120 -4.074 1.00 0.00 29 ALA A O 14
ATOM 20949 N N . ILE A 1 30 ? 3.055 1.542 -4.908 1.00 0.00 30 ILE A N 14
ATOM 20950 C CA . ILE A 1 30 ? 2.696 0.142 -5.096 1.00 0.00 30 ILE A CA 14
ATOM 20951 C C . ILE A 1 30 ? 2.183 -0.473 -3.798 1.00 0.00 30 ILE A C 14
ATOM 20952 O O . ILE A 1 30 ? 1.123 -1.099 -3.773 1.00 0.00 30 ILE A O 14
ATOM 20968 N N . ILE A 1 31 ? 2.940 -0.288 -2.722 1.00 0.00 31 ILE A N 14
ATOM 20969 C CA . ILE A 1 31 ? 2.560 -0.821 -1.420 1.00 0.00 31 ILE A CA 14
ATOM 20970 C C . ILE A 1 31 ? 1.174 -0.336 -1.010 1.00 0.00 31 ILE A C 14
ATOM 20971 O O . ILE A 1 31 ? 0.250 -1.132 -0.849 1.00 0.00 31 ILE A O 14
ATOM 20987 N N . GLU A 1 32 ? 1.038 0.976 -0.845 1.00 0.00 32 GLU A N 14
ATOM 20988 C CA . GLU A 1 32 ? -0.237 1.568 -0.455 1.00 0.00 32 GLU A CA 14
ATOM 20989 C C . GLU A 1 32 ? -1.360 1.096 -1.374 1.00 0.00 32 GLU A C 14
ATOM 20990 O O . GLU A 1 32 ? -2.370 0.564 -0.914 1.00 0.00 32 GLU A O 14
ATOM 21002 N N . ARG A 1 33 ? -1.175 1.296 -2.675 1.00 0.00 33 ARG A N 14
ATOM 21003 C CA . ARG A 1 33 ? -2.172 0.893 -3.659 1.00 0.00 33 ARG A CA 14
ATOM 21004 C C . ARG A 1 33 ? -2.566 -0.569 -3.467 1.00 0.00 33 ARG A C 14
ATOM 21005 O O . ARG A 1 33 ? -3.749 -0.910 -3.470 1.00 0.00 33 ARG A O 14
ATOM 21026 N N . THR A 1 34 ? -1.566 -1.429 -3.301 1.00 0.00 34 THR A N 14
ATOM 21027 C CA . THR A 1 34 ? -1.807 -2.853 -3.110 1.00 0.00 34 THR A CA 14
ATOM 21028 C C . THR A 1 34 ? -2.581 -3.112 -1.823 1.00 0.00 34 THR A C 14
ATOM 21029 O O . THR A 1 34 ? -3.526 -3.901 -1.803 1.00 0.00 34 THR A O 14
ATOM 21040 N N . ALA A 1 35 ? -2.176 -2.442 -0.749 1.00 0.00 35 ALA A N 14
ATOM 21041 C CA . ALA A 1 35 ? -2.834 -2.598 0.542 1.00 0.00 35 ALA A CA 14
ATOM 21042 C C . ALA A 1 35 ? -4.329 -2.314 0.434 1.00 0.00 35 ALA A C 14
ATOM 21043 O O . ALA A 1 35 ? -5.156 -3.113 0.872 1.00 0.00 35 ALA A O 14
ATOM 21050 N N . SER A 1 36 ? -4.668 -1.169 -0.150 1.00 0.00 36 SER A N 14
ATOM 21051 C CA . SER A 1 36 ? -6.063 -0.777 -0.312 1.00 0.00 36 SER A CA 14
ATOM 21052 C C . SER A 1 36 ? -6.867 -1.891 -0.976 1.00 0.00 36 SER A C 14
ATOM 21053 O O . SER A 1 36 ? -7.985 -2.197 -0.562 1.00 0.00 36 SER A O 14
ATOM 21061 N N . PHE A 1 37 ? -6.288 -2.494 -2.009 1.00 0.00 37 PHE A N 14
ATOM 21062 C CA . PHE A 1 37 ? -6.950 -3.573 -2.733 1.00 0.00 37 PHE A CA 14
ATOM 21063 C C . PHE A 1 37 ? -7.009 -4.841 -1.885 1.00 0.00 37 PHE A C 14
ATOM 21064 O O . PHE A 1 37 ? -8.031 -5.524 -1.840 1.00 0.00 37 PHE A O 14
ATOM 21081 N N . VAL A 1 38 ? -5.903 -5.148 -1.214 1.00 0.00 38 VAL A N 14
ATOM 21082 C CA . VAL A 1 38 ? -5.828 -6.333 -0.367 1.00 0.00 38 VAL A CA 14
ATOM 21083 C C . VAL A 1 38 ? -6.815 -6.244 0.791 1.00 0.00 38 VAL A C 14
ATOM 21084 O O . VAL A 1 38 ? -7.243 -7.262 1.335 1.00 0.00 38 VAL A O 14
ATOM 21097 N N . CYS A 1 39 ? -7.172 -5.020 1.164 1.00 0.00 39 CYS A N 14
ATOM 21098 C CA . CYS A 1 39 ? -8.110 -4.797 2.259 1.00 0.00 39 CYS A CA 14
ATOM 21099 C C . CYS A 1 39 ? -9.551 -4.875 1.765 1.00 0.00 39 CYS A C 14
ATOM 21100 O O . CYS A 1 39 ? -10.374 -5.592 2.334 1.00 0.00 39 CYS A O 14
ATOM 21108 N N . ARG A 1 40 ? -9.849 -4.131 0.705 1.00 0.00 40 ARG A N 14
ATOM 21109 C CA . ARG A 1 40 ? -11.191 -4.114 0.136 1.00 0.00 40 ARG A CA 14
ATOM 21110 C C . ARG A 1 40 ? -11.562 -5.484 -0.423 1.00 0.00 40 ARG A C 14
ATOM 21111 O O . ARG A 1 40 ? -12.668 -5.976 -0.200 1.00 0.00 40 ARG A O 14
ATOM 21132 N N . GLN A 1 41 ? -10.631 -6.094 -1.149 1.00 0.00 41 GLN A N 14
ATOM 21133 C CA . GLN A 1 41 ? -10.861 -7.406 -1.740 1.00 0.00 41 GLN A CA 14
ATOM 21134 C C . GLN A 1 41 ? -10.861 -8.493 -0.670 1.00 0.00 41 GLN A C 14
ATOM 21135 O O . GLN A 1 41 ? -11.513 -9.526 -0.820 1.00 0.00 41 GLN A O 14
ATOM 21149 N N . GLY A 1 42 ? -10.124 -8.253 0.410 1.00 0.00 42 GLY A N 14
ATOM 21150 C CA . GLY A 1 42 ? -10.052 -9.221 1.489 1.00 0.00 42 GLY A CA 14
ATOM 21151 C C . GLY A 1 42 ? -8.674 -9.836 1.626 1.00 0.00 42 GLY A C 14
ATOM 21152 O O . GLY A 1 42 ? -7.842 -9.719 0.726 1.00 0.00 42 GLY A O 14
ATOM 21156 N N . ALA A 1 43 ? -8.430 -10.494 2.755 1.00 0.00 43 ALA A N 14
ATOM 21157 C CA . ALA A 1 43 ? -7.143 -11.130 3.005 1.00 0.00 43 ALA A CA 14
ATOM 21158 C C . ALA A 1 43 ? -6.781 -12.097 1.883 1.00 0.00 43 ALA A C 14
ATOM 21159 O O . ALA A 1 43 ? -5.622 -12.184 1.478 1.00 0.00 43 ALA A O 14
ATOM 21166 N N . GLN A 1 44 ? -7.779 -12.821 1.388 1.00 0.00 44 GLN A N 14
ATOM 21167 C CA . GLN A 1 44 ? -7.563 -13.783 0.313 1.00 0.00 44 GLN A CA 14
ATOM 21168 C C . GLN A 1 44 ? -6.833 -13.136 -0.859 1.00 0.00 44 GLN A C 14
ATOM 21169 O O . GLN A 1 44 ? -6.035 -13.781 -1.539 1.00 0.00 44 GLN A O 14
ATOM 21183 N N . PHE A 1 45 ? -7.113 -11.858 -1.090 1.00 0.00 45 PHE A N 14
ATOM 21184 C CA . PHE A 1 45 ? -6.483 -11.123 -2.182 1.00 0.00 45 PHE A CA 14
ATOM 21185 C C . PHE A 1 45 ? -4.965 -11.261 -2.126 1.00 0.00 45 PHE A C 14
ATOM 21186 O O . PHE A 1 45 ? -4.325 -11.592 -3.123 1.00 0.00 45 PHE A O 14
ATOM 21203 N N . GLU A 1 46 ? -4.396 -11.004 -0.952 1.00 0.00 46 GLU A N 14
ATOM 21204 C CA . GLU A 1 46 ? -2.953 -11.098 -0.766 1.00 0.00 46 GLU A CA 14
ATOM 21205 C C . GLU A 1 46 ? -2.429 -12.447 -1.248 1.00 0.00 46 GLU A C 14
ATOM 21206 O O . GLU A 1 46 ? -1.345 -12.534 -1.825 1.00 0.00 46 GLU A O 14
ATOM 21218 N N . ILE A 1 47 ? -3.207 -13.497 -1.008 1.00 0.00 47 ILE A N 14
ATOM 21219 C CA . ILE A 1 47 ? -2.822 -14.842 -1.417 1.00 0.00 47 ILE A CA 14
ATOM 21220 C C . ILE A 1 47 ? -2.761 -14.958 -2.937 1.00 0.00 47 ILE A C 14
ATOM 21221 O O . ILE A 1 47 ? -1.745 -15.367 -3.498 1.00 0.00 47 ILE A O 14
ATOM 21237 N N . MET A 1 48 ? -3.855 -14.592 -3.597 1.00 0.00 48 MET A N 14
ATOM 21238 C CA . MET A 1 48 ? -3.925 -14.651 -5.052 1.00 0.00 48 MET A CA 14
ATOM 21239 C C . MET A 1 48 ? -2.763 -13.890 -5.684 1.00 0.00 48 MET A C 14
ATOM 21240 O O . MET A 1 48 ? -2.157 -14.353 -6.651 1.00 0.00 48 MET A O 14
ATOM 21254 N N . LEU A 1 49 ? -2.459 -12.721 -5.132 1.00 0.00 49 LEU A N 14
ATOM 21255 C CA . LEU A 1 49 ? -1.370 -11.895 -5.641 1.00 0.00 49 LEU A CA 14
ATOM 21256 C C . LEU A 1 49 ? -0.021 -12.568 -5.409 1.00 0.00 49 LEU A C 14
ATOM 21257 O O . LEU A 1 49 ? 0.748 -12.782 -6.346 1.00 0.00 49 LEU A O 14
ATOM 21273 N N . LYS A 1 50 ? 0.259 -12.901 -4.153 1.00 0.00 50 LYS A N 14
ATOM 21274 C CA . LYS A 1 50 ? 1.513 -13.553 -3.796 1.00 0.00 50 LYS A CA 14
ATOM 21275 C C . LYS A 1 50 ? 1.676 -14.869 -4.550 1.00 0.00 50 LYS A C 14
ATOM 21276 O O . LYS A 1 50 ? 2.790 -15.362 -4.721 1.00 0.00 50 LYS A O 14
ATOM 21295 N N . ALA A 1 51 ? 0.559 -15.430 -4.999 1.00 0.00 51 ALA A N 14
ATOM 21296 C CA . ALA A 1 51 ? 0.579 -16.687 -5.738 1.00 0.00 51 ALA A CA 14
ATOM 21297 C C . ALA A 1 51 ? 0.801 -16.445 -7.227 1.00 0.00 51 ALA A C 14
ATOM 21298 O O . ALA A 1 51 ? 1.837 -16.817 -7.779 1.00 0.00 51 ALA A O 14
ATOM 21305 N N . LYS A 1 52 ? -0.178 -15.820 -7.872 1.00 0.00 52 LYS A N 14
ATOM 21306 C CA . LYS A 1 52 ? -0.090 -15.527 -9.298 1.00 0.00 52 LYS A CA 14
ATOM 21307 C C . LYS A 1 52 ? 1.153 -14.698 -9.607 1.00 0.00 52 LYS A C 14
ATOM 21308 O O . LYS A 1 52 ? 1.969 -15.077 -10.447 1.00 0.00 52 LYS A O 14
ATOM 21327 N N . GLN A 1 53 ? 1.290 -13.567 -8.923 1.00 0.00 53 GLN A N 14
ATOM 21328 C CA . GLN A 1 53 ? 2.433 -12.686 -9.125 1.00 0.00 53 GLN A CA 14
ATOM 21329 C C . GLN A 1 53 ? 3.648 -13.183 -8.347 1.00 0.00 53 GLN A C 14
ATOM 21330 O O . GLN A 1 53 ? 4.203 -12.462 -7.519 1.00 0.00 53 GLN A O 14
ATOM 21344 N N . ALA A 1 54 ? 4.053 -14.418 -8.620 1.00 0.00 54 ALA A N 14
ATOM 21345 C CA . ALA A 1 54 ? 5.203 -15.011 -7.946 1.00 0.00 54 ALA A CA 14
ATOM 21346 C C . ALA A 1 54 ? 6.504 -14.632 -8.646 1.00 0.00 54 ALA A C 14
ATOM 21347 O O . ALA A 1 54 ? 7.570 -14.624 -8.031 1.00 0.00 54 ALA A O 14
ATOM 21354 N N . ARG A 1 55 ? 6.408 -14.321 -9.934 1.00 0.00 55 ARG A N 14
ATOM 21355 C CA . ARG A 1 55 ? 7.579 -13.944 -10.718 1.00 0.00 55 ARG A CA 14
ATOM 21356 C C . ARG A 1 55 ? 7.834 -12.442 -10.626 1.00 0.00 55 ARG A C 14
ATOM 21357 O O . ARG A 1 55 ? 8.963 -11.983 -10.793 1.00 0.00 55 ARG A O 14
ATOM 21378 N N . ASN A 1 56 ? 6.776 -11.683 -10.359 1.00 0.00 56 ASN A N 14
ATOM 21379 C CA . ASN A 1 56 ? 6.885 -10.233 -10.246 1.00 0.00 56 ASN A CA 14
ATOM 21380 C C . ASN A 1 56 ? 7.933 -9.845 -9.207 1.00 0.00 56 ASN A C 14
ATOM 21381 O O . ASN A 1 56 ? 8.229 -10.614 -8.292 1.00 0.00 56 ASN A O 14
ATOM 21392 N N . SER A 1 57 ? 8.491 -8.648 -9.355 1.00 0.00 57 SER A N 14
ATOM 21393 C CA . SER A 1 57 ? 9.508 -8.159 -8.431 1.00 0.00 57 SER A CA 14
ATOM 21394 C C . SER A 1 57 ? 8.967 -7.011 -7.585 1.00 0.00 57 SER A C 14
ATOM 21395 O O . SER A 1 57 ? 9.326 -6.865 -6.417 1.00 0.00 57 SER A O 14
ATOM 21403 N N . GLN A 1 58 ? 8.102 -6.199 -8.184 1.00 0.00 58 GLN A N 14
ATOM 21404 C CA . GLN A 1 58 ? 7.512 -5.063 -7.486 1.00 0.00 58 GLN A CA 14
ATOM 21405 C C . GLN A 1 58 ? 6.771 -5.519 -6.233 1.00 0.00 58 GLN A C 14
ATOM 21406 O O . GLN A 1 58 ? 6.573 -4.741 -5.299 1.00 0.00 58 GLN A O 14
ATOM 21420 N N . PHE A 1 59 ? 6.363 -6.784 -6.220 1.00 0.00 59 PHE A N 14
ATOM 21421 C CA . PHE A 1 59 ? 5.643 -7.343 -5.082 1.00 0.00 59 PHE A CA 14
ATOM 21422 C C . PHE A 1 59 ? 6.597 -8.068 -4.138 1.00 0.00 59 PHE A C 14
ATOM 21423 O O . PHE A 1 59 ? 6.233 -9.068 -3.519 1.00 0.00 59 PHE A O 14
ATOM 21440 N N . ASP A 1 60 ? 7.819 -7.558 -4.034 1.00 0.00 60 ASP A N 14
ATOM 21441 C CA . ASP A 1 60 ? 8.826 -8.156 -3.166 1.00 0.00 60 ASP A CA 14
ATOM 21442 C C . ASP A 1 60 ? 8.614 -7.731 -1.716 1.00 0.00 60 ASP A C 14
ATOM 21443 O O . ASP A 1 60 ? 9.141 -8.353 -0.793 1.00 0.00 60 ASP A O 14
ATOM 21452 N N . PHE A 1 61 ? 7.839 -6.669 -1.522 1.00 0.00 61 PHE A N 14
ATOM 21453 C CA . PHE A 1 61 ? 7.559 -6.160 -0.185 1.00 0.00 61 PHE A CA 14
ATOM 21454 C C . PHE A 1 61 ? 6.809 -7.197 0.646 1.00 0.00 61 PHE A C 14
ATOM 21455 O O . PHE A 1 61 ? 6.750 -7.103 1.872 1.00 0.00 61 PHE A O 14
ATOM 21472 N N . LEU A 1 62 ? 6.237 -8.187 -0.031 1.00 0.00 62 LEU A N 14
ATOM 21473 C CA . LEU A 1 62 ? 5.489 -9.243 0.643 1.00 0.00 62 LEU A CA 14
ATOM 21474 C C . LEU A 1 62 ? 6.431 -10.200 1.367 1.00 0.00 62 LEU A C 14
ATOM 21475 O O . LEU A 1 62 ? 6.056 -10.823 2.360 1.00 0.00 62 LEU A O 14
ATOM 21491 N N . ARG A 1 63 ? 7.657 -10.309 0.864 1.00 0.00 63 ARG A N 14
ATOM 21492 C CA . ARG A 1 63 ? 8.653 -11.189 1.463 1.00 0.00 63 ARG A CA 14
ATOM 21493 C C . ARG A 1 63 ? 8.790 -10.916 2.958 1.00 0.00 63 ARG A C 14
ATOM 21494 O O . ARG A 1 63 ? 8.984 -9.774 3.376 1.00 0.00 63 ARG A O 14
ATOM 21515 N N . PHE A 1 64 ? 8.688 -11.972 3.759 1.00 0.00 64 PHE A N 14
ATOM 21516 C CA . PHE A 1 64 ? 8.799 -11.846 5.207 1.00 0.00 64 PHE A CA 14
ATOM 21517 C C . PHE A 1 64 ? 10.160 -11.279 5.601 1.00 0.00 64 PHE A C 14
ATOM 21518 O O . PHE A 1 64 ? 10.314 -10.695 6.674 1.00 0.00 64 PHE A O 14
ATOM 21535 N N . ASP A 1 65 ? 11.143 -11.456 4.726 1.00 0.00 65 ASP A N 14
ATOM 21536 C CA . ASP A 1 65 ? 1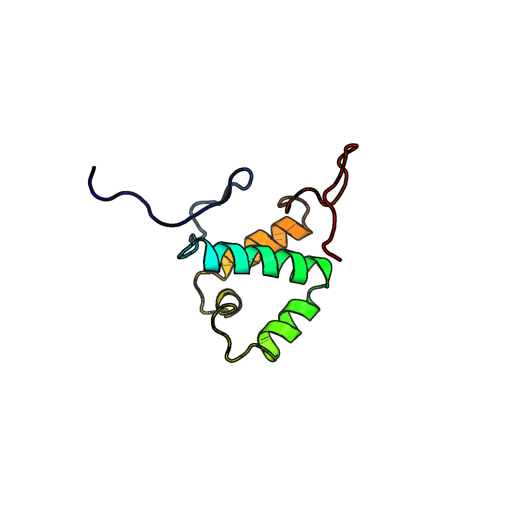2.492 -10.962 4.980 1.00 0.00 65 ASP A CA 14
ATOM 21537 C C . ASP A 1 65 ? 12.769 -9.698 4.172 1.00 0.00 65 ASP A C 14
ATOM 21538 O O . ASP A 1 65 ? 13.892 -9.472 3.719 1.00 0.00 65 ASP A O 14
ATOM 21547 N N . HIS A 1 66 ? 11.738 -8.877 3.995 1.00 0.00 66 HIS A N 14
ATOM 21548 C CA . HIS A 1 66 ? 11.871 -7.636 3.241 1.00 0.00 66 HIS A CA 14
ATOM 21549 C C . HIS A 1 66 ? 11.886 -6.431 4.176 1.00 0.00 66 HIS A C 14
ATOM 21550 O O . HIS A 1 66 ? 11.539 -6.541 5.352 1.00 0.00 66 HIS A O 14
ATOM 21564 N N . TYR A 1 67 ? 12.290 -5.282 3.646 1.00 0.00 67 TYR A N 14
ATOM 21565 C CA . TYR A 1 67 ? 12.353 -4.057 4.435 1.00 0.00 67 TYR A CA 14
ATOM 21566 C C . TYR A 1 67 ? 11.037 -3.289 4.354 1.00 0.00 67 TYR A C 14
ATOM 21567 O O . TYR A 1 67 ? 10.951 -2.134 4.773 1.00 0.00 67 TYR A O 14
ATOM 21585 N N . LEU A 1 68 ? 10.012 -3.939 3.813 1.00 0.00 68 LEU A N 14
ATOM 21586 C CA . LEU A 1 68 ? 8.699 -3.320 3.678 1.00 0.00 68 LEU A CA 14
ATOM 21587 C C . LEU A 1 68 ? 7.629 -4.153 4.377 1.00 0.00 68 LEU A C 14
ATOM 21588 O O . LEU A 1 68 ? 6.441 -3.842 4.305 1.00 0.00 68 LEU A O 14
ATOM 21604 N N . ASN A 1 69 ? 8.060 -5.211 5.055 1.00 0.00 69 ASN A N 14
ATOM 21605 C CA . ASN A 1 69 ? 7.139 -6.088 5.769 1.00 0.00 69 ASN A CA 14
ATOM 21606 C C . ASN A 1 69 ? 6.252 -5.289 6.719 1.00 0.00 69 ASN A C 14
ATOM 21607 O O . ASN A 1 69 ? 5.024 -5.362 6.670 1.00 0.00 69 ASN A O 14
ATOM 21618 N N . PRO A 1 70 ? 6.887 -4.506 7.603 1.00 0.00 70 PRO A N 14
ATOM 21619 C CA . PRO A 1 70 ? 6.176 -3.676 8.580 1.00 0.00 70 PRO A CA 14
ATOM 21620 C C . PRO A 1 70 ? 5.443 -2.510 7.926 1.00 0.00 70 PRO A C 14
ATOM 21621 O O . PRO A 1 70 ? 4.341 -2.147 8.337 1.00 0.00 70 PRO A O 14
ATOM 21632 N N . TYR A 1 71 ? 6.062 -1.926 6.906 1.00 0.00 71 TYR A N 14
ATOM 21633 C CA . TYR A 1 71 ? 5.469 -0.799 6.196 1.00 0.00 71 TYR A CA 14
ATOM 21634 C C . TYR A 1 71 ? 4.157 -1.203 5.531 1.00 0.00 71 TYR A C 14
ATOM 21635 O O . TYR A 1 71 ? 3.122 -0.568 5.737 1.00 0.00 71 TYR A O 14
ATOM 21653 N N . TYR A 1 72 ? 4.207 -2.265 4.734 1.00 0.00 72 TYR A N 14
ATOM 21654 C CA . TYR A 1 72 ? 3.023 -2.754 4.037 1.00 0.00 72 TYR A CA 14
ATOM 21655 C C . TYR A 1 72 ? 1.979 -3.260 5.027 1.00 0.00 72 TYR A C 14
ATOM 21656 O O . TYR A 1 72 ? 0.799 -2.919 4.933 1.00 0.00 72 TYR A O 14
ATOM 21674 N N . LYS A 1 73 ? 2.421 -4.077 5.978 1.00 0.00 73 LYS A N 14
ATOM 21675 C CA . LYS A 1 73 ? 1.527 -4.631 6.988 1.00 0.00 73 LYS A CA 14
ATOM 21676 C C . LYS A 1 73 ? 0.864 -3.520 7.795 1.00 0.00 73 LYS A C 14
ATOM 21677 O O . LYS A 1 73 ? -0.296 -3.635 8.191 1.00 0.00 73 LYS A O 14
ATOM 21696 N N . PHE A 1 74 ? 1.606 -2.444 8.034 1.00 0.00 74 PHE A N 14
ATOM 21697 C CA . PHE A 1 74 ? 1.089 -1.311 8.794 1.00 0.00 74 PHE A CA 14
ATOM 21698 C C . PHE A 1 74 ? 0.000 -0.584 8.011 1.00 0.00 74 PHE A C 14
ATOM 21699 O O . PHE A 1 74 ? -1.133 -0.455 8.477 1.00 0.00 74 PHE A O 14
ATOM 21716 N N . ILE A 1 75 ? 0.351 -0.109 6.821 1.00 0.00 75 ILE A N 14
ATOM 21717 C CA . ILE A 1 75 ? -0.596 0.605 5.974 1.00 0.00 75 ILE A CA 14
ATOM 21718 C C . ILE A 1 75 ? -1.882 -0.194 5.791 1.00 0.00 75 ILE A C 14
ATOM 21719 O O . ILE A 1 75 ? -2.980 0.335 5.956 1.00 0.00 75 ILE A O 14
ATOM 21735 N N . GLN A 1 76 ? -1.736 -1.471 5.452 1.00 0.00 76 GLN A N 14
ATOM 21736 C CA . GLN A 1 76 ? -2.886 -2.343 5.249 1.00 0.00 76 GLN A CA 14
ATOM 21737 C C . GLN A 1 76 ? -3.717 -2.454 6.523 1.00 0.00 76 GLN A C 14
ATOM 21738 O O . GLN A 1 76 ? -4.923 -2.209 6.515 1.00 0.00 76 GLN A O 14
ATOM 21752 N N . LYS A 1 77 ? -3.063 -2.827 7.619 1.00 0.00 77 LYS A N 14
ATOM 21753 C CA . LYS A 1 77 ? -3.740 -2.970 8.902 1.00 0.00 77 LYS A CA 14
ATOM 21754 C C . LYS A 1 77 ? -4.484 -1.691 9.271 1.00 0.00 77 LYS A C 14
ATOM 21755 O O . LYS A 1 77 ? -5.578 -1.738 9.832 1.00 0.00 77 LYS A O 14
ATOM 21774 N N . ALA A 1 78 ? -3.884 -0.549 8.951 1.00 0.00 78 ALA A N 14
ATOM 21775 C CA . ALA A 1 78 ? -4.492 0.742 9.246 1.00 0.00 78 ALA A CA 14
ATOM 21776 C C . ALA A 1 78 ? -5.698 0.999 8.348 1.00 0.00 78 ALA A C 14
ATOM 21777 O O . ALA A 1 78 ? -6.694 1.575 8.782 1.00 0.00 78 ALA A O 14
ATOM 21784 N N . MET A 1 79 ? -5.599 0.568 7.095 1.00 0.00 79 MET A N 14
ATOM 21785 C CA . MET A 1 79 ? -6.683 0.752 6.136 1.00 0.00 79 MET A CA 14
ATOM 21786 C C . MET A 1 79 ? -7.905 -0.070 6.534 1.00 0.00 79 MET A C 14
ATOM 21787 O O . MET A 1 79 ? -9.042 0.383 6.397 1.00 0.00 79 MET A O 14
ATOM 21801 N N . LYS A 1 80 ? -7.664 -1.280 7.028 1.00 0.00 80 LYS A N 14
ATOM 21802 C CA . LYS A 1 80 ? -8.744 -2.165 7.447 1.00 0.00 80 LYS A CA 14
ATOM 21803 C C . LYS A 1 80 ? -9.230 -1.805 8.847 1.00 0.00 80 LYS A C 14
ATOM 21804 O O . LYS A 1 80 ? -10.411 -1.952 9.161 1.00 0.00 80 LYS A O 14
ATOM 21823 N N . GLU A 1 81 ? -8.312 -1.331 9.684 1.00 0.00 81 GLU A N 14
ATOM 21824 C CA . GLU A 1 81 ? -8.649 -0.950 11.050 1.00 0.00 81 GLU A CA 14
ATOM 21825 C C . GLU A 1 81 ? -9.534 0.293 11.066 1.00 0.00 81 GLU A C 14
ATOM 21826 O O . GLU A 1 81 ? -10.276 0.528 12.018 1.00 0.00 81 GLU A O 14
ATOM 21838 N N . GLY A 1 82 ? -9.448 1.087 10.003 1.00 0.00 82 GLY A N 14
ATOM 21839 C CA . GLY A 1 82 ? -10.245 2.297 9.914 1.00 0.00 82 GLY A CA 14
ATOM 21840 C C . GLY A 1 82 ? -9.462 3.536 10.301 1.00 0.00 82 GLY A C 14
ATOM 21841 O O . GLY A 1 82 ? -9.992 4.433 10.958 1.00 0.00 82 GLY A O 14
ATOM 21845 N N . ARG A 1 83 ? -8.198 3.587 9.894 1.00 0.00 83 ARG A N 14
ATOM 21846 C CA . ARG A 1 83 ? -7.341 4.724 10.205 1.00 0.00 83 ARG A CA 14
ATOM 21847 C C . ARG A 1 83 ? -6.912 5.447 8.931 1.00 0.00 83 ARG A C 14
ATOM 21848 O O . ARG A 1 83 ? -6.984 6.673 8.846 1.00 0.00 83 ARG A O 14
ATOM 21869 N N . TYR A 1 84 ? -6.466 4.678 7.943 1.00 0.00 84 TYR A N 14
ATOM 21870 C CA . TYR A 1 84 ? -6.023 5.245 6.675 1.00 0.00 84 TYR A CA 14
ATOM 21871 C C . TYR A 1 84 ? -7.215 5.616 5.798 1.00 0.00 84 TYR A C 14
ATOM 21872 O O . TYR A 1 84 ? -8.114 4.804 5.574 1.00 0.00 84 TYR A O 14
ATOM 21890 N N . THR A 1 85 ? -7.216 6.850 5.303 1.00 0.00 85 THR A N 14
ATOM 21891 C CA . THR A 1 85 ? -8.297 7.331 4.452 1.00 0.00 85 THR A CA 14
ATOM 21892 C C . THR A 1 85 ? -7.838 7.463 3.004 1.00 0.00 85 THR A C 14
ATOM 21893 O O . THR A 1 85 ? -6.841 8.125 2.716 1.00 0.00 85 THR A O 14
ATOM 21904 N N . VAL A 1 86 ? -8.572 6.829 2.095 1.00 0.00 86 VAL A N 14
ATOM 21905 C CA . VAL A 1 86 ? -8.242 6.877 0.676 1.00 0.00 86 VAL A CA 14
ATOM 21906 C C . VAL A 1 86 ? -9.443 7.318 -0.153 1.00 0.00 86 VAL A C 14
ATOM 21907 O O . VAL A 1 86 ? -10.549 6.802 0.014 1.00 0.00 86 VAL A O 14
ATOM 21920 N N . LEU A 1 87 ? -9.218 8.273 -1.048 1.00 0.00 87 LEU A N 14
ATOM 21921 C CA . LEU A 1 87 ? -10.282 8.784 -1.906 1.00 0.00 87 LEU A CA 14
ATOM 21922 C C . LEU A 1 87 ? -11.419 9.369 -1.073 1.00 0.00 87 LEU A C 14
ATOM 21923 O O . LEU A 1 87 ? -11.366 9.366 0.156 1.00 0.00 87 LEU A O 14
ATOM 21939 N N . ALA A 1 88 ? -12.446 9.869 -1.752 1.00 0.00 88 ALA A N 14
ATOM 21940 C CA . ALA A 1 88 ? -13.597 10.453 -1.076 1.00 0.00 88 ALA A CA 14
ATOM 21941 C C . ALA A 1 88 ? -14.726 9.437 -0.937 1.00 0.00 88 ALA A C 14
ATOM 21942 O O . ALA A 1 88 ? -15.899 9.804 -0.879 1.00 0.00 88 ALA A O 14
ATOM 21949 N N . GLU A 1 89 ? -14.363 8.159 -0.885 1.00 0.00 89 GLU A N 14
ATOM 21950 C CA . GLU A 1 89 ? -15.347 7.091 -0.754 1.00 0.00 89 GLU A CA 14
ATOM 21951 C C . GLU A 1 89 ? -15.418 6.590 0.685 1.00 0.00 89 GLU A C 14
ATOM 21952 O O . GLU A 1 89 ? -14.394 6.310 1.308 1.00 0.00 89 GLU A O 14
ATOM 21964 N N . ASN A 1 90 ? -16.635 6.479 1.208 1.00 0.00 90 ASN A N 14
ATOM 21965 C CA . ASN A 1 90 ? -16.841 6.012 2.574 1.00 0.00 90 ASN A CA 14
ATOM 21966 C C . ASN A 1 90 ? -18.116 5.181 2.679 1.00 0.00 90 ASN A C 14
ATOM 21967 O O . ASN A 1 90 ? -18.914 5.126 1.743 1.00 0.00 90 ASN A O 14
ATOM 21978 N N . LYS A 1 91 ? -18.302 4.536 3.826 1.00 0.00 91 LYS A N 14
ATOM 21979 C CA . LYS A 1 91 ? -19.481 3.709 4.056 1.00 0.00 91 LYS A CA 14
ATOM 21980 C C . LYS A 1 91 ? -20.543 4.479 4.835 1.00 0.00 91 LYS A C 14
ATOM 21981 O O . LYS A 1 91 ? -20.238 5.456 5.518 1.00 0.00 91 LYS A O 14
ATOM 22000 N N . SER A 1 92 ? -21.790 4.032 4.727 1.00 0.00 92 SER A N 14
ATOM 22001 C CA . SER A 1 92 ? -22.897 4.681 5.419 1.00 0.00 92 SER A CA 14
ATOM 22002 C C . SER A 1 92 ? -22.596 4.826 6.908 1.00 0.00 92 SER A C 14
ATOM 22003 O O . SER A 1 92 ? -22.590 5.933 7.446 1.00 0.00 92 SER A O 14
ATOM 22011 N N . ASP A 1 93 ? -22.348 3.700 7.567 1.00 0.00 93 ASP A N 14
ATOM 22012 C CA . ASP A 1 93 ? -22.046 3.700 8.994 1.00 0.00 93 ASP A CA 14
ATOM 22013 C C . ASP A 1 93 ? -23.210 4.273 9.796 1.00 0.00 93 ASP A C 14
ATOM 22014 O O . ASP A 1 93 ? -23.298 5.483 10.002 1.00 0.00 93 ASP A O 14
ATOM 22023 N N . GLU A 1 94 ? -24.102 3.395 10.245 1.00 0.00 94 GLU A N 14
ATOM 22024 C CA . GLU A 1 94 ? -25.262 3.815 11.022 1.00 0.00 94 GLU A CA 14
ATOM 22025 C C . GLU A 1 94 ? -25.222 3.215 12.425 1.00 0.00 94 GLU A C 14
ATOM 22026 O O . GLU A 1 94 ? -26.261 2.905 13.010 1.00 0.00 94 GLU A O 14
ATOM 22038 N N . LYS A 1 95 ? -24.017 3.053 12.959 1.00 0.00 95 LYS A N 14
ATOM 22039 C CA . LYS A 1 95 ? -23.839 2.491 14.293 1.00 0.00 95 LYS A CA 14
ATOM 22040 C C . LYS A 1 95 ? -22.631 3.110 14.988 1.00 0.00 95 LYS A C 14
ATOM 22041 O O . LYS A 1 95 ? -21.926 3.937 14.411 1.00 0.00 95 LYS A O 14
ATOM 22060 N N . LYS A 1 96 ? -22.398 2.705 16.232 1.00 0.00 96 LYS A N 14
ATOM 22061 C CA . LYS A 1 96 ? -21.274 3.217 17.006 1.00 0.00 96 LYS A CA 14
ATOM 22062 C C . LYS A 1 96 ? -20.166 2.174 17.113 1.00 0.00 96 LYS A C 14
ATOM 22063 O O . LYS A 1 96 ? -19.043 2.397 16.662 1.00 0.00 96 LYS A O 14
ATOM 22082 N N . LYS A 1 97 ? -20.490 1.033 17.712 1.00 0.00 97 LYS A N 14
ATOM 22083 C CA . LYS A 1 97 ? -19.524 -0.047 17.876 1.00 0.00 97 LYS A CA 14
ATOM 22084 C C . LYS A 1 97 ? -18.314 0.423 18.677 1.00 0.00 97 LYS A C 14
ATOM 22085 O O . LYS A 1 97 ? -17.385 1.013 18.127 1.00 0.00 97 LYS A O 14
ATOM 22104 N N . SER A 1 98 ? -18.332 0.155 19.979 1.00 0.00 98 SER A N 14
ATOM 22105 C CA . SER A 1 98 ? -17.237 0.553 20.856 1.00 0.00 98 SER A CA 14
ATOM 22106 C C . SER A 1 98 ? -16.737 -0.635 21.674 1.00 0.00 98 SER A C 14
ATOM 22107 O O . SER A 1 98 ? -17.481 -1.217 22.462 1.00 0.00 98 SER A O 14
ATOM 22115 N N . GLY A 1 99 ? -15.470 -0.988 21.480 1.00 0.00 99 GLY A N 14
ATOM 22116 C CA . GLY A 1 99 ? -14.892 -2.104 22.205 1.00 0.00 99 GLY A CA 14
ATOM 22117 C C . GLY A 1 99 ? -13.459 -1.842 22.625 1.00 0.00 99 GLY A C 14
ATOM 22118 O O . GLY A 1 99 ? -12.672 -1.283 21.860 1.00 0.00 99 GLY A O 14
ATOM 22122 N N . VAL A 1 100 ? -13.118 -2.246 23.845 1.00 0.00 100 VAL A N 14
ATOM 22123 C CA . VAL A 1 100 ? -11.770 -2.051 24.366 1.00 0.00 100 VAL A CA 14
ATOM 22124 C C . VAL A 1 100 ? -10.965 -3.344 24.304 1.00 0.00 100 VAL A C 14
ATOM 22125 O O . VAL A 1 100 ? -9.738 -3.320 24.210 1.00 0.00 100 VAL A O 14
ATOM 22138 N N . SER A 1 101 ? -11.664 -4.474 24.356 1.00 0.00 101 SER A N 14
ATOM 22139 C CA . SER A 1 101 ? -11.015 -5.778 24.309 1.00 0.00 101 SER A CA 14
ATOM 22140 C C . SER A 1 101 ? -11.884 -6.792 23.572 1.00 0.00 101 SER A C 14
ATOM 22141 O O . SER A 1 101 ? -13.053 -6.981 23.907 1.00 0.00 101 SER A O 14
ATOM 22149 N N . GLY A 1 1 ? 20.512 -0.109 -11.317 1.00 0.00 1 GLY A N 15
ATOM 22150 C CA . GLY A 1 1 ? 19.511 -0.221 -10.273 1.00 0.00 1 GLY A CA 15
ATOM 22151 C C . GLY A 1 1 ? 19.965 0.398 -8.966 1.00 0.00 1 GLY A C 15
ATOM 22152 O O . GLY A 1 1 ? 20.758 -0.193 -8.233 1.00 0.00 1 GLY A O 15
ATOM 22156 N N . SER A 1 2 ? 19.462 1.593 -8.672 1.00 0.00 2 SER A N 15
ATOM 22157 C CA . SER A 1 2 ? 19.825 2.295 -7.447 1.00 0.00 2 SER A CA 15
ATOM 22158 C C . SER A 1 2 ? 18.703 2.205 -6.417 1.00 0.00 2 SER A C 15
ATOM 22159 O O . SER A 1 2 ? 17.782 3.021 -6.413 1.00 0.00 2 SER A O 15
ATOM 22167 N N . SER A 1 3 ? 18.789 1.207 -5.543 1.00 0.00 3 SER A N 15
ATOM 22168 C CA . SER A 1 3 ? 17.780 1.007 -4.510 1.00 0.00 3 SER A CA 15
ATOM 22169 C C . SER A 1 3 ? 18.325 1.389 -3.137 1.00 0.00 3 SER A C 15
ATOM 22170 O O . SER A 1 3 ? 19.285 0.793 -2.649 1.00 0.00 3 SER A O 15
ATOM 22178 N N . GLY A 1 4 ? 17.705 2.390 -2.518 1.00 0.00 4 GLY A N 15
ATOM 22179 C CA . GLY A 1 4 ? 18.142 2.836 -1.208 1.00 0.00 4 GLY A CA 15
ATOM 22180 C C . GLY A 1 4 ? 18.934 4.126 -1.269 1.00 0.00 4 GLY A C 15
ATOM 22181 O O . GLY A 1 4 ? 20.157 4.119 -1.128 1.00 0.00 4 GLY A O 15
ATOM 22185 N N . SER A 1 5 ? 18.237 5.238 -1.482 1.00 0.00 5 SER A N 15
ATOM 22186 C CA . SER A 1 5 ? 18.884 6.542 -1.567 1.00 0.00 5 SER A CA 15
ATOM 22187 C C . SER A 1 5 ? 18.070 7.601 -0.829 1.00 0.00 5 SER A C 15
ATOM 22188 O O . SER A 1 5 ? 18.600 8.338 0.003 1.00 0.00 5 SER A O 15
ATOM 22196 N N . SER A 1 6 ? 16.780 7.670 -1.140 1.00 0.00 6 SER A N 15
ATOM 22197 C CA . SER A 1 6 ? 15.893 8.641 -0.510 1.00 0.00 6 SER A CA 15
ATOM 22198 C C . SER A 1 6 ? 14.632 7.963 0.016 1.00 0.00 6 SER A C 15
ATOM 22199 O O . SER A 1 6 ? 13.993 7.183 -0.688 1.00 0.00 6 SER A O 15
ATOM 22207 N N . GLY A 1 7 ? 14.278 8.268 1.261 1.00 0.00 7 GLY A N 15
ATOM 22208 C CA . GLY A 1 7 ? 13.095 7.681 1.862 1.00 0.00 7 GLY A CA 15
ATOM 22209 C C . GLY A 1 7 ? 11.909 8.624 1.849 1.00 0.00 7 GLY A C 15
ATOM 22210 O O . GLY A 1 7 ? 11.923 9.660 2.514 1.00 0.00 7 GLY A O 15
ATOM 22214 N N . VAL A 1 8 ? 10.879 8.267 1.089 1.00 0.00 8 VAL A N 15
ATOM 22215 C CA . VAL A 1 8 ? 9.679 9.089 0.991 1.00 0.00 8 VAL A CA 15
ATOM 22216 C C . VAL A 1 8 ? 8.561 8.536 1.867 1.00 0.00 8 VAL A C 15
ATOM 22217 O O . VAL A 1 8 ? 8.326 7.329 1.902 1.00 0.00 8 VAL A O 15
ATOM 22230 N N . ALA A 1 9 ? 7.873 9.428 2.573 1.00 0.00 9 ALA A N 15
ATOM 22231 C CA . ALA A 1 9 ? 6.777 9.029 3.447 1.00 0.00 9 ALA A CA 15
ATOM 22232 C C . ALA A 1 9 ? 5.461 9.653 2.997 1.00 0.00 9 ALA A C 15
ATOM 22233 O O . ALA A 1 9 ? 5.432 10.696 2.343 1.00 0.00 9 ALA A O 15
ATOM 22240 N N . PRO A 1 10 ? 4.344 9.002 3.354 1.00 0.00 10 PRO A N 15
ATOM 22241 C CA . PRO A 1 10 ? 3.003 9.476 2.997 1.00 0.00 10 PRO A CA 15
ATOM 22242 C C . PRO A 1 10 ? 2.619 10.747 3.745 1.00 0.00 10 PRO A C 15
ATOM 22243 O O . PRO A 1 10 ? 3.333 11.190 4.645 1.00 0.00 10 PRO A O 15
ATOM 22254 N N . LEU A 1 11 ? 1.486 11.330 3.369 1.00 0.00 11 LEU A N 15
ATOM 22255 C CA . LEU A 1 11 ? 1.005 12.551 4.006 1.00 0.00 11 LEU A CA 15
ATOM 22256 C C . LEU A 1 11 ? -0.210 12.267 4.883 1.00 0.00 11 LEU A C 15
ATOM 22257 O O . LEU A 1 11 ? -1.311 12.040 4.381 1.00 0.00 11 LEU A O 15
ATOM 22273 N N . GLY A 1 12 ? -0.004 12.282 6.196 1.00 0.00 12 GLY A N 15
ATOM 22274 C CA . GLY A 1 12 ? -1.092 12.026 7.121 1.00 0.00 12 GLY A CA 15
ATOM 22275 C C . GLY A 1 12 ? -0.735 10.984 8.163 1.00 0.00 12 GLY A C 15
ATOM 22276 O O . GLY A 1 12 ? -0.810 11.245 9.364 1.00 0.00 12 GLY A O 15
ATOM 22280 N N . LEU A 1 13 ? -0.347 9.800 7.703 1.00 0.00 13 LEU A N 15
ATOM 22281 C CA . LEU A 1 13 ? 0.022 8.713 8.604 1.00 0.00 13 LEU A CA 15
ATOM 22282 C C . LEU A 1 13 ? 1.479 8.836 9.038 1.00 0.00 13 LEU A C 15
ATOM 22283 O O . LEU A 1 13 ? 2.379 8.939 8.204 1.00 0.00 13 LEU A O 15
ATOM 22299 N N . SER A 1 14 ? 1.705 8.823 10.348 1.00 0.00 14 SER A N 15
ATOM 22300 C CA . SER A 1 14 ? 3.053 8.934 10.892 1.00 0.00 14 SER A CA 15
ATOM 22301 C C . SER A 1 14 ? 3.638 7.555 11.181 1.00 0.00 14 SER A C 15
ATOM 22302 O O . SER A 1 14 ? 3.336 6.942 12.205 1.00 0.00 14 SER A O 15
ATOM 22310 N N . VAL A 1 15 ? 4.477 7.073 10.270 1.00 0.00 15 VAL A N 15
ATOM 22311 C CA . VAL A 1 15 ? 5.106 5.767 10.426 1.00 0.00 15 VAL A CA 15
ATOM 22312 C C . VAL A 1 15 ? 6.275 5.833 11.403 1.00 0.00 15 VAL A C 15
ATOM 22313 O O . VAL A 1 15 ? 7.113 6.733 11.348 1.00 0.00 15 VAL A O 15
ATOM 22326 N N . PRO A 1 16 ? 6.334 4.856 12.321 1.00 0.00 16 PRO A N 15
ATOM 22327 C CA . PRO A 1 16 ? 7.396 4.780 13.329 1.00 0.00 16 PRO A CA 15
ATOM 22328 C C . PRO A 1 16 ? 8.748 4.424 12.720 1.00 0.00 16 PRO A C 15
ATOM 22329 O O . PRO A 1 16 ? 8.817 3.800 11.661 1.00 0.00 16 PRO A O 15
ATOM 22340 N N . SER A 1 17 ? 9.820 4.823 13.396 1.00 0.00 17 SER A N 15
ATOM 22341 C CA . SER A 1 17 ? 11.171 4.549 12.919 1.00 0.00 17 SER A CA 15
ATOM 22342 C C . SER A 1 17 ? 11.410 3.047 12.801 1.00 0.00 17 SER A C 15
ATOM 22343 O O . SER A 1 17 ? 12.236 2.599 12.005 1.00 0.00 17 SER A O 15
ATOM 22351 N N . ASP A 1 18 ? 10.683 2.274 13.600 1.00 0.00 18 ASP A N 15
ATOM 22352 C CA . ASP A 1 18 ? 10.814 0.822 13.586 1.00 0.00 18 ASP A CA 15
ATOM 22353 C C . ASP A 1 18 ? 10.619 0.272 12.176 1.00 0.00 18 ASP A C 15
ATOM 22354 O O . ASP A 1 18 ? 11.150 -0.784 11.831 1.00 0.00 18 ASP A O 15
ATOM 22363 N N . VAL A 1 19 ? 9.852 0.995 11.366 1.00 0.00 19 VAL A N 15
ATOM 22364 C CA . VAL A 1 19 ? 9.586 0.580 9.993 1.00 0.00 19 VAL A CA 15
ATOM 22365 C C . VAL A 1 19 ? 10.533 1.269 9.018 1.00 0.00 19 VAL A C 15
ATOM 22366 O O . VAL A 1 19 ? 10.908 2.425 9.213 1.00 0.00 19 VAL A O 15
ATOM 22379 N N . GLU A 1 20 ? 10.916 0.552 7.966 1.00 0.00 20 GLU A N 15
ATOM 22380 C CA . GLU A 1 20 ? 11.820 1.095 6.959 1.00 0.00 20 GLU A CA 15
ATOM 22381 C C . GLU A 1 20 ? 11.040 1.760 5.829 1.00 0.00 20 GLU A C 15
ATOM 22382 O O . GLU A 1 20 ? 10.109 1.175 5.274 1.00 0.00 20 GLU A O 15
ATOM 22394 N N . LEU A 1 21 ? 11.425 2.987 5.494 1.00 0.00 21 LEU A N 15
ATOM 22395 C CA . LEU A 1 21 ? 10.762 3.733 4.431 1.00 0.00 21 LEU A CA 15
ATOM 22396 C C . LEU A 1 21 ? 11.009 3.083 3.073 1.00 0.00 21 LEU A C 15
ATOM 22397 O O . LEU A 1 21 ? 11.953 2.315 2.888 1.00 0.00 21 LEU A O 15
ATOM 22413 N N . PRO A 1 22 ? 10.143 3.399 2.099 1.00 0.00 22 PRO A N 15
ATOM 22414 C CA . PRO A 1 22 ? 10.249 2.859 0.740 1.00 0.00 22 PRO A CA 15
ATOM 22415 C C . PRO A 1 22 ? 11.451 3.416 -0.014 1.00 0.00 22 PRO A C 15
ATOM 22416 O O . PRO A 1 22 ? 12.020 4.445 0.351 1.00 0.00 22 PRO A O 15
ATOM 22427 N N . PRO A 1 23 ? 11.849 2.723 -1.091 1.00 0.00 23 PRO A N 15
ATOM 22428 C CA . PRO A 1 23 ? 12.988 3.131 -1.919 1.00 0.00 23 PRO A CA 15
ATOM 22429 C C . PRO A 1 23 ? 12.698 4.396 -2.719 1.00 0.00 23 PRO A C 15
ATOM 22430 O O . PRO A 1 23 ? 13.500 5.331 -2.734 1.00 0.00 23 PRO A O 15
ATOM 22441 N N . THR A 1 24 ? 11.547 4.421 -3.383 1.00 0.00 24 THR A N 15
ATOM 22442 C CA . THR A 1 24 ? 11.152 5.572 -4.186 1.00 0.00 24 THR A CA 15
ATOM 22443 C C . THR A 1 24 ? 9.636 5.726 -4.217 1.00 0.00 24 THR A C 15
ATOM 22444 O O . THR A 1 24 ? 8.903 4.845 -3.767 1.00 0.00 24 THR A O 15
ATOM 22455 N N . ALA A 1 25 ? 9.171 6.850 -4.751 1.00 0.00 25 ALA A N 15
ATOM 22456 C CA . ALA A 1 25 ? 7.741 7.118 -4.843 1.00 0.00 25 ALA A CA 15
ATOM 22457 C C . ALA A 1 25 ? 7.004 5.952 -5.492 1.00 0.00 25 ALA A C 15
ATOM 22458 O O . ALA A 1 25 ? 5.895 5.602 -5.087 1.00 0.00 25 ALA A O 15
ATOM 22465 N N . LYS A 1 26 ? 7.627 5.352 -6.501 1.00 0.00 26 LYS A N 15
ATOM 22466 C CA . LYS A 1 26 ? 7.032 4.224 -7.206 1.00 0.00 26 LYS A CA 15
ATOM 22467 C C . LYS A 1 26 ? 6.636 3.120 -6.231 1.00 0.00 26 LYS A C 15
ATOM 22468 O O . LYS A 1 26 ? 5.458 2.790 -6.098 1.00 0.00 26 LYS A O 15
ATOM 22487 N N . MET A 1 27 ? 7.627 2.554 -5.550 1.00 0.00 27 MET A N 15
ATOM 22488 C CA . MET A 1 27 ? 7.381 1.489 -4.585 1.00 0.00 27 MET A CA 15
ATOM 22489 C C . MET A 1 27 ? 6.380 1.938 -3.524 1.00 0.00 27 MET A C 15
ATOM 22490 O O . MET A 1 27 ? 5.443 1.210 -3.194 1.00 0.00 27 MET A O 15
ATOM 22504 N N . HIS A 1 28 ? 6.586 3.139 -2.993 1.00 0.00 28 HIS A N 15
ATOM 22505 C CA . HIS A 1 28 ? 5.700 3.684 -1.970 1.00 0.00 28 HIS A CA 15
ATOM 22506 C C . HIS A 1 28 ? 4.246 3.637 -2.429 1.00 0.00 28 HIS A C 15
ATOM 22507 O O . HIS A 1 28 ? 3.346 3.342 -1.643 1.00 0.00 28 HIS A O 15
ATOM 22521 N N . ALA A 1 29 ? 4.024 3.931 -3.706 1.00 0.00 29 ALA A N 15
ATOM 22522 C CA . ALA A 1 29 ? 2.679 3.922 -4.269 1.00 0.00 29 ALA A CA 15
ATOM 22523 C C . ALA A 1 29 ? 2.154 2.497 -4.413 1.00 0.00 29 ALA A C 15
ATOM 22524 O O . ALA A 1 29 ? 1.017 2.205 -4.041 1.00 0.00 29 ALA A O 15
ATOM 22531 N N . ILE A 1 30 ? 2.989 1.616 -4.954 1.00 0.00 30 ILE A N 15
ATOM 22532 C CA . ILE A 1 30 ? 2.608 0.222 -5.146 1.00 0.00 30 ILE A CA 15
ATOM 22533 C C . ILE A 1 30 ? 2.098 -0.392 -3.846 1.00 0.00 30 ILE A C 15
ATOM 22534 O O . ILE A 1 30 ? 1.044 -1.028 -3.821 1.00 0.00 30 ILE A O 15
ATOM 22550 N N . ILE A 1 31 ? 2.852 -0.197 -2.770 1.00 0.00 31 ILE A N 15
ATOM 22551 C CA . ILE A 1 31 ? 2.475 -0.729 -1.467 1.00 0.00 31 ILE A CA 15
ATOM 22552 C C . ILE A 1 31 ? 1.090 -0.241 -1.053 1.00 0.00 31 ILE A C 15
ATOM 22553 O O . ILE A 1 31 ? 0.172 -1.038 -0.866 1.00 0.00 31 ILE A O 15
ATOM 22569 N N . GLU A 1 32 ? 0.949 1.074 -0.914 1.00 0.00 32 GLU A N 15
ATOM 22570 C CA . GLU A 1 32 ? -0.324 1.668 -0.524 1.00 0.00 32 GLU A CA 15
ATOM 22571 C C . GLU A 1 32 ? -1.453 1.173 -1.424 1.00 0.00 32 GLU A C 15
ATOM 22572 O O . GLU A 1 32 ? -2.461 0.655 -0.944 1.00 0.00 32 GLU A O 15
ATOM 22584 N N . ARG A 1 33 ? -1.276 1.339 -2.730 1.00 0.00 33 ARG A N 15
ATOM 22585 C CA . ARG A 1 33 ? -2.280 0.912 -3.697 1.00 0.00 33 ARG A CA 15
ATOM 22586 C C . ARG A 1 33 ? -2.657 -0.551 -3.480 1.00 0.00 33 ARG A C 15
ATOM 22587 O O . ARG A 1 33 ? -3.838 -0.901 -3.446 1.00 0.00 33 ARG A O 15
ATOM 22608 N N . THR A 1 34 ? -1.647 -1.402 -3.332 1.00 0.00 34 THR A N 15
ATOM 22609 C CA . THR A 1 34 ? -1.871 -2.826 -3.120 1.00 0.00 34 THR A CA 15
ATOM 22610 C C . THR A 1 34 ? -2.655 -3.073 -1.836 1.00 0.00 34 THR A C 15
ATOM 22611 O O . THR A 1 34 ? -3.590 -3.873 -1.813 1.00 0.00 34 THR A O 15
ATOM 22622 N N . ALA A 1 35 ? -2.269 -2.381 -0.769 1.00 0.00 35 ALA A N 15
ATOM 22623 C CA . ALA A 1 35 ? -2.938 -2.524 0.518 1.00 0.00 35 ALA A CA 15
ATOM 22624 C C . ALA A 1 35 ? -4.428 -2.222 0.398 1.00 0.00 35 ALA A C 15
ATOM 22625 O O . ALA A 1 35 ? -5.267 -2.987 0.874 1.00 0.00 35 ALA A O 15
ATOM 22632 N N . SER A 1 36 ? -4.751 -1.101 -0.240 1.00 0.00 36 SER A N 15
ATOM 22633 C CA . SER A 1 36 ? -6.140 -0.696 -0.418 1.00 0.00 36 SER A CA 15
ATOM 22634 C C . SER A 1 36 ? -6.946 -1.800 -1.095 1.00 0.00 36 SER A C 15
ATOM 22635 O O . SER A 1 36 ? -8.086 -2.072 -0.719 1.00 0.00 36 SER A O 15
ATOM 22643 N N . PHE A 1 37 ? -6.345 -2.432 -2.097 1.00 0.00 37 PHE A N 15
ATOM 22644 C CA . PHE A 1 37 ? -7.006 -3.507 -2.830 1.00 0.00 37 PHE A CA 15
ATOM 22645 C C . PHE A 1 37 ? -7.089 -4.772 -1.981 1.00 0.00 37 PHE A C 15
ATOM 22646 O O . PHE A 1 37 ? -8.112 -5.457 -1.966 1.00 0.00 37 PHE A O 15
ATOM 22663 N N . VAL A 1 38 ? -6.004 -5.077 -1.276 1.00 0.00 38 VAL A N 15
ATOM 22664 C CA . VAL A 1 38 ? -5.953 -6.259 -0.424 1.00 0.00 38 VAL A CA 15
ATOM 22665 C C . VAL A 1 38 ? -6.930 -6.139 0.741 1.00 0.00 38 VAL A C 15
ATOM 22666 O O . VAL A 1 38 ? -7.371 -7.144 1.300 1.00 0.00 38 VAL A O 15
ATOM 22679 N N . CYS A 1 39 ? -7.264 -4.905 1.101 1.00 0.00 39 CYS A N 15
ATOM 22680 C CA . CYS A 1 39 ? -8.189 -4.654 2.200 1.00 0.00 39 CYS A CA 15
ATOM 22681 C C . CYS A 1 39 ? -9.633 -4.659 1.708 1.00 0.00 39 CYS A C 15
ATOM 22682 O O . CYS A 1 39 ? -10.513 -5.240 2.343 1.00 0.00 39 CYS A O 15
ATOM 22690 N N . ARG A 1 40 ? -9.869 -4.007 0.574 1.00 0.00 40 ARG A N 15
ATOM 22691 C CA . ARG A 1 40 ? -11.206 -3.934 -0.001 1.00 0.00 40 ARG A CA 15
ATOM 22692 C C . ARG A 1 40 ? -11.634 -5.291 -0.554 1.00 0.00 40 ARG A C 15
ATOM 22693 O O . ARG A 1 40 ? -12.759 -5.736 -0.328 1.00 0.00 40 ARG A O 15
ATOM 22714 N N . GLN A 1 41 ? -10.730 -5.941 -1.279 1.00 0.00 41 GLN A N 15
ATOM 22715 C CA . GLN A 1 41 ? -11.015 -7.245 -1.865 1.00 0.00 41 GLN A CA 15
ATOM 22716 C C . GLN A 1 41 ? -11.058 -8.327 -0.791 1.00 0.00 41 GLN A C 15
ATOM 22717 O O . GLN A 1 41 ? -11.828 -9.281 -0.887 1.00 0.00 41 GLN A O 15
ATOM 22731 N N . GLY A 1 42 ? -10.224 -8.171 0.233 1.00 0.00 42 GLY A N 15
ATOM 22732 C CA . GLY A 1 42 ? -10.182 -9.142 1.311 1.00 0.00 42 GLY A CA 15
ATOM 22733 C C . GLY A 1 42 ? -8.807 -9.756 1.485 1.00 0.00 42 GLY A C 15
ATOM 22734 O O . GLY A 1 42 ? -7.935 -9.592 0.632 1.00 0.00 42 GLY A O 15
ATOM 22738 N N . ALA A 1 43 ? -8.613 -10.464 2.593 1.00 0.00 43 ALA A N 15
ATOM 22739 C CA . ALA A 1 43 ? -7.335 -11.104 2.875 1.00 0.00 43 ALA A CA 15
ATOM 22740 C C . ALA A 1 43 ? -6.939 -12.059 1.754 1.00 0.00 43 ALA A C 15
ATOM 22741 O O . ALA A 1 43 ? -5.764 -12.166 1.404 1.00 0.00 43 ALA A O 15
ATOM 22748 N N . GLN A 1 44 ? -7.927 -12.750 1.195 1.00 0.00 44 GLN A N 15
ATOM 22749 C CA . GLN A 1 44 ? -7.680 -13.697 0.114 1.00 0.00 44 GLN A CA 15
ATOM 22750 C C . GLN A 1 44 ? -6.879 -13.045 -1.008 1.00 0.00 44 GLN A C 15
ATOM 22751 O O . GLN A 1 44 ? -6.055 -13.693 -1.654 1.00 0.00 44 GLN A O 15
ATOM 22765 N N . PHE A 1 45 ? -7.127 -11.759 -1.235 1.00 0.00 45 PHE A N 15
ATOM 22766 C CA . PHE A 1 45 ? -6.430 -11.020 -2.281 1.00 0.00 45 PHE A CA 15
ATOM 22767 C C . PHE A 1 45 ? -4.919 -11.183 -2.147 1.00 0.00 45 PHE A C 15
ATOM 22768 O O . PHE A 1 45 ? -4.235 -11.536 -3.107 1.00 0.00 45 PHE A O 15
ATOM 22785 N N . GLU A 1 46 ? -4.405 -10.922 -0.949 1.00 0.00 46 GLU A N 15
ATOM 22786 C CA . GLU A 1 46 ? -2.975 -11.038 -0.689 1.00 0.00 46 GLU A CA 15
ATOM 22787 C C . GLU A 1 46 ? -2.451 -12.402 -1.131 1.00 0.00 46 GLU A C 15
ATOM 22788 O O . GLU A 1 46 ? -1.344 -12.512 -1.660 1.00 0.00 46 GLU A O 15
ATOM 22800 N N . ILE A 1 47 ? -3.254 -13.437 -0.910 1.00 0.00 47 ILE A N 15
ATOM 22801 C CA . ILE A 1 47 ? -2.872 -14.793 -1.285 1.00 0.00 47 ILE A CA 15
ATOM 22802 C C . ILE A 1 47 ? -2.737 -14.927 -2.798 1.00 0.00 47 ILE A C 15
ATOM 22803 O O . ILE A 1 47 ? -1.694 -15.341 -3.304 1.00 0.00 47 ILE A O 15
ATOM 22819 N N . MET A 1 48 ? -3.798 -14.572 -3.516 1.00 0.00 48 MET A N 15
ATOM 22820 C CA . MET A 1 48 ? -3.796 -14.649 -4.972 1.00 0.00 48 MET A CA 15
ATOM 22821 C C . MET A 1 48 ? -2.591 -13.917 -5.554 1.00 0.00 48 MET A C 15
ATOM 22822 O O . MET A 1 48 ? -1.938 -14.409 -6.476 1.00 0.00 48 MET A O 15
ATOM 22836 N N . LEU A 1 49 ? -2.301 -12.740 -5.011 1.00 0.00 49 LEU A N 15
ATOM 22837 C CA . LEU A 1 49 ? -1.173 -11.940 -5.476 1.00 0.00 49 LEU A CA 15
ATOM 22838 C C . LEU A 1 49 ? 0.151 -12.629 -5.162 1.00 0.00 49 LEU A C 15
ATOM 22839 O O . LEU A 1 49 ? 0.974 -12.851 -6.051 1.00 0.00 49 LEU A O 15
ATOM 22855 N N . LYS A 1 50 ? 0.349 -12.968 -3.893 1.00 0.00 50 LYS A N 15
ATOM 22856 C CA . LYS A 1 50 ? 1.571 -13.635 -3.461 1.00 0.00 50 LYS A CA 15
ATOM 22857 C C . LYS A 1 50 ? 1.758 -14.958 -4.197 1.00 0.00 50 LYS A C 15
ATOM 22858 O O . LYS A 1 50 ? 2.871 -15.473 -4.294 1.00 0.00 50 LYS A O 15
ATOM 22877 N N . ALA A 1 51 ? 0.661 -15.503 -4.714 1.00 0.00 51 ALA A N 15
ATOM 22878 C CA . ALA A 1 51 ? 0.705 -16.763 -5.443 1.00 0.00 51 ALA A CA 15
ATOM 22879 C C . ALA A 1 51 ? 1.006 -16.533 -6.920 1.00 0.00 51 ALA A C 15
ATOM 22880 O O . ALA A 1 51 ? 2.065 -16.919 -7.416 1.00 0.00 51 ALA A O 15
ATOM 22887 N N . LYS A 1 52 ? 0.069 -15.901 -7.619 1.00 0.00 52 LYS A N 15
ATOM 22888 C CA . LYS A 1 52 ? 0.234 -15.618 -9.040 1.00 0.00 52 LYS A CA 15
ATOM 22889 C C . LYS A 1 52 ? 1.495 -14.797 -9.288 1.00 0.00 52 LYS A C 15
ATOM 22890 O O . LYS A 1 52 ? 2.347 -15.180 -10.089 1.00 0.00 52 LYS A O 15
ATOM 22909 N N . GLN A 1 53 ? 1.607 -13.668 -8.595 1.00 0.00 53 GLN A N 15
ATOM 22910 C CA . GLN A 1 53 ? 2.766 -12.795 -8.741 1.00 0.00 53 GLN A CA 15
ATOM 22911 C C . GLN A 1 53 ? 3.929 -13.286 -7.886 1.00 0.00 53 GLN A C 15
ATOM 22912 O O . GLN A 1 53 ? 4.440 -12.555 -7.037 1.00 0.00 53 GLN A O 15
ATOM 22926 N N . ALA A 1 54 ? 4.342 -14.528 -8.115 1.00 0.00 54 ALA A N 15
ATOM 22927 C CA . ALA A 1 54 ? 5.446 -15.116 -7.366 1.00 0.00 54 ALA A CA 15
ATOM 22928 C C . ALA A 1 54 ? 6.791 -14.711 -7.962 1.00 0.00 54 ALA A C 15
ATOM 22929 O O . ALA A 1 54 ? 7.809 -14.700 -7.270 1.00 0.00 54 ALA A O 15
ATOM 22936 N N . ARG A 1 55 ? 6.786 -14.380 -9.249 1.00 0.00 55 ARG A N 15
ATOM 22937 C CA . ARG A 1 55 ? 8.006 -13.977 -9.938 1.00 0.00 55 ARG A CA 15
ATOM 22938 C C . ARG A 1 55 ? 8.036 -12.466 -10.152 1.00 0.00 55 ARG A C 15
ATOM 22939 O O . ARG A 1 55 ? 8.762 -11.965 -11.009 1.00 0.00 55 ARG A O 15
ATOM 22960 N N . ASN A 1 56 ? 7.242 -11.747 -9.366 1.00 0.00 56 ASN A N 15
ATOM 22961 C CA . ASN A 1 56 ? 7.176 -10.294 -9.470 1.00 0.00 56 ASN A CA 15
ATOM 22962 C C . ASN A 1 56 ? 8.223 -9.637 -8.575 1.00 0.00 56 ASN A C 15
ATOM 22963 O O . ASN A 1 56 ? 8.662 -10.220 -7.584 1.00 0.00 56 ASN A O 15
ATOM 22974 N N . SER A 1 57 ? 8.619 -8.420 -8.933 1.00 0.00 57 SER A N 15
ATOM 22975 C CA . SER A 1 57 ? 9.617 -7.684 -8.165 1.00 0.00 57 SER A CA 15
ATOM 22976 C C . SER A 1 57 ? 8.972 -6.532 -7.400 1.00 0.00 57 SER A C 15
ATOM 22977 O O . SER A 1 57 ? 9.450 -6.135 -6.337 1.00 0.00 57 SER A O 15
ATOM 22985 N N . GLN A 1 58 ? 7.884 -6.001 -7.948 1.00 0.00 58 GLN A N 15
ATOM 22986 C CA . GLN A 1 58 ? 7.174 -4.894 -7.318 1.00 0.00 58 GLN A CA 15
ATOM 22987 C C . GLN A 1 58 ? 6.457 -5.357 -6.054 1.00 0.00 58 GLN A C 15
ATOM 22988 O O . GLN A 1 58 ? 6.212 -4.567 -5.142 1.00 0.00 58 GLN A O 15
ATOM 23002 N N . PHE A 1 59 ? 6.122 -6.642 -6.006 1.00 0.00 59 PHE A N 15
ATOM 23003 C CA . PHE A 1 59 ? 5.431 -7.210 -4.855 1.00 0.00 59 PHE A CA 15
ATOM 23004 C C . PHE A 1 59 ? 6.410 -7.941 -3.940 1.00 0.00 59 PHE A C 15
ATOM 23005 O O . PHE A 1 59 ? 6.063 -8.945 -3.318 1.00 0.00 59 PHE A O 15
ATOM 23022 N N . ASP A 1 60 ? 7.634 -7.430 -3.864 1.00 0.00 60 ASP A N 15
ATOM 23023 C CA . ASP A 1 60 ? 8.663 -8.033 -3.025 1.00 0.00 60 ASP A CA 15
ATOM 23024 C C . ASP A 1 60 ? 8.416 -7.720 -1.552 1.00 0.00 60 ASP A C 15
ATOM 23025 O O . ASP A 1 60 ? 8.956 -8.383 -0.667 1.00 0.00 60 ASP A O 15
ATOM 23034 N N . PHE A 1 61 ? 7.597 -6.705 -1.297 1.00 0.00 61 PHE A N 15
ATOM 23035 C CA . PHE A 1 61 ? 7.280 -6.302 0.068 1.00 0.00 61 PHE A CA 15
ATOM 23036 C C . PHE A 1 61 ? 6.488 -7.391 0.785 1.00 0.00 61 PHE A C 15
ATOM 23037 O O . PHE A 1 61 ? 6.404 -7.407 2.014 1.00 0.00 61 PHE A O 15
ATOM 23054 N N . LEU A 1 62 ? 5.907 -8.300 0.010 1.00 0.00 62 LEU A N 15
ATOM 23055 C CA . LEU A 1 62 ? 5.119 -9.393 0.570 1.00 0.00 62 LEU A CA 15
ATOM 23056 C C . LEU A 1 62 ? 6.020 -10.422 1.245 1.00 0.00 62 LEU A C 15
ATOM 23057 O O . LEU A 1 62 ? 5.589 -11.141 2.147 1.00 0.00 62 LEU A O 15
ATOM 23073 N N . ARG A 1 63 ? 7.272 -10.485 0.805 1.00 0.00 63 ARG A N 15
ATOM 23074 C CA . ARG A 1 63 ? 8.233 -11.426 1.367 1.00 0.00 63 ARG A CA 15
ATOM 23075 C C . ARG A 1 63 ? 8.478 -11.134 2.845 1.00 0.00 63 ARG A C 15
ATOM 23076 O O . ARG A 1 63 ? 8.763 -9.999 3.226 1.00 0.00 63 ARG A O 15
ATOM 23097 N N . PHE A 1 64 ? 8.363 -12.167 3.673 1.00 0.00 64 PHE A N 15
ATOM 23098 C CA . PHE A 1 64 ? 8.570 -12.022 5.109 1.00 0.00 64 PHE A CA 15
ATOM 23099 C C . PHE A 1 64 ? 9.976 -11.507 5.407 1.00 0.00 64 PHE A C 15
ATOM 23100 O O . PHE A 1 64 ? 10.213 -10.882 6.441 1.00 0.00 64 PHE A O 15
ATOM 23117 N N . ASP A 1 65 ? 10.903 -11.775 4.494 1.00 0.00 65 ASP A N 15
ATOM 23118 C CA . ASP A 1 65 ? 12.285 -11.338 4.657 1.00 0.00 65 ASP A CA 15
ATOM 23119 C C . ASP A 1 65 ? 12.570 -10.107 3.803 1.00 0.00 65 ASP A C 15
ATOM 23120 O O . ASP A 1 65 ? 13.607 -10.022 3.144 1.00 0.00 65 ASP A O 15
ATOM 23129 N N . HIS A 1 66 ? 11.643 -9.155 3.818 1.00 0.00 66 HIS A N 15
ATOM 23130 C CA . HIS A 1 66 ? 11.794 -7.928 3.044 1.00 0.00 66 HIS A CA 15
ATOM 23131 C C . HIS A 1 66 ? 11.870 -6.712 3.962 1.00 0.00 66 HIS A C 15
ATOM 23132 O O . HIS A 1 66 ? 11.577 -6.803 5.154 1.00 0.00 66 HIS A O 15
ATOM 23146 N N . TYR A 1 67 ? 12.267 -5.576 3.400 1.00 0.00 67 TYR A N 15
ATOM 23147 C CA . TYR A 1 67 ? 12.385 -4.343 4.169 1.00 0.00 67 TYR A CA 15
ATOM 23148 C C . TYR A 1 67 ? 11.092 -3.535 4.104 1.00 0.00 67 TYR A C 15
ATOM 23149 O O . TYR A 1 67 ? 11.065 -2.356 4.460 1.00 0.00 67 TYR A O 15
ATOM 23167 N N . LEU A 1 68 ? 10.023 -4.177 3.648 1.00 0.00 68 LEU A N 15
ATOM 23168 C CA . LEU A 1 68 ? 8.725 -3.520 3.536 1.00 0.00 68 LEU A CA 15
ATOM 23169 C C . LEU A 1 68 ? 7.633 -4.356 4.196 1.00 0.00 68 LEU A C 15
ATOM 23170 O O . LEU A 1 68 ? 6.445 -4.120 3.985 1.00 0.00 68 LEU A O 15
ATOM 23186 N N . ASN A 1 69 ? 8.046 -5.333 4.998 1.00 0.00 69 ASN A N 15
ATOM 23187 C CA . ASN A 1 69 ? 7.102 -6.203 5.690 1.00 0.00 69 ASN A CA 15
ATOM 23188 C C . ASN A 1 69 ? 6.211 -5.398 6.632 1.00 0.00 69 ASN A C 15
ATOM 23189 O O . ASN A 1 69 ? 4.983 -5.456 6.565 1.00 0.00 69 ASN A O 15
ATOM 23200 N N . PRO A 1 70 ? 6.842 -4.629 7.531 1.00 0.00 70 PRO A N 15
ATOM 23201 C CA . PRO A 1 70 ? 6.126 -3.797 8.503 1.00 0.00 70 PRO A CA 15
ATOM 23202 C C . PRO A 1 70 ? 5.417 -2.618 7.846 1.00 0.00 70 PRO A C 15
ATOM 23203 O O . PRO A 1 70 ? 4.325 -2.229 8.259 1.00 0.00 70 PRO A O 15
ATOM 23214 N N . TYR A 1 71 ? 6.045 -2.053 6.820 1.00 0.00 71 TYR A N 15
ATOM 23215 C CA . TYR A 1 71 ? 5.474 -0.917 6.107 1.00 0.00 71 TYR A CA 15
ATOM 23216 C C . TYR A 1 71 ? 4.145 -1.291 5.459 1.00 0.00 71 TYR A C 15
ATOM 23217 O O . TYR A 1 71 ? 3.128 -0.632 5.676 1.00 0.00 71 TYR A O 15
ATOM 23235 N N . TYR A 1 72 ? 4.161 -2.355 4.665 1.00 0.00 72 TYR A N 15
ATOM 23236 C CA . TYR A 1 72 ? 2.958 -2.819 3.983 1.00 0.00 72 TYR A CA 15
ATOM 23237 C C . TYR A 1 72 ? 1.926 -3.327 4.985 1.00 0.00 72 TYR A C 15
ATOM 23238 O O . TYR A 1 72 ? 0.746 -2.983 4.909 1.00 0.00 72 TYR A O 15
ATOM 23256 N N . LYS A 1 73 ? 2.379 -4.149 5.926 1.00 0.00 73 LYS A N 15
ATOM 23257 C CA . LYS A 1 73 ? 1.498 -4.705 6.946 1.00 0.00 73 LYS A CA 15
ATOM 23258 C C . LYS A 1 73 ? 0.854 -3.596 7.771 1.00 0.00 73 LYS A C 15
ATOM 23259 O O . LYS A 1 73 ? -0.273 -3.737 8.247 1.00 0.00 73 LYS A O 15
ATOM 23278 N N . PHE A 1 74 ? 1.575 -2.492 7.937 1.00 0.00 74 PHE A N 15
ATOM 23279 C CA . PHE A 1 74 ? 1.073 -1.359 8.704 1.00 0.00 74 PHE A CA 15
ATOM 23280 C C . PHE A 1 74 ? -0.004 -0.609 7.926 1.00 0.00 74 PHE A C 15
ATOM 23281 O O . PHE A 1 74 ? -1.131 -0.453 8.399 1.00 0.00 74 PHE A O 15
ATOM 23298 N N . ILE A 1 75 ? 0.350 -0.147 6.732 1.00 0.00 75 ILE A N 15
ATOM 23299 C CA . ILE A 1 75 ? -0.586 0.586 5.888 1.00 0.00 75 ILE A CA 15
ATOM 23300 C C . ILE A 1 75 ? -1.876 -0.201 5.687 1.00 0.00 75 ILE A C 15
ATOM 23301 O O . ILE A 1 75 ? -2.970 0.363 5.722 1.00 0.00 75 ILE A O 15
ATOM 23317 N N . GLN A 1 76 ? -1.741 -1.507 5.479 1.00 0.00 76 GLN A N 15
ATOM 23318 C CA . GLN A 1 76 ? -2.897 -2.371 5.273 1.00 0.00 76 GLN A CA 15
ATOM 23319 C C . GLN A 1 76 ? -3.689 -2.537 6.565 1.00 0.00 76 GLN A C 15
ATOM 23320 O O . GLN A 1 76 ? -4.886 -2.253 6.613 1.00 0.00 76 GLN A O 15
ATOM 23334 N N . LYS A 1 77 ? -3.014 -2.998 7.613 1.00 0.00 77 LYS A N 15
ATOM 23335 C CA . LYS A 1 77 ? -3.654 -3.202 8.907 1.00 0.00 77 LYS A CA 15
ATOM 23336 C C . LYS A 1 77 ? -4.367 -1.934 9.367 1.00 0.00 77 LYS A C 15
ATOM 23337 O O . LYS A 1 77 ? -5.424 -1.998 9.993 1.00 0.00 77 LYS A O 15
ATOM 23356 N N . ALA A 1 78 ? -3.782 -0.784 9.050 1.00 0.00 78 ALA A N 15
ATOM 23357 C CA . ALA A 1 78 ? -4.364 0.499 9.427 1.00 0.00 78 ALA A CA 15
ATOM 23358 C C . ALA A 1 78 ? -5.551 0.846 8.536 1.00 0.00 78 ALA A C 15
ATOM 23359 O O . ALA A 1 78 ? -6.574 1.336 9.013 1.00 0.00 78 ALA A O 15
ATOM 23366 N N . MET A 1 79 ? -5.408 0.590 7.240 1.00 0.00 79 MET A N 15
ATOM 23367 C CA . MET A 1 79 ? -6.470 0.875 6.282 1.00 0.00 79 MET A CA 15
ATOM 23368 C C . MET A 1 79 ? -7.698 0.014 6.559 1.00 0.00 79 MET A C 15
ATOM 23369 O O . MET A 1 79 ? -8.825 0.405 6.257 1.00 0.00 79 MET A O 15
ATOM 23383 N N . LYS A 1 80 ? -7.472 -1.162 7.136 1.00 0.00 80 LYS A N 15
ATOM 23384 C CA . LYS A 1 80 ? -8.559 -2.079 7.455 1.00 0.00 80 LYS A CA 15
ATOM 23385 C C . LYS A 1 80 ? -9.076 -1.839 8.870 1.00 0.00 80 LYS A C 15
ATOM 23386 O O . LYS A 1 80 ? -10.265 -2.005 9.142 1.00 0.00 80 LYS A O 15
ATOM 23405 N N . GLU A 1 81 ? -8.176 -1.448 9.766 1.00 0.00 81 GLU A N 15
ATOM 23406 C CA . GLU A 1 81 ? -8.543 -1.184 11.152 1.00 0.00 81 GLU A CA 15
ATOM 23407 C C . GLU A 1 81 ? -9.395 0.077 11.259 1.00 0.00 81 GLU A C 15
ATOM 23408 O O . GLU A 1 81 ? -10.138 0.258 12.223 1.00 0.00 81 GLU A O 15
ATOM 23420 N N . GLY A 1 82 ? -9.282 0.948 10.261 1.00 0.00 82 GLY A N 15
ATOM 23421 C CA . GLY A 1 82 ? -10.046 2.181 10.261 1.00 0.00 82 GLY A CA 15
ATOM 23422 C C . GLY A 1 82 ? -9.217 3.377 10.686 1.00 0.00 82 GLY A C 15
ATOM 23423 O O . GLY A 1 82 ? -9.727 4.301 11.320 1.00 0.00 82 GLY A O 15
ATOM 23427 N N . ARG A 1 83 ? -7.934 3.359 10.338 1.00 0.00 83 ARG A N 15
ATOM 23428 C CA . ARG A 1 83 ? -7.032 4.449 10.691 1.00 0.00 83 ARG A CA 15
ATOM 23429 C C . ARG A 1 83 ? -6.550 5.181 9.442 1.00 0.00 83 ARG A C 15
ATOM 23430 O O . ARG A 1 83 ? -6.547 6.412 9.394 1.00 0.00 83 ARG A O 15
ATOM 23451 N N . TYR A 1 84 ? -6.144 4.417 8.434 1.00 0.00 84 TYR A N 15
ATOM 23452 C CA . TYR A 1 84 ? -5.657 4.993 7.186 1.00 0.00 84 TYR A CA 15
ATOM 23453 C C . TYR A 1 84 ? -6.773 5.064 6.148 1.00 0.00 84 TYR A C 15
ATOM 23454 O O . TYR A 1 84 ? -7.624 4.178 6.070 1.00 0.00 84 TYR A O 15
ATOM 23472 N N . THR A 1 85 ? -6.761 6.127 5.348 1.00 0.00 85 THR A N 15
ATOM 23473 C CA . THR A 1 85 ? -7.770 6.316 4.314 1.00 0.00 85 THR A CA 15
ATOM 23474 C C . THR A 1 85 ? -7.133 6.737 2.995 1.00 0.00 85 THR A C 15
ATOM 23475 O O . THR A 1 85 ? -6.129 7.448 2.978 1.00 0.00 85 THR A O 15
ATOM 23486 N N . VAL A 1 86 ? -7.725 6.294 1.890 1.00 0.00 86 VAL A N 15
ATOM 23487 C CA . VAL A 1 86 ? -7.215 6.627 0.564 1.00 0.00 86 VAL A CA 15
ATOM 23488 C C . VAL A 1 86 ? -8.221 7.466 -0.216 1.00 0.00 86 VAL A C 15
ATOM 23489 O O . VAL A 1 86 ? -9.410 7.487 0.105 1.00 0.00 86 VAL A O 15
ATOM 23502 N N . LEU A 1 87 ? -7.737 8.156 -1.242 1.00 0.00 87 LEU A N 15
ATOM 23503 C CA . LEU A 1 87 ? -8.594 8.998 -2.070 1.00 0.00 87 LEU A CA 15
ATOM 23504 C C . LEU A 1 87 ? -9.505 8.148 -2.950 1.00 0.00 87 LEU A C 15
ATOM 23505 O O . LEU A 1 87 ? -9.450 6.919 -2.913 1.00 0.00 87 LEU A O 15
ATOM 23521 N N . ALA A 1 88 ? -10.342 8.811 -3.741 1.00 0.00 88 ALA A N 15
ATOM 23522 C CA . ALA A 1 88 ? -11.263 8.117 -4.633 1.00 0.00 88 ALA A CA 15
ATOM 23523 C C . ALA A 1 88 ? -12.278 7.298 -3.844 1.00 0.00 88 ALA A C 15
ATOM 23524 O O . ALA A 1 88 ? -12.907 6.388 -4.383 1.00 0.00 88 ALA A O 15
ATOM 23531 N N . GLU A 1 89 ? -12.432 7.627 -2.565 1.00 0.00 89 GLU A N 15
ATOM 23532 C CA . GLU A 1 89 ? -13.371 6.919 -1.703 1.00 0.00 89 GLU A CA 15
ATOM 23533 C C . GLU A 1 89 ? -13.481 7.602 -0.343 1.00 0.00 89 GLU A C 15
ATOM 23534 O O . GLU A 1 89 ? -13.551 6.940 0.692 1.00 0.00 89 GLU A O 15
ATOM 23546 N N . ASN A 1 90 ? -13.496 8.931 -0.354 1.00 0.00 90 ASN A N 15
ATOM 23547 C CA . ASN A 1 90 ? -13.596 9.704 0.879 1.00 0.00 90 ASN A CA 15
ATOM 23548 C C . ASN A 1 90 ? -14.958 9.503 1.537 1.00 0.00 90 ASN A C 15
ATOM 23549 O O . ASN A 1 90 ? -15.961 9.280 0.860 1.00 0.00 90 ASN A O 15
ATOM 23560 N N . LYS A 1 91 ? -14.985 9.585 2.863 1.00 0.00 91 LYS A N 15
ATOM 23561 C CA . LYS A 1 91 ? -16.223 9.415 3.615 1.00 0.00 91 LYS A CA 15
ATOM 23562 C C . LYS A 1 91 ? -16.187 10.220 4.911 1.00 0.00 91 LYS A C 15
ATOM 23563 O O . LYS A 1 91 ? -15.875 9.687 5.975 1.00 0.00 91 LYS A O 15
ATOM 23582 N N . SER A 1 92 ? -16.510 11.506 4.812 1.00 0.00 92 SER A N 15
ATOM 23583 C CA . SER A 1 92 ? -16.513 12.384 5.976 1.00 0.00 92 SER A CA 15
ATOM 23584 C C . SER A 1 92 ? -17.283 13.668 5.686 1.00 0.00 92 SER A C 15
ATOM 23585 O O . SER A 1 92 ? -17.656 13.937 4.543 1.00 0.00 92 SER A O 15
ATOM 23593 N N . ASP A 1 93 ? -17.518 14.458 6.727 1.00 0.00 93 ASP A N 15
ATOM 23594 C CA . ASP A 1 93 ? -18.244 15.715 6.586 1.00 0.00 93 ASP A CA 15
ATOM 23595 C C . ASP A 1 93 ? -17.285 16.868 6.304 1.00 0.00 93 ASP A C 15
ATOM 23596 O O . ASP A 1 93 ? -17.541 17.702 5.437 1.00 0.00 93 ASP A O 15
ATOM 23605 N N . GLU A 1 94 ? -16.180 16.906 7.044 1.00 0.00 94 GLU A N 15
ATOM 23606 C CA . GLU A 1 94 ? -15.185 17.958 6.874 1.00 0.00 94 GLU A CA 15
ATOM 23607 C C . GLU A 1 94 ? -15.795 19.332 7.132 1.00 0.00 94 GLU A C 15
ATOM 23608 O O . GLU A 1 94 ? -16.223 20.019 6.203 1.00 0.00 94 GLU A O 15
ATOM 23620 N N . LYS A 1 95 ? -15.834 19.728 8.400 1.00 0.00 95 LYS A N 15
ATOM 23621 C CA . LYS A 1 95 ? -16.391 21.020 8.782 1.00 0.00 95 LYS A CA 15
ATOM 23622 C C . LYS A 1 95 ? -15.283 22.037 9.035 1.00 0.00 95 LYS A C 15
ATOM 23623 O O . LYS A 1 95 ? -15.499 23.244 8.933 1.00 0.00 95 LYS A O 15
ATOM 23642 N N . LYS A 1 96 ? -14.095 21.541 9.366 1.00 0.00 96 LYS A N 15
ATOM 23643 C CA . LYS A 1 96 ? -12.952 22.406 9.631 1.00 0.00 96 LYS A CA 15
ATOM 23644 C C . LYS A 1 96 ? -11.642 21.640 9.473 1.00 0.00 96 LYS A C 15
ATOM 23645 O O . LYS A 1 96 ? -10.807 21.623 10.377 1.00 0.00 96 LYS A O 15
ATOM 23664 N N . LYS A 1 97 ? -11.468 21.008 8.317 1.00 0.00 97 LYS A N 15
ATOM 23665 C CA . LYS A 1 97 ? -10.259 20.242 8.038 1.00 0.00 97 LYS A CA 15
ATOM 23666 C C . LYS A 1 97 ? -9.442 20.900 6.930 1.00 0.00 97 LYS A C 15
ATOM 23667 O O . LYS A 1 97 ? -9.040 20.245 5.969 1.00 0.00 97 LYS A O 15
ATOM 23686 N N . SER A 1 98 ? -9.200 22.199 7.072 1.00 0.00 98 SER A N 15
ATOM 23687 C CA . SER A 1 98 ? -8.432 22.946 6.083 1.00 0.00 98 SER A CA 15
ATOM 23688 C C . SER A 1 98 ? -9.093 22.866 4.710 1.00 0.00 98 SER A C 15
ATOM 23689 O O . SER A 1 98 ? -10.106 22.191 4.534 1.00 0.00 98 SER A O 15
ATOM 23697 N N . GLY A 1 99 ? -8.510 23.562 3.738 1.00 0.00 99 GLY A N 15
ATOM 23698 C CA . GLY A 1 99 ? -9.054 23.557 2.393 1.00 0.00 99 GLY A CA 15
ATOM 23699 C C . GLY A 1 99 ? -8.831 22.238 1.681 1.00 0.00 99 GLY A C 15
ATOM 23700 O O . GLY A 1 99 ? -9.518 21.253 1.953 1.00 0.00 99 GLY A O 15
ATOM 23704 N N . VAL A 1 100 ? -7.867 22.217 0.766 1.00 0.00 100 VAL A N 15
ATOM 23705 C CA . VAL A 1 100 ? -7.555 21.008 0.013 1.00 0.00 100 VAL A CA 15
ATOM 23706 C C . VAL A 1 100 ? -6.851 19.979 0.891 1.00 0.00 100 VAL A C 15
ATOM 23707 O O . VAL A 1 100 ? -6.661 20.196 2.088 1.00 0.00 100 VAL A O 15
ATOM 23720 N N . SER A 1 101 ? -6.466 18.859 0.288 1.00 0.00 101 SER A N 15
ATOM 23721 C CA . SER A 1 101 ? -5.786 17.794 1.016 1.00 0.00 101 SER A CA 15
ATOM 23722 C C . SER A 1 101 ? -4.279 18.029 1.040 1.00 0.00 101 SER A C 15
ATOM 23723 O O . SER A 1 101 ? -3.502 17.114 1.308 1.00 0.00 101 SER A O 15
ATOM 23731 N N . GLY A 1 1 ? 16.701 2.648 -9.041 1.00 0.00 1 GLY A N 16
ATOM 23732 C CA . GLY A 1 1 ? 18.032 2.526 -8.475 1.00 0.00 1 GLY A CA 16
ATOM 23733 C C . GLY A 1 1 ? 18.457 3.770 -7.721 1.00 0.00 1 GLY A C 16
ATOM 23734 O O . GLY A 1 1 ? 19.626 4.156 -7.755 1.00 0.00 1 GLY A O 16
ATOM 23738 N N . SER A 1 2 ? 17.506 4.401 -7.039 1.00 0.00 2 SER A N 16
ATOM 23739 C CA . SER A 1 2 ? 17.787 5.612 -6.277 1.00 0.00 2 SER A CA 16
ATOM 23740 C C . SER A 1 2 ? 17.514 5.395 -4.792 1.00 0.00 2 SER A C 16
ATOM 23741 O O . SER A 1 2 ? 16.699 6.094 -4.190 1.00 0.00 2 SER A O 16
ATOM 23749 N N . SER A 1 3 ? 18.202 4.420 -4.206 1.00 0.00 3 SER A N 16
ATOM 23750 C CA . SER A 1 3 ? 18.032 4.107 -2.792 1.00 0.00 3 SER A CA 16
ATOM 23751 C C . SER A 1 3 ? 19.285 4.468 -2.001 1.00 0.00 3 SER A C 16
ATOM 23752 O O . SER A 1 3 ? 20.405 4.325 -2.491 1.00 0.00 3 SER A O 16
ATOM 23760 N N . GLY A 1 4 ? 19.087 4.938 -0.773 1.00 0.00 4 GLY A N 16
ATOM 23761 C CA . GLY A 1 4 ? 20.210 5.313 0.067 1.00 0.00 4 GLY A CA 16
ATOM 23762 C C . GLY A 1 4 ? 19.890 5.203 1.545 1.00 0.00 4 GLY A C 16
ATOM 23763 O O . GLY A 1 4 ? 20.154 4.175 2.169 1.00 0.00 4 GLY A O 16
ATOM 23767 N N . SER A 1 5 ? 19.321 6.264 2.107 1.00 0.00 5 SER A N 16
ATOM 23768 C CA . SER A 1 5 ? 18.969 6.284 3.522 1.00 0.00 5 SER A CA 16
ATOM 23769 C C . SER A 1 5 ? 17.516 6.706 3.715 1.00 0.00 5 SER A C 16
ATOM 23770 O O . SER A 1 5 ? 16.683 5.916 4.162 1.00 0.00 5 SER A O 16
ATOM 23778 N N . SER A 1 6 ? 17.219 7.956 3.375 1.00 0.00 6 SER A N 16
ATOM 23779 C CA . SER A 1 6 ? 15.867 8.485 3.514 1.00 0.00 6 SER A CA 16
ATOM 23780 C C . SER A 1 6 ? 14.978 8.012 2.369 1.00 0.00 6 SER A C 16
ATOM 23781 O O . SER A 1 6 ? 15.457 7.439 1.391 1.00 0.00 6 SER A O 16
ATOM 23789 N N . GLY A 1 7 ? 13.677 8.255 2.498 1.00 0.00 7 GLY A N 16
ATOM 23790 C CA . GLY A 1 7 ? 12.740 7.848 1.467 1.00 0.00 7 GLY A CA 16
ATOM 23791 C C . GLY A 1 7 ? 11.480 8.690 1.463 1.00 0.00 7 GLY A C 16
ATOM 23792 O O . GLY A 1 7 ? 11.382 9.678 2.191 1.00 0.00 7 GLY A O 16
ATOM 23796 N N . VAL A 1 8 ? 10.512 8.301 0.639 1.00 0.00 8 VAL A N 16
ATOM 23797 C CA . VAL A 1 8 ? 9.252 9.028 0.542 1.00 0.00 8 VAL A CA 16
ATOM 23798 C C . VAL A 1 8 ? 8.255 8.540 1.587 1.00 0.00 8 VAL A C 16
ATOM 23799 O O . VAL A 1 8 ? 8.236 7.361 1.939 1.00 0.00 8 VAL A O 16
ATOM 23812 N N . ALA A 1 9 ? 7.426 9.455 2.079 1.00 0.00 9 ALA A N 16
ATOM 23813 C CA . ALA A 1 9 ? 6.424 9.118 3.082 1.00 0.00 9 ALA A CA 16
ATOM 23814 C C . ALA A 1 9 ? 5.135 9.899 2.854 1.00 0.00 9 ALA A C 16
ATOM 23815 O O . ALA A 1 9 ? 5.122 10.949 2.210 1.00 0.00 9 ALA A O 16
ATOM 23822 N N . PRO A 1 10 ? 4.023 9.378 3.394 1.00 0.00 10 PRO A N 16
ATOM 23823 C CA . PRO A 1 10 ? 2.707 10.012 3.262 1.00 0.00 10 PRO A CA 16
ATOM 23824 C C . PRO A 1 10 ? 2.605 11.307 4.060 1.00 0.00 10 PRO A C 16
ATOM 23825 O O . PRO A 1 10 ? 3.590 11.774 4.634 1.00 0.00 10 PRO A O 16
ATOM 23836 N N . LEU A 1 11 ? 1.409 11.883 4.094 1.00 0.00 11 LEU A N 16
ATOM 23837 C CA . LEU A 1 11 ? 1.177 13.126 4.822 1.00 0.00 11 LEU A CA 16
ATOM 23838 C C . LEU A 1 11 ? 0.368 12.871 6.090 1.00 0.00 11 LEU A C 16
ATOM 23839 O O . LEU A 1 11 ? 0.903 12.905 7.197 1.00 0.00 11 LEU A O 16
ATOM 23855 N N . GLY A 1 12 ? -0.925 12.613 5.919 1.00 0.00 12 GLY A N 16
ATOM 23856 C CA . GLY A 1 12 ? -1.787 12.354 7.057 1.00 0.00 12 GLY A CA 16
ATOM 23857 C C . GLY A 1 12 ? -1.267 11.233 7.934 1.00 0.00 12 GLY A C 16
ATOM 23858 O O . GLY A 1 12 ? -1.421 11.268 9.156 1.00 0.00 12 GLY A O 16
ATOM 23862 N N . LEU A 1 13 ? -0.651 10.234 7.312 1.00 0.00 13 LEU A N 16
ATOM 23863 C CA . LEU A 1 13 ? -0.108 9.095 8.044 1.00 0.00 13 LEU A CA 16
ATOM 23864 C C . LEU A 1 13 ? 1.281 9.411 8.590 1.00 0.00 13 LEU A C 16
ATOM 23865 O O . LEU A 1 13 ? 2.168 9.836 7.849 1.00 0.00 13 LEU A O 16
ATOM 23881 N N . SER A 1 14 ? 1.463 9.198 9.889 1.00 0.00 14 SER A N 16
ATOM 23882 C CA . SER A 1 14 ? 2.744 9.462 10.534 1.00 0.00 14 SER A CA 16
ATOM 23883 C C . SER A 1 14 ? 3.415 8.160 10.963 1.00 0.00 14 SER A C 16
ATOM 23884 O O . SER A 1 14 ? 3.148 7.638 12.045 1.00 0.00 14 SER A O 16
ATOM 23892 N N . VAL A 1 15 ? 4.287 7.641 10.105 1.00 0.00 15 VAL A N 16
ATOM 23893 C CA . VAL A 1 15 ? 4.998 6.401 10.394 1.00 0.00 15 VAL A CA 16
ATOM 23894 C C . VAL A 1 15 ? 6.137 6.637 11.379 1.00 0.00 15 VAL A C 16
ATOM 23895 O O . VAL A 1 15 ? 6.914 7.583 11.252 1.00 0.00 15 VAL A O 16
ATOM 23908 N N . PRO A 1 16 ? 6.240 5.757 12.386 1.00 0.00 16 PRO A N 16
ATOM 23909 C CA . PRO A 1 16 ? 7.282 5.847 13.412 1.00 0.00 16 PRO A CA 16
ATOM 23910 C C . PRO A 1 16 ? 8.668 5.529 12.862 1.00 0.00 16 PRO A C 16
ATOM 23911 O O . PRO A 1 16 ? 8.846 5.377 11.653 1.00 0.00 16 PRO A O 16
ATOM 23922 N N . SER A 1 17 ? 9.647 5.428 13.756 1.00 0.00 17 SER A N 16
ATOM 23923 C CA . SER A 1 17 ? 11.018 5.131 13.358 1.00 0.00 17 SER A CA 16
ATOM 23924 C C . SER A 1 17 ? 11.240 3.625 13.259 1.00 0.00 17 SER A C 16
ATOM 23925 O O . SER A 1 17 ? 12.097 3.161 12.507 1.00 0.00 17 SER A O 16
ATOM 23933 N N . ASP A 1 18 ? 10.462 2.867 14.024 1.00 0.00 18 ASP A N 16
ATOM 23934 C CA . ASP A 1 18 ? 10.572 1.413 14.022 1.00 0.00 18 ASP A CA 16
ATOM 23935 C C . ASP A 1 18 ? 10.428 0.858 12.608 1.00 0.00 18 ASP A C 16
ATOM 23936 O O . ASP A 1 18 ? 11.082 -0.120 12.244 1.00 0.00 18 ASP A O 16
ATOM 23945 N N . VAL A 1 19 ? 9.568 1.489 11.815 1.00 0.00 19 VAL A N 16
ATOM 23946 C CA . VAL A 1 19 ? 9.338 1.059 10.441 1.00 0.00 19 VAL A CA 16
ATOM 23947 C C . VAL A 1 19 ? 10.254 1.799 9.473 1.00 0.00 19 VAL A C 16
ATOM 23948 O O . VAL A 1 19 ? 10.600 2.959 9.695 1.00 0.00 19 VAL A O 16
ATOM 23961 N N . GLU A 1 20 ? 10.643 1.121 8.398 1.00 0.00 20 GLU A N 16
ATOM 23962 C CA . GLU A 1 20 ? 11.520 1.715 7.396 1.00 0.00 20 GLU A CA 16
ATOM 23963 C C . GLU A 1 20 ? 10.708 2.325 6.257 1.00 0.00 20 GLU A C 16
ATOM 23964 O O . GLU A 1 20 ? 9.574 1.919 6.001 1.00 0.00 20 GLU A O 16
ATOM 23976 N N . LEU A 1 21 ? 11.297 3.302 5.576 1.00 0.00 21 LEU A N 16
ATOM 23977 C CA . LEU A 1 21 ? 10.630 3.970 4.464 1.00 0.00 21 LEU A CA 16
ATOM 23978 C C . LEU A 1 21 ? 10.942 3.272 3.144 1.00 0.00 21 LEU A C 16
ATOM 23979 O O . LEU A 1 21 ? 11.928 2.546 3.015 1.00 0.00 21 LEU A O 16
ATOM 23995 N N . PRO A 1 22 ? 10.083 3.496 2.138 1.00 0.00 22 PRO A N 16
ATOM 23996 C CA . PRO A 1 22 ? 10.247 2.900 0.809 1.00 0.00 22 PRO A CA 16
ATOM 23997 C C . PRO A 1 22 ? 11.436 3.484 0.054 1.00 0.00 22 PRO A C 16
ATOM 23998 O O . PRO A 1 22 ? 11.964 4.541 0.401 1.00 0.00 22 PRO A O 16
ATOM 24009 N N . PRO A 1 23 ? 11.870 2.782 -1.003 1.00 0.00 23 PRO A N 16
ATOM 24010 C CA . PRO A 1 23 ? 13.001 3.214 -1.830 1.00 0.00 23 PRO A CA 16
ATOM 24011 C C . PRO A 1 23 ? 12.674 4.450 -2.660 1.00 0.00 23 PRO A C 16
ATOM 24012 O O . PRO A 1 23 ? 13.439 5.415 -2.685 1.00 0.00 23 PRO A O 16
ATOM 24023 N N . THR A 1 24 ? 11.532 4.415 -3.340 1.00 0.00 24 THR A N 16
ATOM 24024 C CA . THR A 1 24 ? 11.104 5.532 -4.172 1.00 0.00 24 THR A CA 16
ATOM 24025 C C . THR A 1 24 ? 9.583 5.620 -4.236 1.00 0.00 24 THR A C 16
ATOM 24026 O O . THR A 1 24 ? 8.881 4.721 -3.774 1.00 0.00 24 THR A O 16
ATOM 24037 N N . ALA A 1 25 ? 9.081 6.707 -4.812 1.00 0.00 25 ALA A N 16
ATOM 24038 C CA . ALA A 1 25 ? 7.644 6.910 -4.938 1.00 0.00 25 ALA A CA 16
ATOM 24039 C C . ALA A 1 25 ? 6.971 5.694 -5.565 1.00 0.00 25 ALA A C 16
ATOM 24040 O O . ALA A 1 25 ? 5.878 5.297 -5.158 1.00 0.00 25 ALA A O 16
ATOM 24047 N N . LYS A 1 26 ? 7.629 5.105 -6.558 1.00 0.00 26 LYS A N 16
ATOM 24048 C CA . LYS A 1 26 ? 7.095 3.933 -7.242 1.00 0.00 26 LYS A CA 16
ATOM 24049 C C . LYS A 1 26 ? 6.705 2.850 -6.241 1.00 0.00 26 LYS A C 16
ATOM 24050 O O . LYS A 1 26 ? 5.533 2.494 -6.123 1.00 0.00 26 LYS A O 16
ATOM 24069 N N . MET A 1 27 ? 7.695 2.331 -5.522 1.00 0.00 27 MET A N 16
ATOM 24070 C CA . MET A 1 27 ? 7.454 1.291 -4.529 1.00 0.00 27 MET A CA 16
ATOM 24071 C C . MET A 1 27 ? 6.424 1.748 -3.501 1.00 0.00 27 MET A C 16
ATOM 24072 O O . MET A 1 27 ? 5.509 1.002 -3.151 1.00 0.00 27 MET A O 16
ATOM 24086 N N . HIS A 1 28 ? 6.579 2.978 -3.021 1.00 0.00 28 HIS A N 16
ATOM 24087 C CA . HIS A 1 28 ? 5.661 3.534 -2.033 1.00 0.00 28 HIS A CA 16
ATOM 24088 C C . HIS A 1 28 ? 4.222 3.478 -2.537 1.00 0.00 28 HIS A C 16
ATOM 24089 O O . HIS A 1 28 ? 3.298 3.199 -1.773 1.00 0.00 28 HIS A O 16
ATOM 24103 N N . ALA A 1 29 ? 4.040 3.747 -3.825 1.00 0.00 29 ALA A N 16
ATOM 24104 C CA . ALA A 1 29 ? 2.714 3.726 -4.430 1.00 0.00 29 ALA A CA 16
ATOM 24105 C C . ALA A 1 29 ? 2.182 2.301 -4.537 1.00 0.00 29 ALA A C 16
ATOM 24106 O O . ALA A 1 29 ? 1.023 2.036 -4.218 1.00 0.00 29 ALA A O 16
ATOM 24113 N N . ILE A 1 30 ? 3.036 1.388 -4.988 1.00 0.00 30 ILE A N 16
ATOM 24114 C CA . ILE A 1 30 ? 2.650 -0.010 -5.136 1.00 0.00 30 ILE A CA 16
ATOM 24115 C C . ILE A 1 30 ? 2.135 -0.581 -3.820 1.00 0.00 30 ILE A C 16
ATOM 24116 O O . ILE A 1 30 ? 1.080 -1.215 -3.777 1.00 0.00 30 ILE A O 16
ATOM 24132 N N . ILE A 1 31 ? 2.885 -0.350 -2.747 1.00 0.00 31 ILE A N 16
ATOM 24133 C CA . ILE A 1 31 ? 2.502 -0.839 -1.428 1.00 0.00 31 ILE A CA 16
ATOM 24134 C C . ILE A 1 31 ? 1.121 -0.327 -1.032 1.00 0.00 31 ILE A C 16
ATOM 24135 O O . ILE A 1 31 ? 0.190 -1.108 -0.840 1.00 0.00 31 ILE A O 16
ATOM 24151 N N . GLU A 1 32 ? 0.997 0.992 -0.913 1.00 0.00 32 GLU A N 16
ATOM 24152 C CA . GLU A 1 32 ? -0.271 1.608 -0.540 1.00 0.00 32 GLU A CA 16
ATOM 24153 C C . GLU A 1 32 ? -1.395 1.140 -1.461 1.00 0.00 32 GLU A C 16
ATOM 24154 O O . GLU A 1 32 ? -2.420 0.638 -1.000 1.00 0.00 32 GLU A O 16
ATOM 24166 N N . ARG A 1 33 ? -1.194 1.310 -2.764 1.00 0.00 33 ARG A N 16
ATOM 24167 C CA . ARG A 1 33 ? -2.190 0.908 -3.749 1.00 0.00 33 ARG A CA 16
ATOM 24168 C C . ARG A 1 33 ? -2.618 -0.540 -3.529 1.00 0.00 33 ARG A C 16
ATOM 24169 O O . ARG A 1 33 ? -3.810 -0.844 -3.460 1.00 0.00 33 ARG A O 16
ATOM 24190 N N . THR A 1 34 ? -1.638 -1.432 -3.420 1.00 0.00 34 THR A N 16
ATOM 24191 C CA . THR A 1 34 ? -1.913 -2.848 -3.210 1.00 0.00 34 THR A CA 16
ATOM 24192 C C . THR A 1 34 ? -2.687 -3.071 -1.916 1.00 0.00 34 THR A C 16
ATOM 24193 O O . THR A 1 34 ? -3.676 -3.803 -1.892 1.00 0.00 34 THR A O 16
ATOM 24204 N N . ALA A 1 35 ? -2.231 -2.435 -0.841 1.00 0.00 35 ALA A N 16
ATOM 24205 C CA . ALA A 1 35 ? -2.884 -2.563 0.456 1.00 0.00 35 ALA A CA 16
ATOM 24206 C C . ALA A 1 35 ? -4.376 -2.267 0.351 1.00 0.00 35 ALA A C 16
ATOM 24207 O O . ALA A 1 35 ? -5.208 -3.060 0.790 1.00 0.00 35 ALA A O 16
ATOM 24214 N N . SER A 1 36 ? -4.707 -1.119 -0.232 1.00 0.00 36 SER A N 16
ATOM 24215 C CA . SER A 1 36 ? -6.100 -0.716 -0.390 1.00 0.00 36 SER A CA 16
ATOM 24216 C C . SER A 1 36 ? -6.914 -1.823 -1.052 1.00 0.00 36 SER A C 16
ATOM 24217 O O . SER A 1 36 ? -7.985 -2.195 -0.570 1.00 0.00 36 SER A O 16
ATOM 24225 N N . PHE A 1 37 ? -6.399 -2.346 -2.159 1.00 0.00 37 PHE A N 16
ATOM 24226 C CA . PHE A 1 37 ? -7.078 -3.411 -2.889 1.00 0.00 37 PHE A CA 16
ATOM 24227 C C . PHE A 1 37 ? -7.163 -4.680 -2.046 1.00 0.00 37 PHE A C 16
ATOM 24228 O O . PHE A 1 37 ? -8.170 -5.387 -2.068 1.00 0.00 37 PHE A O 16
ATOM 24245 N N . VAL A 1 38 ? -6.097 -4.962 -1.303 1.00 0.00 38 VAL A N 16
ATOM 24246 C CA . VAL A 1 38 ? -6.051 -6.145 -0.452 1.00 0.00 38 VAL A CA 16
ATOM 24247 C C . VAL A 1 38 ? -7.010 -6.013 0.726 1.00 0.00 38 VAL A C 16
ATOM 24248 O O . VAL A 1 38 ? -7.445 -7.012 1.300 1.00 0.00 38 VAL A O 16
ATOM 24261 N N . CYS A 1 39 ? -7.336 -4.775 1.080 1.00 0.00 39 CYS A N 16
ATOM 24262 C CA . CYS A 1 39 ? -8.245 -4.512 2.190 1.00 0.00 39 CYS A CA 16
ATOM 24263 C C . CYS A 1 39 ? -9.696 -4.546 1.724 1.00 0.00 39 CYS A C 16
ATOM 24264 O O . CYS A 1 39 ? -10.580 -5.005 2.448 1.00 0.00 39 CYS A O 16
ATOM 24272 N N . ARG A 1 40 ? -9.935 -4.055 0.512 1.00 0.00 40 ARG A N 16
ATOM 24273 C CA . ARG A 1 40 ? -11.281 -4.027 -0.049 1.00 0.00 40 ARG A CA 16
ATOM 24274 C C . ARG A 1 40 ? -11.657 -5.388 -0.627 1.00 0.00 40 ARG A C 16
ATOM 24275 O O . ARG A 1 40 ? -12.823 -5.782 -0.601 1.00 0.00 40 ARG A O 16
ATOM 24296 N N . GLN A 1 41 ? -10.663 -6.099 -1.149 1.00 0.00 41 GLN A N 16
ATOM 24297 C CA . GLN A 1 41 ? -10.891 -7.415 -1.734 1.00 0.00 41 GLN A CA 16
ATOM 24298 C C . GLN A 1 41 ? -10.807 -8.506 -0.672 1.00 0.00 41 GLN A C 16
ATOM 24299 O O . GLN A 1 41 ? -11.267 -9.627 -0.881 1.00 0.00 41 GLN A O 16
ATOM 24313 N N . GLY A 1 42 ? -10.214 -8.169 0.470 1.00 0.00 42 GLY A N 16
ATOM 24314 C CA . GLY A 1 42 ? -10.079 -9.131 1.548 1.00 0.00 42 GLY A CA 16
ATOM 24315 C C . GLY A 1 42 ? -8.675 -9.693 1.652 1.00 0.00 42 GLY A C 16
ATOM 24316 O O . GLY A 1 42 ? -7.861 -9.517 0.746 1.00 0.00 42 GLY A O 16
ATOM 24320 N N . ALA A 1 43 ? -8.391 -10.369 2.760 1.00 0.00 43 ALA A N 16
ATOM 24321 C CA . ALA A 1 43 ? -7.076 -10.958 2.979 1.00 0.00 43 ALA A CA 16
ATOM 24322 C C . ALA A 1 43 ? -6.717 -11.931 1.860 1.00 0.00 43 ALA A C 16
ATOM 24323 O O . ALA A 1 43 ? -5.558 -12.026 1.457 1.00 0.00 43 ALA A O 16
ATOM 24330 N N . GLN A 1 44 ? -7.718 -12.651 1.364 1.00 0.00 44 GLN A N 16
ATOM 24331 C CA . GLN A 1 44 ? -7.506 -13.617 0.293 1.00 0.00 44 GLN A CA 16
ATOM 24332 C C . GLN A 1 44 ? -6.770 -12.977 -0.879 1.00 0.00 44 GLN A C 16
ATOM 24333 O O . GLN A 1 44 ? -5.967 -13.626 -1.550 1.00 0.00 44 GLN A O 16
ATOM 24347 N N . PHE A 1 45 ? -7.049 -11.701 -1.121 1.00 0.00 45 PHE A N 16
ATOM 24348 C CA . PHE A 1 45 ? -6.414 -10.973 -2.214 1.00 0.00 45 PHE A CA 16
ATOM 24349 C C . PHE A 1 45 ? -4.896 -11.113 -2.150 1.00 0.00 45 PHE A C 16
ATOM 24350 O O . PHE A 1 45 ? -4.251 -11.442 -3.145 1.00 0.00 45 PHE A O 16
ATOM 24367 N N . GLU A 1 46 ? -4.333 -10.859 -0.973 1.00 0.00 46 GLU A N 16
ATOM 24368 C CA . GLU A 1 46 ? -2.891 -10.955 -0.780 1.00 0.00 46 GLU A CA 16
ATOM 24369 C C . GLU A 1 46 ? -2.370 -12.315 -1.237 1.00 0.00 46 GLU A C 16
ATOM 24370 O O . GLU A 1 46 ? -1.284 -12.416 -1.808 1.00 0.00 46 GLU A O 16
ATOM 24382 N N . ILE A 1 47 ? -3.152 -13.358 -0.979 1.00 0.00 47 ILE A N 16
ATOM 24383 C CA . ILE A 1 47 ? -2.771 -14.711 -1.364 1.00 0.00 47 ILE A CA 16
ATOM 24384 C C . ILE A 1 47 ? -2.692 -14.851 -2.880 1.00 0.00 47 ILE A C 16
ATOM 24385 O O . ILE A 1 47 ? -1.663 -15.252 -3.424 1.00 0.00 47 ILE A O 16
ATOM 24401 N N . MET A 1 48 ? -3.785 -14.515 -3.557 1.00 0.00 48 MET A N 16
ATOM 24402 C CA . MET A 1 48 ? -3.838 -14.599 -5.012 1.00 0.00 48 MET A CA 16
ATOM 24403 C C . MET A 1 48 ? -2.671 -13.847 -5.643 1.00 0.00 48 MET A C 16
ATOM 24404 O O . MET A 1 48 ? -2.036 -14.338 -6.579 1.00 0.00 48 MET A O 16
ATOM 24418 N N . LEU A 1 49 ? -2.392 -12.656 -5.128 1.00 0.00 49 LEU A N 16
ATOM 24419 C CA . LEU A 1 49 ? -1.300 -11.836 -5.641 1.00 0.00 49 LEU A CA 16
ATOM 24420 C C . LEU A 1 49 ? 0.050 -12.487 -5.357 1.00 0.00 49 LEU A C 16
ATOM 24421 O O . LEU A 1 49 ? 0.853 -12.699 -6.266 1.00 0.00 49 LEU A O 16
ATOM 24437 N N . LYS A 1 50 ? 0.293 -12.804 -4.090 1.00 0.00 50 LYS A N 16
ATOM 24438 C CA . LYS A 1 50 ? 1.544 -13.434 -3.685 1.00 0.00 50 LYS A CA 16
ATOM 24439 C C . LYS A 1 50 ? 1.750 -14.755 -4.419 1.00 0.00 50 LYS A C 16
ATOM 24440 O O . LYS A 1 50 ? 2.876 -15.235 -4.548 1.00 0.00 50 LYS A O 16
ATOM 24459 N N . ALA A 1 51 ? 0.656 -15.336 -4.900 1.00 0.00 51 ALA A N 16
ATOM 24460 C CA . ALA A 1 51 ? 0.718 -16.600 -5.625 1.00 0.00 51 ALA A CA 16
ATOM 24461 C C . ALA A 1 51 ? 1.010 -16.371 -7.104 1.00 0.00 51 ALA A C 16
ATOM 24462 O O . ALA A 1 51 ? 2.073 -16.743 -7.603 1.00 0.00 51 ALA A O 16
ATOM 24469 N N . LYS A 1 52 ? 0.061 -15.757 -7.801 1.00 0.00 52 LYS A N 16
ATOM 24470 C CA . LYS A 1 52 ? 0.215 -15.477 -9.224 1.00 0.00 52 LYS A CA 16
ATOM 24471 C C . LYS A 1 52 ? 1.466 -14.643 -9.482 1.00 0.00 52 LYS A C 16
ATOM 24472 O O . LYS A 1 52 ? 2.318 -15.019 -10.287 1.00 0.00 52 LYS A O 16
ATOM 24491 N N . GLN A 1 53 ? 1.571 -13.512 -8.792 1.00 0.00 53 GLN A N 16
ATOM 24492 C CA . GLN A 1 53 ? 2.719 -12.627 -8.947 1.00 0.00 53 GLN A CA 16
ATOM 24493 C C . GLN A 1 53 ? 3.900 -13.117 -8.116 1.00 0.00 53 GLN A C 16
ATOM 24494 O O . GLN A 1 53 ? 4.419 -12.391 -7.268 1.00 0.00 53 GLN A O 16
ATOM 24508 N N . ALA A 1 54 ? 4.320 -14.353 -8.365 1.00 0.00 54 ALA A N 16
ATOM 24509 C CA . ALA A 1 54 ? 5.441 -14.940 -7.642 1.00 0.00 54 ALA A CA 16
ATOM 24510 C C . ALA A 1 54 ? 6.768 -14.588 -8.306 1.00 0.00 54 ALA A C 16
ATOM 24511 O O . ALA A 1 54 ? 7.814 -14.575 -7.657 1.00 0.00 54 ALA A O 16
ATOM 24518 N N . ARG A 1 55 ? 6.717 -14.303 -9.603 1.00 0.00 55 ARG A N 16
ATOM 24519 C CA . ARG A 1 55 ? 7.916 -13.953 -10.356 1.00 0.00 55 ARG A CA 16
ATOM 24520 C C . ARG A 1 55 ? 8.177 -12.451 -10.295 1.00 0.00 55 ARG A C 16
ATOM 24521 O O . ARG A 1 55 ? 9.315 -12.003 -10.426 1.00 0.00 55 ARG A O 16
ATOM 24542 N N . ASN A 1 56 ? 7.114 -11.678 -10.096 1.00 0.00 56 ASN A N 16
ATOM 24543 C CA . ASN A 1 56 ? 7.227 -10.226 -10.019 1.00 0.00 56 ASN A CA 16
ATOM 24544 C C . ASN A 1 56 ? 8.076 -9.810 -8.822 1.00 0.00 56 ASN A C 16
ATOM 24545 O O . ASN A 1 56 ? 8.107 -10.496 -7.801 1.00 0.00 56 ASN A O 16
ATOM 24556 N N . SER A 1 57 ? 8.763 -8.680 -8.955 1.00 0.00 57 SER A N 16
ATOM 24557 C CA . SER A 1 57 ? 9.615 -8.173 -7.886 1.00 0.00 57 SER A CA 16
ATOM 24558 C C . SER A 1 57 ? 8.927 -7.036 -7.137 1.00 0.00 57 SER A C 16
ATOM 24559 O O . SER A 1 57 ? 9.205 -6.796 -5.962 1.00 0.00 57 SER A O 16
ATOM 24567 N N . GLN A 1 58 ? 8.029 -6.339 -7.826 1.00 0.00 58 GLN A N 16
ATOM 24568 C CA . GLN A 1 58 ? 7.302 -5.226 -7.226 1.00 0.00 58 GLN A CA 16
ATOM 24569 C C . GLN A 1 58 ? 6.543 -5.679 -5.983 1.00 0.00 58 GLN A C 16
ATOM 24570 O O . GLN A 1 58 ? 6.236 -4.874 -5.103 1.00 0.00 58 GLN A O 16
ATOM 24584 N N . PHE A 1 59 ? 6.243 -6.972 -5.917 1.00 0.00 59 PHE A N 16
ATOM 24585 C CA . PHE A 1 59 ? 5.518 -7.532 -4.782 1.00 0.00 59 PHE A CA 16
ATOM 24586 C C . PHE A 1 59 ? 6.476 -8.209 -3.806 1.00 0.00 59 PHE A C 16
ATOM 24587 O O . PHE A 1 59 ? 6.131 -9.207 -3.174 1.00 0.00 59 PHE A O 16
ATOM 24604 N N . ASP A 1 60 ? 7.679 -7.658 -3.690 1.00 0.00 60 ASP A N 16
ATOM 24605 C CA . ASP A 1 60 ? 8.687 -8.208 -2.791 1.00 0.00 60 ASP A CA 16
ATOM 24606 C C . ASP A 1 60 ? 8.420 -7.783 -1.350 1.00 0.00 60 ASP A C 16
ATOM 24607 O O . ASP A 1 60 ? 8.886 -8.423 -0.407 1.00 0.00 60 ASP A O 16
ATOM 24616 N N . PHE A 1 61 ? 7.667 -6.700 -1.188 1.00 0.00 61 PHE A N 16
ATOM 24617 C CA . PHE A 1 61 ? 7.339 -6.189 0.138 1.00 0.00 61 PHE A CA 16
ATOM 24618 C C . PHE A 1 61 ? 6.528 -7.210 0.930 1.00 0.00 61 PHE A C 16
ATOM 24619 O O . PHE A 1 61 ? 6.419 -7.120 2.153 1.00 0.00 61 PHE A O 16
ATOM 24636 N N . LEU A 1 62 ? 5.960 -8.182 0.223 1.00 0.00 62 LEU A N 16
ATOM 24637 C CA . LEU A 1 62 ? 5.158 -9.221 0.859 1.00 0.00 62 LEU A CA 16
ATOM 24638 C C . LEU A 1 62 ? 6.048 -10.262 1.530 1.00 0.00 62 LEU A C 16
ATOM 24639 O O . LEU A 1 62 ? 5.655 -10.885 2.517 1.00 0.00 62 LEU A O 16
ATOM 24655 N N . ARG A 1 63 ? 7.248 -10.444 0.990 1.00 0.00 63 ARG A N 16
ATOM 24656 C CA . ARG A 1 63 ? 8.194 -11.408 1.537 1.00 0.00 63 ARG A CA 16
ATOM 24657 C C . ARG A 1 63 ? 8.498 -11.102 3.001 1.00 0.00 63 ARG A C 16
ATOM 24658 O O . ARG A 1 63 ? 8.820 -9.967 3.354 1.00 0.00 63 ARG A O 16
ATOM 24679 N N . PHE A 1 64 ? 8.392 -12.120 3.848 1.00 0.00 64 PHE A N 16
ATOM 24680 C CA . PHE A 1 64 ? 8.653 -11.959 5.274 1.00 0.00 64 PHE A CA 16
ATOM 24681 C C . PHE A 1 64 ? 10.087 -11.496 5.515 1.00 0.00 64 PHE A C 16
ATOM 24682 O O . PHE A 1 64 ? 10.392 -10.898 6.547 1.00 0.00 64 PHE A O 16
ATOM 24699 N N . ASP A 1 65 ? 10.962 -11.777 4.556 1.00 0.00 65 ASP A N 16
ATOM 24700 C CA . ASP A 1 65 ? 12.364 -11.389 4.662 1.00 0.00 65 ASP A CA 16
ATOM 24701 C C . ASP A 1 65 ? 12.617 -10.063 3.951 1.00 0.00 65 ASP A C 16
ATOM 24702 O O . ASP A 1 65 ? 13.675 -9.857 3.357 1.00 0.00 65 ASP A O 16
ATOM 24711 N N . HIS A 1 66 ? 11.637 -9.167 4.016 1.00 0.00 66 HIS A N 16
ATOM 24712 C CA . HIS A 1 66 ? 11.753 -7.860 3.378 1.00 0.00 66 HIS A CA 16
ATOM 24713 C C . HIS A 1 66 ? 11.666 -6.741 4.411 1.00 0.00 66 HIS A C 16
ATOM 24714 O O . HIS A 1 66 ? 11.147 -6.937 5.510 1.00 0.00 66 HIS A O 16
ATOM 24728 N N . TYR A 1 67 ? 12.179 -5.570 4.052 1.00 0.00 67 TYR A N 16
ATOM 24729 C CA . TYR A 1 67 ? 12.162 -4.421 4.949 1.00 0.00 67 TYR A CA 16
ATOM 24730 C C . TYR A 1 67 ? 10.807 -3.721 4.912 1.00 0.00 67 TYR A C 16
ATOM 24731 O O . TYR A 1 67 ? 10.447 -2.990 5.836 1.00 0.00 67 TYR A O 16
ATOM 24749 N N . LEU A 1 68 ? 10.059 -3.950 3.839 1.00 0.00 68 LEU A N 16
ATOM 24750 C CA . LEU A 1 68 ? 8.742 -3.343 3.679 1.00 0.00 68 LEU A CA 16
ATOM 24751 C C . LEU A 1 68 ? 7.673 -4.167 4.389 1.00 0.00 68 LEU A C 16
ATOM 24752 O O . LEU A 1 68 ? 6.488 -3.841 4.338 1.00 0.00 68 LEU A O 16
ATOM 24768 N N . ASN A 1 69 ? 8.101 -5.237 5.053 1.00 0.00 69 ASN A N 16
ATOM 24769 C CA . ASN A 1 69 ? 7.180 -6.107 5.775 1.00 0.00 69 ASN A CA 16
ATOM 24770 C C . ASN A 1 69 ? 6.293 -5.299 6.717 1.00 0.00 69 ASN A C 16
ATOM 24771 O O . ASN A 1 69 ? 5.065 -5.376 6.672 1.00 0.00 69 ASN A O 16
ATOM 24782 N N . PRO A 1 70 ? 6.928 -4.504 7.591 1.00 0.00 70 PRO A N 16
ATOM 24783 C CA . PRO A 1 70 ? 6.216 -3.665 8.559 1.00 0.00 70 PRO A CA 16
ATOM 24784 C C . PRO A 1 70 ? 5.479 -2.509 7.893 1.00 0.00 70 PRO A C 16
ATOM 24785 O O . PRO A 1 70 ? 4.407 -2.101 8.343 1.00 0.00 70 PRO A O 16
ATOM 24796 N N . TYR A 1 71 ? 6.058 -1.984 6.819 1.00 0.00 71 TYR A N 16
ATOM 24797 C CA . TYR A 1 71 ? 5.456 -0.873 6.092 1.00 0.00 71 TYR A CA 16
ATOM 24798 C C . TYR A 1 71 ? 4.118 -1.280 5.484 1.00 0.00 71 TYR A C 16
ATOM 24799 O O . TYR A 1 71 ? 3.095 -0.636 5.719 1.00 0.00 71 TYR A O 16
ATOM 24817 N N . TYR A 1 72 ? 4.133 -2.355 4.703 1.00 0.00 72 TYR A N 16
ATOM 24818 C CA . TYR A 1 72 ? 2.921 -2.849 4.060 1.00 0.00 72 TYR A CA 16
ATOM 24819 C C . TYR A 1 72 ? 1.922 -3.355 5.096 1.00 0.00 72 TYR A C 16
ATOM 24820 O O . TYR A 1 72 ? 0.732 -3.046 5.031 1.00 0.00 72 TYR A O 16
ATOM 24838 N N . LYS A 1 73 ? 2.415 -4.135 6.052 1.00 0.00 73 LYS A N 16
ATOM 24839 C CA . LYS A 1 73 ? 1.568 -4.684 7.104 1.00 0.00 73 LYS A CA 16
ATOM 24840 C C . LYS A 1 73 ? 0.900 -3.569 7.902 1.00 0.00 73 LYS A C 16
ATOM 24841 O O . LYS A 1 73 ? -0.245 -3.702 8.335 1.00 0.00 73 LYS A O 16
ATOM 24860 N N . PHE A 1 74 ? 1.622 -2.470 8.093 1.00 0.00 74 PHE A N 16
ATOM 24861 C CA . PHE A 1 74 ? 1.098 -1.331 8.838 1.00 0.00 74 PHE A CA 16
ATOM 24862 C C . PHE A 1 74 ? -0.001 -0.624 8.050 1.00 0.00 74 PHE A C 16
ATOM 24863 O O . PHE A 1 74 ? -1.130 -0.492 8.522 1.00 0.00 74 PHE A O 16
ATOM 24880 N N . ILE A 1 75 ? 0.340 -0.170 6.849 1.00 0.00 75 ILE A N 16
ATOM 24881 C CA . ILE A 1 75 ? -0.617 0.524 5.996 1.00 0.00 75 ILE A CA 16
ATOM 24882 C C . ILE A 1 75 ? -1.900 -0.285 5.839 1.00 0.00 75 ILE A C 16
ATOM 24883 O O . ILE A 1 75 ? -3.001 0.250 5.969 1.00 0.00 75 ILE A O 16
ATOM 24899 N N . GLN A 1 76 ? -1.750 -1.575 5.559 1.00 0.00 76 GLN A N 16
ATOM 24900 C CA . GLN A 1 76 ? -2.898 -2.458 5.386 1.00 0.00 76 GLN A CA 16
ATOM 24901 C C . GLN A 1 76 ? -3.697 -2.572 6.680 1.00 0.00 76 GLN A C 16
ATOM 24902 O O . GLN A 1 76 ? -4.904 -2.333 6.699 1.00 0.00 76 GLN A O 16
ATOM 24916 N N . LYS A 1 77 ? -3.015 -2.940 7.759 1.00 0.00 77 LYS A N 16
ATOM 24917 C CA . LYS A 1 77 ? -3.660 -3.085 9.059 1.00 0.00 77 LYS A CA 16
ATOM 24918 C C . LYS A 1 77 ? -4.423 -1.819 9.433 1.00 0.00 77 LYS A C 16
ATOM 24919 O O . LYS A 1 77 ? -5.480 -1.882 10.060 1.00 0.00 77 LYS A O 16
ATOM 24938 N N . ALA A 1 78 ? -3.881 -0.670 9.042 1.00 0.00 78 ALA A N 16
ATOM 24939 C CA . ALA A 1 78 ? -4.513 0.611 9.333 1.00 0.00 78 ALA A CA 16
ATOM 24940 C C . ALA A 1 78 ? -5.754 0.820 8.471 1.00 0.00 78 ALA A C 16
ATOM 24941 O O . ALA A 1 78 ? -6.786 1.282 8.955 1.00 0.00 78 ALA A O 16
ATOM 24948 N N . MET A 1 79 ? -5.644 0.477 7.192 1.00 0.00 79 MET A N 16
ATOM 24949 C CA . MET A 1 79 ? -6.758 0.627 6.263 1.00 0.00 79 MET A CA 16
ATOM 24950 C C . MET A 1 79 ? -7.944 -0.231 6.693 1.00 0.00 79 MET A C 16
ATOM 24951 O O . MET A 1 79 ? -9.098 0.173 6.553 1.00 0.00 79 MET A O 16
ATOM 24965 N N . LYS A 1 80 ? -7.651 -1.417 7.215 1.00 0.00 80 LYS A N 16
ATOM 24966 C CA . LYS A 1 80 ? -8.692 -2.333 7.666 1.00 0.00 80 LYS A CA 16
ATOM 24967 C C . LYS A 1 80 ? -9.173 -1.963 9.066 1.00 0.00 80 LYS A C 16
ATOM 24968 O O . LYS A 1 80 ? -10.346 -2.136 9.394 1.00 0.00 80 LYS A O 16
ATOM 24987 N N . GLU A 1 81 ? -8.259 -1.451 9.885 1.00 0.00 81 GLU A N 16
ATOM 24988 C CA . GLU A 1 81 ? -8.592 -1.057 11.248 1.00 0.00 81 GLU A CA 16
ATOM 24989 C C . GLU A 1 81 ? -9.446 0.208 11.256 1.00 0.00 81 GLU A C 16
ATOM 24990 O O . GLU A 1 81 ? -10.171 0.475 12.213 1.00 0.00 81 GLU A O 16
ATOM 25002 N N . GLY A 1 82 ? -9.353 0.984 10.180 1.00 0.00 82 GLY A N 16
ATOM 25003 C CA . GLY A 1 82 ? -10.121 2.212 10.082 1.00 0.00 82 GLY A CA 16
ATOM 25004 C C . GLY A 1 82 ? -9.310 3.435 10.459 1.00 0.00 82 GLY A C 16
ATOM 25005 O O . GLY A 1 82 ? -9.803 4.326 11.151 1.00 0.00 82 GLY A O 16
ATOM 25009 N N . ARG A 1 83 ? -8.061 3.478 10.006 1.00 0.00 83 ARG A N 16
ATOM 25010 C CA . ARG A 1 83 ? -7.179 4.600 10.303 1.00 0.00 83 ARG A CA 16
ATOM 25011 C C . ARG A 1 83 ? -6.721 5.285 9.019 1.00 0.00 83 ARG A C 16
ATOM 25012 O O . ARG A 1 83 ? -6.749 6.512 8.914 1.00 0.00 83 ARG A O 16
ATOM 25033 N N . TYR A 1 84 ? -6.298 4.486 8.046 1.00 0.00 84 TYR A N 16
ATOM 25034 C CA . TYR A 1 84 ? -5.831 5.015 6.770 1.00 0.00 84 TYR A CA 16
ATOM 25035 C C . TYR A 1 84 ? -6.958 5.032 5.742 1.00 0.00 84 TYR A C 16
ATOM 25036 O O . TYR A 1 84 ? -7.620 4.020 5.510 1.00 0.00 84 TYR A O 16
ATOM 25054 N N . THR A 1 85 ? -7.170 6.191 5.126 1.00 0.00 85 THR A N 16
ATOM 25055 C CA . THR A 1 85 ? -8.216 6.343 4.123 1.00 0.00 85 THR A CA 16
ATOM 25056 C C . THR A 1 85 ? -7.635 6.782 2.784 1.00 0.00 85 THR A C 16
ATOM 25057 O O . THR A 1 85 ? -6.681 7.559 2.735 1.00 0.00 85 THR A O 16
ATOM 25068 N N . VAL A 1 86 ? -8.215 6.280 1.698 1.00 0.00 86 VAL A N 16
ATOM 25069 C CA . VAL A 1 86 ? -7.755 6.623 0.358 1.00 0.00 86 VAL A CA 16
ATOM 25070 C C . VAL A 1 86 ? -8.896 7.172 -0.491 1.00 0.00 86 VAL A C 16
ATOM 25071 O O . VAL A 1 86 ? -9.983 6.595 -0.540 1.00 0.00 86 VAL A O 16
ATOM 25084 N N . LEU A 1 87 ? -8.642 8.292 -1.160 1.00 0.00 87 LEU A N 16
ATOM 25085 C CA . LEU A 1 87 ? -9.648 8.920 -2.009 1.00 0.00 87 LEU A CA 16
ATOM 25086 C C . LEU A 1 87 ? -10.884 9.300 -1.200 1.00 0.00 87 LEU A C 16
ATOM 25087 O O . LEU A 1 87 ? -10.933 9.089 0.012 1.00 0.00 87 LEU A O 16
ATOM 25103 N N . ALA A 1 88 ? -11.881 9.858 -1.878 1.00 0.00 88 ALA A N 16
ATOM 25104 C CA . ALA A 1 88 ? -13.119 10.262 -1.223 1.00 0.00 88 ALA A CA 16
ATOM 25105 C C . ALA A 1 88 ? -14.188 9.182 -1.354 1.00 0.00 88 ALA A C 16
ATOM 25106 O O . ALA A 1 88 ? -15.382 9.476 -1.349 1.00 0.00 88 ALA A O 16
ATOM 25113 N N . GLU A 1 89 ? -13.749 7.933 -1.474 1.00 0.00 89 GLU A N 16
ATOM 25114 C CA . GLU A 1 89 ? -14.670 6.810 -1.608 1.00 0.00 89 GLU A CA 16
ATOM 25115 C C . GLU A 1 89 ? -14.413 5.764 -0.527 1.00 0.00 89 GLU A C 16
ATOM 25116 O O . GLU A 1 89 ? -13.293 5.281 -0.369 1.00 0.00 89 GLU A O 16
ATOM 25128 N N . ASN A 1 90 ? -15.461 5.419 0.214 1.00 0.00 90 ASN A N 16
ATOM 25129 C CA . ASN A 1 90 ? -15.351 4.431 1.281 1.00 0.00 90 ASN A CA 16
ATOM 25130 C C . ASN A 1 90 ? -16.314 3.271 1.051 1.00 0.00 90 ASN A C 16
ATOM 25131 O O . ASN A 1 90 ? -17.421 3.460 0.544 1.00 0.00 90 ASN A O 16
ATOM 25142 N N . LYS A 1 91 ? -15.887 2.071 1.426 1.00 0.00 91 LYS A N 16
ATOM 25143 C CA . LYS A 1 91 ? -16.711 0.879 1.263 1.00 0.00 91 LYS A CA 16
ATOM 25144 C C . LYS A 1 91 ? -16.367 -0.169 2.317 1.00 0.00 91 LYS A C 16
ATOM 25145 O O . LYS A 1 91 ? -15.857 -1.242 1.995 1.00 0.00 91 LYS A O 16
ATOM 25164 N N . SER A 1 92 ? -16.651 0.149 3.576 1.00 0.00 92 SER A N 16
ATOM 25165 C CA . SER A 1 92 ? -16.369 -0.765 4.677 1.00 0.00 92 SER A CA 16
ATOM 25166 C C . SER A 1 92 ? -17.476 -0.710 5.725 1.00 0.00 92 SER A C 16
ATOM 25167 O O . SER A 1 92 ? -18.052 0.347 5.982 1.00 0.00 92 SER A O 16
ATOM 25175 N N . ASP A 1 93 ? -17.769 -1.858 6.327 1.00 0.00 93 ASP A N 16
ATOM 25176 C CA . ASP A 1 93 ? -18.806 -1.942 7.349 1.00 0.00 93 ASP A CA 16
ATOM 25177 C C . ASP A 1 93 ? -18.255 -1.554 8.717 1.00 0.00 93 ASP A C 16
ATOM 25178 O O . ASP A 1 93 ? -17.053 -1.339 8.874 1.00 0.00 93 ASP A O 16
ATOM 25187 N N . GLU A 1 94 ? -19.141 -1.465 9.703 1.00 0.00 94 GLU A N 16
ATOM 25188 C CA . GLU A 1 94 ? -18.743 -1.100 11.058 1.00 0.00 94 GLU A CA 16
ATOM 25189 C C . GLU A 1 94 ? -18.355 -2.337 11.863 1.00 0.00 94 GLU A C 16
ATOM 25190 O O . GLU A 1 94 ? -19.148 -2.852 12.652 1.00 0.00 94 GLU A O 16
ATOM 25202 N N . LYS A 1 95 ? -17.131 -2.810 11.657 1.00 0.00 95 LYS A N 16
ATOM 25203 C CA . LYS A 1 95 ? -16.636 -3.986 12.362 1.00 0.00 95 LYS A CA 16
ATOM 25204 C C . LYS A 1 95 ? -15.332 -3.676 13.090 1.00 0.00 95 LYS A C 16
ATOM 25205 O O . LYS A 1 95 ? -14.445 -3.018 12.545 1.00 0.00 95 LYS A O 16
ATOM 25224 N N . LYS A 1 96 ? -15.221 -4.154 14.325 1.00 0.00 96 LYS A N 16
ATOM 25225 C CA . LYS A 1 96 ? -14.025 -3.929 15.128 1.00 0.00 96 LYS A CA 16
ATOM 25226 C C . LYS A 1 96 ? -14.082 -4.730 16.425 1.00 0.00 96 LYS A C 16
ATOM 25227 O O . LYS A 1 96 ? -15.126 -5.276 16.784 1.00 0.00 96 LYS A O 16
ATOM 25246 N N . LYS A 1 97 ? -12.955 -4.794 17.126 1.00 0.00 97 LYS A N 16
ATOM 25247 C CA . LYS A 1 97 ? -12.877 -5.525 18.385 1.00 0.00 97 LYS A CA 16
ATOM 25248 C C . LYS A 1 97 ? -12.588 -4.579 19.547 1.00 0.00 97 LYS A C 16
ATOM 25249 O O . LYS A 1 97 ? -11.613 -3.828 19.520 1.00 0.00 97 LYS A O 16
ATOM 25268 N N . SER A 1 98 ? -13.441 -4.622 20.565 1.00 0.00 98 SER A N 16
ATOM 25269 C CA . SER A 1 98 ? -13.278 -3.766 21.735 1.00 0.00 98 SER A CA 16
ATOM 25270 C C . SER A 1 98 ? -12.887 -4.589 22.959 1.00 0.00 98 SER A C 16
ATOM 25271 O O . SER A 1 98 ? -12.889 -5.819 22.921 1.00 0.00 98 SER A O 16
ATOM 25279 N N . GLY A 1 99 ? -12.553 -3.900 24.046 1.00 0.00 99 GLY A N 16
ATOM 25280 C CA . GLY A 1 99 ? -12.164 -4.581 25.267 1.00 0.00 99 GLY A CA 16
ATOM 25281 C C . GLY A 1 99 ? -11.775 -3.618 26.370 1.00 0.00 99 GLY A C 16
ATOM 25282 O O . GLY A 1 99 ? -10.690 -3.037 26.343 1.00 0.00 99 GLY A O 16
ATOM 25286 N N . VAL A 1 100 ? -12.663 -3.446 27.344 1.00 0.00 100 VAL A N 16
ATOM 25287 C CA . VAL A 1 100 ? -12.407 -2.545 28.462 1.00 0.00 100 VAL A CA 16
ATOM 25288 C C . VAL A 1 100 ? -12.915 -3.138 29.772 1.00 0.00 100 VAL A C 16
ATOM 25289 O O . VAL A 1 100 ? -13.948 -3.805 29.804 1.00 0.00 100 VAL A O 16
ATOM 25302 N N . SER A 1 101 ? -12.180 -2.888 30.851 1.00 0.00 101 SER A N 16
ATOM 25303 C CA . SER A 1 101 ? -12.554 -3.399 32.165 1.00 0.00 101 SER A CA 16
ATOM 25304 C C . SER A 1 101 ? -12.707 -4.917 32.134 1.00 0.00 101 SER A C 16
ATOM 25305 O O . SER A 1 101 ? -12.897 -5.553 33.169 1.00 0.00 101 SER A O 16
ATOM 25313 N N . GLY A 1 1 ? 24.851 8.346 3.079 1.00 0.00 1 GLY A N 17
ATOM 25314 C CA . GLY A 1 1 ? 25.899 8.743 2.157 1.00 0.00 1 GLY A CA 17
ATOM 25315 C C . GLY A 1 1 ? 25.349 9.275 0.848 1.00 0.00 1 GLY A C 17
ATOM 25316 O O . GLY A 1 1 ? 24.728 10.337 0.815 1.00 0.00 1 GLY A O 17
ATOM 25320 N N . SER A 1 2 ? 25.579 8.536 -0.233 1.00 0.00 2 SER A N 17
ATOM 25321 C CA . SER A 1 2 ? 25.106 8.943 -1.551 1.00 0.00 2 SER A CA 17
ATOM 25322 C C . SER A 1 2 ? 24.394 7.790 -2.252 1.00 0.00 2 SER A C 17
ATOM 25323 O O . SER A 1 2 ? 24.374 6.664 -1.755 1.00 0.00 2 SER A O 17
ATOM 25331 N N . SER A 1 3 ? 23.810 8.081 -3.410 1.00 0.00 3 SER A N 17
ATOM 25332 C CA . SER A 1 3 ? 23.093 7.071 -4.179 1.00 0.00 3 SER A CA 17
ATOM 25333 C C . SER A 1 3 ? 22.064 6.355 -3.309 1.00 0.00 3 SER A C 17
ATOM 25334 O O . SER A 1 3 ? 22.033 5.126 -3.248 1.00 0.00 3 SER A O 17
ATOM 25342 N N . GLY A 1 4 ? 21.222 7.134 -2.636 1.00 0.00 4 GLY A N 17
ATOM 25343 C CA . GLY A 1 4 ? 20.203 6.558 -1.778 1.00 0.00 4 GLY A CA 17
ATOM 25344 C C . GLY A 1 4 ? 20.013 7.344 -0.496 1.00 0.00 4 GLY A C 17
ATOM 25345 O O . GLY A 1 4 ? 20.297 8.541 -0.446 1.00 0.00 4 GLY A O 17
ATOM 25349 N N . SER A 1 5 ? 19.528 6.671 0.542 1.00 0.00 5 SER A N 17
ATOM 25350 C CA . SER A 1 5 ? 19.294 7.316 1.829 1.00 0.00 5 SER A CA 17
ATOM 25351 C C . SER A 1 5 ? 18.266 8.436 1.697 1.00 0.00 5 SER A C 17
ATOM 25352 O O . SER A 1 5 ? 18.522 9.577 2.082 1.00 0.00 5 SER A O 17
ATOM 25360 N N . SER A 1 6 ? 17.102 8.100 1.149 1.00 0.00 6 SER A N 17
ATOM 25361 C CA . SER A 1 6 ? 16.036 9.076 0.962 1.00 0.00 6 SER A CA 17
ATOM 25362 C C . SER A 1 6 ? 14.706 8.382 0.686 1.00 0.00 6 SER A C 17
ATOM 25363 O O . SER A 1 6 ? 14.389 8.054 -0.457 1.00 0.00 6 SER A O 17
ATOM 25371 N N . GLY A 1 7 ? 13.930 8.161 1.743 1.00 0.00 7 GLY A N 17
ATOM 25372 C CA . GLY A 1 7 ? 12.643 7.507 1.595 1.00 0.00 7 GLY A CA 17
ATOM 25373 C C . GLY A 1 7 ? 11.489 8.490 1.600 1.00 0.00 7 GLY A C 17
ATOM 25374 O O . GLY A 1 7 ? 11.621 9.611 2.091 1.00 0.00 7 GLY A O 17
ATOM 25378 N N . VAL A 1 8 ? 10.354 8.070 1.051 1.00 0.00 8 VAL A N 17
ATOM 25379 C CA . VAL A 1 8 ? 9.172 8.922 0.993 1.00 0.00 8 VAL A CA 17
ATOM 25380 C C . VAL A 1 8 ? 8.127 8.481 2.012 1.00 0.00 8 VAL A C 17
ATOM 25381 O O . VAL A 1 8 ? 7.825 7.295 2.133 1.00 0.00 8 VAL A O 17
ATOM 25394 N N . ALA A 1 9 ? 7.578 9.446 2.743 1.00 0.00 9 ALA A N 17
ATOM 25395 C CA . ALA A 1 9 ? 6.565 9.159 3.751 1.00 0.00 9 ALA A CA 17
ATOM 25396 C C . ALA A 1 9 ? 5.162 9.399 3.203 1.00 0.00 9 ALA A C 17
ATOM 25397 O O . ALA A 1 9 ? 4.971 10.085 2.198 1.00 0.00 9 ALA A O 17
ATOM 25404 N N . PRO A 1 10 ? 4.156 8.823 3.877 1.00 0.00 10 PRO A N 17
ATOM 25405 C CA . PRO A 1 10 ? 2.753 8.961 3.475 1.00 0.00 10 PRO A CA 17
ATOM 25406 C C . PRO A 1 10 ? 2.223 10.374 3.697 1.00 0.00 10 PRO A C 17
ATOM 25407 O O . PRO A 1 10 ? 2.978 11.285 4.037 1.00 0.00 10 PRO A O 17
ATOM 25418 N N . LEU A 1 11 ? 0.920 10.549 3.503 1.00 0.00 11 LEU A N 17
ATOM 25419 C CA . LEU A 1 11 ? 0.288 11.851 3.683 1.00 0.00 11 LEU A CA 17
ATOM 25420 C C . LEU A 1 11 ? 0.554 12.397 5.082 1.00 0.00 11 LEU A C 17
ATOM 25421 O O . LEU A 1 11 ? 1.359 13.311 5.260 1.00 0.00 11 LEU A O 17
ATOM 25437 N N . GLY A 1 12 ? -0.127 11.830 6.073 1.00 0.00 12 GLY A N 17
ATOM 25438 C CA . GLY A 1 12 ? 0.052 12.272 7.443 1.00 0.00 12 GLY A CA 17
ATOM 25439 C C . GLY A 1 12 ? -0.048 11.132 8.438 1.00 0.00 12 GLY A C 17
ATOM 25440 O O . GLY A 1 12 ? -0.281 11.353 9.627 1.00 0.00 12 GLY A O 17
ATOM 25444 N N . LEU A 1 13 ? 0.127 9.908 7.951 1.00 0.00 13 LEU A N 17
ATOM 25445 C CA . LEU A 1 13 ? 0.054 8.728 8.805 1.00 0.00 13 LEU A CA 17
ATOM 25446 C C . LEU A 1 13 ? 1.213 8.701 9.797 1.00 0.00 13 LEU A C 17
ATOM 25447 O O . LEU A 1 13 ? 2.363 8.939 9.430 1.00 0.00 13 LEU A O 17
ATOM 25463 N N . SER A 1 14 ? 0.901 8.407 11.056 1.00 0.00 14 SER A N 17
ATOM 25464 C CA . SER A 1 14 ? 1.916 8.350 12.101 1.00 0.00 14 SER A CA 17
ATOM 25465 C C . SER A 1 14 ? 2.673 7.027 12.052 1.00 0.00 14 SER A C 17
ATOM 25466 O O . SER A 1 14 ? 2.140 5.979 12.417 1.00 0.00 14 SER A O 17
ATOM 25474 N N . VAL A 1 15 ? 3.921 7.083 11.597 1.00 0.00 15 VAL A N 17
ATOM 25475 C CA . VAL A 1 15 ? 4.754 5.890 11.500 1.00 0.00 15 VAL A CA 17
ATOM 25476 C C . VAL A 1 15 ? 5.734 5.808 12.665 1.00 0.00 15 VAL A C 17
ATOM 25477 O O . VAL A 1 15 ? 6.388 6.786 13.029 1.00 0.00 15 VAL A O 17
ATOM 25490 N N . PRO A 1 16 ? 5.840 4.613 13.265 1.00 0.00 16 PRO A N 17
ATOM 25491 C CA . PRO A 1 16 ? 6.740 4.374 14.398 1.00 0.00 16 PRO A CA 17
ATOM 25492 C C . PRO A 1 16 ? 8.208 4.409 13.989 1.00 0.00 16 PRO A C 17
ATOM 25493 O O . PRO A 1 16 ? 8.532 4.593 12.816 1.00 0.00 16 PRO A O 17
ATOM 25504 N N . SER A 1 17 ? 9.094 4.232 14.965 1.00 0.00 17 SER A N 17
ATOM 25505 C CA . SER A 1 17 ? 10.529 4.247 14.707 1.00 0.00 17 SER A CA 17
ATOM 25506 C C . SER A 1 17 ? 11.064 2.829 14.535 1.00 0.00 17 SER A C 17
ATOM 25507 O O . SER A 1 17 ? 12.240 2.562 14.786 1.00 0.00 17 SER A O 17
ATOM 25515 N N . ASP A 1 18 ? 10.194 1.922 14.104 1.00 0.00 18 ASP A N 17
ATOM 25516 C CA . ASP A 1 18 ? 10.578 0.531 13.897 1.00 0.00 18 ASP A CA 17
ATOM 25517 C C . ASP A 1 18 ? 10.430 0.140 12.430 1.00 0.00 18 ASP A C 17
ATOM 25518 O O . ASP A 1 18 ? 11.140 -0.736 11.935 1.00 0.00 18 ASP A O 17
ATOM 25527 N N . VAL A 1 19 ? 9.503 0.794 11.738 1.00 0.00 19 VAL A N 17
ATOM 25528 C CA . VAL A 1 19 ? 9.262 0.515 10.327 1.00 0.00 19 VAL A CA 17
ATOM 25529 C C . VAL A 1 19 ? 10.177 1.349 9.438 1.00 0.00 19 VAL A C 17
ATOM 25530 O O . VAL A 1 19 ? 10.513 2.486 9.769 1.00 0.00 19 VAL A O 17
ATOM 25543 N N . GLU A 1 20 ? 10.578 0.775 8.307 1.00 0.00 20 GLU A N 17
ATOM 25544 C CA . GLU A 1 20 ? 11.455 1.467 7.370 1.00 0.00 20 GLU A CA 17
ATOM 25545 C C . GLU A 1 20 ? 10.653 2.087 6.230 1.00 0.00 20 GLU A C 17
ATOM 25546 O O . GLU A 1 20 ? 9.559 1.626 5.903 1.00 0.00 20 GLU A O 17
ATOM 25558 N N . LEU A 1 21 ? 11.204 3.136 5.630 1.00 0.00 21 LEU A N 17
ATOM 25559 C CA . LEU A 1 21 ? 10.541 3.822 4.526 1.00 0.00 21 LEU A CA 17
ATOM 25560 C C . LEU A 1 21 ? 10.863 3.151 3.195 1.00 0.00 21 LEU A C 17
ATOM 25561 O O . LEU A 1 21 ? 11.848 2.425 3.061 1.00 0.00 21 LEU A O 17
ATOM 25577 N N . PRO A 1 22 ? 10.015 3.399 2.186 1.00 0.00 22 PRO A N 17
ATOM 25578 C CA . PRO A 1 22 ? 10.190 2.830 0.847 1.00 0.00 22 PRO A CA 17
ATOM 25579 C C . PRO A 1 22 ? 11.389 3.426 0.116 1.00 0.00 22 PRO A C 17
ATOM 25580 O O . PRO A 1 22 ? 11.926 4.466 0.499 1.00 0.00 22 PRO A O 17
ATOM 25591 N N . PRO A 1 23 ? 11.819 2.755 -0.962 1.00 0.00 23 PRO A N 17
ATOM 25592 C CA . PRO A 1 23 ? 12.958 3.201 -1.770 1.00 0.00 23 PRO A CA 17
ATOM 25593 C C . PRO A 1 23 ? 12.648 4.467 -2.561 1.00 0.00 23 PRO A C 17
ATOM 25594 O O . PRO A 1 23 ? 13.424 5.423 -2.553 1.00 0.00 23 PRO A O 17
ATOM 25605 N N . THR A 1 24 ? 11.507 4.469 -3.244 1.00 0.00 24 THR A N 17
ATOM 25606 C CA . THR A 1 24 ? 11.094 5.617 -4.040 1.00 0.00 24 THR A CA 17
ATOM 25607 C C . THR A 1 24 ? 9.575 5.725 -4.103 1.00 0.00 24 THR A C 17
ATOM 25608 O O . THR A 1 24 ? 8.861 4.819 -3.676 1.00 0.00 24 THR A O 17
ATOM 25619 N N . ALA A 1 25 ? 9.088 6.840 -4.638 1.00 0.00 25 ALA A N 17
ATOM 25620 C CA . ALA A 1 25 ? 7.653 7.065 -4.759 1.00 0.00 25 ALA A CA 17
ATOM 25621 C C . ALA A 1 25 ? 6.966 5.882 -5.434 1.00 0.00 25 ALA A C 17
ATOM 25622 O O . ALA A 1 25 ? 5.853 5.505 -5.068 1.00 0.00 25 ALA A O 17
ATOM 25629 N N . LYS A 1 26 ? 7.637 5.298 -6.421 1.00 0.00 26 LYS A N 17
ATOM 25630 C CA . LYS A 1 26 ? 7.093 4.157 -7.147 1.00 0.00 26 LYS A CA 17
ATOM 25631 C C . LYS A 1 26 ? 6.689 3.043 -6.186 1.00 0.00 26 LYS A C 17
ATOM 25632 O O . LYS A 1 26 ? 5.509 2.722 -6.055 1.00 0.00 26 LYS A O 17
ATOM 25651 N N . MET A 1 27 ? 7.677 2.460 -5.515 1.00 0.00 27 MET A N 17
ATOM 25652 C CA . MET A 1 27 ? 7.423 1.384 -4.564 1.00 0.00 27 MET A CA 17
ATOM 25653 C C . MET A 1 27 ? 6.413 1.819 -3.507 1.00 0.00 27 MET A C 17
ATOM 25654 O O . MET A 1 27 ? 5.513 1.062 -3.146 1.00 0.00 27 MET A O 17
ATOM 25668 N N . HIS A 1 28 ? 6.569 3.044 -3.015 1.00 0.00 28 HIS A N 17
ATOM 25669 C CA . HIS A 1 28 ? 5.670 3.581 -2.000 1.00 0.00 28 HIS A CA 17
ATOM 25670 C C . HIS A 1 28 ? 4.220 3.516 -2.469 1.00 0.00 28 HIS A C 17
ATOM 25671 O O . HIS A 1 28 ? 3.329 3.133 -1.712 1.00 0.00 28 HIS A O 17
ATOM 25685 N N . ALA A 1 29 ? 3.992 3.894 -3.723 1.00 0.00 29 ALA A N 17
ATOM 25686 C CA . ALA A 1 29 ? 2.650 3.877 -4.293 1.00 0.00 29 ALA A CA 17
ATOM 25687 C C . ALA A 1 29 ? 2.138 2.449 -4.451 1.00 0.00 29 ALA A C 17
ATOM 25688 O O . ALA A 1 29 ? 0.997 2.147 -4.102 1.00 0.00 29 ALA A O 17
ATOM 25695 N N . ILE A 1 30 ? 2.989 1.576 -4.980 1.00 0.00 30 ILE A N 17
ATOM 25696 C CA . ILE A 1 30 ? 2.622 0.181 -5.184 1.00 0.00 30 ILE A CA 17
ATOM 25697 C C . ILE A 1 30 ? 2.125 -0.452 -3.889 1.00 0.00 30 ILE A C 17
ATOM 25698 O O . ILE A 1 30 ? 1.094 -1.125 -3.871 1.00 0.00 30 ILE A O 17
ATOM 25714 N N . ILE A 1 31 ? 2.864 -0.230 -2.807 1.00 0.00 31 ILE A N 17
ATOM 25715 C CA . ILE A 1 31 ? 2.496 -0.776 -1.506 1.00 0.00 31 ILE A CA 17
ATOM 25716 C C . ILE A 1 31 ? 1.114 -0.295 -1.078 1.00 0.00 31 ILE A C 17
ATOM 25717 O O . ILE A 1 31 ? 0.194 -1.093 -0.905 1.00 0.00 31 ILE A O 17
ATOM 25733 N N . GLU A 1 32 ? 0.976 1.017 -0.912 1.00 0.00 32 GLU A N 17
ATOM 25734 C CA . GLU A 1 32 ? -0.295 1.605 -0.506 1.00 0.00 32 GLU A CA 17
ATOM 25735 C C . GLU A 1 32 ? -1.428 1.131 -1.411 1.00 0.00 32 GLU A C 17
ATOM 25736 O O . GLU A 1 32 ? -2.437 0.607 -0.938 1.00 0.00 32 GLU A O 17
ATOM 25748 N N . ARG A 1 33 ? -1.254 1.318 -2.715 1.00 0.00 33 ARG A N 17
ATOM 25749 C CA . ARG A 1 33 ? -2.262 0.911 -3.687 1.00 0.00 33 ARG A CA 17
ATOM 25750 C C . ARG A 1 33 ? -2.661 -0.546 -3.478 1.00 0.00 33 ARG A C 17
ATOM 25751 O O . ARG A 1 33 ? -3.847 -0.874 -3.416 1.00 0.00 33 ARG A O 17
ATOM 25772 N N . THR A 1 34 ? -1.664 -1.419 -3.371 1.00 0.00 34 THR A N 17
ATOM 25773 C CA . THR A 1 34 ? -1.910 -2.841 -3.172 1.00 0.00 34 THR A CA 17
ATOM 25774 C C . THR A 1 34 ? -2.684 -3.089 -1.882 1.00 0.00 34 THR A C 17
ATOM 25775 O O . THR A 1 34 ? -3.633 -3.873 -1.857 1.00 0.00 34 THR A O 17
ATOM 25786 N N . ALA A 1 35 ? -2.275 -2.415 -0.812 1.00 0.00 35 ALA A N 17
ATOM 25787 C CA . ALA A 1 35 ? -2.932 -2.561 0.480 1.00 0.00 35 ALA A CA 17
ATOM 25788 C C . ALA A 1 35 ? -4.423 -2.258 0.375 1.00 0.00 35 ALA A C 17
ATOM 25789 O O . ALA A 1 35 ? -5.258 -3.035 0.837 1.00 0.00 35 ALA A O 17
ATOM 25796 N N . SER A 1 36 ? -4.750 -1.122 -0.234 1.00 0.00 36 SER A N 17
ATOM 25797 C CA . SER A 1 36 ? -6.140 -0.714 -0.395 1.00 0.00 36 SER A CA 17
ATOM 25798 C C . SER A 1 36 ? -6.956 -1.816 -1.065 1.00 0.00 36 SER A C 17
ATOM 25799 O O . SER A 1 36 ? -8.092 -2.087 -0.676 1.00 0.00 36 SER A O 17
ATOM 25807 N N . PHE A 1 37 ? -6.367 -2.450 -2.073 1.00 0.00 37 PHE A N 17
ATOM 25808 C CA . PHE A 1 37 ? -7.038 -3.522 -2.799 1.00 0.00 37 PHE A CA 17
ATOM 25809 C C . PHE A 1 37 ? -7.108 -4.790 -1.953 1.00 0.00 37 PHE A C 17
ATOM 25810 O O . PHE A 1 37 ? -8.119 -5.493 -1.950 1.00 0.00 37 PHE A O 17
ATOM 25827 N N . VAL A 1 38 ? -6.026 -5.077 -1.236 1.00 0.00 38 VAL A N 17
ATOM 25828 C CA . VAL A 1 38 ? -5.964 -6.259 -0.385 1.00 0.00 38 VAL A CA 17
ATOM 25829 C C . VAL A 1 38 ? -6.943 -6.150 0.779 1.00 0.00 38 VAL A C 17
ATOM 25830 O O . VAL A 1 38 ? -7.378 -7.160 1.334 1.00 0.00 38 VAL A O 17
ATOM 25843 N N . CYS A 1 39 ? -7.287 -4.920 1.143 1.00 0.00 39 CYS A N 17
ATOM 25844 C CA . CYS A 1 39 ? -8.215 -4.678 2.242 1.00 0.00 39 CYS A CA 17
ATOM 25845 C C . CYS A 1 39 ? -9.657 -4.677 1.745 1.00 0.00 39 CYS A C 17
ATOM 25846 O O . CYS A 1 39 ? -10.541 -5.261 2.372 1.00 0.00 39 CYS A O 17
ATOM 25854 N N . ARG A 1 40 ? -9.888 -4.016 0.615 1.00 0.00 40 ARG A N 17
ATOM 25855 C CA . ARG A 1 40 ? -11.223 -3.936 0.035 1.00 0.00 40 ARG A CA 17
ATOM 25856 C C . ARG A 1 40 ? -11.650 -5.287 -0.533 1.00 0.00 40 ARG A C 17
ATOM 25857 O O . ARG A 1 40 ? -12.776 -5.733 -0.315 1.00 0.00 40 ARG A O 17
ATOM 25878 N N . GLN A 1 41 ? -10.744 -5.929 -1.263 1.00 0.00 41 GLN A N 17
ATOM 25879 C CA . GLN A 1 41 ? -11.029 -7.227 -1.863 1.00 0.00 41 GLN A CA 17
ATOM 25880 C C . GLN A 1 41 ? -11.075 -8.320 -0.800 1.00 0.00 41 GLN A C 17
ATOM 25881 O O . GLN A 1 41 ? -11.845 -9.273 -0.908 1.00 0.00 41 GLN A O 17
ATOM 25895 N N . GLY A 1 42 ? -10.243 -8.175 0.227 1.00 0.00 42 GLY A N 17
ATOM 25896 C CA . GLY A 1 42 ? -10.204 -9.158 1.295 1.00 0.00 42 GLY A CA 17
ATOM 25897 C C . GLY A 1 42 ? -8.831 -9.777 1.463 1.00 0.00 42 GLY A C 17
ATOM 25898 O O . GLY A 1 42 ? -7.952 -9.593 0.621 1.00 0.00 42 GLY A O 17
ATOM 25902 N N . ALA A 1 43 ? -8.645 -10.513 2.554 1.00 0.00 43 ALA A N 17
ATOM 25903 C CA . ALA A 1 43 ? -7.369 -11.161 2.830 1.00 0.00 43 ALA A CA 17
ATOM 25904 C C . ALA A 1 43 ? -6.973 -12.099 1.695 1.00 0.00 43 ALA A C 17
ATOM 25905 O O . ALA A 1 43 ? -5.798 -12.204 1.346 1.00 0.00 43 ALA A O 17
ATOM 25912 N N . GLN A 1 44 ? -7.962 -12.779 1.123 1.00 0.00 44 GLN A N 17
ATOM 25913 C CA . GLN A 1 44 ? -7.716 -13.710 0.028 1.00 0.00 44 GLN A CA 17
ATOM 25914 C C . GLN A 1 44 ? -6.909 -13.043 -1.082 1.00 0.00 44 GLN A C 17
ATOM 25915 O O . GLN A 1 44 ? -6.082 -13.682 -1.732 1.00 0.00 44 GLN A O 17
ATOM 25929 N N . PHE A 1 45 ? -7.156 -11.755 -1.293 1.00 0.00 45 PHE A N 17
ATOM 25930 C CA . PHE A 1 45 ? -6.454 -11.001 -2.326 1.00 0.00 45 PHE A CA 17
ATOM 25931 C C . PHE A 1 45 ? -4.943 -11.166 -2.187 1.00 0.00 45 PHE A C 17
ATOM 25932 O O . PHE A 1 45 ? -4.255 -11.506 -3.148 1.00 0.00 45 PHE A O 17
ATOM 25949 N N . GLU A 1 46 ? -4.436 -10.920 -0.983 1.00 0.00 46 GLU A N 17
ATOM 25950 C CA . GLU A 1 46 ? -3.007 -11.039 -0.718 1.00 0.00 46 GLU A CA 17
ATOM 25951 C C . GLU A 1 46 ? -2.482 -12.401 -1.166 1.00 0.00 46 GLU A C 17
ATOM 25952 O O . GLU A 1 46 ? -1.377 -12.507 -1.698 1.00 0.00 46 GLU A O 17
ATOM 25964 N N . ILE A 1 47 ? -3.284 -13.438 -0.947 1.00 0.00 47 ILE A N 17
ATOM 25965 C CA . ILE A 1 47 ? -2.901 -14.792 -1.328 1.00 0.00 47 ILE A CA 17
ATOM 25966 C C . ILE A 1 47 ? -2.744 -14.914 -2.840 1.00 0.00 47 ILE A C 17
ATOM 25967 O O . ILE A 1 47 ? -1.692 -15.319 -3.334 1.00 0.00 47 ILE A O 17
ATOM 25983 N N . MET A 1 48 ? -3.797 -14.558 -3.570 1.00 0.00 48 MET A N 17
ATOM 25984 C CA . MET A 1 48 ? -3.774 -14.625 -5.026 1.00 0.00 48 MET A CA 17
ATOM 25985 C C . MET A 1 48 ? -2.570 -13.875 -5.586 1.00 0.00 48 MET A C 17
ATOM 25986 O O . MET A 1 48 ? -1.905 -14.348 -6.509 1.00 0.00 48 MET A O 17
ATOM 26000 N N . LEU A 1 49 ? -2.294 -12.704 -5.024 1.00 0.00 49 LEU A N 17
ATOM 26001 C CA . LEU A 1 49 ? -1.169 -11.888 -5.468 1.00 0.00 49 LEU A CA 17
ATOM 26002 C C . LEU A 1 49 ? 0.158 -12.549 -5.111 1.00 0.00 49 LEU A C 17
ATOM 26003 O O . LEU A 1 49 ? 1.013 -12.756 -5.972 1.00 0.00 49 LEU A O 17
ATOM 26019 N N . LYS A 1 50 ? 0.323 -12.882 -3.835 1.00 0.00 50 LYS A N 17
ATOM 26020 C CA . LYS A 1 50 ? 1.544 -13.524 -3.363 1.00 0.00 50 LYS A CA 17
ATOM 26021 C C . LYS A 1 50 ? 1.785 -14.840 -4.096 1.00 0.00 50 LYS A C 17
ATOM 26022 O O . LYS A 1 50 ? 2.913 -15.329 -4.158 1.00 0.00 50 LYS A O 17
ATOM 26041 N N . ALA A 1 51 ? 0.719 -15.407 -4.651 1.00 0.00 51 ALA A N 17
ATOM 26042 C CA . ALA A 1 51 ? 0.816 -16.663 -5.383 1.00 0.00 51 ALA A CA 17
ATOM 26043 C C . ALA A 1 51 ? 1.121 -16.418 -6.857 1.00 0.00 51 ALA A C 17
ATOM 26044 O O . ALA A 1 51 ? 2.196 -16.764 -7.346 1.00 0.00 51 ALA A O 17
ATOM 26051 N N . LYS A 1 52 ? 0.166 -15.820 -7.562 1.00 0.00 52 LYS A N 17
ATOM 26052 C CA . LYS A 1 52 ? 0.331 -15.527 -8.981 1.00 0.00 52 LYS A CA 17
ATOM 26053 C C . LYS A 1 52 ? 1.579 -14.683 -9.221 1.00 0.00 52 LYS A C 17
ATOM 26054 O O . LYS A 1 52 ? 2.437 -15.044 -10.026 1.00 0.00 52 LYS A O 17
ATOM 26073 N N . GLN A 1 53 ? 1.672 -13.560 -8.516 1.00 0.00 53 GLN A N 17
ATOM 26074 C CA . GLN A 1 53 ? 2.816 -12.666 -8.653 1.00 0.00 53 GLN A CA 17
ATOM 26075 C C . GLN A 1 53 ? 3.958 -13.099 -7.740 1.00 0.00 53 GLN A C 17
ATOM 26076 O O . GLN A 1 53 ? 4.373 -12.353 -6.853 1.00 0.00 53 GLN A O 17
ATOM 26090 N N . ALA A 1 54 ? 4.461 -14.309 -7.963 1.00 0.00 54 ALA A N 17
ATOM 26091 C CA . ALA A 1 54 ? 5.556 -14.840 -7.161 1.00 0.00 54 ALA A CA 17
ATOM 26092 C C . ALA A 1 54 ? 6.908 -14.434 -7.739 1.00 0.00 54 ALA A C 17
ATOM 26093 O O . ALA A 1 54 ? 7.907 -14.371 -7.022 1.00 0.00 54 ALA A O 17
ATOM 26100 N N . ARG A 1 55 ? 6.931 -14.160 -9.039 1.00 0.00 55 ARG A N 17
ATOM 26101 C CA . ARG A 1 55 ? 8.161 -13.763 -9.714 1.00 0.00 55 ARG A CA 17
ATOM 26102 C C . ARG A 1 55 ? 8.303 -12.244 -9.735 1.00 0.00 55 ARG A C 17
ATOM 26103 O O . ARG A 1 55 ? 9.411 -11.715 -9.811 1.00 0.00 55 ARG A O 17
ATOM 26124 N N . ASN A 1 56 ? 7.172 -11.548 -9.667 1.00 0.00 56 ASN A N 17
ATOM 26125 C CA . ASN A 1 56 ? 7.170 -10.090 -9.679 1.00 0.00 56 ASN A CA 17
ATOM 26126 C C . ASN A 1 56 ? 8.054 -9.535 -8.566 1.00 0.00 56 ASN A C 17
ATOM 26127 O O . ASN A 1 56 ? 8.212 -10.159 -7.516 1.00 0.00 56 ASN A O 17
ATOM 26138 N N . SER A 1 57 ? 8.626 -8.359 -8.802 1.00 0.00 57 SER A N 17
ATOM 26139 C CA . SER A 1 57 ? 9.496 -7.721 -7.821 1.00 0.00 57 SER A CA 17
ATOM 26140 C C . SER A 1 57 ? 8.755 -6.616 -7.075 1.00 0.00 57 SER A C 17
ATOM 26141 O O . SER A 1 57 ? 8.997 -6.382 -5.892 1.00 0.00 57 SER A O 17
ATOM 26149 N N . GLN A 1 58 ? 7.852 -5.939 -7.777 1.00 0.00 58 GLN A N 17
ATOM 26150 C CA . GLN A 1 58 ? 7.076 -4.858 -7.182 1.00 0.00 58 GLN A CA 17
ATOM 26151 C C . GLN A 1 58 ? 6.325 -5.342 -5.946 1.00 0.00 58 GLN A C 17
ATOM 26152 O O . GLN A 1 58 ? 6.006 -4.557 -5.054 1.00 0.00 58 GLN A O 17
ATOM 26166 N N . PHE A 1 59 ? 6.046 -6.641 -5.901 1.00 0.00 59 PHE A N 17
ATOM 26167 C CA . PHE A 1 59 ? 5.332 -7.230 -4.775 1.00 0.00 59 PHE A CA 17
ATOM 26168 C C . PHE A 1 59 ? 6.293 -7.965 -3.845 1.00 0.00 59 PHE A C 17
ATOM 26169 O O . PHE A 1 59 ? 5.939 -8.981 -3.246 1.00 0.00 59 PHE A O 17
ATOM 26186 N N . ASP A 1 60 ? 7.510 -7.446 -3.732 1.00 0.00 60 ASP A N 17
ATOM 26187 C CA . ASP A 1 60 ? 8.523 -8.051 -2.876 1.00 0.00 60 ASP A CA 17
ATOM 26188 C C . ASP A 1 60 ? 8.243 -7.752 -1.406 1.00 0.00 60 ASP A C 17
ATOM 26189 O O . ASP A 1 60 ? 8.699 -8.471 -0.517 1.00 0.00 60 ASP A O 17
ATOM 26198 N N . PHE A 1 61 ? 7.490 -6.685 -1.158 1.00 0.00 61 PHE A N 17
ATOM 26199 C CA . PHE A 1 61 ? 7.150 -6.289 0.203 1.00 0.00 61 PHE A CA 17
ATOM 26200 C C . PHE A 1 61 ? 6.347 -7.382 0.903 1.00 0.00 61 PHE A C 17
ATOM 26201 O O . PHE A 1 61 ? 6.252 -7.408 2.131 1.00 0.00 61 PHE A O 17
ATOM 26218 N N . LEU A 1 62 ? 5.771 -8.282 0.114 1.00 0.00 62 LEU A N 17
ATOM 26219 C CA . LEU A 1 62 ? 4.975 -9.377 0.656 1.00 0.00 62 LEU A CA 17
ATOM 26220 C C . LEU A 1 62 ? 5.869 -10.434 1.298 1.00 0.00 62 LEU A C 17
ATOM 26221 O O . LEU A 1 62 ? 5.449 -11.146 2.210 1.00 0.00 62 LEU A O 17
ATOM 26237 N N . ARG A 1 63 ? 7.104 -10.529 0.816 1.00 0.00 63 ARG A N 17
ATOM 26238 C CA . ARG A 1 63 ? 8.057 -11.498 1.342 1.00 0.00 63 ARG A CA 17
ATOM 26239 C C . ARG A 1 63 ? 8.376 -11.207 2.806 1.00 0.00 63 ARG A C 17
ATOM 26240 O O . ARG A 1 63 ? 8.750 -10.088 3.160 1.00 0.00 63 ARG A O 17
ATOM 26261 N N . PHE A 1 64 ? 8.224 -12.220 3.652 1.00 0.00 64 PHE A N 17
ATOM 26262 C CA . PHE A 1 64 ? 8.494 -12.072 5.078 1.00 0.00 64 PHE A CA 17
ATOM 26263 C C . PHE A 1 64 ? 9.934 -11.626 5.315 1.00 0.00 64 PHE A C 17
ATOM 26264 O O . PHE A 1 64 ? 10.252 -11.044 6.353 1.00 0.00 64 PHE A O 17
ATOM 26281 N N . ASP A 1 65 ? 10.800 -11.903 4.347 1.00 0.00 65 ASP A N 17
ATOM 26282 C CA . ASP A 1 65 ? 12.206 -11.531 4.449 1.00 0.00 65 ASP A CA 17
ATOM 26283 C C . ASP A 1 65 ? 12.468 -10.200 3.750 1.00 0.00 65 ASP A C 17
ATOM 26284 O O . ASP A 1 65 ? 13.531 -9.995 3.162 1.00 0.00 65 ASP A O 17
ATOM 26293 N N . HIS A 1 66 ? 11.493 -9.300 3.816 1.00 0.00 66 HIS A N 17
ATOM 26294 C CA . HIS A 1 66 ? 11.617 -7.989 3.189 1.00 0.00 66 HIS A CA 17
ATOM 26295 C C . HIS A 1 66 ? 11.552 -6.879 4.233 1.00 0.00 66 HIS A C 17
ATOM 26296 O O . HIS A 1 66 ? 11.044 -7.080 5.337 1.00 0.00 66 HIS A O 17
ATOM 26310 N N . TYR A 1 67 ? 12.068 -5.708 3.877 1.00 0.00 67 TYR A N 17
ATOM 26311 C CA . TYR A 1 67 ? 12.071 -4.567 4.785 1.00 0.00 67 TYR A CA 17
ATOM 26312 C C . TYR A 1 67 ? 10.723 -3.852 4.765 1.00 0.00 67 TYR A C 17
ATOM 26313 O O . TYR A 1 67 ? 10.374 -3.133 5.703 1.00 0.00 67 TYR A O 17
ATOM 26331 N N . LEU A 1 68 ? 9.968 -4.055 3.691 1.00 0.00 68 LEU A N 17
ATOM 26332 C CA . LEU A 1 68 ? 8.658 -3.432 3.547 1.00 0.00 68 LEU A CA 17
ATOM 26333 C C . LEU A 1 68 ? 7.583 -4.254 4.252 1.00 0.00 68 LEU A C 17
ATOM 26334 O O . LEU A 1 68 ? 6.401 -3.916 4.209 1.00 0.00 68 LEU A O 17
ATOM 26350 N N . ASN A 1 69 ? 8.003 -5.335 4.901 1.00 0.00 69 ASN A N 17
ATOM 26351 C CA . ASN A 1 69 ? 7.077 -6.205 5.616 1.00 0.00 69 ASN A CA 17
ATOM 26352 C C . ASN A 1 69 ? 6.204 -5.400 6.574 1.00 0.00 69 ASN A C 17
ATOM 26353 O O . ASN A 1 69 ? 4.975 -5.460 6.533 1.00 0.00 69 ASN A O 17
ATOM 26364 N N . PRO A 1 70 ? 6.853 -4.628 7.459 1.00 0.00 70 PRO A N 17
ATOM 26365 C CA . PRO A 1 70 ? 6.156 -3.795 8.443 1.00 0.00 70 PRO A CA 17
ATOM 26366 C C . PRO A 1 70 ? 5.432 -2.618 7.798 1.00 0.00 70 PRO A C 17
ATOM 26367 O O . PRO A 1 70 ? 4.328 -2.257 8.206 1.00 0.00 70 PRO A O 17
ATOM 26378 N N . TYR A 1 71 ? 6.060 -2.025 6.789 1.00 0.00 71 TYR A N 17
ATOM 26379 C CA . TYR A 1 71 ? 5.476 -0.887 6.089 1.00 0.00 71 TYR A CA 17
ATOM 26380 C C . TYR A 1 71 ? 4.149 -1.269 5.441 1.00 0.00 71 TYR A C 17
ATOM 26381 O O . TYR A 1 71 ? 3.128 -0.615 5.657 1.00 0.00 71 TYR A O 17
ATOM 26399 N N . TYR A 1 72 ? 4.171 -2.332 4.645 1.00 0.00 72 TYR A N 17
ATOM 26400 C CA . TYR A 1 72 ? 2.971 -2.802 3.963 1.00 0.00 72 TYR A CA 17
ATOM 26401 C C . TYR A 1 72 ? 1.936 -3.303 4.965 1.00 0.00 72 TYR A C 17
ATOM 26402 O O . TYR A 1 72 ? 0.764 -2.932 4.903 1.00 0.00 72 TYR A O 17
ATOM 26420 N N . LYS A 1 73 ? 2.378 -4.150 5.889 1.00 0.00 73 LYS A N 17
ATOM 26421 C CA . LYS A 1 73 ? 1.492 -4.702 6.907 1.00 0.00 73 LYS A CA 17
ATOM 26422 C C . LYS A 1 73 ? 0.862 -3.591 7.741 1.00 0.00 73 LYS A C 17
ATOM 26423 O O . LYS A 1 73 ? -0.258 -3.731 8.234 1.00 0.00 73 LYS A O 17
ATOM 26442 N N . PHE A 1 74 ? 1.586 -2.488 7.893 1.00 0.00 74 PHE A N 17
ATOM 26443 C CA . PHE A 1 74 ? 1.097 -1.353 8.666 1.00 0.00 74 PHE A CA 17
ATOM 26444 C C . PHE A 1 74 ? 0.009 -0.602 7.903 1.00 0.00 74 PHE A C 17
ATOM 26445 O O . PHE A 1 74 ? -1.111 -0.448 8.390 1.00 0.00 74 PHE A O 17
ATOM 26462 N N . ILE A 1 75 ? 0.349 -0.138 6.705 1.00 0.00 75 ILE A N 17
ATOM 26463 C CA . ILE A 1 75 ? -0.598 0.595 5.874 1.00 0.00 75 ILE A CA 17
ATOM 26464 C C . ILE A 1 75 ? -1.889 -0.193 5.685 1.00 0.00 75 ILE A C 17
ATOM 26465 O O . ILE A 1 75 ? -2.983 0.369 5.731 1.00 0.00 75 ILE A O 17
ATOM 26481 N N . GLN A 1 76 ? -1.754 -1.499 5.476 1.00 0.00 76 GLN A N 17
ATOM 26482 C CA . GLN A 1 76 ? -2.911 -2.365 5.281 1.00 0.00 76 GLN A CA 17
ATOM 26483 C C . GLN A 1 76 ? -3.691 -2.531 6.581 1.00 0.00 76 GLN A C 17
ATOM 26484 O O . GLN A 1 76 ? -4.896 -2.281 6.632 1.00 0.00 76 GLN A O 17
ATOM 26498 N N . LYS A 1 77 ? -2.997 -2.954 7.632 1.00 0.00 77 LYS A N 17
ATOM 26499 C CA . LYS A 1 77 ? -3.623 -3.153 8.934 1.00 0.00 77 LYS A CA 17
ATOM 26500 C C . LYS A 1 77 ? -4.340 -1.887 9.392 1.00 0.00 77 LYS A C 17
ATOM 26501 O O . LYS A 1 77 ? -5.395 -1.953 10.022 1.00 0.00 77 LYS A O 17
ATOM 26520 N N . ALA A 1 78 ? -3.760 -0.735 9.071 1.00 0.00 78 ALA A N 17
ATOM 26521 C CA . ALA A 1 78 ? -4.345 0.546 9.446 1.00 0.00 78 ALA A CA 17
ATOM 26522 C C . ALA A 1 78 ? -5.542 0.883 8.564 1.00 0.00 78 ALA A C 17
ATOM 26523 O O . ALA A 1 78 ? -6.563 1.372 9.046 1.00 0.00 78 ALA A O 17
ATOM 26530 N N . MET A 1 79 ? -5.409 0.618 7.268 1.00 0.00 79 MET A N 17
ATOM 26531 C CA . MET A 1 79 ? -6.481 0.893 6.318 1.00 0.00 79 MET A CA 17
ATOM 26532 C C . MET A 1 79 ? -7.703 0.028 6.612 1.00 0.00 79 MET A C 17
ATOM 26533 O O . MET A 1 79 ? -8.836 0.421 6.335 1.00 0.00 79 MET A O 17
ATOM 26547 N N . LYS A 1 80 ? -7.465 -1.152 7.174 1.00 0.00 80 LYS A N 17
ATOM 26548 C CA . LYS A 1 80 ? -8.545 -2.074 7.507 1.00 0.00 80 LYS A CA 17
ATOM 26549 C C . LYS A 1 80 ? -9.055 -1.827 8.923 1.00 0.00 80 LYS A C 17
ATOM 26550 O O . LYS A 1 80 ? -10.241 -1.997 9.204 1.00 0.00 80 LYS A O 17
ATOM 26569 N N . GLU A 1 81 ? -8.151 -1.423 9.810 1.00 0.00 81 GLU A N 17
ATOM 26570 C CA . GLU A 1 81 ? -8.511 -1.152 11.197 1.00 0.00 81 GLU A CA 17
ATOM 26571 C C . GLU A 1 81 ? -9.372 0.104 11.300 1.00 0.00 81 GLU A C 17
ATOM 26572 O O . GLU A 1 81 ? -10.109 0.286 12.268 1.00 0.00 81 GLU A O 17
ATOM 26584 N N . GLY A 1 82 ? -9.272 0.968 10.295 1.00 0.00 82 GLY A N 17
ATOM 26585 C CA . GLY A 1 82 ? -10.046 2.195 10.291 1.00 0.00 82 GLY A CA 17
ATOM 26586 C C . GLY A 1 82 ? -9.223 3.400 10.702 1.00 0.00 82 GLY A C 17
ATOM 26587 O O . GLY A 1 82 ? -9.733 4.319 11.344 1.00 0.00 82 GLY A O 17
ATOM 26591 N N . ARG A 1 83 ? -7.946 3.397 10.334 1.00 0.00 83 ARG A N 17
ATOM 26592 C CA . ARG A 1 83 ? -7.050 4.496 10.671 1.00 0.00 83 ARG A CA 17
ATOM 26593 C C . ARG A 1 83 ? -6.575 5.216 9.412 1.00 0.00 83 ARG A C 17
ATOM 26594 O O . ARG A 1 83 ? -6.584 6.445 9.346 1.00 0.00 83 ARG A O 17
ATOM 26615 N N . TYR A 1 84 ? -6.159 4.441 8.416 1.00 0.00 84 TYR A N 17
ATOM 26616 C CA . TYR A 1 84 ? -5.676 5.004 7.161 1.00 0.00 84 TYR A CA 17
ATOM 26617 C C . TYR A 1 84 ? -6.788 5.038 6.116 1.00 0.00 84 TYR A C 17
ATOM 26618 O O . TYR A 1 84 ? -7.632 4.143 6.061 1.00 0.00 84 TYR A O 17
ATOM 26636 N N . THR A 1 85 ? -6.780 6.077 5.288 1.00 0.00 85 THR A N 17
ATOM 26637 C CA . THR A 1 85 ? -7.787 6.230 4.244 1.00 0.00 85 THR A CA 17
ATOM 26638 C C . THR A 1 85 ? -7.161 6.722 2.944 1.00 0.00 85 THR A C 17
ATOM 26639 O O . THR A 1 85 ? -6.271 7.572 2.955 1.00 0.00 85 THR A O 17
ATOM 26650 N N . VAL A 1 86 ? -7.632 6.182 1.825 1.00 0.00 86 VAL A N 17
ATOM 26651 C CA . VAL A 1 86 ? -7.120 6.568 0.515 1.00 0.00 86 VAL A CA 17
ATOM 26652 C C . VAL A 1 86 ? -8.166 7.342 -0.278 1.00 0.00 86 VAL A C 17
ATOM 26653 O O . VAL A 1 86 ? -9.363 7.253 -0.001 1.00 0.00 86 VAL A O 17
ATOM 26666 N N . LEU A 1 87 ? -7.708 8.101 -1.267 1.00 0.00 87 LEU A N 17
ATOM 26667 C CA . LEU A 1 87 ? -8.604 8.892 -2.103 1.00 0.00 87 LEU A CA 17
ATOM 26668 C C . LEU A 1 87 ? -9.640 8.003 -2.784 1.00 0.00 87 LEU A C 17
ATOM 26669 O O . LEU A 1 87 ? -10.803 7.970 -2.384 1.00 0.00 87 LEU A O 17
ATOM 26685 N N . ALA A 1 88 ? -9.208 7.282 -3.814 1.00 0.00 88 ALA A N 17
ATOM 26686 C CA . ALA A 1 88 ? -10.096 6.390 -4.547 1.00 0.00 88 ALA A CA 17
ATOM 26687 C C . ALA A 1 88 ? -10.618 5.274 -3.648 1.00 0.00 88 ALA A C 17
ATOM 26688 O O . ALA A 1 88 ? -9.930 4.282 -3.412 1.00 0.00 88 ALA A O 17
ATOM 26695 N N . GLU A 1 89 ? -11.839 5.444 -3.149 1.00 0.00 89 GLU A N 17
ATOM 26696 C CA . GLU A 1 89 ? -12.451 4.451 -2.274 1.00 0.00 89 GLU A CA 17
ATOM 26697 C C . GLU A 1 89 ? -13.973 4.524 -2.350 1.00 0.00 89 GLU A C 17
ATOM 26698 O O . GLU A 1 89 ? -14.543 5.591 -2.576 1.00 0.00 89 GLU A O 17
ATOM 26710 N N . ASN A 1 90 ? -14.625 3.382 -2.160 1.00 0.00 90 ASN A N 17
ATOM 26711 C CA . ASN A 1 90 ? -16.081 3.315 -2.208 1.00 0.00 90 ASN A CA 17
ATOM 26712 C C . ASN A 1 90 ? -16.685 3.624 -0.841 1.00 0.00 90 ASN A C 17
ATOM 26713 O O . ASN A 1 90 ? -15.967 3.922 0.114 1.00 0.00 90 ASN A O 17
ATOM 26724 N N . LYS A 1 91 ? -18.009 3.551 -0.755 1.00 0.00 91 LYS A N 17
ATOM 26725 C CA . LYS A 1 91 ? -18.711 3.821 0.494 1.00 0.00 91 LYS A CA 17
ATOM 26726 C C . LYS A 1 91 ? -19.315 2.542 1.065 1.00 0.00 91 LYS A C 17
ATOM 26727 O O . LYS A 1 91 ? -19.944 1.766 0.345 1.00 0.00 91 LYS A O 17
ATOM 26746 N N . SER A 1 92 ? -19.123 2.330 2.363 1.00 0.00 92 SER A N 17
ATOM 26747 C CA . SER A 1 92 ? -19.647 1.144 3.030 1.00 0.00 92 SER A CA 17
ATOM 26748 C C . SER A 1 92 ? -20.948 1.463 3.761 1.00 0.00 92 SER A C 17
ATOM 26749 O O . SER A 1 92 ? -21.401 2.608 3.775 1.00 0.00 92 SER A O 17
ATOM 26757 N N . ASP A 1 93 ? -21.544 0.442 4.367 1.00 0.00 93 ASP A N 17
ATOM 26758 C CA . ASP A 1 93 ? -22.792 0.612 5.101 1.00 0.00 93 ASP A CA 17
ATOM 26759 C C . ASP A 1 93 ? -22.601 0.290 6.580 1.00 0.00 93 ASP A C 17
ATOM 26760 O O . ASP A 1 93 ? -22.789 1.148 7.441 1.00 0.00 93 ASP A O 17
ATOM 26769 N N . GLU A 1 94 ? -22.227 -0.954 6.866 1.00 0.00 94 GLU A N 17
ATOM 26770 C CA . GLU A 1 94 ? -22.012 -1.389 8.241 1.00 0.00 94 GLU A CA 17
ATOM 26771 C C . GLU A 1 94 ? -23.303 -1.295 9.049 1.00 0.00 94 GLU A C 17
ATOM 26772 O O . GLU A 1 94 ? -24.352 -0.918 8.525 1.00 0.00 94 GLU A O 17
ATOM 26784 N N . LYS A 1 95 ? -23.220 -1.643 10.329 1.00 0.00 95 LYS A N 17
ATOM 26785 C CA . LYS A 1 95 ? -24.380 -1.599 11.212 1.00 0.00 95 LYS A CA 17
ATOM 26786 C C . LYS A 1 95 ? -24.441 -0.273 11.964 1.00 0.00 95 LYS A C 17
ATOM 26787 O O . LYS A 1 95 ? -25.510 0.158 12.397 1.00 0.00 95 LYS A O 17
ATOM 26806 N N . LYS A 1 96 ? -23.288 0.371 12.114 1.00 0.00 96 LYS A N 17
ATOM 26807 C CA . LYS A 1 96 ? -23.210 1.649 12.811 1.00 0.00 96 LYS A CA 17
ATOM 26808 C C . LYS A 1 96 ? -21.989 2.442 12.358 1.00 0.00 96 LYS A C 17
ATOM 26809 O O . LYS A 1 96 ? -20.853 2.085 12.671 1.00 0.00 96 LYS A O 17
ATOM 26828 N N . LYS A 1 97 ? -22.229 3.521 11.620 1.00 0.00 97 LYS A N 17
ATOM 26829 C CA . LYS A 1 97 ? -21.149 4.367 11.126 1.00 0.00 97 LYS A CA 17
ATOM 26830 C C . LYS A 1 97 ? -20.774 5.427 12.157 1.00 0.00 97 LYS A C 17
ATOM 26831 O O . LYS A 1 97 ? -21.287 5.427 13.276 1.00 0.00 97 LYS A O 17
ATOM 26850 N N . SER A 1 98 ? -19.876 6.328 11.772 1.00 0.00 98 SER A N 17
ATOM 26851 C CA . SER A 1 98 ? -19.430 7.392 12.664 1.00 0.00 98 SER A CA 17
ATOM 26852 C C . SER A 1 98 ? -20.242 8.664 12.441 1.00 0.00 98 SER A C 17
ATOM 26853 O O . SER A 1 98 ? -20.119 9.320 11.407 1.00 0.00 98 SER A O 17
ATOM 26861 N N . GLY A 1 99 ? -21.074 9.007 13.420 1.00 0.00 99 GLY A N 17
ATOM 26862 C CA . GLY A 1 99 ? -21.895 10.199 13.312 1.00 0.00 99 GLY A CA 17
ATOM 26863 C C . GLY A 1 99 ? -21.193 11.436 13.837 1.00 0.00 99 GLY A C 17
ATOM 26864 O O . GLY A 1 99 ? -20.131 11.813 13.342 1.00 0.00 99 GLY A O 17
ATOM 26868 N N . VAL A 1 100 ? -21.789 12.070 14.842 1.00 0.00 100 VAL A N 17
ATOM 26869 C CA . VAL A 1 100 ? -21.214 13.272 15.435 1.00 0.00 100 VAL A CA 17
ATOM 26870 C C . VAL A 1 100 ? -20.281 12.924 16.589 1.00 0.00 100 VAL A C 17
ATOM 26871 O O . VAL A 1 100 ? -20.700 12.873 17.746 1.00 0.00 100 VAL A O 17
ATOM 26884 N N . SER A 1 101 ? -19.014 12.686 16.267 1.00 0.00 101 SER A N 17
ATOM 26885 C CA . SER A 1 101 ? -18.021 12.339 17.277 1.00 0.00 101 SER A CA 17
ATOM 26886 C C . SER A 1 101 ? -16.633 12.214 16.654 1.00 0.00 101 SER A C 17
ATOM 26887 O O . SER A 1 101 ? -16.267 11.161 16.136 1.00 0.00 101 SER A O 17
ATOM 26895 N N . GLY A 1 1 ? 18.766 15.070 -3.758 1.00 0.00 1 GLY A N 18
ATOM 26896 C CA . GLY A 1 1 ? 19.833 14.089 -3.831 1.00 0.00 1 GLY A CA 18
ATOM 26897 C C . GLY A 1 1 ? 19.781 13.091 -2.692 1.00 0.00 1 GLY A C 18
ATOM 26898 O O . GLY A 1 1 ? 19.519 13.458 -1.547 1.00 0.00 1 GLY A O 18
ATOM 26902 N N . SER A 1 2 ? 20.029 11.823 -3.007 1.00 0.00 2 SER A N 18
ATOM 26903 C CA . SER A 1 2 ? 20.003 10.767 -2.001 1.00 0.00 2 SER A CA 18
ATOM 26904 C C . SER A 1 2 ? 21.328 10.011 -1.975 1.00 0.00 2 SER A C 18
ATOM 26905 O O . SER A 1 2 ? 22.051 9.968 -2.970 1.00 0.00 2 SER A O 18
ATOM 26913 N N . SER A 1 3 ? 21.639 9.415 -0.828 1.00 0.00 3 SER A N 18
ATOM 26914 C CA . SER A 1 3 ? 22.878 8.663 -0.668 1.00 0.00 3 SER A CA 18
ATOM 26915 C C . SER A 1 3 ? 22.809 7.754 0.555 1.00 0.00 3 SER A C 18
ATOM 26916 O O . SER A 1 3 ? 23.202 6.589 0.500 1.00 0.00 3 SER A O 18
ATOM 26924 N N . GLY A 1 4 ? 22.304 8.296 1.659 1.00 0.00 4 GLY A N 18
ATOM 26925 C CA . GLY A 1 4 ? 22.192 7.520 2.881 1.00 0.00 4 GLY A CA 18
ATOM 26926 C C . GLY A 1 4 ? 21.021 7.957 3.739 1.00 0.00 4 GLY A C 18
ATOM 26927 O O . GLY A 1 4 ? 20.797 9.151 3.935 1.00 0.00 4 GLY A O 18
ATOM 26931 N N . SER A 1 5 ? 20.270 6.986 4.250 1.00 0.00 5 SER A N 18
ATOM 26932 C CA . SER A 1 5 ? 19.111 7.276 5.087 1.00 0.00 5 SER A CA 18
ATOM 26933 C C . SER A 1 5 ? 18.162 8.243 4.385 1.00 0.00 5 SER A C 18
ATOM 26934 O O . SER A 1 5 ? 18.228 9.454 4.592 1.00 0.00 5 SER A O 18
ATOM 26942 N N . SER A 1 6 ? 17.281 7.697 3.553 1.00 0.00 6 SER A N 18
ATOM 26943 C CA . SER A 1 6 ? 16.320 8.510 2.816 1.00 0.00 6 SER A CA 18
ATOM 26944 C C . SER A 1 6 ? 15.130 7.669 2.365 1.00 0.00 6 SER A C 18
ATOM 26945 O O . SER A 1 6 ? 15.255 6.467 2.139 1.00 0.00 6 SER A O 18
ATOM 26953 N N . GLY A 1 7 ? 13.973 8.313 2.237 1.00 0.00 7 GLY A N 18
ATOM 26954 C CA . GLY A 1 7 ? 12.776 7.610 1.815 1.00 0.00 7 GLY A CA 18
ATOM 26955 C C . GLY A 1 7 ? 11.535 8.477 1.897 1.00 0.00 7 GLY A C 18
ATOM 26956 O O . GLY A 1 7 ? 11.412 9.315 2.790 1.00 0.00 7 GLY A O 18
ATOM 26960 N N . VAL A 1 8 ? 10.613 8.277 0.961 1.00 0.00 8 VAL A N 18
ATOM 26961 C CA . VAL A 1 8 ? 9.375 9.048 0.930 1.00 0.00 8 VAL A CA 18
ATOM 26962 C C . VAL A 1 8 ? 8.377 8.524 1.956 1.00 0.00 8 VAL A C 18
ATOM 26963 O O . VAL A 1 8 ? 8.269 7.318 2.173 1.00 0.00 8 VAL A O 18
ATOM 26976 N N . ALA A 1 9 ? 7.647 9.440 2.584 1.00 0.00 9 ALA A N 18
ATOM 26977 C CA . ALA A 1 9 ? 6.654 9.071 3.586 1.00 0.00 9 ALA A CA 18
ATOM 26978 C C . ALA A 1 9 ? 5.375 9.884 3.416 1.00 0.00 9 ALA A C 18
ATOM 26979 O O . ALA A 1 9 ? 5.368 10.958 2.814 1.00 0.00 9 ALA A O 18
ATOM 26986 N N . PRO A 1 10 ? 4.265 9.360 3.957 1.00 0.00 10 PRO A N 18
ATOM 26987 C CA . PRO A 1 10 ? 2.958 10.021 3.878 1.00 0.00 10 PRO A CA 18
ATOM 26988 C C . PRO A 1 10 ? 2.896 11.285 4.729 1.00 0.00 10 PRO A C 18
ATOM 26989 O O . PRO A 1 10 ? 3.910 11.741 5.258 1.00 0.00 10 PRO A O 18
ATOM 27000 N N . LEU A 1 11 ? 1.699 11.847 4.857 1.00 0.00 11 LEU A N 18
ATOM 27001 C CA . LEU A 1 11 ? 1.503 13.059 5.645 1.00 0.00 11 LEU A CA 18
ATOM 27002 C C . LEU A 1 11 ? 0.692 12.766 6.903 1.00 0.00 11 LEU A C 18
ATOM 27003 O O . LEU A 1 11 ? 1.233 12.724 8.007 1.00 0.00 11 LEU A O 18
ATOM 27019 N N . GLY A 1 12 ? -0.610 12.562 6.728 1.00 0.00 12 GLY A N 18
ATOM 27020 C CA . GLY A 1 12 ? -1.475 12.274 7.857 1.00 0.00 12 GLY A CA 18
ATOM 27021 C C . GLY A 1 12 ? -0.995 11.084 8.665 1.00 0.00 12 GLY A C 18
ATOM 27022 O O . GLY A 1 12 ? -1.151 11.050 9.886 1.00 0.00 12 GLY A O 18
ATOM 27026 N N . LEU A 1 13 ? -0.412 10.104 7.983 1.00 0.00 13 LEU A N 18
ATOM 27027 C CA . LEU A 1 13 ? 0.090 8.905 8.645 1.00 0.00 13 LEU A CA 18
ATOM 27028 C C . LEU A 1 13 ? 1.465 9.156 9.256 1.00 0.00 13 LEU A C 18
ATOM 27029 O O . LEU A 1 13 ? 2.369 9.658 8.589 1.00 0.00 13 LEU A O 18
ATOM 27045 N N . SER A 1 14 ? 1.615 8.801 10.528 1.00 0.00 14 SER A N 18
ATOM 27046 C CA . SER A 1 14 ? 2.879 8.989 11.230 1.00 0.00 14 SER A CA 18
ATOM 27047 C C . SER A 1 14 ? 3.539 7.647 11.529 1.00 0.00 14 SER A C 18
ATOM 27048 O O . SER A 1 14 ? 3.244 7.008 12.540 1.00 0.00 14 SER A O 18
ATOM 27056 N N . VAL A 1 15 ? 4.434 7.224 10.642 1.00 0.00 15 VAL A N 18
ATOM 27057 C CA . VAL A 1 15 ? 5.138 5.958 10.810 1.00 0.00 15 VAL A CA 18
ATOM 27058 C C . VAL A 1 15 ? 6.251 6.081 11.845 1.00 0.00 15 VAL A C 18
ATOM 27059 O O . VAL A 1 15 ? 7.031 7.034 11.844 1.00 0.00 15 VAL A O 18
ATOM 27072 N N . PRO A 1 16 ? 6.328 5.095 12.750 1.00 0.00 16 PRO A N 18
ATOM 27073 C CA . PRO A 1 16 ? 7.343 5.069 13.808 1.00 0.00 16 PRO A CA 18
ATOM 27074 C C . PRO A 1 16 ? 8.743 4.810 13.262 1.00 0.00 16 PRO A C 18
ATOM 27075 O O . PRO A 1 16 ? 8.951 4.780 12.049 1.00 0.00 16 PRO A O 18
ATOM 27086 N N . SER A 1 17 ? 9.700 4.624 14.165 1.00 0.00 17 SER A N 18
ATOM 27087 C CA . SER A 1 17 ? 11.082 4.371 13.773 1.00 0.00 17 SER A CA 18
ATOM 27088 C C . SER A 1 17 ? 11.301 2.891 13.479 1.00 0.00 17 SER A C 18
ATOM 27089 O O . SER A 1 17 ? 12.157 2.527 12.672 1.00 0.00 17 SER A O 18
ATOM 27097 N N . ASP A 1 18 ? 10.522 2.041 14.140 1.00 0.00 18 ASP A N 18
ATOM 27098 C CA . ASP A 1 18 ? 10.629 0.599 13.950 1.00 0.00 18 ASP A CA 18
ATOM 27099 C C . ASP A 1 18 ? 10.494 0.234 12.475 1.00 0.00 18 ASP A C 18
ATOM 27100 O O . ASP A 1 18 ? 11.313 -0.506 11.930 1.00 0.00 18 ASP A O 18
ATOM 27109 N N . VAL A 1 19 ? 9.453 0.757 11.834 1.00 0.00 19 VAL A N 18
ATOM 27110 C CA . VAL A 1 19 ? 9.210 0.487 10.422 1.00 0.00 19 VAL A CA 18
ATOM 27111 C C . VAL A 1 19 ? 10.127 1.322 9.536 1.00 0.00 19 VAL A C 18
ATOM 27112 O O . VAL A 1 19 ? 10.487 2.446 9.885 1.00 0.00 19 VAL A O 18
ATOM 27125 N N . GLU A 1 20 ? 10.502 0.765 8.389 1.00 0.00 20 GLU A N 18
ATOM 27126 C CA . GLU A 1 20 ? 11.378 1.460 7.453 1.00 0.00 20 GLU A CA 18
ATOM 27127 C C . GLU A 1 20 ? 10.573 2.092 6.321 1.00 0.00 20 GLU A C 18
ATOM 27128 O O . GLU A 1 20 ? 9.508 1.597 5.950 1.00 0.00 20 GLU A O 18
ATOM 27140 N N . LEU A 1 21 ? 11.090 3.187 5.775 1.00 0.00 21 LEU A N 18
ATOM 27141 C CA . LEU A 1 21 ? 10.421 3.888 4.685 1.00 0.00 21 LEU A CA 18
ATOM 27142 C C . LEU A 1 21 ? 10.777 3.266 3.338 1.00 0.00 21 LEU A C 18
ATOM 27143 O O . LEU A 1 21 ? 11.783 2.572 3.194 1.00 0.00 21 LEU A O 18
ATOM 27159 N N . PRO A 1 22 ? 9.934 3.523 2.327 1.00 0.00 22 PRO A N 18
ATOM 27160 C CA . PRO A 1 22 ? 10.140 3.000 0.973 1.00 0.00 22 PRO A CA 18
ATOM 27161 C C . PRO A 1 22 ? 11.330 3.650 0.276 1.00 0.00 22 PRO A C 18
ATOM 27162 O O . PRO A 1 22 ? 11.818 4.705 0.683 1.00 0.00 22 PRO A O 18
ATOM 27173 N N . PRO A 1 23 ? 11.808 3.009 -0.801 1.00 0.00 23 PRO A N 18
ATOM 27174 C CA . PRO A 1 23 ? 12.946 3.509 -1.579 1.00 0.00 23 PRO A CA 18
ATOM 27175 C C . PRO A 1 23 ? 12.604 4.772 -2.361 1.00 0.00 23 PRO A C 18
ATOM 27176 O O . PRO A 1 23 ? 13.343 5.757 -2.325 1.00 0.00 23 PRO A O 18
ATOM 27187 N N . THR A 1 24 ? 11.479 4.738 -3.068 1.00 0.00 24 THR A N 18
ATOM 27188 C CA . THR A 1 24 ? 11.039 5.880 -3.860 1.00 0.00 24 THR A CA 18
ATOM 27189 C C . THR A 1 24 ? 9.519 5.931 -3.954 1.00 0.00 24 THR A C 18
ATOM 27190 O O . THR A 1 24 ? 8.830 4.994 -3.550 1.00 0.00 24 THR A O 18
ATOM 27201 N N . ALA A 1 25 ? 9.000 7.031 -4.491 1.00 0.00 25 ALA A N 18
ATOM 27202 C CA . ALA A 1 25 ? 7.560 7.202 -4.640 1.00 0.00 25 ALA A CA 18
ATOM 27203 C C . ALA A 1 25 ? 6.934 5.999 -5.337 1.00 0.00 25 ALA A C 18
ATOM 27204 O O . ALA A 1 25 ? 5.824 5.584 -5.004 1.00 0.00 25 ALA A O 18
ATOM 27211 N N . LYS A 1 26 ? 7.651 5.443 -6.307 1.00 0.00 26 LYS A N 18
ATOM 27212 C CA . LYS A 1 26 ? 7.167 4.287 -7.052 1.00 0.00 26 LYS A CA 18
ATOM 27213 C C . LYS A 1 26 ? 6.779 3.155 -6.107 1.00 0.00 26 LYS A C 18
ATOM 27214 O O . LYS A 1 26 ? 5.604 2.810 -5.985 1.00 0.00 26 LYS A O 18
ATOM 27233 N N . MET A 1 27 ? 7.774 2.581 -5.438 1.00 0.00 27 MET A N 18
ATOM 27234 C CA . MET A 1 27 ? 7.536 1.489 -4.502 1.00 0.00 27 MET A CA 18
ATOM 27235 C C . MET A 1 27 ? 6.500 1.887 -3.455 1.00 0.00 27 MET A C 18
ATOM 27236 O O . MET A 1 27 ? 5.620 1.099 -3.106 1.00 0.00 27 MET A O 18
ATOM 27250 N N . HIS A 1 28 ? 6.611 3.114 -2.956 1.00 0.00 28 HIS A N 18
ATOM 27251 C CA . HIS A 1 28 ? 5.684 3.617 -1.948 1.00 0.00 28 HIS A CA 18
ATOM 27252 C C . HIS A 1 28 ? 4.244 3.538 -2.447 1.00 0.00 28 HIS A C 18
ATOM 27253 O O . HIS A 1 28 ? 3.351 3.093 -1.727 1.00 0.00 28 HIS A O 18
ATOM 27267 N N . ALA A 1 29 ? 4.027 3.973 -3.684 1.00 0.00 29 ALA A N 18
ATOM 27268 C CA . ALA A 1 29 ? 2.697 3.950 -4.279 1.00 0.00 29 ALA A CA 18
ATOM 27269 C C . ALA A 1 29 ? 2.200 2.520 -4.459 1.00 0.00 29 ALA A C 18
ATOM 27270 O O . ALA A 1 29 ? 1.047 2.211 -4.158 1.00 0.00 29 ALA A O 18
ATOM 27277 N N . ILE A 1 30 ? 3.077 1.651 -4.951 1.00 0.00 30 ILE A N 18
ATOM 27278 C CA . ILE A 1 30 ? 2.727 0.254 -5.170 1.00 0.00 30 ILE A CA 18
ATOM 27279 C C . ILE A 1 30 ? 2.238 -0.399 -3.881 1.00 0.00 30 ILE A C 18
ATOM 27280 O O . ILE A 1 30 ? 1.224 -1.098 -3.873 1.00 0.00 30 ILE A O 18
ATOM 27296 N N . ILE A 1 31 ? 2.963 -0.164 -2.793 1.00 0.00 31 ILE A N 18
ATOM 27297 C CA . ILE A 1 31 ? 2.602 -0.726 -1.498 1.00 0.00 31 ILE A CA 18
ATOM 27298 C C . ILE A 1 31 ? 1.198 -0.296 -1.084 1.00 0.00 31 ILE A C 18
ATOM 27299 O O . ILE A 1 31 ? 0.294 -1.122 -0.969 1.00 0.00 31 ILE A O 18
ATOM 27315 N N . GLU A 1 32 ? 1.025 1.004 -0.863 1.00 0.00 32 GLU A N 18
ATOM 27316 C CA . GLU A 1 32 ? -0.269 1.544 -0.463 1.00 0.00 32 GLU A CA 18
ATOM 27317 C C . GLU A 1 32 ? -1.368 1.085 -1.417 1.00 0.00 32 GLU A C 18
ATOM 27318 O O . GLU A 1 32 ? -2.400 0.567 -0.989 1.00 0.00 32 GLU A O 18
ATOM 27330 N N . ARG A 1 33 ? -1.140 1.280 -2.712 1.00 0.00 33 ARG A N 18
ATOM 27331 C CA . ARG A 1 33 ? -2.111 0.889 -3.727 1.00 0.00 33 ARG A CA 18
ATOM 27332 C C . ARG A 1 33 ? -2.530 -0.567 -3.545 1.00 0.00 33 ARG A C 18
ATOM 27333 O O . ARG A 1 33 ? -3.717 -0.893 -3.585 1.00 0.00 33 ARG A O 18
ATOM 27354 N N . THR A 1 34 ? -1.547 -1.440 -3.347 1.00 0.00 34 THR A N 18
ATOM 27355 C CA . THR A 1 34 ? -1.813 -2.861 -3.161 1.00 0.00 34 THR A CA 18
ATOM 27356 C C . THR A 1 34 ? -2.626 -3.108 -1.895 1.00 0.00 34 THR A C 18
ATOM 27357 O O . THR A 1 34 ? -3.581 -3.884 -1.901 1.00 0.00 34 THR A O 18
ATOM 27368 N N . ALA A 1 35 ? -2.241 -2.442 -0.812 1.00 0.00 35 ALA A N 18
ATOM 27369 C CA . ALA A 1 35 ? -2.937 -2.587 0.461 1.00 0.00 35 ALA A CA 18
ATOM 27370 C C . ALA A 1 35 ? -4.417 -2.247 0.320 1.00 0.00 35 ALA A C 18
ATOM 27371 O O . ALA A 1 35 ? -5.278 -2.943 0.858 1.00 0.00 35 ALA A O 18
ATOM 27378 N N . SER A 1 36 ? -4.706 -1.173 -0.408 1.00 0.00 36 SER A N 18
ATOM 27379 C CA . SER A 1 36 ? -6.082 -0.738 -0.616 1.00 0.00 36 SER A CA 18
ATOM 27380 C C . SER A 1 36 ? -6.920 -1.860 -1.221 1.00 0.00 36 SER A C 18
ATOM 27381 O O . SER A 1 36 ? -8.029 -2.138 -0.764 1.00 0.00 36 SER A O 18
ATOM 27389 N N . PHE A 1 37 ? -6.382 -2.502 -2.253 1.00 0.00 37 PHE A N 18
ATOM 27390 C CA . PHE A 1 37 ? -7.080 -3.594 -2.922 1.00 0.00 37 PHE A CA 18
ATOM 27391 C C . PHE A 1 37 ? -7.140 -4.830 -2.030 1.00 0.00 37 PHE A C 18
ATOM 27392 O O . PHE A 1 37 ? -8.156 -5.522 -1.976 1.00 0.00 37 PHE A O 18
ATOM 27409 N N . VAL A 1 38 ? -6.042 -5.101 -1.331 1.00 0.00 38 VAL A N 18
ATOM 27410 C CA . VAL A 1 38 ? -5.968 -6.253 -0.440 1.00 0.00 38 VAL A CA 18
ATOM 27411 C C . VAL A 1 38 ? -6.921 -6.097 0.740 1.00 0.00 38 VAL A C 18
ATOM 27412 O O . VAL A 1 38 ? -7.348 -7.084 1.341 1.00 0.00 38 VAL A O 18
ATOM 27425 N N . CYS A 1 39 ? -7.250 -4.852 1.067 1.00 0.00 39 CYS A N 18
ATOM 27426 C CA . CYS A 1 39 ? -8.153 -4.566 2.176 1.00 0.00 39 CYS A CA 18
ATOM 27427 C C . CYS A 1 39 ? -9.606 -4.596 1.716 1.00 0.00 39 CYS A C 18
ATOM 27428 O O . CYS A 1 39 ? -10.470 -5.158 2.389 1.00 0.00 39 CYS A O 18
ATOM 27436 N N . ARG A 1 40 ? -9.870 -3.985 0.565 1.00 0.00 40 ARG A N 18
ATOM 27437 C CA . ARG A 1 40 ? -11.219 -3.938 0.016 1.00 0.00 40 ARG A CA 18
ATOM 27438 C C . ARG A 1 40 ? -11.650 -5.313 -0.486 1.00 0.00 40 ARG A C 18
ATOM 27439 O O . ARG A 1 40 ? -12.768 -5.756 -0.227 1.00 0.00 40 ARG A O 18
ATOM 27460 N N . GLN A 1 41 ? -10.754 -5.982 -1.204 1.00 0.00 41 GLN A N 18
ATOM 27461 C CA . GLN A 1 41 ? -11.042 -7.306 -1.743 1.00 0.00 41 GLN A CA 18
ATOM 27462 C C . GLN A 1 41 ? -11.062 -8.353 -0.634 1.00 0.00 41 GLN A C 18
ATOM 27463 O O . GLN A 1 41 ? -11.829 -9.314 -0.686 1.00 0.00 41 GLN A O 18
ATOM 27477 N N . GLY A 1 42 ? -10.212 -8.160 0.371 1.00 0.00 42 GLY A N 18
ATOM 27478 C CA . GLY A 1 42 ? -10.147 -9.095 1.478 1.00 0.00 42 GLY A CA 18
ATOM 27479 C C . GLY A 1 42 ? -8.763 -9.688 1.657 1.00 0.00 42 GLY A C 18
ATOM 27480 O O . GLY A 1 42 ? -7.908 -9.560 0.781 1.00 0.00 42 GLY A O 18
ATOM 27484 N N . ALA A 1 43 ? -8.542 -10.337 2.795 1.00 0.00 43 ALA A N 18
ATOM 27485 C CA . ALA A 1 43 ? -7.252 -10.952 3.085 1.00 0.00 43 ALA A CA 18
ATOM 27486 C C . ALA A 1 43 ? -6.863 -11.950 2.000 1.00 0.00 43 ALA A C 18
ATOM 27487 O O . ALA A 1 43 ? -5.699 -12.032 1.610 1.00 0.00 43 ALA A O 18
ATOM 27494 N N . GLN A 1 44 ? -7.844 -12.705 1.518 1.00 0.00 44 GLN A N 18
ATOM 27495 C CA . GLN A 1 44 ? -7.602 -13.699 0.478 1.00 0.00 44 GLN A CA 18
ATOM 27496 C C . GLN A 1 44 ? -6.870 -13.079 -0.707 1.00 0.00 44 GLN A C 18
ATOM 27497 O O . GLN A 1 44 ? -6.058 -13.734 -1.361 1.00 0.00 44 GLN A O 18
ATOM 27511 N N . PHE A 1 45 ? -7.163 -11.812 -0.981 1.00 0.00 45 PHE A N 18
ATOM 27512 C CA . PHE A 1 45 ? -6.534 -11.103 -2.089 1.00 0.00 45 PHE A CA 18
ATOM 27513 C C . PHE A 1 45 ? -5.014 -11.222 -2.017 1.00 0.00 45 PHE A C 18
ATOM 27514 O O . PHE A 1 45 ? -4.362 -11.563 -3.003 1.00 0.00 45 PHE A O 18
ATOM 27531 N N . GLU A 1 46 ? -4.459 -10.937 -0.844 1.00 0.00 46 GLU A N 18
ATOM 27532 C CA . GLU A 1 46 ? -3.017 -11.011 -0.644 1.00 0.00 46 GLU A CA 18
ATOM 27533 C C . GLU A 1 46 ? -2.474 -12.365 -1.091 1.00 0.00 46 GLU A C 18
ATOM 27534 O O . GLU A 1 46 ? -1.394 -12.450 -1.677 1.00 0.00 46 GLU A O 18
ATOM 27546 N N . ILE A 1 47 ? -3.229 -13.421 -0.809 1.00 0.00 47 ILE A N 18
ATOM 27547 C CA . ILE A 1 47 ? -2.825 -14.771 -1.181 1.00 0.00 47 ILE A CA 18
ATOM 27548 C C . ILE A 1 47 ? -2.717 -14.914 -2.696 1.00 0.00 47 ILE A C 18
ATOM 27549 O O . ILE A 1 47 ? -1.672 -15.296 -3.220 1.00 0.00 47 ILE A O 18
ATOM 27565 N N . MET A 1 48 ? -3.805 -14.602 -3.393 1.00 0.00 48 MET A N 18
ATOM 27566 C CA . MET A 1 48 ? -3.832 -14.693 -4.848 1.00 0.00 48 MET A CA 18
ATOM 27567 C C . MET A 1 48 ? -2.671 -13.917 -5.463 1.00 0.00 48 MET A C 18
ATOM 27568 O O . MET A 1 48 ? -2.004 -14.400 -6.379 1.00 0.00 48 MET A O 18
ATOM 27582 N N . LEU A 1 49 ? -2.436 -12.713 -4.954 1.00 0.00 49 LEU A N 18
ATOM 27583 C CA . LEU A 1 49 ? -1.356 -11.869 -5.454 1.00 0.00 49 LEU A CA 18
ATOM 27584 C C . LEU A 1 49 ? 0.004 -12.494 -5.159 1.00 0.00 49 LEU A C 18
ATOM 27585 O O . LEU A 1 49 ? 0.813 -12.703 -6.063 1.00 0.00 49 LEU A O 18
ATOM 27601 N N . LYS A 1 50 ? 0.249 -12.793 -3.887 1.00 0.00 50 LYS A N 18
ATOM 27602 C CA . LYS A 1 50 ? 1.509 -13.397 -3.472 1.00 0.00 50 LYS A CA 18
ATOM 27603 C C . LYS A 1 50 ? 1.743 -14.719 -4.196 1.00 0.00 50 LYS A C 18
ATOM 27604 O O . LYS A 1 50 ? 2.878 -15.178 -4.319 1.00 0.00 50 LYS A O 18
ATOM 27623 N N . ALA A 1 51 ? 0.662 -15.326 -4.674 1.00 0.00 51 ALA A N 18
ATOM 27624 C CA . ALA A 1 51 ? 0.750 -16.594 -5.388 1.00 0.00 51 ALA A CA 18
ATOM 27625 C C . ALA A 1 51 ? 1.042 -16.370 -6.869 1.00 0.00 51 ALA A C 18
ATOM 27626 O O . ALA A 1 51 ? 2.112 -16.726 -7.362 1.00 0.00 51 ALA A O 18
ATOM 27633 N N . LYS A 1 52 ? 0.082 -15.779 -7.573 1.00 0.00 52 LYS A N 18
ATOM 27634 C CA . LYS A 1 52 ? 0.235 -15.507 -8.997 1.00 0.00 52 LYS A CA 18
ATOM 27635 C C . LYS A 1 52 ? 1.467 -14.646 -9.257 1.00 0.00 52 LYS A C 18
ATOM 27636 O O . LYS A 1 52 ? 2.341 -15.018 -10.039 1.00 0.00 52 LYS A O 18
ATOM 27655 N N . GLN A 1 53 ? 1.529 -13.495 -8.596 1.00 0.00 53 GLN A N 18
ATOM 27656 C CA . GLN A 1 53 ? 2.655 -12.582 -8.756 1.00 0.00 53 GLN A CA 18
ATOM 27657 C C . GLN A 1 53 ? 3.832 -13.012 -7.887 1.00 0.00 53 GLN A C 18
ATOM 27658 O O . GLN A 1 53 ? 4.303 -12.251 -7.043 1.00 0.00 53 GLN A O 18
ATOM 27672 N N . ALA A 1 54 ? 4.302 -14.237 -8.100 1.00 0.00 54 ALA A N 18
ATOM 27673 C CA . ALA A 1 54 ? 5.425 -14.767 -7.337 1.00 0.00 54 ALA A CA 18
ATOM 27674 C C . ALA A 1 54 ? 6.755 -14.368 -7.968 1.00 0.00 54 ALA A C 18
ATOM 27675 O O . ALA A 1 54 ? 7.780 -14.304 -7.290 1.00 0.00 54 ALA A O 18
ATOM 27682 N N . ARG A 1 55 ? 6.730 -14.101 -9.270 1.00 0.00 55 ARG A N 18
ATOM 27683 C CA . ARG A 1 55 ? 7.934 -13.711 -9.993 1.00 0.00 55 ARG A CA 18
ATOM 27684 C C . ARG A 1 55 ? 8.087 -12.192 -10.014 1.00 0.00 55 ARG A C 18
ATOM 27685 O O . ARG A 1 55 ? 9.195 -11.672 -10.130 1.00 0.00 55 ARG A O 18
ATOM 27706 N N . ASN A 1 56 ? 6.965 -11.488 -9.902 1.00 0.00 56 ASN A N 18
ATOM 27707 C CA . ASN A 1 56 ? 6.974 -10.030 -9.910 1.00 0.00 56 ASN A CA 18
ATOM 27708 C C . ASN A 1 56 ? 7.902 -9.486 -8.828 1.00 0.00 56 ASN A C 18
ATOM 27709 O O . ASN A 1 56 ? 8.079 -10.105 -7.779 1.00 0.00 56 ASN A O 18
ATOM 27720 N N . SER A 1 57 ? 8.492 -8.324 -9.092 1.00 0.00 57 SER A N 18
ATOM 27721 C CA . SER A 1 57 ? 9.404 -7.698 -8.142 1.00 0.00 57 SER A CA 18
ATOM 27722 C C . SER A 1 57 ? 8.724 -6.540 -7.419 1.00 0.00 57 SER A C 18
ATOM 27723 O O . SER A 1 57 ? 9.045 -6.238 -6.269 1.00 0.00 57 SER A O 18
ATOM 27731 N N . GLN A 1 58 ? 7.783 -5.895 -8.101 1.00 0.00 58 GLN A N 18
ATOM 27732 C CA . GLN A 1 58 ? 7.058 -4.769 -7.523 1.00 0.00 58 GLN A CA 18
ATOM 27733 C C . GLN A 1 58 ? 6.330 -5.186 -6.249 1.00 0.00 58 GLN A C 18
ATOM 27734 O O . GLN A 1 58 ? 6.051 -4.357 -5.382 1.00 0.00 58 GLN A O 18
ATOM 27748 N N . PHE A 1 59 ? 6.026 -6.475 -6.143 1.00 0.00 59 PHE A N 18
ATOM 27749 C CA . PHE A 1 59 ? 5.329 -7.002 -4.975 1.00 0.00 59 PHE A CA 18
ATOM 27750 C C . PHE A 1 59 ? 6.297 -7.729 -4.046 1.00 0.00 59 PHE A C 18
ATOM 27751 O O . PHE A 1 59 ? 5.934 -8.711 -3.398 1.00 0.00 59 PHE A O 18
ATOM 27768 N N . ASP A 1 60 ? 7.531 -7.239 -3.987 1.00 0.00 60 ASP A N 18
ATOM 27769 C CA . ASP A 1 60 ? 8.553 -7.841 -3.138 1.00 0.00 60 ASP A CA 18
ATOM 27770 C C . ASP A 1 60 ? 8.271 -7.557 -1.666 1.00 0.00 60 ASP A C 18
ATOM 27771 O O . ASP A 1 60 ? 8.719 -8.292 -0.785 1.00 0.00 60 ASP A O 18
ATOM 27780 N N . PHE A 1 61 ? 7.527 -6.487 -1.406 1.00 0.00 61 PHE A N 18
ATOM 27781 C CA . PHE A 1 61 ? 7.188 -6.105 -0.040 1.00 0.00 61 PHE A CA 18
ATOM 27782 C C . PHE A 1 61 ? 6.391 -7.208 0.651 1.00 0.00 61 PHE A C 18
ATOM 27783 O O . PHE A 1 61 ? 6.313 -7.256 1.879 1.00 0.00 61 PHE A O 18
ATOM 27800 N N . LEU A 1 62 ? 5.800 -8.091 -0.147 1.00 0.00 62 LEU A N 18
ATOM 27801 C CA . LEU A 1 62 ? 5.008 -9.194 0.387 1.00 0.00 62 LEU A CA 18
ATOM 27802 C C . LEU A 1 62 ? 5.906 -10.257 1.011 1.00 0.00 62 LEU A C 18
ATOM 27803 O O . LEU A 1 62 ? 5.521 -10.922 1.972 1.00 0.00 62 LEU A O 18
ATOM 27819 N N . ARG A 1 63 ? 7.106 -10.409 0.460 1.00 0.00 63 ARG A N 18
ATOM 27820 C CA . ARG A 1 63 ? 8.059 -11.390 0.964 1.00 0.00 63 ARG A CA 18
ATOM 27821 C C . ARG A 1 63 ? 8.367 -11.143 2.438 1.00 0.00 63 ARG A C 18
ATOM 27822 O O . ARG A 1 63 ? 8.712 -10.029 2.832 1.00 0.00 63 ARG A O 18
ATOM 27843 N N . PHE A 1 64 ? 8.238 -12.189 3.247 1.00 0.00 64 PHE A N 18
ATOM 27844 C CA . PHE A 1 64 ? 8.500 -12.085 4.678 1.00 0.00 64 PHE A CA 18
ATOM 27845 C C . PHE A 1 64 ? 9.938 -11.645 4.937 1.00 0.00 64 PHE A C 18
ATOM 27846 O O . PHE A 1 64 ? 10.252 -11.103 5.996 1.00 0.00 64 PHE A O 18
ATOM 27863 N N . ASP A 1 65 ? 10.808 -11.884 3.961 1.00 0.00 65 ASP A N 18
ATOM 27864 C CA . ASP A 1 65 ? 12.213 -11.512 4.082 1.00 0.00 65 ASP A CA 18
ATOM 27865 C C . ASP A 1 65 ? 12.474 -10.157 3.432 1.00 0.00 65 ASP A C 18
ATOM 27866 O O . ASP A 1 65 ? 13.540 -9.926 2.860 1.00 0.00 65 ASP A O 18
ATOM 27875 N N . HIS A 1 66 ? 11.494 -9.264 3.523 1.00 0.00 66 HIS A N 18
ATOM 27876 C CA . HIS A 1 66 ? 11.618 -7.931 2.943 1.00 0.00 66 HIS A CA 18
ATOM 27877 C C . HIS A 1 66 ? 11.542 -6.859 4.026 1.00 0.00 66 HIS A C 18
ATOM 27878 O O . HIS A 1 66 ? 11.030 -7.101 5.119 1.00 0.00 66 HIS A O 18
ATOM 27892 N N . TYR A 1 67 ? 12.056 -5.674 3.715 1.00 0.00 67 TYR A N 18
ATOM 27893 C CA . TYR A 1 67 ? 12.050 -4.566 4.662 1.00 0.00 67 TYR A CA 18
ATOM 27894 C C . TYR A 1 67 ? 10.699 -3.857 4.663 1.00 0.00 67 TYR A C 18
ATOM 27895 O O . TYR A 1 67 ? 10.343 -3.172 5.623 1.00 0.00 67 TYR A O 18
ATOM 27913 N N . LEU A 1 68 ? 9.949 -4.027 3.579 1.00 0.00 68 LEU A N 18
ATOM 27914 C CA . LEU A 1 68 ? 8.636 -3.404 3.452 1.00 0.00 68 LEU A CA 18
ATOM 27915 C C . LEU A 1 68 ? 7.564 -4.253 4.129 1.00 0.00 68 LEU A C 18
ATOM 27916 O O . LEU A 1 68 ? 6.381 -3.915 4.100 1.00 0.00 68 LEU A O 18
ATOM 27932 N N . ASN A 1 69 ? 7.986 -5.355 4.739 1.00 0.00 69 ASN A N 18
ATOM 27933 C CA . ASN A 1 69 ? 7.063 -6.251 5.425 1.00 0.00 69 ASN A CA 18
ATOM 27934 C C . ASN A 1 69 ? 6.189 -5.481 6.411 1.00 0.00 69 ASN A C 18
ATOM 27935 O O . ASN A 1 69 ? 4.960 -5.544 6.370 1.00 0.00 69 ASN A O 18
ATOM 27946 N N . PRO A 1 70 ? 6.836 -4.736 7.319 1.00 0.00 70 PRO A N 18
ATOM 27947 C CA . PRO A 1 70 ? 6.138 -3.938 8.331 1.00 0.00 70 PRO A CA 18
ATOM 27948 C C . PRO A 1 70 ? 5.409 -2.744 7.726 1.00 0.00 70 PRO A C 18
ATOM 27949 O O . PRO A 1 70 ? 4.284 -2.428 8.117 1.00 0.00 70 PRO A O 18
ATOM 27960 N N . TYR A 1 71 ? 6.055 -2.083 6.772 1.00 0.00 71 TYR A N 18
ATOM 27961 C CA . TYR A 1 71 ? 5.467 -0.922 6.114 1.00 0.00 71 TYR A CA 18
ATOM 27962 C C . TYR A 1 71 ? 4.146 -1.285 5.444 1.00 0.00 71 TYR A C 18
ATOM 27963 O O . TYR A 1 71 ? 3.121 -0.646 5.679 1.00 0.00 71 TYR A O 18
ATOM 27981 N N . TYR A 1 72 ? 4.180 -2.317 4.607 1.00 0.00 72 TYR A N 18
ATOM 27982 C CA . TYR A 1 72 ? 2.986 -2.766 3.900 1.00 0.00 72 TYR A CA 18
ATOM 27983 C C . TYR A 1 72 ? 1.943 -3.300 4.876 1.00 0.00 72 TYR A C 18
ATOM 27984 O O . TYR A 1 72 ? 0.773 -2.917 4.825 1.00 0.00 72 TYR A O 18
ATOM 28002 N N . LYS A 1 73 ? 2.374 -4.187 5.766 1.00 0.00 73 LYS A N 18
ATOM 28003 C CA . LYS A 1 73 ? 1.480 -4.773 6.757 1.00 0.00 73 LYS A CA 18
ATOM 28004 C C . LYS A 1 73 ? 0.832 -3.691 7.615 1.00 0.00 73 LYS A C 18
ATOM 28005 O O . LYS A 1 73 ? -0.298 -3.845 8.078 1.00 0.00 73 LYS A O 18
ATOM 28024 N N . PHE A 1 74 ? 1.554 -2.595 7.821 1.00 0.00 74 PHE A N 18
ATOM 28025 C CA . PHE A 1 74 ? 1.049 -1.486 8.622 1.00 0.00 74 PHE A CA 18
ATOM 28026 C C . PHE A 1 74 ? -0.033 -0.719 7.868 1.00 0.00 74 PHE A C 18
ATOM 28027 O O . PHE A 1 74 ? -1.159 -0.580 8.348 1.00 0.00 74 PHE A O 18
ATOM 28044 N N . ILE A 1 75 ? 0.316 -0.223 6.686 1.00 0.00 75 ILE A N 18
ATOM 28045 C CA . ILE A 1 75 ? -0.625 0.529 5.866 1.00 0.00 75 ILE A CA 18
ATOM 28046 C C . ILE A 1 75 ? -1.916 -0.254 5.651 1.00 0.00 75 ILE A C 18
ATOM 28047 O O . ILE A 1 75 ? -3.009 0.309 5.697 1.00 0.00 75 ILE A O 18
ATOM 28063 N N . GLN A 1 76 ? -1.780 -1.555 5.419 1.00 0.00 76 GLN A N 18
ATOM 28064 C CA . GLN A 1 76 ? -2.936 -2.416 5.199 1.00 0.00 76 GLN A CA 18
ATOM 28065 C C . GLN A 1 76 ? -3.736 -2.593 6.485 1.00 0.00 76 GLN A C 18
ATOM 28066 O O . GLN A 1 76 ? -4.936 -2.320 6.526 1.00 0.00 76 GLN A O 18
ATOM 28080 N N . LYS A 1 77 ? -3.064 -3.052 7.536 1.00 0.00 77 LYS A N 18
ATOM 28081 C CA . LYS A 1 77 ? -3.710 -3.265 8.825 1.00 0.00 77 LYS A CA 18
ATOM 28082 C C . LYS A 1 77 ? -4.413 -1.996 9.298 1.00 0.00 77 LYS A C 18
ATOM 28083 O O . LYS A 1 77 ? -5.474 -2.057 9.918 1.00 0.00 77 LYS A O 18
ATOM 28102 N N . ALA A 1 78 ? -3.814 -0.847 8.999 1.00 0.00 78 ALA A N 18
ATOM 28103 C CA . ALA A 1 78 ? -4.385 0.436 9.390 1.00 0.00 78 ALA A CA 18
ATOM 28104 C C . ALA A 1 78 ? -5.585 0.791 8.520 1.00 0.00 78 ALA A C 18
ATOM 28105 O O . ALA A 1 78 ? -6.604 1.271 9.017 1.00 0.00 78 ALA A O 18
ATOM 28112 N N . MET A 1 79 ? -5.457 0.554 7.218 1.00 0.00 79 MET A N 18
ATOM 28113 C CA . MET A 1 79 ? -6.533 0.850 6.279 1.00 0.00 79 MET A CA 18
ATOM 28114 C C . MET A 1 79 ? -7.766 0.006 6.582 1.00 0.00 79 MET A C 18
ATOM 28115 O O . MET A 1 79 ? -8.898 0.440 6.364 1.00 0.00 79 MET A O 18
ATOM 28129 N N . LYS A 1 80 ? -7.542 -1.204 7.084 1.00 0.00 80 LYS A N 18
ATOM 28130 C CA . LYS A 1 80 ? -8.634 -2.109 7.419 1.00 0.00 80 LYS A CA 18
ATOM 28131 C C . LYS A 1 80 ? -9.135 -1.858 8.837 1.00 0.00 80 LYS A C 18
ATOM 28132 O O . LYS A 1 80 ? -10.322 -2.009 9.122 1.00 0.00 80 LYS A O 18
ATOM 28151 N N . GLU A 1 81 ? -8.221 -1.473 9.723 1.00 0.00 81 GLU A N 18
ATOM 28152 C CA . GLU A 1 81 ? -8.571 -1.200 11.112 1.00 0.00 81 GLU A CA 18
ATOM 28153 C C . GLU A 1 81 ? -9.382 0.087 11.226 1.00 0.00 81 GLU A C 18
ATOM 28154 O O . GLU A 1 81 ? -10.110 0.292 12.196 1.00 0.00 81 GLU A O 18
ATOM 28166 N N . GLY A 1 82 ? -9.251 0.954 10.225 1.00 0.00 82 GLY A N 18
ATOM 28167 C CA . GLY A 1 82 ? -9.976 2.211 10.232 1.00 0.00 82 GLY A CA 18
ATOM 28168 C C . GLY A 1 82 ? -9.116 3.373 10.687 1.00 0.00 82 GLY A C 18
ATOM 28169 O O . GLY A 1 82 ? -9.583 4.251 11.414 1.00 0.00 82 GLY A O 18
ATOM 28173 N N . ARG A 1 83 ? -7.857 3.379 10.262 1.00 0.00 83 ARG A N 18
ATOM 28174 C CA . ARG A 1 83 ? -6.930 4.441 10.633 1.00 0.00 83 ARG A CA 18
ATOM 28175 C C . ARG A 1 83 ? -6.429 5.182 9.396 1.00 0.00 83 ARG A C 18
ATOM 28176 O O . ARG A 1 83 ? -6.407 6.413 9.364 1.00 0.00 83 ARG A O 18
ATOM 28197 N N . TYR A 1 84 ? -6.028 4.425 8.382 1.00 0.00 84 TYR A N 18
ATOM 28198 C CA . TYR A 1 84 ? -5.524 5.009 7.145 1.00 0.00 84 TYR A CA 18
ATOM 28199 C C . TYR A 1 84 ? -6.648 5.185 6.128 1.00 0.00 84 TYR A C 18
ATOM 28200 O O . TYR A 1 84 ? -7.431 4.266 5.885 1.00 0.00 84 TYR A O 18
ATOM 28218 N N . THR A 1 85 ? -6.721 6.372 5.535 1.00 0.00 85 THR A N 18
ATOM 28219 C CA . THR A 1 85 ? -7.748 6.671 4.545 1.00 0.00 85 THR A CA 18
ATOM 28220 C C . THR A 1 85 ? -7.135 6.899 3.168 1.00 0.00 85 THR A C 18
ATOM 28221 O O . THR A 1 85 ? -6.045 7.459 3.048 1.00 0.00 85 THR A O 18
ATOM 28232 N N . VAL A 1 86 ? -7.842 6.462 2.131 1.00 0.00 86 VAL A N 18
ATOM 28233 C CA . VAL A 1 86 ? -7.367 6.621 0.761 1.00 0.00 86 VAL A CA 18
ATOM 28234 C C . VAL A 1 86 ? -8.404 7.332 -0.101 1.00 0.00 86 VAL A C 18
ATOM 28235 O O . VAL A 1 86 ? -9.603 7.278 0.179 1.00 0.00 86 VAL A O 18
ATOM 28248 N N . LEU A 1 87 ? -7.936 7.999 -1.150 1.00 0.00 87 LEU A N 18
ATOM 28249 C CA . LEU A 1 87 ? -8.823 8.722 -2.055 1.00 0.00 87 LEU A CA 18
ATOM 28250 C C . LEU A 1 87 ? -9.938 7.814 -2.565 1.00 0.00 87 LEU A C 18
ATOM 28251 O O . LEU A 1 87 ? -11.082 7.912 -2.122 1.00 0.00 87 LEU A O 18
ATOM 28267 N N . ALA A 1 88 ? -9.595 6.931 -3.496 1.00 0.00 88 ALA A N 18
ATOM 28268 C CA . ALA A 1 88 ? -10.566 6.003 -4.063 1.00 0.00 88 ALA A CA 18
ATOM 28269 C C . ALA A 1 88 ? -11.027 4.988 -3.023 1.00 0.00 88 ALA A C 18
ATOM 28270 O O . ALA A 1 88 ? -10.243 4.161 -2.559 1.00 0.00 88 ALA A O 18
ATOM 28277 N N . GLU A 1 89 ? -12.305 5.057 -2.661 1.00 0.00 89 GLU A N 18
ATOM 28278 C CA . GLU A 1 89 ? -12.869 4.144 -1.674 1.00 0.00 89 GLU A CA 18
ATOM 28279 C C . GLU A 1 89 ? -14.381 4.024 -1.845 1.00 0.00 89 GLU A C 18
ATOM 28280 O O . GLU A 1 89 ? -15.150 4.539 -1.034 1.00 0.00 89 GLU A O 18
ATOM 28292 N N . ASN A 1 90 ? -14.798 3.342 -2.906 1.00 0.00 90 ASN A N 18
ATOM 28293 C CA . ASN A 1 90 ? -16.217 3.155 -3.185 1.00 0.00 90 ASN A CA 18
ATOM 28294 C C . ASN A 1 90 ? -16.917 2.472 -2.014 1.00 0.00 90 ASN A C 18
ATOM 28295 O O . ASN A 1 90 ? -16.685 1.295 -1.738 1.00 0.00 90 ASN A O 18
ATOM 28306 N N . LYS A 1 91 ? -17.775 3.219 -1.327 1.00 0.00 91 LYS A N 18
ATOM 28307 C CA . LYS A 1 91 ? -18.510 2.687 -0.186 1.00 0.00 91 LYS A CA 18
ATOM 28308 C C . LYS A 1 91 ? -19.559 1.676 -0.639 1.00 0.00 91 LYS A C 18
ATOM 28309 O O . LYS A 1 91 ? -20.692 2.041 -0.953 1.00 0.00 91 LYS A O 18
ATOM 28328 N N . SER A 1 92 ? -19.174 0.404 -0.668 1.00 0.00 92 SER A N 18
ATOM 28329 C CA . SER A 1 92 ? -20.081 -0.660 -1.084 1.00 0.00 92 SER A CA 18
ATOM 28330 C C . SER A 1 92 ? -19.598 -2.015 -0.576 1.00 0.00 92 SER A C 18
ATOM 28331 O O . SER A 1 92 ? -19.685 -3.021 -1.281 1.00 0.00 92 SER A O 18
ATOM 28339 N N . ASP A 1 93 ? -19.088 -2.033 0.650 1.00 0.00 93 ASP A N 18
ATOM 28340 C CA . ASP A 1 93 ? -18.592 -3.264 1.254 1.00 0.00 93 ASP A CA 18
ATOM 28341 C C . ASP A 1 93 ? -19.684 -3.947 2.071 1.00 0.00 93 ASP A C 18
ATOM 28342 O O . ASP A 1 93 ? -20.732 -3.360 2.336 1.00 0.00 93 ASP A O 18
ATOM 28351 N N . GLU A 1 94 ? -19.431 -5.192 2.464 1.00 0.00 94 GLU A N 18
ATOM 28352 C CA . GLU A 1 94 ? -20.394 -5.955 3.248 1.00 0.00 94 GLU A CA 18
ATOM 28353 C C . GLU A 1 94 ? -19.689 -6.788 4.315 1.00 0.00 94 GLU A C 18
ATOM 28354 O O . GLU A 1 94 ? -18.881 -7.663 4.003 1.00 0.00 94 GLU A O 18
ATOM 28366 N N . LYS A 1 95 ? -20.000 -6.510 5.576 1.00 0.00 95 LYS A N 18
ATOM 28367 C CA . LYS A 1 95 ? -19.398 -7.232 6.691 1.00 0.00 95 LYS A CA 18
ATOM 28368 C C . LYS A 1 95 ? -20.238 -7.079 7.955 1.00 0.00 95 LYS A C 18
ATOM 28369 O O . LYS A 1 95 ? -20.838 -6.030 8.191 1.00 0.00 95 LYS A O 18
ATOM 28388 N N . LYS A 1 96 ? -20.274 -8.130 8.767 1.00 0.00 96 LYS A N 18
ATOM 28389 C CA . LYS A 1 96 ? -21.038 -8.112 10.009 1.00 0.00 96 LYS A CA 18
ATOM 28390 C C . LYS A 1 96 ? -22.499 -7.763 9.745 1.00 0.00 96 LYS A C 18
ATOM 28391 O O . LYS A 1 96 ? -22.913 -7.606 8.596 1.00 0.00 96 LYS A O 18
ATOM 28410 N N . LYS A 1 97 ? -23.276 -7.639 10.816 1.00 0.00 97 LYS A N 18
ATOM 28411 C CA . LYS A 1 97 ? -24.690 -7.305 10.701 1.00 0.00 97 LYS A CA 18
ATOM 28412 C C . LYS A 1 97 ? -25.027 -6.072 11.534 1.00 0.00 97 LYS A C 18
ATOM 28413 O O . LYS A 1 97 ? -26.067 -6.020 12.190 1.00 0.00 97 LYS A O 18
ATOM 28432 N N . SER A 1 98 ? -24.142 -5.082 11.501 1.00 0.00 98 SER A N 18
ATOM 28433 C CA . SER A 1 98 ? -24.345 -3.850 12.255 1.00 0.00 98 SER A CA 18
ATOM 28434 C C . SER A 1 98 ? -25.653 -3.176 11.852 1.00 0.00 98 SER A C 18
ATOM 28435 O O . SER A 1 98 ? -25.890 -2.910 10.675 1.00 0.00 98 SER A O 18
ATOM 28443 N N . GLY A 1 99 ? -26.499 -2.902 12.840 1.00 0.00 99 GLY A N 18
ATOM 28444 C CA . GLY A 1 99 ? -27.773 -2.262 12.570 1.00 0.00 99 GLY A CA 18
ATOM 28445 C C . GLY A 1 99 ? -28.872 -2.742 13.498 1.00 0.00 99 GLY A C 18
ATOM 28446 O O . GLY A 1 99 ? -28.880 -3.900 13.915 1.00 0.00 99 GLY A O 18
ATOM 28450 N N . VAL A 1 100 ? -29.801 -1.848 13.824 1.00 0.00 100 VAL A N 18
ATOM 28451 C CA . VAL A 1 100 ? -30.908 -2.186 14.710 1.00 0.00 100 VAL A CA 18
ATOM 28452 C C . VAL A 1 100 ? -31.943 -3.046 13.992 1.00 0.00 100 VAL A C 18
ATOM 28453 O O . VAL A 1 100 ? -32.090 -2.970 12.772 1.00 0.00 100 VAL A O 18
ATOM 28466 N N . SER A 1 101 ? -32.660 -3.863 14.758 1.00 0.00 101 SER A N 18
ATOM 28467 C CA . SER A 1 101 ? -33.680 -4.740 14.195 1.00 0.00 101 SER A CA 18
ATOM 28468 C C . SER A 1 101 ? -33.087 -5.639 13.114 1.00 0.00 101 SER A C 18
ATOM 28469 O O . SER A 1 101 ? -31.888 -5.913 13.110 1.00 0.00 101 SER A O 18
ATOM 28477 N N . GLY A 1 1 ? 20.616 18.868 8.918 1.00 0.00 1 GLY A N 19
ATOM 28478 C CA . GLY A 1 1 ? 21.717 17.934 9.064 1.00 0.00 1 GLY A CA 19
ATOM 28479 C C . GLY A 1 1 ? 22.156 17.345 7.738 1.00 0.00 1 GLY A C 19
ATOM 28480 O O . GLY A 1 1 ? 21.822 17.870 6.676 1.00 0.00 1 GLY A O 19
ATOM 28484 N N . SER A 1 2 ? 22.909 16.251 7.799 1.00 0.00 2 SER A N 19
ATOM 28485 C CA . SER A 1 2 ? 23.399 15.592 6.594 1.00 0.00 2 SER A CA 19
ATOM 28486 C C . SER A 1 2 ? 22.319 14.706 5.981 1.00 0.00 2 SER A C 19
ATOM 28487 O O . SER A 1 2 ? 22.021 13.628 6.495 1.00 0.00 2 SER A O 19
ATOM 28495 N N . SER A 1 3 ? 21.738 15.168 4.879 1.00 0.00 3 SER A N 19
ATOM 28496 C CA . SER A 1 3 ? 20.688 14.420 4.197 1.00 0.00 3 SER A CA 19
ATOM 28497 C C . SER A 1 3 ? 21.059 14.170 2.739 1.00 0.00 3 SER A C 19
ATOM 28498 O O . SER A 1 3 ? 22.111 14.603 2.271 1.00 0.00 3 SER A O 19
ATOM 28506 N N . GLY A 1 4 ? 20.186 13.465 2.025 1.00 0.00 4 GLY A N 19
ATOM 28507 C CA . GLY A 1 4 ? 20.439 13.168 0.627 1.00 0.00 4 GLY A CA 19
ATOM 28508 C C . GLY A 1 4 ? 19.168 13.145 -0.200 1.00 0.00 4 GLY A C 19
ATOM 28509 O O . GLY A 1 4 ? 18.402 14.108 -0.201 1.00 0.00 4 GLY A O 19
ATOM 28513 N N . SER A 1 5 ? 18.945 12.041 -0.906 1.00 0.00 5 SER A N 19
ATOM 28514 C CA . SER A 1 5 ? 17.761 11.898 -1.746 1.00 0.00 5 SER A CA 19
ATOM 28515 C C . SER A 1 5 ? 17.251 10.461 -1.725 1.00 0.00 5 SER A C 19
ATOM 28516 O O . SER A 1 5 ? 17.323 9.750 -2.728 1.00 0.00 5 SER A O 19
ATOM 28524 N N . SER A 1 6 ? 16.735 10.039 -0.575 1.00 0.00 6 SER A N 19
ATOM 28525 C CA . SER A 1 6 ? 16.216 8.685 -0.421 1.00 0.00 6 SER A CA 19
ATOM 28526 C C . SER A 1 6 ? 15.252 8.604 0.759 1.00 0.00 6 SER A C 19
ATOM 28527 O O . SER A 1 6 ? 15.340 9.389 1.702 1.00 0.00 6 SER A O 19
ATOM 28535 N N . GLY A 1 7 ? 14.330 7.647 0.698 1.00 0.00 7 GLY A N 19
ATOM 28536 C CA . GLY A 1 7 ? 13.362 7.480 1.766 1.00 0.00 7 GLY A CA 19
ATOM 28537 C C . GLY A 1 7 ? 12.239 8.497 1.695 1.00 0.00 7 GLY A C 19
ATOM 28538 O O . GLY A 1 7 ? 12.416 9.654 2.075 1.00 0.00 7 GLY A O 19
ATOM 28542 N N . VAL A 1 8 ? 11.082 8.064 1.206 1.00 0.00 8 VAL A N 19
ATOM 28543 C CA . VAL A 1 8 ? 9.926 8.945 1.086 1.00 0.00 8 VAL A CA 19
ATOM 28544 C C . VAL A 1 8 ? 8.753 8.427 1.910 1.00 0.00 8 VAL A C 19
ATOM 28545 O O . VAL A 1 8 ? 8.437 7.238 1.881 1.00 0.00 8 VAL A O 19
ATOM 28558 N N . ALA A 1 9 ? 8.109 9.329 2.644 1.00 0.00 9 ALA A N 19
ATOM 28559 C CA . ALA A 1 9 ? 6.968 8.964 3.475 1.00 0.00 9 ALA A CA 19
ATOM 28560 C C . ALA A 1 9 ? 5.713 9.715 3.045 1.00 0.00 9 ALA A C 19
ATOM 28561 O O . ALA A 1 9 ? 5.777 10.797 2.460 1.00 0.00 9 ALA A O 19
ATOM 28568 N N . PRO A 1 10 ? 4.542 9.130 3.338 1.00 0.00 10 PRO A N 19
ATOM 28569 C CA . PRO A 1 10 ? 3.250 9.726 2.990 1.00 0.00 10 PRO A CA 19
ATOM 28570 C C . PRO A 1 10 ? 2.945 10.972 3.815 1.00 0.00 10 PRO A C 19
ATOM 28571 O O . PRO A 1 10 ? 3.803 11.471 4.544 1.00 0.00 10 PRO A O 19
ATOM 28582 N N . LEU A 1 11 ? 1.719 11.470 3.696 1.00 0.00 11 LEU A N 19
ATOM 28583 C CA . LEU A 1 11 ? 1.301 12.658 4.432 1.00 0.00 11 LEU A CA 19
ATOM 28584 C C . LEU A 1 11 ? 0.207 12.318 5.439 1.00 0.00 11 LEU A C 19
ATOM 28585 O O . LEU A 1 11 ? -0.766 11.642 5.110 1.00 0.00 11 LEU A O 19
ATOM 28601 N N . GLY A 1 12 ? 0.374 12.794 6.669 1.00 0.00 12 GLY A N 19
ATOM 28602 C CA . GLY A 1 12 ? -0.608 12.532 7.706 1.00 0.00 12 GLY A CA 19
ATOM 28603 C C . GLY A 1 12 ? -0.309 11.264 8.480 1.00 0.00 12 GLY A C 19
ATOM 28604 O O . GLY A 1 12 ? -0.348 11.255 9.711 1.00 0.00 12 GLY A O 19
ATOM 28608 N N . LEU A 1 13 ? -0.011 10.189 7.759 1.00 0.00 13 LEU A N 19
ATOM 28609 C CA . LEU A 1 13 ? 0.295 8.907 8.386 1.00 0.00 13 LEU A CA 19
ATOM 28610 C C . LEU A 1 13 ? 1.678 8.931 9.028 1.00 0.00 13 LEU A C 19
ATOM 28611 O O . LEU A 1 13 ? 2.695 8.863 8.339 1.00 0.00 13 LEU A O 19
ATOM 28627 N N . SER A 1 14 ? 1.707 9.027 10.354 1.00 0.00 14 SER A N 19
ATOM 28628 C CA . SER A 1 14 ? 2.966 9.061 11.090 1.00 0.00 14 SER A CA 19
ATOM 28629 C C . SER A 1 14 ? 3.491 7.650 11.334 1.00 0.00 14 SER A C 19
ATOM 28630 O O . SER A 1 14 ? 2.948 6.905 12.150 1.00 0.00 14 SER A O 19
ATOM 28638 N N . VAL A 1 15 ? 4.552 7.289 10.620 1.00 0.00 15 VAL A N 19
ATOM 28639 C CA . VAL A 1 15 ? 5.154 5.968 10.758 1.00 0.00 15 VAL A CA 19
ATOM 28640 C C . VAL A 1 15 ? 6.371 6.011 11.675 1.00 0.00 15 VAL A C 19
ATOM 28641 O O . VAL A 1 15 ? 7.229 6.888 11.568 1.00 0.00 15 VAL A O 19
ATOM 28654 N N . PRO A 1 16 ? 6.450 5.043 12.600 1.00 0.00 16 PRO A N 19
ATOM 28655 C CA . PRO A 1 16 ? 7.559 4.947 13.554 1.00 0.00 16 PRO A CA 19
ATOM 28656 C C . PRO A 1 16 ? 8.868 4.549 12.882 1.00 0.00 16 PRO A C 19
ATOM 28657 O O . PRO A 1 16 ? 8.869 3.976 11.793 1.00 0.00 16 PRO A O 19
ATOM 28668 N N . SER A 1 17 ? 9.983 4.855 13.539 1.00 0.00 17 SER A N 19
ATOM 28669 C CA . SER A 1 17 ? 11.300 4.531 13.004 1.00 0.00 17 SER A CA 19
ATOM 28670 C C . SER A 1 17 ? 11.481 3.021 12.884 1.00 0.00 17 SER A C 19
ATOM 28671 O O . SER A 1 17 ? 12.251 2.541 12.052 1.00 0.00 17 SER A O 19
ATOM 28679 N N . ASP A 1 18 ? 10.767 2.278 13.722 1.00 0.00 18 ASP A N 19
ATOM 28680 C CA . ASP A 1 18 ? 10.847 0.822 13.711 1.00 0.00 18 ASP A CA 19
ATOM 28681 C C . ASP A 1 18 ? 10.547 0.272 12.320 1.00 0.00 18 ASP A C 19
ATOM 28682 O O . ASP A 1 18 ? 11.007 -0.811 11.956 1.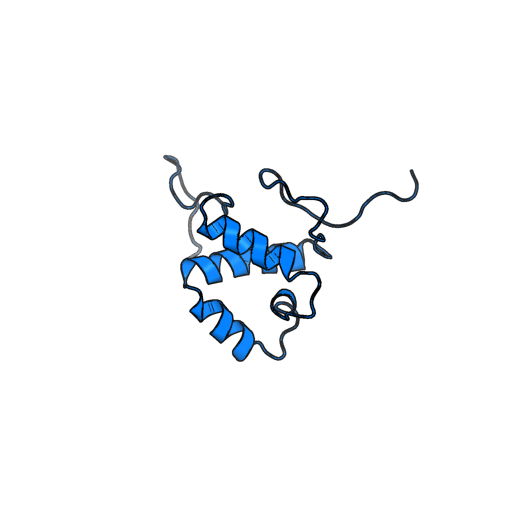00 0.00 18 ASP A O 19
ATOM 28691 N N . VAL A 1 19 ? 9.772 1.024 11.546 1.00 0.00 19 VAL A N 19
ATOM 28692 C CA . VAL A 1 19 ? 9.411 0.613 10.194 1.00 0.00 19 VAL A CA 19
ATOM 28693 C C . VAL A 1 19 ? 10.316 1.270 9.159 1.00 0.00 19 VAL A C 19
ATOM 28694 O O . VAL A 1 19 ? 10.576 2.471 9.221 1.00 0.00 19 VAL A O 19
ATOM 28707 N N . GLU A 1 20 ? 10.793 0.473 8.207 1.00 0.00 20 GLU A N 19
ATOM 28708 C CA . GLU A 1 20 ? 11.670 0.978 7.158 1.00 0.00 20 GLU A CA 19
ATOM 28709 C C . GLU A 1 20 ? 10.869 1.707 6.083 1.00 0.00 20 GLU A C 19
ATOM 28710 O O . GLU A 1 20 ? 9.745 1.321 5.761 1.00 0.00 20 GLU A O 19
ATOM 28722 N N . LEU A 1 21 ? 11.455 2.765 5.532 1.00 0.00 21 LEU A N 19
ATOM 28723 C CA . LEU A 1 21 ? 10.797 3.550 4.493 1.00 0.00 21 LEU A CA 19
ATOM 28724 C C . LEU A 1 21 ? 11.028 2.934 3.117 1.00 0.00 21 LEU A C 19
ATOM 28725 O O . LEU A 1 21 ? 11.960 2.157 2.905 1.00 0.00 21 LEU A O 19
ATOM 28741 N N . PRO A 1 22 ? 10.161 3.289 2.157 1.00 0.00 22 PRO A N 19
ATOM 28742 C CA . PRO A 1 22 ? 10.252 2.785 0.783 1.00 0.00 22 PRO A CA 19
ATOM 28743 C C . PRO A 1 22 ? 11.458 3.346 0.038 1.00 0.00 22 PRO A C 19
ATOM 28744 O O . PRO A 1 22 ? 12.023 4.376 0.408 1.00 0.00 22 PRO A O 19
ATOM 28755 N N . PRO A 1 23 ? 11.864 2.655 -1.038 1.00 0.00 23 PRO A N 19
ATOM 28756 C CA . PRO A 1 23 ? 13.007 3.067 -1.858 1.00 0.00 23 PRO A CA 19
ATOM 28757 C C . PRO A 1 23 ? 12.721 4.334 -2.657 1.00 0.00 23 PRO A C 19
ATOM 28758 O O . PRO A 1 23 ? 13.520 5.271 -2.663 1.00 0.00 23 PRO A O 19
ATOM 28769 N N . THR A 1 24 ? 11.576 4.356 -3.331 1.00 0.00 24 THR A N 19
ATOM 28770 C CA . THR A 1 24 ? 11.184 5.507 -4.135 1.00 0.00 24 THR A CA 19
ATOM 28771 C C . THR A 1 24 ? 9.668 5.651 -4.187 1.00 0.00 24 THR A C 19
ATOM 28772 O O . THR A 1 24 ? 8.935 4.765 -3.750 1.00 0.00 24 THR A O 19
ATOM 28783 N N . ALA A 1 25 ? 9.203 6.774 -4.725 1.00 0.00 25 ALA A N 19
ATOM 28784 C CA . ALA A 1 25 ? 7.772 7.032 -4.837 1.00 0.00 25 ALA A CA 19
ATOM 28785 C C . ALA A 1 25 ? 7.053 5.863 -5.501 1.00 0.00 25 ALA A C 19
ATOM 28786 O O . ALA A 1 25 ? 5.923 5.532 -5.143 1.00 0.00 25 ALA A O 19
ATOM 28793 N N . LYS A 1 26 ? 7.715 5.241 -6.470 1.00 0.00 26 LYS A N 19
ATOM 28794 C CA . LYS A 1 26 ? 7.141 4.107 -7.185 1.00 0.00 26 LYS A CA 19
ATOM 28795 C C . LYS A 1 26 ? 6.751 2.995 -6.216 1.00 0.00 26 LYS A C 19
ATOM 28796 O O . LYS A 1 26 ? 5.573 2.664 -6.078 1.00 0.00 26 LYS A O 19
ATOM 28815 N N . MET A 1 27 ? 7.746 2.423 -5.547 1.00 0.00 27 MET A N 19
ATOM 28816 C CA . MET A 1 27 ? 7.506 1.349 -4.590 1.00 0.00 27 MET A CA 19
ATOM 28817 C C . MET A 1 27 ? 6.487 1.778 -3.538 1.00 0.00 27 MET A C 19
ATOM 28818 O O . MET A 1 27 ? 5.556 1.036 -3.223 1.00 0.00 27 MET A O 19
ATOM 28832 N N . HIS A 1 28 ? 6.671 2.978 -2.997 1.00 0.00 28 HIS A N 19
ATOM 28833 C CA . HIS A 1 28 ? 5.767 3.505 -1.981 1.00 0.00 28 HIS A CA 19
ATOM 28834 C C . HIS A 1 28 ? 4.322 3.472 -2.469 1.00 0.00 28 HIS A C 19
ATOM 28835 O O . HIS A 1 28 ? 3.413 3.106 -1.724 1.00 0.00 28 HIS A O 19
ATOM 28849 N N . ALA A 1 29 ? 4.117 3.858 -3.724 1.00 0.00 29 ALA A N 19
ATOM 28850 C CA . ALA A 1 29 ? 2.783 3.872 -4.311 1.00 0.00 29 ALA A CA 19
ATOM 28851 C C . ALA A 1 29 ? 2.236 2.456 -4.464 1.00 0.00 29 ALA A C 19
ATOM 28852 O O . ALA A 1 29 ? 1.076 2.192 -4.147 1.00 0.00 29 ALA A O 19
ATOM 28859 N N . ILE A 1 30 ? 3.078 1.551 -4.952 1.00 0.00 30 ILE A N 19
ATOM 28860 C CA . ILE A 1 30 ? 2.678 0.163 -5.146 1.00 0.00 30 ILE A CA 19
ATOM 28861 C C . ILE A 1 30 ? 2.163 -0.447 -3.847 1.00 0.00 30 ILE A C 19
ATOM 28862 O O . ILE A 1 30 ? 1.105 -1.077 -3.822 1.00 0.00 30 ILE A O 19
ATOM 28878 N N . ILE A 1 31 ? 2.917 -0.256 -2.770 1.00 0.00 31 ILE A N 19
ATOM 28879 C CA . ILE A 1 31 ? 2.535 -0.785 -1.467 1.00 0.00 31 ILE A CA 19
ATOM 28880 C C . ILE A 1 31 ? 1.137 -0.321 -1.073 1.00 0.00 31 ILE A C 19
ATOM 28881 O O . ILE A 1 31 ? 0.216 -1.128 -0.951 1.00 0.00 31 ILE A O 19
ATOM 28897 N N . GLU A 1 32 ? 0.986 0.986 -0.878 1.00 0.00 32 GLU A N 19
ATOM 28898 C CA . GLU A 1 32 ? -0.301 1.557 -0.499 1.00 0.00 32 GLU A CA 19
ATOM 28899 C C . GLU A 1 32 ? -1.401 1.101 -1.454 1.00 0.00 32 GLU A C 19
ATOM 28900 O O . GLU A 1 32 ? -2.435 0.588 -1.027 1.00 0.00 32 GLU A O 19
ATOM 28912 N N . ARG A 1 33 ? -1.169 1.293 -2.748 1.00 0.00 33 ARG A N 19
ATOM 28913 C CA . ARG A 1 33 ? -2.140 0.905 -3.764 1.00 0.00 33 ARG A CA 19
ATOM 28914 C C . ARG A 1 33 ? -2.567 -0.549 -3.580 1.00 0.00 33 ARG A C 19
ATOM 28915 O O . ARG A 1 33 ? -3.756 -0.867 -3.608 1.00 0.00 33 ARG A O 19
ATOM 28936 N N . THR A 1 34 ? -1.588 -1.428 -3.392 1.00 0.00 34 THR A N 19
ATOM 28937 C CA . THR A 1 34 ? -1.862 -2.848 -3.205 1.00 0.00 34 THR A CA 19
ATOM 28938 C C . THR A 1 34 ? -2.650 -3.092 -1.923 1.00 0.00 34 THR A C 19
ATOM 28939 O O . THR A 1 34 ? -3.632 -3.834 -1.919 1.00 0.00 34 THR A O 19
ATOM 28950 N N . ALA A 1 35 ? -2.215 -2.462 -0.837 1.00 0.00 35 ALA A N 19
ATOM 28951 C CA . ALA A 1 35 ? -2.882 -2.609 0.450 1.00 0.00 35 ALA A CA 19
ATOM 28952 C C . ALA A 1 35 ? -4.375 -2.319 0.331 1.00 0.00 35 ALA A C 19
ATOM 28953 O O . ALA A 1 35 ? -5.207 -3.099 0.795 1.00 0.00 35 ALA A O 19
ATOM 28960 N N . SER A 1 36 ? -4.707 -1.194 -0.293 1.00 0.00 36 SER A N 19
ATOM 28961 C CA . SER A 1 36 ? -6.100 -0.800 -0.469 1.00 0.00 36 SER A CA 19
ATOM 28962 C C . SER A 1 36 ? -6.910 -1.931 -1.094 1.00 0.00 36 SER A C 19
ATOM 28963 O O . SER A 1 36 ? -7.956 -2.322 -0.574 1.00 0.00 36 SER A O 19
ATOM 28971 N N . PHE A 1 37 ? -6.419 -2.454 -2.212 1.00 0.00 37 PHE A N 19
ATOM 28972 C CA . PHE A 1 37 ? -7.097 -3.541 -2.910 1.00 0.00 37 PHE A CA 19
ATOM 28973 C C . PHE A 1 37 ? -7.159 -4.792 -2.039 1.00 0.00 37 PHE A C 19
ATOM 28974 O O . PHE A 1 37 ? -8.150 -5.522 -2.051 1.00 0.00 37 PHE A O 19
ATOM 28991 N N . VAL A 1 38 ? -6.092 -5.033 -1.284 1.00 0.00 38 VAL A N 19
ATOM 28992 C CA . VAL A 1 38 ? -6.024 -6.195 -0.405 1.00 0.00 38 VAL A CA 19
ATOM 28993 C C . VAL A 1 38 ? -6.992 -6.057 0.764 1.00 0.00 38 VAL A C 19
ATOM 28994 O O . VAL A 1 38 ? -7.423 -7.053 1.346 1.00 0.00 38 VAL A O 19
ATOM 29007 N N . CYS A 1 39 ? -7.330 -4.818 1.102 1.00 0.00 39 CYS A N 19
ATOM 29008 C CA . CYS A 1 39 ? -8.248 -4.549 2.203 1.00 0.00 39 CYS A CA 19
ATOM 29009 C C . CYS A 1 39 ? -9.697 -4.632 1.736 1.00 0.00 39 CYS A C 19
ATOM 29010 O O . CYS A 1 39 ? -10.567 -5.118 2.459 1.00 0.00 39 CYS A O 19
ATOM 29018 N N . ARG A 1 40 ? -9.950 -4.152 0.522 1.00 0.00 40 ARG A N 19
ATOM 29019 C CA . ARG A 1 40 ? -11.295 -4.169 -0.041 1.00 0.00 40 ARG A CA 19
ATOM 29020 C C . ARG A 1 40 ? -11.641 -5.554 -0.579 1.00 0.00 40 ARG A C 19
ATOM 29021 O O . ARG A 1 40 ? -12.798 -5.972 -0.543 1.00 0.00 40 ARG A O 19
ATOM 29042 N N . GLN A 1 41 ? -10.631 -6.260 -1.077 1.00 0.00 41 GLN A N 19
ATOM 29043 C CA . GLN A 1 41 ? -10.830 -7.597 -1.624 1.00 0.00 41 GLN A CA 19
ATOM 29044 C C . GLN A 1 41 ? -10.707 -8.655 -0.532 1.00 0.00 41 GLN A C 19
ATOM 29045 O O . GLN A 1 41 ? -11.133 -9.795 -0.708 1.00 0.00 41 GLN A O 19
ATOM 29059 N N . GLY A 1 42 ? -10.119 -8.268 0.596 1.00 0.00 42 GLY A N 19
ATOM 29060 C CA . GLY A 1 42 ? -9.949 -9.195 1.700 1.00 0.00 42 GLY A CA 19
ATOM 29061 C C . GLY A 1 42 ? -8.535 -9.733 1.792 1.00 0.00 42 GLY A C 19
ATOM 29062 O O . GLY A 1 42 ? -7.745 -9.586 0.860 1.00 0.00 42 GLY A O 19
ATOM 29066 N N . ALA A 1 43 ? -8.214 -10.357 2.921 1.00 0.00 43 ALA A N 19
ATOM 29067 C CA . ALA A 1 43 ? -6.885 -10.919 3.132 1.00 0.00 43 ALA A CA 19
ATOM 29068 C C . ALA A 1 43 ? -6.533 -11.922 2.038 1.00 0.00 43 ALA A C 19
ATOM 29069 O O . ALA A 1 43 ? -5.386 -11.999 1.601 1.00 0.00 43 ALA A O 19
ATOM 29076 N N . GLN A 1 44 ? -7.528 -12.688 1.602 1.00 0.00 44 GLN A N 19
ATOM 29077 C CA . GLN A 1 44 ? -7.322 -13.687 0.561 1.00 0.00 44 GLN A CA 19
ATOM 29078 C C . GLN A 1 44 ? -6.641 -13.072 -0.657 1.00 0.00 44 GLN A C 19
ATOM 29079 O O . GLN A 1 44 ? -5.852 -13.727 -1.338 1.00 0.00 44 GLN A O 19
ATOM 29093 N N . PHE A 1 45 ? -6.952 -11.808 -0.927 1.00 0.00 45 PHE A N 19
ATOM 29094 C CA . PHE A 1 45 ? -6.371 -11.104 -2.064 1.00 0.00 45 PHE A CA 19
ATOM 29095 C C . PHE A 1 45 ? -4.849 -11.215 -2.053 1.00 0.00 45 PHE A C 19
ATOM 29096 O O . PHE A 1 45 ? -4.234 -11.546 -3.066 1.00 0.00 45 PHE A O 19
ATOM 29113 N N . GLU A 1 46 ? -4.250 -10.934 -0.900 1.00 0.00 46 GLU A N 19
ATOM 29114 C CA . GLU A 1 46 ? -2.800 -11.001 -0.758 1.00 0.00 46 GLU A CA 19
ATOM 29115 C C . GLU A 1 46 ? -2.270 -12.354 -1.223 1.00 0.00 46 GLU A C 19
ATOM 29116 O O . GLU A 1 46 ? -1.194 -12.440 -1.816 1.00 0.00 46 GLU A O 19
ATOM 29128 N N . ILE A 1 47 ? -3.032 -13.408 -0.949 1.00 0.00 47 ILE A N 19
ATOM 29129 C CA . ILE A 1 47 ? -2.639 -14.756 -1.339 1.00 0.00 47 ILE A CA 19
ATOM 29130 C C . ILE A 1 47 ? -2.624 -14.907 -2.857 1.00 0.00 47 ILE A C 19
ATOM 29131 O O . ILE A 1 47 ? -1.621 -15.317 -3.439 1.00 0.00 47 ILE A O 19
ATOM 29147 N N . MET A 1 48 ? -3.742 -14.569 -3.491 1.00 0.00 48 MET A N 19
ATOM 29148 C CA . MET A 1 48 ? -3.856 -14.664 -4.941 1.00 0.00 48 MET A CA 19
ATOM 29149 C C . MET A 1 48 ? -2.725 -13.904 -5.626 1.00 0.00 48 MET A C 19
ATOM 29150 O O . MET A 1 48 ? -2.131 -14.390 -6.590 1.00 0.00 48 MET A O 19
ATOM 29164 N N . LEU A 1 49 ? -2.432 -12.710 -5.124 1.00 0.00 49 LEU A N 19
ATOM 29165 C CA . LEU A 1 49 ? -1.371 -11.882 -5.688 1.00 0.00 49 LEU A CA 19
ATOM 29166 C C . LEU A 1 49 ? -0.007 -12.537 -5.493 1.00 0.00 49 LEU A C 19
ATOM 29167 O O . LEU A 1 49 ? 0.725 -12.769 -6.455 1.00 0.00 49 LEU A O 19
ATOM 29183 N N . LYS A 1 50 ? 0.327 -12.834 -4.242 1.00 0.00 50 LYS A N 19
ATOM 29184 C CA . LYS A 1 50 ? 1.601 -13.466 -3.920 1.00 0.00 50 LYS A CA 19
ATOM 29185 C C . LYS A 1 50 ? 1.750 -14.796 -4.652 1.00 0.00 50 LYS A C 19
ATOM 29186 O O . LYS A 1 50 ? 2.862 -15.278 -4.863 1.00 0.00 50 LYS A O 19
ATOM 29205 N N . ALA A 1 51 ? 0.621 -15.383 -5.038 1.00 0.00 51 ALA A N 19
ATOM 29206 C CA . ALA A 1 51 ? 0.627 -16.655 -5.750 1.00 0.00 51 ALA A CA 19
ATOM 29207 C C . ALA A 1 51 ? 0.813 -16.445 -7.248 1.00 0.00 51 ALA A C 19
ATOM 29208 O O . ALA A 1 51 ? 1.835 -16.827 -7.818 1.00 0.00 51 ALA A O 19
ATOM 29215 N N . LYS A 1 52 ? -0.183 -15.835 -7.884 1.00 0.00 52 LYS A N 19
ATOM 29216 C CA . LYS A 1 52 ? -0.129 -15.573 -9.317 1.00 0.00 52 LYS A CA 19
ATOM 29217 C C . LYS A 1 52 ? 1.099 -14.742 -9.673 1.00 0.00 52 LYS A C 19
ATOM 29218 O O . LYS A 1 52 ? 1.907 -15.141 -10.512 1.00 0.00 52 LYS A O 19
ATOM 29237 N N . GLN A 1 53 ? 1.234 -13.587 -9.029 1.00 0.00 53 GLN A N 19
ATOM 29238 C CA . GLN A 1 53 ? 2.365 -12.702 -9.278 1.00 0.00 53 GLN A CA 19
ATOM 29239 C C . GLN A 1 53 ? 3.597 -13.161 -8.505 1.00 0.00 53 GLN A C 19
ATOM 29240 O O . GLN A 1 53 ? 4.158 -12.410 -7.707 1.00 0.00 53 GLN A O 19
ATOM 29254 N N . ALA A 1 54 ? 4.013 -14.400 -8.746 1.00 0.00 54 ALA A N 19
ATOM 29255 C CA . ALA A 1 54 ? 5.179 -14.960 -8.073 1.00 0.00 54 ALA A CA 19
ATOM 29256 C C . ALA A 1 54 ? 6.468 -14.541 -8.771 1.00 0.00 54 ALA A C 19
ATOM 29257 O O . ALA A 1 54 ? 7.534 -14.502 -8.156 1.00 0.00 54 ALA A O 19
ATOM 29264 N N . ARG A 1 55 ? 6.364 -14.230 -10.059 1.00 0.00 55 ARG A N 19
ATOM 29265 C CA . ARG A 1 55 ? 7.523 -13.816 -10.841 1.00 0.00 55 ARG A CA 19
ATOM 29266 C C . ARG A 1 55 ? 7.706 -12.302 -10.782 1.00 0.00 55 ARG A C 19
ATOM 29267 O O . ARG A 1 55 ? 8.814 -11.794 -10.951 1.00 0.00 55 ARG A O 19
ATOM 29288 N N . ASN A 1 56 ? 6.612 -11.588 -10.541 1.00 0.00 56 ASN A N 19
ATOM 29289 C CA . ASN A 1 56 ? 6.652 -10.132 -10.461 1.00 0.00 56 ASN A CA 19
ATOM 29290 C C . ASN A 1 56 ? 7.671 -9.672 -9.423 1.00 0.00 56 ASN A C 19
ATOM 29291 O O . ASN A 1 56 ? 7.965 -10.389 -8.466 1.00 0.00 56 ASN A O 19
ATOM 29302 N N . SER A 1 57 ? 8.207 -8.472 -9.619 1.00 0.00 57 SER A N 19
ATOM 29303 C CA . SER A 1 57 ? 9.196 -7.917 -8.702 1.00 0.00 57 SER A CA 19
ATOM 29304 C C . SER A 1 57 ? 8.585 -6.807 -7.851 1.00 0.00 57 SER A C 19
ATOM 29305 O O . SER A 1 57 ? 9.047 -6.535 -6.743 1.00 0.00 57 SER A O 19
ATOM 29313 N N . GLN A 1 58 ? 7.545 -6.170 -8.379 1.00 0.00 58 GLN A N 19
ATOM 29314 C CA . GLN A 1 58 ? 6.871 -5.090 -7.669 1.00 0.00 58 GLN A CA 19
ATOM 29315 C C . GLN A 1 58 ? 6.169 -5.613 -6.420 1.00 0.00 58 GLN A C 19
ATOM 29316 O O . GLN A 1 58 ? 5.952 -4.872 -5.461 1.00 0.00 58 GLN A O 19
ATOM 29330 N N . PHE A 1 59 ? 5.817 -6.894 -6.439 1.00 0.00 59 PHE A N 19
ATOM 29331 C CA . PHE A 1 59 ? 5.138 -7.517 -5.308 1.00 0.00 59 PHE A CA 19
ATOM 29332 C C . PHE A 1 59 ? 6.116 -8.333 -4.468 1.00 0.00 59 PHE A C 19
ATOM 29333 O O . PHE A 1 59 ? 5.755 -9.365 -3.904 1.00 0.00 59 PHE A O 19
ATOM 29350 N N . ASP A 1 60 ? 7.356 -7.862 -4.392 1.00 0.00 60 ASP A N 19
ATOM 29351 C CA . ASP A 1 60 ? 8.388 -8.547 -3.621 1.00 0.00 60 ASP A CA 19
ATOM 29352 C C . ASP A 1 60 ? 8.368 -8.094 -2.165 1.00 0.00 60 ASP A C 19
ATOM 29353 O O . ASP A 1 60 ? 8.858 -8.796 -1.279 1.00 0.00 60 ASP A O 19
ATOM 29362 N N . PHE A 1 61 ? 7.800 -6.917 -1.924 1.00 0.00 61 PHE A N 19
ATOM 29363 C CA . PHE A 1 61 ? 7.719 -6.370 -0.574 1.00 0.00 61 PHE A CA 19
ATOM 29364 C C . PHE A 1 61 ? 6.989 -7.331 0.360 1.00 0.00 61 PHE A C 19
ATOM 29365 O O . PHE A 1 61 ? 7.177 -7.295 1.576 1.00 0.00 61 PHE A O 19
ATOM 29382 N N . LEU A 1 62 ? 6.157 -8.190 -0.218 1.00 0.00 62 LEU A N 19
ATOM 29383 C CA . LEU A 1 62 ? 5.398 -9.162 0.561 1.00 0.00 62 LEU A CA 19
ATOM 29384 C C . LEU A 1 62 ? 6.330 -10.143 1.265 1.00 0.00 62 LEU A C 19
ATOM 29385 O O . LEU A 1 62 ? 5.952 -10.774 2.252 1.00 0.00 62 LEU A O 19
ATOM 29401 N N . ARG A 1 63 ? 7.549 -10.265 0.751 1.00 0.00 63 ARG A N 19
ATOM 29402 C CA . ARG A 1 63 ? 8.536 -11.169 1.330 1.00 0.00 63 ARG A CA 19
ATOM 29403 C C . ARG A 1 63 ? 8.685 -10.922 2.829 1.00 0.00 63 ARG A C 19
ATOM 29404 O O . ARG A 1 63 ? 8.858 -9.784 3.267 1.00 0.00 63 ARG A O 19
ATOM 29425 N N . PHE A 1 64 ? 8.616 -11.995 3.610 1.00 0.00 64 PHE A N 19
ATOM 29426 C CA . PHE A 1 64 ? 8.743 -11.895 5.059 1.00 0.00 64 PHE A CA 19
ATOM 29427 C C . PHE A 1 64 ? 10.104 -11.327 5.449 1.00 0.00 64 PHE A C 19
ATOM 29428 O O . PHE A 1 64 ? 10.258 -10.727 6.512 1.00 0.00 64 PHE A O 19
ATOM 29445 N N . ASP A 1 65 ? 11.090 -11.523 4.580 1.00 0.00 65 ASP A N 19
ATOM 29446 C CA . ASP A 1 65 ? 12.440 -11.031 4.831 1.00 0.00 65 ASP A CA 19
ATOM 29447 C C . ASP A 1 65 ? 12.711 -9.758 4.035 1.00 0.00 65 ASP A C 19
ATOM 29448 O O . ASP A 1 65 ? 13.824 -9.539 3.556 1.00 0.00 65 ASP A O 19
ATOM 29457 N N . HIS A 1 66 ? 11.687 -8.922 3.897 1.00 0.00 66 HIS A N 19
ATOM 29458 C CA . HIS A 1 66 ? 11.815 -7.671 3.159 1.00 0.00 66 HIS A CA 19
ATOM 29459 C C . HIS A 1 66 ? 11.818 -6.477 4.108 1.00 0.00 66 HIS A C 19
ATOM 29460 O O . HIS A 1 66 ? 11.469 -6.604 5.282 1.00 0.00 66 HIS A O 19
ATOM 29474 N N . TYR A 1 67 ? 12.215 -5.319 3.593 1.00 0.00 67 TYR A N 19
ATOM 29475 C CA . TYR A 1 67 ? 12.266 -4.103 4.396 1.00 0.00 67 TYR A CA 19
ATOM 29476 C C . TYR A 1 67 ? 10.949 -3.339 4.313 1.00 0.00 67 TYR A C 19
ATOM 29477 O O . TYR A 1 67 ? 10.862 -2.181 4.724 1.00 0.00 67 TYR A O 19
ATOM 29495 N N . LEU A 1 68 ? 9.925 -3.995 3.779 1.00 0.00 68 LEU A N 19
ATOM 29496 C CA . LEU A 1 68 ? 8.609 -3.379 3.642 1.00 0.00 68 LEU A CA 19
ATOM 29497 C C . LEU A 1 68 ? 7.542 -4.212 4.346 1.00 0.00 68 LEU A C 19
ATOM 29498 O O . LEU A 1 68 ? 6.357 -3.885 4.301 1.00 0.00 68 LEU A O 19
ATOM 29514 N N . ASN A 1 69 ? 7.972 -5.287 4.997 1.00 0.00 69 ASN A N 19
ATOM 29515 C CA . ASN A 1 69 ? 7.054 -6.166 5.712 1.00 0.00 69 ASN A CA 19
ATOM 29516 C C . ASN A 1 69 ? 6.177 -5.370 6.673 1.00 0.00 69 ASN A C 19
ATOM 29517 O O . ASN A 1 69 ? 4.948 -5.440 6.634 1.00 0.00 69 ASN A O 19
ATOM 29528 N N . PRO A 1 70 ? 6.821 -4.592 7.556 1.00 0.00 70 PRO A N 19
ATOM 29529 C CA . PRO A 1 70 ? 6.119 -3.766 8.543 1.00 0.00 70 PRO A CA 19
ATOM 29530 C C . PRO A 1 70 ? 5.383 -2.595 7.901 1.00 0.00 70 PRO A C 19
ATOM 29531 O O . PRO A 1 70 ? 4.272 -2.251 8.305 1.00 0.00 70 PRO A O 19
ATOM 29542 N N . TYR A 1 71 ? 6.009 -1.987 6.900 1.00 0.00 71 TYR A N 19
ATOM 29543 C CA . TYR A 1 71 ? 5.414 -0.853 6.203 1.00 0.00 71 TYR A CA 19
ATOM 29544 C C . TYR A 1 71 ? 4.092 -1.247 5.550 1.00 0.00 71 TYR A C 19
ATOM 29545 O O . TYR A 1 71 ? 3.064 -0.605 5.768 1.00 0.00 71 TYR A O 19
ATOM 29563 N N . TYR A 1 72 ? 4.128 -2.306 4.750 1.00 0.00 72 TYR A N 19
ATOM 29564 C CA . TYR A 1 72 ? 2.935 -2.786 4.064 1.00 0.00 72 TYR A CA 19
ATOM 29565 C C . TYR A 1 72 ? 1.900 -3.296 5.062 1.00 0.00 72 TYR A C 19
ATOM 29566 O O . TYR A 1 72 ? 0.725 -2.934 4.997 1.00 0.00 72 TYR A O 19
ATOM 29584 N N . LYS A 1 73 ? 2.345 -4.140 5.987 1.00 0.00 73 LYS A N 19
ATOM 29585 C CA . LYS A 1 73 ? 1.461 -4.700 7.002 1.00 0.00 73 LYS A CA 19
ATOM 29586 C C . LYS A 1 73 ? 0.798 -3.594 7.816 1.00 0.00 73 LYS A C 19
ATOM 29587 O O . LYS A 1 73 ? -0.337 -3.739 8.271 1.00 0.00 73 LYS A O 19
ATOM 29606 N N . PHE A 1 74 ? 1.513 -2.488 7.996 1.00 0.00 74 PHE A N 19
ATOM 29607 C CA . PHE A 1 74 ? 0.994 -1.357 8.755 1.00 0.00 74 PHE A CA 19
ATOM 29608 C C . PHE A 1 74 ? -0.090 -0.626 7.969 1.00 0.00 74 PHE A C 19
ATOM 29609 O O . PHE A 1 74 ? -1.224 -0.493 8.431 1.00 0.00 74 PHE A O 19
ATOM 29626 N N . ILE A 1 75 ? 0.267 -0.153 6.780 1.00 0.00 75 ILE A N 19
ATOM 29627 C CA . ILE A 1 75 ? -0.675 0.565 5.929 1.00 0.00 75 ILE A CA 19
ATOM 29628 C C . ILE A 1 75 ? -1.962 -0.232 5.740 1.00 0.00 75 ILE A C 19
ATOM 29629 O O . ILE A 1 75 ? -3.058 0.326 5.771 1.00 0.00 75 ILE A O 19
ATOM 29645 N N . GLN A 1 76 ? -1.819 -1.539 5.547 1.00 0.00 76 GLN A N 19
ATOM 29646 C CA . GLN A 1 76 ? -2.970 -2.413 5.354 1.00 0.00 76 GLN A CA 19
ATOM 29647 C C . GLN A 1 76 ? -3.775 -2.545 6.643 1.00 0.00 76 GLN A C 19
ATOM 29648 O O . GLN A 1 76 ? -4.978 -2.280 6.667 1.00 0.00 76 GLN A O 19
ATOM 29662 N N . LYS A 1 77 ? -3.105 -2.956 7.714 1.00 0.00 77 LYS A N 19
ATOM 29663 C CA . LYS A 1 77 ? -3.757 -3.123 9.007 1.00 0.00 77 LYS A CA 19
ATOM 29664 C C . LYS A 1 77 ? -4.473 -1.843 9.425 1.00 0.00 77 LYS A C 19
ATOM 29665 O O . LYS A 1 77 ? -5.535 -1.889 10.046 1.00 0.00 77 LYS A O 19
ATOM 29684 N N . ALA A 1 78 ? -3.887 -0.702 9.078 1.00 0.00 78 ALA A N 19
ATOM 29685 C CA . ALA A 1 78 ? -4.472 0.591 9.414 1.00 0.00 78 ALA A CA 19
ATOM 29686 C C . ALA A 1 78 ? -5.677 0.894 8.530 1.00 0.00 78 ALA A C 19
ATOM 29687 O O . ALA A 1 78 ? -6.703 1.377 9.007 1.00 0.00 78 ALA A O 19
ATOM 29694 N N . MET A 1 79 ? -5.544 0.609 7.238 1.00 0.00 79 MET A N 19
ATOM 29695 C CA . MET A 1 79 ? -6.623 0.851 6.288 1.00 0.00 79 MET A CA 19
ATOM 29696 C C . MET A 1 79 ? -7.848 0.008 6.629 1.00 0.00 79 MET A C 19
ATOM 29697 O O . MET A 1 79 ? -8.984 0.424 6.403 1.00 0.00 79 MET A O 19
ATOM 29711 N N . LYS A 1 80 ? -7.609 -1.180 7.174 1.00 0.00 80 LYS A N 19
ATOM 29712 C CA . LYS A 1 80 ? -8.692 -2.083 7.547 1.00 0.00 80 LYS A CA 19
ATOM 29713 C C . LYS A 1 80 ? -9.195 -1.776 8.954 1.00 0.00 80 LYS A C 19
ATOM 29714 O O . LYS A 1 80 ? -10.381 -1.927 9.245 1.00 0.00 80 LYS A O 19
ATOM 29733 N N . GLU A 1 81 ? -8.286 -1.342 9.822 1.00 0.00 81 GLU A N 19
ATOM 29734 C CA . GLU A 1 81 ? -8.640 -1.013 11.197 1.00 0.00 81 GLU A CA 19
ATOM 29735 C C . GLU A 1 81 ? -9.477 0.261 11.254 1.00 0.00 81 GLU A C 19
ATOM 29736 O O . GLU A 1 81 ? -10.210 0.493 12.214 1.00 0.00 81 GLU A O 19
ATOM 29748 N N . GLY A 1 82 ? -9.361 1.086 10.217 1.00 0.00 82 GLY A N 19
ATOM 29749 C CA . GLY A 1 82 ? -10.111 2.327 10.168 1.00 0.00 82 GLY A CA 19
ATOM 29750 C C . GLY A 1 82 ? -9.273 3.527 10.563 1.00 0.00 82 GLY A C 19
ATOM 29751 O O . GLY A 1 82 ? -9.766 4.450 11.211 1.00 0.00 82 GLY A O 19
ATOM 29755 N N . ARG A 1 83 ? -8.003 3.514 10.172 1.00 0.00 83 ARG A N 19
ATOM 29756 C CA . ARG A 1 83 ? -7.094 4.608 10.492 1.00 0.00 83 ARG A CA 19
ATOM 29757 C C . ARG A 1 83 ? -6.606 5.297 9.222 1.00 0.00 83 ARG A C 19
ATOM 29758 O O . ARG A 1 83 ? -6.612 6.525 9.128 1.00 0.00 83 ARG A O 19
ATOM 29779 N N . TYR A 1 84 ? -6.182 4.500 8.248 1.00 0.00 84 TYR A N 19
ATOM 29780 C CA . TYR A 1 84 ? -5.687 5.033 6.984 1.00 0.00 84 TYR A CA 19
ATOM 29781 C C . TYR A 1 84 ? -6.811 5.133 5.957 1.00 0.00 84 TYR A C 19
ATOM 29782 O O . TYR A 1 84 ? -7.518 4.159 5.695 1.00 0.00 84 TYR A O 19
ATOM 29800 N N . THR A 1 85 ? -6.970 6.318 5.377 1.00 0.00 85 THR A N 19
ATOM 29801 C CA . THR A 1 85 ? -8.007 6.548 4.379 1.00 0.00 85 THR A CA 19
ATOM 29802 C C . THR A 1 85 ? -7.399 6.826 3.008 1.00 0.00 85 THR A C 19
ATOM 29803 O O . THR A 1 85 ? -6.356 7.471 2.900 1.00 0.00 85 THR A O 19
ATOM 29814 N N . VAL A 1 86 ? -8.059 6.336 1.963 1.00 0.00 86 VAL A N 19
ATOM 29815 C CA . VAL A 1 86 ? -7.584 6.534 0.599 1.00 0.00 86 VAL A CA 19
ATOM 29816 C C . VAL A 1 86 ? -8.662 7.171 -0.271 1.00 0.00 86 VAL A C 19
ATOM 29817 O O . VAL A 1 86 ? -9.850 6.886 -0.114 1.00 0.00 86 VAL A O 19
ATOM 29830 N N . LEU A 1 87 ? -8.241 8.033 -1.189 1.00 0.00 87 LEU A N 19
ATOM 29831 C CA . LEU A 1 87 ? -9.170 8.711 -2.086 1.00 0.00 87 LEU A CA 19
ATOM 29832 C C . LEU A 1 87 ? -10.021 7.703 -2.852 1.00 0.00 87 LEU A C 19
ATOM 29833 O O . LEU A 1 87 ? -9.747 6.503 -2.833 1.00 0.00 87 LEU A O 19
ATOM 29849 N N . ALA A 1 88 ? -11.054 8.199 -3.526 1.00 0.00 88 ALA A N 19
ATOM 29850 C CA . ALA A 1 88 ? -11.942 7.342 -4.302 1.00 0.00 88 ALA A CA 19
ATOM 29851 C C . ALA A 1 88 ? -12.666 6.345 -3.403 1.00 0.00 88 ALA A C 19
ATOM 29852 O O . ALA A 1 88 ? -13.032 5.254 -3.840 1.00 0.00 88 ALA A O 19
ATOM 29859 N N . GLU A 1 89 ? -12.869 6.727 -2.146 1.00 0.00 89 GLU A N 19
ATOM 29860 C CA . GLU A 1 89 ? -13.549 5.865 -1.186 1.00 0.00 89 GLU A CA 19
ATOM 29861 C C . GLU A 1 89 ? -14.920 5.446 -1.708 1.00 0.00 89 GLU A C 19
ATOM 29862 O O . GLU A 1 89 ? -15.782 6.286 -1.963 1.00 0.00 89 GLU A O 19
ATOM 29874 N N . ASN A 1 90 ? -15.114 4.140 -1.864 1.00 0.00 90 ASN A N 19
ATOM 29875 C CA . ASN A 1 90 ? -16.379 3.609 -2.356 1.00 0.00 90 ASN A CA 19
ATOM 29876 C C . ASN A 1 90 ? -16.541 2.142 -1.968 1.00 0.00 90 ASN A C 19
ATOM 29877 O O . ASN A 1 90 ? -15.558 1.416 -1.817 1.00 0.00 90 ASN A O 19
ATOM 29888 N N . LYS A 1 91 ? -17.788 1.712 -1.807 1.00 0.00 91 LYS A N 19
ATOM 29889 C CA . LYS A 1 91 ? -18.081 0.332 -1.439 1.00 0.00 91 LYS A CA 19
ATOM 29890 C C . LYS A 1 91 ? -19.557 0.014 -1.652 1.00 0.00 91 LYS A C 19
ATOM 29891 O O . LYS A 1 91 ? -19.906 -1.062 -2.138 1.00 0.00 91 LYS A O 19
ATOM 29910 N N . SER A 1 92 ? -20.420 0.956 -1.286 1.00 0.00 92 SER A N 19
ATOM 29911 C CA . SER A 1 92 ? -21.859 0.775 -1.436 1.00 0.00 92 SER A CA 19
ATOM 29912 C C . SER A 1 92 ? -22.213 0.397 -2.871 1.00 0.00 92 SER A C 19
ATOM 29913 O O . SER A 1 92 ? -22.103 1.215 -3.785 1.00 0.00 92 SER A O 19
ATOM 29921 N N . ASP A 1 93 ? -22.639 -0.847 -3.061 1.00 0.00 93 ASP A N 19
ATOM 29922 C CA . ASP A 1 93 ? -23.010 -1.334 -4.384 1.00 0.00 93 ASP A CA 19
ATOM 29923 C C . ASP A 1 93 ? -24.375 -2.014 -4.350 1.00 0.00 93 ASP A C 19
ATOM 29924 O O . ASP A 1 93 ? -24.992 -2.134 -3.292 1.00 0.00 93 ASP A O 19
ATOM 29933 N N . GLU A 1 94 ? -24.841 -2.457 -5.514 1.00 0.00 94 GLU A N 19
ATOM 29934 C CA . GLU A 1 94 ? -26.134 -3.123 -5.615 1.00 0.00 94 GLU A CA 19
ATOM 29935 C C . GLU A 1 94 ? -26.014 -4.600 -5.254 1.00 0.00 94 GLU A C 19
ATOM 29936 O O . GLU A 1 94 ? -26.696 -5.088 -4.352 1.00 0.00 94 GLU A O 19
ATOM 29948 N N . LYS A 1 95 ? -25.144 -5.309 -5.965 1.00 0.00 95 LYS A N 19
ATOM 29949 C CA . LYS A 1 95 ? -24.933 -6.731 -5.721 1.00 0.00 95 LYS A CA 19
ATOM 29950 C C . LYS A 1 95 ? -23.452 -7.086 -5.818 1.00 0.00 95 LYS A C 19
ATOM 29951 O O . LYS A 1 95 ? -22.654 -6.320 -6.358 1.00 0.00 95 LYS A O 19
ATOM 29970 N N . LYS A 1 96 ? -23.093 -8.251 -5.291 1.00 0.00 96 LYS A N 19
ATOM 29971 C CA . LYS A 1 96 ? -21.709 -8.710 -5.320 1.00 0.00 96 LYS A CA 19
ATOM 29972 C C . LYS A 1 96 ? -21.396 -9.413 -6.637 1.00 0.00 96 LYS A C 19
ATOM 29973 O O . LYS A 1 96 ? -22.248 -10.096 -7.206 1.00 0.00 96 LYS A O 19
ATOM 29992 N N . LYS A 1 97 ? -20.168 -9.244 -7.116 1.00 0.00 97 LYS A N 19
ATOM 29993 C CA . LYS A 1 97 ? -19.741 -9.865 -8.364 1.00 0.00 97 LYS A CA 19
ATOM 29994 C C . LYS A 1 97 ? -18.303 -10.361 -8.260 1.00 0.00 97 LYS A C 19
ATOM 29995 O O . LYS A 1 97 ? -18.043 -11.561 -8.348 1.00 0.00 97 LYS A O 19
ATOM 30014 N N . SER A 1 98 ? -17.372 -9.431 -8.071 1.00 0.00 98 SER A N 19
ATOM 30015 C CA . SER A 1 98 ? -15.960 -9.775 -7.958 1.00 0.00 98 SER A CA 19
ATOM 30016 C C . SER A 1 98 ? -15.410 -10.262 -9.295 1.00 0.00 98 SER A C 19
ATOM 30017 O O . SER A 1 98 ? -14.699 -9.536 -9.988 1.00 0.00 98 SER A O 19
ATOM 30025 N N . GLY A 1 99 ? -15.746 -11.498 -9.651 1.00 0.00 99 GLY A N 19
ATOM 30026 C CA . GLY A 1 99 ? -15.278 -12.062 -10.903 1.00 0.00 99 GLY A CA 19
ATOM 30027 C C . GLY A 1 99 ? -16.376 -12.779 -11.663 1.00 0.00 99 GLY A C 19
ATOM 30028 O O . GLY A 1 99 ? -17.513 -12.860 -11.197 1.00 0.00 99 GLY A O 19
ATOM 30032 N N . VAL A 1 100 ? -16.038 -13.301 -12.838 1.00 0.00 100 VAL A N 19
ATOM 30033 C CA . VAL A 1 100 ? -17.005 -14.014 -13.664 1.00 0.00 100 VAL A CA 19
ATOM 30034 C C . VAL A 1 100 ? -16.469 -15.379 -14.082 1.00 0.00 100 VAL A C 19
ATOM 30035 O O . VAL A 1 100 ? -15.362 -15.765 -13.705 1.00 0.00 100 VAL A O 19
ATOM 30048 N N . SER A 1 101 ? -17.261 -16.106 -14.864 1.00 0.00 101 SER A N 19
ATOM 30049 C CA . SER A 1 101 ? -16.868 -17.430 -15.331 1.00 0.00 101 SER A CA 19
ATOM 30050 C C . SER A 1 101 ? -16.153 -17.341 -16.676 1.00 0.00 101 SER A C 19
ATOM 30051 O O . SER A 1 101 ? -16.788 -17.202 -17.720 1.00 0.00 101 SER A O 19
ATOM 30059 N N . GLY A 1 1 ? 20.063 16.174 -11.280 1.00 0.00 1 GLY A N 20
ATOM 30060 C CA . GLY A 1 1 ? 20.874 14.978 -11.145 1.00 0.00 1 GLY A CA 20
ATOM 30061 C C . GLY A 1 1 ? 20.832 14.404 -9.742 1.00 0.00 1 GLY A C 20
ATOM 30062 O O . GLY A 1 1 ? 20.873 13.188 -9.560 1.00 0.00 1 GLY A O 20
ATOM 30066 N N . SER A 1 2 ? 20.751 15.283 -8.748 1.00 0.00 2 SER A N 20
ATOM 30067 C CA . SER A 1 2 ? 20.710 14.857 -7.354 1.00 0.00 2 SER A CA 20
ATOM 30068 C C . SER A 1 2 ? 21.968 14.076 -6.986 1.00 0.00 2 SER A C 20
ATOM 30069 O O . SER A 1 2 ? 22.857 13.885 -7.816 1.00 0.00 2 SER A O 20
ATOM 30077 N N . SER A 1 3 ? 22.035 13.628 -5.737 1.00 0.00 3 SER A N 20
ATOM 30078 C CA . SER A 1 3 ? 23.185 12.871 -5.257 1.00 0.00 3 SER A CA 20
ATOM 30079 C C . SER A 1 3 ? 22.824 11.403 -5.056 1.00 0.00 3 SER A C 20
ATOM 30080 O O . SER A 1 3 ? 23.428 10.516 -5.657 1.00 0.00 3 SER A O 20
ATOM 30088 N N . GLY A 1 4 ? 21.833 11.155 -4.205 1.00 0.00 4 GLY A N 20
ATOM 30089 C CA . GLY A 1 4 ? 21.407 9.793 -3.939 1.00 0.00 4 GLY A CA 20
ATOM 30090 C C . GLY A 1 4 ? 19.901 9.669 -3.823 1.00 0.00 4 GLY A C 20
ATOM 30091 O O . GLY A 1 4 ? 19.159 10.464 -4.399 1.00 0.00 4 GLY A O 20
ATOM 30095 N N . SER A 1 5 ? 19.447 8.667 -3.077 1.00 0.00 5 SER A N 20
ATOM 30096 C CA . SER A 1 5 ? 18.019 8.437 -2.892 1.00 0.00 5 SER A CA 20
ATOM 30097 C C . SER A 1 5 ? 17.472 9.304 -1.761 1.00 0.00 5 SER A C 20
ATOM 30098 O O . SER A 1 5 ? 18.174 10.161 -1.226 1.00 0.00 5 SER A O 20
ATOM 30106 N N . SER A 1 6 ? 16.212 9.073 -1.404 1.00 0.00 6 SER A N 20
ATOM 30107 C CA . SER A 1 6 ? 15.568 9.834 -0.340 1.00 0.00 6 SER A CA 20
ATOM 30108 C C . SER A 1 6 ? 14.272 9.161 0.102 1.00 0.00 6 SER A C 20
ATOM 30109 O O . SER A 1 6 ? 13.381 8.913 -0.709 1.00 0.00 6 SER A O 20
ATOM 30117 N N . GLY A 1 7 ? 14.176 8.868 1.395 1.00 0.00 7 GLY A N 20
ATOM 30118 C CA . GLY A 1 7 ? 12.987 8.226 1.924 1.00 0.00 7 GLY A CA 20
ATOM 30119 C C . GLY A 1 7 ? 11.755 9.103 1.810 1.00 0.00 7 GLY A C 20
ATOM 30120 O O . GLY A 1 7 ? 11.742 10.233 2.297 1.00 0.00 7 GLY A O 20
ATOM 30124 N N . VAL A 1 8 ? 10.718 8.582 1.163 1.00 0.00 8 VAL A N 20
ATOM 30125 C CA . VAL A 1 8 ? 9.476 9.325 0.985 1.00 0.00 8 VAL A CA 20
ATOM 30126 C C . VAL A 1 8 ? 8.363 8.751 1.855 1.00 0.00 8 VAL A C 20
ATOM 30127 O O . VAL A 1 8 ? 8.214 7.535 1.968 1.00 0.00 8 VAL A O 20
ATOM 30140 N N . ALA A 1 9 ? 7.582 9.636 2.467 1.00 0.00 9 ALA A N 20
ATOM 30141 C CA . ALA A 1 9 ? 6.480 9.217 3.325 1.00 0.00 9 ALA A CA 20
ATOM 30142 C C . ALA A 1 9 ? 5.176 9.890 2.910 1.00 0.00 9 ALA A C 20
ATOM 30143 O O . ALA A 1 9 ? 5.168 10.941 2.269 1.00 0.00 9 ALA A O 20
ATOM 30150 N N . PRO A 1 10 ? 4.046 9.271 3.281 1.00 0.00 10 PRO A N 20
ATOM 30151 C CA . PRO A 1 10 ? 2.714 9.792 2.958 1.00 0.00 10 PRO A CA 20
ATOM 30152 C C . PRO A 1 10 ? 2.387 11.065 3.731 1.00 0.00 10 PRO A C 20
ATOM 30153 O O . PRO A 1 10 ? 3.186 11.534 4.543 1.00 0.00 10 PRO A O 20
ATOM 30164 N N . LEU A 1 11 ? 1.208 11.620 3.475 1.00 0.00 11 LEU A N 20
ATOM 30165 C CA . LEU A 1 11 ? 0.774 12.840 4.147 1.00 0.00 11 LEU A CA 20
ATOM 30166 C C . LEU A 1 11 ? -0.527 12.608 4.909 1.00 0.00 11 LEU A C 20
ATOM 30167 O O . LEU A 1 11 ? -1.615 12.836 4.382 1.00 0.00 11 LEU A O 20
ATOM 30183 N N . GLY A 1 12 ? -0.406 12.157 6.154 1.00 0.00 12 GLY A N 20
ATOM 30184 C CA . GLY A 1 12 ? -1.580 11.904 6.969 1.00 0.00 12 GLY A CA 20
ATOM 30185 C C . GLY A 1 12 ? -1.337 10.842 8.022 1.00 0.00 12 GLY A C 20
ATOM 30186 O O . GLY A 1 12 ? -1.821 10.952 9.149 1.00 0.00 12 GLY A O 20
ATOM 30190 N N . LEU A 1 13 ? -0.586 9.809 7.656 1.00 0.00 13 LEU A N 20
ATOM 30191 C CA . LEU A 1 13 ? -0.281 8.720 8.577 1.00 0.00 13 LEU A CA 20
ATOM 30192 C C . LEU A 1 13 ? 1.131 8.862 9.139 1.00 0.00 13 LEU A C 20
ATOM 30193 O O . LEU A 1 13 ? 2.114 8.753 8.407 1.00 0.00 13 LEU A O 20
ATOM 30209 N N . SER A 1 14 ? 1.222 9.103 10.443 1.00 0.00 14 SER A N 20
ATOM 30210 C CA . SER A 1 14 ? 2.512 9.261 11.103 1.00 0.00 14 SER A CA 20
ATOM 30211 C C . SER A 1 14 ? 3.140 7.903 11.400 1.00 0.00 14 SER A C 20
ATOM 30212 O O . SER A 1 14 ? 2.820 7.264 12.402 1.00 0.00 14 SER A O 20
ATOM 30220 N N . VAL A 1 15 ? 4.037 7.468 10.521 1.00 0.00 15 VAL A N 20
ATOM 30221 C CA . VAL A 1 15 ? 4.712 6.186 10.689 1.00 0.00 15 VAL A CA 20
ATOM 30222 C C . VAL A 1 15 ? 5.848 6.291 11.700 1.00 0.00 15 VAL A C 20
ATOM 30223 O O . VAL A 1 15 ? 6.652 7.223 11.674 1.00 0.00 15 VAL A O 20
ATOM 30236 N N . PRO A 1 16 ? 5.918 5.312 12.614 1.00 0.00 16 PRO A N 20
ATOM 30237 C CA . PRO A 1 16 ? 6.953 5.271 13.652 1.00 0.00 16 PRO A CA 20
ATOM 30238 C C . PRO A 1 16 ? 8.335 4.971 13.082 1.00 0.00 16 PRO A C 20
ATOM 30239 O O . PRO A 1 16 ? 8.469 4.610 11.913 1.00 0.00 16 PRO A O 20
ATOM 30250 N N . SER A 1 17 ? 9.359 5.123 13.914 1.00 0.00 17 SER A N 20
ATOM 30251 C CA . SER A 1 17 ? 10.732 4.872 13.491 1.00 0.00 17 SER A CA 20
ATOM 30252 C C . SER A 1 17 ? 10.982 3.377 13.317 1.00 0.00 17 SER A C 20
ATOM 30253 O O . SER A 1 17 ? 11.845 2.967 12.541 1.00 0.00 17 SER A O 20
ATOM 30261 N N . ASP A 1 18 ? 10.220 2.568 14.045 1.00 0.00 18 ASP A N 20
ATOM 30262 C CA . ASP A 1 18 ? 10.357 1.118 13.972 1.00 0.00 18 ASP A CA 20
ATOM 30263 C C . ASP A 1 18 ? 10.219 0.631 12.533 1.00 0.00 18 ASP A C 20
ATOM 30264 O O . ASP A 1 18 ? 10.759 -0.412 12.165 1.00 0.00 18 ASP A O 20
ATOM 30273 N N . VAL A 1 19 ? 9.489 1.393 11.724 1.00 0.00 19 VAL A N 20
ATOM 30274 C CA . VAL A 1 19 ? 9.280 1.039 10.325 1.00 0.00 19 VAL A CA 20
ATOM 30275 C C . VAL A 1 19 ? 10.196 1.845 9.411 1.00 0.00 19 VAL A C 20
ATOM 30276 O O . VAL A 1 19 ? 10.506 3.002 9.691 1.00 0.00 19 VAL A O 20
ATOM 30289 N N . GLU A 1 20 ? 10.626 1.224 8.317 1.00 0.00 20 GLU A N 20
ATOM 30290 C CA . GLU A 1 20 ? 11.508 1.885 7.361 1.00 0.00 20 GLU A CA 20
ATOM 30291 C C . GLU A 1 20 ? 10.713 2.445 6.185 1.00 0.00 20 GLU A C 20
ATOM 30292 O O . GLU A 1 20 ? 9.737 1.842 5.737 1.00 0.00 20 GLU A O 20
ATOM 30304 N N . LEU A 1 21 ? 11.138 3.602 5.690 1.00 0.00 21 LEU A N 20
ATOM 30305 C CA . LEU A 1 21 ? 10.467 4.245 4.566 1.00 0.00 21 LEU A CA 20
ATOM 30306 C C . LEU A 1 21 ? 10.822 3.555 3.252 1.00 0.00 21 LEU A C 20
ATOM 30307 O O . LEU A 1 21 ? 11.828 2.855 3.143 1.00 0.00 21 LEU A O 20
ATOM 30323 N N . PRO A 1 22 ? 9.977 3.758 2.230 1.00 0.00 22 PRO A N 20
ATOM 30324 C CA . PRO A 1 22 ? 10.182 3.166 0.905 1.00 0.00 22 PRO A CA 20
ATOM 30325 C C . PRO A 1 22 ? 11.370 3.781 0.173 1.00 0.00 22 PRO A C 20
ATOM 30326 O O . PRO A 1 22 ? 11.864 4.851 0.529 1.00 0.00 22 PRO A O 20
ATOM 30337 N N . PRO A 1 23 ? 11.842 3.090 -0.875 1.00 0.00 23 PRO A N 20
ATOM 30338 C CA . PRO A 1 23 ? 12.978 3.550 -1.680 1.00 0.00 23 PRO A CA 20
ATOM 30339 C C . PRO A 1 23 ? 12.636 4.777 -2.518 1.00 0.00 23 PRO A C 20
ATOM 30340 O O . PRO A 1 23 ? 13.378 5.760 -2.529 1.00 0.00 23 PRO A O 20
ATOM 30351 N N . THR A 1 24 ? 11.508 4.714 -3.218 1.00 0.00 24 THR A N 20
ATOM 30352 C CA . THR A 1 24 ? 11.068 5.820 -4.060 1.00 0.00 24 THR A CA 20
ATOM 30353 C C . THR A 1 24 ? 9.548 5.871 -4.151 1.00 0.00 24 THR A C 20
ATOM 30354 O O . THR A 1 24 ? 8.859 4.956 -3.700 1.00 0.00 24 THR A O 20
ATOM 30365 N N . ALA A 1 25 ? 9.030 6.945 -4.736 1.00 0.00 25 ALA A N 20
ATOM 30366 C CA . ALA A 1 25 ? 7.590 7.113 -4.889 1.00 0.00 25 ALA A CA 20
ATOM 30367 C C . ALA A 1 25 ? 6.958 5.881 -5.527 1.00 0.00 25 ALA A C 20
ATOM 30368 O O . ALA A 1 25 ? 5.882 5.441 -5.121 1.00 0.00 25 ALA A O 20
ATOM 30375 N N . LYS A 1 26 ? 7.633 5.327 -6.529 1.00 0.00 26 LYS A N 20
ATOM 30376 C CA . LYS A 1 26 ? 7.138 4.145 -7.224 1.00 0.00 26 LYS A CA 20
ATOM 30377 C C . LYS A 1 26 ? 6.789 3.038 -6.234 1.00 0.00 26 LYS A C 20
ATOM 30378 O O . LYS A 1 26 ? 5.644 2.594 -6.164 1.00 0.00 26 LYS A O 20
ATOM 30397 N N . MET A 1 27 ? 7.784 2.599 -5.470 1.00 0.00 27 MET A N 20
ATOM 30398 C CA . MET A 1 27 ? 7.580 1.546 -4.482 1.00 0.00 27 MET A CA 20
ATOM 30399 C C . MET A 1 27 ? 6.496 1.939 -3.483 1.00 0.00 27 MET A C 20
ATOM 30400 O O . MET A 1 27 ? 5.595 1.153 -3.188 1.00 0.00 27 MET A O 20
ATOM 30414 N N . HIS A 1 28 ? 6.589 3.161 -2.967 1.00 0.00 28 HIS A N 20
ATOM 30415 C CA . HIS A 1 28 ? 5.615 3.658 -2.001 1.00 0.00 28 HIS A CA 20
ATOM 30416 C C . HIS A 1 28 ? 4.196 3.536 -2.548 1.00 0.00 28 HIS A C 20
ATOM 30417 O O . HIS A 1 28 ? 3.279 3.130 -1.836 1.00 0.00 28 HIS A O 20
ATOM 30431 N N . ALA A 1 29 ? 4.024 3.890 -3.818 1.00 0.00 29 ALA A N 20
ATOM 30432 C CA . ALA A 1 29 ? 2.717 3.819 -4.460 1.00 0.00 29 ALA A CA 20
ATOM 30433 C C . ALA A 1 29 ? 2.253 2.373 -4.601 1.00 0.00 29 ALA A C 20
ATOM 30434 O O . ALA A 1 29 ? 1.089 2.059 -4.353 1.00 0.00 29 ALA A O 20
ATOM 30441 N N . ILE A 1 30 ? 3.170 1.499 -5.001 1.00 0.00 30 ILE A N 20
ATOM 30442 C CA . ILE A 1 30 ? 2.854 0.086 -5.174 1.00 0.00 30 ILE A CA 20
ATOM 30443 C C . ILE A 1 30 ? 2.310 -0.517 -3.883 1.00 0.00 30 ILE A C 20
ATOM 30444 O O . ILE A 1 30 ? 1.274 -1.182 -3.885 1.00 0.00 30 ILE A O 20
ATOM 30460 N N . ILE A 1 31 ? 3.016 -0.280 -2.782 1.00 0.00 31 ILE A N 20
ATOM 30461 C CA . ILE A 1 31 ? 2.602 -0.798 -1.484 1.00 0.00 31 ILE A CA 20
ATOM 30462 C C . ILE A 1 31 ? 1.201 -0.317 -1.121 1.00 0.00 31 ILE A C 20
ATOM 30463 O O . ILE A 1 31 ? 0.276 -1.117 -0.987 1.00 0.00 31 ILE A O 20
ATOM 30479 N N . GLU A 1 32 ? 1.053 0.995 -0.966 1.00 0.00 32 GLU A N 20
ATOM 30480 C CA . GLU A 1 32 ? -0.236 1.581 -0.620 1.00 0.00 32 GLU A CA 20
ATOM 30481 C C . GLU A 1 32 ? -1.327 1.099 -1.573 1.00 0.00 32 GLU A C 20
ATOM 30482 O O . GLU A 1 32 ? -2.369 0.605 -1.141 1.00 0.00 32 GLU A O 20
ATOM 30494 N N . ARG A 1 33 ? -1.079 1.245 -2.870 1.00 0.00 33 ARG A N 20
ATOM 30495 C CA . ARG A 1 33 ? -2.040 0.826 -3.884 1.00 0.00 33 ARG A CA 20
ATOM 30496 C C . ARG A 1 33 ? -2.475 -0.618 -3.656 1.00 0.00 33 ARG A C 20
ATOM 30497 O O . ARG A 1 33 ? -3.668 -0.923 -3.637 1.00 0.00 33 ARG A O 20
ATOM 30518 N N . THR A 1 34 ? -1.500 -1.505 -3.483 1.00 0.00 34 THR A N 20
ATOM 30519 C CA . THR A 1 34 ? -1.782 -2.917 -3.259 1.00 0.00 34 THR A CA 20
ATOM 30520 C C . THR A 1 34 ? -2.609 -3.118 -1.994 1.00 0.00 34 THR A C 20
ATOM 30521 O O . THR A 1 34 ? -3.615 -3.827 -2.006 1.00 0.00 34 THR A O 20
ATOM 30532 N N . ALA A 1 35 ? -2.180 -2.489 -0.905 1.00 0.00 35 ALA A N 20
ATOM 30533 C CA . ALA A 1 35 ? -2.883 -2.597 0.367 1.00 0.00 35 ALA A CA 20
ATOM 30534 C C . ALA A 1 35 ? -4.366 -2.283 0.202 1.00 0.00 35 ALA A C 20
ATOM 30535 O O . ALA A 1 35 ? -5.225 -3.037 0.660 1.00 0.00 35 ALA A O 20
ATOM 30542 N N . SER A 1 36 ? -4.661 -1.165 -0.454 1.00 0.00 36 SER A N 20
ATOM 30543 C CA . SER A 1 36 ? -6.041 -0.749 -0.674 1.00 0.00 36 SER A CA 20
ATOM 30544 C C . SER A 1 36 ? -6.857 -1.880 -1.293 1.00 0.00 36 SER A C 20
ATOM 30545 O O . SER A 1 36 ? -7.958 -2.187 -0.837 1.00 0.00 36 SER A O 20
ATOM 30553 N N . PHE A 1 37 ? -6.308 -2.495 -2.335 1.00 0.00 37 PHE A N 20
ATOM 30554 C CA . PHE A 1 37 ? -6.984 -3.591 -3.018 1.00 0.00 37 PHE A CA 20
ATOM 30555 C C . PHE A 1 37 ? -7.060 -4.825 -2.124 1.00 0.00 37 PHE A C 20
ATOM 30556 O O . PHE A 1 37 ? -8.005 -5.610 -2.208 1.00 0.00 37 PHE A O 20
ATOM 30573 N N . VAL A 1 38 ? -6.057 -4.990 -1.267 1.00 0.00 38 VAL A N 20
ATOM 30574 C CA . VAL A 1 38 ? -6.009 -6.128 -0.356 1.00 0.00 38 VAL A CA 20
ATOM 30575 C C . VAL A 1 38 ? -7.069 -6.005 0.732 1.00 0.00 38 VAL A C 20
ATOM 30576 O O . VAL A 1 38 ? -7.564 -7.009 1.246 1.00 0.00 38 VAL A O 20
ATOM 30589 N N . CYS A 1 39 ? -7.413 -4.770 1.079 1.00 0.00 39 CYS A N 20
ATOM 30590 C CA . CYS A 1 39 ? -8.415 -4.516 2.108 1.00 0.00 39 CYS A CA 20
ATOM 30591 C C . CYS A 1 39 ? -9.807 -4.405 1.495 1.00 0.00 39 CYS A C 20
ATOM 30592 O O . CYS A 1 39 ? -10.809 -4.692 2.150 1.00 0.00 39 CYS A O 20
ATOM 30600 N N . ARG A 1 40 ? -9.862 -3.986 0.235 1.00 0.00 40 ARG A N 20
ATOM 30601 C CA . ARG A 1 40 ? -11.132 -3.835 -0.466 1.00 0.00 40 ARG A CA 20
ATOM 30602 C C . ARG A 1 40 ? -11.599 -5.170 -1.038 1.00 0.00 40 ARG A C 20
ATOM 30603 O O . ARG A 1 40 ? -12.754 -5.559 -0.868 1.00 0.00 40 ARG A O 20
ATOM 30624 N N . GLN A 1 41 ? -10.693 -5.866 -1.718 1.00 0.00 41 GLN A N 20
ATOM 30625 C CA . GLN A 1 41 ? -11.013 -7.156 -2.317 1.00 0.00 41 GLN A CA 20
ATOM 30626 C C . GLN A 1 41 ? -11.157 -8.232 -1.247 1.00 0.00 41 GLN A C 20
ATOM 30627 O O . GLN A 1 41 ? -11.969 -9.147 -1.377 1.00 0.00 41 GLN A O 20
ATOM 30641 N N . GLY A 1 42 ? -10.361 -8.117 -0.187 1.00 0.00 42 GLY A N 20
ATOM 30642 C CA . GLY A 1 42 ? -10.415 -9.087 0.890 1.00 0.00 42 GLY A CA 20
ATOM 30643 C C . GLY A 1 42 ? -9.051 -9.656 1.227 1.00 0.00 42 GLY A C 20
ATOM 30644 O O . GLY A 1 42 ? -8.084 -9.441 0.496 1.00 0.00 42 GLY A O 20
ATOM 30648 N N . ALA A 1 43 ? -8.971 -10.381 2.338 1.00 0.00 43 ALA A N 20
ATOM 30649 C CA . ALA A 1 43 ? -7.715 -10.982 2.769 1.00 0.00 43 ALA A CA 20
ATOM 30650 C C . ALA A 1 43 ? -7.199 -11.977 1.735 1.00 0.00 43 ALA A C 20
ATOM 30651 O O . ALA A 1 43 ? -6.029 -11.941 1.356 1.00 0.00 43 ALA A O 20
ATOM 30658 N N . GLN A 1 44 ? -8.079 -12.865 1.284 1.00 0.00 44 GLN A N 20
ATOM 30659 C CA . GLN A 1 44 ? -7.710 -13.871 0.295 1.00 0.00 44 GLN A CA 20
ATOM 30660 C C . GLN A 1 44 ? -6.989 -13.233 -0.887 1.00 0.00 44 GLN A C 20
ATOM 30661 O O . GLN A 1 44 ? -6.116 -13.848 -1.500 1.00 0.00 44 GLN A O 20
ATOM 30675 N N . PHE A 1 45 ? -7.360 -11.997 -1.203 1.00 0.00 45 PHE A N 20
ATOM 30676 C CA . PHE A 1 45 ? -6.749 -11.275 -2.313 1.00 0.00 45 PHE A CA 20
ATOM 30677 C C . PHE A 1 45 ? -5.228 -11.287 -2.198 1.00 0.00 45 PHE A C 20
ATOM 30678 O O . PHE A 1 45 ? -4.523 -11.535 -3.176 1.00 0.00 45 PHE A O 20
ATOM 30695 N N . GLU A 1 46 ? -4.729 -11.016 -0.996 1.00 0.00 46 GLU A N 20
ATOM 30696 C CA . GLU A 1 46 ? -3.292 -10.994 -0.753 1.00 0.00 46 GLU A CA 20
ATOM 30697 C C . GLU A 1 46 ? -2.657 -12.331 -1.123 1.00 0.00 46 GLU A C 20
ATOM 30698 O O . GLU A 1 46 ? -1.496 -12.388 -1.530 1.00 0.00 46 GLU A O 20
ATOM 30710 N N . ILE A 1 47 ? -3.426 -13.405 -0.978 1.00 0.00 47 ILE A N 20
ATOM 30711 C CA . ILE A 1 47 ? -2.939 -14.741 -1.297 1.00 0.00 47 ILE A CA 20
ATOM 30712 C C . ILE A 1 47 ? -2.792 -14.928 -2.803 1.00 0.00 47 ILE A C 20
ATOM 30713 O O . ILE A 1 47 ? -1.758 -15.392 -3.283 1.00 0.00 47 ILE A O 20
ATOM 30729 N N . MET A 1 48 ? -3.833 -14.561 -3.544 1.00 0.00 48 MET A N 20
ATOM 30730 C CA . MET A 1 48 ? -3.818 -14.686 -4.997 1.00 0.00 48 MET A CA 20
ATOM 30731 C C . MET A 1 48 ? -2.682 -13.866 -5.601 1.00 0.00 48 MET A C 20
ATOM 30732 O O . MET A 1 48 ? -2.008 -14.311 -6.531 1.00 0.00 48 MET A O 20
ATOM 30746 N N . LEU A 1 49 ? -2.476 -12.667 -5.068 1.00 0.00 49 LEU A N 20
ATOM 30747 C CA . LEU A 1 49 ? -1.421 -11.785 -5.555 1.00 0.00 49 LEU A CA 20
ATOM 30748 C C . LEU A 1 49 ? -0.043 -12.350 -5.226 1.00 0.00 49 LEU A C 20
ATOM 30749 O O . LEU A 1 49 ? 0.802 -12.509 -6.107 1.00 0.00 49 LEU A O 20
ATOM 30765 N N . LYS A 1 50 ? 0.177 -12.654 -3.951 1.00 0.00 50 LYS A N 20
ATOM 30766 C CA . LYS A 1 50 ? 1.451 -13.205 -3.504 1.00 0.00 50 LYS A CA 20
ATOM 30767 C C . LYS A 1 50 ? 1.716 -14.558 -4.156 1.00 0.00 50 LYS A C 20
ATOM 30768 O O . LYS A 1 50 ? 2.863 -14.994 -4.258 1.00 0.00 50 LYS A O 20
ATOM 30787 N N . ALA A 1 51 ? 0.650 -15.218 -4.596 1.00 0.00 51 ALA A N 20
ATOM 30788 C CA . ALA A 1 51 ? 0.768 -16.519 -5.241 1.00 0.00 51 ALA A CA 20
ATOM 30789 C C . ALA A 1 51 ? 1.058 -16.370 -6.730 1.00 0.00 51 ALA A C 20
ATOM 30790 O O . ALA A 1 51 ? 2.122 -16.763 -7.209 1.00 0.00 51 ALA A O 20
ATOM 30797 N N . LYS A 1 52 ? 0.105 -15.799 -7.459 1.00 0.00 52 LYS A N 20
ATOM 30798 C CA . LYS A 1 52 ? 0.258 -15.597 -8.895 1.00 0.00 52 LYS A CA 20
ATOM 30799 C C . LYS A 1 52 ? 1.452 -14.696 -9.194 1.00 0.00 52 LYS A C 20
ATOM 30800 O O . LYS A 1 52 ? 2.330 -15.055 -9.978 1.00 0.00 52 LYS A O 20
ATOM 30819 N N . GLN A 1 53 ? 1.477 -13.526 -8.563 1.00 0.00 53 GLN A N 20
ATOM 30820 C CA . GLN A 1 53 ? 2.565 -12.575 -8.762 1.00 0.00 53 GLN A CA 20
ATOM 30821 C C . GLN A 1 53 ? 3.764 -12.931 -7.890 1.00 0.00 53 GLN A C 20
ATOM 30822 O O . GLN A 1 53 ? 4.229 -12.115 -7.094 1.00 0.00 53 GLN A O 20
ATOM 30836 N N . ALA A 1 54 ? 4.261 -14.153 -8.046 1.00 0.00 54 ALA A N 20
ATOM 30837 C CA . ALA A 1 54 ? 5.408 -14.616 -7.274 1.00 0.00 54 ALA A CA 20
ATOM 30838 C C . ALA A 1 54 ? 6.717 -14.278 -7.979 1.00 0.00 54 ALA A C 20
ATOM 30839 O O . ALA A 1 54 ? 7.762 -14.147 -7.341 1.00 0.00 54 ALA A O 20
ATOM 30846 N N . ARG A 1 55 ? 6.654 -14.140 -9.300 1.00 0.00 55 ARG A N 20
ATOM 30847 C CA . ARG A 1 55 ? 7.835 -13.820 -10.092 1.00 0.00 55 ARG A CA 20
ATOM 30848 C C . ARG A 1 55 ? 8.089 -12.315 -10.105 1.00 0.00 55 ARG A C 20
ATOM 30849 O O . ARG A 1 55 ? 9.222 -11.869 -10.282 1.00 0.00 55 ARG A O 20
ATOM 30870 N N . ASN A 1 56 ? 7.027 -11.539 -9.916 1.00 0.00 56 ASN A N 20
ATOM 30871 C CA . ASN A 1 56 ? 7.135 -10.085 -9.906 1.00 0.00 56 ASN A CA 20
ATOM 30872 C C . ASN A 1 56 ? 8.162 -9.622 -8.877 1.00 0.00 56 ASN A C 20
ATOM 30873 O O . ASN A 1 56 ? 8.438 -10.321 -7.902 1.00 0.00 56 ASN A O 20
ATOM 30884 N N . SER A 1 57 ? 8.725 -8.439 -9.101 1.00 0.00 57 SER A N 20
ATOM 30885 C CA . SER A 1 57 ? 9.723 -7.883 -8.195 1.00 0.00 57 SER A CA 20
ATOM 30886 C C . SER A 1 57 ? 9.142 -6.726 -7.389 1.00 0.00 57 SER A C 20
ATOM 30887 O O . SER A 1 57 ? 9.603 -6.431 -6.287 1.00 0.00 57 SER A O 20
ATOM 30895 N N . GLN A 1 58 ? 8.127 -6.075 -7.948 1.00 0.00 58 GLN A N 20
ATOM 30896 C CA . GLN A 1 58 ? 7.483 -4.949 -7.282 1.00 0.00 58 GLN A CA 20
ATOM 30897 C C . GLN A 1 58 ? 6.710 -5.414 -6.053 1.00 0.00 58 GLN A C 20
ATOM 30898 O O . GLN A 1 58 ? 6.431 -4.627 -5.147 1.00 0.00 58 GLN A O 20
ATOM 30912 N N . PHE A 1 59 ? 6.365 -6.697 -6.027 1.00 0.00 59 PHE A N 20
ATOM 30913 C CA . PHE A 1 59 ? 5.623 -7.267 -4.908 1.00 0.00 59 PHE A CA 20
ATOM 30914 C C . PHE A 1 59 ? 6.563 -7.966 -3.931 1.00 0.00 59 PHE A C 20
ATOM 30915 O O . PHE A 1 59 ? 6.203 -8.970 -3.316 1.00 0.00 59 PHE A O 20
ATOM 30932 N N . ASP A 1 60 ? 7.769 -7.427 -3.792 1.00 0.00 60 ASP A N 20
ATOM 30933 C CA . ASP A 1 60 ? 8.762 -7.997 -2.889 1.00 0.00 60 ASP A CA 20
ATOM 30934 C C . ASP A 1 60 ? 8.509 -7.552 -1.452 1.00 0.00 60 ASP A C 20
ATOM 30935 O O . ASP A 1 60 ? 9.023 -8.150 -0.507 1.00 0.00 60 ASP A O 20
ATOM 30944 N N . PHE A 1 61 ? 7.715 -6.498 -1.296 1.00 0.00 61 PHE A N 20
ATOM 30945 C CA . PHE A 1 61 ? 7.396 -5.971 0.026 1.00 0.00 61 PHE A CA 20
ATOM 30946 C C . PHE A 1 61 ? 6.612 -6.993 0.844 1.00 0.00 61 PHE A C 20
ATOM 30947 O O . PHE A 1 61 ? 6.497 -6.873 2.064 1.00 0.00 61 PHE A O 20
ATOM 30964 N N . LEU A 1 62 ? 6.073 -7.999 0.163 1.00 0.00 62 LEU A N 20
ATOM 30965 C CA . LEU A 1 62 ? 5.298 -9.043 0.825 1.00 0.00 62 LEU A CA 20
ATOM 30966 C C . LEU A 1 62 ? 6.216 -10.089 1.450 1.00 0.00 62 LEU A C 20
ATOM 30967 O O . LEU A 1 62 ? 5.845 -10.759 2.413 1.00 0.00 62 LEU A O 20
ATOM 30983 N N . ARG A 1 63 ? 7.417 -10.221 0.896 1.00 0.00 63 ARG A N 20
ATOM 30984 C CA . ARG A 1 63 ? 8.389 -11.184 1.400 1.00 0.00 63 ARG A CA 20
ATOM 30985 C C . ARG A 1 63 ? 8.711 -10.915 2.867 1.00 0.00 63 ARG A C 20
ATOM 30986 O O . ARG A 1 63 ? 9.071 -9.798 3.239 1.00 0.00 63 ARG A O 20
ATOM 31007 N N . PHE A 1 64 ? 8.580 -11.946 3.695 1.00 0.00 64 PHE A N 20
ATOM 31008 C CA . PHE A 1 64 ? 8.855 -11.820 5.121 1.00 0.00 64 PHE A CA 20
ATOM 31009 C C . PHE A 1 64 ? 10.276 -11.317 5.358 1.00 0.00 64 PHE A C 20
ATOM 31010 O O . PHE A 1 64 ? 10.568 -10.713 6.390 1.00 0.00 64 PHE A O 20
ATOM 31027 N N . ASP A 1 65 ? 11.156 -11.572 4.396 1.00 0.00 65 ASP A N 20
ATOM 31028 C CA . ASP A 1 65 ? 12.547 -11.145 4.498 1.00 0.00 65 ASP A CA 20
ATOM 31029 C C . ASP A 1 65 ? 12.759 -9.810 3.792 1.00 0.00 65 ASP A C 20
ATOM 31030 O O . ASP A 1 65 ? 13.800 -9.580 3.176 1.00 0.00 65 ASP A O 20
ATOM 31039 N N . HIS A 1 66 ? 11.764 -8.933 3.885 1.00 0.00 66 HIS A N 20
ATOM 31040 C CA . HIS A 1 66 ? 11.841 -7.620 3.254 1.00 0.00 66 HIS A CA 20
ATOM 31041 C C . HIS A 1 66 ? 11.743 -6.510 4.296 1.00 0.00 66 HIS A C 20
ATOM 31042 O O . HIS A 1 66 ? 11.219 -6.717 5.391 1.00 0.00 66 HIS A O 20
ATOM 31056 N N . TYR A 1 67 ? 12.249 -5.332 3.948 1.00 0.00 67 TYR A N 20
ATOM 31057 C CA . TYR A 1 67 ? 12.221 -4.190 4.854 1.00 0.00 67 TYR A CA 20
ATOM 31058 C C . TYR A 1 67 ? 10.857 -3.507 4.827 1.00 0.00 67 TYR A C 20
ATOM 31059 O O . TYR A 1 67 ? 10.507 -2.755 5.738 1.00 0.00 67 TYR A O 20
ATOM 31077 N N . LEU A 1 68 ? 10.090 -3.773 3.775 1.00 0.00 68 LEU A N 20
ATOM 31078 C CA . LEU A 1 68 ? 8.763 -3.185 3.627 1.00 0.00 68 LEU A CA 20
ATOM 31079 C C . LEU A 1 68 ? 7.709 -4.038 4.326 1.00 0.00 68 LEU A C 20
ATOM 31080 O O . LEU A 1 68 ? 6.518 -3.733 4.276 1.00 0.00 68 LEU A O 20
ATOM 31096 N N . ASN A 1 69 ? 8.156 -5.106 4.978 1.00 0.00 69 ASN A N 20
ATOM 31097 C CA . ASN A 1 69 ? 7.251 -6.002 5.688 1.00 0.00 69 ASN A CA 20
ATOM 31098 C C . ASN A 1 69 ? 6.346 -5.222 6.637 1.00 0.00 69 ASN A C 20
ATOM 31099 O O . ASN A 1 69 ? 5.120 -5.320 6.586 1.00 0.00 69 ASN A O 20
ATOM 31110 N N . PRO A 1 70 ? 6.964 -4.427 7.523 1.00 0.00 70 PRO A N 20
ATOM 31111 C CA . PRO A 1 70 ? 6.234 -3.613 8.500 1.00 0.00 70 PRO A CA 20
ATOM 31112 C C . PRO A 1 70 ? 5.479 -2.461 7.845 1.00 0.00 70 PRO A C 20
ATOM 31113 O O . PRO A 1 70 ? 4.375 -2.111 8.265 1.00 0.00 70 PRO A O 20
ATOM 31124 N N . TYR A 1 71 ? 6.080 -1.875 6.816 1.00 0.00 71 TYR A N 20
ATOM 31125 C CA . TYR A 1 71 ? 5.465 -0.761 6.104 1.00 0.00 71 TYR A CA 20
ATOM 31126 C C . TYR A 1 71 ? 4.138 -1.180 5.479 1.00 0.00 71 TYR A C 20
ATOM 31127 O O . TYR A 1 71 ? 3.103 -0.555 5.713 1.00 0.00 71 TYR A O 20
ATOM 31145 N N . TYR A 1 72 ? 4.176 -2.242 4.683 1.00 0.00 72 TYR A N 20
ATOM 31146 C CA . TYR A 1 72 ? 2.978 -2.745 4.021 1.00 0.00 72 TYR A CA 20
ATOM 31147 C C . TYR A 1 72 ? 1.976 -3.277 5.041 1.00 0.00 72 TYR A C 20
ATOM 31148 O O . TYR A 1 72 ? 0.789 -2.953 4.990 1.00 0.00 72 TYR A O 20
ATOM 31166 N N . LYS A 1 73 ? 2.462 -4.096 5.967 1.00 0.00 73 LYS A N 20
ATOM 31167 C CA . LYS A 1 73 ? 1.611 -4.673 7.001 1.00 0.00 73 LYS A CA 20
ATOM 31168 C C . LYS A 1 73 ? 0.948 -3.579 7.833 1.00 0.00 73 LYS A C 20
ATOM 31169 O O . LYS A 1 73 ? -0.164 -3.754 8.331 1.00 0.00 73 LYS A O 20
ATOM 31188 N N . PHE A 1 74 ? 1.636 -2.452 7.976 1.00 0.00 74 PHE A N 20
ATOM 31189 C CA . PHE A 1 74 ? 1.113 -1.330 8.747 1.00 0.00 74 PHE A CA 20
ATOM 31190 C C . PHE A 1 74 ? -0.003 -0.620 7.985 1.00 0.00 74 PHE A C 20
ATOM 31191 O O . PHE A 1 74 ? -1.118 -0.477 8.487 1.00 0.00 74 PHE A O 20
ATOM 31208 N N . ILE A 1 75 ? 0.307 -0.177 6.771 1.00 0.00 75 ILE A N 20
ATOM 31209 C CA . ILE A 1 75 ? -0.669 0.517 5.939 1.00 0.00 75 ILE A CA 20
ATOM 31210 C C . ILE A 1 75 ? -1.944 -0.305 5.786 1.00 0.00 75 ILE A C 20
ATOM 31211 O O . ILE A 1 75 ? -3.050 0.230 5.852 1.00 0.00 75 ILE A O 20
ATOM 31227 N N . GLN A 1 76 ? -1.781 -1.608 5.583 1.00 0.00 76 GLN A N 20
ATOM 31228 C CA . GLN A 1 76 ? -2.920 -2.504 5.421 1.00 0.00 76 GLN A CA 20
ATOM 31229 C C . GLN A 1 76 ? -3.667 -2.678 6.740 1.00 0.00 76 GLN A C 20
ATOM 31230 O O . GLN A 1 76 ? -4.873 -2.445 6.818 1.00 0.00 76 GLN A O 20
ATOM 31244 N N . LYS A 1 77 ? -2.942 -3.089 7.775 1.00 0.00 77 LYS A N 20
ATOM 31245 C CA . LYS A 1 77 ? -3.535 -3.294 9.091 1.00 0.00 77 LYS A CA 20
ATOM 31246 C C . LYS A 1 77 ? -4.278 -2.045 9.553 1.00 0.00 77 LYS A C 20
ATOM 31247 O O . LYS A 1 77 ? -5.316 -2.135 10.209 1.00 0.00 77 LYS A O 20
ATOM 31266 N N . ALA A 1 78 ? -3.741 -0.880 9.206 1.00 0.00 78 ALA A N 20
ATOM 31267 C CA . ALA A 1 78 ? -4.355 0.387 9.583 1.00 0.00 78 ALA A CA 20
ATOM 31268 C C . ALA A 1 78 ? -5.578 0.682 8.721 1.00 0.00 78 ALA A C 20
ATOM 31269 O O . ALA A 1 78 ? -6.603 1.146 9.219 1.00 0.00 78 ALA A O 20
ATOM 31276 N N . MET A 1 79 ? -5.463 0.410 7.425 1.00 0.00 79 MET A N 20
ATOM 31277 C CA . MET A 1 79 ? -6.560 0.646 6.494 1.00 0.00 79 MET A CA 20
ATOM 31278 C C . MET A 1 79 ? -7.749 -0.253 6.817 1.00 0.00 79 MET A C 20
ATOM 31279 O O . MET A 1 79 ? -8.898 0.097 6.542 1.00 0.00 79 MET A O 20
ATOM 31293 N N . LYS A 1 80 ? -7.467 -1.413 7.400 1.00 0.00 80 LYS A N 20
ATOM 31294 C CA . LYS A 1 80 ? -8.513 -2.362 7.761 1.00 0.00 80 LYS A CA 20
ATOM 31295 C C . LYS A 1 80 ? -8.999 -2.120 9.187 1.00 0.00 80 LYS A C 20
ATOM 31296 O O . LYS A 1 80 ? -10.173 -2.324 9.495 1.00 0.00 80 LYS A O 20
ATOM 31315 N N . GLU A 1 81 ? -8.088 -1.683 10.052 1.00 0.00 81 GLU A N 20
ATOM 31316 C CA . GLU A 1 81 ? -8.426 -1.413 11.444 1.00 0.00 81 GLU A CA 20
ATOM 31317 C C . GLU A 1 81 ? -9.322 -0.183 11.559 1.00 0.00 81 GLU A C 20
ATOM 31318 O O . GLU A 1 81 ? -10.044 -0.017 12.541 1.00 0.00 81 GLU A O 20
ATOM 31330 N N . GLY A 1 82 ? -9.269 0.677 10.546 1.00 0.00 82 GLY A N 20
ATOM 31331 C CA . GLY A 1 82 ? -10.079 1.881 10.552 1.00 0.00 82 GLY A CA 20
ATOM 31332 C C . GLY A 1 82 ? -9.281 3.114 10.926 1.00 0.00 82 GLY A C 20
ATOM 31333 O O . GLY A 1 82 ? -9.814 4.046 11.529 1.00 0.00 82 GLY A O 20
ATOM 31337 N N . ARG A 1 83 ? -8.001 3.120 10.569 1.00 0.00 83 ARG A N 20
ATOM 31338 C CA . ARG A 1 83 ? -7.128 4.247 10.874 1.00 0.00 83 ARG A CA 20
ATOM 31339 C C . ARG A 1 83 ? -6.700 4.964 9.596 1.00 0.00 83 ARG A C 20
ATOM 31340 O O . ARG A 1 83 ? -6.696 6.193 9.534 1.00 0.00 83 ARG A O 20
ATOM 31361 N N . TYR A 1 84 ? -6.339 4.187 8.581 1.00 0.00 84 TYR A N 20
ATOM 31362 C CA . TYR A 1 84 ? -5.906 4.747 7.307 1.00 0.00 84 TYR A CA 20
ATOM 31363 C C . TYR A 1 84 ? -7.037 4.712 6.283 1.00 0.00 84 TYR A C 20
ATOM 31364 O O . TYR A 1 84 ? -7.796 3.745 6.211 1.00 0.00 84 TYR A O 20
ATOM 31382 N N . THR A 1 85 ? -7.143 5.775 5.492 1.00 0.00 85 THR A N 20
ATOM 31383 C CA . THR A 1 85 ? -8.181 5.868 4.473 1.00 0.00 85 THR A CA 20
ATOM 31384 C C . THR A 1 85 ? -7.627 6.444 3.175 1.00 0.00 85 THR A C 20
ATOM 31385 O O . THR A 1 85 ? -6.908 7.444 3.185 1.00 0.00 85 THR A O 20
ATOM 31396 N N . VAL A 1 86 ? -7.965 5.808 2.058 1.00 0.00 86 VAL A N 20
ATOM 31397 C CA . VAL A 1 86 ? -7.502 6.260 0.751 1.00 0.00 86 VAL A CA 20
ATOM 31398 C C . VAL A 1 86 ? -8.559 7.112 0.058 1.00 0.00 86 VAL A C 20
ATOM 31399 O O . VAL A 1 86 ? -9.756 6.840 0.158 1.00 0.00 86 VAL A O 20
ATOM 31412 N N . LEU A 1 87 ? -8.109 8.145 -0.645 1.00 0.00 87 LEU A N 20
ATOM 31413 C CA . LEU A 1 87 ? -9.017 9.039 -1.357 1.00 0.00 87 LEU A CA 20
ATOM 31414 C C . LEU A 1 87 ? -10.001 9.695 -0.394 1.00 0.00 87 LEU A C 20
ATOM 31415 O O . LEU A 1 87 ? -9.970 9.441 0.810 1.00 0.00 87 LEU A O 20
ATOM 31431 N N . ALA A 1 88 ? -10.876 10.538 -0.934 1.00 0.00 88 ALA A N 20
ATOM 31432 C CA . ALA A 1 88 ? -11.873 11.226 -0.123 1.00 0.00 88 ALA A CA 20
ATOM 31433 C C . ALA A 1 88 ? -13.202 10.477 -0.134 1.00 0.00 88 ALA A C 20
ATOM 31434 O O . ALA A 1 88 ? -14.262 11.075 0.044 1.00 0.00 88 ALA A O 20
ATOM 31441 N N . GLU A 1 89 ? -13.135 9.166 -0.344 1.00 0.00 89 GLU A N 20
ATOM 31442 C CA . GLU A 1 89 ? -14.334 8.337 -0.380 1.00 0.00 89 GLU A CA 20
ATOM 31443 C C . GLU A 1 89 ? -15.153 8.510 0.896 1.00 0.00 89 GLU A C 20
ATOM 31444 O O . GLU A 1 89 ? -16.382 8.554 0.856 1.00 0.00 89 GLU A O 20
ATOM 31456 N N . ASN A 1 90 ? -14.462 8.608 2.027 1.00 0.00 90 ASN A N 20
ATOM 31457 C CA . ASN A 1 90 ? -15.124 8.775 3.316 1.00 0.00 90 ASN A CA 20
ATOM 31458 C C . ASN A 1 90 ? -14.913 10.186 3.857 1.00 0.00 90 ASN A C 20
ATOM 31459 O O . ASN A 1 90 ? -13.780 10.646 3.997 1.00 0.00 90 ASN A O 20
ATOM 31470 N N . LYS A 1 91 ? -16.013 10.867 4.161 1.00 0.00 91 LYS A N 20
ATOM 31471 C CA . LYS A 1 91 ? -15.950 12.225 4.689 1.00 0.00 91 LYS A CA 20
ATOM 31472 C C . LYS A 1 91 ? -15.712 12.212 6.195 1.00 0.00 91 LYS A C 20
ATOM 31473 O O . LYS A 1 91 ? -16.453 11.577 6.945 1.00 0.00 91 LYS A O 20
ATOM 31492 N N . SER A 1 92 ? -14.674 12.919 6.632 1.00 0.00 92 SER A N 20
ATOM 31493 C CA . SER A 1 92 ? -14.337 12.987 8.049 1.00 0.00 92 SER A CA 20
ATOM 31494 C C . SER A 1 92 ? -13.740 14.346 8.401 1.00 0.00 92 SER A C 20
ATOM 31495 O O . SER A 1 92 ? -12.929 14.461 9.320 1.00 0.00 92 SER A O 20
ATOM 31503 N N . ASP A 1 93 ? -14.146 15.373 7.662 1.00 0.00 93 ASP A N 20
ATOM 31504 C CA . ASP A 1 93 ? -13.653 16.725 7.895 1.00 0.00 93 ASP A CA 20
ATOM 31505 C C . ASP A 1 93 ? -12.134 16.779 7.768 1.00 0.00 93 ASP A C 20
ATOM 31506 O O . ASP A 1 93 ? -11.412 16.539 8.735 1.00 0.00 93 ASP A O 20
ATOM 31515 N N . GLU A 1 94 ? -11.656 17.095 6.568 1.00 0.00 94 GLU A N 20
ATOM 31516 C CA . GLU A 1 94 ? -10.223 17.178 6.315 1.00 0.00 94 GLU A CA 20
ATOM 31517 C C . GLU A 1 94 ? -9.901 18.345 5.385 1.00 0.00 94 GLU A C 20
ATOM 31518 O O . GLU A 1 94 ? -9.018 18.249 4.533 1.00 0.00 94 GLU A O 20
ATOM 31530 N N . LYS A 1 95 ? -10.625 19.446 5.556 1.00 0.00 95 LYS A N 20
ATOM 31531 C CA . LYS A 1 95 ? -10.418 20.633 4.734 1.00 0.00 95 LYS A CA 20
ATOM 31532 C C . LYS A 1 95 ? -9.194 21.413 5.203 1.00 0.00 95 LYS A C 20
ATOM 31533 O O . LYS A 1 95 ? -9.310 22.366 5.974 1.00 0.00 95 LYS A O 20
ATOM 31552 N N . LYS A 1 96 ? -8.021 21.003 4.733 1.00 0.00 96 LYS A N 20
ATOM 31553 C CA . LYS A 1 96 ? -6.775 21.665 5.101 1.00 0.00 96 LYS A CA 20
ATOM 31554 C C . LYS A 1 96 ? -5.882 21.861 3.881 1.00 0.00 96 LYS A C 20
ATOM 31555 O O . LYS A 1 96 ? -5.356 20.898 3.321 1.00 0.00 96 LYS A O 20
ATOM 31574 N N . LYS A 1 97 ? -5.712 23.114 3.473 1.00 0.00 97 LYS A N 20
ATOM 31575 C CA . LYS A 1 97 ? -4.879 23.438 2.320 1.00 0.00 97 LYS A CA 20
ATOM 31576 C C . LYS A 1 97 ? -3.596 24.137 2.755 1.00 0.00 97 LYS A C 20
ATOM 31577 O O . LYS A 1 97 ? -3.624 25.049 3.582 1.00 0.00 97 LYS A O 20
ATOM 31596 N N . SER A 1 98 ? -2.472 23.705 2.193 1.00 0.00 98 SER A N 20
ATOM 31597 C CA . SER A 1 98 ? -1.177 24.288 2.525 1.00 0.00 98 SER A CA 20
ATOM 31598 C C . SER A 1 98 ? -0.899 25.518 1.666 1.00 0.00 98 SER A C 20
ATOM 31599 O O . SER A 1 98 ? -1.535 25.724 0.633 1.00 0.00 98 SER A O 20
ATOM 31607 N N . GLY A 1 99 ? 0.057 26.333 2.101 1.00 0.00 99 GLY A N 20
ATOM 31608 C CA . GLY A 1 99 ? 0.404 27.532 1.361 1.00 0.00 99 GLY A CA 20
ATOM 31609 C C . GLY A 1 99 ? 1.886 27.843 1.423 1.00 0.00 99 GLY A C 20
ATOM 31610 O O . GLY A 1 99 ? 2.280 28.995 1.608 1.00 0.00 99 GLY A O 20
ATOM 31614 N N . VAL A 1 100 ? 2.712 26.813 1.268 1.00 0.00 100 VAL A N 20
ATOM 31615 C CA . VAL A 1 100 ? 4.160 26.981 1.307 1.00 0.00 100 VAL A CA 20
ATOM 31616 C C . VAL A 1 100 ? 4.867 25.820 0.618 1.00 0.00 100 VAL A C 20
ATOM 31617 O O . VAL A 1 100 ? 4.509 24.658 0.812 1.00 0.00 100 VAL A O 20
ATOM 31630 N N . SER A 1 101 ? 5.875 26.142 -0.188 1.00 0.00 101 SER A N 20
ATOM 31631 C CA . SER A 1 101 ? 6.631 25.125 -0.909 1.00 0.00 101 SER A CA 20
ATOM 31632 C C . SER A 1 101 ? 8.032 24.973 -0.324 1.00 0.00 101 SER A C 20
ATOM 31633 O O . SER A 1 101 ? 8.249 24.185 0.594 1.00 0.00 101 SER A O 20
#

GO terms:
  GO:0005515 protein binding (F, IPI)

Secondary structure (DSSP, 8-state):
------S---SSS---SSSPPPSSHHHHHHHHHHHHHHHHS-HHHHHHHHHHTTS-STTGGGSTTSTHHHHHHHHHHHHHHTS---SS-S--SS-------

InterPro domains:
  IPR000061 SWAP/Surp [PF01805] (210-255)
  IPR000061 SWAP/Surp [PF01805] (459-502)
  IPR000061 SWAP/Surp [PS50128] (211-253)
  IPR000061 SWAP/Surp [PS50128] (459-499)
  IPR000061 SWAP/Surp [SM00648] (209-262)
  IPR000061 SWAP/Surp [SM00648] (457-508)
  IPR019147 Suppressor of white apricot, N-terminal domain [PF09750] (35-155)
  IPR019147 Suppressor of white apricot, N-terminal domain [SM01141] (33-157)
  IPR035967 SWAP/Surp superfamily [G3DSA:1.10.10.790] (204-262)
  IPR035967 SWAP/Surp superfamily [G3DSA:1.10.10.790] (454-512)
  IPR035967 SWAP/Surp superfamily [SSF109905] (182-259)
  IPR035967 SWAP/Surp superfamily [SSF109905] (437-506)
  IPR040397 Suppressor of white apricot [PTHR13161] (13-906)

Radius of gyration: 15.49 Å; Cα contacts (8 Å, |Δi|>4): 76; chains: 1; bounding box: 46×37×38 Å

Solvent-accessible surface area: 8076 Å² total; per-residue (Å²): 136,108,119,77,115,104,46,53,51,34,181,77,31,97,42,69,126,135,26,113,54,3,79,73,64,119,24,25,52,19,0,46,165,10,0,9,94,3,35,136,116,24,85,121,41,42,111,94,28,93,64,182,68,82,239,58,73,70,43,42,0,10,130,157,115,45,93,0,30,54,1,2,119,59,0,21,114,6,27,134,121,66,188,27,96,20,175,82,91,146,162,58,146,128,190,150,204,102,73,156,154

Organism: Homo sapiens (NCBI:txid9606)

Sequence (101 aa):
GSSGSSGVAPLGLSVPSDVELPPTAKMHAIIERTASFVCRQGAQFEIMLKAKQARNSQFDFLRFDHYLNPYYKFIQKAMKEGRYTVLAENKSDEKKKSGVSGSSGSSGVAPLGLSVPSDVELPPTAKMHAIIERTASFVCRQGAQFEIMLKAKQARNSQFDFLRFDHYLNPYYKFIQKAMKEGRYTVLAENKSDEKKKSGVSGSSGSSGVAPLGLSVPSDVELPPTAKMHAIIERTASFVCRQGAQFEIMLKAKQARNSQFDFLRFDHYLNPYYKFIQKAMKEGRYTVLAENKSDEKKKSGVSGSSGSSGVAPLGLSVPSDVELPPTAKMHAIIERTASFVCRQGAQFEIMLKAKQARNSQFDFLRFDHYLNPYYKFIQKAMKEGRYTVLAENKSDEKKKSGVSGSSGSSGVAPLGLSVPSDVELPPTAKMHAIIERTASFVCRQGAQFEIMLKAKQARNSQFDFLRFDHYLNPYYKFIQKAMKEGRYTVLAENKSDEKKKSGVSGSSGSSGVAPLGLSVPSDVELPPTAKMHAIIERTASFVCRQGAQFEIMLKAKQARNSQFDFLRFDHYLNPYYKFIQKAMKEGRYTVLAENKSDEKKKSGVSGSSGSSGVAPLGLSVPSDVELPPTAKMHAIIERTASFVCRQGAQFEIMLKAKQARNSQFDFLRFDHYLNPYYKFIQKAMKEGRYTVLAENKSDEKKKSGVSGSSGSSGVAPLGLSVPSDVELPPTAKMHAIIERTASFVCRQGAQFEIMLKAKQARNSQFDFLRFDHYLNPYYKFIQKAMKEGRYTVLAENKSDEKKKSGVSGSSGSSGVAPLGLSVPSDVELPPTAKMHAIIERTASFVCRQGAQFEIMLKAKQARNSQFDFLRFDHYLNPYYKFIQKAMKEGRYTVLAENKSDEKKKSGVSGSSGSSGVAPLGLSVPSDVELPPTAKMHAIIERTASFVCRQGAQFEIMLKAKQARNSQFDFLRFDHYLNPYYKFIQKAMKEGRYTVLAENKSDEKKKSGVSGSSGSSGVAPLGLSVPSDVELPPTAKMHAIIERTASFVCRQGAQFEIMLKAKQARNSQFDFLRFDHYLNPYYKFIQKAMKEGRYTVLAENKSDEKKKSGVSGSSGSSGVAPLGLSVPSDVELPPTAKMHAIIERTASFVCRQGAQFEIMLKAKQARNSQFDFLRFDHYLNPYYKFIQKAMKEGRYTVLAENKSDEKKKSGVSGSSGSSGVAPLGLSVPSDVELPPTAKMHAIIERTASFVCRQGAQFEIMLKAKQARNSQFDFLRFDHYLNPYYKFIQKAMKEGRYTVLAENKSDEKKKSGVSGSSGSSGVAPLGLSVPSDVELPPTAKMHAIIERTASFVCRQGAQFEIMLKAKQARNSQFDFLRFDHYLNPYYKFIQKAMKEGRYTVLAENKSDEKKKSGVSGSSGSSGVAPLGLSVPSDVELPPTAKMHAIIERTASFVCRQGAQFEIMLKAKQARNSQFDFLRFDHYLNPYYKFIQKAMKEGRYTVLAENKSDEKKKSGVSGSSGSSGVAPLGLSVPSDVELPPTAKMHAIIERTASFVCRQGAQFEIMLKAKQARNSQFDFLRFDHYLNPYYKFIQKAMKEGRYTVLAENKSDEKKKSGVSGSSGSSGVAPLGLSVPSDVELPPTAKMHAIIERTASFVCRQGAQFEIMLKAKQARNSQFDFLRFDHYLNPYYKFIQKAMKEGRYTVLAENKSDEKKKSGVSGSSGSSGVAPLGLSVPSDVELPPTAKMHAIIERTASFVCRQGAQFEIMLKAKQARNSQFDFLRFDHYLNPYYKFIQKAMKEGRYTVLAENKSDEKKKSGVSGSSGSSGVAPLGLSVPSDVELPPTAKMHAIIERTASFVCRQGAQFEIMLKAKQARNSQFDFLRFDHYLNPYYKFIQKAMKEGRYTVLAENKSDEKKKSGVSGSSGSSGVAPLGLSVPSDVELPPTAKMHAIIERTASFVCRQGAQFEIMLKAKQARNSQFDFLRFDHYLNPYYKFIQKAMKEGRYTVLAENKSDEKKKSGVS

Nearest PDB structures (foldseek):
  2e60-assembly1_A  TM=8.414E-01  e=2.099E-15  Homo sapiens
  2dt6-assembly1_A  TM=8.909E-01  e=6.041E-04  Homo sapiens
  7abi-assembly1_p  TM=9.147E-01  e=9.938E-04  Homo sapiens
  6ff7-assembly1_p  TM=9.147E-01  e=1.275E-03  Homo sapiens
  7vh9-assembly1_A  TM=7.113E-01  e=7.281E-04  Homo sapiens

CATH classification: 1.10.10.790

Foldseek 3Di:
DDDAWDFDDDDDDDDDPVAGGDGDPLLVCLLLVVLVCCLVVHVCSVVCCCPVVVVPDSPCLVPPPDRNVCVSCVSNVCCNVPNDDPDPPDDDDDPDDDDDD